Protein 6TEY (pdb70)

Sequence (81 aa):
MAVNKNEYKILIMLKENQCTTELKSFTYTKLCNISKLSMSTVRRSIKKFLELQYVKEGCKQGISKTFYITPNGIEKLKSIMMAVNKNEYKILIMLKENQCTTELKSFTYTKLCNISKLSMSTVRRSIKKFLELQYVKEGCKQGISKTFYITPNGIEKLKSIMMAVNKNEYKILIMLKENQCTTELKSFTYTKLCNISKLSMSTVRRSIKKFLELQYVKEGCKQGISKTFYITPNGIEKLKSIMMAVNKNEYKILIMLKENQCTTELKSFTYTKLCNISKLSMSTVRRSIKKFLELQYVKEGCKQGISKTFYITPNGIEKLKSIMMAVNKNEYKILIMLKENQCTTELKSFTYTKLCNISKLSMSTVRRSIKKFLELQYVKEGCKQGISKTFYITPNGIEKLKSIMMAVNKNEYKILIMLKENQCTTELKSFTYTKLCNISKLSMSTVRRSIKKFLELQYVKEGCKQGISKTFYITPNGIEKLKSIMMAVNKNEYKILIMLKENQCTTELKSFTYTKLCNISKLSMSTVRRSIKKFLELQYVKEGCKQGISKTFYITPNGIEKLKSIMMAVNKNEYKILIMLKENQCTTELKSFTYTKLCNISKLSMSTVRRSIKKFLELQYVKEGCKQGISKTFYITPNGIEKLKSIMMAVNKNEYKILIMLKENQCTTELKSFTYTKLCNISKLSMSTVRRSIKKFLELQYVKEGCKQGISKTFYITPNGIEKLKSIMMAVNKNEYKILIMLKENQCTTELKSFTYTKLCNISKLSMSTVRRSIKKFLELQYVKEGCKQGISKTFYITPNGIEKLKSIMMAVNKNEYKILIMLKENQCTTELKSFTYTKLCNISKLSMSTVRRSIKKFLELQYVKEGCKQGISKTFYITPNGIEKLKSIMMAVNKNEYKILIMLKENQCTTELKSFTYTKLCNISKLSMSTVRRSIKKFLELQYVKEGCKQGISKTFYITPNGIEKLKSIMMAVNKNEYKILIMLKENQCTTELKSFTYTKLCNISKLSMSTVRRSIKKFLELQYVKEGCKQGISKTFYITPNGIEKLKSIMMAVNKNEYKILIMLKENQCTTELKSFTYTKLCNISKLSMSTVRRSIKKFLELQYVKEGCKQGISKTFYITPNGIEKLKSIMMAVNKNEYKILIMLKENQCTTELKSFTYTKLCNISKLSMSTVRRSIKKFLELQYVKEGCKQGISKTFYITPNGIEKLKSIMMAVNKNEYKILIMLKENQCTTELKSFTYTKLCNISKLSMSTVRRSIKKFLELQYVKEGCKQGISKTFYITPNGIEKLKSIMMAVNKNEYKILIMLKENQCTTELKSFTYTKLCNISKLSMSTVRRSIKKFLELQYVKEGCKQGISKTFYITPNGIEKLKSIMMAVNKNEYKILIMLKENQCTTELKSFTYTKLCNISKLSMSTVRRSIKKFLELQYVKEGCKQGISKTFYITPNGIEKLKSIMMAVNKNEYKILIMLKENQCTTELKSFTYTKLCNISKLSMSTVRRSIKKFLELQYVKEGCKQGISKTFYITPNGIEKLKSIMMAVNKNEYKILIMLKENQCTTELKSFTYTKLCNISKLSMSTVRRSIKKFLELQYVKEGCKQGISKTFYITPNGIEKLKSIM

Secondary structure (DSSP, 8-state):
-PPPHHHHHHHHHHHHHT---SSS-B-HHHHHHHTSS-HHHHHHHHHHHHHTTSEEE---BSBPP-EEEPHHHHHHHHHT-

CATH classification: 1.10.10.10

Radius of gyration: 12.05 Å; Cα contacts (8 Å, |Δi|>4): 93; chains: 1; bounding box: 40×24×22 Å

Foldseek 3Di:
DDDDCQLVVLVCLCVVVVNAFDVRWAQLVNSCVSVVDHSVVSVVSQVVVVVVLQKDWDDDPPDDITIHGGVSNVVVVVPDD

Organism: Clostridium botulinum C phage (NCBI:txid12336)

InterPro domains:
  IPR036388 Winged helix-like DNA-binding domain superfamily [G3DSA:1.10.10.10] (1-81)
  IPR036390 Winged helix DNA-binding domain superfamily [SSF46785] (2-79)

Structure (mmCIF, N/CA/C/O backbone):
data_6TEY
#
_entry.id   6TEY
#
loop_
_atom_site.group_PDB
_atom_site.id
_atom_site.type_symbol
_atom_site.label_atom_id
_atom_site.label_alt_id
_atom_site.label_comp_id
_atom_site.label_asym_id
_atom_site.label_entity_id
_atom_site.label_seq_id
_atom_site.pdbx_PDB_ins_code
_atom_site.Cartn_x
_atom_site.Cartn_y
_atom_site.Cartn_z
_atom_site.occupancy
_atom_site.B_iso_or_equiv
_atom_site.auth_seq_id
_atom_site.auth_comp_id
_atom_site.auth_asym_id
_atom_site.auth_atom_id
_atom_site.pdbx_PDB_model_num
ATOM 1 N N . MET A 1 1 ? 14.281 27.304 29.767 1.00 0.00 1 MET A N 1
ATOM 2 C CA . MET A 1 1 ? 15.175 28.482 29.721 1.00 0.00 1 MET A CA 1
ATOM 3 C C . MET A 1 1 ? 16.559 28.217 30.324 1.00 0.00 1 MET A C 1
ATOM 4 O O . MET A 1 1 ? 17.452 29.032 30.125 1.00 0.00 1 MET A O 1
ATOM 20 N N . ALA A 1 2 ? 16.792 27.102 31.031 1.00 0.00 2 ALA A N 1
ATOM 21 C CA . ALA A 1 2 ? 18.141 26.682 31.421 1.00 0.00 2 ALA A CA 1
ATOM 22 C C . ALA A 1 2 ? 19.030 26.377 30.194 1.00 0.00 2 ALA A C 1
ATOM 23 O O . ALA A 1 2 ? 18.558 25.866 29.174 1.00 0.00 2 ALA A O 1
ATOM 30 N N . VAL A 1 3 ? 20.309 26.727 30.297 1.00 0.00 3 VAL A N 1
ATOM 31 C CA . VAL A 1 3 ? 21.260 26.525 29.206 1.00 0.00 3 VAL A CA 1
ATOM 32 C C . VAL A 1 3 ? 21.508 25.042 28.925 1.00 0.00 3 VAL A C 1
ATOM 33 O O . VAL A 1 3 ? 21.506 24.228 29.848 1.00 0.00 3 VAL A O 1
ATOM 46 N N . ASN A 1 4 ? 21.705 24.678 27.659 1.00 0.00 4 ASN A N 1
ATOM 47 C CA . ASN A 1 4 ? 21.948 23.277 27.311 1.00 0.00 4 ASN A CA 1
ATOM 48 C C . ASN A 1 4 ? 23.265 22.813 27.925 1.00 0.00 4 ASN A C 1
ATOM 49 O O . ASN A 1 4 ? 24.275 23.511 27.836 1.00 0.00 4 ASN A O 1
ATOM 60 N N . LYS A 1 5 ? 23.258 21.637 28.550 1.00 0.00 5 LYS A N 1
ATOM 61 C CA . LYS A 1 5 ? 24.469 21.129 29.197 1.00 0.00 5 LYS A CA 1
ATOM 62 C C . LYS A 1 5 ? 25.640 20.723 28.317 1.00 0.00 5 LYS A C 1
ATOM 63 O O . LYS A 1 5 ? 26.794 20.955 28.679 1.00 0.00 5 LYS A O 1
ATOM 82 N N . ASN A 1 6 ? 25.365 20.124 27.175 1.00 0.00 6 ASN A N 1
ATOM 83 C CA . ASN A 1 6 ? 26.442 19.641 26.308 1.00 0.00 6 ASN A CA 1
ATOM 84 C C . ASN A 1 6 ? 27.412 20.679 25.732 1.00 0.00 6 ASN A C 1
ATOM 85 O O . ASN A 1 6 ? 28.624 20.472 25.792 1.00 0.00 6 ASN A O 1
ATOM 96 N N . GLU A 1 7 ? 26.917 21.785 25.185 1.00 0.00 7 GLU A N 1
ATOM 97 C CA . GLU A 1 7 ? 27.861 22.785 24.655 1.00 0.00 7 GLU A CA 1
ATOM 98 C C . GLU A 1 7 ? 28.231 23.836 25.702 1.00 0.00 7 GLU A C 1
ATOM 99 O O . GLU A 1 7 ? 29.411 24.125 25.902 1.00 0.00 7 GLU A O 1
ATOM 111 N N . TYR A 1 8 ? 27.251 24.350 26.453 1.00 0.00 8 TYR A N 1
ATOM 112 C CA . TYR A 1 8 ? 27.479 25.295 27.553 1.00 0.00 8 TYR A CA 1
ATOM 113 C C . TYR A 1 8 ? 28.330 24.695 28.679 1.00 0.00 8 TYR A C 1
ATOM 114 O O . TYR A 1 8 ? 28.814 25.449 29.510 1.00 0.00 8 TYR A O 1
ATOM 132 N N . LYS A 1 9 ? 28.605 23.378 28.675 1.00 0.00 9 LYS A N 1
ATOM 133 C CA . LYS A 1 9 ? 29.479 22.692 29.644 1.00 0.00 9 LYS A CA 1
ATOM 134 C C . LYS A 1 9 ? 30.790 23.448 29.904 1.00 0.00 9 LYS A C 1
ATOM 135 O O . LYS A 1 9 ? 31.165 23.635 31.055 1.00 0.00 9 LYS A O 1
ATOM 154 N N . ILE A 1 10 ? 31.429 23.966 28.848 1.00 0.00 10 ILE A N 1
ATOM 155 C CA . ILE A 1 10 ? 32.641 24.803 28.928 1.00 0.00 10 ILE A CA 1
ATOM 156 C C . ILE A 1 10 ? 32.395 26.032 29.814 1.00 0.00 10 ILE A C 1
ATOM 157 O O . ILE A 1 10 ? 33.129 26.289 30.765 1.00 0.00 10 ILE A O 1
ATOM 173 N N . LEU A 1 11 ? 31.339 26.780 29.493 1.00 0.00 11 LEU A N 1
ATOM 174 C CA . LEU A 1 11 ? 30.914 27.982 30.203 1.00 0.00 11 LEU A CA 1
ATOM 175 C C . LEU A 1 11 ? 30.331 27.683 31.607 1.00 0.00 11 LEU A C 1
ATOM 176 O O . LEU A 1 11 ? 30.150 28.608 32.394 1.00 0.00 11 LEU A O 1
ATOM 192 N N . ILE A 1 12 ? 30.102 26.408 31.955 1.00 0.00 12 ILE A N 1
ATOM 193 C CA . ILE A 1 12 ? 29.826 25.953 33.331 1.00 0.00 12 ILE A CA 1
ATOM 194 C C . ILE A 1 12 ? 31.124 25.695 34.114 1.00 0.00 12 ILE A C 1
ATOM 195 O O . ILE A 1 12 ? 31.195 26.052 35.286 1.00 0.00 12 ILE A O 1
ATOM 211 N N . MET A 1 13 ? 32.173 25.134 33.499 1.00 0.00 13 MET A N 1
ATOM 212 C CA . MET A 1 13 ? 33.434 24.842 34.203 1.00 0.00 13 MET A CA 1
ATOM 213 C C . MET A 1 13 ? 33.966 26.117 34.871 1.00 0.00 13 MET A C 1
ATOM 214 O O . MET A 1 13 ? 34.084 26.186 36.093 1.00 0.00 13 MET A O 1
ATOM 228 N N . LEU A 1 14 ? 34.221 27.171 34.089 1.00 0.00 14 LEU A N 1
ATOM 229 C CA . LEU A 1 14 ? 34.680 28.457 34.631 1.00 0.00 14 LEU A CA 1
ATOM 230 C C . LEU A 1 14 ? 33.717 29.171 35.592 1.00 0.00 14 LEU A C 1
ATOM 231 O O . LEU A 1 14 ? 34.183 29.928 36.435 1.00 0.00 14 LEU A O 1
ATOM 247 N N . LYS A 1 15 ? 32.409 28.911 35.511 1.00 0.00 15 LYS A N 1
ATOM 248 C CA . LYS A 1 15 ? 31.396 29.441 36.449 1.00 0.00 15 LYS A CA 1
ATOM 249 C C . LYS A 1 15 ? 31.696 29.080 37.907 1.00 0.00 15 LYS A C 1
ATOM 250 O O . LYS A 1 15 ? 31.479 29.913 38.782 1.00 0.00 15 LYS A O 1
ATOM 269 N N . GLU A 1 16 ? 32.043 27.818 38.146 1.00 0.00 16 GLU A N 1
ATOM 270 C CA . GLU A 1 16 ? 32.427 27.357 39.475 1.00 0.00 16 GLU A CA 1
ATOM 271 C C . GLU A 1 16 ? 33.954 27.264 39.636 1.00 0.00 16 GLU A C 1
ATOM 272 O O . GLU A 1 16 ? 34.452 27.100 40.750 1.00 0.00 16 GLU A O 1
ATOM 284 N N . ASN A 1 17 ? 34.691 27.368 38.529 1.00 0.00 17 ASN A N 1
ATOM 285 C CA . ASN A 1 17 ? 36.153 27.301 38.556 1.00 0.00 17 ASN A CA 1
ATOM 286 C C . ASN A 1 17 ? 36.838 28.666 38.710 1.00 0.00 17 ASN A C 1
ATOM 287 O O . ASN A 1 17 ? 38.068 28.723 38.762 1.00 0.00 17 ASN A O 1
ATOM 298 N N . GLN A 1 18 ? 36.039 29.738 38.705 1.00 0.00 18 GLN A N 1
ATOM 299 C CA . GLN A 1 18 ? 36.472 31.135 38.868 1.00 0.00 18 GLN A CA 1
ATOM 300 C C . GLN A 1 18 ? 37.342 31.673 37.724 1.00 0.00 18 GLN A C 1
ATOM 301 O O . GLN A 1 18 ? 38.031 32.680 37.891 1.00 0.00 18 GLN A O 1
ATOM 315 N N . CYS A 1 19 ? 37.300 31.027 36.561 1.00 0.00 19 CYS A N 1
ATOM 316 C CA . CYS A 1 19 ? 38.076 31.550 35.424 1.00 0.00 19 CYS A CA 1
ATOM 317 C C . CYS A 1 19 ? 37.242 32.550 34.595 1.00 0.00 19 CYS A C 1
ATOM 318 O O . CYS A 1 19 ? 36.958 32.337 33.418 1.00 0.00 19 CYS A O 1
ATOM 326 N N . THR A 1 20 ? 36.802 33.629 35.249 1.00 0.00 20 THR A N 1
ATOM 327 C CA . THR A 1 20 ? 35.760 34.559 34.773 1.00 0.00 20 THR A CA 1
ATOM 328 C C . THR A 1 20 ? 36.196 36.020 34.871 1.00 0.00 20 THR A C 1
ATOM 329 O O . THR A 1 20 ? 35.751 36.761 35.753 1.00 0.00 20 THR A O 1
ATOM 340 N N . THR A 1 21 ? 37.105 36.424 33.977 1.00 0.00 21 THR A N 1
ATOM 341 C CA . THR A 1 21 ? 37.616 37.799 33.859 1.00 0.00 21 THR A CA 1
ATOM 342 C C . THR A 1 21 ? 38.450 38.013 32.601 1.00 0.00 21 THR A C 1
ATOM 343 O O . THR A 1 21 ? 39.138 37.115 32.116 1.00 0.00 21 THR A O 1
ATOM 354 N N . GLU A 1 22 ? 38.387 39.239 32.091 1.00 0.00 22 GLU A N 1
ATOM 355 C CA . GLU A 1 22 ? 39.078 39.638 30.865 1.00 0.00 22 GLU A CA 1
ATOM 356 C C . GLU A 1 22 ? 40.598 39.530 30.948 1.00 0.00 22 GLU A C 1
ATOM 357 O O . GLU A 1 22 ? 41.252 39.153 29.976 1.00 0.00 22 GLU A O 1
ATOM 369 N N . LEU A 1 23 ? 41.157 39.861 32.106 1.00 0.00 23 LEU A N 1
ATOM 370 C CA . LEU A 1 23 ? 42.603 39.827 32.292 1.00 0.00 23 LEU A CA 1
ATOM 371 C C . LEU A 1 23 ? 43.178 38.427 32.087 1.00 0.00 23 LEU A C 1
ATOM 372 O O . LEU A 1 23 ? 44.258 38.276 31.516 1.00 0.00 23 LEU A O 1
ATOM 388 N N . LYS A 1 24 ? 42.463 37.407 32.549 1.00 0.00 24 LYS A N 1
ATOM 389 C CA . LYS A 1 24 ? 42.932 36.035 32.408 1.00 0.00 24 LYS A CA 1
ATOM 390 C C . LYS A 1 24 ? 42.298 35.350 31.185 1.00 0.00 24 LYS A C 1
ATOM 391 O O . LYS A 1 24 ? 41.077 35.380 31.027 1.00 0.00 24 LYS A O 1
ATOM 410 N N . SER A 1 25 ? 43.113 34.735 30.325 1.00 0.00 25 SER A N 1
ATOM 411 C CA . SER A 1 25 ? 42.610 34.042 29.143 1.00 0.00 25 SER A CA 1
ATOM 412 C C . SER A 1 25 ? 42.877 32.555 29.333 1.00 0.00 25 SER A C 1
ATOM 413 O O . SER A 1 25 ? 43.994 32.160 29.666 1.00 0.00 25 SER A O 1
ATOM 421 N N . PHE A 1 26 ? 41.860 31.725 29.120 1.00 0.00 26 PHE A N 1
ATOM 422 C CA . PHE A 1 26 ? 42.002 30.275 29.275 1.00 0.00 26 PHE A CA 1
ATOM 423 C C . PHE A 1 26 ? 42.528 29.555 28.027 1.00 0.00 26 PHE A C 1
ATOM 424 O O . PHE A 1 26 ? 42.190 29.918 26.901 1.00 0.00 26 PHE A O 1
ATOM 441 N N . THR A 1 27 ? 43.357 28.533 28.241 1.00 0.00 27 THR A N 1
ATOM 442 C CA . THR A 1 27 ? 43.899 27.732 27.127 1.00 0.00 27 THR A CA 1
ATOM 443 C C . THR A 1 27 ? 43.080 26.465 26.853 1.00 0.00 27 THR A C 1
ATOM 444 O O . THR A 1 27 ? 42.505 25.850 27.756 1.00 0.00 27 THR A O 1
ATOM 455 N N . TYR A 1 28 ? 43.063 26.030 25.586 1.00 0.00 28 TYR A N 1
ATOM 456 C CA . TYR A 1 28 ? 42.324 24.840 25.151 1.00 0.00 28 TYR A CA 1
ATOM 457 C C . TYR A 1 28 ? 42.746 23.554 25.878 1.00 0.00 28 TYR A C 1
ATOM 458 O O . TYR A 1 28 ? 41.891 22.741 26.210 1.00 0.00 28 TYR A O 1
ATOM 476 N N . THR A 1 29 ? 44.041 23.355 26.138 1.00 0.00 29 THR A N 1
ATOM 477 C CA . THR A 1 29 ? 44.558 22.126 26.765 1.00 0.00 29 THR A CA 1
ATOM 478 C C . THR A 1 29 ? 44.267 22.054 28.265 1.00 0.00 29 THR A C 1
ATOM 479 O O . THR A 1 29 ? 43.957 20.971 28.766 1.00 0.00 29 THR A O 1
ATOM 490 N N . LYS A 1 30 ? 44.254 23.188 28.983 1.00 0.00 30 LYS A N 1
ATOM 491 C CA . LYS A 1 30 ? 43.768 23.250 30.374 1.00 0.00 30 LYS A CA 1
ATOM 492 C C . LYS A 1 30 ? 42.269 22.948 30.450 1.00 0.00 30 LYS A C 1
ATOM 493 O O . LYS A 1 30 ? 41.847 22.118 31.255 1.00 0.00 30 LYS A O 1
ATOM 512 N N . LEU A 1 31 ? 41.475 23.556 29.559 1.00 0.00 31 LEU A N 1
ATOM 513 C CA . LEU A 1 31 ? 40.045 23.261 29.429 1.00 0.00 31 LEU A CA 1
ATOM 514 C C . LEU A 1 31 ? 39.774 21.787 29.062 1.00 0.00 31 LEU A C 1
ATOM 515 O O . LEU A 1 31 ? 38.811 21.220 29.573 1.00 0.00 31 LEU A O 1
ATOM 531 N N . CYS A 1 32 ? 40.608 21.164 28.220 1.00 0.00 32 CYS A N 1
ATOM 532 C CA . CYS A 1 32 ? 40.466 19.778 27.748 1.00 0.00 32 CYS A CA 1
ATOM 533 C C . CYS A 1 32 ? 40.501 18.731 28.878 1.00 0.00 32 CYS A C 1
ATOM 534 O O . CYS A 1 32 ? 39.882 17.673 28.750 1.00 0.00 32 CYS A O 1
ATOM 542 N N . ASN A 1 33 ? 41.198 19.004 29.987 1.00 0.00 33 ASN A N 1
ATOM 543 C CA . ASN A 1 33 ? 41.111 18.174 31.191 1.00 0.00 33 ASN A CA 1
ATOM 544 C C . ASN A 1 33 ? 39.779 18.430 31.920 1.00 0.00 33 ASN A C 1
ATOM 545 O O . ASN A 1 33 ? 38.884 17.585 31.909 1.00 0.00 33 ASN A O 1
ATOM 556 N N . ILE A 1 34 ? 39.625 19.622 32.510 1.00 0.00 34 ILE A N 1
ATOM 557 C CA . ILE A 1 34 ? 38.523 19.931 33.438 1.00 0.00 34 ILE A CA 1
ATOM 558 C C . ILE A 1 34 ? 37.137 19.737 32.800 1.00 0.00 34 ILE A C 1
ATOM 559 O O . ILE A 1 34 ? 36.215 19.264 33.460 1.00 0.00 34 ILE A O 1
ATOM 575 N N . SER A 1 35 ? 36.991 20.017 31.501 1.00 0.00 35 SER A N 1
ATOM 576 C CA . SER A 1 35 ? 35.709 19.947 30.783 1.00 0.00 35 SER A CA 1
ATOM 577 C C . SER A 1 35 ? 35.274 18.527 30.390 1.00 0.00 35 SER A C 1
ATOM 578 O O . SER A 1 35 ? 34.180 18.379 29.852 1.00 0.00 35 SER A O 1
ATOM 586 N N . LYS A 1 36 ? 36.096 17.486 30.626 1.00 0.00 36 LYS A N 1
ATOM 587 C CA . LYS A 1 36 ? 35.785 16.076 30.311 1.00 0.00 36 LYS A CA 1
ATOM 588 C C . LYS A 1 36 ? 35.390 15.821 28.839 1.00 0.00 36 LYS A C 1
ATOM 589 O O . LYS A 1 36 ? 34.587 14.940 28.515 1.00 0.00 36 LYS A O 1
ATOM 608 N N . LEU A 1 37 ? 35.960 16.614 27.930 1.00 0.00 37 LEU A N 1
ATOM 609 C CA . LEU A 1 37 ? 35.738 16.576 26.493 1.00 0.00 37 LEU A CA 1
ATOM 610 C C . LEU A 1 37 ? 37.021 16.977 25.757 1.00 0.00 37 LEU A C 1
ATOM 611 O O . LEU A 1 37 ? 37.728 17.896 26.174 1.00 0.00 37 LEU A O 1
ATOM 627 N N . SER A 1 38 ? 37.320 16.266 24.673 1.00 0.00 38 SER A N 1
ATOM 628 C CA . SER A 1 38 ? 38.612 16.335 23.983 1.00 0.00 38 SER A CA 1
ATOM 629 C C . SER A 1 38 ? 38.840 17.657 23.228 1.00 0.00 38 SER A C 1
ATOM 630 O O . SER A 1 38 ? 37.911 18.403 22.906 1.00 0.00 38 SER A O 1
ATOM 638 N N . MET A 1 39 ? 40.106 17.928 22.900 1.00 0.00 39 MET A N 1
ATOM 639 C CA . MET A 1 39 ? 40.623 19.204 22.389 1.00 0.00 39 MET A CA 1
ATOM 640 C C . MET A 1 39 ? 39.956 19.723 21.101 1.00 0.00 39 MET A C 1
ATOM 641 O O . MET A 1 39 ? 39.875 20.934 20.919 1.00 0.00 39 MET A O 1
ATOM 655 N N . SER A 1 40 ? 39.429 18.857 20.231 1.00 0.00 40 SER A N 1
ATOM 656 C CA . SER A 1 40 ? 38.616 19.295 19.084 1.00 0.00 40 SER A CA 1
ATOM 657 C C . SER A 1 40 ? 37.293 19.944 19.531 1.00 0.00 40 SER A C 1
ATOM 658 O O . SER A 1 40 ? 36.975 21.072 19.145 1.00 0.00 40 SER A O 1
ATOM 666 N N . THR A 1 41 ? 36.548 19.277 20.420 1.00 0.00 41 THR A N 1
ATOM 667 C CA . THR A 1 41 ? 35.215 19.705 20.872 1.00 0.00 41 THR A CA 1
ATOM 668 C C . THR A 1 41 ? 35.256 21.060 21.590 1.00 0.00 41 THR A C 1
ATOM 669 O O . THR A 1 41 ? 34.375 21.893 21.383 1.00 0.00 41 THR A O 1
ATOM 680 N N . VAL A 1 42 ? 36.301 21.327 22.385 1.00 0.00 42 VAL A N 1
ATOM 681 C CA . VAL A 1 42 ? 36.488 22.635 23.048 1.00 0.00 42 VAL A CA 1
ATOM 682 C C . VAL A 1 42 ? 36.882 23.752 22.074 1.00 0.00 42 VAL A C 1
ATOM 683 O O . VAL A 1 42 ? 36.428 24.885 22.224 1.00 0.00 42 VAL A O 1
ATOM 696 N N . ARG A 1 43 ? 37.680 23.447 21.042 1.00 0.00 43 ARG A N 1
ATOM 697 C CA . ARG A 1 43 ? 37.970 24.405 19.957 1.00 0.00 43 ARG A CA 1
ATOM 698 C C . ARG A 1 43 ? 36.699 24.774 19.188 1.00 0.00 43 ARG A C 1
ATOM 699 O O . ARG A 1 43 ? 36.455 25.956 18.952 1.00 0.00 43 ARG A O 1
ATOM 720 N N . ARG A 1 44 ? 35.851 23.790 18.868 1.00 0.00 44 ARG A N 1
ATOM 721 C CA . ARG A 1 44 ? 34.557 24.000 18.193 1.00 0.00 44 ARG A CA 1
ATOM 722 C C . ARG A 1 44 ? 33.539 24.781 19.029 1.00 0.00 44 ARG A C 1
ATOM 723 O O . ARG A 1 44 ? 32.941 25.724 18.511 1.00 0.00 44 ARG A O 1
ATOM 744 N N . SER A 1 45 ? 33.367 24.460 20.312 1.00 0.00 45 SER A N 1
ATOM 745 C CA . SER A 1 45 ? 32.449 25.205 21.187 1.00 0.00 45 SER A CA 1
ATOM 746 C C . SER A 1 45 ? 32.910 26.660 21.388 1.00 0.00 45 SER A C 1
ATOM 747 O O . SER A 1 45 ? 32.107 27.577 21.243 1.00 0.00 45 SER A O 1
ATOM 755 N N . ILE A 1 46 ? 34.209 26.918 21.591 1.00 0.00 46 ILE A N 1
ATOM 756 C CA . ILE A 1 46 ? 34.765 28.290 21.620 1.00 0.00 46 ILE A CA 1
ATOM 757 C C . ILE A 1 46 ? 34.548 29.040 20.294 1.00 0.00 46 ILE A C 1
ATOM 758 O O . ILE A 1 46 ? 34.274 30.240 20.328 1.00 0.00 46 ILE A O 1
ATOM 774 N N . LYS A 1 47 ? 34.600 28.365 19.134 1.00 0.00 47 LYS A N 1
ATOM 775 C CA . LYS A 1 47 ? 34.324 29.000 17.830 1.00 0.00 47 LYS A CA 1
ATOM 776 C C . LYS A 1 47 ? 32.877 29.487 17.751 1.00 0.00 47 LYS A C 1
ATOM 777 O O . LYS A 1 47 ? 32.646 30.618 17.335 1.00 0.00 47 LYS A O 1
ATOM 796 N N . LYS A 1 48 ? 31.921 28.690 18.244 1.00 0.00 48 LYS A N 1
ATOM 797 C CA . LYS A 1 48 ? 30.531 29.121 18.446 1.00 0.00 48 LYS A CA 1
ATOM 798 C C . LYS A 1 48 ? 30.417 30.268 19.459 1.00 0.00 48 LYS A C 1
ATOM 799 O O . LYS A 1 48 ? 29.741 31.254 19.182 1.00 0.00 48 LYS A O 1
ATOM 818 N N . PHE A 1 49 ? 31.076 30.189 20.618 1.00 0.00 49 PHE A N 1
ATOM 819 C CA . PHE A 1 49 ? 30.915 31.187 21.688 1.00 0.00 49 PHE A CA 1
ATOM 820 C C . PHE A 1 49 ? 31.450 32.594 21.364 1.00 0.00 49 PHE A C 1
ATOM 821 O O . PHE A 1 49 ? 31.029 33.547 22.022 1.00 0.00 49 PHE A O 1
ATOM 838 N N . LEU A 1 50 ? 32.284 32.756 20.330 1.00 0.00 50 LEU A N 1
ATOM 839 C CA . LEU A 1 50 ? 32.596 34.071 19.747 1.00 0.00 50 LEU A CA 1
ATOM 840 C C . LEU A 1 50 ? 31.336 34.757 19.194 1.00 0.00 50 LEU A C 1
ATOM 841 O O . LEU A 1 50 ? 31.142 35.958 19.379 1.00 0.00 50 LEU A O 1
ATOM 857 N N . GLU A 1 51 ? 30.445 33.994 18.555 1.00 0.00 51 GLU A N 1
ATOM 858 C CA . GLU A 1 51 ? 29.178 34.494 18.001 1.00 0.00 51 GLU A CA 1
ATOM 859 C C . GLU A 1 51 ? 28.140 34.811 19.090 1.00 0.00 51 GLU A C 1
ATOM 860 O O . GLU A 1 51 ? 27.235 35.616 18.866 1.00 0.00 51 GLU A O 1
ATOM 872 N N . LEU A 1 52 ? 28.281 34.190 20.270 1.00 0.00 52 LEU A N 1
ATOM 873 C CA . LEU A 1 52 ? 27.526 34.493 21.492 1.00 0.00 52 LEU A CA 1
ATOM 874 C C . LEU A 1 52 ? 28.138 35.654 22.303 1.00 0.00 52 LEU A C 1
ATOM 875 O O . LEU A 1 52 ? 27.567 36.050 23.313 1.00 0.00 52 LEU A O 1
ATOM 891 N N . GLN A 1 53 ? 29.371 36.035 21.988 1.00 0.00 53 GLN A N 1
ATOM 892 C CA . GLN A 1 53 ? 30.036 37.148 22.669 1.00 0.00 53 GLN A CA 1
ATOM 893 C C . GLN A 1 53 ? 30.544 36.795 24.077 1.00 0.00 53 GLN A C 1
ATOM 894 O O . GLN A 1 53 ? 31.115 37.642 24.765 1.00 0.00 53 GLN A O 1
ATOM 908 N N . TYR A 1 54 ? 30.334 35.551 24.497 1.00 0.00 54 TYR A N 1
ATOM 909 C CA . TYR A 1 54 ? 30.756 35.067 25.811 1.00 0.00 54 TYR A CA 1
ATOM 910 C C . TYR A 1 54 ? 32.271 34.986 25.968 1.00 0.00 54 TYR A C 1
ATOM 911 O O . TYR A 1 54 ? 32.814 35.165 27.058 1.00 0.00 54 TYR A O 1
ATOM 929 N N . VAL A 1 55 ? 32.935 34.710 24.855 1.00 0.00 55 VAL A N 1
ATOM 930 C CA . VAL A 1 55 ? 34.389 34.481 24.838 1.00 0.00 55 VAL A CA 1
ATOM 931 C C . VAL A 1 55 ? 35.060 35.393 23.806 1.00 0.00 55 VAL A C 1
ATOM 932 O O . VAL A 1 55 ? 34.455 35.728 22.788 1.00 0.00 55 VAL A O 1
ATOM 945 N N . LYS A 1 56 ? 36.305 35.804 24.067 1.00 0.00 56 LYS A N 1
ATOM 946 C CA . LYS A 1 56 ? 37.090 36.759 23.262 1.00 0.00 56 LYS A CA 1
ATOM 947 C C . LYS A 1 56 ? 38.561 36.359 23.227 1.00 0.00 56 LYS A C 1
ATOM 948 O O . LYS A 1 56 ? 39.070 35.757 24.162 1.00 0.00 56 LYS A O 1
ATOM 967 N N . GLU A 1 57 ? 39.233 36.694 22.136 1.00 0.00 57 GLU A N 1
ATOM 968 C CA . GLU A 1 57 ? 40.567 36.172 21.786 1.00 0.00 57 GLU A CA 1
ATOM 969 C C . GLU A 1 57 ? 41.755 37.092 22.136 1.00 0.00 57 GLU A C 1
ATOM 970 O O . GLU A 1 57 ? 41.652 38.323 22.154 1.00 0.00 57 GLU A O 1
ATOM 982 N N . GLY A 1 58 ? 42.909 36.461 22.382 1.00 0.00 58 GLY A N 1
ATOM 983 C CA . GLY A 1 58 ? 44.235 37.071 22.514 1.00 0.00 58 GLY A CA 1
ATOM 984 C C . GLY A 1 58 ? 45.210 36.673 21.397 1.00 0.00 58 GLY A C 1
ATOM 985 O O . GLY A 1 58 ? 44.981 35.731 20.644 1.00 0.00 58 GLY A O 1
ATOM 989 N N . CYS A 1 59 ? 46.186 37.558 21.209 1.00 0.00 59 CYS A N 1
ATOM 990 C CA . CYS A 1 59 ? 47.190 37.473 20.149 1.00 0.00 59 CYS A CA 1
ATOM 991 C C . CYS A 1 59 ? 48.298 36.442 20.329 1.00 0.00 59 CYS A C 1
ATOM 992 O O . CYS A 1 59 ? 48.567 35.981 21.438 1.00 0.00 59 CYS A O 1
ATOM 1000 N N . LYS A 1 60 ? 48.935 36.089 19.214 1.00 0.00 60 LYS A N 1
ATOM 1001 C CA . LYS A 1 60 ? 50.030 35.138 19.224 1.00 0.00 60 LYS A CA 1
ATOM 1002 C C . LYS A 1 60 ? 51.355 35.873 18.952 1.00 0.00 60 LYS A C 1
ATOM 1003 O O . LYS A 1 60 ? 51.514 36.487 17.897 1.00 0.00 60 LYS A O 1
ATOM 1022 N N . GLN A 1 61 ? 52.297 35.814 19.893 1.00 0.00 61 GLN A N 1
ATOM 1023 C CA . GLN A 1 61 ? 53.607 36.433 19.738 1.00 0.00 61 GLN A CA 1
ATOM 1024 C C . GLN A 1 61 ? 54.562 35.331 20.145 1.00 0.00 61 GLN A C 1
ATOM 1025 O O . GLN A 1 61 ? 55.124 35.353 21.241 1.00 0.00 61 GLN A O 1
ATOM 1039 N N . GLY A 1 62 ? 54.747 34.361 19.254 1.00 0.00 62 GLY A N 1
ATOM 1040 C CA . GLY A 1 62 ? 55.539 33.167 19.521 1.00 0.00 62 GLY A CA 1
ATOM 1041 C C . GLY A 1 62 ? 54.665 32.101 20.179 1.00 0.00 62 GLY A C 1
ATOM 1042 O O . GLY A 1 62 ? 54.470 31.035 19.594 1.00 0.00 62 GLY A O 1
ATOM 1046 N N . ILE A 1 63 ? 54.135 32.362 21.375 1.00 0.00 63 ILE A N 1
ATOM 1047 C CA . ILE A 1 63 ? 53.210 31.448 22.026 1.00 0.00 63 ILE A CA 1
ATOM 1048 C C . ILE A 1 63 ? 51.863 31.523 21.303 1.00 0.00 63 ILE A C 1
ATOM 1049 O O . ILE A 1 63 ? 51.524 32.543 20.703 1.00 0.00 63 ILE A O 1
ATOM 1065 N N . SER A 1 64 ? 51.082 30.455 21.398 1.00 0.00 64 SER A N 1
ATOM 1066 C CA . SER A 1 64 ? 49.782 30.367 20.733 1.00 0.00 64 SER A CA 1
ATOM 1067 C C . SER A 1 64 ? 48.706 31.248 21.372 1.00 0.00 64 SER A C 1
ATOM 1068 O O . SER A 1 64 ? 48.878 31.760 22.479 1.00 0.00 64 SER A O 1
ATOM 1076 N N . LYS A 1 65 ? 47.591 31.410 20.664 1.00 0.00 65 LYS A N 1
ATOM 1077 C CA . LYS A 1 65 ? 46.484 32.238 21.177 1.00 0.00 65 LYS A CA 1
ATOM 1078 C C . LYS A 1 65 ? 45.841 31.665 22.446 1.00 0.00 65 LYS A C 1
ATOM 1079 O O . LYS A 1 65 ? 46.079 30.530 22.851 1.00 0.00 65 LYS A O 1
ATOM 1098 N N . THR A 1 66 ? 44.935 32.447 23.024 1.00 0.00 66 THR A N 1
ATOM 1099 C CA . THR A 1 66 ? 44.165 32.115 24.232 1.00 0.00 66 THR A CA 1
ATOM 1100 C C . THR A 1 66 ? 42.850 32.910 24.261 1.00 0.00 66 THR A C 1
ATOM 1101 O O . THR A 1 66 ? 42.727 33.873 23.500 1.00 0.00 66 THR A O 1
ATOM 1112 N N . PHE A 1 67 ? 41.860 32.518 25.077 1.00 0.00 67 PHE A N 1
ATOM 1113 C CA . PHE A 1 67 ? 40.527 33.152 25.086 1.00 0.00 67 PHE A CA 1
ATOM 1114 C C . PHE A 1 67 ? 40.003 33.463 26.499 1.00 0.00 67 PHE A C 1
ATOM 1115 O O . PHE A 1 67 ? 39.879 32.564 27.329 1.00 0.00 67 PHE A O 1
ATOM 1132 N N . TYR A 1 68 ? 39.667 34.726 26.779 1.00 0.00 68 TYR A N 1
ATOM 1133 C CA . TYR A 1 68 ? 39.011 35.144 28.029 1.00 0.00 68 TYR A CA 1
ATOM 1134 C C . TYR A 1 68 ? 37.488 35.162 27.894 1.00 0.00 68 TYR A C 1
ATOM 1135 O O . TYR A 1 68 ? 36.944 35.221 26.790 1.00 0.00 68 TYR A O 1
ATOM 1153 N N . ILE A 1 69 ? 36.798 35.124 29.035 1.00 0.00 69 ILE A N 1
ATOM 1154 C CA . ILE A 1 69 ? 35.337 35.233 29.125 1.00 0.00 69 ILE A CA 1
ATOM 1155 C C . ILE A 1 69 ? 34.951 36.671 29.494 1.00 0.00 69 ILE A C 1
ATOM 1156 O O . ILE A 1 69 ? 35.565 37.289 30.366 1.00 0.00 69 ILE A O 1
ATOM 1172 N N . THR A 1 70 ? 33.941 37.205 28.812 1.00 0.00 70 THR A N 1
ATOM 1173 C CA . THR A 1 70 ? 33.453 38.580 28.945 1.00 0.00 70 THR A CA 1
ATOM 1174 C C . THR A 1 70 ? 32.425 38.722 30.083 1.00 0.00 70 THR A C 1
ATOM 1175 O O . THR A 1 70 ? 31.766 37.736 30.436 1.00 0.00 70 THR A O 1
ATOM 1186 N N . PRO A 1 71 ? 32.188 39.939 30.627 1.00 0.00 71 PRO A N 1
ATOM 1187 C CA . PRO A 1 71 ? 31.129 40.169 31.623 1.00 0.00 71 PRO A CA 1
ATOM 1188 C C . PRO A 1 71 ? 29.739 39.756 31.113 1.00 0.00 71 PRO A C 1
ATOM 1189 O O . PRO A 1 71 ? 28.941 39.222 31.881 1.00 0.00 71 PRO A O 1
ATOM 1200 N N . ASN A 1 72 ? 29.477 39.898 29.806 1.00 0.00 72 ASN A N 1
ATOM 1201 C CA . ASN A 1 72 ? 28.225 39.472 29.175 1.00 0.00 72 ASN A CA 1
ATOM 1202 C C . ASN A 1 72 ? 27.911 37.987 29.407 1.00 0.00 72 ASN A C 1
ATOM 1203 O O . ASN A 1 72 ? 26.740 37.625 29.498 1.00 0.00 72 ASN A O 1
ATOM 1214 N N . GLY A 1 73 ? 28.934 37.127 29.505 1.00 0.00 73 GLY A N 1
ATOM 1215 C CA . GLY A 1 73 ? 28.749 35.716 29.834 1.00 0.00 73 GLY A CA 1
ATOM 1216 C C . GLY A 1 73 ? 28.459 35.497 31.319 1.00 0.00 73 GLY A C 1
ATOM 1217 O O . GLY A 1 73 ? 27.533 34.751 31.636 1.00 0.00 73 GLY A O 1
ATOM 1221 N N . ILE A 1 74 ? 29.169 36.174 32.237 1.00 0.00 74 ILE A N 1
ATOM 1222 C CA . ILE A 1 74 ? 28.911 36.119 33.684 1.00 0.00 74 ILE A CA 1
ATOM 1223 C C . ILE A 1 74 ? 27.453 36.451 34.002 1.00 0.00 74 ILE A C 1
ATOM 1224 O O . ILE A 1 74 ? 26.856 35.757 34.819 1.00 0.00 74 ILE A O 1
ATOM 1240 N N . GLU A 1 75 ? 26.841 37.439 33.346 1.00 0.00 75 GLU A N 1
ATOM 1241 C CA . GLU A 1 75 ? 25.425 37.791 33.559 1.00 0.00 75 GLU A CA 1
ATOM 1242 C C . GLU A 1 75 ? 24.475 36.609 33.339 1.00 0.00 75 GLU A C 1
ATOM 1243 O O . GLU A 1 75 ? 23.552 36.386 34.125 1.00 0.00 75 GLU A O 1
ATOM 1255 N N . LYS A 1 76 ? 24.760 35.768 32.341 1.00 0.00 76 LYS A N 1
ATOM 1256 C CA . LYS A 1 76 ? 24.044 34.506 32.112 1.00 0.00 76 LYS A CA 1
ATOM 1257 C C . LYS A 1 76 ? 24.250 33.538 33.278 1.00 0.00 76 LYS A C 1
ATOM 1258 O O . LYS A 1 76 ? 23.301 32.879 33.685 1.00 0.00 76 LYS A O 1
ATOM 1277 N N . LEU A 1 77 ? 25.463 33.495 33.844 1.00 0.00 77 LEU A N 1
ATOM 1278 C CA . LEU A 1 77 ? 25.807 32.685 35.019 1.00 0.00 77 LEU A CA 1
ATOM 1279 C C . LEU A 1 77 ? 25.072 33.139 36.292 1.00 0.00 77 LEU A C 1
ATOM 1280 O O . LEU A 1 77 ? 24.704 32.298 37.104 1.00 0.00 77 LEU A O 1
ATOM 1296 N N . LYS A 1 78 ? 24.837 34.448 36.479 1.00 0.00 78 LYS A N 1
ATOM 1297 C CA . LYS A 1 78 ? 24.043 34.997 37.594 1.00 0.00 78 LYS A CA 1
ATOM 1298 C C . LYS A 1 78 ? 22.590 34.526 37.514 1.00 0.00 78 LYS A C 1
ATOM 1299 O O . LYS A 1 78 ? 22.000 34.145 38.527 1.00 0.00 78 LYS A O 1
ATOM 1318 N N . SER A 1 79 ? 22.078 34.322 36.310 1.00 0.00 79 SER A N 1
ATOM 1319 C CA . SER A 1 79 ? 20.717 33.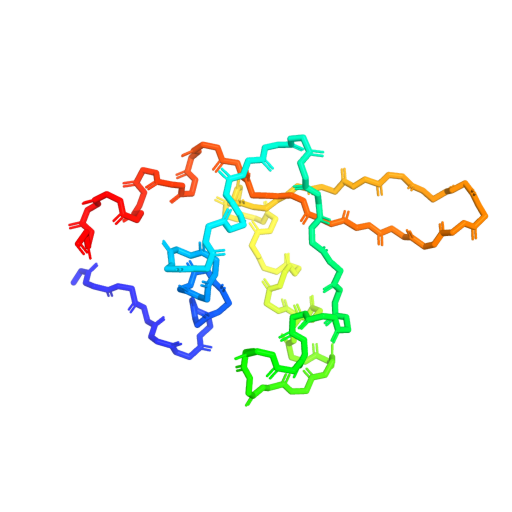811 36.170 1.00 0.00 79 SER A CA 1
ATOM 1320 C C . SER A 1 79 ? 20.566 32.407 36.801 1.00 0.00 79 SER A C 1
ATOM 1321 O O . SER A 1 79 ? 19.542 32.107 37.415 1.00 0.00 79 SER A O 1
ATOM 1329 N N . ILE A 1 80 ? 21.586 31.562 36.645 1.00 0.00 80 ILE A N 1
ATOM 1330 C CA . ILE A 1 80 ? 21.586 30.176 37.155 1.00 0.00 80 ILE A CA 1
ATOM 1331 C C . ILE A 1 80 ? 22.510 29.955 38.365 1.00 0.00 80 ILE A C 1
ATOM 1332 O O . ILE A 1 80 ? 22.976 28.843 38.615 1.00 0.00 80 ILE A O 1
ATOM 1348 N N . MET A 1 81 ? 22.758 31.031 39.098 1.00 0.00 81 MET A N 1
ATOM 1349 C CA . MET A 1 81 ? 23.680 31.052 40.250 1.00 0.00 81 MET A CA 1
ATOM 1350 C C . MET A 1 81 ? 23.483 29.881 41.212 1.00 0.00 81 MET A C 1
ATOM 1351 O O . MET A 1 81 ? 24.358 28.984 41.222 1.00 0.00 81 MET A O 1
ATOM 1366 N N . MET A 1 1 ? 15.837 29.033 35.454 1.00 0.00 1 MET A N 2
ATOM 1367 C CA . MET A 1 1 ? 16.030 28.579 34.057 1.00 0.00 1 MET A CA 2
ATOM 1368 C C . MET A 1 1 ? 17.262 27.680 33.963 1.00 0.00 1 MET A C 2
ATOM 1369 O O . MET A 1 1 ? 18.041 27.619 34.912 1.00 0.00 1 MET A O 2
ATOM 1385 N N . ALA A 1 2 ? 17.443 26.977 32.842 1.00 0.00 2 ALA A N 2
ATOM 1386 C CA . ALA A 1 2 ? 18.576 26.077 32.586 1.00 0.00 2 ALA A CA 2
ATOM 1387 C C . ALA A 1 2 ? 19.237 26.348 31.215 1.00 0.00 2 ALA A C 2
ATOM 1388 O O . ALA A 1 2 ? 18.684 27.076 30.386 1.00 0.00 2 ALA A O 2
ATOM 1395 N N . VAL A 1 3 ? 20.420 25.765 31.027 1.00 0.00 3 VAL A N 2
ATOM 1396 C CA . VAL A 1 3 ? 21.206 25.892 29.801 1.00 0.00 3 VAL A CA 2
ATOM 1397 C C . VAL A 1 3 ? 21.753 24.499 29.476 1.00 0.00 3 VAL A C 2
ATOM 1398 O O . VAL A 1 3 ? 21.868 23.660 30.371 1.00 0.00 3 VAL A O 2
ATOM 1411 N N . ASN A 1 4 ? 22.096 24.235 28.216 1.00 0.00 4 ASN A N 2
ATOM 1412 C CA . ASN A 1 4 ? 22.594 22.912 27.855 1.00 0.00 4 ASN A CA 2
ATOM 1413 C C . ASN A 1 4 ? 23.895 22.604 28.619 1.00 0.00 4 ASN A C 2
ATOM 1414 O O . ASN A 1 4 ? 24.817 23.420 28.627 1.00 0.00 4 ASN A O 2
ATOM 1425 N N . LYS A 1 5 ? 23.966 21.434 29.257 1.00 0.00 5 LYS A N 2
ATOM 1426 C CA . LYS A 1 5 ? 25.132 21.022 30.035 1.00 0.00 5 LYS A CA 2
ATOM 1427 C C . LYS A 1 5 ? 26.439 20.714 29.293 1.00 0.00 5 LYS A C 2
ATOM 1428 O O . LYS A 1 5 ? 27.518 21.085 29.757 1.00 0.00 5 LYS A O 2
ATOM 1447 N N . ASN A 1 6 ? 26.347 20.040 28.150 1.00 0.00 6 ASN A N 2
ATOM 1448 C CA . ASN A 1 6 ? 27.545 19.606 27.437 1.00 0.00 6 ASN A CA 2
ATOM 1449 C C . ASN A 1 6 ? 28.414 20.723 26.871 1.00 0.00 6 ASN A C 2
ATOM 1450 O O . ASN A 1 6 ? 29.628 20.718 27.075 1.00 0.00 6 ASN A O 2
ATOM 1461 N N . GLU A 1 7 ? 27.820 21.679 26.165 1.00 0.00 7 GLU A N 2
ATOM 1462 C CA . GLU A 1 7 ? 28.637 22.782 25.653 1.00 0.00 7 GLU A CA 2
ATOM 1463 C C . GLU A 1 7 ? 28.808 23.884 26.703 1.00 0.00 7 GLU A C 2
ATOM 1464 O O . GLU A 1 7 ? 29.930 24.291 27.006 1.00 0.00 7 GLU A O 2
ATOM 1476 N N . TYR A 1 8 ? 27.710 24.363 27.300 1.00 0.00 8 TYR A N 2
ATOM 1477 C CA . TYR A 1 8 ? 27.727 25.409 28.332 1.00 0.00 8 TYR A CA 2
ATOM 1478 C C . TYR A 1 8 ? 28.480 24.970 29.583 1.00 0.00 8 TYR A C 2
ATOM 1479 O O . TYR A 1 8 ? 28.945 25.833 30.320 1.00 0.00 8 TYR A O 2
ATOM 1497 N N . LYS A 1 9 ? 28.725 23.662 29.780 1.00 0.00 9 LYS A N 2
ATOM 1498 C CA . LYS A 1 9 ? 29.572 23.194 30.883 1.00 0.00 9 LYS A CA 2
ATOM 1499 C C . LYS A 1 9 ? 30.939 23.881 30.868 1.00 0.00 9 LYS A C 2
ATOM 1500 O O . LYS A 1 9 ? 31.420 24.222 31.938 1.00 0.00 9 LYS A O 2
ATOM 1519 N N . ILE A 1 10 ? 31.511 24.183 29.694 1.00 0.00 10 ILE A N 2
ATOM 1520 C CA . ILE A 1 10 ? 32.753 24.970 29.552 1.00 0.00 10 ILE A CA 2
ATOM 1521 C C . ILE A 1 10 ? 32.647 26.299 30.309 1.00 0.00 10 ILE A C 2
ATOM 1522 O O . ILE A 1 10 ? 33.494 26.610 31.145 1.00 0.00 10 ILE A O 2
ATOM 1538 N N . LEU A 1 11 ? 31.598 27.070 30.009 1.00 0.00 11 LEU A N 2
ATOM 1539 C CA . LEU A 1 11 ? 31.342 28.379 30.608 1.00 0.00 11 LEU A CA 2
ATOM 1540 C C . LEU A 1 11 ? 31.046 28.257 32.121 1.00 0.00 11 LEU A C 2
ATOM 1541 O O . LEU A 1 11 ? 31.351 29.166 32.887 1.00 0.00 11 LEU A O 2
ATOM 1557 N N . ILE A 1 12 ? 30.565 27.097 32.578 1.00 0.00 12 ILE A N 2
ATOM 1558 C CA . ILE A 1 12 ? 30.420 26.769 34.010 1.00 0.00 12 ILE A CA 2
ATOM 1559 C C . ILE A 1 12 ? 31.770 26.449 34.682 1.00 0.00 12 ILE A C 2
ATOM 1560 O O . ILE A 1 12 ? 31.975 26.785 35.847 1.00 0.00 12 ILE A O 2
ATOM 1576 N N . MET A 1 13 ? 32.731 25.839 33.979 1.00 0.00 13 MET A N 2
ATOM 1577 C CA . MET A 1 13 ? 34.044 25.527 34.562 1.00 0.00 13 MET A CA 2
ATOM 1578 C C . MET A 1 13 ? 34.799 26.797 34.971 1.00 0.00 13 MET A C 2
ATOM 1579 O O . MET A 1 13 ? 35.295 26.887 36.089 1.00 0.00 13 MET A O 2
ATOM 1593 N N . LEU A 1 14 ? 34.841 27.810 34.102 1.00 0.00 14 LEU A N 2
ATOM 1594 C CA . LEU A 1 14 ? 35.396 29.135 34.429 1.00 0.00 14 LEU A CA 2
ATOM 1595 C C . LEU A 1 14 ? 34.528 29.966 35.385 1.00 0.00 14 LEU A C 2
ATOM 1596 O O . LEU A 1 14 ? 35.082 30.805 36.088 1.00 0.00 14 LEU A O 2
ATOM 1612 N N . LYS A 1 15 ? 33.212 29.729 35.456 1.00 0.00 15 LYS A N 2
ATOM 1613 C CA . LYS A 1 15 ? 32.329 30.320 36.483 1.00 0.00 15 LYS A CA 2
ATOM 1614 C C . LYS A 1 15 ? 32.876 30.060 37.886 1.00 0.00 15 LYS A C 2
ATOM 1615 O O . LYS A 1 15 ? 33.025 30.993 38.667 1.00 0.00 15 LYS A O 2
ATOM 1634 N N . GLU A 1 16 ? 33.190 28.801 38.193 1.00 0.00 16 GLU A N 2
ATOM 1635 C CA . GLU A 1 16 ? 33.733 28.413 39.500 1.00 0.00 16 GLU A CA 2
ATOM 1636 C C . GLU A 1 16 ? 35.266 28.567 39.577 1.00 0.00 16 GLU A C 2
ATOM 1637 O O . GLU A 1 16 ? 35.779 29.126 40.544 1.00 0.00 16 GLU A O 2
ATOM 1649 N N . ASN A 1 17 ? 35.935 28.182 38.494 1.00 0.00 17 ASN A N 2
ATOM 1650 C CA . ASN A 1 17 ? 37.389 28.271 38.349 1.00 0.00 17 ASN A CA 2
ATOM 1651 C C . ASN A 1 17 ? 37.931 29.709 38.362 1.00 0.00 17 ASN A C 2
ATOM 1652 O O . ASN A 1 17 ? 39.097 29.910 38.713 1.00 0.00 17 ASN A O 2
ATOM 1663 N N . GLN A 1 18 ? 37.092 30.658 37.877 1.00 0.00 18 GLN A N 2
ATOM 1664 C CA . GLN A 1 18 ? 37.329 32.126 37.753 1.00 0.00 18 GLN A CA 2
ATOM 1665 C C . GLN A 1 18 ? 38.220 32.518 36.563 1.00 0.00 18 GLN A C 2
ATOM 1666 O O . GLN A 1 18 ? 38.700 33.647 36.469 1.00 0.00 18 GLN A O 2
ATOM 1680 N N . CYS A 1 19 ? 38.426 31.547 35.671 1.00 0.00 19 CYS A N 2
ATOM 1681 C CA . CYS A 1 19 ? 39.189 31.761 34.437 1.00 0.00 19 CYS A CA 2
ATOM 1682 C C . CYS A 1 19 ? 38.418 32.546 33.363 1.00 0.00 19 CYS A C 2
ATOM 1683 O O . CYS A 1 19 ? 38.144 32.024 32.284 1.00 0.00 19 CYS A O 2
ATOM 1691 N N . THR A 1 20 ? 38.041 33.795 33.656 1.00 0.00 20 THR A N 2
ATOM 1692 C CA . THR A 1 20 ? 37.240 34.621 32.735 1.00 0.00 20 THR A CA 2
ATOM 1693 C C . THR A 1 20 ? 37.448 36.125 32.915 1.00 0.00 20 THR A C 2
ATOM 1694 O O . THR A 1 20 ? 36.866 36.752 33.794 1.00 0.00 20 THR A O 2
ATOM 1705 N N . THR A 1 21 ? 38.286 36.706 32.053 1.00 0.00 21 THR A N 2
ATOM 1706 C CA . THR A 1 21 ? 38.576 38.150 31.945 1.00 0.00 21 THR A CA 2
ATOM 1707 C C . THR A 1 21 ? 39.047 38.460 30.525 1.00 0.00 21 THR A C 2
ATOM 1708 O O . THR A 1 21 ? 39.588 37.575 29.862 1.00 0.00 21 THR A O 2
ATOM 1719 N N . GLU A 1 22 ? 38.949 39.710 30.067 1.00 0.00 22 GLU A N 2
ATOM 1720 C CA . GLU A 1 22 ? 39.409 40.114 28.726 1.00 0.00 22 GLU A CA 2
ATOM 1721 C C . GLU A 1 22 ? 40.941 40.187 28.548 1.00 0.00 22 GLU A C 2
ATOM 1722 O O . GLU A 1 22 ? 41.423 40.610 27.498 1.00 0.00 22 GLU A O 2
ATOM 1734 N N . LEU A 1 23 ? 41.707 39.761 29.559 1.00 0.00 23 LEU A N 2
ATOM 1735 C CA . LEU A 1 23 ? 43.174 39.772 29.579 1.00 0.00 23 LEU A CA 2
ATOM 1736 C C . LEU A 1 23 ? 43.809 38.395 29.869 1.00 0.00 23 LEU A C 2
ATOM 1737 O O . LEU A 1 23 ? 44.998 38.219 29.599 1.00 0.00 23 LEU A O 2
ATOM 1753 N N . LYS A 1 24 ? 43.055 37.405 30.377 1.00 0.00 24 LYS A N 2
ATOM 1754 C CA . LYS A 1 24 ? 43.559 36.053 30.702 1.00 0.00 24 LYS A CA 2
ATOM 1755 C C . LYS A 1 24 ? 42.833 34.971 29.893 1.00 0.00 24 LYS A C 2
ATOM 1756 O O . LYS A 1 24 ? 41.860 34.375 30.349 1.00 0.00 24 LYS A O 2
ATOM 1775 N N . SER A 1 25 ? 43.307 34.764 28.665 1.00 0.00 25 SER A N 2
ATOM 1776 C CA . SER A 1 25 ? 42.757 33.837 27.666 1.00 0.00 25 SER A CA 2
ATOM 1777 C C . SER A 1 25 ? 43.053 32.364 28.003 1.00 0.00 25 SER A C 2
ATOM 1778 O O . SER A 1 25 ? 44.216 31.992 28.163 1.00 0.00 25 SER A O 2
ATOM 1786 N N . PHE A 1 26 ? 42.015 31.546 28.161 1.00 0.00 26 PHE A N 2
ATOM 1787 C CA . PHE A 1 26 ? 42.179 30.129 28.527 1.00 0.00 26 PHE A CA 2
ATOM 1788 C C . PHE A 1 26 ? 42.734 29.198 27.438 1.00 0.00 26 PHE A C 2
ATOM 1789 O O . PHE A 1 26 ? 42.449 29.375 26.254 1.00 0.00 26 PHE A O 2
ATOM 1806 N N . THR A 1 27 ? 43.526 28.207 27.855 1.00 0.00 27 THR A N 2
ATOM 1807 C CA . THR A 1 27 ? 44.085 27.218 26.905 1.00 0.00 27 THR A CA 2
ATOM 1808 C C . THR A 1 27 ? 43.154 26.016 26.696 1.00 0.00 27 THR A C 2
ATOM 1809 O O . THR A 1 27 ? 42.506 25.548 27.636 1.00 0.00 27 THR A O 2
ATOM 1820 N N . TYR A 1 28 ? 43.127 25.450 25.479 1.00 0.00 28 TYR A N 2
ATOM 1821 C CA . TYR A 1 28 ? 42.316 24.259 25.179 1.00 0.00 28 TYR A CA 2
ATOM 1822 C C . TYR A 1 28 ? 42.666 23.053 26.062 1.00 0.00 28 TYR A C 2
ATOM 1823 O O . TYR A 1 28 ? 41.757 22.377 26.537 1.00 0.00 28 TYR A O 2
ATOM 1841 N N . THR A 1 29 ? 43.952 22.784 26.313 1.00 0.00 29 THR A N 2
ATOM 1842 C CA . THR A 1 29 ? 44.391 21.623 27.112 1.00 0.00 29 THR A CA 2
ATOM 1843 C C . THR A 1 29 ? 43.875 21.699 28.550 1.00 0.00 29 THR A C 2
ATOM 1844 O O . THR A 1 29 ? 43.329 20.721 29.066 1.00 0.00 29 THR A O 2
ATOM 1855 N N . LYS A 1 30 ? 43.977 22.880 29.178 1.00 0.00 30 LYS A N 2
ATOM 1856 C CA . LYS A 1 30 ? 43.468 23.122 30.532 1.00 0.00 30 LYS A CA 2
ATOM 1857 C C . LYS A 1 30 ? 41.946 23.001 30.585 1.00 0.00 30 LYS A C 2
ATOM 1858 O O . LYS A 1 30 ? 41.426 22.282 31.439 1.00 0.00 30 LYS A O 2
ATOM 1877 N N . LEU A 1 31 ? 41.246 23.646 29.645 1.00 0.00 31 LEU A N 2
ATOM 1878 C CA . LEU A 1 31 ? 39.784 23.593 29.562 1.00 0.00 31 LEU A CA 2
ATOM 1879 C C . LEU A 1 31 ? 39.269 22.167 29.320 1.00 0.00 31 LEU A C 2
ATOM 1880 O O . LEU A 1 31 ? 38.265 21.782 29.913 1.00 0.00 31 LEU A O 2
ATOM 1896 N N . CYS A 1 32 ? 39.956 21.364 28.503 1.00 0.00 32 CYS A N 2
ATOM 1897 C CA . CYS A 1 32 ? 39.585 19.977 28.221 1.00 0.00 32 CYS A CA 2
ATOM 1898 C C . CYS A 1 32 ? 39.560 19.130 29.505 1.00 0.00 32 CYS A C 2
ATOM 1899 O O . CYS A 1 32 ? 38.543 18.509 29.812 1.00 0.00 32 CYS A O 2
ATOM 1907 N N . ASN A 1 33 ? 40.650 19.163 30.287 1.00 0.00 33 ASN A N 2
ATOM 1908 C CA . ASN A 1 33 ? 40.768 18.394 31.531 1.00 0.00 33 ASN A CA 2
ATOM 1909 C C . ASN A 1 33 ? 39.696 18.825 32.551 1.00 0.00 33 ASN A C 2
ATOM 1910 O O . ASN A 1 33 ? 38.907 17.988 32.993 1.00 0.00 33 ASN A O 2
ATOM 1921 N N . ILE A 1 34 ? 39.592 20.118 32.887 1.00 0.00 34 ILE A N 2
ATOM 1922 C CA . ILE A 1 34 ? 38.593 20.567 33.877 1.00 0.00 34 ILE A CA 2
ATOM 1923 C C . ILE A 1 34 ? 37.152 20.346 33.390 1.00 0.00 34 ILE A C 2
ATOM 1924 O O . ILE A 1 34 ? 36.273 20.045 34.199 1.00 0.00 34 ILE A O 2
ATOM 1940 N N . SER A 1 35 ? 36.889 20.449 32.081 1.00 0.00 35 SER A N 2
ATOM 1941 C CA . SER A 1 35 ? 35.545 20.260 31.527 1.00 0.00 35 SER A CA 2
ATOM 1942 C C . SER A 1 35 ? 35.117 18.794 31.415 1.00 0.00 35 SER A C 2
ATOM 1943 O O . SER A 1 35 ? 33.908 18.556 31.350 1.00 0.00 35 SER A O 2
ATOM 1951 N N . LYS A 1 36 ? 36.039 17.819 31.497 1.00 0.00 36 LYS A N 2
ATOM 1952 C CA . LYS A 1 36 ? 35.735 16.382 31.612 1.00 0.00 36 LYS A CA 2
ATOM 1953 C C . LYS A 1 36 ? 35.093 15.746 30.361 1.00 0.00 36 LYS A C 2
ATOM 1954 O O . LYS A 1 36 ? 34.268 14.838 30.477 1.00 0.00 36 LYS A O 2
ATOM 1973 N N . LEU A 1 37 ? 35.435 16.259 29.178 1.00 0.00 37 LEU A N 2
ATOM 1974 C CA . LEU A 1 37 ? 34.891 15.895 27.869 1.00 0.00 37 LEU A CA 2
ATOM 1975 C C . LEU A 1 37 ? 35.971 15.946 26.771 1.00 0.00 37 LEU A C 2
ATOM 1976 O O . LEU A 1 37 ? 37.100 16.363 27.026 1.00 0.00 37 LEU A O 2
ATOM 1992 N N . SER A 1 38 ? 35.636 15.524 25.547 1.00 0.00 38 SER A N 2
ATOM 1993 C CA . SER A 1 38 ? 36.614 15.411 24.454 1.00 0.00 38 SER A CA 2
ATOM 1994 C C . SER A 1 38 ? 37.247 16.746 24.027 1.00 0.00 38 SER A C 2
ATOM 1995 O O . SER A 1 38 ? 36.600 17.798 23.986 1.00 0.00 38 SER A O 2
ATOM 2003 N N . MET A 1 39 ? 38.506 16.673 23.571 1.00 0.00 39 MET A N 2
ATOM 2004 C CA . MET A 1 39 ? 39.231 17.812 22.981 1.00 0.00 39 MET A CA 2
ATOM 2005 C C . MET A 1 39 ? 38.574 18.348 21.695 1.00 0.00 39 MET A C 2
ATOM 2006 O O . MET A 1 39 ? 38.815 19.486 21.293 1.00 0.00 39 MET A O 2
ATOM 2020 N N . SER A 1 40 ? 37.719 17.546 21.056 1.00 0.00 40 SER A N 2
ATOM 2021 C CA . SER A 1 40 ? 36.850 17.978 19.963 1.00 0.00 40 SER A CA 2
ATOM 2022 C C . SER A 1 40 ? 35.652 18.798 20.474 1.00 0.00 40 SER A C 2
ATOM 2023 O O . SER A 1 40 ? 35.415 19.897 19.975 1.00 0.00 40 SER A O 2
ATOM 2031 N N . THR A 1 41 ? 34.946 18.339 21.516 1.00 0.00 41 THR A N 2
ATOM 2032 C CA . THR A 1 41 ? 33.762 19.020 22.074 1.00 0.00 41 THR A CA 2
ATOM 2033 C C . THR A 1 41 ? 34.111 20.397 22.632 1.00 0.00 41 THR A C 2
ATOM 2034 O O . THR A 1 41 ? 33.418 21.369 22.336 1.00 0.00 41 THR A O 2
ATOM 2045 N N . VAL A 1 42 ? 35.213 20.510 23.383 1.00 0.00 42 VAL A N 2
ATOM 2046 C CA . VAL A 1 42 ? 35.659 21.787 23.974 1.00 0.00 42 VAL A CA 2
ATOM 2047 C C . VAL A 1 42 ? 36.042 22.836 22.924 1.00 0.00 42 VAL A C 2
ATOM 2048 O O . VAL A 1 42 ? 35.780 24.024 23.105 1.00 0.00 42 VAL A O 2
ATOM 2061 N N . ARG A 1 43 ? 36.636 22.411 21.802 1.00 0.00 43 ARG A N 2
ATOM 2062 C CA . ARG A 1 43 ? 37.002 23.271 20.687 1.00 0.00 43 ARG A CA 2
ATOM 2063 C C . ARG A 1 43 ? 35.780 23.696 19.865 1.00 0.00 43 ARG A C 2
ATOM 2064 O O . ARG A 1 43 ? 35.651 24.875 19.542 1.00 0.00 43 ARG A O 2
ATOM 2085 N N . ARG A 1 44 ? 34.839 22.778 19.601 1.00 0.00 44 ARG A N 2
ATOM 2086 C CA . ARG A 1 44 ? 33.557 23.094 18.942 1.00 0.00 44 ARG A CA 2
ATOM 2087 C C . ARG A 1 44 ? 32.712 24.073 19.761 1.00 0.00 44 ARG A C 2
ATOM 2088 O O . ARG A 1 44 ? 32.226 25.055 19.201 1.00 0.00 44 ARG A O 2
ATOM 2109 N N . SER A 1 45 ? 32.573 23.861 21.073 1.00 0.00 45 SER A N 2
ATOM 2110 C CA . SER A 1 45 ? 31.799 24.760 21.940 1.00 0.00 45 SER A CA 2
ATOM 2111 C C . SER A 1 45 ? 32.421 26.157 22.015 1.00 0.00 45 SER A C 2
ATOM 2112 O O . SER A 1 45 ? 31.711 27.126 21.763 1.00 0.00 45 SER A O 2
ATOM 2120 N N . ILE A 1 46 ? 33.743 26.279 22.216 1.00 0.00 46 ILE A N 2
ATOM 2121 C CA . ILE A 1 46 ? 34.468 27.565 22.121 1.00 0.00 46 ILE A CA 2
ATOM 2122 C C . ILE A 1 46 ? 34.169 28.286 20.803 1.00 0.00 46 ILE A C 2
ATOM 2123 O O . ILE A 1 46 ? 33.880 29.482 20.822 1.00 0.00 46 ILE A O 2
ATOM 2139 N N . LYS A 1 47 ? 34.178 27.583 19.663 1.00 0.00 47 LYS A N 2
ATOM 2140 C CA . LYS A 1 47 ? 33.978 28.223 18.356 1.00 0.00 47 LYS A CA 2
ATOM 2141 C C . LYS A 1 47 ? 32.549 28.744 18.208 1.00 0.00 47 LYS A C 2
ATOM 2142 O O . LYS A 1 47 ? 32.342 29.872 17.777 1.00 0.00 47 LYS A O 2
ATOM 2161 N N . LYS A 1 48 ? 31.561 27.966 18.653 1.00 0.00 48 LYS A N 2
ATOM 2162 C CA . LYS A 1 48 ? 30.152 28.382 18.721 1.00 0.00 48 LYS A CA 2
ATOM 2163 C C . LYS A 1 48 ? 29.914 29.532 19.711 1.00 0.00 48 LYS A C 2
ATOM 2164 O O . LYS A 1 48 ? 29.068 30.385 19.459 1.00 0.00 48 LYS A O 2
ATOM 2183 N N . PHE A 1 49 ? 30.671 29.613 20.803 1.00 0.00 49 PHE A N 2
ATOM 2184 C CA . PHE A 1 49 ? 30.594 30.727 21.756 1.00 0.00 49 PHE A CA 2
ATOM 2185 C C . PHE A 1 49 ? 31.154 32.057 21.237 1.00 0.00 49 PHE A C 2
ATOM 2186 O O . PHE A 1 49 ? 30.833 33.091 21.826 1.00 0.00 49 PHE A O 2
ATOM 2203 N N . LEU A 1 50 ? 31.903 32.060 20.126 1.00 0.00 50 LEU A N 2
ATOM 2204 C CA . LEU A 1 50 ? 32.193 33.280 19.363 1.00 0.00 50 LEU A CA 2
ATOM 2205 C C . LEU A 1 50 ? 30.893 33.904 18.829 1.00 0.00 50 LEU A C 2
ATOM 2206 O O . LEU A 1 50 ? 30.693 35.111 18.926 1.00 0.00 50 LEU A O 2
ATOM 2222 N N . GLU A 1 51 ? 29.974 33.072 18.325 1.00 0.00 51 GLU A N 2
ATOM 2223 C CA . GLU A 1 51 ? 28.665 33.517 17.827 1.00 0.00 51 GLU A CA 2
ATOM 2224 C C . GLU A 1 51 ? 27.757 33.997 18.971 1.00 0.00 51 GLU A C 2
ATOM 2225 O O . GLU A 1 51 ? 26.996 34.956 18.816 1.00 0.00 51 GLU A O 2
ATOM 2237 N N . LEU A 1 52 ? 27.863 33.366 20.147 1.00 0.00 52 LEU A N 2
ATOM 2238 C CA . LEU A 1 52 ? 27.143 33.775 21.362 1.00 0.00 52 LEU A CA 2
ATOM 2239 C C . LEU A 1 52 ? 27.771 34.979 22.087 1.00 0.00 52 LEU A C 2
ATOM 2240 O O . LEU A 1 52 ? 27.246 35.401 23.112 1.00 0.00 52 LEU A O 2
ATOM 2256 N N . GLN A 1 53 ? 28.949 35.427 21.663 1.00 0.00 53 GLN A N 2
ATOM 2257 C CA . GLN A 1 53 ? 29.584 36.611 22.259 1.00 0.00 53 GLN A CA 2
ATOM 2258 C C . GLN A 1 53 ? 30.103 36.365 23.679 1.00 0.00 53 GLN A C 2
ATOM 2259 O O . GLN A 1 53 ? 30.514 37.292 24.376 1.00 0.00 53 GLN A O 2
ATOM 2273 N N . TYR A 1 54 ? 30.075 35.105 24.086 1.00 0.00 54 TYR A N 2
ATOM 2274 C CA . TYR A 1 54 ? 30.529 34.690 25.417 1.00 0.00 54 TYR A CA 2
ATOM 2275 C C . TYR A 1 54 ? 32.050 34.502 25.474 1.00 0.00 54 TYR A C 2
ATOM 2276 O O . TYR A 1 54 ? 32.650 34.731 26.519 1.00 0.00 54 TYR A O 2
ATOM 2294 N N . VAL A 1 55 ? 32.687 34.113 24.363 1.00 0.00 55 VAL A N 2
ATOM 2295 C CA . VAL A 1 55 ? 34.153 33.993 24.252 1.00 0.00 55 VAL A CA 2
ATOM 2296 C C . VAL A 1 55 ? 34.665 34.749 23.028 1.00 0.00 55 VAL A C 2
ATOM 2297 O O . VAL A 1 55 ? 33.910 35.014 22.092 1.00 0.00 55 VAL A O 2
ATOM 2310 N N . LYS A 1 56 ? 35.958 35.076 23.018 1.00 0.00 56 LYS A N 2
ATOM 2311 C CA . LYS A 1 56 ? 36.649 35.701 21.885 1.00 0.00 56 LYS A CA 2
ATOM 2312 C C . LYS A 1 56 ? 38.118 35.289 21.865 1.00 0.00 56 LYS A C 2
ATOM 2313 O O . LYS A 1 56 ? 38.744 35.124 22.906 1.00 0.00 56 LYS A O 2
ATOM 2332 N N . GLU A 1 57 ? 38.687 35.113 20.679 1.00 0.00 57 GLU A N 2
ATOM 2333 C CA . GLU A 1 57 ? 40.138 34.964 20.540 1.00 0.00 57 GLU A CA 2
ATOM 2334 C C . GLU A 1 57 ? 40.865 36.303 20.764 1.00 0.00 57 GLU A C 2
ATOM 2335 O O . GLU A 1 57 ? 40.254 37.373 20.682 1.00 0.00 57 GLU A O 2
ATOM 2347 N N . GLY A 1 58 ? 42.165 36.247 21.047 1.00 0.00 58 GLY A N 2
ATOM 2348 C CA . GLY A 1 58 ? 42.998 37.443 21.198 1.00 0.00 58 GLY A CA 2
ATOM 2349 C C . GLY A 1 58 ? 44.474 37.159 20.948 1.00 0.00 58 GLY A C 2
ATOM 2350 O O . GLY A 1 58 ? 45.300 37.346 21.841 1.00 0.00 58 GLY A O 2
ATOM 2354 N N . CYS A 1 59 ? 44.813 36.629 19.769 1.00 0.00 59 CYS A N 2
ATOM 2355 C CA . CYS A 1 59 ? 46.190 36.242 19.463 1.00 0.00 59 CYS A CA 2
ATOM 2356 C C . CYS A 1 59 ? 47.079 37.468 19.173 1.00 0.00 59 CYS A C 2
ATOM 2357 O O . CYS A 1 59 ? 47.069 38.006 18.058 1.00 0.00 59 CYS A O 2
ATOM 2365 N N . LYS A 1 60 ? 47.827 37.930 20.184 1.00 0.00 60 LYS A N 2
ATOM 2366 C CA . LYS A 1 60 ? 48.892 38.946 20.064 1.00 0.00 60 LYS A CA 2
ATOM 2367 C C . LYS A 1 60 ? 50.214 38.336 19.577 1.00 0.00 60 LYS A C 2
ATOM 2368 O O . LYS A 1 60 ? 50.453 37.140 19.722 1.00 0.00 60 LYS A O 2
ATOM 2387 N N . GLN A 1 61 ? 51.110 39.182 19.070 1.00 0.00 61 GLN A N 2
ATOM 2388 C CA . GLN A 1 61 ? 52.483 38.791 18.721 1.00 0.00 61 GLN A CA 2
ATOM 2389 C C . GLN A 1 61 ? 53.254 38.200 19.920 1.00 0.00 61 GLN A C 2
ATOM 2390 O O . GLN A 1 61 ? 53.052 38.611 21.064 1.00 0.00 61 GLN A O 2
ATOM 2404 N N . GLY A 1 62 ? 54.166 37.262 19.643 1.00 0.00 62 GLY A N 2
ATOM 2405 C CA . GLY A 1 62 ? 55.064 36.639 20.629 1.00 0.00 62 GLY A CA 2
ATOM 2406 C C . GLY A 1 62 ? 54.503 35.398 21.338 1.00 0.00 62 GLY A C 2
ATOM 2407 O O . GLY A 1 62 ? 55.279 34.619 21.892 1.00 0.00 62 GLY A O 2
ATOM 2411 N N . ILE A 1 63 ? 53.188 35.163 21.271 1.00 0.00 63 ILE A N 2
ATOM 2412 C CA . ILE A 1 63 ? 52.515 33.962 21.798 1.00 0.00 63 ILE A CA 2
ATOM 2413 C C . ILE A 1 63 ? 51.818 33.175 20.679 1.00 0.00 63 ILE A C 2
ATOM 2414 O O . ILE A 1 63 ? 51.735 33.639 19.540 1.00 0.00 63 ILE A O 2
ATOM 2430 N N . SER A 1 64 ? 51.309 31.986 21.005 1.00 0.00 64 SER A N 2
ATOM 2431 C CA . SER A 1 64 ? 50.359 31.237 20.179 1.00 0.00 64 SER A CA 2
ATOM 2432 C C . SER A 1 64 ? 48.894 31.571 20.532 1.00 0.00 64 SER A C 2
ATOM 2433 O O . SER A 1 64 ? 48.585 32.157 21.572 1.00 0.00 64 SER A O 2
ATOM 2441 N N . LYS A 1 65 ? 47.984 31.227 19.614 1.00 0.00 65 LYS A N 2
ATOM 2442 C CA . LYS A 1 65 ? 46.538 31.525 19.647 1.00 0.00 65 LYS A CA 2
ATOM 2443 C C . LYS A 1 65 ? 45.804 30.968 20.875 1.00 0.00 65 LYS A C 2
ATOM 2444 O O . LYS A 1 65 ? 46.044 29.846 21.313 1.00 0.00 65 LYS A O 2
ATOM 2463 N N . THR A 1 66 ? 44.871 31.759 21.411 1.00 0.00 66 THR A N 2
ATOM 2464 C CA . THR A 1 66 ? 44.180 31.488 22.683 1.00 0.00 66 THR A CA 2
ATOM 2465 C C . THR A 1 66 ? 42.898 32.331 22.832 1.00 0.00 66 THR A C 2
ATOM 2466 O O . THR A 1 66 ? 42.739 33.344 22.143 1.00 0.00 66 THR A O 2
ATOM 2477 N N . PHE A 1 67 ? 41.971 31.908 23.705 1.00 0.00 67 PHE A N 2
ATOM 2478 C CA . PHE A 1 67 ? 40.566 32.352 23.726 1.00 0.00 67 PHE A CA 2
ATOM 2479 C C . PHE A 1 67 ? 40.142 32.811 25.128 1.00 0.00 67 PHE A C 2
ATOM 2480 O O . PHE A 1 67 ? 40.140 32.032 26.078 1.00 0.00 67 PHE A O 2
ATOM 2497 N N . TYR A 1 68 ? 39.817 34.095 25.274 1.00 0.00 68 TYR A N 2
ATOM 2498 C CA . TYR A 1 68 ? 39.314 34.679 26.517 1.00 0.00 68 TYR A CA 2
ATOM 2499 C C . TYR A 1 68 ? 37.782 34.692 26.552 1.00 0.00 68 TYR A C 2
ATOM 2500 O O . TYR A 1 68 ? 37.114 34.414 25.556 1.00 0.00 68 TYR A O 2
ATOM 2518 N N . ILE A 1 69 ? 37.228 34.998 27.723 1.00 0.00 69 ILE A N 2
ATOM 2519 C CA . ILE A 1 69 ? 35.797 34.906 28.011 1.00 0.00 69 ILE A CA 2
ATOM 2520 C C . ILE A 1 69 ? 35.298 36.257 28.543 1.00 0.00 69 ILE A C 2
ATOM 2521 O O . ILE A 1 69 ? 35.989 36.918 29.321 1.00 0.00 69 ILE A O 2
ATOM 2537 N N . THR A 1 70 ? 34.164 36.721 28.017 1.00 0.00 70 THR A N 2
ATOM 2538 C CA . THR A 1 70 ? 33.681 38.099 28.127 1.00 0.00 70 THR A CA 2
ATOM 2539 C C . THR A 1 70 ? 32.870 38.335 29.409 1.00 0.00 70 THR A C 2
ATOM 2540 O O . THR A 1 70 ? 32.244 37.405 29.934 1.00 0.00 70 THR A O 2
ATOM 2551 N N . PRO A 1 71 ? 32.776 39.589 29.900 1.00 0.00 71 PRO A N 2
ATOM 2552 C CA . PRO A 1 71 ? 31.836 39.922 30.968 1.00 0.00 71 PRO A CA 2
ATOM 2553 C C . PRO A 1 71 ? 30.388 39.655 30.542 1.00 0.00 71 PRO A C 2
ATOM 2554 O O . PRO A 1 71 ? 29.588 39.265 31.381 1.00 0.00 71 PRO A O 2
ATOM 2565 N N . ASN A 1 72 ? 30.054 39.766 29.248 1.00 0.00 72 ASN A N 2
ATOM 2566 C CA . ASN A 1 72 ? 28.730 39.432 28.713 1.00 0.00 72 ASN A CA 2
ATOM 2567 C C . ASN A 1 72 ? 28.337 37.976 29.008 1.00 0.00 72 ASN A C 2
ATOM 2568 O O . ASN A 1 72 ? 27.188 37.710 29.353 1.00 0.00 72 ASN A O 2
ATOM 2579 N N . GLY A 1 73 ? 29.295 37.043 28.916 1.00 0.00 73 GLY A N 2
ATOM 2580 C CA . GLY A 1 73 ? 29.115 35.672 29.388 1.00 0.00 73 GLY A CA 2
ATOM 2581 C C . GLY A 1 73 ? 28.869 35.623 30.897 1.00 0.00 73 GLY A C 2
ATOM 2582 O O . GLY A 1 73 ? 27.882 35.030 31.336 1.00 0.00 73 GLY A O 2
ATOM 2586 N N . ILE A 1 74 ? 29.712 36.305 31.686 1.00 0.00 74 ILE A N 2
ATOM 2587 C CA . ILE A 1 74 ? 29.592 36.354 33.154 1.00 0.00 74 ILE A CA 2
ATOM 2588 C C . ILE A 1 74 ? 28.226 36.890 33.603 1.00 0.00 74 ILE A C 2
ATOM 2589 O O . ILE A 1 74 ? 27.670 36.350 34.550 1.00 0.00 74 ILE A O 2
ATOM 2605 N N . GLU A 1 75 ? 27.641 37.896 32.947 1.00 0.00 75 GLU A N 2
ATOM 2606 C CA . GLU A 1 75 ? 26.329 38.446 33.347 1.00 0.00 75 GLU A CA 2
ATOM 2607 C C . GLU A 1 75 ? 25.238 37.360 33.344 1.00 0.00 75 GLU A C 2
ATOM 2608 O O . GLU A 1 75 ? 24.377 37.326 34.228 1.00 0.00 75 GLU A O 2
ATOM 2620 N N . LYS A 1 76 ? 25.328 36.392 32.420 1.00 0.00 76 LYS A N 2
ATOM 2621 C CA . LYS A 1 76 ? 24.469 35.202 32.424 1.00 0.00 76 LYS A CA 2
ATOM 2622 C C . LYS A 1 76 ? 24.857 34.215 33.525 1.00 0.00 76 LYS A C 2
ATOM 2623 O O . LYS A 1 76 ? 23.961 33.717 34.202 1.00 0.00 76 LYS A O 2
ATOM 2642 N N . LEU A 1 77 ? 26.155 34.006 33.779 1.00 0.00 77 LEU A N 2
ATOM 2643 C CA . LEU A 1 77 ? 26.645 33.215 34.922 1.00 0.00 77 LEU A CA 2
ATOM 2644 C C . LEU A 1 77 ? 26.139 33.743 36.280 1.00 0.00 77 LEU A C 2
ATOM 2645 O O . LEU A 1 77 ? 25.874 32.958 37.185 1.00 0.00 77 LEU A O 2
ATOM 2661 N N . LYS A 1 78 ? 26.047 35.061 36.417 1.00 0.00 78 LYS A N 2
ATOM 2662 C CA . LYS A 1 78 ? 25.500 35.673 37.625 1.00 0.00 78 LYS A CA 2
ATOM 2663 C C . LYS A 1 78 ? 24.001 35.363 37.760 1.00 0.00 78 LYS A C 2
ATOM 2664 O O . LYS A 1 78 ? 23.497 35.102 38.852 1.00 0.00 78 LYS A O 2
ATOM 2683 N N . SER A 1 79 ? 23.311 35.400 36.622 1.00 0.00 79 SER A N 2
ATOM 2684 C CA . SER A 1 79 ? 21.863 35.176 36.522 1.00 0.00 79 SER A CA 2
ATOM 2685 C C . SER A 1 79 ? 21.373 33.786 36.935 1.00 0.00 79 SER A C 2
ATOM 2686 O O . SER A 1 79 ? 20.293 33.644 37.509 1.00 0.00 79 SER A O 2
ATOM 2694 N N . ILE A 1 80 ? 22.170 32.769 36.636 1.00 0.00 80 ILE A N 2
ATOM 2695 C CA . ILE A 1 80 ? 21.818 31.378 36.911 1.00 0.00 80 ILE A CA 2
ATOM 2696 C C . ILE A 1 80 ? 22.013 31.029 38.382 1.00 0.00 80 ILE A C 2
ATOM 2697 O O . ILE A 1 80 ? 21.806 29.888 38.795 1.00 0.00 80 ILE A O 2
ATOM 2713 N N . MET A 1 81 ? 22.413 32.022 39.166 1.00 0.00 81 MET A N 2
ATOM 2714 C CA . MET A 1 81 ? 22.691 31.806 40.603 1.00 0.00 81 MET A CA 2
ATOM 2715 C C . MET A 1 81 ? 21.591 31.042 41.349 1.00 0.00 81 MET A C 2
ATOM 2716 O O . MET A 1 81 ? 21.913 30.402 42.378 1.00 0.00 81 MET A O 2
ATOM 2731 N N . MET A 1 1 ? 14.118 27.444 32.260 1.00 0.00 1 MET A N 3
ATOM 2732 C CA . MET A 1 1 ? 14.714 26.106 32.033 1.00 0.00 1 MET A CA 3
ATOM 2733 C C . MET A 1 1 ? 16.235 26.205 32.002 1.00 0.00 1 MET A C 3
ATOM 2734 O O . MET A 1 1 ? 16.775 27.260 31.679 1.00 0.00 1 MET A O 3
ATOM 2750 N N . ALA A 1 2 ? 16.941 25.124 32.335 1.00 0.00 2 ALA A N 3
ATOM 2751 C CA . ALA A 1 2 ? 18.401 25.064 32.302 1.00 0.00 2 ALA A CA 3
ATOM 2752 C C . ALA A 1 2 ? 18.964 24.930 30.869 1.00 0.00 2 ALA A C 3
ATOM 2753 O O . ALA A 1 2 ? 18.513 24.083 30.096 1.00 0.00 2 ALA A O 3
ATOM 2760 N N . VAL A 1 3 ? 19.977 25.738 30.580 1.00 0.00 3 VAL A N 3
ATOM 2761 C CA . VAL A 1 3 ? 20.665 25.710 29.297 1.00 0.00 3 VAL A CA 3
ATOM 2762 C C . VAL A 1 3 ? 21.427 24.379 29.249 1.00 0.00 3 VAL A C 3
ATOM 2763 O O . VAL A 1 3 ? 21.709 23.782 30.294 1.00 0.00 3 VAL A O 3
ATOM 2776 N N . ASN A 1 4 ? 21.759 23.903 28.051 1.00 0.00 4 ASN A N 3
ATOM 2777 C CA . ASN A 1 4 ? 22.443 22.622 27.923 1.00 0.00 4 ASN A CA 3
ATOM 2778 C C . ASN A 1 4 ? 23.759 22.629 28.716 1.00 0.00 4 ASN A C 3
ATOM 2779 O O . ASN A 1 4 ? 24.502 23.611 28.688 1.00 0.00 4 ASN A O 3
ATOM 2790 N N . LYS A 1 5 ? 24.042 21.531 29.417 1.00 0.00 5 LYS A N 3
ATOM 2791 C CA . LYS A 1 5 ? 25.230 21.418 30.252 1.00 0.00 5 LYS A CA 3
ATOM 2792 C C . LYS A 1 5 ? 26.346 20.701 29.516 1.00 0.00 5 LYS A C 3
ATOM 2793 O O . LYS A 1 5 ? 27.340 20.299 30.120 1.00 0.00 5 LYS A O 3
ATOM 2812 N N . ASN A 1 6 ? 26.189 20.506 28.195 1.00 0.00 6 ASN A N 3
ATOM 2813 C CA . ASN A 1 6 ? 27.223 19.837 27.369 1.00 0.00 6 ASN A CA 3
ATOM 2814 C C . ASN A 1 6 ? 28.118 20.864 26.652 1.00 0.00 6 ASN A C 3
ATOM 2815 O O . ASN A 1 6 ? 29.337 20.863 26.828 1.00 0.00 6 ASN A O 3
ATOM 2826 N N . GLU A 1 7 ? 27.506 21.735 25.851 1.00 0.00 7 GLU A N 3
ATOM 2827 C CA . GLU A 1 7 ? 28.241 22.879 25.263 1.00 0.00 7 GLU A CA 3
ATOM 2828 C C . GLU A 1 7 ? 28.607 23.918 26.333 1.00 0.00 7 GLU A C 3
ATOM 2829 O O . GLU A 1 7 ? 29.781 24.213 26.571 1.00 0.00 7 GLU A O 3
ATOM 2841 N N . TYR A 1 8 ? 27.592 24.447 27.025 1.00 0.00 8 TYR A N 3
ATOM 2842 C CA . TYR A 1 8 ? 27.713 25.457 28.082 1.00 0.00 8 TYR A CA 3
ATOM 2843 C C . TYR A 1 8 ? 28.517 24.949 29.283 1.00 0.00 8 TYR A C 3
ATOM 2844 O O . TYR A 1 8 ? 28.952 25.756 30.101 1.00 0.00 8 TYR A O 3
ATOM 2862 N N . LYS A 1 9 ? 28.816 23.639 29.349 1.00 0.00 9 LYS A N 3
ATOM 2863 C CA . LYS A 1 9 ? 29.702 23.035 30.351 1.00 0.00 9 LYS A CA 3
ATOM 2864 C C . LYS A 1 9 ? 30.981 23.842 30.537 1.00 0.00 9 LYS A C 3
ATOM 2865 O O . LYS A 1 9 ? 31.375 24.103 31.661 1.00 0.00 9 LYS A O 3
ATOM 2884 N N . ILE A 1 10 ? 31.606 24.271 29.442 1.00 0.00 10 ILE A N 3
ATOM 2885 C CA . ILE A 1 10 ? 32.871 25.015 29.460 1.00 0.00 10 ILE A CA 3
ATOM 2886 C C . ILE A 1 10 ? 32.747 26.336 30.232 1.00 0.00 10 ILE A C 3
ATOM 2887 O O . ILE A 1 10 ? 33.562 26.630 31.102 1.00 0.00 10 ILE A O 3
ATOM 2903 N N . LEU A 1 11 ? 31.704 27.115 29.939 1.00 0.00 11 LEU A N 3
ATOM 2904 C CA . LEU A 1 11 ? 31.404 28.379 30.621 1.00 0.00 11 LEU A CA 3
ATOM 2905 C C . LEU A 1 11 ? 31.079 28.143 32.109 1.00 0.00 11 LEU A C 3
ATOM 2906 O O . LEU A 1 11 ? 31.364 28.978 32.967 1.00 0.00 11 LEU A O 3
ATOM 2922 N N . ILE A 1 12 ? 30.547 26.960 32.424 1.00 0.00 12 ILE A N 3
ATOM 2923 C CA . ILE A 1 12 ? 30.224 26.516 33.790 1.00 0.00 12 ILE A CA 3
ATOM 2924 C C . ILE A 1 12 ? 31.478 26.007 34.526 1.00 0.00 12 ILE A C 3
ATOM 2925 O O . ILE A 1 12 ? 31.607 26.193 35.734 1.00 0.00 12 ILE A O 3
ATOM 2941 N N . MET A 1 13 ? 32.452 25.440 33.813 1.00 0.00 13 MET A N 3
ATOM 2942 C CA . MET A 1 13 ? 33.739 25.036 34.379 1.00 0.00 13 MET A CA 3
ATOM 2943 C C . MET A 1 13 ? 34.491 26.245 34.929 1.00 0.00 13 MET A C 3
ATOM 2944 O O . MET A 1 13 ? 34.885 26.217 36.087 1.00 0.00 13 MET A O 3
ATOM 2958 N N . LEU A 1 14 ? 34.614 27.346 34.182 1.00 0.00 14 LEU A N 3
ATOM 2959 C CA . LEU A 1 14 ? 35.162 28.599 34.735 1.00 0.00 14 LEU A CA 3
ATOM 2960 C C . LEU A 1 14 ? 34.281 29.222 35.837 1.00 0.00 14 LEU A C 3
ATOM 2961 O O . LEU A 1 14 ? 34.832 29.803 36.768 1.00 0.00 14 LEU A O 3
ATOM 2977 N N . LYS A 1 15 ? 32.978 28.984 35.819 1.00 0.00 15 LYS A N 3
ATOM 2978 C CA . LYS A 1 15 ? 32.143 29.533 36.873 1.00 0.00 15 LYS A CA 3
ATOM 2979 C C . LYS A 1 15 ? 32.604 28.956 38.215 1.00 0.00 15 LYS A C 3
ATOM 2980 O O . LYS A 1 15 ? 32.691 29.678 39.208 1.00 0.00 15 LYS A O 3
ATOM 2999 N N . GLU A 1 16 ? 32.898 27.657 38.242 1.00 0.00 16 GLU A N 3
ATOM 3000 C CA . GLU A 1 16 ? 33.360 26.995 39.466 1.00 0.00 16 GLU A CA 3
ATOM 3001 C C . GLU A 1 16 ? 34.888 26.901 39.604 1.00 0.00 16 GLU A C 3
ATOM 3002 O O . GLU A 1 16 ? 35.397 26.564 40.673 1.00 0.00 16 GLU A O 3
ATOM 3014 N N . ASN A 1 17 ? 35.580 27.117 38.487 1.00 0.00 17 ASN A N 3
ATOM 3015 C CA . ASN A 1 17 ? 37.039 27.047 38.428 1.00 0.00 17 ASN A CA 3
ATOM 3016 C C . ASN A 1 17 ? 37.742 28.397 38.599 1.00 0.00 17 ASN A C 3
ATOM 3017 O O . ASN A 1 17 ? 38.965 28.463 38.503 1.00 0.00 17 ASN A O 3
ATOM 3028 N N . GLN A 1 18 ? 36.963 29.462 38.784 1.00 0.00 18 GLN A N 3
ATOM 3029 C CA . GLN A 1 18 ? 37.475 30.825 38.988 1.00 0.00 18 GLN A CA 3
ATOM 3030 C C . GLN A 1 18 ? 38.447 31.314 37.897 1.00 0.00 18 GLN A C 3
ATOM 3031 O O . GLN A 1 18 ? 39.456 31.957 38.187 1.00 0.00 18 GLN A O 3
ATOM 3045 N N . CYS A 1 19 ? 38.119 31.032 36.638 1.00 0.00 19 CYS A N 3
ATOM 3046 C CA . CYS A 1 19 ? 38.951 31.471 35.519 1.00 0.00 19 CYS A CA 3
ATOM 3047 C C . CYS A 1 19 ? 38.069 32.167 34.485 1.00 0.00 19 CYS A C 3
ATOM 3048 O O . CYS A 1 19 ? 37.867 31.677 33.374 1.00 0.00 19 CYS A O 3
ATOM 3056 N N . THR A 1 20 ? 37.553 33.321 34.889 1.00 0.00 20 THR A N 3
ATOM 3057 C CA . THR A 1 20 ? 36.667 34.138 34.044 1.00 0.00 20 THR A CA 3
ATOM 3058 C C . THR A 1 20 ? 36.980 35.632 34.179 1.00 0.00 20 THR A C 3
ATOM 3059 O O . THR A 1 20 ? 36.288 36.362 34.883 1.00 0.00 20 THR A O 3
ATOM 3070 N N . THR A 1 21 ? 38.048 36.094 33.516 1.00 0.00 21 THR A N 3
ATOM 3071 C CA . THR A 1 21 ? 38.475 37.509 33.533 1.00 0.00 21 THR A CA 3
ATOM 3072 C C . THR A 1 21 ? 39.070 37.957 32.207 1.00 0.00 21 THR A C 3
ATOM 3073 O O . THR A 1 21 ? 39.459 37.134 31.381 1.00 0.00 21 THR A O 3
ATOM 3084 N N . GLU A 1 22 ? 39.084 39.265 31.983 1.00 0.00 22 GLU A N 3
ATOM 3085 C CA . GLU A 1 22 ? 39.628 39.817 30.752 1.00 0.00 22 GLU A CA 3
ATOM 3086 C C . GLU A 1 22 ? 41.124 39.551 30.609 1.00 0.00 22 GLU A C 3
ATOM 3087 O O . GLU A 1 22 ? 41.601 39.216 29.524 1.00 0.00 22 GLU A O 3
ATOM 3099 N N . LEU A 1 23 ? 41.863 39.703 31.704 1.00 0.00 23 LEU A N 3
ATOM 3100 C CA . LEU A 1 23 ? 43.312 39.512 31.677 1.00 0.00 23 LEU A CA 3
ATOM 3101 C C . LEU A 1 23 ? 43.816 38.080 31.900 1.00 0.00 23 LEU A C 3
ATOM 3102 O O . LEU A 1 23 ? 44.988 37.803 31.646 1.00 0.00 23 LEU A O 3
ATOM 3118 N N . LYS A 1 24 ? 42.963 37.170 32.366 1.00 0.00 24 LYS A N 3
ATOM 3119 C CA . LYS A 1 24 ? 43.417 35.795 32.580 1.00 0.00 24 LYS A CA 3
ATOM 3120 C C . LYS A 1 24 ? 42.836 34.839 31.544 1.00 0.00 24 LYS A C 3
ATOM 3121 O O . LYS A 1 24 ? 41.682 34.424 31.646 1.00 0.00 24 LYS A O 3
ATOM 3140 N N . SER A 1 25 ? 43.644 34.491 30.549 1.00 0.00 25 SER A N 3
ATOM 3141 C CA . SER A 1 25 ? 43.217 33.570 29.512 1.00 0.00 25 SER A CA 3
ATOM 3142 C C . SER A 1 25 ? 43.277 32.109 29.945 1.00 0.00 25 SER A C 3
ATOM 3143 O O . SER A 1 25 ? 44.244 31.652 30.555 1.00 0.00 25 SER A O 3
ATOM 3151 N N . PHE A 1 26 ? 42.212 31.396 29.606 1.00 0.00 26 PHE A N 3
ATOM 3152 C CA . PHE A 1 26 ? 42.090 29.965 29.880 1.00 0.00 26 PHE A CA 3
ATOM 3153 C C . PHE A 1 26 ? 42.649 29.153 28.698 1.00 0.00 26 PHE A C 3
ATOM 3154 O O . PHE A 1 26 ? 42.099 29.165 27.596 1.00 0.00 26 PHE A O 3
ATOM 3171 N N . THR A 1 27 ? 43.744 28.421 28.915 1.00 0.00 27 THR A N 3
ATOM 3172 C CA . THR A 1 27 ? 44.298 27.512 27.898 1.00 0.00 27 THR A CA 3
ATOM 3173 C C . THR A 1 27 ? 43.348 26.341 27.636 1.00 0.00 27 THR A C 3
ATOM 3174 O O . THR A 1 27 ? 42.725 25.804 28.559 1.00 0.00 27 THR A O 3
ATOM 3185 N N . TYR A 1 28 ? 43.272 25.886 26.379 1.00 0.00 28 TYR A N 3
ATOM 3186 C CA . TYR A 1 28 ? 42.509 24.683 26.030 1.00 0.00 28 TYR A CA 3
ATOM 3187 C C . TYR A 1 28 ? 43.014 23.455 26.801 1.00 0.00 28 TYR A C 3
ATOM 3188 O O . TYR A 1 28 ? 42.211 22.634 27.222 1.00 0.00 28 TYR A O 3
ATOM 3206 N N . THR A 1 29 ? 44.324 23.362 27.050 1.00 0.00 29 THR A N 3
ATOM 3207 C CA . THR A 1 29 ? 44.959 22.257 27.788 1.00 0.00 29 THR A CA 3
ATOM 3208 C C . THR A 1 29 ? 44.366 22.101 29.190 1.00 0.00 29 THR A C 3
ATOM 3209 O O . THR A 1 29 ? 43.937 21.007 29.563 1.00 0.00 29 THR A O 3
ATOM 3220 N N . LYS A 1 30 ? 44.278 23.205 29.948 1.00 0.00 30 LYS A N 3
ATOM 3221 C CA . LYS A 1 30 ? 43.663 23.210 31.281 1.00 0.00 30 LYS A CA 3
ATOM 3222 C C . LYS A 1 30 ? 42.146 22.981 31.202 1.00 0.00 30 LYS A C 3
ATOM 3223 O O . LYS A 1 30 ? 41.608 22.226 32.011 1.00 0.00 30 LYS A O 3
ATOM 3242 N N . LEU A 1 31 ? 41.447 23.571 30.219 1.00 0.00 31 LEU A N 3
ATOM 3243 C CA . LEU A 1 31 ? 39.998 23.406 30.043 1.00 0.00 31 LEU A CA 3
ATOM 3244 C C . LEU A 1 31 ? 39.611 21.954 29.708 1.00 0.00 31 LEU A C 3
ATOM 3245 O O . LEU A 1 31 ? 38.665 21.454 30.312 1.00 0.00 31 LEU A O 3
ATOM 3261 N N . CYS A 1 32 ? 40.331 21.267 28.814 1.00 0.00 32 CYS A N 3
ATOM 3262 C CA . CYS A 1 32 ? 40.050 19.862 28.475 1.00 0.00 32 CYS A CA 3
ATOM 3263 C C . CYS A 1 32 ? 40.071 18.963 29.716 1.00 0.00 32 CYS A C 3
ATOM 3264 O O . CYS A 1 32 ? 39.132 18.200 29.941 1.00 0.00 32 CYS A O 3
ATOM 3272 N N . ASN A 1 33 ? 41.125 19.095 30.533 1.00 0.00 33 ASN A N 3
ATOM 3273 C CA . ASN A 1 33 ? 41.379 18.230 31.686 1.00 0.00 33 ASN A CA 3
ATOM 3274 C C . ASN A 1 33 ? 40.220 18.274 32.704 1.00 0.00 33 ASN A C 3
ATOM 3275 O O . ASN A 1 33 ? 39.742 17.231 33.144 1.00 0.00 33 ASN A O 3
ATOM 3286 N N . ILE A 1 34 ? 39.726 19.460 33.005 1.00 0.00 34 ILE A N 3
ATOM 3287 C CA . ILE A 1 34 ? 38.578 19.626 33.914 1.00 0.00 34 ILE A CA 3
ATOM 3288 C C . ILE A 1 34 ? 37.227 19.334 33.234 1.00 0.00 34 ILE A C 3
ATOM 3289 O O . ILE A 1 34 ? 36.322 18.794 33.871 1.00 0.00 34 ILE A O 3
ATOM 3305 N N . SER A 1 35 ? 37.057 19.675 31.953 1.00 0.00 35 SER A N 3
ATOM 3306 C CA . SER A 1 35 ? 35.749 19.672 31.272 1.00 0.00 35 SER A CA 3
ATOM 3307 C C . SER A 1 35 ? 35.225 18.285 30.889 1.00 0.00 35 SER A C 3
ATOM 3308 O O . SER A 1 35 ? 34.093 18.197 30.418 1.00 0.00 35 SER A O 3
ATOM 3316 N N . LYS A 1 36 ? 36.004 17.206 31.067 1.00 0.00 36 LYS A N 3
ATOM 3317 C CA . LYS A 1 36 ? 35.588 15.816 30.769 1.00 0.00 36 LYS A CA 3
ATOM 3318 C C . LYS A 1 36 ? 35.232 15.540 29.293 1.00 0.00 36 LYS A C 3
ATOM 3319 O O . LYS A 1 36 ? 34.541 14.564 29.002 1.00 0.00 36 LYS A O 3
ATOM 3338 N N . LEU A 1 37 ? 35.685 16.367 28.348 1.00 0.00 37 LEU A N 3
ATOM 3339 C CA . LEU A 1 37 ? 35.268 16.318 26.947 1.00 0.00 37 LEU A CA 3
ATOM 3340 C C . LEU A 1 37 ? 36.431 16.447 25.957 1.00 0.00 37 LEU A C 3
ATOM 3341 O O . LEU A 1 37 ? 37.536 16.846 26.322 1.00 0.00 37 LEU A O 3
ATOM 3357 N N . SER A 1 38 ? 36.174 16.073 24.702 1.00 0.00 38 SER A N 3
ATOM 3358 C CA . SER A 1 38 ? 37.185 16.035 23.643 1.00 0.00 38 SER A CA 3
ATOM 3359 C C . SER A 1 38 ? 37.779 17.407 23.308 1.00 0.00 38 SER A C 3
ATOM 3360 O O . SER A 1 38 ? 37.107 18.443 23.355 1.00 0.00 38 SER A O 3
ATOM 3368 N N . MET A 1 39 ? 39.041 17.390 22.874 1.00 0.00 39 MET A N 3
ATOM 3369 C CA . MET A 1 39 ? 39.744 18.563 22.350 1.00 0.00 39 MET A CA 3
ATOM 3370 C C . MET A 1 39 ? 39.041 19.162 21.116 1.00 0.00 39 MET A C 3
ATOM 3371 O O . MET A 1 39 ? 39.055 20.381 20.944 1.00 0.00 39 MET A O 3
ATOM 3385 N N . SER A 1 40 ? 38.347 18.344 20.309 1.00 0.00 40 SER A N 3
ATOM 3386 C CA . SER A 1 40 ? 37.509 18.828 19.205 1.00 0.00 40 SER A CA 3
ATOM 3387 C C . SER A 1 40 ? 36.293 19.600 19.735 1.00 0.00 40 SER A C 3
ATOM 3388 O O . SER A 1 40 ? 36.038 20.725 19.296 1.00 0.00 40 SER A O 3
ATOM 3396 N N . THR A 1 41 ? 35.599 19.056 20.742 1.00 0.00 41 THR A N 3
ATOM 3397 C CA . THR A 1 41 ? 34.421 19.669 21.371 1.00 0.00 41 THR A CA 3
ATOM 3398 C C . THR A 1 41 ? 34.739 21.055 21.935 1.00 0.00 41 THR A C 3
ATOM 3399 O O . THR A 1 41 ? 34.020 22.010 21.645 1.00 0.00 41 THR A O 3
ATOM 3410 N N . VAL A 1 42 ? 35.844 21.224 22.677 1.00 0.00 42 VAL A N 3
ATOM 3411 C CA . VAL A 1 42 ? 36.216 22.551 23.212 1.00 0.00 42 VAL A CA 3
ATOM 3412 C C . VAL A 1 42 ? 36.624 23.542 22.113 1.00 0.00 42 VAL A C 3
ATOM 3413 O O . VAL A 1 42 ? 36.211 24.702 22.156 1.00 0.00 42 VAL A O 3
ATOM 3426 N N . ARG A 1 43 ? 37.380 23.097 21.099 1.00 0.00 43 ARG A N 3
ATOM 3427 C CA . ARG A 1 43 ? 37.840 23.928 19.965 1.00 0.00 43 ARG A CA 3
ATOM 3428 C C . ARG A 1 43 ? 36.695 24.421 19.071 1.00 0.00 43 ARG A C 3
ATOM 3429 O O . ARG A 1 43 ? 36.815 25.481 18.448 1.00 0.00 43 ARG A O 3
ATOM 3450 N N . ARG A 1 44 ? 35.580 23.681 19.012 1.00 0.00 44 ARG A N 3
ATOM 3451 C CA . ARG A 1 44 ? 34.309 24.119 18.415 1.00 0.00 44 ARG A CA 3
ATOM 3452 C C . ARG A 1 44 ? 33.527 25.046 19.355 1.00 0.00 44 ARG A C 3
ATOM 3453 O O . ARG A 1 44 ? 33.210 26.165 18.957 1.00 0.00 44 ARG A O 3
ATOM 3474 N N . SER A 1 45 ? 33.276 24.651 20.603 1.00 0.00 45 SER A N 3
ATOM 3475 C CA . SER A 1 45 ? 32.432 25.429 21.528 1.00 0.00 45 SER A CA 3
ATOM 3476 C C . SER A 1 45 ? 33.009 26.802 21.902 1.00 0.00 45 SER A C 3
ATOM 3477 O O . SER A 1 45 ? 32.272 27.782 21.854 1.00 0.00 45 SER A O 3
ATOM 3485 N N . ILE A 1 46 ? 34.318 26.942 22.166 1.00 0.00 46 ILE A N 3
ATOM 3486 C CA . ILE A 1 46 ? 34.946 28.273 22.356 1.00 0.00 46 ILE A CA 3
ATOM 3487 C C . ILE A 1 46 ? 34.752 29.162 21.120 1.00 0.00 46 ILE A C 3
ATOM 3488 O O . ILE A 1 46 ? 34.516 30.360 21.258 1.00 0.00 46 ILE A O 3
ATOM 3504 N N . LYS A 1 47 ? 34.785 28.585 19.913 1.00 0.00 47 LYS A N 3
ATOM 3505 C CA . LYS A 1 47 ? 34.615 29.334 18.664 1.00 0.00 47 LYS A CA 3
ATOM 3506 C C . LYS A 1 47 ? 33.166 29.791 18.470 1.00 0.00 47 LYS A C 3
ATOM 3507 O O . LYS A 1 47 ? 32.945 30.951 18.136 1.00 0.00 47 LYS A O 3
ATOM 3526 N N . LYS A 1 48 ? 32.178 28.955 18.821 1.00 0.00 48 LYS A N 3
ATOM 3527 C CA . LYS A 1 48 ? 30.776 29.381 18.983 1.00 0.00 48 LYS A CA 3
ATOM 3528 C C . LYS A 1 48 ? 30.628 30.497 20.025 1.00 0.00 48 LYS A C 3
ATOM 3529 O O . LYS A 1 48 ? 29.845 31.419 19.826 1.00 0.00 48 LYS A O 3
ATOM 3548 N N . PHE A 1 49 ? 31.380 30.465 21.125 1.00 0.00 49 PHE A N 3
ATOM 3549 C CA . PHE A 1 49 ? 31.303 31.497 22.166 1.00 0.00 49 PHE A CA 3
ATOM 3550 C C . PHE A 1 49 ? 31.917 32.855 21.775 1.00 0.00 49 PHE A C 3
ATOM 3551 O O . PHE A 1 49 ? 31.634 33.839 22.460 1.00 0.00 49 PHE A O 3
ATOM 3568 N N . LEU A 1 50 ? 32.662 32.947 20.663 1.00 0.00 50 LEU A N 3
ATOM 3569 C CA . LEU A 1 50 ? 32.977 34.228 20.007 1.00 0.00 50 LEU A CA 3
ATOM 3570 C C . LEU A 1 50 ? 31.717 34.874 19.407 1.00 0.00 50 LEU A C 3
ATOM 3571 O O . LEU A 1 50 ? 31.537 36.090 19.506 1.00 0.00 50 LEU A O 3
ATOM 3587 N N . GLU A 1 51 ? 30.834 34.054 18.821 1.00 0.00 51 GLU A N 3
ATOM 3588 C CA . GLU A 1 51 ? 29.537 34.479 18.276 1.00 0.00 51 GLU A CA 3
ATOM 3589 C C . GLU A 1 51 ? 28.593 34.935 19.400 1.00 0.00 51 GLU A C 3
ATOM 3590 O O . GLU A 1 51 ? 27.867 35.916 19.257 1.00 0.00 51 GLU A O 3
ATOM 3602 N N . LEU A 1 52 ? 28.626 34.224 20.537 1.00 0.00 52 LEU A N 3
ATOM 3603 C CA . LEU A 1 52 ? 27.874 34.563 21.754 1.00 0.00 52 LEU A CA 3
ATOM 3604 C C . LEU A 1 52 ? 28.519 35.686 22.588 1.00 0.00 52 LEU A C 3
ATOM 3605 O O . LEU A 1 52 ? 27.951 36.099 23.594 1.00 0.00 52 LEU A O 3
ATOM 3621 N N . GLN A 1 53 ? 29.704 36.174 22.198 1.00 0.00 53 GLN A N 3
ATOM 3622 C CA . GLN A 1 53 ? 30.466 37.253 22.855 1.00 0.00 53 GLN A CA 3
ATOM 3623 C C . GLN A 1 53 ? 30.916 36.968 24.306 1.00 0.00 53 GLN A C 3
ATOM 3624 O O . GLN A 1 53 ? 31.517 37.826 24.958 1.00 0.00 53 GLN A O 3
ATOM 3638 N N . TYR A 1 54 ? 30.652 35.764 24.819 1.00 0.00 54 TYR A N 3
ATOM 3639 C CA . TYR A 1 54 ? 31.066 35.327 26.153 1.00 0.00 54 TYR A CA 3
ATOM 3640 C C . TYR A 1 54 ? 32.586 35.164 26.264 1.00 0.00 54 TYR A C 3
ATOM 3641 O O . TYR A 1 54 ? 33.141 35.356 27.343 1.00 0.00 54 TYR A O 3
ATOM 3659 N N . VAL A 1 55 ? 33.267 34.827 25.162 1.00 0.00 55 VAL A N 3
ATOM 3660 C CA . VAL A 1 55 ? 34.732 34.675 25.120 1.00 0.00 55 VAL A CA 3
ATOM 3661 C C . VAL A 1 55 ? 35.347 35.549 24.025 1.00 0.00 55 VAL A C 3
ATOM 3662 O O . VAL A 1 55 ? 34.683 35.926 23.057 1.00 0.00 55 VAL A O 3
ATOM 3675 N N . LYS A 1 56 ? 36.629 35.876 24.193 1.00 0.00 56 LYS A N 3
ATOM 3676 C CA . LYS A 1 56 ? 37.454 36.698 23.298 1.00 0.00 56 LYS A CA 3
ATOM 3677 C C . LYS A 1 56 ? 38.901 36.192 23.287 1.00 0.00 56 LYS A C 3
ATOM 3678 O O . LYS A 1 56 ? 39.228 35.206 23.941 1.00 0.00 56 LYS A O 3
ATOM 3697 N N . GLU A 1 57 ? 39.756 36.832 22.497 1.00 0.00 57 GLU A N 3
ATOM 3698 C CA . GLU A 1 57 ? 41.081 36.336 22.103 1.00 0.00 57 GLU A CA 3
ATOM 3699 C C . GLU A 1 57 ? 42.159 37.433 22.141 1.00 0.00 57 GLU A C 3
ATOM 3700 O O . GLU A 1 57 ? 41.861 38.631 22.179 1.00 0.00 57 GLU A O 3
ATOM 3712 N N . GLY A 1 58 ? 43.422 37.002 22.148 1.00 0.00 58 GLY A N 3
ATOM 3713 C CA . GLY A 1 58 ? 44.595 37.856 21.930 1.00 0.00 58 GLY A CA 3
ATOM 3714 C C . GLY A 1 58 ? 45.007 37.897 20.453 1.00 0.00 58 GLY A C 3
ATOM 3715 O O . GLY A 1 58 ? 44.188 38.165 19.572 1.00 0.00 58 GLY A O 3
ATOM 3719 N N . CYS A 1 59 ? 46.175 37.327 20.178 1.00 0.00 59 CYS A N 3
ATOM 3720 C CA . CYS A 1 59 ? 46.752 37.282 18.830 1.00 0.00 59 CYS A CA 3
ATOM 3721 C C . CYS A 1 59 ? 45.969 36.433 17.802 1.00 0.00 59 CYS A C 3
ATOM 3722 O O . CYS A 1 59 ? 45.160 35.575 18.158 1.00 0.00 59 CYS A O 3
ATOM 3730 N N . LYS A 1 60 ? 46.263 36.704 16.533 1.00 0.00 60 LYS A N 3
ATOM 3731 C CA . LYS A 1 60 ? 45.648 36.054 15.376 1.00 0.00 60 LYS A CA 3
ATOM 3732 C C . LYS A 1 60 ? 46.216 34.661 15.086 1.00 0.00 60 LYS A C 3
ATOM 3733 O O . LYS A 1 60 ? 47.203 34.242 15.688 1.00 0.00 60 LYS A O 3
ATOM 3752 N N . GLN A 1 61 ? 45.625 34.007 14.090 1.00 0.00 61 GLN A N 3
ATOM 3753 C CA . GLN A 1 61 ? 46.012 32.663 13.674 1.00 0.00 61 GLN A CA 3
ATOM 3754 C C . GLN A 1 61 ? 47.424 32.640 13.089 1.00 0.00 61 GLN A C 3
ATOM 3755 O O . GLN A 1 61 ? 47.899 33.640 12.550 1.00 0.00 61 GLN A O 3
ATOM 3769 N N . GLY A 1 62 ? 48.090 31.491 13.201 1.00 0.00 62 GLY A N 3
ATOM 3770 C CA . GLY A 1 62 ? 49.455 31.332 12.729 1.00 0.00 62 GLY A CA 3
ATOM 3771 C C . GLY A 1 62 ? 50.510 31.660 13.777 1.00 0.00 62 GLY A C 3
ATOM 3772 O O . GLY A 1 62 ? 51.706 31.630 13.489 1.00 0.00 62 GLY A O 3
ATOM 3776 N N . ILE A 1 63 ? 50.069 31.974 14.993 1.00 0.00 63 ILE A N 3
ATOM 3777 C CA . ILE A 1 63 ? 50.957 32.293 16.099 1.00 0.00 63 ILE A CA 3
ATOM 3778 C C . ILE A 1 63 ? 50.316 31.733 17.363 1.00 0.00 63 ILE A C 3
ATOM 3779 O O . ILE A 1 63 ? 49.101 31.529 17.406 1.00 0.00 63 ILE A O 3
ATOM 3795 N N . SER A 1 64 ? 51.111 31.487 18.398 1.00 0.00 64 SER A N 3
ATOM 3796 C CA . SER A 1 64 ? 50.552 30.947 19.634 1.00 0.00 64 SER A CA 3
ATOM 3797 C C . SER A 1 64 ? 49.422 31.874 20.101 1.00 0.00 64 SER A C 3
ATOM 3798 O O . SER A 1 64 ? 49.581 33.095 20.101 1.00 0.00 64 SER A O 3
ATOM 3806 N N . LYS A 1 65 ? 48.289 31.301 20.506 1.00 0.00 65 LYS A N 3
ATOM 3807 C CA . LYS A 1 65 ? 47.139 32.101 20.909 1.00 0.00 65 LYS A CA 3
ATOM 3808 C C . LYS A 1 65 ? 46.405 31.517 22.109 1.00 0.00 65 LYS A C 3
ATOM 3809 O O . LYS A 1 65 ? 46.583 30.352 22.462 1.00 0.00 65 LYS A O 3
ATOM 3828 N N . THR A 1 66 ? 45.578 32.351 22.728 1.00 0.00 66 THR A N 3
ATOM 3829 C CA . THR A 1 66 ? 44.797 31.936 23.901 1.00 0.00 66 THR A CA 3
ATOM 3830 C C . THR A 1 66 ? 43.529 32.789 24.031 1.00 0.00 66 THR A C 3
ATOM 3831 O O . THR A 1 66 ? 43.431 33.850 23.406 1.00 0.00 66 THR A O 3
ATOM 3842 N N . PHE A 1 67 ? 42.549 32.307 24.801 1.00 0.00 67 PHE A N 3
ATOM 3843 C CA . PHE A 1 67 ? 41.189 32.851 24.871 1.00 0.00 67 PHE A CA 3
ATOM 3844 C C . PHE A 1 67 ? 40.800 33.186 26.318 1.00 0.00 67 PHE A C 3
ATOM 3845 O O . PHE A 1 67 ? 41.192 32.492 27.253 1.00 0.00 67 PHE A O 3
ATOM 3862 N N . TYR A 1 68 ? 40.029 34.250 26.517 1.00 0.00 68 TYR A N 3
ATOM 3863 C CA . TYR A 1 68 ? 39.588 34.745 27.827 1.00 0.00 68 TYR A CA 3
ATOM 3864 C C . TYR A 1 68 ? 38.083 35.051 27.812 1.00 0.00 68 TYR A C 3
ATOM 3865 O O . TYR A 1 68 ? 37.441 34.942 26.769 1.00 0.00 68 TYR A O 3
ATOM 3883 N N . ILE A 1 69 ? 37.493 35.414 28.971 1.00 0.00 69 ILE A N 3
ATOM 3884 C CA . ILE A 1 69 ? 36.036 35.463 29.169 1.00 0.00 69 ILE A CA 3
ATOM 3885 C C . ILE A 1 69 ? 35.598 36.846 29.663 1.00 0.00 69 ILE A C 3
ATOM 3886 O O . ILE A 1 69 ? 36.249 37.446 30.518 1.00 0.00 69 ILE A O 3
ATOM 3902 N N . THR A 1 70 ? 34.526 37.351 29.074 1.00 0.00 70 THR A N 3
ATOM 3903 C CA . THR A 1 70 ? 34.010 38.707 29.274 1.00 0.00 70 THR A CA 3
ATOM 3904 C C . THR A 1 70 ? 32.995 38.771 30.434 1.00 0.00 70 THR A C 3
ATOM 3905 O O . THR A 1 70 ? 32.324 37.776 30.735 1.00 0.00 70 THR A O 3
ATOM 3916 N N . PRO A 1 71 ? 32.781 39.947 31.064 1.00 0.00 71 PRO A N 3
ATOM 3917 C CA . PRO A 1 71 ? 31.686 40.142 32.025 1.00 0.00 71 PRO A CA 3
ATOM 3918 C C . PRO A 1 71 ? 30.298 39.888 31.411 1.00 0.00 71 PRO A C 3
ATOM 3919 O O . PRO A 1 71 ? 29.384 39.465 32.118 1.00 0.00 71 PRO A O 3
ATOM 3930 N N . ASN A 1 72 ? 30.165 39.982 30.096 1.00 0.00 72 ASN A N 3
ATOM 3931 C CA . ASN A 1 72 ? 28.856 39.757 29.503 1.00 0.00 72 ASN A CA 3
ATOM 3932 C C . ASN A 1 72 ? 28.400 38.346 29.869 1.00 0.00 72 ASN A C 3
ATOM 3933 O O . ASN A 1 72 ? 27.234 38.129 30.198 1.00 0.00 72 ASN A O 3
ATOM 3944 N N . GLY A 1 73 ? 29.321 37.389 29.810 1.00 0.00 73 GLY A N 3
ATOM 3945 C CA . GLY A 1 73 ? 29.025 36.013 30.169 1.00 0.00 73 GLY A CA 3
ATOM 3946 C C . GLY A 1 73 ? 28.668 35.822 31.637 1.00 0.00 73 GLY A C 3
ATOM 3947 O O . GLY A 1 73 ? 27.762 35.060 31.974 1.00 0.00 73 GLY A O 3
ATOM 3951 N N . ILE A 1 74 ? 29.390 36.523 32.508 1.00 0.00 74 ILE A N 3
ATOM 3952 C CA . ILE A 1 74 ? 29.176 36.415 33.963 1.00 0.00 74 ILE A CA 3
ATOM 3953 C C . ILE A 1 74 ? 27.724 36.709 34.373 1.00 0.00 74 ILE A C 3
ATOM 3954 O O . ILE A 1 74 ? 27.216 36.039 35.275 1.00 0.00 74 ILE A O 3
ATOM 3970 N N . GLU A 1 75 ? 27.023 37.626 33.697 1.00 0.00 75 GLU A N 3
ATOM 3971 C CA . GLU A 1 75 ? 25.586 37.870 33.932 1.00 0.00 75 GLU A CA 3
ATOM 3972 C C . GLU A 1 75 ? 24.745 36.593 33.780 1.00 0.00 75 GLU A C 3
ATOM 3973 O O . GLU A 1 75 ? 23.884 36.288 34.609 1.00 0.00 75 GLU A O 3
ATOM 3985 N N . LYS A 1 76 ? 25.051 35.785 32.758 1.00 0.00 76 LYS A N 3
ATOM 3986 C CA . LYS A 1 76 ? 24.397 34.493 32.515 1.00 0.00 76 LYS A CA 3
ATOM 3987 C C . LYS A 1 76 ? 24.682 33.521 33.663 1.00 0.00 76 LYS A C 3
ATOM 3988 O O . LYS A 1 76 ? 23.792 32.787 34.086 1.00 0.00 76 LYS A O 3
ATOM 4007 N N . LEU A 1 77 ? 25.895 33.572 34.224 1.00 0.00 77 LEU A N 3
ATOM 4008 C CA . LEU A 1 77 ? 26.319 32.761 35.372 1.00 0.00 77 LEU A CA 3
ATOM 4009 C C . LEU A 1 77 ? 25.595 33.115 36.686 1.00 0.00 77 LEU A C 3
ATOM 4010 O O . LEU A 1 77 ? 25.596 32.280 37.597 1.00 0.00 77 LEU A O 3
ATOM 4026 N N . LYS A 1 78 ? 25.023 34.327 36.806 1.00 0.00 78 LYS A N 3
ATOM 4027 C CA . LYS A 1 78 ? 24.047 34.716 37.838 1.00 0.00 78 LYS A CA 3
ATOM 4028 C C . LYS A 1 78 ? 22.654 34.147 37.549 1.00 0.00 78 LYS A C 3
ATOM 4029 O O . LYS A 1 78 ? 22.042 33.554 38.428 1.00 0.00 78 LYS A O 3
ATOM 4048 N N . SER A 1 79 ? 22.169 34.294 36.311 1.00 0.00 79 SER A N 3
ATOM 4049 C CA . SER A 1 79 ? 20.816 33.871 35.895 1.00 0.00 79 SER A CA 3
ATOM 4050 C C . SER A 1 79 ? 20.538 32.381 36.157 1.00 0.00 79 SER A C 3
ATOM 4051 O O . SER A 1 79 ? 19.435 32.009 36.560 1.00 0.00 79 SER A O 3
ATOM 4059 N N . ILE A 1 80 ? 21.556 31.531 35.975 1.00 0.00 80 ILE A N 3
ATOM 4060 C CA . ILE A 1 80 ? 21.504 30.076 36.214 1.00 0.00 80 ILE A CA 3
ATOM 4061 C C . ILE A 1 80 ? 21.803 29.645 37.668 1.00 0.00 80 ILE A C 3
ATOM 4062 O O . ILE A 1 80 ? 21.841 28.442 37.939 1.00 0.00 80 ILE A O 3
ATOM 4078 N N . MET A 1 81 ? 22.084 30.575 38.592 1.00 0.00 81 MET A N 3
ATOM 4079 C CA . MET A 1 81 ? 22.535 30.282 39.969 1.00 0.00 81 MET A CA 3
ATOM 4080 C C . MET A 1 81 ? 21.403 29.747 40.845 1.00 0.00 81 MET A C 3
ATOM 4081 O O . MET A 1 81 ? 21.583 28.673 41.466 1.00 0.00 81 MET A O 3
ATOM 4096 N N . MET A 1 1 ? 20.279 30.226 23.456 1.00 0.00 1 MET A N 4
ATOM 4097 C CA . MET A 1 1 ? 19.928 31.183 24.501 1.00 0.00 1 MET A CA 4
ATOM 4098 C C . MET A 1 1 ? 19.904 30.538 25.889 1.00 0.00 1 MET A C 4
ATOM 4099 O O . MET A 1 1 ? 20.679 30.923 26.765 1.00 0.00 1 MET A O 4
ATOM 4115 N N . ALA A 1 2 ? 19.023 29.560 26.094 1.00 0.00 2 ALA A N 4
ATOM 4116 C CA . ALA A 1 2 ? 18.924 28.891 27.384 1.00 0.00 2 ALA A CA 4
ATOM 4117 C C . ALA A 1 2 ? 20.219 28.132 27.692 1.00 0.00 2 ALA A C 4
ATOM 4118 O O . ALA A 1 2 ? 20.825 27.550 26.793 1.00 0.00 2 ALA A O 4
ATOM 4125 N N . VAL A 1 3 ? 20.643 28.137 28.955 1.00 0.00 3 VAL A N 4
ATOM 4126 C CA . VAL A 1 3 ? 21.865 27.450 29.354 1.00 0.00 3 VAL A CA 4
ATOM 4127 C C . VAL A 1 3 ? 21.701 25.930 29.283 1.00 0.00 3 VAL A C 4
ATOM 4128 O O . VAL A 1 3 ? 20.608 25.410 29.507 1.00 0.00 3 VAL A O 4
ATOM 4141 N N . ASN A 1 4 ? 22.790 25.224 28.975 1.00 0.00 4 ASN A N 4
ATOM 4142 C CA . ASN A 1 4 ? 22.753 23.765 28.866 1.00 0.00 4 ASN A CA 4
ATOM 4143 C C . ASN A 1 4 ? 23.953 23.064 29.541 1.00 0.00 4 ASN A C 4
ATOM 4144 O O . ASN A 1 4 ? 25.052 23.616 29.595 1.00 0.00 4 ASN A O 4
ATOM 4155 N N . LYS A 1 5 ? 23.727 21.849 30.047 1.00 0.00 5 LYS A N 4
ATOM 4156 C CA . LYS A 1 5 ? 24.752 21.033 30.709 1.00 0.00 5 LYS A CA 4
ATOM 4157 C C . LYS A 1 5 ? 25.866 20.554 29.771 1.00 0.00 5 LYS A C 4
ATOM 4158 O O . LYS A 1 5 ? 26.998 20.323 30.197 1.00 0.00 5 LYS A O 4
ATOM 4177 N N . ASN A 1 6 ? 25.525 20.410 28.497 1.00 0.00 6 ASN A N 4
ATOM 4178 C CA . ASN A 1 6 ? 26.434 19.914 27.458 1.00 0.00 6 ASN A CA 4
ATOM 4179 C C . ASN A 1 6 ? 27.444 20.905 26.825 1.00 0.00 6 ASN A C 4
ATOM 4180 O O . ASN A 1 6 ? 28.619 20.571 26.680 1.00 0.00 6 ASN A O 4
ATOM 4191 N N . GLU A 1 7 ? 26.997 22.111 26.451 1.00 0.00 7 GLU A N 4
ATOM 4192 C CA . GLU A 1 7 ? 27.888 23.104 25.839 1.00 0.00 7 GLU A CA 4
ATOM 4193 C C . GLU A 1 7 ? 28.306 24.149 26.861 1.00 0.00 7 GLU A C 4
ATOM 4194 O O . GLU A 1 7 ? 29.478 24.502 26.987 1.00 0.00 7 GLU A O 4
ATOM 4206 N N . TYR A 1 8 ? 27.307 24.630 27.585 1.00 0.00 8 TYR A N 4
ATOM 4207 C CA . TYR A 1 8 ? 27.508 25.616 28.659 1.00 0.00 8 TYR A CA 4
ATOM 4208 C C . TYR A 1 8 ? 28.305 25.033 29.827 1.00 0.00 8 TYR A C 4
ATOM 4209 O O . TYR A 1 8 ? 28.898 25.802 30.571 1.00 0.00 8 TYR A O 4
ATOM 4227 N N . LYS A 1 9 ? 28.479 23.718 29.908 1.00 0.00 9 LYS A N 4
ATOM 4228 C CA . LYS A 1 9 ? 29.436 23.070 30.824 1.00 0.00 9 LYS A CA 4
ATOM 4229 C C . LYS A 1 9 ? 30.836 23.696 30.712 1.00 0.00 9 LYS A C 4
ATOM 4230 O O . LYS A 1 9 ? 31.467 23.928 31.737 1.00 0.00 9 LYS A O 4
ATOM 4249 N N . ILE A 1 10 ? 31.272 24.063 29.527 1.00 0.00 10 ILE A N 4
ATOM 4250 C CA . ILE A 1 10 ? 32.525 24.813 29.297 1.00 0.00 10 ILE A CA 4
ATOM 4251 C C . ILE A 1 10 ? 32.517 26.163 30.033 1.00 0.00 10 ILE A C 4
ATOM 4252 O O . ILE A 1 10 ? 33.439 26.467 30.787 1.00 0.00 10 ILE A O 4
ATOM 4268 N N . LEU A 1 11 ? 31.442 26.941 29.883 1.00 0.00 11 LEU A N 4
ATOM 4269 C CA . LEU A 1 11 ? 31.209 28.198 30.607 1.00 0.00 11 LEU A CA 4
ATOM 4270 C C . LEU A 1 11 ? 30.911 27.994 32.113 1.00 0.00 11 LEU A C 4
ATOM 4271 O O . LEU A 1 11 ? 30.778 28.970 32.848 1.00 0.00 11 LEU A O 4
ATOM 4287 N N . ILE A 1 12 ? 30.881 26.748 32.605 1.00 0.00 12 ILE A N 4
ATOM 4288 C CA . ILE A 1 12 ? 30.884 26.402 34.040 1.00 0.00 12 ILE A CA 4
ATOM 4289 C C . ILE A 1 12 ? 32.288 25.968 34.521 1.00 0.00 12 ILE A C 4
ATOM 4290 O O . ILE A 1 12 ? 32.671 26.275 35.648 1.00 0.00 12 ILE A O 4
ATOM 4306 N N . MET A 1 13 ? 33.113 25.366 33.654 1.00 0.00 13 MET A N 4
ATOM 4307 C CA . MET A 1 13 ? 34.517 24.999 33.935 1.00 0.00 13 MET A CA 4
ATOM 4308 C C . MET A 1 13 ? 35.456 26.185 34.220 1.00 0.00 13 MET A C 4
ATOM 4309 O O . MET A 1 13 ? 36.584 25.980 34.663 1.00 0.00 13 MET A O 4
ATOM 4323 N N . LEU A 1 14 ? 35.004 27.413 34.042 1.00 0.00 14 LEU A N 4
ATOM 4324 C CA . LEU A 1 14 ? 35.651 28.641 34.530 1.00 0.00 14 LEU A CA 4
ATOM 4325 C C . LEU A 1 14 ? 34.923 29.297 35.718 1.00 0.00 14 LEU A C 4
ATOM 4326 O O . LEU A 1 14 ? 35.570 29.914 36.562 1.00 0.00 14 LEU A O 4
ATOM 4342 N N . LYS A 1 15 ? 33.593 29.136 35.791 1.00 0.00 15 LYS A N 4
ATOM 4343 C CA . LYS A 1 15 ? 32.677 29.738 36.781 1.00 0.00 15 LYS A CA 4
ATOM 4344 C C . LYS A 1 15 ? 33.068 29.453 38.229 1.00 0.00 15 LYS A C 4
ATOM 4345 O O . LYS A 1 15 ? 32.986 30.349 39.064 1.00 0.00 15 LYS A O 4
ATOM 4364 N N . GLU A 1 16 ? 33.488 28.221 38.509 1.00 0.00 16 GLU A N 4
ATOM 4365 C CA . GLU A 1 16 ? 33.949 27.770 39.832 1.00 0.00 16 GLU A CA 4
ATOM 4366 C C . GLU A 1 16 ? 35.466 27.939 40.043 1.00 0.00 16 GLU A C 4
ATOM 4367 O O . GLU A 1 16 ? 35.978 27.603 41.109 1.00 0.00 16 GLU A O 4
ATOM 4379 N N . ASN A 1 17 ? 36.183 28.202 38.953 1.00 0.00 17 ASN A N 4
ATOM 4380 C CA . ASN A 1 17 ? 37.642 28.290 38.998 1.00 0.00 17 ASN A CA 4
ATOM 4381 C C . ASN A 1 17 ? 38.265 29.646 38.693 1.00 0.00 17 ASN A C 4
ATOM 4382 O O . ASN A 1 17 ? 39.479 29.726 38.521 1.00 0.00 17 ASN A O 4
ATOM 4393 N N . GLN A 1 18 ? 37.444 30.683 38.567 1.00 0.00 18 GLN A N 4
ATOM 4394 C CA . GLN A 1 18 ? 37.931 32.038 38.290 1.00 0.00 18 GLN A CA 4
ATOM 4395 C C . GLN A 1 18 ? 38.892 32.104 37.085 1.00 0.00 18 GLN A C 4
ATOM 4396 O O . GLN A 1 18 ? 39.968 32.697 37.159 1.00 0.00 18 GLN A O 4
ATOM 4410 N N . CYS A 1 19 ? 38.511 31.462 35.991 1.00 0.00 19 CYS A N 4
ATOM 4411 C CA . CYS A 1 19 ? 39.341 31.452 34.795 1.00 0.00 19 CYS A CA 4
ATOM 4412 C C . CYS A 1 19 ? 38.870 32.480 33.770 1.00 0.00 19 CYS A C 4
ATOM 4413 O O . CYS A 1 19 ? 39.339 32.479 32.632 1.00 0.00 19 CYS A O 4
ATOM 4421 N N . THR A 1 20 ? 37.947 33.355 34.161 1.00 0.00 20 THR A N 4
ATOM 4422 C CA . THR A 1 20 ? 37.400 34.317 33.215 1.00 0.00 20 THR A CA 4
ATOM 4423 C C . THR A 1 20 ? 37.538 35.817 33.499 1.00 0.00 20 THR A C 4
ATOM 4424 O O . THR A 1 20 ? 37.353 36.302 34.615 1.00 0.00 20 THR A O 4
ATOM 4435 N N . THR A 1 21 ? 38.083 36.502 32.506 1.00 0.00 21 THR A N 4
ATOM 4436 C CA . THR A 1 21 ? 38.247 37.949 32.532 1.00 0.00 21 THR A CA 4
ATOM 4437 C C . THR A 1 21 ? 38.785 38.388 31.172 1.00 0.00 21 THR A C 4
ATOM 4438 O O . THR A 1 21 ? 39.198 37.554 30.363 1.00 0.00 21 THR A O 4
ATOM 4449 N N . GLU A 1 22 ? 38.791 39.690 30.909 1.00 0.00 22 GLU A N 4
ATOM 4450 C CA . GLU A 1 22 ? 39.334 40.190 29.651 1.00 0.00 22 GLU A CA 4
ATOM 4451 C C . GLU A 1 22 ? 40.831 39.877 29.575 1.00 0.00 22 GLU A C 4
ATOM 4452 O O . GLU A 1 22 ? 41.346 39.478 28.531 1.00 0.00 22 GLU A O 4
ATOM 4464 N N . LEU A 1 23 ? 41.514 40.067 30.701 1.00 0.00 23 LEU A N 4
ATOM 4465 C CA . LEU A 1 23 ? 42.947 39.823 30.826 1.00 0.00 23 LEU A CA 4
ATOM 4466 C C . LEU A 1 23 ? 43.389 38.367 30.640 1.00 0.00 23 LEU A C 4
ATOM 4467 O O . LEU A 1 23 ? 44.431 38.115 30.035 1.00 0.00 23 LEU A O 4
ATOM 4483 N N . LYS A 1 24 ? 42.617 37.410 31.153 1.00 0.00 24 LYS A N 4
ATOM 4484 C CA . LYS A 1 24 ? 43.031 36.006 31.067 1.00 0.00 24 LYS A CA 4
ATOM 4485 C C . LYS A 1 24 ? 42.306 35.135 30.037 1.00 0.00 24 LYS A C 4
ATOM 4486 O O . LYS A 1 24 ? 41.086 34.973 30.045 1.00 0.00 24 LYS A O 4
ATOM 4505 N N . SER A 1 25 ? 43.133 34.589 29.155 1.00 0.00 25 SER A N 4
ATOM 4506 C CA . SER A 1 25 ? 42.730 33.688 28.067 1.00 0.00 25 SER A CA 4
ATOM 4507 C C . SER A 1 25 ? 42.961 32.216 28.447 1.00 0.00 25 SER A C 4
ATOM 4508 O O . SER A 1 25 ? 44.096 31.806 28.717 1.00 0.00 25 SER A O 4
ATOM 4516 N N . PHE A 1 26 ? 41.882 31.429 28.459 1.00 0.00 26 PHE A N 4
ATOM 4517 C CA . PHE A 1 26 ? 41.955 30.005 28.806 1.00 0.00 26 PHE A CA 4
ATOM 4518 C C . PHE A 1 26 ? 42.382 29.183 27.592 1.00 0.00 26 PHE A C 4
ATOM 4519 O O . PHE A 1 26 ? 41.776 29.270 26.524 1.00 0.00 26 PHE A O 4
ATOM 4536 N N . THR A 1 27 ? 43.432 28.388 27.770 1.00 0.00 27 THR A N 4
ATOM 4537 C CA . THR A 1 27 ? 43.990 27.595 26.652 1.00 0.00 27 THR A CA 4
ATOM 4538 C C . THR A 1 27 ? 43.212 26.303 26.361 1.00 0.00 27 THR A C 4
ATOM 4539 O O . THR A 1 27 ? 42.666 25.663 27.261 1.00 0.00 27 THR A O 4
ATOM 4550 N N . TYR A 1 28 ? 43.203 25.871 25.105 1.00 0.00 28 TYR A N 4
ATOM 4551 C CA . TYR A 1 28 ? 42.429 24.685 24.732 1.00 0.00 28 TYR A CA 4
ATOM 4552 C C . TYR A 1 28 ? 42.831 23.368 25.413 1.00 0.00 28 TYR A C 4
ATOM 4553 O O . TYR A 1 28 ? 41.961 22.611 25.845 1.00 0.00 28 TYR A O 4
ATOM 4571 N N . THR A 1 29 ? 44.126 23.088 25.512 1.00 0.00 29 THR A N 4
ATOM 4572 C CA . THR A 1 29 ? 44.568 21.828 26.145 1.00 0.00 29 THR A CA 4
ATOM 4573 C C . THR A 1 29 ? 44.072 21.725 27.589 1.00 0.00 29 THR A C 4
ATOM 4574 O O . THR A 1 29 ? 43.553 20.690 28.004 1.00 0.00 29 THR A O 4
ATOM 4585 N N . LYS A 1 30 ? 44.160 22.828 28.345 1.00 0.00 30 LYS A N 4
ATOM 4586 C CA . LYS A 1 30 ? 43.632 22.913 29.708 1.00 0.00 30 LYS A CA 4
ATOM 4587 C C . LYS A 1 30 ? 42.108 22.756 29.723 1.00 0.00 30 LYS A C 4
ATOM 4588 O O . LYS A 1 30 ? 41.591 21.928 30.474 1.00 0.00 30 LYS A O 4
ATOM 4607 N N . LEU A 1 31 ? 41.399 23.506 28.872 1.00 0.00 31 LEU A N 4
ATOM 4608 C CA . LEU A 1 31 ? 39.937 23.476 28.790 1.00 0.00 31 LEU A CA 4
ATOM 4609 C C . LEU A 1 31 ? 39.389 22.107 28.377 1.00 0.00 31 LEU A C 4
ATOM 4610 O O . LEU A 1 31 ? 38.396 21.672 28.958 1.00 0.00 31 LEU A O 4
ATOM 4626 N N . CYS A 1 32 ? 39.988 21.421 27.400 1.00 0.00 32 CYS A N 4
ATOM 4627 C CA . CYS A 1 32 ? 39.486 20.125 26.934 1.00 0.00 32 CYS A CA 4
ATOM 4628 C C . CYS A 1 32 ? 39.668 19.041 28.015 1.00 0.00 32 CYS A C 4
ATOM 4629 O O . CYS A 1 32 ? 38.715 18.323 28.330 1.00 0.00 32 CYS A O 4
ATOM 4637 N N . ASN A 1 33 ? 40.834 19.033 28.679 1.00 0.00 33 ASN A N 4
ATOM 4638 C CA . ASN A 1 33 ? 41.183 18.125 29.770 1.00 0.00 33 ASN A CA 4
ATOM 4639 C C . ASN A 1 33 ? 40.214 18.244 30.958 1.00 0.00 33 ASN A C 4
ATOM 4640 O O . ASN A 1 33 ? 39.614 17.252 31.355 1.00 0.00 33 ASN A O 4
ATOM 4651 N N . ILE A 1 34 ? 39.982 19.456 31.485 1.00 0.00 34 ILE A N 4
ATOM 4652 C CA . ILE A 1 34 ? 39.000 19.653 32.573 1.00 0.00 34 ILE A CA 4
ATOM 4653 C C . ILE A 1 34 ? 37.552 19.423 32.107 1.00 0.00 34 ILE A C 4
ATOM 4654 O O . ILE A 1 34 ? 36.687 19.077 32.910 1.00 0.00 34 ILE A O 4
ATOM 4670 N N . SER A 1 35 ? 37.335 19.507 30.797 1.00 0.00 35 SER A N 4
ATOM 4671 C CA . SER A 1 35 ? 36.019 19.261 30.209 1.00 0.00 35 SER A CA 4
ATOM 4672 C C . SER A 1 35 ? 35.761 17.774 29.882 1.00 0.00 35 SER A C 4
ATOM 4673 O O . SER A 1 35 ? 34.652 17.422 29.471 1.00 0.00 35 SER A O 4
ATOM 4681 N N . LYS A 1 36 ? 36.792 16.933 30.025 1.00 0.00 36 LYS A N 4
ATOM 4682 C CA . LYS A 1 36 ? 36.727 15.479 29.765 1.00 0.00 36 LYS A CA 4
ATOM 4683 C C . LYS A 1 36 ? 36.274 15.145 28.338 1.00 0.00 36 LYS A C 4
ATOM 4684 O O . LYS A 1 36 ? 35.567 14.165 28.102 1.00 0.00 36 LYS A O 4
ATOM 4703 N N . LEU A 1 37 ? 36.700 15.984 27.403 1.00 0.00 37 LEU A N 4
ATOM 4704 C CA . LEU A 1 37 ? 36.378 15.840 25.982 1.00 0.00 37 LEU A CA 4
ATOM 4705 C C . LEU A 1 37 ? 37.502 16.304 25.040 1.00 0.00 37 LEU A C 4
ATOM 4706 O O . LEU A 1 37 ? 38.485 16.905 25.472 1.00 0.00 37 LEU A O 4
ATOM 4722 N N . SER A 1 38 ? 37.383 15.981 23.747 1.00 0.00 38 SER A N 4
ATOM 4723 C CA . SER A 1 38 ? 38.441 16.243 22.762 1.00 0.00 38 SER A CA 4
ATOM 4724 C C . SER A 1 38 ? 38.671 17.741 22.519 1.00 0.00 38 SER A C 4
ATOM 4725 O O . SER A 1 38 ? 37.752 18.563 22.615 1.00 0.00 38 SER A O 4
ATOM 4733 N N . MET A 1 39 ? 39.893 18.095 22.105 1.00 0.00 39 MET A N 4
ATOM 4734 C CA . MET A 1 39 ? 40.187 19.413 21.535 1.00 0.00 39 MET A CA 4
ATOM 4735 C C . MET A 1 39 ? 39.315 19.699 20.295 1.00 0.00 39 MET A C 4
ATOM 4736 O O . MET A 1 39 ? 38.896 20.836 20.095 1.00 0.00 39 MET A O 4
ATOM 4750 N N . SER A 1 40 ? 38.945 18.661 19.530 1.00 0.00 40 SER A N 4
ATOM 4751 C CA . SER A 1 40 ? 37.962 18.723 18.435 1.00 0.00 40 SER A CA 4
ATOM 4752 C C . SER A 1 40 ? 36.595 19.215 18.924 1.00 0.00 40 SER A C 4
ATOM 4753 O O . SER A 1 40 ? 35.968 20.066 18.296 1.00 0.00 40 SER A O 4
ATOM 4761 N N . THR A 1 41 ? 36.141 18.699 20.070 1.00 0.00 41 THR A N 4
ATOM 4762 C CA . THR A 1 41 ? 34.824 18.995 20.643 1.00 0.00 41 THR A CA 4
ATOM 4763 C C . THR A 1 41 ? 34.776 20.422 21.193 1.00 0.00 41 THR A C 4
ATOM 4764 O O . THR A 1 41 ? 33.885 21.189 20.833 1.00 0.00 41 THR A O 4
ATOM 4775 N N . VAL A 1 42 ? 35.753 20.815 22.025 1.00 0.00 42 VAL A N 4
ATOM 4776 C CA . VAL A 1 42 ? 35.736 22.123 22.711 1.00 0.00 42 VAL A CA 4
ATOM 4777 C C . VAL A 1 42 ? 35.832 23.307 21.738 1.00 0.00 42 VAL A C 4
ATOM 4778 O O . VAL A 1 42 ? 35.181 24.331 21.950 1.00 0.00 42 VAL A O 4
ATOM 4791 N N . ARG A 1 43 ? 36.581 23.150 20.635 1.00 0.00 43 ARG A N 4
ATOM 4792 C CA . ARG A 1 43 ? 36.744 24.112 19.542 1.00 0.00 43 ARG A CA 4
ATOM 4793 C C . ARG A 1 43 ? 35.404 24.588 18.973 1.00 0.00 43 ARG A C 4
ATOM 4794 O O . ARG A 1 43 ? 35.229 25.781 18.729 1.00 0.00 43 ARG A O 4
ATOM 4815 N N . ARG A 1 44 ? 34.454 23.661 18.807 1.00 0.00 44 ARG A N 4
ATOM 4816 C CA . ARG A 1 44 ? 33.123 23.901 18.229 1.00 0.00 44 ARG A CA 4
ATOM 4817 C C . ARG A 1 44 ? 32.303 24.844 19.111 1.00 0.00 44 ARG A C 4
ATOM 4818 O O . ARG A 1 44 ? 31.953 25.942 18.679 1.00 0.00 44 ARG A O 4
ATOM 4839 N N . SER A 1 45 ? 32.075 24.458 20.366 1.00 0.00 45 SER A N 4
ATOM 4840 C CA . SER A 1 45 ? 31.324 25.258 21.341 1.00 0.00 45 SER A CA 4
ATOM 4841 C C . SER A 1 45 ? 32.009 26.606 21.618 1.00 0.00 45 SER A C 4
ATOM 4842 O O . SER A 1 45 ? 31.334 27.630 21.648 1.00 0.00 45 SER A O 4
ATOM 4850 N N . ILE A 1 46 ? 33.333 26.658 21.719 1.00 0.00 46 ILE A N 4
ATOM 4851 C CA . ILE A 1 46 ? 34.083 27.922 21.876 1.00 0.00 46 ILE A CA 4
ATOM 4852 C C . ILE A 1 46 ? 33.858 28.889 20.706 1.00 0.00 46 ILE A C 4
ATOM 4853 O O . ILE A 1 46 ? 33.626 30.073 20.957 1.00 0.00 46 ILE A O 4
ATOM 4869 N N . LYS A 1 47 ? 33.897 28.425 19.449 1.00 0.00 47 LYS A N 4
ATOM 4870 C CA . LYS A 1 47 ? 33.683 29.323 18.299 1.00 0.00 47 LYS A CA 4
ATOM 4871 C C . LYS A 1 47 ? 32.234 29.813 18.241 1.00 0.00 47 LYS A C 4
ATOM 4872 O O . LYS A 1 47 ? 32.009 30.995 18.001 1.00 0.00 47 LYS A O 4
ATOM 4891 N N . LYS A 1 48 ? 31.267 28.956 18.583 1.00 0.00 48 LYS A N 4
ATOM 4892 C CA . LYS A 1 48 ? 29.863 29.344 18.793 1.00 0.00 48 LYS A CA 4
ATOM 4893 C C . LYS A 1 48 ? 29.720 30.392 19.906 1.00 0.00 48 LYS A C 4
ATOM 4894 O O . LYS A 1 48 ? 28.998 31.370 19.733 1.00 0.00 48 LYS A O 4
ATOM 4913 N N . PHE A 1 49 ? 30.446 30.265 21.020 1.00 0.00 49 PHE A N 4
ATOM 4914 C CA . PHE A 1 49 ? 30.417 31.242 22.120 1.00 0.00 49 PHE A CA 4
ATOM 4915 C C . PHE A 1 49 ? 31.011 32.625 21.793 1.00 0.00 49 PHE A C 4
ATOM 4916 O O . PHE A 1 49 ? 30.724 33.572 22.531 1.00 0.00 49 PHE A O 4
ATOM 4933 N N . LEU A 1 50 ? 31.749 32.777 20.684 1.00 0.00 50 LEU A N 4
ATOM 4934 C CA . LEU A 1 50 ? 32.077 34.097 20.123 1.00 0.00 50 LEU A CA 4
ATOM 4935 C C . LEU A 1 50 ? 30.805 34.838 19.673 1.00 0.00 50 LEU A C 4
ATOM 4936 O O . LEU A 1 50 ? 30.649 36.032 19.921 1.00 0.00 50 LEU A O 4
ATOM 4952 N N . GLU A 1 51 ? 29.871 34.120 19.043 1.00 0.00 51 GLU A N 4
ATOM 4953 C CA . GLU A 1 51 ? 28.598 34.672 18.562 1.00 0.00 51 GLU A CA 4
ATOM 4954 C C . GLU A 1 51 ? 27.604 34.911 19.716 1.00 0.00 51 GLU A C 4
ATOM 4955 O O . GLU A 1 51 ? 26.795 35.836 19.649 1.00 0.00 51 GLU A O 4
ATOM 4967 N N . LEU A 1 52 ? 27.704 34.149 20.816 1.00 0.00 52 LEU A N 4
ATOM 4968 C CA . LEU A 1 52 ? 26.995 34.433 22.078 1.00 0.00 52 LEU A CA 4
ATOM 4969 C C . LEU A 1 52 ? 27.603 35.613 22.872 1.00 0.00 52 LEU A C 4
ATOM 4970 O O . LEU A 1 52 ? 27.053 35.988 23.903 1.00 0.00 52 LEU A O 4
ATOM 4986 N N . GLN A 1 53 ? 28.717 36.210 22.425 1.00 0.00 53 GLN A N 4
ATOM 4987 C CA . GLN A 1 53 ? 29.450 37.300 23.107 1.00 0.00 53 GLN A CA 4
ATOM 4988 C C . GLN A 1 53 ? 30.058 36.934 24.478 1.00 0.00 53 GLN A C 4
ATOM 4989 O O . GLN A 1 53 ? 30.601 37.795 25.176 1.00 0.00 53 GLN A O 4
ATOM 5003 N N . TYR A 1 54 ? 29.970 35.666 24.888 1.00 0.00 54 TYR A N 4
ATOM 5004 C CA . TYR A 1 54 ? 30.493 35.183 26.169 1.00 0.00 54 TYR A CA 4
ATOM 5005 C C . TYR A 1 54 ? 31.987 34.855 26.108 1.00 0.00 54 TYR A C 4
ATOM 5006 O O . TYR A 1 54 ? 32.687 35.023 27.102 1.00 0.00 54 TYR A O 4
ATOM 5024 N N . VAL A 1 55 ? 32.488 34.434 24.945 1.00 0.00 55 VAL A N 4
ATOM 5025 C CA . VAL A 1 55 ? 33.911 34.143 24.704 1.00 0.00 55 VAL A CA 4
ATOM 5026 C C . VAL A 1 55 ? 34.435 35.077 23.610 1.00 0.00 55 VAL A C 4
ATOM 5027 O O . VAL A 1 55 ? 33.677 35.671 22.843 1.00 0.00 55 VAL A O 4
ATOM 5040 N N . LYS A 1 56 ? 35.753 35.203 23.549 1.00 0.00 56 LYS A N 4
ATOM 5041 C CA . LYS A 1 56 ? 36.509 36.076 22.644 1.00 0.00 56 LYS A CA 4
ATOM 5042 C C . LYS A 1 56 ? 37.884 35.461 22.343 1.00 0.00 56 LYS A C 4
ATOM 5043 O O . LYS A 1 56 ? 38.509 34.855 23.209 1.00 0.00 56 LYS A O 4
ATOM 5062 N N . GLU A 1 57 ? 38.341 35.574 21.101 1.00 0.00 57 GLU A N 4
ATOM 5063 C CA . GLU A 1 57 ? 39.587 34.969 20.614 1.00 0.00 57 GLU A CA 4
ATOM 5064 C C . GLU A 1 57 ? 40.825 35.871 20.827 1.00 0.00 57 GLU A C 4
ATOM 5065 O O . GLU A 1 57 ? 40.716 37.097 20.768 1.00 0.00 57 GLU A O 4
ATOM 5077 N N . GLY A 1 58 ? 42.012 35.283 21.031 1.00 0.00 58 GLY A N 4
ATOM 5078 C CA . GLY A 1 58 ? 43.291 36.006 21.042 1.00 0.00 58 GLY A CA 4
ATOM 5079 C C . GLY A 1 58 ? 44.512 35.121 20.743 1.00 0.00 58 GLY A C 4
ATOM 5080 O O . GLY A 1 58 ? 44.712 34.071 21.353 1.00 0.00 58 GLY A O 4
ATOM 5084 N N . CYS A 1 59 ? 45.359 35.552 19.810 1.00 0.00 59 CYS A N 4
ATOM 5085 C CA . CYS A 1 59 ? 46.637 34.922 19.483 1.00 0.00 59 CYS A CA 4
ATOM 5086 C C . CYS A 1 59 ? 47.777 35.599 20.263 1.00 0.00 59 CYS A C 4
ATOM 5087 O O . CYS A 1 59 ? 48.307 36.631 19.845 1.00 0.00 59 CYS A O 4
ATOM 5095 N N . LYS A 1 60 ? 48.116 35.065 21.443 1.00 0.00 60 LYS A N 4
ATOM 5096 C CA . LYS A 1 60 ? 49.161 35.628 22.314 1.00 0.00 60 LYS A CA 4
ATOM 5097 C C . LYS A 1 60 ? 50.546 35.493 21.665 1.00 0.00 60 LYS A C 4
ATOM 5098 O O . LYS A 1 60 ? 50.924 34.416 21.214 1.00 0.00 60 LYS A O 4
ATOM 5117 N N . GLN A 1 61 ? 51.319 36.578 21.658 1.00 0.00 61 GLN A N 4
ATOM 5118 C CA . GLN A 1 61 ? 52.632 36.649 21.007 1.00 0.00 61 GLN A CA 4
ATOM 5119 C C . GLN A 1 61 ? 53.573 35.499 21.428 1.00 0.00 61 GLN A C 4
ATOM 5120 O O . GLN A 1 61 ? 53.823 35.273 22.614 1.00 0.00 61 GLN A O 4
ATOM 5134 N N . GLY A 1 62 ? 54.114 34.787 20.436 1.00 0.00 62 GLY A N 4
ATOM 5135 C CA . GLY A 1 62 ? 55.095 33.712 20.618 1.00 0.00 62 GLY A CA 4
ATOM 5136 C C . GLY A 1 62 ? 54.556 32.379 21.161 1.00 0.00 62 GLY A C 4
ATOM 5137 O O . GLY A 1 62 ? 55.360 31.476 21.387 1.00 0.00 62 GLY A O 4
ATOM 5141 N N . ILE A 1 63 ? 53.243 32.218 21.372 1.00 0.00 63 ILE A N 4
ATOM 5142 C CA . ILE A 1 63 ? 52.622 30.991 21.915 1.00 0.00 63 ILE A CA 4
ATOM 5143 C C . ILE A 1 63 ? 51.308 30.643 21.186 1.00 0.00 63 ILE A C 4
ATOM 5144 O O . ILE A 1 63 ? 50.836 31.387 20.330 1.00 0.00 63 ILE A O 4
ATOM 5160 N N . SER A 1 64 ? 50.720 29.486 21.505 1.00 0.00 64 SER A N 4
ATOM 5161 C CA . SER A 1 64 ? 49.478 28.997 20.884 1.00 0.00 64 SER A CA 4
ATOM 5162 C C . SER A 1 64 ? 48.273 29.929 21.101 1.00 0.00 64 SER A C 4
ATOM 5163 O O . SER A 1 64 ? 48.135 30.567 22.149 1.00 0.00 64 SER A O 4
ATOM 5171 N N . LYS A 1 65 ? 47.348 29.959 20.129 1.00 0.00 65 LYS A N 4
ATOM 5172 C CA . LYS A 1 65 ? 46.093 30.712 20.205 1.00 0.00 65 LYS A CA 4
ATOM 5173 C C . LYS A 1 65 ? 45.214 30.260 21.383 1.00 0.00 65 LYS A C 4
ATOM 5174 O O . LYS A 1 65 ? 45.226 29.096 21.782 1.00 0.00 65 LYS A O 4
ATOM 5193 N N . THR A 1 66 ? 44.429 31.184 21.928 1.00 0.00 66 THR A N 4
ATOM 5194 C CA . THR A 1 66 ? 43.702 31.016 23.191 1.00 0.00 66 THR A CA 4
ATOM 5195 C C . THR A 1 66 ? 42.436 31.882 23.235 1.00 0.00 66 THR A C 4
ATOM 5196 O O . THR A 1 66 ? 42.230 32.733 22.368 1.00 0.00 66 THR A O 4
ATOM 5207 N N . PHE A 1 67 ? 41.546 31.640 24.204 1.00 0.00 67 PHE A N 4
ATOM 5208 C CA . PHE A 1 67 ? 40.215 32.256 24.259 1.00 0.00 67 PHE A CA 4
ATOM 5209 C C . PHE A 1 67 ? 39.936 32.840 25.643 1.00 0.00 67 PHE A C 4
ATOM 5210 O O . PHE A 1 67 ? 39.952 32.122 26.639 1.00 0.00 67 PHE A O 4
ATOM 5227 N N . TYR A 1 68 ? 39.704 34.150 25.722 1.00 0.00 68 TYR A N 4
ATOM 5228 C CA . TYR A 1 68 ? 39.266 34.809 26.954 1.00 0.00 68 TYR A CA 4
ATOM 5229 C C . TYR A 1 68 ? 37.738 34.926 27.005 1.00 0.00 68 TYR A C 4
ATOM 5230 O O . TYR A 1 68 ? 37.041 34.661 26.024 1.00 0.00 68 TYR A O 4
ATOM 5248 N N . ILE A 1 69 ? 37.209 35.266 28.178 1.00 0.00 69 ILE A N 4
ATOM 5249 C CA . ILE A 1 69 ? 35.778 35.186 28.489 1.00 0.00 69 ILE A CA 4
ATOM 5250 C C . ILE A 1 69 ? 35.326 36.512 29.111 1.00 0.00 69 ILE A C 4
ATOM 5251 O O . ILE A 1 69 ? 36.030 37.092 29.936 1.00 0.00 69 ILE A O 4
ATOM 5267 N N . THR A 1 70 ? 34.208 37.051 28.628 1.00 0.00 70 THR A N 4
ATOM 5268 C CA . THR A 1 70 ? 33.766 38.427 28.875 1.00 0.00 70 THR A CA 4
ATOM 5269 C C . THR A 1 70 ? 33.022 38.560 30.218 1.00 0.00 70 THR A C 4
ATOM 5270 O O . THR A 1 70 ? 32.437 37.584 30.707 1.00 0.00 70 THR A O 4
ATOM 5281 N N . PRO A 1 71 ? 32.950 39.769 30.817 1.00 0.00 71 PRO A N 4
ATOM 5282 C CA . PRO A 1 71 ? 32.104 40.001 31.993 1.00 0.00 71 PRO A CA 4
ATOM 5283 C C . PRO A 1 71 ? 30.618 39.743 31.688 1.00 0.00 71 PRO A C 4
ATOM 5284 O O . PRO A 1 71 ? 29.898 39.246 32.549 1.00 0.00 71 PRO A O 4
ATOM 5295 N N . ASN A 1 72 ? 30.180 39.976 30.444 1.00 0.00 72 ASN A N 4
ATOM 5296 C CA . ASN A 1 72 ? 28.824 39.679 29.982 1.00 0.00 72 ASN A CA 4
ATOM 5297 C C . ASN A 1 72 ? 28.470 38.185 30.118 1.00 0.00 72 ASN A C 4
ATOM 5298 O O . ASN A 1 72 ? 27.311 37.848 30.344 1.00 0.00 72 ASN A O 4
ATOM 5309 N N . GLY A 1 73 ? 29.458 37.283 30.019 1.00 0.00 73 GLY A N 4
ATOM 5310 C CA . GLY A 1 73 ? 29.289 35.862 30.332 1.00 0.00 73 GLY A CA 4
ATOM 5311 C C . GLY A 1 73 ? 29.161 35.594 31.837 1.00 0.00 73 GLY A C 4
ATOM 5312 O O . GLY A 1 73 ? 28.283 34.837 32.248 1.00 0.00 73 GLY A O 4
ATOM 5316 N N . ILE A 1 74 ? 29.984 36.249 32.668 1.00 0.00 74 ILE A N 4
ATOM 5317 C CA . ILE A 1 74 ? 29.942 36.148 34.140 1.00 0.00 74 ILE A CA 4
ATOM 5318 C C . ILE A 1 74 ? 28.571 36.536 34.700 1.00 0.00 74 ILE A C 4
ATOM 5319 O O . ILE A 1 74 ? 28.066 35.852 35.591 1.00 0.00 74 ILE A O 4
ATOM 5335 N N . GLU A 1 75 ? 27.940 37.583 34.164 1.00 0.00 75 GLU A N 4
ATOM 5336 C CA . GLU A 1 75 ? 26.603 38.032 34.585 1.00 0.00 75 GLU A CA 4
ATOM 5337 C C . GLU A 1 75 ? 25.554 36.916 34.522 1.00 0.00 75 GLU A C 4
ATOM 5338 O O . GLU A 1 75 ? 24.734 36.782 35.430 1.00 0.00 75 GLU A O 4
ATOM 5350 N N . LYS A 1 76 ? 25.612 36.070 33.487 1.00 0.00 76 LYS A N 4
ATOM 5351 C CA . LYS A 1 76 ? 24.683 34.946 33.298 1.00 0.00 76 LYS A CA 4
ATOM 5352 C C . LYS A 1 76 ? 24.872 33.860 34.364 1.00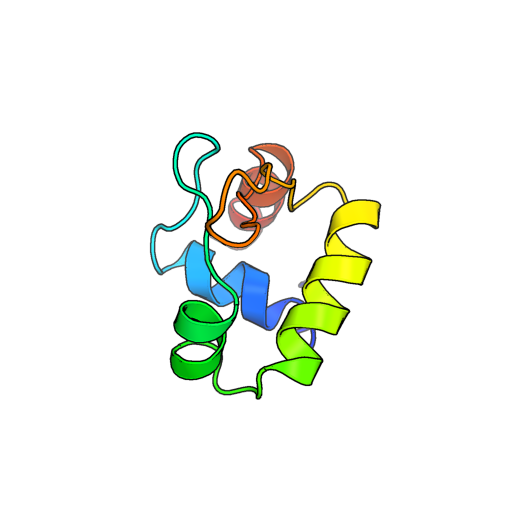 0.00 76 LYS A C 4
ATOM 5353 O O . LYS A 1 76 ? 23.911 33.187 34.725 1.00 0.00 76 LYS A O 4
ATOM 5372 N N . LEU A 1 77 ? 26.093 33.708 34.887 1.00 0.00 77 LEU A N 4
ATOM 5373 C CA . LEU A 1 77 ? 26.446 32.712 35.907 1.00 0.00 77 LEU A CA 4
ATOM 5374 C C . LEU A 1 77 ? 25.763 32.988 37.257 1.00 0.00 77 LEU A C 4
ATOM 5375 O O . LEU A 1 77 ? 25.505 32.062 38.022 1.00 0.00 77 LEU A O 4
ATOM 5391 N N . LYS A 1 78 ? 25.478 34.261 37.552 1.00 0.00 78 LYS A N 4
ATOM 5392 C CA . LYS A 1 78 ? 24.895 34.735 38.812 1.00 0.00 78 LYS A CA 4
ATOM 5393 C C . LYS A 1 78 ? 23.464 34.238 39.059 1.00 0.00 78 LYS A C 4
ATOM 5394 O O . LYS A 1 78 ? 23.051 34.160 40.214 1.00 0.00 78 LYS A O 4
ATOM 5413 N N . SER A 1 79 ? 22.732 33.965 37.984 1.00 0.00 79 SER A N 4
ATOM 5414 C CA . SER A 1 79 ? 21.367 33.443 38.049 1.00 0.00 79 SER A CA 4
ATOM 5415 C C . SER A 1 79 ? 21.242 32.015 38.608 1.00 0.00 79 SER A C 4
ATOM 5416 O O . SER A 1 79 ? 20.298 31.706 39.335 1.00 0.00 79 SER A O 4
ATOM 5424 N N . ILE A 1 80 ? 22.198 31.156 38.259 1.00 0.00 80 ILE A N 4
ATOM 5425 C CA . ILE A 1 80 ? 22.170 29.735 38.630 1.00 0.00 80 ILE A CA 4
ATOM 5426 C C . ILE A 1 80 ? 22.189 29.381 40.121 1.00 0.00 80 ILE A C 4
ATOM 5427 O O . ILE A 1 80 ? 22.886 30.001 40.924 1.00 0.00 80 ILE A O 4
ATOM 5443 N N . MET A 1 81 ? 21.399 28.361 40.458 1.00 0.00 81 MET A N 4
ATOM 5444 C CA . MET A 1 81 ? 21.266 27.840 41.813 1.00 0.00 81 MET A CA 4
ATOM 5445 C C . MET A 1 81 ? 21.206 26.317 41.797 1.00 0.00 81 MET A C 4
ATOM 5446 O O . MET A 1 81 ? 20.854 25.707 40.787 1.00 0.00 81 MET A O 4
ATOM 5461 N N . MET A 1 1 ? 13.854 28.976 34.116 1.00 0.00 1 MET A N 5
ATOM 5462 C CA . MET A 1 1 ? 15.268 29.313 34.389 1.00 0.00 1 MET A CA 5
ATOM 5463 C C . MET A 1 1 ? 16.156 28.088 34.206 1.00 0.00 1 MET A C 5
ATOM 5464 O O . MET A 1 1 ? 16.534 27.434 35.177 1.00 0.00 1 MET A O 5
ATOM 5480 N N . ALA A 1 2 ? 16.492 27.775 32.953 1.00 0.00 2 ALA A N 5
ATOM 5481 C CA . ALA A 1 2 ? 17.407 26.695 32.583 1.00 0.00 2 ALA A CA 5
ATOM 5482 C C . ALA A 1 2 ? 18.031 26.959 31.200 1.00 0.00 2 ALA A C 5
ATOM 5483 O O . ALA A 1 2 ? 17.366 27.492 30.311 1.00 0.00 2 ALA A O 5
ATOM 5490 N N . VAL A 1 3 ? 19.280 26.538 31.031 1.00 0.00 3 VAL A N 5
ATOM 5491 C CA . VAL A 1 3 ? 20.000 26.699 29.774 1.00 0.00 3 VAL A CA 5
ATOM 5492 C C . VAL A 1 3 ? 20.578 25.340 29.391 1.00 0.00 3 VAL A C 5
ATOM 5493 O O . VAL A 1 3 ? 20.887 24.530 30.265 1.00 0.00 3 VAL A O 5
ATOM 5506 N N . ASN A 1 4 ? 20.728 25.082 28.094 1.00 0.00 4 ASN A N 5
ATOM 5507 C CA . ASN A 1 4 ? 21.255 23.797 27.650 1.00 0.00 4 ASN A CA 5
ATOM 5508 C C . ASN A 1 4 ? 22.679 23.622 28.186 1.00 0.00 4 ASN A C 5
ATOM 5509 O O . ASN A 1 4 ? 23.478 24.558 28.135 1.00 0.00 4 ASN A O 5
ATOM 5520 N N . LYS A 1 5 ? 23.002 22.435 28.698 1.00 0.00 5 LYS A N 5
ATOM 5521 C CA . LYS A 1 5 ? 24.327 22.187 29.255 1.00 0.00 5 LYS A CA 5
ATOM 5522 C C . LYS A 1 5 ? 25.273 21.440 28.316 1.00 0.00 5 LYS A C 5
ATOM 5523 O O . LYS A 1 5 ? 26.316 20.956 28.755 1.00 0.00 5 LYS A O 5
ATOM 5542 N N . ASN A 1 6 ? 24.829 21.233 27.079 1.00 0.00 6 ASN A N 5
ATOM 5543 C CA . ASN A 1 6 ? 25.664 20.612 26.063 1.00 0.00 6 ASN A CA 5
ATOM 5544 C C . ASN A 1 6 ? 26.806 21.557 25.692 1.00 0.00 6 ASN A C 5
ATOM 5545 O O . ASN A 1 6 ? 27.957 21.142 25.563 1.00 0.00 6 ASN A O 5
ATOM 5556 N N . GLU A 1 7 ? 26.468 22.836 25.521 1.00 0.00 7 GLU A N 5
ATOM 5557 C CA . GLU A 1 7 ? 27.450 23.860 25.167 1.00 0.00 7 GLU A CA 5
ATOM 5558 C C . GLU A 1 7 ? 27.775 24.773 26.346 1.00 0.00 7 GLU A C 5
ATOM 5559 O O . GLU A 1 7 ? 28.943 25.005 26.657 1.00 0.00 7 GLU A O 5
ATOM 5571 N N . TYR A 1 8 ? 26.737 25.289 27.000 1.00 0.00 8 TYR A N 5
ATOM 5572 C CA . TYR A 1 8 ? 26.942 26.156 28.173 1.00 0.00 8 TYR A CA 5
ATOM 5573 C C . TYR A 1 8 ? 27.739 25.464 29.285 1.00 0.00 8 TYR A C 5
ATOM 5574 O O . TYR A 1 8 ? 28.398 26.136 30.072 1.00 0.00 8 TYR A O 5
ATOM 5592 N N . LYS A 1 9 ? 27.807 24.123 29.256 1.00 0.00 9 LYS A N 5
ATOM 5593 C CA . LYS A 1 9 ? 28.694 23.282 30.069 1.00 0.00 9 LYS A CA 5
ATOM 5594 C C . LYS A 1 9 ? 30.118 23.854 30.171 1.00 0.00 9 LYS A C 5
ATOM 5595 O O . LYS A 1 9 ? 30.676 23.914 31.261 1.00 0.00 9 LYS A O 5
ATOM 5614 N N . ILE A 1 10 ? 30.673 24.338 29.055 1.00 0.00 10 ILE A N 5
ATOM 5615 C CA . ILE A 1 10 ? 32.009 24.959 28.983 1.00 0.00 10 ILE A CA 5
ATOM 5616 C C . ILE A 1 10 ? 32.122 26.201 29.872 1.00 0.00 10 ILE A C 5
ATOM 5617 O O . ILE A 1 10 ? 33.036 26.303 30.685 1.00 0.00 10 ILE A O 5
ATOM 5633 N N . LEU A 1 11 ? 31.189 27.144 29.719 1.00 0.00 11 LEU A N 5
ATOM 5634 C CA . LEU A 1 11 ? 31.162 28.398 30.477 1.00 0.00 11 LEU A CA 5
ATOM 5635 C C . LEU A 1 11 ? 30.922 28.168 31.977 1.00 0.00 11 LEU A C 5
ATOM 5636 O O . LEU A 1 11 ? 31.262 29.017 32.797 1.00 0.00 11 LEU A O 5
ATOM 5652 N N . ILE A 1 12 ? 30.385 27.002 32.334 1.00 0.00 12 ILE A N 5
ATOM 5653 C CA . ILE A 1 12 ? 30.134 26.599 33.720 1.00 0.00 12 ILE A CA 5
ATOM 5654 C C . ILE A 1 12 ? 31.397 25.994 34.356 1.00 0.00 12 ILE A C 5
ATOM 5655 O O . ILE A 1 12 ? 31.662 26.265 35.522 1.00 0.00 12 ILE A O 5
ATOM 5671 N N . MET A 1 13 ? 32.249 25.292 33.599 1.00 0.00 13 MET A N 5
ATOM 5672 C CA . MET A 1 13 ? 33.532 24.759 34.101 1.00 0.00 13 MET A CA 5
ATOM 5673 C C . MET A 1 13 ? 34.417 25.860 34.722 1.00 0.00 13 MET A C 5
ATOM 5674 O O . MET A 1 13 ? 34.878 25.735 35.857 1.00 0.00 13 MET A O 5
ATOM 5688 N N . LEU A 1 14 ? 34.615 26.986 34.021 1.00 0.00 14 LEU A N 5
ATOM 5689 C CA . LEU A 1 14 ? 35.373 28.123 34.558 1.00 0.00 14 LEU A CA 5
ATOM 5690 C C . LEU A 1 14 ? 34.597 28.925 35.613 1.00 0.00 14 LEU A C 5
ATOM 5691 O O . LEU A 1 14 ? 35.211 29.671 36.371 1.00 0.00 14 LEU A O 5
ATOM 5707 N N . LYS A 1 15 ? 33.271 28.776 35.693 1.00 0.00 15 LYS A N 5
ATOM 5708 C CA . LYS A 1 15 ? 32.449 29.314 36.784 1.00 0.00 15 LYS A CA 5
ATOM 5709 C C . LYS A 1 15 ? 32.725 28.547 38.080 1.00 0.00 15 LYS A C 5
ATOM 5710 O O . LYS A 1 15 ? 32.960 29.165 39.112 1.00 0.00 15 LYS A O 5
ATOM 5729 N N . GLU A 1 16 ? 32.784 27.217 38.007 1.00 0.00 16 GLU A N 5
ATOM 5730 C CA . GLU A 1 16 ? 33.125 26.333 39.128 1.00 0.00 16 GLU A CA 5
ATOM 5731 C C . GLU A 1 16 ? 34.574 26.528 39.599 1.00 0.00 16 GLU A C 5
ATOM 5732 O O . GLU A 1 16 ? 34.788 26.789 40.783 1.00 0.00 16 GLU A O 5
ATOM 5744 N N . ASN A 1 17 ? 35.504 26.544 38.649 1.00 0.00 17 ASN A N 5
ATOM 5745 C CA . ASN A 1 17 ? 36.930 26.753 38.908 1.00 0.00 17 ASN A CA 5
ATOM 5746 C C . ASN A 1 17 ? 37.299 28.211 39.246 1.00 0.00 17 ASN A C 5
ATOM 5747 O O . ASN A 1 17 ? 38.449 28.479 39.607 1.00 0.00 17 ASN A O 5
ATOM 5758 N N . GLN A 1 18 ? 36.342 29.131 39.062 1.00 0.00 18 GLN A N 5
ATOM 5759 C CA . GLN A 1 18 ? 36.485 30.584 39.312 1.00 0.00 18 GLN A CA 5
ATOM 5760 C C . GLN A 1 18 ? 37.526 31.271 38.416 1.00 0.00 18 GLN A C 5
ATOM 5761 O O . GLN A 1 18 ? 38.167 32.248 38.803 1.00 0.00 18 GLN A O 5
ATOM 5775 N N . CYS A 1 19 ? 37.666 30.728 37.213 1.00 0.00 19 CYS A N 5
ATOM 5776 C CA . CYS A 1 19 ? 38.559 31.255 36.188 1.00 0.00 19 CYS A CA 5
ATOM 5777 C C . CYS A 1 19 ? 37.774 32.030 35.116 1.00 0.00 19 CYS A C 5
ATOM 5778 O O . CYS A 1 19 ? 37.757 31.675 33.940 1.00 0.00 19 CYS A O 5
ATOM 5786 N N . THR A 1 20 ? 37.044 33.057 35.556 1.00 0.00 20 THR A N 5
ATOM 5787 C CA . THR A 1 20 ? 36.037 33.746 34.740 1.00 0.00 20 THR A CA 5
ATOM 5788 C C . THR A 1 20 ? 36.216 35.266 34.810 1.00 0.00 20 THR A C 5
ATOM 5789 O O . THR A 1 20 ? 35.661 35.965 35.655 1.00 0.00 20 THR A O 5
ATOM 5800 N N . THR A 1 21 ? 37.126 35.758 33.963 1.00 0.00 21 THR A N 5
ATOM 5801 C CA . THR A 1 21 ? 37.532 37.167 33.807 1.00 0.00 21 THR A CA 5
ATOM 5802 C C . THR A 1 21 ? 38.459 37.299 32.601 1.00 0.00 21 THR A C 5
ATOM 5803 O O . THR A 1 21 ? 38.995 36.303 32.112 1.00 0.00 21 THR A O 5
ATOM 5814 N N . GLU A 1 22 ? 38.700 38.531 32.152 1.00 0.00 22 GLU A N 5
ATOM 5815 C CA . GLU A 1 22 ? 39.726 38.834 31.157 1.00 0.00 22 GLU A CA 5
ATOM 5816 C C . GLU A 1 22 ? 41.157 38.568 31.666 1.00 0.00 22 GLU A C 5
ATOM 5817 O O . GLU A 1 22 ? 42.068 38.305 30.881 1.00 0.00 22 GLU A O 5
ATOM 5829 N N . LEU A 1 23 ? 41.333 38.706 32.978 1.00 0.00 23 LEU A N 5
ATOM 5830 C CA . LEU A 1 23 ? 42.638 38.567 33.617 1.00 0.00 23 LEU A CA 5
ATOM 5831 C C . LEU A 1 23 ? 43.244 37.186 33.443 1.00 0.00 23 LEU A C 5
ATOM 5832 O O . LEU A 1 23 ? 44.446 37.056 33.209 1.00 0.00 23 LEU A O 5
ATOM 5848 N N . LYS A 1 24 ? 42.434 36.145 33.549 1.00 0.00 24 LYS A N 5
ATOM 5849 C CA . LYS A 1 24 ? 42.930 34.792 33.385 1.00 0.00 24 LYS A CA 5
ATOM 5850 C C . LYS A 1 24 ? 42.530 34.304 31.993 1.00 0.00 24 LYS A C 5
ATOM 5851 O O . LYS A 1 24 ? 41.345 34.291 31.662 1.00 0.00 24 LYS A O 5
ATOM 5870 N N . SER A 1 25 ? 43.487 33.911 31.178 1.00 0.00 25 SER A N 5
ATOM 5871 C CA . SER A 1 25 ? 43.181 33.422 29.846 1.00 0.00 25 SER A CA 5
ATOM 5872 C C . SER A 1 25 ? 43.420 31.926 29.863 1.00 0.00 25 SER A C 5
ATOM 5873 O O . SER A 1 25 ? 44.510 31.465 30.202 1.00 0.00 25 SER A O 5
ATOM 5881 N N . PHE A 1 26 ? 42.397 31.167 29.497 1.00 0.00 26 PHE A N 5
ATOM 5882 C CA . PHE A 1 26 ? 42.520 29.705 29.517 1.00 0.00 26 PHE A CA 5
ATOM 5883 C C . PHE A 1 26 ? 43.048 29.165 28.174 1.00 0.00 26 PHE A C 5
ATOM 5884 O O . PHE A 1 26 ? 42.520 29.479 27.103 1.00 0.00 26 PHE A O 5
ATOM 5901 N N . THR A 1 27 ? 44.070 28.305 28.225 1.00 0.00 27 THR A N 5
ATOM 5902 C CA . THR A 1 27 ? 44.602 27.606 27.045 1.00 0.00 27 THR A CA 5
ATOM 5903 C C . THR A 1 27 ? 43.793 26.352 26.711 1.00 0.00 27 THR A C 5
ATOM 5904 O O . THR A 1 27 ? 43.330 25.634 27.606 1.00 0.00 27 THR A O 5
ATOM 5915 N N . TYR A 1 28 ? 43.690 26.018 25.420 1.00 0.00 28 TYR A N 5
ATOM 5916 C CA . TYR A 1 28 ? 43.035 24.781 24.970 1.00 0.00 28 TYR A CA 5
ATOM 5917 C C . TYR A 1 28 ? 43.673 23.525 25.582 1.00 0.00 28 TYR A C 5
ATOM 5918 O O . TYR A 1 28 ? 42.969 22.559 25.879 1.00 0.00 28 TYR A O 5
ATOM 5936 N N . THR A 1 29 ? 44.988 23.562 25.827 1.00 0.00 29 THR A N 5
ATOM 5937 C CA . THR A 1 29 ? 45.772 22.460 26.404 1.00 0.00 29 THR A CA 5
ATOM 5938 C C . THR A 1 29 ? 45.254 22.059 27.788 1.00 0.00 29 THR A C 5
ATOM 5939 O O . THR A 1 29 ? 45.051 20.875 28.048 1.00 0.00 29 THR A O 5
ATOM 5950 N N . LYS A 1 30 ? 44.985 23.030 28.678 1.00 0.00 30 LYS A N 5
ATOM 5951 C CA . LYS A 1 30 ? 44.409 22.739 30.002 1.00 0.00 30 LYS A CA 5
ATOM 5952 C C . LYS A 1 30 ? 42.902 22.465 29.926 1.00 0.00 30 LYS A C 5
ATOM 5953 O O . LYS A 1 30 ? 42.424 21.563 30.614 1.00 0.00 30 LYS A O 5
ATOM 5972 N N . LEU A 1 31 ? 42.166 23.187 29.069 1.00 0.00 31 LEU A N 5
ATOM 5973 C CA . LEU A 1 31 ? 40.719 22.979 28.885 1.00 0.00 31 LEU A CA 5
ATOM 5974 C C . LEU A 1 31 ? 40.376 21.537 28.477 1.00 0.00 31 LEU A C 5
ATOM 5975 O O . LEU A 1 31 ? 39.404 20.987 28.987 1.00 0.00 31 LEU A O 5
ATOM 5991 N N . CYS A 1 32 ? 41.175 20.921 27.598 1.00 0.00 32 CYS A N 5
ATOM 5992 C CA . CYS A 1 32 ? 40.978 19.545 27.115 1.00 0.00 32 CYS A CA 5
ATOM 5993 C C . CYS A 1 32 ? 40.892 18.524 28.266 1.00 0.00 32 CYS A C 5
ATOM 5994 O O . CYS A 1 32 ? 39.935 17.754 28.358 1.00 0.00 32 CYS A O 5
ATOM 6002 N N . ASN A 1 33 ? 41.860 18.555 29.192 1.00 0.00 33 ASN A N 5
ATOM 6003 C CA . ASN A 1 33 ? 41.916 17.634 30.324 1.00 0.00 33 ASN A CA 5
ATOM 6004 C C . ASN A 1 33 ? 40.794 17.877 31.346 1.00 0.00 33 ASN A C 5
ATOM 6005 O O . ASN A 1 33 ? 40.128 16.923 31.743 1.00 0.00 33 ASN A O 5
ATOM 6016 N N . ILE A 1 34 ? 40.558 19.127 31.769 1.00 0.00 34 ILE A N 5
ATOM 6017 C CA . ILE A 1 34 ? 39.544 19.413 32.805 1.00 0.00 34 ILE A CA 5
ATOM 6018 C C . ILE A 1 34 ? 38.112 19.243 32.279 1.00 0.00 34 ILE A C 5
ATOM 6019 O O . ILE A 1 34 ? 37.239 18.782 33.009 1.00 0.00 34 ILE A O 5
ATOM 6035 N N . SER A 1 35 ? 37.862 19.566 31.004 1.00 0.00 35 SER A N 5
ATOM 6036 C CA . SER A 1 35 ? 36.526 19.493 30.403 1.00 0.00 35 SER A CA 5
ATOM 6037 C C . SER A 1 35 ? 36.136 18.085 29.927 1.00 0.00 35 SER A C 5
ATOM 6038 O O . SER A 1 35 ? 35.044 17.928 29.376 1.00 0.00 35 SER A O 5
ATOM 6046 N N . LYS A 1 36 ? 36.996 17.069 30.115 1.00 0.00 36 LYS A N 5
ATOM 6047 C CA . LYS A 1 36 ? 36.736 15.649 29.788 1.00 0.00 36 LYS A CA 5
ATOM 6048 C C . LYS A 1 36 ? 36.431 15.359 28.306 1.00 0.00 36 LYS A C 5
ATOM 6049 O O . LYS A 1 36 ? 35.830 14.328 27.989 1.00 0.00 36 LYS A O 5
ATOM 6068 N N . LEU A 1 37 ? 36.844 16.243 27.397 1.00 0.00 37 LEU A N 5
ATOM 6069 C CA . LEU A 1 37 ? 36.553 16.195 25.971 1.00 0.00 37 LEU A CA 5
ATOM 6070 C C . LEU A 1 37 ? 37.696 16.812 25.154 1.00 0.00 37 LEU A C 5
ATOM 6071 O O . LEU A 1 37 ? 38.381 17.721 25.616 1.00 0.00 37 LEU A O 5
ATOM 6087 N N . SER A 1 38 ? 37.901 16.302 23.940 1.00 0.00 38 SER A N 5
ATOM 6088 C CA . SER A 1 38 ? 39.088 16.573 23.118 1.00 0.00 38 SER A CA 5
ATOM 6089 C C . SER A 1 38 ? 39.295 18.053 22.777 1.00 0.00 38 SER A C 5
ATOM 6090 O O . SER A 1 38 ? 38.336 18.815 22.651 1.00 0.00 38 SER A O 5
ATOM 6098 N N . MET A 1 39 ? 40.548 18.451 22.518 1.00 0.00 39 MET A N 5
ATOM 6099 C CA . MET A 1 39 ? 40.894 19.828 22.138 1.00 0.00 39 MET A CA 5
ATOM 6100 C C . MET A 1 39 ? 40.102 20.314 20.910 1.00 0.00 39 MET A C 5
ATOM 6101 O O . MET A 1 39 ? 39.587 21.433 20.903 1.00 0.00 39 MET A O 5
ATOM 6115 N N . SER A 1 40 ? 39.948 19.459 19.897 1.00 0.00 40 SER A N 5
ATOM 6116 C CA . SER A 1 40 ? 39.131 19.755 18.716 1.00 0.00 40 SER A CA 5
ATOM 6117 C C . SER A 1 40 ? 37.644 19.924 19.058 1.00 0.00 40 SER A C 5
ATOM 6118 O O . SER A 1 40 ? 36.965 20.734 18.432 1.00 0.00 40 SER A O 5
ATOM 6126 N N . THR A 1 41 ? 37.137 19.232 20.085 1.00 0.00 41 THR A N 5
ATOM 6127 C CA . THR A 1 41 ? 35.759 19.380 20.579 1.00 0.00 41 THR A CA 5
ATOM 6128 C C . THR A 1 41 ? 35.564 20.705 21.320 1.00 0.00 41 THR A C 5
ATOM 6129 O O . THR A 1 41 ? 34.639 21.448 20.992 1.00 0.00 41 THR A O 5
ATOM 6140 N N . VAL A 1 42 ? 36.441 21.061 22.271 1.00 0.00 42 VAL A N 5
ATOM 6141 C CA . VAL A 1 42 ? 36.312 22.324 23.032 1.00 0.00 42 VAL A CA 5
ATOM 6142 C C . VAL A 1 42 ? 36.474 23.562 22.147 1.00 0.00 42 VAL A C 5
ATOM 6143 O O . VAL A 1 42 ? 35.778 24.559 22.356 1.00 0.00 42 VAL A O 5
ATOM 6156 N N . ARG A 1 43 ? 37.314 23.470 21.106 1.00 0.00 43 ARG A N 5
ATOM 6157 C CA . ARG A 1 43 ? 37.416 24.482 20.042 1.00 0.00 43 ARG A CA 5
ATOM 6158 C C . ARG A 1 43 ? 36.051 24.809 19.420 1.00 0.00 43 ARG A C 5
ATOM 6159 O O . ARG A 1 43 ? 35.762 25.990 19.248 1.00 0.00 43 ARG A O 5
ATOM 6180 N N . ARG A 1 44 ? 35.190 23.817 19.140 1.00 0.00 44 ARG A N 5
ATOM 6181 C CA . ARG A 1 44 ? 33.851 24.051 18.547 1.00 0.00 44 ARG A CA 5
ATOM 6182 C C . ARG A 1 44 ? 32.970 24.928 19.437 1.00 0.00 44 ARG A C 5
ATOM 6183 O O . ARG A 1 44 ? 32.373 25.897 18.967 1.00 0.00 44 ARG A O 5
ATOM 6204 N N . SER A 1 45 ? 32.922 24.628 20.731 1.00 0.00 45 SER A N 5
ATOM 6205 C CA . SER A 1 45 ? 32.114 25.392 21.688 1.00 0.00 45 SER A CA 5
ATOM 6206 C C . SER A 1 45 ? 32.699 26.784 21.954 1.00 0.00 45 SER A C 5
ATOM 6207 O O . SER A 1 45 ? 31.962 27.764 21.907 1.00 0.00 45 SER A O 5
ATOM 6215 N N . ILE A 1 46 ? 34.020 26.920 22.152 1.00 0.00 46 ILE A N 5
ATOM 6216 C CA . ILE A 1 46 ? 34.682 28.244 22.221 1.00 0.00 46 ILE A CA 5
ATOM 6217 C C . ILE A 1 46 ? 34.444 29.080 20.947 1.00 0.00 46 ILE A C 5
ATOM 6218 O O . ILE A 1 46 ? 34.153 30.268 21.067 1.00 0.00 46 ILE A O 5
ATOM 6234 N N . LYS A 1 47 ? 34.467 28.482 19.744 1.00 0.00 47 LYS A N 5
ATOM 6235 C CA . LYS A 1 47 ? 34.196 29.173 18.466 1.00 0.00 47 LYS A CA 5
ATOM 6236 C C . LYS A 1 47 ? 32.788 29.770 18.456 1.00 0.00 47 LYS A C 5
ATOM 6237 O O . LYS A 1 47 ? 32.622 30.947 18.145 1.00 0.00 47 LYS A O 5
ATOM 6256 N N . LYS A 1 48 ? 31.792 28.987 18.878 1.00 0.00 48 LYS A N 5
ATOM 6257 C CA . LYS A 1 48 ? 30.422 29.463 19.116 1.00 0.00 48 LYS A CA 5
ATOM 6258 C C . LYS A 1 48 ? 30.359 30.564 20.185 1.00 0.00 48 LYS A C 5
ATOM 6259 O O . LYS A 1 48 ? 29.668 31.558 19.982 1.00 0.00 48 LYS A O 5
ATOM 6278 N N . PHE A 1 49 ? 31.099 30.452 21.290 1.00 0.00 49 PHE A N 5
ATOM 6279 C CA . PHE A 1 49 ? 31.079 31.470 22.347 1.00 0.00 49 PHE A CA 5
ATOM 6280 C C . PHE A 1 49 ? 31.794 32.791 22.020 1.00 0.00 49 PHE A C 5
ATOM 6281 O O . PHE A 1 49 ? 31.476 33.797 22.661 1.00 0.00 49 PHE A O 5
ATOM 6298 N N . LEU A 1 50 ? 32.682 32.827 21.018 1.00 0.00 50 LEU A N 5
ATOM 6299 C CA . LEU A 1 50 ? 33.150 34.084 20.416 1.00 0.00 50 LEU A CA 5
ATOM 6300 C C . LEU A 1 50 ? 31.971 34.835 19.788 1.00 0.00 50 LEU A C 5
ATOM 6301 O O . LEU A 1 50 ? 31.775 36.025 20.019 1.00 0.00 50 LEU A O 5
ATOM 6317 N N . GLU A 1 51 ? 31.150 34.127 19.014 1.00 0.00 51 GLU A N 5
ATOM 6318 C CA . GLU A 1 51 ? 29.988 34.687 18.316 1.00 0.00 51 GLU A CA 5
ATOM 6319 C C . GLU A 1 51 ? 28.857 35.061 19.293 1.00 0.00 51 GLU A C 5
ATOM 6320 O O . GLU A 1 51 ? 28.204 36.087 19.108 1.00 0.00 51 GLU A O 5
ATOM 6332 N N . LEU A 1 52 ? 28.686 34.298 20.378 1.00 0.00 52 LEU A N 5
ATOM 6333 C CA . LEU A 1 52 ? 27.816 34.630 21.521 1.00 0.00 52 LEU A CA 5
ATOM 6334 C C . LEU A 1 52 ? 28.364 35.751 22.433 1.00 0.00 52 LEU A C 5
ATOM 6335 O O . LEU A 1 52 ? 27.695 36.122 23.390 1.00 0.00 52 LEU A O 5
ATOM 6351 N N . GLN A 1 53 ? 29.538 36.329 22.143 1.00 0.00 53 GLN A N 5
ATOM 6352 C CA . GLN A 1 53 ? 30.130 37.462 22.881 1.00 0.00 53 GLN A CA 5
ATOM 6353 C C . GLN A 1 53 ? 30.514 37.156 24.352 1.00 0.00 53 GLN A C 5
ATOM 6354 O O . GLN A 1 53 ? 30.665 38.074 25.167 1.00 0.00 53 GLN A O 5
ATOM 6368 N N . TYR A 1 54 ? 30.644 35.876 24.723 1.00 0.00 54 TYR A N 5
ATOM 6369 C CA . TYR A 1 54 ? 30.894 35.431 26.108 1.00 0.00 54 TYR A CA 5
ATOM 6370 C C . TYR A 1 54 ? 32.339 35.020 26.371 1.00 0.00 54 TYR A C 5
ATOM 6371 O O . TYR A 1 54 ? 32.807 35.126 27.505 1.00 0.00 54 TYR A O 5
ATOM 6389 N N . VAL A 1 55 ? 33.064 34.603 25.333 1.00 0.00 55 VAL A N 5
ATOM 6390 C CA . VAL A 1 55 ? 34.519 34.429 25.390 1.00 0.00 55 VAL A CA 5
ATOM 6391 C C . VAL A 1 55 ? 35.186 35.349 24.366 1.00 0.00 55 VAL A C 5
ATOM 6392 O O . VAL A 1 55 ? 34.550 35.765 23.396 1.00 0.00 55 VAL A O 5
ATOM 6405 N N . LYS A 1 56 ? 36.457 35.688 24.585 1.00 0.00 56 LYS A N 5
ATOM 6406 C CA . LYS A 1 56 ? 37.261 36.542 23.701 1.00 0.00 56 LYS A CA 5
ATOM 6407 C C . LYS A 1 56 ? 38.458 35.785 23.139 1.00 0.00 56 LYS A C 5
ATOM 6408 O O . LYS A 1 56 ? 39.014 34.906 23.794 1.00 0.00 56 LYS A O 5
ATOM 6427 N N . GLU A 1 57 ? 38.764 36.087 21.880 1.00 0.00 57 GLU A N 5
ATOM 6428 C CA . GLU A 1 57 ? 39.868 35.477 21.149 1.00 0.00 57 GLU A CA 5
ATOM 6429 C C . GLU A 1 57 ? 41.214 36.149 21.442 1.00 0.00 57 GLU A C 5
ATOM 6430 O O . GLU A 1 57 ? 41.266 37.310 21.848 1.00 0.00 57 GLU A O 5
ATOM 6442 N N . GLY A 1 58 ? 42.296 35.405 21.231 1.00 0.00 58 GLY A N 5
ATOM 6443 C CA . GLY A 1 58 ? 43.650 35.891 21.428 1.00 0.00 58 GLY A CA 5
ATOM 6444 C C . GLY A 1 58 ? 44.202 36.487 20.144 1.00 0.00 58 GLY A C 5
ATOM 6445 O O . GLY A 1 58 ? 43.451 36.802 19.220 1.00 0.00 58 GLY A O 5
ATOM 6449 N N . CYS A 1 59 ? 45.526 36.493 20.061 1.00 0.00 59 CYS A N 5
ATOM 6450 C CA . CYS A 1 59 ? 46.255 37.017 18.919 1.00 0.00 59 CYS A CA 5
ATOM 6451 C C . CYS A 1 59 ? 46.100 36.097 17.713 1.00 0.00 59 CYS A C 5
ATOM 6452 O O . CYS A 1 59 ? 45.646 34.959 17.832 1.00 0.00 59 CYS A O 5
ATOM 6460 N N . LYS A 1 60 ? 46.484 36.613 16.550 1.00 0.00 60 LYS A N 5
ATOM 6461 C CA . LYS A 1 60 ? 46.381 35.904 15.278 1.00 0.00 60 LYS A CA 5
ATOM 6462 C C . LYS A 1 60 ? 47.291 34.672 15.214 1.00 0.00 60 LYS A C 5
ATOM 6463 O O . LYS A 1 60 ? 48.295 34.580 15.923 1.00 0.00 60 LYS A O 5
ATOM 6482 N N . GLN A 1 61 ? 46.948 33.738 14.327 1.00 0.00 61 GLN A N 5
ATOM 6483 C CA . GLN A 1 61 ? 47.687 32.485 14.174 1.00 0.00 61 GLN A CA 5
ATOM 6484 C C . GLN A 1 61 ? 49.156 32.729 13.841 1.00 0.00 61 GLN A C 5
ATOM 6485 O O . GLN A 1 61 ? 49.508 33.665 13.119 1.00 0.00 61 GLN A O 5
ATOM 6499 N N . GLY A 1 62 ? 50.009 31.841 14.341 1.00 0.00 62 GLY A N 5
ATOM 6500 C CA . GLY A 1 62 ? 51.464 32.025 14.190 1.00 0.00 62 GLY A CA 5
ATOM 6501 C C . GLY A 1 62 ? 52.245 32.101 15.513 1.00 0.00 62 GLY A C 5
ATOM 6502 O O . GLY A 1 62 ? 53.435 31.794 15.535 1.00 0.00 62 GLY A O 5
ATOM 6506 N N . ILE A 1 63 ? 51.579 32.433 16.626 1.00 0.00 63 ILE A N 5
ATOM 6507 C CA . ILE A 1 63 ? 52.134 32.443 17.994 1.00 0.00 63 ILE A CA 5
ATOM 6508 C C . ILE A 1 63 ? 51.182 31.734 18.969 1.00 0.00 63 ILE A C 5
ATOM 6509 O O . ILE A 1 63 ? 50.011 31.515 18.645 1.00 0.00 63 ILE A O 5
ATOM 6525 N N . SER A 1 64 ? 51.661 31.394 20.171 1.00 0.00 64 SER A N 5
ATOM 6526 C CA . SER A 1 64 ? 50.807 30.821 21.220 1.00 0.00 64 SER A CA 5
ATOM 6527 C C . SER A 1 64 ? 49.715 31.813 21.629 1.00 0.00 64 SER A C 5
ATOM 6528 O O . SER A 1 64 ? 49.983 32.996 21.857 1.00 0.00 64 SER A O 5
ATOM 6536 N N . LYS A 1 65 ? 48.479 31.321 21.723 1.00 0.00 65 LYS A N 5
ATOM 6537 C CA . LYS A 1 65 ? 47.255 32.111 21.883 1.00 0.00 65 LYS A CA 5
ATOM 6538 C C . LYS A 1 65 ? 46.287 31.441 22.853 1.00 0.00 65 LYS A C 5
ATOM 6539 O O . LYS A 1 65 ? 46.345 30.234 23.093 1.00 0.00 65 LYS A O 5
ATOM 6558 N N . THR A 1 66 ? 45.390 32.240 23.410 1.00 0.00 66 THR A N 5
ATOM 6559 C CA . THR A 1 66 ? 44.597 31.875 24.584 1.00 0.00 66 THR A CA 5
ATOM 6560 C C . THR A 1 66 ? 43.310 32.708 24.649 1.00 0.00 66 THR A C 5
ATOM 6561 O O . THR A 1 66 ? 43.197 33.711 23.935 1.00 0.00 66 THR A O 5
ATOM 6572 N N . PHE A 1 67 ? 42.315 32.247 25.413 1.00 0.00 67 PHE A N 5
ATOM 6573 C CA . PHE A 1 67 ? 40.924 32.713 25.337 1.00 0.00 67 PHE A CA 5
ATOM 6574 C C . PHE A 1 67 ? 40.371 33.003 26.740 1.00 0.00 67 PHE A C 5
ATOM 6575 O O . PHE A 1 67 ? 40.555 32.202 27.655 1.00 0.00 67 PHE A O 5
ATOM 6592 N N . TYR A 1 68 ? 39.706 34.146 26.930 1.00 0.00 68 TYR A N 5
ATOM 6593 C CA . TYR A 1 68 ? 39.228 34.605 28.248 1.00 0.00 68 TYR A CA 5
ATOM 6594 C C . TYR A 1 68 ? 37.713 34.829 28.281 1.00 0.00 68 TYR A C 5
ATOM 6595 O O . TYR A 1 68 ? 37.080 34.918 27.229 1.00 0.00 68 TYR A O 5
ATOM 6613 N N . ILE A 1 69 ? 37.122 34.930 29.477 1.00 0.00 69 ILE A N 5
ATOM 6614 C CA . ILE A 1 69 ? 35.677 35.158 29.649 1.00 0.00 69 ILE A CA 5
ATOM 6615 C C . ILE A 1 69 ? 35.379 36.653 29.786 1.00 0.00 69 ILE A C 5
ATOM 6616 O O . ILE A 1 69 ? 35.972 37.332 30.625 1.00 0.00 69 ILE A O 5
ATOM 6632 N N . THR A 1 70 ? 34.483 37.182 28.954 1.00 0.00 70 THR A N 5
ATOM 6633 C CA . THR A 1 70 ? 34.140 38.603 28.943 1.00 0.00 70 THR A CA 5
ATOM 6634 C C . THR A 1 70 ? 33.202 38.957 30.116 1.00 0.00 70 THR A C 5
ATOM 6635 O O . THR A 1 70 ? 32.481 38.081 30.611 1.00 0.00 70 THR A O 5
ATOM 6646 N N . PRO A 1 71 ? 33.094 40.240 30.527 1.00 0.00 71 PRO A N 5
ATOM 6647 C CA . PRO A 1 71 ? 32.073 40.669 31.494 1.00 0.00 71 PRO A CA 5
ATOM 6648 C C . PRO A 1 71 ? 30.652 40.323 31.022 1.00 0.00 71 PRO A C 5
ATOM 6649 O O . PRO A 1 71 ? 29.819 39.923 31.830 1.00 0.00 71 PRO A O 5
ATOM 6660 N N . ASN A 1 72 ? 30.391 40.393 29.709 1.00 0.00 72 ASN A N 5
ATOM 6661 C CA . ASN A 1 72 ? 29.095 40.047 29.126 1.00 0.00 72 ASN A CA 5
ATOM 6662 C C . ASN A 1 72 ? 28.724 38.565 29.347 1.00 0.00 72 ASN A C 5
ATOM 6663 O O . ASN A 1 72 ? 27.562 38.252 29.583 1.00 0.00 72 ASN A O 5
ATOM 6674 N N . GLY A 1 73 ? 29.705 37.654 29.295 1.00 0.00 73 GLY A N 5
ATOM 6675 C CA . GLY A 1 73 ? 29.502 36.243 29.638 1.00 0.00 73 GLY A CA 5
ATOM 6676 C C . GLY A 1 73 ? 29.333 36.020 31.138 1.00 0.00 73 GLY A C 5
ATOM 6677 O O . GLY A 1 73 ? 28.469 35.247 31.542 1.00 0.00 73 GLY A O 5
ATOM 6681 N N . ILE A 1 74 ? 30.094 36.735 31.974 1.00 0.00 74 ILE A N 5
ATOM 6682 C CA . ILE A 1 74 ? 30.036 36.647 33.443 1.00 0.00 74 ILE A CA 5
ATOM 6683 C C . ILE A 1 74 ? 28.643 36.987 33.995 1.00 0.00 74 ILE A C 5
ATOM 6684 O O . ILE A 1 74 ? 28.224 36.370 34.972 1.00 0.00 74 ILE A O 5
ATOM 6700 N N . GLU A 1 75 ? 27.892 37.891 33.356 1.00 0.00 75 GLU A N 5
ATOM 6701 C CA . GLU A 1 75 ? 26.484 38.172 33.698 1.00 0.00 75 GLU A CA 5
ATOM 6702 C C . GLU A 1 75 ? 25.608 36.911 33.660 1.00 0.00 75 GLU A C 5
ATOM 6703 O O . GLU A 1 75 ? 24.858 36.645 34.600 1.00 0.00 75 GLU A O 5
ATOM 6715 N N . LYS A 1 76 ? 25.755 36.089 32.613 1.00 0.00 76 LYS A N 5
ATOM 6716 C CA . LYS A 1 76 ? 24.997 34.840 32.404 1.00 0.00 76 LYS A CA 5
ATOM 6717 C C . LYS A 1 76 ? 25.207 33.857 33.557 1.00 0.00 76 LYS A C 5
ATOM 6718 O O . LYS A 1 76 ? 24.304 33.105 33.924 1.00 0.00 76 LYS A O 5
ATOM 6737 N N . LEU A 1 77 ? 26.403 33.896 34.144 1.00 0.00 77 LEU A N 5
ATOM 6738 C CA . LEU A 1 77 ? 26.821 33.045 35.251 1.00 0.00 77 LEU A CA 5
ATOM 6739 C C . LEU A 1 77 ? 26.179 33.443 36.590 1.00 0.00 77 LEU A C 5
ATOM 6740 O O . LEU A 1 77 ? 26.170 32.631 37.515 1.00 0.00 77 LEU A O 5
ATOM 6756 N N . LYS A 1 78 ? 25.709 34.686 36.687 1.00 0.00 78 LYS A N 5
ATOM 6757 C CA . LYS A 1 78 ? 25.127 35.243 37.917 1.00 0.00 78 LYS A CA 5
ATOM 6758 C C . LYS A 1 78 ? 23.690 34.827 38.253 1.00 0.00 78 LYS A C 5
ATOM 6759 O O . LYS A 1 78 ? 23.206 35.095 39.353 1.00 0.00 78 LYS A O 5
ATOM 6778 N N . SER A 1 79 ? 23.000 34.278 37.260 1.00 0.00 79 SER A N 5
ATOM 6779 C CA . SER A 1 79 ? 21.649 33.756 37.428 1.00 0.00 79 SER A CA 5
ATOM 6780 C C . SER A 1 79 ? 21.617 32.495 38.302 1.00 0.00 79 SER A C 5
ATOM 6781 O O . SER A 1 79 ? 20.712 32.306 39.115 1.00 0.00 79 SER A O 5
ATOM 6789 N N . ILE A 1 80 ? 22.622 31.641 38.115 1.00 0.00 80 ILE A N 5
ATOM 6790 C CA . ILE A 1 80 ? 22.720 30.346 38.800 1.00 0.00 80 ILE A CA 5
ATOM 6791 C C . ILE A 1 80 ? 22.863 30.371 40.323 1.00 0.00 80 ILE A C 5
ATOM 6792 O O . ILE A 1 80 ? 23.551 31.218 40.893 1.00 0.00 80 ILE A O 5
ATOM 6808 N N . MET A 1 81 ? 22.191 29.414 40.961 1.00 0.00 81 MET A N 5
ATOM 6809 C CA . MET A 1 81 ? 22.197 29.249 42.409 1.00 0.00 81 MET A CA 5
ATOM 6810 C C . MET A 1 81 ? 22.335 27.776 42.779 1.00 0.00 81 MET A C 5
ATOM 6811 O O . MET A 1 81 ? 21.422 26.980 42.561 1.00 0.00 81 MET A O 5
ATOM 6826 N N . MET A 1 1 ? 15.968 30.092 32.762 1.00 0.00 1 MET A N 6
ATOM 6827 C CA . MET A 1 1 ? 16.725 29.975 31.502 1.00 0.00 1 MET A CA 6
ATOM 6828 C C . MET A 1 1 ? 17.630 28.754 31.564 1.00 0.00 1 MET A C 6
ATOM 6829 O O . MET A 1 1 ? 18.619 28.779 32.289 1.00 0.00 1 MET A O 6
ATOM 6845 N N . ALA A 1 2 ? 17.286 27.684 30.845 1.00 0.00 2 ALA A N 6
ATOM 6846 C CA . ALA A 1 2 ? 18.115 26.484 30.715 1.00 0.00 2 ALA A CA 6
ATOM 6847 C C . ALA A 1 2 ? 19.334 26.700 29.793 1.00 0.00 2 ALA A C 6
ATOM 6848 O O . ALA A 1 2 ? 19.367 27.629 28.983 1.00 0.00 2 ALA A O 6
ATOM 6855 N N . VAL A 1 3 ? 20.325 25.807 29.886 1.00 0.00 3 VAL A N 6
ATOM 6856 C CA . VAL A 1 3 ? 21.559 25.808 29.076 1.00 0.00 3 VAL A CA 6
ATOM 6857 C C . VAL A 1 3 ? 21.781 24.449 28.399 1.00 0.00 3 VAL A C 6
ATOM 6858 O O . VAL A 1 3 ? 21.251 23.431 28.845 1.00 0.00 3 VAL A O 6
ATOM 6871 N N . ASN A 1 4 ? 22.546 24.458 27.310 1.00 0.00 4 ASN A N 6
ATOM 6872 C CA . ASN A 1 4 ? 22.847 23.237 26.575 1.00 0.00 4 ASN A CA 6
ATOM 6873 C C . ASN A 1 4 ? 24.023 22.551 27.273 1.00 0.00 4 ASN A C 6
ATOM 6874 O O . ASN A 1 4 ? 25.058 23.179 27.494 1.00 0.00 4 ASN A O 6
ATOM 6885 N N . LYS A 1 5 ? 23.878 21.275 27.621 1.00 0.00 5 LYS A N 6
ATOM 6886 C CA . LYS A 1 5 ? 24.935 20.561 28.325 1.00 0.00 5 LYS A CA 6
ATOM 6887 C C . LYS A 1 5 ? 26.250 20.362 27.570 1.00 0.00 5 LYS A C 6
ATOM 6888 O O . LYS A 1 5 ? 27.321 20.533 28.152 1.00 0.00 5 LYS A O 6
ATOM 6907 N N . ASN A 1 6 ? 26.190 20.005 26.289 1.00 0.00 6 ASN A N 6
ATOM 6908 C CA . ASN A 1 6 ? 27.429 19.731 25.563 1.00 0.00 6 ASN A CA 6
ATOM 6909 C C . ASN A 1 6 ? 28.395 20.903 25.380 1.00 0.00 6 ASN A C 6
ATOM 6910 O O . ASN A 1 6 ? 29.583 20.759 25.672 1.00 0.00 6 ASN A O 6
ATOM 6921 N N . GLU A 1 7 ? 27.925 22.055 24.909 1.00 0.00 7 GLU A N 6
ATOM 6922 C CA . GLU A 1 7 ? 28.857 23.185 24.779 1.00 0.00 7 GLU A CA 6
ATOM 6923 C C . GLU A 1 7 ? 29.015 23.964 26.098 1.00 0.00 7 GLU A C 6
ATOM 6924 O O . GLU A 1 7 ? 30.126 24.275 26.532 1.00 0.00 7 GLU A O 6
ATOM 6936 N N . TYR A 1 8 ? 27.906 24.282 26.774 1.00 0.00 8 TYR A N 6
ATOM 6937 C CA . TYR A 1 8 ? 27.881 25.075 28.013 1.00 0.00 8 TYR A CA 6
ATOM 6938 C C . TYR A 1 8 ? 28.594 24.377 29.176 1.00 0.00 8 TYR A C 6
ATOM 6939 O O . TYR A 1 8 ? 28.946 25.052 30.139 1.00 0.00 8 TYR A O 6
ATOM 6957 N N . LYS A 1 9 ? 28.947 23.082 29.068 1.00 0.00 9 LYS A N 6
ATOM 6958 C CA . LYS A 1 9 ? 29.835 22.418 30.040 1.00 0.00 9 LYS A CA 6
ATOM 6959 C C . LYS A 1 9 ? 31.122 23.227 30.276 1.00 0.00 9 LYS A C 6
ATOM 6960 O O . LYS A 1 9 ? 31.591 23.352 31.405 1.00 0.00 9 LYS A O 6
ATOM 6979 N N . ILE A 1 10 ? 31.668 23.807 29.205 1.00 0.00 10 ILE A N 6
ATOM 6980 C CA . ILE A 1 10 ? 32.880 24.641 29.202 1.00 0.00 10 ILE A CA 6
ATOM 6981 C C . ILE A 1 10 ? 32.691 25.893 30.064 1.00 0.00 10 ILE A C 6
ATOM 6982 O O . ILE A 1 10 ? 33.513 26.189 30.929 1.00 0.00 10 ILE A O 6
ATOM 6998 N N . LEU A 1 11 ? 31.568 26.590 29.867 1.00 0.00 11 LEU A N 6
ATOM 6999 C CA . LEU A 1 11 ? 31.172 27.791 30.610 1.00 0.00 11 LEU A CA 6
ATOM 7000 C C . LEU A 1 11 ? 30.786 27.505 32.075 1.00 0.00 11 LEU A C 6
ATOM 7001 O O . LEU A 1 11 ? 30.539 28.430 32.842 1.00 0.00 11 LEU A O 6
ATOM 7017 N N . ILE A 1 12 ? 30.783 26.233 32.478 1.00 0.00 12 ILE A N 6
ATOM 7018 C CA . ILE A 1 12 ? 30.558 25.783 33.858 1.00 0.00 12 ILE A CA 6
ATOM 7019 C C . ILE A 1 12 ? 31.881 25.362 34.516 1.00 0.00 12 ILE A C 6
ATOM 7020 O O . ILE A 1 12 ? 32.090 25.615 35.700 1.00 0.00 12 ILE A O 6
ATOM 7036 N N . MET A 1 13 ? 32.831 24.809 33.755 1.00 0.00 13 MET A N 6
ATOM 7037 C CA . MET A 1 13 ? 34.151 24.407 34.269 1.00 0.00 13 MET A CA 6
ATOM 7038 C C . MET A 1 13 ? 34.916 25.571 34.918 1.00 0.00 13 MET A C 6
ATOM 7039 O O . MET A 1 13 ? 35.468 25.425 36.003 1.00 0.00 13 MET A O 6
ATOM 7053 N N . LEU A 1 14 ? 34.903 26.759 34.303 1.00 0.00 14 LEU A N 6
ATOM 7054 C CA . LEU A 1 14 ? 35.532 27.955 34.887 1.00 0.00 14 LEU A CA 6
ATOM 7055 C C . LEU A 1 14 ? 34.818 28.485 36.138 1.00 0.00 14 LEU A C 6
ATOM 7056 O O . LEU A 1 14 ? 35.499 29.001 37.022 1.00 0.00 14 LEU A O 6
ATOM 7072 N N . LYS A 1 15 ? 33.493 28.316 36.249 1.00 0.00 15 LYS A N 6
ATOM 7073 C CA . LYS A 1 15 ? 32.703 28.639 37.453 1.00 0.00 15 LYS A CA 6
ATOM 7074 C C . LYS A 1 15 ? 33.265 27.885 38.657 1.00 0.00 15 LYS A C 6
ATOM 7075 O O . LYS A 1 15 ? 33.416 28.454 39.734 1.00 0.00 15 LYS A O 6
ATOM 7094 N N . GLU A 1 16 ? 33.635 26.620 38.456 1.00 0.00 16 GLU A N 6
ATOM 7095 C CA . GLU A 1 16 ? 34.189 25.752 39.499 1.00 0.00 16 GLU A CA 6
ATOM 7096 C C . GLU A 1 16 ? 35.713 25.837 39.700 1.00 0.00 16 GLU A C 6
ATOM 7097 O O . GLU A 1 16 ? 36.242 25.140 40.567 1.00 0.00 16 GLU A O 6
ATOM 7109 N N . ASN A 1 17 ? 36.412 26.713 38.969 1.00 0.00 17 ASN A N 6
ATOM 7110 C CA . ASN A 1 17 ? 37.860 26.928 39.035 1.00 0.00 17 ASN A CA 6
ATOM 7111 C C . ASN A 1 17 ? 38.200 28.433 39.140 1.00 0.00 17 ASN A C 6
ATOM 7112 O O . ASN A 1 17 ? 39.365 28.802 39.001 1.00 0.00 17 ASN A O 6
ATOM 7123 N N . GLN A 1 18 ? 37.177 29.282 39.209 1.00 0.00 18 GLN A N 6
ATOM 7124 C CA . GLN A 1 18 ? 37.376 30.729 39.320 1.00 0.00 18 GLN A CA 6
ATOM 7125 C C . GLN A 1 18 ? 38.282 31.270 38.208 1.00 0.00 18 GLN A C 6
ATOM 7126 O O . GLN A 1 18 ? 39.133 32.122 38.462 1.00 0.00 18 GLN A O 6
ATOM 7140 N N . CYS A 1 19 ? 38.104 30.779 36.985 1.00 0.00 19 CYS A N 6
ATOM 7141 C CA . CYS A 1 19 ? 38.952 31.193 35.864 1.00 0.00 19 CYS A CA 6
ATOM 7142 C C . CYS A 1 19 ? 38.357 32.144 34.811 1.00 0.00 19 CYS A C 6
ATOM 7143 O O . CYS A 1 19 ? 38.987 32.363 33.777 1.00 0.00 19 CYS A O 6
ATOM 7151 N N . THR A 1 20 ? 37.174 32.708 35.040 1.00 0.00 20 THR A N 6
ATOM 7152 C CA . THR A 1 20 ? 36.584 33.581 34.021 1.00 0.00 20 THR A CA 6
ATOM 7153 C C . THR A 1 20 ? 36.779 35.097 34.243 1.00 0.00 20 THR A C 6
ATOM 7154 O O . THR A 1 20 ? 36.114 35.687 35.094 1.00 0.00 20 THR A O 6
ATOM 7165 N N . THR A 1 21 ? 37.710 35.710 33.522 1.00 0.00 21 THR A N 6
ATOM 7166 C CA . THR A 1 21 ? 37.954 37.141 33.682 1.00 0.00 21 THR A CA 6
ATOM 7167 C C . THR A 1 21 ? 38.605 37.745 32.443 1.00 0.00 21 THR A C 6
ATOM 7168 O O . THR A 1 21 ? 39.122 37.027 31.600 1.00 0.00 21 THR A O 6
ATOM 7179 N N . GLU A 1 22 ? 38.531 39.064 32.307 1.00 0.00 22 GLU A N 6
ATOM 7180 C CA . GLU A 1 22 ? 39.155 39.737 31.173 1.00 0.00 22 GLU A CA 6
ATOM 7181 C C . GLU A 1 22 ? 40.681 39.598 31.209 1.00 0.00 22 GLU A C 6
ATOM 7182 O O . GLU A 1 22 ? 41.321 39.381 30.180 1.00 0.00 22 GLU A O 6
ATOM 7194 N N . LEU A 1 23 ? 41.248 39.726 32.404 1.00 0.00 23 LEU A N 6
ATOM 7195 C CA . LEU A 1 23 ? 42.695 39.651 32.615 1.00 0.00 23 LEU A CA 6
ATOM 7196 C C . LEU A 1 23 ? 43.334 38.298 32.296 1.00 0.00 23 LEU A C 6
ATOM 7197 O O . LEU A 1 23 ? 44.427 38.242 31.730 1.00 0.00 23 LEU A O 6
ATOM 7213 N N . LYS A 1 24 ? 42.662 37.218 32.644 1.00 0.00 24 LYS A N 6
ATOM 7214 C CA . LYS A 1 24 ? 43.198 35.875 32.428 1.00 0.00 24 LYS A CA 6
ATOM 7215 C C . LYS A 1 24 ? 42.492 35.152 31.290 1.00 0.00 24 LYS A C 6
ATOM 7216 O O . LYS A 1 24 ? 41.262 35.140 31.220 1.00 0.00 24 LYS A O 6
ATOM 7235 N N . SER A 1 25 ? 43.269 34.542 30.410 1.00 0.00 25 SER A N 6
ATOM 7236 C CA . SER A 1 25 ? 42.706 33.830 29.272 1.00 0.00 25 SER A CA 6
ATOM 7237 C C . SER A 1 25 ? 42.878 32.327 29.461 1.00 0.00 25 SER A C 6
ATOM 7238 O O . SER A 1 25 ? 43.982 31.840 29.703 1.00 0.00 25 SER A O 6
ATOM 7246 N N . PHE A 1 26 ? 41.771 31.602 29.351 1.00 0.00 26 PHE A N 6
ATOM 7247 C CA . PHE A 1 26 ? 41.794 30.146 29.531 1.00 0.00 26 PHE A CA 6
ATOM 7248 C C . PHE A 1 26 ? 42.325 29.452 28.268 1.00 0.00 26 PHE A C 6
ATOM 7249 O O . PHE A 1 26 ? 41.617 29.267 27.276 1.00 0.00 26 PHE A O 6
ATOM 7266 N N . THR A 1 27 ? 43.589 29.043 28.308 1.00 0.00 27 THR A N 6
ATOM 7267 C CA . THR A 1 27 ? 44.271 28.355 27.207 1.00 0.00 27 THR A CA 6
ATOM 7268 C C . THR A 1 27 ? 43.634 26.999 26.887 1.00 0.00 27 THR A C 6
ATOM 7269 O O . THR A 1 27 ? 43.278 26.228 27.784 1.00 0.00 27 THR A O 6
ATOM 7280 N N . TYR A 1 28 ? 43.564 26.647 25.597 1.00 0.00 28 TYR A N 6
ATOM 7281 C CA . TYR A 1 28 ? 43.109 25.318 25.164 1.00 0.00 28 TYR A CA 6
ATOM 7282 C C . TYR A 1 28 ? 43.954 24.183 25.777 1.00 0.00 28 TYR A C 6
ATOM 7283 O O . TYR A 1 28 ? 43.412 23.134 26.104 1.00 0.00 28 TYR A O 6
ATOM 7301 N N . THR A 1 29 ? 45.254 24.402 26.008 1.00 0.00 29 THR A N 6
ATOM 7302 C CA . THR A 1 29 ? 46.164 23.439 26.657 1.00 0.00 29 THR A CA 6
ATOM 7303 C C . THR A 1 29 ? 45.682 22.999 28.042 1.00 0.00 29 THR A C 6
ATOM 7304 O O . THR A 1 29 ? 45.796 21.816 28.364 1.00 0.00 29 THR A O 6
ATOM 7315 N N . LYS A 1 30 ? 45.078 23.899 28.831 1.00 0.00 30 LYS A N 6
ATOM 7316 C CA . LYS A 1 30 ? 44.400 23.548 30.089 1.00 0.00 30 LYS A CA 6
ATOM 7317 C C . LYS A 1 30 ? 42.946 23.105 29.864 1.00 0.00 30 LYS A C 6
ATOM 7318 O O . LYS A 1 30 ? 42.507 22.130 30.475 1.00 0.00 30 LYS A O 6
ATOM 7337 N N . LEU A 1 31 ? 42.193 23.801 29.003 1.00 0.00 31 LEU A N 6
ATOM 7338 C CA . LEU A 1 31 ? 40.753 23.566 28.803 1.00 0.00 31 LEU A CA 6
ATOM 7339 C C . LEU A 1 31 ? 40.447 22.174 28.212 1.00 0.00 31 LEU A C 6
ATOM 7340 O O . LEU A 1 31 ? 39.520 21.521 28.682 1.00 0.00 31 LEU A O 6
ATOM 7356 N N . CYS A 1 32 ? 41.219 21.681 27.234 1.00 0.00 32 CYS A N 6
ATOM 7357 C CA . CYS A 1 32 ? 41.007 20.351 26.641 1.00 0.00 32 CYS A CA 6
ATOM 7358 C C . CYS A 1 32 ? 41.086 19.234 27.698 1.00 0.00 32 CYS A C 6
ATOM 7359 O O . CYS A 1 32 ? 40.185 18.405 27.791 1.00 0.00 32 CYS A O 6
ATOM 7367 N N . ASN A 1 33 ? 42.136 19.251 28.528 1.00 0.00 33 ASN A N 6
ATOM 7368 C CA . ASN A 1 33 ? 42.407 18.221 29.532 1.00 0.00 33 ASN A CA 6
ATOM 7369 C C . ASN A 1 33 ? 41.283 18.091 30.581 1.00 0.00 33 ASN A C 6
ATOM 7370 O O . ASN A 1 33 ? 40.933 16.975 30.967 1.00 0.00 33 ASN A O 6
ATOM 7381 N N . ILE A 1 34 ? 40.695 19.211 31.021 1.00 0.00 34 ILE A N 6
ATOM 7382 C CA . ILE A 1 34 ? 39.582 19.207 31.986 1.00 0.00 34 ILE A CA 6
ATOM 7383 C C . ILE A 1 34 ? 38.214 18.952 31.330 1.00 0.00 34 ILE A C 6
ATOM 7384 O O . ILE A 1 34 ? 37.333 18.382 31.966 1.00 0.00 34 ILE A O 6
ATOM 7400 N N . SER A 1 35 ? 37.996 19.364 30.072 1.00 0.00 35 SER A N 6
ATOM 7401 C CA . SER A 1 35 ? 36.637 19.494 29.520 1.00 0.00 35 SER A CA 6
ATOM 7402 C C . SER A 1 35 ? 35.949 18.179 29.120 1.00 0.00 35 SER A C 6
ATOM 7403 O O . SER A 1 35 ? 34.740 18.204 28.875 1.00 0.00 35 SER A O 6
ATOM 7411 N N . LYS A 1 36 ? 36.651 17.037 29.084 1.00 0.00 36 LYS A N 6
ATOM 7412 C CA . LYS A 1 36 ? 36.090 15.697 28.777 1.00 0.00 36 LYS A CA 6
ATOM 7413 C C . LYS A 1 36 ? 35.425 15.567 27.395 1.00 0.00 36 LYS A C 6
ATOM 7414 O O . LYS A 1 36 ? 34.345 14.984 27.272 1.00 0.00 36 LYS A O 6
ATOM 7433 N N . LEU A 1 37 ? 36.017 16.167 26.366 1.00 0.00 37 LEU A N 6
ATOM 7434 C CA . LEU A 1 37 ? 35.499 16.202 25.004 1.00 0.00 37 LEU A CA 6
ATOM 7435 C C . LEU A 1 37 ? 36.609 16.586 24.012 1.00 0.00 37 LEU A C 6
ATOM 7436 O O . LEU A 1 37 ? 37.594 17.210 24.410 1.00 0.00 37 LEU A O 6
ATOM 7452 N N . SER A 1 38 ? 36.459 16.209 22.737 1.00 0.00 38 SER A N 6
ATOM 7453 C CA . SER A 1 38 ? 37.472 16.421 21.688 1.00 0.00 38 SER A CA 6
ATOM 7454 C C . SER A 1 38 ? 37.914 17.884 21.551 1.00 0.00 38 SER A C 6
ATOM 7455 O O . SER A 1 38 ? 37.129 18.815 21.755 1.00 0.00 38 SER A O 6
ATOM 7463 N N . MET A 1 39 ? 39.165 18.101 21.131 1.00 0.00 39 MET A N 6
ATOM 7464 C CA . MET A 1 39 ? 39.734 19.443 20.959 1.00 0.00 39 MET A CA 6
ATOM 7465 C C . MET A 1 39 ? 38.948 20.273 19.931 1.00 0.00 39 MET A C 6
ATOM 7466 O O . MET A 1 39 ? 38.737 21.467 20.133 1.00 0.00 39 MET A O 6
ATOM 7480 N N . SER A 1 40 ? 38.448 19.643 18.866 1.00 0.00 40 SER A N 6
ATOM 7481 C CA . SER A 1 40 ? 37.522 20.271 17.917 1.00 0.00 40 SER A CA 6
ATOM 7482 C C . SER A 1 40 ? 36.269 20.823 18.611 1.00 0.00 40 SER A C 6
ATOM 7483 O O . SER A 1 40 ? 35.905 21.978 18.392 1.00 0.00 40 SER A O 6
ATOM 7491 N N . THR A 1 41 ? 35.643 20.035 19.490 1.00 0.00 41 THR A N 6
ATOM 7492 C CA . THR A 1 41 ? 34.414 20.376 20.218 1.00 0.00 41 THR A CA 6
ATOM 7493 C C . THR A 1 41 ? 34.608 21.579 21.141 1.00 0.00 41 THR A C 6
ATOM 7494 O O . THR A 1 41 ? 33.784 22.498 21.119 1.00 0.00 41 THR A O 6
ATOM 7505 N N . VAL A 1 42 ? 35.710 21.648 21.901 1.00 0.00 42 VAL A N 6
ATOM 7506 C CA . VAL A 1 42 ? 35.997 22.823 22.753 1.00 0.00 42 VAL A CA 6
ATOM 7507 C C . VAL A 1 42 ? 36.323 24.068 21.924 1.00 0.00 42 VAL A C 6
ATOM 7508 O O . VAL A 1 42 ? 35.826 25.153 22.227 1.00 0.00 42 VAL A O 6
ATOM 7521 N N . ARG A 1 43 ? 37.086 23.921 20.835 1.00 0.00 43 ARG A N 6
ATOM 7522 C CA . ARG A 1 43 ? 37.468 25.004 19.928 1.00 0.00 43 ARG A CA 6
ATOM 7523 C C . ARG A 1 43 ? 36.270 25.655 19.237 1.00 0.00 43 ARG A C 6
ATOM 7524 O O . ARG A 1 43 ? 36.110 26.870 19.324 1.00 0.00 43 ARG A O 6
ATOM 7545 N N . ARG A 1 44 ? 35.391 24.862 18.612 1.00 0.00 44 ARG A N 6
ATOM 7546 C CA . ARG A 1 44 ? 34.168 25.368 17.960 1.00 0.00 44 ARG A CA 6
ATOM 7547 C C . ARG A 1 44 ? 33.145 25.903 18.961 1.00 0.00 44 ARG A C 6
ATOM 7548 O O . ARG A 1 44 ? 32.501 26.909 18.682 1.00 0.00 44 ARG A O 6
ATOM 7569 N N . SER A 1 45 ? 33.065 25.330 20.167 1.00 0.00 45 SER A N 6
ATOM 7570 C CA . SER A 1 45 ? 32.280 25.918 21.264 1.00 0.00 45 SER A CA 6
ATOM 7571 C C . SER A 1 45 ? 32.807 27.305 21.642 1.00 0.00 45 SER A C 6
ATOM 7572 O O . SER A 1 45 ? 32.033 28.251 21.697 1.00 0.00 45 SER A O 6
ATOM 7580 N N . ILE A 1 46 ? 34.126 27.478 21.791 1.00 0.00 46 ILE A N 6
ATOM 7581 C CA . ILE A 1 46 ? 34.756 28.796 21.977 1.00 0.00 46 ILE A CA 6
ATOM 7582 C C . ILE A 1 46 ? 34.465 29.747 20.800 1.00 0.00 46 ILE A C 6
ATOM 7583 O O . ILE A 1 46 ? 34.189 30.921 21.039 1.00 0.00 46 ILE A O 6
ATOM 7599 N N . LYS A 1 47 ? 34.423 29.266 19.548 1.00 0.00 47 LYS A N 6
ATOM 7600 C CA . LYS A 1 47 ? 34.108 30.090 18.362 1.00 0.00 47 LYS A CA 6
ATOM 7601 C C . LYS A 1 47 ? 32.636 30.542 18.337 1.00 0.00 47 LYS A C 6
ATOM 7602 O O . LYS A 1 47 ? 32.359 31.696 18.011 1.00 0.00 47 LYS A O 6
ATOM 7621 N N . LYS A 1 48 ? 31.708 29.677 18.765 1.00 0.00 48 LYS A N 6
ATOM 7622 C CA . LYS A 1 48 ? 30.300 30.008 19.065 1.00 0.00 48 LYS A CA 6
ATOM 7623 C C . LYS A 1 48 ? 30.185 30.993 20.236 1.00 0.00 48 LYS A C 6
ATOM 7624 O O . LYS A 1 48 ? 29.397 31.928 20.200 1.00 0.00 48 LYS A O 6
ATOM 7643 N N . PHE A 1 49 ? 30.988 30.841 21.284 1.00 0.00 49 PHE A N 6
ATOM 7644 C CA . PHE A 1 49 ? 30.925 31.728 22.450 1.00 0.00 49 PHE A CA 6
ATOM 7645 C C . PHE A 1 49 ? 31.425 33.156 22.193 1.00 0.00 49 PHE A C 6
ATOM 7646 O O . PHE A 1 49 ? 31.102 34.040 22.988 1.00 0.00 49 PHE A O 6
ATOM 7663 N N . LEU A 1 50 ? 32.126 33.408 21.080 1.00 0.00 50 LEU A N 6
ATOM 7664 C CA . LEU A 1 50 ? 32.367 34.761 20.565 1.00 0.00 50 LEU A CA 6
ATOM 7665 C C . LEU A 1 50 ? 31.046 35.462 20.212 1.00 0.00 50 LEU A C 6
ATOM 7666 O O . LEU A 1 50 ? 30.768 36.558 20.697 1.00 0.00 50 LEU A O 6
ATOM 7682 N N . GLU A 1 51 ? 30.197 34.819 19.403 1.00 0.00 51 GLU A N 6
ATOM 7683 C CA . GLU A 1 51 ? 28.916 35.397 18.967 1.00 0.00 51 GLU A CA 6
ATOM 7684 C C . GLU A 1 51 ? 27.851 35.419 20.074 1.00 0.00 51 GLU A C 6
ATOM 7685 O O . GLU A 1 51 ? 26.997 36.306 20.077 1.00 0.00 51 GLU A O 6
ATOM 7697 N N . LEU A 1 52 ? 27.944 34.502 21.043 1.00 0.00 52 LEU A N 6
ATOM 7698 C CA . LEU A 1 52 ? 27.177 34.557 22.300 1.00 0.00 52 LEU A CA 6
ATOM 7699 C C . LEU A 1 52 ? 27.700 35.606 23.308 1.00 0.00 52 LEU A C 6
ATOM 7700 O O . LEU A 1 52 ? 27.125 35.747 24.383 1.00 0.00 52 LEU A O 6
ATOM 7716 N N . GLN A 1 53 ? 28.767 36.349 22.980 1.00 0.00 53 GLN A N 6
ATOM 7717 C CA . GLN A 1 53 ? 29.412 37.377 23.821 1.00 0.00 53 GLN A CA 6
ATOM 7718 C C . GLN A 1 53 ? 30.082 36.853 25.109 1.00 0.00 53 GLN A C 6
ATOM 7719 O O . GLN A 1 53 ? 30.561 37.653 25.918 1.00 0.00 53 GLN A O 6
ATOM 7733 N N . TYR A 1 54 ? 30.102 35.535 25.330 1.00 0.00 54 TYR A N 6
ATOM 7734 C CA . TYR A 1 54 ? 30.607 34.901 26.553 1.00 0.00 54 TYR A CA 6
ATOM 7735 C C . TYR A 1 54 ? 32.142 34.810 26.601 1.00 0.00 54 TYR A C 6
ATOM 7736 O O . TYR A 1 54 ? 32.711 34.819 27.690 1.00 0.00 54 TYR A O 6
ATOM 7754 N N . VAL A 1 55 ? 32.822 34.737 25.448 1.00 0.00 55 VAL A N 6
ATOM 7755 C CA . VAL A 1 55 ? 34.296 34.705 25.348 1.00 0.00 55 VAL A CA 6
ATOM 7756 C C . VAL A 1 55 ? 34.803 35.679 24.278 1.00 0.00 55 VAL A C 6
ATOM 7757 O O . VAL A 1 55 ? 34.017 36.195 23.483 1.00 0.00 55 VAL A O 6
ATOM 7770 N N . LYS A 1 56 ? 36.116 35.934 24.252 1.00 0.00 56 LYS A N 6
ATOM 7771 C CA . LYS A 1 56 ? 36.780 36.884 23.347 1.00 0.00 56 LYS A CA 6
ATOM 7772 C C . LYS A 1 56 ? 38.117 36.348 22.829 1.00 0.00 56 LYS A C 6
ATOM 7773 O O . LYS A 1 56 ? 38.816 35.629 23.540 1.00 0.00 56 LYS A O 6
ATOM 7792 N N . GLU A 1 57 ? 38.460 36.692 21.586 1.00 0.00 57 GLU A N 6
ATOM 7793 C CA . GLU A 1 57 ? 39.631 36.178 20.866 1.00 0.00 57 GLU A CA 6
ATOM 7794 C C . GLU A 1 57 ? 40.860 37.103 20.950 1.00 0.00 57 GLU A C 6
ATOM 7795 O O . GLU A 1 57 ? 40.842 38.233 20.454 1.00 0.00 57 GLU A O 6
ATOM 7807 N N . GLY A 1 58 ? 41.962 36.585 21.499 1.00 0.00 58 GLY A N 6
ATOM 7808 C CA . GLY A 1 58 ? 43.285 37.201 21.416 1.00 0.00 58 GLY A CA 6
ATOM 7809 C C . GLY A 1 58 ? 44.000 36.920 20.088 1.00 0.00 58 GLY A C 6
ATOM 7810 O O . GLY A 1 58 ? 43.737 35.925 19.404 1.00 0.00 58 GLY A O 6
ATOM 7814 N N . CYS A 1 59 ? 44.932 37.804 19.739 1.00 0.00 59 CYS A N 6
ATOM 7815 C CA . CYS A 1 59 ? 45.790 37.725 18.559 1.00 0.00 59 CYS A CA 6
ATOM 7816 C C . CYS A 1 59 ? 47.010 36.810 18.790 1.00 0.00 59 CYS A C 6
ATOM 7817 O O . CYS A 1 59 ? 47.383 36.519 19.930 1.00 0.00 59 CYS A O 6
ATOM 7825 N N . LYS A 1 60 ? 47.669 36.460 17.686 1.00 0.00 60 LYS A N 6
ATOM 7826 C CA . LYS A 1 60 ? 48.888 35.667 17.723 1.00 0.00 60 LYS A CA 6
ATOM 7827 C C . LYS A 1 60 ? 50.041 36.580 17.282 1.00 0.00 60 LYS A C 6
ATOM 7828 O O . LYS A 1 60 ? 50.054 37.036 16.139 1.00 0.00 60 LYS A O 6
ATOM 7847 N N . GLN A 1 61 ? 51.003 36.853 18.162 1.00 0.00 61 GLN A N 6
ATOM 7848 C CA . GLN A 1 61 ? 52.140 37.699 17.799 1.00 0.00 61 GLN A CA 6
ATOM 7849 C C . GLN A 1 61 ? 53.442 37.073 18.284 1.00 0.00 61 GLN A C 6
ATOM 7850 O O . GLN A 1 61 ? 54.091 37.593 19.192 1.00 0.00 61 GLN A O 6
ATOM 7864 N N . GLY A 1 62 ? 53.821 35.951 17.673 1.00 0.00 62 GLY A N 6
ATOM 7865 C CA . GLY A 1 62 ? 55.028 35.235 18.054 1.00 0.00 62 GLY A CA 6
ATOM 7866 C C . GLY A 1 62 ? 54.848 34.308 19.250 1.00 0.00 62 GLY A C 6
ATOM 7867 O O . GLY A 1 62 ? 55.822 33.757 19.765 1.00 0.00 62 GLY A O 6
ATOM 7871 N N . ILE A 1 63 ? 53.602 34.128 19.683 1.00 0.00 63 ILE A N 6
ATOM 7872 C CA . ILE A 1 63 ? 53.256 33.290 20.822 1.00 0.00 63 ILE A CA 6
ATOM 7873 C C . ILE A 1 63 ? 51.898 32.667 20.527 1.00 0.00 63 ILE A C 6
ATOM 7874 O O . ILE A 1 63 ? 51.142 33.184 19.705 1.00 0.00 63 ILE A O 6
ATOM 7890 N N . SER A 1 64 ? 51.569 31.572 21.199 1.00 0.00 64 SER A N 6
ATOM 7891 C CA . SER A 1 64 ? 50.289 30.926 20.950 1.00 0.00 64 SER A CA 6
ATOM 7892 C C . SER A 1 64 ? 49.146 31.887 21.309 1.00 0.00 64 SER A C 6
ATOM 7893 O O . SER A 1 64 ? 49.222 32.593 22.315 1.00 0.00 64 SER A O 6
ATOM 7901 N N . LYS A 1 65 ? 48.091 31.911 20.493 1.00 0.00 65 LYS A N 6
ATOM 7902 C CA . LYS A 1 65 ? 46.940 32.780 20.731 1.00 0.00 65 LYS A CA 6
ATOM 7903 C C . LYS A 1 65 ? 46.108 32.260 21.891 1.00 0.00 65 LYS A C 6
ATOM 7904 O O . LYS A 1 65 ? 46.174 31.075 22.225 1.00 0.00 65 LYS A O 6
ATOM 7923 N N . THR A 1 66 ? 45.301 33.122 22.497 1.00 0.00 66 THR A N 6
ATOM 7924 C CA . THR A 1 66 ? 44.495 32.642 23.630 1.00 0.00 66 THR A CA 6
ATOM 7925 C C . THR A 1 66 ? 43.127 33.333 23.672 1.00 0.00 66 THR A C 6
ATOM 7926 O O . THR A 1 66 ? 42.897 34.284 22.924 1.00 0.00 66 THR A O 6
ATOM 7937 N N . PHE A 1 67 ? 42.203 32.846 24.503 1.00 0.00 67 PHE A N 6
ATOM 7938 C CA . PHE A 1 67 ? 40.817 33.323 24.597 1.00 0.00 67 PHE A CA 6
ATOM 7939 C C . PHE A 1 67 ? 40.446 33.580 26.062 1.00 0.00 67 PHE A C 6
ATOM 7940 O O . PHE A 1 67 ? 40.742 32.753 26.922 1.00 0.00 67 PHE A O 6
ATOM 7957 N N . TYR A 1 68 ? 39.803 34.709 26.362 1.00 0.00 68 TYR A N 6
ATOM 7958 C CA . TYR A 1 68 ? 39.313 35.021 27.715 1.00 0.00 68 TYR A CA 6
ATOM 7959 C C . TYR A 1 68 ? 37.790 35.015 27.782 1.00 0.00 68 TYR A C 6
ATOM 7960 O O . TYR A 1 68 ? 37.110 35.009 26.759 1.00 0.00 68 TYR A O 6
ATOM 7978 N N . ILE A 1 69 ? 37.259 35.000 29.005 1.00 0.00 69 ILE A N 6
ATOM 7979 C CA . ILE A 1 69 ? 35.833 34.826 29.287 1.00 0.00 69 ILE A CA 6
ATOM 7980 C C . ILE A 1 69 ? 35.314 36.074 30.000 1.00 0.00 69 ILE A C 6
ATOM 7981 O O . ILE A 1 69 ? 35.978 36.625 30.876 1.00 0.00 69 ILE A O 6
ATOM 7997 N N . THR A 1 70 ? 34.168 36.570 29.541 1.00 0.00 70 THR A N 6
ATOM 7998 C CA . THR A 1 70 ? 33.618 37.877 29.882 1.00 0.00 70 THR A CA 6
ATOM 7999 C C . THR A 1 70 ? 32.615 37.769 31.054 1.00 0.00 70 THR A C 6
ATOM 8000 O O . THR A 1 70 ? 32.078 36.684 31.323 1.00 0.00 70 THR A O 6
ATOM 8011 N N . PRO A 1 71 ? 32.239 38.887 31.712 1.00 0.00 71 PRO A N 6
ATOM 8012 C CA . PRO A 1 71 ? 31.119 38.896 32.664 1.00 0.00 71 PRO A CA 6
ATOM 8013 C C . PRO A 1 71 ? 29.771 38.498 32.035 1.00 0.00 71 PRO A C 6
ATOM 8014 O O . PRO A 1 71 ? 28.869 38.066 32.751 1.00 0.00 71 PRO A O 6
ATOM 8025 N N . ASN A 1 72 ? 29.622 38.578 30.706 1.00 0.00 72 ASN A N 6
ATOM 8026 C CA . ASN A 1 72 ? 28.379 38.214 30.019 1.00 0.00 72 ASN A CA 6
ATOM 8027 C C . ASN A 1 72 ? 28.033 36.724 30.174 1.00 0.00 72 ASN A C 6
ATOM 8028 O O . ASN A 1 72 ? 26.860 36.360 30.123 1.00 0.00 72 ASN A O 6
ATOM 8039 N N . GLY A 1 73 ? 29.037 35.858 30.367 1.00 0.00 73 GLY A N 6
ATOM 8040 C CA . GLY A 1 73 ? 28.807 34.455 30.706 1.00 0.00 73 GLY A CA 6
ATOM 8041 C C . GLY A 1 73 ? 28.254 34.292 32.125 1.00 0.00 73 GLY A C 6
ATOM 8042 O O . GLY A 1 73 ? 27.286 33.558 32.322 1.00 0.00 73 GLY A O 6
ATOM 8046 N N . ILE A 1 74 ? 28.808 35.034 33.096 1.00 0.00 74 ILE A N 6
ATOM 8047 C CA . ILE A 1 74 ? 28.402 34.994 34.512 1.00 0.00 74 ILE A CA 6
ATOM 8048 C C . ILE A 1 74 ? 26.910 35.308 34.677 1.00 0.00 74 ILE A C 6
ATOM 8049 O O . ILE A 1 74 ? 26.242 34.633 35.456 1.00 0.00 74 ILE A O 6
ATOM 8065 N N . GLU A 1 75 ? 26.367 36.250 33.901 1.00 0.00 75 GLU A N 6
ATOM 8066 C CA . GLU A 1 75 ? 24.931 36.588 33.885 1.00 0.00 75 GLU A CA 6
ATOM 8067 C C . GLU A 1 75 ? 24.032 35.353 33.774 1.00 0.00 75 GLU A C 6
ATOM 8068 O O . GLU A 1 75 ? 23.032 35.240 34.476 1.00 0.00 75 GLU A O 6
ATOM 8080 N N . LYS A 1 76 ? 24.397 34.390 32.921 1.00 0.00 76 LYS A N 6
ATOM 8081 C CA . LYS A 1 76 ? 23.578 33.193 32.684 1.00 0.00 76 LYS A CA 6
ATOM 8082 C C . LYS A 1 76 ? 23.751 32.171 33.815 1.00 0.00 76 LYS A C 6
ATOM 8083 O O . LYS A 1 76 ? 22.807 31.460 34.144 1.00 0.00 76 LYS A O 6
ATOM 8102 N N . LEU A 1 77 ? 24.909 32.176 34.489 1.00 0.00 77 LEU A N 6
ATOM 8103 C CA . LEU A 1 77 ? 25.151 31.403 35.717 1.00 0.00 77 LEU A CA 6
ATOM 8104 C C . LEU A 1 77 ? 24.252 31.861 36.882 1.00 0.00 77 LEU A C 6
ATOM 8105 O O . LEU A 1 77 ? 24.149 31.170 37.894 1.00 0.00 77 LEU A O 6
ATOM 8121 N N . LYS A 1 78 ? 23.635 33.049 36.810 1.00 0.00 78 LYS A N 6
ATOM 8122 C CA . LYS A 1 78 ? 22.663 33.525 37.797 1.00 0.00 78 LYS A CA 6
ATOM 8123 C C . LYS A 1 78 ? 21.298 32.824 37.703 1.00 0.00 78 LYS A C 6
ATOM 8124 O O . LYS A 1 78 ? 20.612 32.739 38.712 1.00 0.00 78 LYS A O 6
ATOM 8143 N N . SER A 1 79 ? 20.935 32.344 36.518 1.00 0.00 79 SER A N 6
ATOM 8144 C CA . SER A 1 79 ? 19.660 31.663 36.328 1.00 0.00 79 SER A CA 6
ATOM 8145 C C . SER A 1 79 ? 19.565 30.443 37.237 1.00 0.00 79 SER A C 6
ATOM 8146 O O . SER A 1 79 ? 18.493 30.124 37.753 1.00 0.00 79 SER A O 6
ATOM 8154 N N . ILE A 1 80 ? 20.692 29.765 37.428 1.00 0.00 80 ILE A N 6
ATOM 8155 C CA . ILE A 1 80 ? 20.739 28.581 38.275 1.00 0.00 80 ILE A CA 6
ATOM 8156 C C . ILE A 1 80 ? 21.685 28.816 39.457 1.00 0.00 80 ILE A C 6
ATOM 8157 O O . ILE A 1 80 ? 22.810 29.276 39.261 1.00 0.00 80 ILE A O 6
ATOM 8173 N N . MET A 1 81 ? 21.248 28.505 40.678 1.00 0.00 81 MET A N 6
ATOM 8174 C CA . MET A 1 81 ? 22.087 28.701 41.853 1.00 0.00 81 MET A CA 6
ATOM 8175 C C . MET A 1 81 ? 22.081 27.455 42.731 1.00 0.00 81 MET A C 6
ATOM 8176 O O . MET A 1 81 ? 21.216 26.590 42.598 1.00 0.00 81 MET A O 6
ATOM 8191 N N . MET A 1 1 ? 19.517 35.317 31.004 1.00 0.00 1 MET A N 7
ATOM 8192 C CA . MET A 1 1 ? 18.160 34.866 30.710 1.00 0.00 1 MET A CA 7
ATOM 8193 C C . MET A 1 1 ? 18.097 33.357 30.460 1.00 0.00 1 MET A C 7
ATOM 8194 O O . MET A 1 1 ? 17.433 32.633 31.202 1.00 0.00 1 MET A O 7
ATOM 8210 N N . ALA A 1 2 ? 18.782 32.880 29.422 1.00 0.00 2 ALA A N 7
ATOM 8211 C CA . ALA A 1 2 ? 18.780 31.458 29.106 1.00 0.00 2 ALA A CA 7
ATOM 8212 C C . ALA A 1 2 ? 20.199 30.884 29.215 1.00 0.00 2 ALA A C 7
ATOM 8213 O O . ALA A 1 2 ? 21.139 31.461 28.668 1.00 0.00 2 ALA A O 7
ATOM 8220 N N . VAL A 1 3 ? 20.362 29.759 29.913 1.00 0.00 3 VAL A N 7
ATOM 8221 C CA . VAL A 1 3 ? 21.673 29.142 30.067 1.00 0.00 3 VAL A CA 7
ATOM 8222 C C . VAL A 1 3 ? 21.539 27.626 29.982 1.00 0.00 3 VAL A C 7
ATOM 8223 O O . VAL A 1 3 ? 21.272 26.961 30.982 1.00 0.00 3 VAL A O 7
ATOM 8236 N N . ASN A 1 4 ? 21.727 27.085 28.783 1.00 0.00 4 ASN A N 7
ATOM 8237 C CA . ASN A 1 4 ? 21.615 25.646 28.569 1.00 0.00 4 ASN A CA 7
ATOM 8238 C C . ASN A 1 4 ? 22.747 24.906 29.317 1.00 0.00 4 ASN A C 7
ATOM 8239 O O . ASN A 1 4 ? 23.886 25.374 29.357 1.00 0.00 4 ASN A O 7
ATOM 8250 N N . LYS A 1 5 ? 22.428 23.755 29.906 1.00 0.00 5 LYS A N 7
ATOM 8251 C CA . LYS A 1 5 ? 23.364 23.027 30.727 1.00 0.00 5 LYS A CA 7
ATOM 8252 C C . LYS A 1 5 ? 24.206 22.065 29.874 1.00 0.00 5 LYS A C 7
ATOM 8253 O O . LYS A 1 5 ? 25.037 21.321 30.396 1.00 0.00 5 LYS A O 7
ATOM 8272 N N . ASN A 1 6 ? 23.974 22.078 28.566 1.00 0.00 6 ASN A N 7
ATOM 8273 C CA . ASN A 1 6 ? 24.727 21.185 27.678 1.00 0.00 6 ASN A CA 7
ATOM 8274 C C . ASN A 1 6 ? 26.016 21.862 27.166 1.00 0.00 6 ASN A C 7
ATOM 8275 O O . ASN A 1 6 ? 27.113 21.387 27.437 1.00 0.00 6 ASN A O 7
ATOM 8286 N N . GLU A 1 7 ? 25.908 23.010 26.483 1.00 0.00 7 GLU A N 7
ATOM 8287 C CA . GLU A 1 7 ? 27.077 23.759 25.985 1.00 0.00 7 GLU A CA 7
ATOM 8288 C C . GLU A 1 7 ? 27.708 24.652 27.064 1.00 0.00 7 GLU A C 7
ATOM 8289 O O . GLU A 1 7 ? 28.912 24.593 27.314 1.00 0.00 7 GLU A O 7
ATOM 8301 N N . TYR A 1 8 ? 26.887 25.474 27.725 1.00 0.00 8 TYR A N 7
ATOM 8302 C CA . TYR A 1 8 ? 27.268 26.405 28.795 1.00 0.00 8 TYR A CA 7
ATOM 8303 C C . TYR A 1 8 ? 27.869 25.700 30.003 1.00 0.00 8 TYR A C 7
ATOM 8304 O O . TYR A 1 8 ? 28.562 26.358 30.770 1.00 0.00 8 TYR A O 7
ATOM 8322 N N . LYS A 1 9 ? 27.733 24.369 30.116 1.00 0.00 9 LYS A N 7
ATOM 8323 C CA . LYS A 1 9 ? 28.460 23.545 31.095 1.00 0.00 9 LYS A CA 7
ATOM 8324 C C . LYS A 1 9 ? 29.956 23.911 31.144 1.00 0.00 9 LYS A C 7
ATOM 8325 O O . LYS A 1 9 ? 30.533 24.018 32.219 1.00 0.00 9 LYS A O 7
ATOM 8344 N N . ILE A 1 10 ? 30.550 24.204 29.981 1.00 0.00 10 ILE A N 7
ATOM 8345 C CA . ILE A 1 10 ? 31.930 24.694 29.830 1.00 0.00 10 ILE A CA 7
ATOM 8346 C C . ILE A 1 10 ? 32.155 26.035 30.551 1.00 0.00 10 ILE A C 7
ATOM 8347 O O . ILE A 1 10 ? 33.099 26.166 31.326 1.00 0.00 10 ILE A O 7
ATOM 8363 N N . LEU A 1 11 ? 31.296 27.034 30.326 1.00 0.00 11 LEU A N 7
ATOM 8364 C CA . LEU A 1 11 ? 31.382 28.336 30.996 1.00 0.00 11 LEU A CA 7
ATOM 8365 C C . LEU A 1 11 ? 31.113 28.241 32.508 1.00 0.00 11 LEU A C 7
ATOM 8366 O O . LEU A 1 11 ? 31.581 29.082 33.276 1.00 0.00 11 LEU A O 7
ATOM 8382 N N . ILE A 1 12 ? 30.436 27.180 32.957 1.00 0.00 12 ILE A N 7
ATOM 8383 C CA . ILE A 1 12 ? 30.271 26.879 34.388 1.00 0.00 12 ILE A CA 7
ATOM 8384 C C . ILE A 1 12 ? 31.596 26.410 35.014 1.00 0.00 12 ILE A C 7
ATOM 8385 O O . ILE A 1 12 ? 31.883 26.753 36.160 1.00 0.00 12 ILE A O 7
ATOM 8401 N N . MET A 1 13 ? 32.462 25.720 34.259 1.00 0.00 13 MET A N 7
ATOM 8402 C CA . MET A 1 13 ? 33.772 25.273 34.752 1.00 0.00 13 MET A CA 7
ATOM 8403 C C . MET A 1 13 ? 34.645 26.443 35.214 1.00 0.00 13 MET A C 7
ATOM 8404 O O . MET A 1 13 ? 35.139 26.412 36.338 1.00 0.00 13 MET A O 7
ATOM 8418 N N . LEU A 1 14 ? 34.832 27.480 34.381 1.00 0.00 14 LEU A N 7
ATOM 8419 C CA . LEU A 1 14 ? 35.613 28.669 34.739 1.00 0.00 14 LEU A CA 7
ATOM 8420 C C . LEU A 1 14 ? 34.861 29.616 35.689 1.00 0.00 14 LEU A C 7
ATOM 8421 O O . LEU A 1 14 ? 35.510 30.408 36.362 1.00 0.00 14 LEU A O 7
ATOM 8437 N N . LYS A 1 15 ? 33.529 29.510 35.806 1.00 0.00 15 LYS A N 7
ATOM 8438 C CA . LYS A 1 15 ? 32.760 30.179 36.869 1.00 0.00 15 LYS A CA 7
ATOM 8439 C C . LYS A 1 15 ? 33.115 29.605 38.242 1.00 0.00 15 LYS A C 7
ATOM 8440 O O . LYS A 1 15 ? 33.489 30.355 39.137 1.00 0.00 15 LYS A O 7
ATOM 8459 N N . GLU A 1 16 ? 33.058 28.284 38.394 1.00 0.00 16 GLU A N 7
ATOM 8460 C CA . GLU A 1 16 ? 33.384 27.590 39.651 1.00 0.00 16 GLU A CA 7
ATOM 8461 C C . GLU A 1 16 ? 34.901 27.548 39.929 1.00 0.00 16 GLU A C 7
ATOM 8462 O O . GLU A 1 16 ? 35.316 27.761 41.062 1.00 0.00 16 GLU A O 7
ATOM 8474 N N . ASN A 1 17 ? 35.752 27.398 38.900 1.00 0.00 17 ASN A N 7
ATOM 8475 C CA . ASN A 1 17 ? 37.209 27.606 39.007 1.00 0.00 17 ASN A CA 7
ATOM 8476 C C . ASN A 1 17 ? 37.613 29.087 39.101 1.00 0.00 17 ASN A C 7
ATOM 8477 O O . ASN A 1 17 ? 38.796 29.392 39.245 1.00 0.00 17 ASN A O 7
ATOM 8488 N N . GLN A 1 18 ? 36.657 30.020 39.021 1.00 0.00 18 GLN A N 7
ATOM 8489 C CA . GLN A 1 18 ? 36.873 31.462 39.223 1.00 0.00 18 GLN A CA 7
ATOM 8490 C C . GLN A 1 18 ? 37.806 32.102 38.164 1.00 0.00 18 GLN A C 7
ATOM 8491 O O . GLN A 1 18 ? 38.244 33.246 38.292 1.00 0.00 18 GLN A O 7
ATOM 8505 N N . CYS A 1 19 ? 38.085 31.375 37.077 1.00 0.00 19 CYS A N 7
ATOM 8506 C CA . CYS A 1 19 ? 38.968 31.740 35.972 1.00 0.00 19 CYS A CA 7
ATOM 8507 C C . CYS A 1 19 ? 38.202 32.478 34.856 1.00 0.00 19 CYS A C 7
ATOM 8508 O O . CYS A 1 19 ? 38.135 32.045 33.708 1.00 0.00 19 CYS A O 7
ATOM 8516 N N . THR A 1 20 ? 37.640 33.627 35.214 1.00 0.00 20 THR A N 7
ATOM 8517 C CA . THR A 1 20 ? 36.886 34.427 34.257 1.00 0.00 20 THR A CA 7
ATOM 8518 C C . THR A 1 20 ? 37.355 35.876 34.273 1.00 0.00 20 THR A C 7
ATOM 8519 O O . THR A 1 20 ? 36.648 36.770 34.737 1.00 0.00 20 THR A O 7
ATOM 8530 N N . THR A 1 21 ? 38.561 36.093 33.759 1.00 0.00 21 THR A N 7
ATOM 8531 C CA . THR A 1 21 ? 39.147 37.424 33.676 1.00 0.00 21 THR A CA 7
ATOM 8532 C C . THR A 1 21 ? 39.913 37.545 32.363 1.00 0.00 21 THR A C 7
ATOM 8533 O O . THR A 1 21 ? 40.357 36.545 31.801 1.00 0.00 21 THR A O 7
ATOM 8544 N N . GLU A 1 22 ? 40.065 38.772 31.878 1.00 0.00 22 GLU A N 7
ATOM 8545 C CA . GLU A 1 22 ? 40.756 39.019 30.616 1.00 0.00 22 GLU A CA 7
ATOM 8546 C C . GLU A 1 22 ? 42.230 38.604 30.629 1.00 0.00 22 GLU A C 7
ATOM 8547 O O . GLU A 1 22 ? 42.732 38.069 29.641 1.00 0.00 22 GLU A O 7
ATOM 8559 N N . LEU A 1 23 ? 42.919 38.849 31.739 1.00 0.00 23 LEU A N 7
ATOM 8560 C CA . LEU A 1 23 ? 44.339 38.520 31.833 1.00 0.00 23 LEU A CA 7
ATOM 8561 C C . LEU A 1 23 ? 44.630 37.025 31.703 1.00 0.00 23 LEU A C 7
ATOM 8562 O O . LEU A 1 23 ? 45.571 36.633 31.014 1.00 0.00 23 LEU A O 7
ATOM 8578 N N . LYS A 1 24 ? 43.830 36.194 32.363 1.00 0.00 24 LYS A N 7
ATOM 8579 C CA . LYS A 1 24 ? 44.029 34.748 32.306 1.00 0.00 24 LYS A CA 7
ATOM 8580 C C . LYS A 1 24 ? 43.581 34.156 30.964 1.00 0.00 24 LYS A C 7
ATOM 8581 O O . LYS A 1 24 ? 42.565 34.575 30.412 1.00 0.00 24 LYS A O 7
ATOM 8600 N N . SER A 1 25 ? 44.331 33.188 30.440 1.00 0.00 25 SER A N 7
ATOM 8601 C CA . SER A 1 25 ? 43.978 32.539 29.184 1.00 0.00 25 SER A CA 7
ATOM 8602 C C . SER A 1 25 ? 44.005 31.027 29.374 1.00 0.00 25 SER A C 7
ATOM 8603 O O . SER A 1 25 ? 44.944 30.493 29.964 1.00 0.00 25 SER A O 7
ATOM 8611 N N . PHE A 1 26 ? 42.984 30.333 28.879 1.00 0.00 26 PHE A N 7
ATOM 8612 C CA . PHE A 1 26 ? 42.954 28.878 29.016 1.00 0.00 26 PHE A CA 7
ATOM 8613 C C . PHE A 1 26 ? 43.570 28.182 27.779 1.00 0.00 26 PHE A C 7
ATOM 8614 O O . PHE A 1 26 ? 43.539 28.711 26.659 1.00 0.00 26 PHE A O 7
ATOM 8631 N N . THR A 1 27 ? 44.121 26.976 27.960 1.00 0.00 27 THR A N 7
ATOM 8632 C CA . THR A 1 27 ? 44.593 26.108 26.860 1.00 0.00 27 THR A CA 7
ATOM 8633 C C . THR A 1 27 ? 43.612 24.966 26.608 1.00 0.00 27 THR A C 7
ATOM 8634 O O . THR A 1 27 ? 42.934 24.511 27.531 1.00 0.00 27 THR A O 7
ATOM 8645 N N . TYR A 1 28 ? 43.548 24.464 25.370 1.00 0.00 28 TYR A N 7
ATOM 8646 C CA . TYR A 1 28 ? 42.680 23.325 25.045 1.00 0.00 28 TYR A CA 7
ATOM 8647 C C . TYR A 1 28 ? 43.036 22.076 25.862 1.00 0.00 28 TYR A C 7
ATOM 8648 O O . TYR A 1 28 ? 42.139 21.433 26.390 1.00 0.00 28 TYR A O 7
ATOM 8666 N N . THR A 1 29 ? 44.323 21.779 26.064 1.00 0.00 29 THR A N 7
ATOM 8667 C CA . THR A 1 29 ? 44.771 20.633 26.879 1.00 0.00 29 THR A CA 7
ATOM 8668 C C . THR A 1 29 ? 44.293 20.735 28.332 1.00 0.00 29 THR A C 7
ATOM 8669 O O . THR A 1 29 ? 43.773 19.759 28.878 1.00 0.00 29 THR A O 7
ATOM 8680 N N . LYS A 1 30 ? 44.382 21.928 28.945 1.00 0.00 30 LYS A N 7
ATOM 8681 C CA . LYS A 1 30 ? 43.853 22.178 30.297 1.00 0.00 30 LYS A CA 7
ATOM 8682 C C . LYS A 1 30 ? 42.325 22.064 30.338 1.00 0.00 30 LYS A C 7
ATOM 8683 O O . LYS A 1 30 ? 41.791 21.544 31.315 1.00 0.00 30 LYS A O 7
ATOM 8702 N N . LEU A 1 31 ? 41.622 22.497 29.282 1.00 0.00 31 LEU A N 7
ATOM 8703 C CA . LEU A 1 31 ? 40.176 22.285 29.157 1.00 0.00 31 LEU A CA 7
ATOM 8704 C C . LEU A 1 31 ? 39.818 20.795 29.047 1.00 0.00 31 LEU A C 7
ATOM 8705 O O . LEU A 1 31 ? 38.920 20.374 29.769 1.00 0.00 31 LEU A O 7
ATOM 8721 N N . CYS A 1 32 ? 40.485 19.990 28.213 1.00 0.00 32 CYS A N 7
ATOM 8722 C CA . CYS A 1 32 ? 40.174 18.559 28.050 1.00 0.00 32 CYS A CA 7
ATOM 8723 C C . CYS A 1 32 ? 40.160 17.820 29.398 1.00 0.00 32 CYS A C 7
ATOM 8724 O O . CYS A 1 32 ? 39.183 17.136 29.716 1.00 0.00 32 CYS A O 7
ATOM 8732 N N . ASN A 1 33 ? 41.190 18.041 30.228 1.00 0.00 33 ASN A N 7
ATOM 8733 C CA . ASN A 1 33 ? 41.303 17.421 31.549 1.00 0.00 33 ASN A CA 7
ATOM 8734 C C . ASN A 1 33 ? 40.088 17.736 32.437 1.00 0.00 33 ASN A C 7
ATOM 8735 O O . ASN A 1 33 ? 39.435 16.823 32.948 1.00 0.00 33 ASN A O 7
ATOM 8746 N N . ILE A 1 34 ? 39.759 19.019 32.602 1.00 0.00 34 ILE A N 7
ATOM 8747 C CA . ILE A 1 34 ? 38.696 19.444 33.524 1.00 0.00 34 ILE A CA 7
ATOM 8748 C C . ILE A 1 34 ? 37.286 19.235 32.950 1.00 0.00 34 ILE A C 7
ATOM 8749 O O . ILE A 1 34 ? 36.353 19.036 33.725 1.00 0.00 34 ILE A O 7
ATOM 8765 N N . SER A 1 35 ? 37.122 19.213 31.620 1.00 0.00 35 SER A N 7
ATOM 8766 C CA . SER A 1 35 ? 35.814 19.059 30.955 1.00 0.00 35 SER A CA 7
ATOM 8767 C C . SER A 1 35 ? 35.280 17.626 30.947 1.00 0.00 35 SER A C 7
ATOM 8768 O O . SER A 1 35 ? 34.081 17.436 30.754 1.00 0.00 35 SER A O 7
ATOM 8776 N N . LYS A 1 36 ? 36.144 16.609 31.113 1.00 0.00 36 LYS A N 7
ATOM 8777 C CA . LYS A 1 36 ? 35.786 15.181 31.000 1.00 0.00 36 LYS A CA 7
ATOM 8778 C C . LYS A 1 36 ? 35.228 14.747 29.626 1.00 0.00 36 LYS A C 7
ATOM 8779 O O . LYS A 1 36 ? 34.561 13.717 29.523 1.00 0.00 36 LYS A O 7
ATOM 8798 N N . LEU A 1 37 ? 35.522 15.506 28.569 1.00 0.00 37 LEU A N 7
ATOM 8799 C CA . LEU A 1 37 ? 35.094 15.277 27.192 1.00 0.00 37 LEU A CA 7
ATOM 8800 C C . LEU A 1 37 ? 36.221 15.590 26.190 1.00 0.00 37 LEU A C 7
ATOM 8801 O O . LEU A 1 37 ? 37.239 16.178 26.555 1.00 0.00 37 LEU A O 7
ATOM 8817 N N . SER A 1 38 ? 36.056 15.163 24.935 1.00 0.00 38 SER A N 7
ATOM 8818 C CA . SER A 1 38 ? 37.129 15.181 23.934 1.00 0.00 38 SER A CA 7
ATOM 8819 C C . SER A 1 38 ? 37.436 16.577 23.387 1.00 0.00 38 SER A C 7
ATOM 8820 O O . SER A 1 38 ? 36.593 17.482 23.396 1.00 0.00 38 SER A O 7
ATOM 8828 N N . MET A 1 39 ? 38.642 16.722 22.823 1.00 0.00 39 MET A N 7
ATOM 8829 C CA . MET A 1 39 ? 39.082 17.937 22.130 1.00 0.00 39 MET A CA 7
ATOM 8830 C C . MET A 1 39 ? 38.094 18.363 21.029 1.00 0.00 39 MET A C 7
ATOM 8831 O O . MET A 1 39 ? 37.728 19.535 20.949 1.00 0.00 39 MET A O 7
ATOM 8845 N N . SER A 1 40 ? 37.597 17.412 20.232 1.00 0.00 40 SER A N 7
ATOM 8846 C CA . SER A 1 40 ? 36.582 17.660 19.199 1.00 0.00 40 SER A CA 7
ATOM 8847 C C . SER A 1 40 ? 35.324 18.302 19.796 1.00 0.00 40 SER A C 7
ATOM 8848 O O . SER A 1 40 ? 34.880 19.353 19.327 1.00 0.00 40 SER A O 7
ATOM 8856 N N . THR A 1 41 ? 34.802 17.728 20.888 1.00 0.00 41 THR A N 7
ATOM 8857 C CA . THR A 1 41 ? 33.605 18.224 21.580 1.00 0.00 41 THR A CA 7
ATOM 8858 C C . THR A 1 41 ? 33.817 19.627 22.171 1.00 0.00 41 THR A C 7
ATOM 8859 O O . THR A 1 41 ? 32.977 20.506 21.971 1.00 0.00 41 THR A O 7
ATOM 8870 N N . VAL A 1 42 ? 34.940 19.884 22.861 1.00 0.00 42 VAL A N 7
ATOM 8871 C CA . VAL A 1 42 ? 35.185 21.195 23.498 1.00 0.00 42 VAL A CA 7
ATOM 8872 C C . VAL A 1 42 ? 35.474 22.301 22.476 1.00 0.00 42 VAL A C 7
ATOM 8873 O O . VAL A 1 42 ? 34.929 23.402 22.593 1.00 0.00 42 VAL A O 7
ATOM 8886 N N . ARG A 1 43 ? 36.260 22.020 21.426 1.00 0.00 43 ARG A N 7
ATOM 8887 C CA . ARG A 1 43 ? 36.584 22.958 20.354 1.00 0.00 43 ARG A CA 7
ATOM 8888 C C . ARG A 1 43 ? 35.333 23.366 19.567 1.00 0.00 43 ARG A C 7
ATOM 8889 O O . ARG A 1 43 ? 35.125 24.560 19.344 1.00 0.00 43 ARG A O 7
ATOM 8910 N N . ARG A 1 44 ? 34.444 22.418 19.243 1.00 0.00 44 ARG A N 7
ATOM 8911 C CA . ARG A 1 44 ? 33.135 22.691 18.607 1.00 0.00 44 ARG A CA 7
ATOM 8912 C C . ARG A 1 44 ? 32.175 23.532 19.462 1.00 0.00 44 ARG A C 7
ATOM 8913 O O . ARG A 1 44 ? 31.153 23.984 18.937 1.00 0.00 44 ARG A O 7
ATOM 8934 N N . SER A 1 45 ? 32.504 23.787 20.731 1.00 0.00 45 SER A N 7
ATOM 8935 C CA . SER A 1 45 ? 31.787 24.714 21.617 1.00 0.00 45 SER A CA 7
ATOM 8936 C C . SER A 1 45 ? 32.533 26.047 21.822 1.00 0.00 45 SER A C 7
ATOM 8937 O O . SER A 1 45 ? 31.949 27.107 21.603 1.00 0.00 45 SER A O 7
ATOM 8945 N N . ILE A 1 46 ? 33.849 26.043 22.096 1.00 0.00 46 ILE A N 7
ATOM 8946 C CA . ILE A 1 46 ? 34.670 27.275 22.170 1.00 0.00 46 ILE A CA 7
ATOM 8947 C C . ILE A 1 46 ? 34.562 28.122 20.890 1.00 0.00 46 ILE A C 7
ATOM 8948 O O . ILE A 1 46 ? 34.425 29.340 20.987 1.00 0.00 46 ILE A O 7
ATOM 8964 N N . LYS A 1 47 ? 34.532 27.500 19.703 1.00 0.00 47 LYS A N 7
ATOM 8965 C CA . LYS A 1 47 ? 34.465 28.210 18.407 1.00 0.00 47 LYS A CA 7
ATOM 8966 C C . LYS A 1 47 ? 33.136 28.967 18.253 1.00 0.00 47 LYS A C 7
ATOM 8967 O O . LYS A 1 47 ? 33.110 30.064 17.707 1.00 0.00 47 LYS A O 7
ATOM 8986 N N . LYS A 1 48 ? 32.049 28.414 18.803 1.00 0.00 48 LYS A N 7
ATOM 8987 C CA . LYS A 1 48 ? 30.721 29.044 18.886 1.00 0.00 48 LYS A CA 7
ATOM 8988 C C . LYS A 1 48 ? 30.666 30.165 19.928 1.00 0.00 48 LYS A C 7
ATOM 8989 O O . LYS A 1 48 ? 30.124 31.230 19.646 1.00 0.00 48 LYS A O 7
ATOM 9008 N N . PHE A 1 49 ? 31.248 29.962 21.115 1.00 0.00 49 PHE A N 7
ATOM 9009 C CA . PHE A 1 49 ? 31.229 30.961 22.193 1.00 0.00 49 PHE A CA 7
ATOM 9010 C C . PHE A 1 49 ? 31.881 32.308 21.831 1.00 0.00 49 PHE A C 7
ATOM 9011 O O . PHE A 1 49 ? 31.540 33.317 22.456 1.00 0.00 49 PHE A O 7
ATOM 9028 N N . LEU A 1 50 ? 32.735 32.348 20.799 1.00 0.00 50 LEU A N 7
ATOM 9029 C CA . LEU A 1 50 ? 33.250 33.583 20.190 1.00 0.00 50 LEU A CA 7
ATOM 9030 C C . LEU A 1 50 ? 32.133 34.532 19.736 1.00 0.00 50 LEU A C 7
ATOM 9031 O O . LEU A 1 50 ? 32.256 35.749 19.877 1.00 0.00 50 LEU A O 7
ATOM 9047 N N . GLU A 1 51 ? 31.043 33.985 19.192 1.00 0.00 51 GLU A N 7
ATOM 9048 C CA . GLU A 1 51 ? 29.879 34.766 18.765 1.00 0.00 51 GLU A CA 7
ATOM 9049 C C . GLU A 1 51 ? 28.979 35.176 19.934 1.00 0.00 51 GLU A C 7
ATOM 9050 O O . GLU A 1 51 ? 28.261 36.172 19.839 1.00 0.00 51 GLU A O 7
ATOM 9062 N N . LEU A 1 52 ? 29.003 34.410 21.029 1.00 0.00 52 LEU A N 7
ATOM 9063 C CA . LEU A 1 52 ? 28.176 34.670 22.209 1.00 0.00 52 LEU A CA 7
ATOM 9064 C C . LEU A 1 52 ? 28.768 35.742 23.138 1.00 0.00 52 LEU A C 7
ATOM 9065 O O . LEU A 1 52 ? 28.106 36.155 24.080 1.00 0.00 52 LEU A O 7
ATOM 9081 N N . GLN A 1 53 ? 29.988 36.224 22.870 1.00 0.00 53 GLN A N 7
ATOM 9082 C CA . GLN A 1 53 ? 30.725 37.191 23.706 1.00 0.00 53 GLN A CA 7
ATOM 9083 C C . GLN A 1 53 ? 31.179 36.628 25.074 1.00 0.00 53 GLN A C 7
ATOM 9084 O O . GLN A 1 53 ? 31.570 37.392 25.959 1.00 0.00 53 GLN A O 7
ATOM 9098 N N . TYR A 1 54 ? 31.131 35.302 25.268 1.00 0.00 54 TYR A N 7
ATOM 9099 C CA . TYR A 1 54 ? 31.485 34.650 26.542 1.00 0.00 54 TYR A CA 7
ATOM 9100 C C . TYR A 1 54 ? 32.928 34.142 26.580 1.00 0.00 54 TYR A C 7
ATOM 9101 O O . TYR A 1 54 ? 33.533 34.109 27.647 1.00 0.00 54 TYR A O 7
ATOM 9119 N N . VAL A 1 55 ? 33.488 33.769 25.425 1.00 0.00 55 VAL A N 7
ATOM 9120 C CA . VAL A 1 55 ? 34.919 33.478 25.263 1.00 0.00 55 VAL A CA 7
ATOM 9121 C C . VAL A 1 55 ? 35.453 34.263 24.068 1.00 0.00 55 VAL A C 7
ATOM 9122 O O . VAL A 1 55 ? 34.688 34.645 23.180 1.00 0.00 55 VAL A O 7
ATOM 9135 N N . LYS A 1 56 ? 36.766 34.481 24.021 1.00 0.00 56 LYS A N 7
ATOM 9136 C CA . LYS A 1 56 ? 37.423 35.270 22.978 1.00 0.00 56 LYS A CA 7
ATOM 9137 C C . LYS A 1 56 ? 38.725 34.617 22.526 1.00 0.00 56 LYS A C 7
ATOM 9138 O O . LYS A 1 56 ? 39.426 34.017 23.337 1.00 0.00 56 LYS A O 7
ATOM 9157 N N . GLU A 1 57 ? 38.957 34.697 21.217 1.00 0.00 57 GLU A N 7
ATOM 9158 C CA . GLU A 1 57 ? 40.110 34.121 20.521 1.00 0.00 57 GLU A CA 7
ATOM 9159 C C . GLU A 1 57 ? 41.409 34.938 20.596 1.00 0.00 57 GLU A C 7
ATOM 9160 O O . GLU A 1 57 ? 41.397 36.128 20.909 1.00 0.00 57 GLU A O 7
ATOM 9172 N N . GLY A 1 58 ? 42.522 34.268 20.300 1.00 0.00 58 GLY A N 7
ATOM 9173 C CA . GLY A 1 58 ? 43.851 34.858 20.283 1.00 0.00 58 GLY A CA 7
ATOM 9174 C C . GLY A 1 58 ? 44.130 35.715 19.056 1.00 0.00 58 GLY A C 7
ATOM 9175 O O . GLY A 1 58 ? 43.346 35.741 18.107 1.00 0.00 58 GLY A O 7
ATOM 9179 N N . CYS A 1 59 ? 45.260 36.419 19.085 1.00 0.00 59 CYS A N 7
ATOM 9180 C CA . CYS A 1 59 ? 45.677 37.318 18.005 1.00 0.00 59 CYS A CA 7
ATOM 9181 C C . CYS A 1 59 ? 45.957 36.586 16.689 1.00 0.00 59 CYS A C 7
ATOM 9182 O O . CYS A 1 59 ? 46.278 35.397 16.680 1.00 0.00 59 CYS A O 7
ATOM 9190 N N . LYS A 1 60 ? 46.192 37.381 15.654 1.00 0.00 60 LYS A N 7
ATOM 9191 C CA . LYS A 1 60 ? 46.426 36.881 14.307 1.00 0.00 60 LYS A CA 7
ATOM 9192 C C . LYS A 1 60 ? 47.635 35.946 14.323 1.00 0.00 60 LYS A C 7
ATOM 9193 O O . LYS A 1 60 ? 48.474 36.013 15.221 1.00 0.00 60 LYS A O 7
ATOM 9212 N N . GLN A 1 61 ? 47.711 35.073 13.320 1.00 0.00 61 GLN A N 7
ATOM 9213 C CA . GLN A 1 61 ? 48.727 34.025 13.241 1.00 0.00 61 GLN A CA 7
ATOM 9214 C C . GLN A 1 61 ? 50.177 34.521 13.324 1.00 0.00 61 GLN A C 7
ATOM 9215 O O . GLN A 1 61 ? 50.504 35.632 12.904 1.00 0.00 61 GLN A O 7
ATOM 9229 N N . GLY A 1 62 ? 51.042 33.659 13.860 1.00 0.00 62 GLY A N 7
ATOM 9230 C CA . GLY A 1 62 ? 52.427 33.982 14.142 1.00 0.00 62 GLY A CA 7
ATOM 9231 C C . GLY A 1 62 ? 52.680 34.108 15.645 1.00 0.00 62 GLY A C 7
ATOM 9232 O O . GLY A 1 62 ? 53.817 34.327 16.062 1.00 0.00 62 GLY A O 7
ATOM 9236 N N . ILE A 1 63 ? 51.629 33.970 16.459 1.00 0.00 63 ILE A N 7
ATOM 9237 C CA . ILE A 1 63 ? 51.737 34.007 17.911 1.00 0.00 63 ILE A CA 7
ATOM 9238 C C . ILE A 1 63 ? 50.901 32.835 18.425 1.00 0.00 63 ILE A C 7
ATOM 9239 O O . ILE A 1 63 ? 49.929 32.443 17.779 1.00 0.00 63 ILE A O 7
ATOM 9255 N N . SER A 1 64 ? 51.263 32.271 19.574 1.00 0.00 64 SER A N 7
ATOM 9256 C CA . SER A 1 64 ? 50.516 31.131 20.103 1.00 0.00 64 SER A CA 7
ATOM 9257 C C . SER A 1 64 ? 49.076 31.519 20.427 1.00 0.00 64 SER A C 7
ATOM 9258 O O . SER A 1 64 ? 48.827 32.550 21.052 1.00 0.00 64 SER A O 7
ATOM 9266 N N . LYS A 1 65 ? 48.132 30.685 19.997 1.00 0.00 65 LYS A N 7
ATOM 9267 C CA . LYS A 1 65 ? 46.712 30.971 20.251 1.00 0.00 65 LYS A CA 7
ATOM 9268 C C . LYS A 1 65 ? 46.254 30.448 21.614 1.00 0.00 65 LYS A C 7
ATOM 9269 O O . LYS A 1 65 ? 46.721 29.426 22.109 1.00 0.00 65 LYS A O 7
ATOM 9288 N N . THR A 1 66 ? 45.284 31.145 22.192 1.00 0.00 66 THR A N 7
ATOM 9289 C CA . THR A 1 66 ? 44.693 30.863 23.504 1.00 0.00 66 THR A CA 7
ATOM 9290 C C . THR A 1 66 ? 43.330 31.552 23.602 1.00 0.00 66 THR A C 7
ATOM 9291 O O . THR A 1 66 ? 43.038 32.439 22.793 1.00 0.00 66 THR A O 7
ATOM 9302 N N . PHE A 1 67 ? 42.487 31.120 24.545 1.00 0.00 67 PHE A N 7
ATOM 9303 C CA . PHE A 1 67 ? 41.095 31.570 24.662 1.00 0.00 67 PHE A CA 7
ATOM 9304 C C . PHE A 1 67 ? 40.800 32.039 26.089 1.00 0.00 67 PHE A C 7
ATOM 9305 O O . PHE A 1 67 ? 41.128 31.340 27.045 1.00 0.00 67 PHE A O 7
ATOM 9322 N N . TYR A 1 68 ? 40.197 33.219 26.250 1.00 0.00 68 TYR A N 7
ATOM 9323 C CA . TYR A 1 68 ? 39.911 33.827 27.560 1.00 0.00 68 TYR A CA 7
ATOM 9324 C C . TYR A 1 68 ? 38.444 34.236 27.696 1.00 0.00 68 TYR A C 7
ATOM 9325 O O . TYR A 1 68 ? 37.721 34.326 26.705 1.00 0.00 68 TYR A O 7
ATOM 9343 N N . ILE A 1 69 ? 38.008 34.476 28.935 1.00 0.00 69 ILE A N 7
ATOM 9344 C CA . ILE A 1 69 ? 36.635 34.877 29.253 1.00 0.00 69 ILE A CA 7
ATOM 9345 C C . ILE A 1 69 ? 36.507 36.395 29.262 1.00 0.00 69 ILE A C 7
ATOM 9346 O O . ILE A 1 69 ? 37.065 37.083 30.119 1.00 0.00 69 ILE A O 7
ATOM 9362 N N . THR A 1 70 ? 35.749 36.918 28.307 1.00 0.00 70 THR A N 7
ATOM 9363 C CA . THR A 1 70 ? 35.297 38.306 28.286 1.00 0.00 70 THR A CA 7
ATOM 9364 C C . THR A 1 70 ? 34.142 38.496 29.284 1.00 0.00 70 THR A C 7
ATOM 9365 O O . THR A 1 70 ? 33.286 37.616 29.418 1.00 0.00 70 THR A O 7
ATOM 9376 N N . PRO A 1 71 ? 34.060 39.637 29.997 1.00 0.00 71 PRO A N 7
ATOM 9377 C CA . PRO A 1 71 ? 33.179 39.791 31.159 1.00 0.00 71 PRO A CA 7
ATOM 9378 C C . PRO A 1 71 ? 31.683 39.812 30.815 1.00 0.00 71 PRO A C 7
ATOM 9379 O O . PRO A 1 71 ? 30.866 39.683 31.721 1.00 0.00 71 PRO A O 7
ATOM 9390 N N . ASN A 1 72 ? 31.280 39.901 29.540 1.00 0.00 72 ASN A N 7
ATOM 9391 C CA . ASN A 1 72 ? 29.877 39.682 29.166 1.00 0.00 72 ASN A CA 7
ATOM 9392 C C . ASN A 1 72 ? 29.402 38.266 29.576 1.00 0.00 72 ASN A C 7
ATOM 9393 O O . ASN A 1 72 ? 28.222 38.077 29.866 1.00 0.00 72 ASN A O 7
ATOM 9404 N N . GLY A 1 73 ? 30.305 37.279 29.670 1.00 0.00 73 GLY A N 7
ATOM 9405 C CA . GLY A 1 73 ? 29.982 35.969 30.241 1.00 0.00 73 GLY A CA 7
ATOM 9406 C C . GLY A 1 73 ? 29.553 36.036 31.713 1.00 0.00 73 GLY A C 7
ATOM 9407 O O . GLY A 1 73 ? 28.667 35.286 32.110 1.00 0.00 73 GLY A O 7
ATOM 9411 N N . ILE A 1 74 ? 30.100 36.965 32.510 1.00 0.00 74 ILE A N 7
ATOM 9412 C CA . ILE A 1 74 ? 29.791 37.124 33.943 1.00 0.00 74 ILE A CA 7
ATOM 9413 C C . ILE A 1 74 ? 28.324 37.507 34.172 1.00 0.00 74 ILE A C 7
ATOM 9414 O O . ILE A 1 74 ? 27.703 36.976 35.093 1.00 0.00 74 ILE A O 7
ATOM 9430 N N . GLU A 1 75 ? 27.749 38.352 33.309 1.00 0.00 75 GLU A N 7
ATOM 9431 C CA . GLU A 1 75 ? 26.335 38.770 33.359 1.00 0.00 75 GLU A CA 7
ATOM 9432 C C . GLU A 1 75 ? 25.371 37.576 33.324 1.00 0.00 75 GLU A C 7
ATOM 9433 O O . GLU A 1 75 ? 24.336 37.563 33.992 1.00 0.00 75 GLU A O 7
ATOM 9445 N N . LYS A 1 76 ? 25.748 36.523 32.591 1.00 0.00 76 LYS A N 7
ATOM 9446 C CA . LYS A 1 76 ? 24.998 35.265 32.510 1.00 0.00 76 LYS A CA 7
ATOM 9447 C C . LYS A 1 76 ? 25.015 34.500 33.832 1.00 0.00 76 LYS A C 7
ATOM 9448 O O . LYS A 1 76 ? 24.062 33.781 34.106 1.00 0.00 76 LYS A O 7
ATOM 9467 N N . LEU A 1 77 ? 26.088 34.638 34.619 1.00 0.00 77 LEU A N 7
ATOM 9468 C CA . LEU A 1 77 ? 26.330 33.909 35.870 1.00 0.00 77 LEU A CA 7
ATOM 9469 C C . LEU A 1 77 ? 25.534 34.499 37.043 1.00 0.00 77 LEU A C 7
ATOM 9470 O O . LEU A 1 77 ? 25.101 33.763 37.922 1.00 0.00 77 LEU A O 7
ATOM 9486 N N . LYS A 1 78 ? 25.343 35.805 37.028 1.00 0.00 78 LYS A N 7
ATOM 9487 C CA . LYS A 1 78 ? 24.606 36.482 38.091 1.00 0.00 78 LYS A CA 7
ATOM 9488 C C . LYS A 1 78 ? 23.154 36.013 38.171 1.00 0.00 78 LYS A C 7
ATOM 9489 O O . LYS A 1 78 ? 22.489 36.212 39.187 1.00 0.00 78 LYS A O 7
ATOM 9508 N N . SER A 1 79 ? 22.678 35.405 37.113 1.00 0.00 79 SER A N 7
ATOM 9509 C CA . SER A 1 79 ? 21.307 34.912 37.078 1.00 0.00 79 SER A CA 7
ATOM 9510 C C . SER A 1 79 ? 21.093 33.835 38.136 1.00 0.00 79 SER A C 7
ATOM 9511 O O . SER A 1 79 ? 20.053 33.795 38.793 1.00 0.00 79 SER A O 7
ATOM 9519 N N . ILE A 1 80 ? 22.083 32.963 38.296 1.00 0.00 80 ILE A N 7
ATOM 9520 C CA . ILE A 1 80 ? 22.008 31.885 39.272 1.00 0.00 80 ILE A CA 7
ATOM 9521 C C . ILE A 1 80 ? 23.108 32.058 40.327 1.00 0.00 80 ILE A C 7
ATOM 9522 O O . ILE A 1 80 ? 24.267 32.271 39.967 1.00 0.00 80 ILE A O 7
ATOM 9538 N N . MET A 1 81 ? 22.758 31.959 41.614 1.00 0.00 81 MET A N 7
ATOM 9539 C CA . MET A 1 81 ? 23.715 32.113 42.714 1.00 0.00 81 MET A CA 7
ATOM 9540 C C . MET A 1 81 ? 24.572 33.369 42.562 1.00 0.00 81 MET A C 7
ATOM 9541 O O . MET A 1 81 ? 25.698 33.430 43.053 1.00 0.00 81 MET A O 7
ATOM 9556 N N . MET A 1 1 ? 18.293 29.619 22.231 1.00 0.00 1 MET A N 8
ATOM 9557 C CA . MET A 1 1 ? 19.505 29.503 23.074 1.00 0.00 1 MET A CA 8
ATOM 9558 C C . MET A 1 1 ? 19.168 28.833 24.403 1.00 0.00 1 MET A C 8
ATOM 9559 O O . MET A 1 1 ? 18.027 28.919 24.848 1.00 0.00 1 MET A O 8
ATOM 9575 N N . ALA A 1 2 ? 20.129 28.111 24.967 1.00 0.00 2 ALA A N 8
ATOM 9576 C CA . ALA A 1 2 ? 19.932 27.405 26.224 1.00 0.00 2 ALA A CA 8
ATOM 9577 C C . ALA A 1 2 ? 21.206 27.452 27.052 1.00 0.00 2 ALA A C 8
ATOM 9578 O O . ALA A 1 2 ? 22.294 27.668 26.517 1.00 0.00 2 ALA A O 8
ATOM 9585 N N . VAL A 1 3 ? 21.077 27.217 28.352 1.00 0.00 3 VAL A N 8
ATOM 9586 C CA . VAL A 1 3 ? 22.230 27.254 29.240 1.00 0.00 3 VAL A CA 8
ATOM 9587 C C . VAL A 1 3 ? 22.315 25.992 30.088 1.00 0.00 3 VAL A C 8
ATOM 9588 O O . VAL A 1 3 ? 22.012 26.009 31.282 1.00 0.00 3 VAL A O 8
ATOM 9601 N N . ASN A 1 4 ? 22.731 24.896 29.461 1.00 0.00 4 ASN A N 8
ATOM 9602 C CA . ASN A 1 4 ? 22.876 23.626 30.157 1.00 0.00 4 ASN A CA 8
ATOM 9603 C C . ASN A 1 4 ? 23.994 23.728 31.192 1.00 0.00 4 ASN A C 8
ATOM 9604 O O . ASN A 1 4 ? 25.052 24.293 30.910 1.00 0.00 4 ASN A O 8
ATOM 9615 N N . LYS A 1 5 ? 23.778 23.179 32.384 1.00 0.00 5 LYS A N 8
ATOM 9616 C CA . LYS A 1 5 ? 24.785 23.258 33.431 1.00 0.00 5 LYS A CA 8
ATOM 9617 C C . LYS A 1 5 ? 26.131 22.673 33.016 1.00 0.00 5 LYS A C 8
ATOM 9618 O O . LYS A 1 5 ? 27.177 23.255 33.303 1.00 0.00 5 LYS A O 8
ATOM 9637 N N . ASN A 1 6 ? 26.110 21.527 32.343 1.00 0.00 6 ASN A N 8
ATOM 9638 C CA . ASN A 1 6 ? 27.361 20.896 31.917 1.00 0.00 6 ASN A CA 8
ATOM 9639 C C . ASN A 1 6 ? 28.126 21.577 30.769 1.00 0.00 6 ASN A C 8
ATOM 9640 O O . ASN A 1 6 ? 29.331 21.802 30.884 1.00 0.00 6 ASN A O 8
ATOM 9651 N N . GLU A 1 7 ? 27.444 21.906 29.672 1.00 0.00 7 GLU A N 8
ATOM 9652 C CA . GLU A 1 7 ? 28.105 22.576 28.548 1.00 0.00 7 GLU A CA 8
ATOM 9653 C C . GLU A 1 7 ? 28.474 24.009 28.904 1.00 0.00 7 GLU A C 8
ATOM 9654 O O . GLU A 1 7 ? 29.576 24.491 28.639 1.00 0.00 7 GLU A O 8
ATOM 9666 N N . TYR A 1 8 ? 27.498 24.663 29.516 1.00 0.00 8 TYR A N 8
ATOM 9667 C CA . TYR A 1 8 ? 27.599 26.053 29.974 1.00 0.00 8 TYR A CA 8
ATOM 9668 C C . TYR A 1 8 ? 28.450 26.174 31.243 1.00 0.00 8 TYR A C 8
ATOM 9669 O O . TYR A 1 8 ? 28.888 27.282 31.544 1.00 0.00 8 TYR A O 8
ATOM 9687 N N . LYS A 1 9 ? 28.798 25.059 31.919 1.00 0.00 9 LYS A N 8
ATOM 9688 C CA . LYS A 1 9 ? 29.794 25.025 32.995 1.00 0.00 9 LYS A CA 8
ATOM 9689 C C . LYS A 1 9 ? 31.030 25.843 32.629 1.00 0.00 9 LYS A C 8
ATOM 9690 O O . LYS A 1 9 ? 31.466 26.669 33.417 1.00 0.00 9 LYS A O 8
ATOM 9709 N N . ILE A 1 10 ? 31.567 25.648 31.422 1.00 0.00 10 ILE A N 8
ATOM 9710 C CA . ILE A 1 10 ? 32.790 26.315 30.955 1.00 0.00 10 ILE A CA 8
ATOM 9711 C C . ILE A 1 10 ? 32.665 27.839 31.070 1.00 0.00 10 ILE A C 8
ATOM 9712 O O . ILE A 1 10 ? 33.533 28.492 31.641 1.00 0.00 10 ILE A O 8
ATOM 9728 N N . LEU A 1 11 ? 31.558 28.390 30.565 1.00 0.00 11 LEU A N 8
ATOM 9729 C CA . LEU A 1 11 ? 31.239 29.818 30.605 1.00 0.00 11 LEU A CA 8
ATOM 9730 C C . LEU A 1 11 ? 30.996 30.326 32.046 1.00 0.00 11 LEU A C 8
ATOM 9731 O O . LEU A 1 11 ? 31.165 31.512 32.328 1.00 0.00 11 LEU A O 8
ATOM 9747 N N . ILE A 1 12 ? 30.665 29.425 32.976 1.00 0.00 12 ILE A N 8
ATOM 9748 C CA . ILE A 1 12 ? 30.407 29.715 34.399 1.00 0.00 12 ILE A CA 8
ATOM 9749 C C . ILE A 1 12 ? 31.694 29.621 35.247 1.00 0.00 12 ILE A C 8
ATOM 9750 O O . ILE A 1 12 ? 31.891 30.408 36.170 1.00 0.00 12 ILE A O 8
ATOM 9766 N N . MET A 1 13 ? 32.634 28.741 34.892 1.00 0.00 13 MET A N 8
ATOM 9767 C CA . MET A 1 13 ? 33.952 28.633 35.536 1.00 0.00 13 MET A CA 8
ATOM 9768 C C . MET A 1 13 ? 34.734 29.955 35.487 1.00 0.00 13 MET A C 8
ATOM 9769 O O . MET A 1 13 ? 35.387 30.337 36.461 1.00 0.00 13 MET A O 8
ATOM 9783 N N . LEU A 1 14 ? 34.631 30.677 34.367 1.00 0.00 14 LEU A N 8
ATOM 9784 C CA . LEU A 1 14 ? 35.172 32.031 34.206 1.00 0.00 14 LEU A CA 8
ATOM 9785 C C . LEU A 1 14 ? 34.299 33.136 34.829 1.00 0.00 14 LEU A C 8
ATOM 9786 O O . LEU A 1 14 ? 34.857 34.142 35.259 1.00 0.00 14 LEU A O 8
ATOM 9802 N N . LYS A 1 15 ? 32.975 32.957 34.946 1.00 0.00 15 LYS A N 8
ATOM 9803 C CA . LYS A 1 15 ? 32.093 33.839 35.747 1.00 0.00 15 LYS A CA 8
ATOM 9804 C C . LYS A 1 15 ? 32.559 33.895 37.205 1.00 0.00 15 LYS A C 8
ATOM 9805 O O . LYS A 1 15 ? 32.685 34.979 37.770 1.00 0.00 15 LYS A O 8
ATOM 9824 N N . GLU A 1 16 ? 32.833 32.733 37.796 1.00 0.00 16 GLU A N 8
ATOM 9825 C CA . GLU A 1 16 ? 33.344 32.604 39.166 1.00 0.00 16 GLU A CA 8
ATOM 9826 C C . GLU A 1 16 ? 34.787 33.112 39.307 1.00 0.00 16 GLU A C 8
ATOM 9827 O O . GLU A 1 16 ? 35.066 33.940 40.172 1.00 0.00 16 GLU A O 8
ATOM 9839 N N . ASN A 1 17 ? 35.718 32.647 38.466 1.00 0.00 17 ASN A N 8
ATOM 9840 C CA . ASN A 1 17 ? 37.141 32.990 38.599 1.00 0.00 17 ASN A CA 8
ATOM 9841 C C . ASN A 1 17 ? 37.574 34.299 37.917 1.00 0.00 17 ASN A C 8
ATOM 9842 O O . ASN A 1 17 ? 38.749 34.671 37.980 1.00 0.00 17 ASN A O 8
ATOM 9853 N N . GLN A 1 18 ? 36.641 35.017 37.290 1.00 0.00 18 GLN A N 8
ATOM 9854 C CA . GLN A 1 18 ? 36.861 36.301 36.606 1.00 0.00 18 GLN A CA 8
ATOM 9855 C C . GLN A 1 18 ? 37.744 36.203 35.346 1.00 0.00 18 GLN A C 8
ATOM 9856 O O . GLN A 1 18 ? 38.172 37.221 34.800 1.00 0.00 18 GLN A O 8
ATOM 9870 N N . CYS A 1 19 ? 38.012 34.990 34.855 1.00 0.00 19 CYS A N 8
ATOM 9871 C CA . CYS A 1 19 ? 38.844 34.704 33.680 1.00 0.00 19 CYS A CA 8
ATOM 9872 C C . CYS A 1 19 ? 38.111 34.985 32.349 1.00 0.00 19 CYS A C 8
ATOM 9873 O O . CYS A 1 19 ? 38.037 34.121 31.480 1.00 0.00 19 CYS A O 8
ATOM 9881 N N . THR A 1 20 ? 37.515 36.172 32.206 1.00 0.00 20 THR A N 8
ATOM 9882 C CA . THR A 1 20 ? 36.681 36.564 31.061 1.00 0.00 20 THR A CA 8
ATOM 9883 C C . THR A 1 20 ? 36.813 38.060 30.762 1.00 0.00 20 THR A C 8
ATOM 9884 O O . THR A 1 20 ? 36.496 38.905 31.598 1.00 0.00 20 THR A O 8
ATOM 9895 N N . THR A 1 21 ? 37.375 38.366 29.600 1.00 0.00 21 THR A N 8
ATOM 9896 C CA . THR A 1 21 ? 37.544 39.702 28.999 1.00 0.00 21 THR A CA 8
ATOM 9897 C C . THR A 1 21 ? 38.257 39.556 27.651 1.00 0.00 21 THR A C 8
ATOM 9898 O O . THR A 1 21 ? 38.863 38.524 27.374 1.00 0.00 21 THR A O 8
ATOM 9909 N N . GLU A 1 22 ? 38.237 40.599 26.802 1.00 0.00 22 GLU A N 8
ATOM 9910 C CA . GLU A 1 22 ? 39.093 40.680 25.608 1.00 0.00 22 GLU A CA 8
ATOM 9911 C C . GLU A 1 22 ? 40.582 40.880 25.943 1.00 0.00 22 GLU A C 8
ATOM 9912 O O . GLU A 1 22 ? 41.449 40.612 25.117 1.00 0.00 22 GLU A O 8
ATOM 9924 N N . LEU A 1 23 ? 40.892 41.349 27.157 1.00 0.00 23 LEU A N 8
ATOM 9925 C CA . LEU A 1 23 ? 42.253 41.681 27.593 1.00 0.00 23 LEU A CA 8
ATOM 9926 C C . LEU A 1 23 ? 43.075 40.474 28.096 1.00 0.00 23 LEU A C 8
ATOM 9927 O O . LEU A 1 23 ? 44.226 40.668 28.500 1.00 0.00 23 LEU A O 8
ATOM 9943 N N . LYS A 1 24 ? 42.486 39.266 28.143 1.00 0.00 24 LYS A N 8
ATOM 9944 C CA . LYS A 1 24 ? 43.035 38.050 28.782 1.00 0.00 24 LYS A CA 8
ATOM 9945 C C . LYS A 1 24 ? 42.506 36.785 28.090 1.00 0.00 24 LYS A C 8
ATOM 9946 O O . LYS A 1 24 ? 41.294 36.578 28.059 1.00 0.00 24 LYS A O 8
ATOM 9965 N N . SER A 1 25 ? 43.387 35.912 27.599 1.00 0.00 25 SER A N 8
ATOM 9966 C CA . SER A 1 25 ? 43.002 34.644 26.946 1.00 0.00 25 SER A CA 8
ATOM 9967 C C . SER A 1 25 ? 43.274 33.456 27.880 1.00 0.00 25 SER A C 8
ATOM 9968 O O . SER A 1 25 ? 44.375 33.329 28.420 1.00 0.00 25 SER A O 8
ATOM 9976 N N . PHE A 1 26 ? 42.263 32.625 28.118 1.00 0.00 26 PHE A N 8
ATOM 9977 C CA . PHE A 1 26 ? 42.403 31.464 29.005 1.00 0.00 26 PHE A CA 8
ATOM 9978 C C . PHE A 1 26 ? 43.112 30.258 28.376 1.00 0.00 26 PHE A C 8
ATOM 9979 O O . PHE A 1 26 ? 43.081 30.076 27.159 1.00 0.00 26 PHE A O 8
ATOM 9996 N N . THR A 1 27 ? 43.748 29.438 29.215 1.00 0.00 27 THR A N 8
ATOM 9997 C CA . THR A 1 27 ? 44.414 28.222 28.727 1.00 0.00 27 THR A CA 8
ATOM 9998 C C . THR A 1 27 ? 43.494 27.002 28.789 1.00 0.00 27 THR A C 8
ATOM 9999 O O . THR A 1 27 ? 42.691 26.844 29.713 1.00 0.00 27 THR A O 8
ATOM 10010 N N . TYR A 1 28 ? 43.658 26.075 27.839 1.00 0.00 28 TYR A N 8
ATOM 10011 C CA . TYR A 1 28 ? 43.035 24.749 27.915 1.00 0.00 28 TYR A CA 8
ATOM 10012 C C . TYR A 1 28 ? 43.523 23.955 29.140 1.00 0.00 28 TYR A C 8
ATOM 10013 O O . TYR A 1 28 ? 42.735 23.190 29.689 1.00 0.00 28 TYR A O 8
ATOM 10031 N N . THR A 1 29 ? 44.763 24.155 29.610 1.00 0.00 29 THR A N 8
ATOM 10032 C CA . THR A 1 29 ? 45.299 23.487 30.816 1.00 0.00 29 THR A CA 8
ATOM 10033 C C . THR A 1 29 ? 44.424 23.759 32.042 1.00 0.00 29 THR A C 8
ATOM 10034 O O . THR A 1 29 ? 43.873 22.830 32.635 1.00 0.00 29 THR A O 8
ATOM 10045 N N . LYS A 1 30 ? 44.217 25.036 32.379 1.00 0.00 30 LYS A N 8
ATOM 10046 C CA . LYS A 1 30 ? 43.413 25.441 33.533 1.00 0.00 30 LYS A CA 8
ATOM 10047 C C . LYS A 1 30 ? 41.932 25.122 33.326 1.00 0.00 30 LYS A C 8
ATOM 10048 O O . LYS A 1 30 ? 41.298 24.621 34.254 1.00 0.00 30 LYS A O 8
ATOM 10067 N N . LEU A 1 31 ? 41.392 25.350 32.121 1.00 0.00 31 LEU A N 8
ATOM 10068 C CA . LEU A 1 31 ? 39.989 25.050 31.816 1.00 0.00 31 LEU A CA 8
ATOM 10069 C C . LEU A 1 31 ? 39.650 23.557 31.959 1.00 0.00 31 LEU A C 8
ATOM 10070 O O . LEU A 1 31 ? 38.599 23.256 32.520 1.00 0.00 31 LEU A O 8
ATOM 10086 N N . CYS A 1 32 ? 40.507 22.626 31.520 1.00 0.00 32 CYS A N 8
ATOM 10087 C CA . CYS A 1 32 ? 40.245 21.188 31.683 1.00 0.00 32 CYS A CA 8
ATOM 10088 C C . CYS A 1 32 ? 40.202 20.776 33.165 1.00 0.00 32 CYS A C 8
ATOM 10089 O O . CYS A 1 32 ? 39.264 20.090 33.575 1.00 0.00 32 CYS A O 8
ATOM 10097 N N . ASN A 1 33 ? 41.151 21.263 33.979 1.00 0.00 33 ASN A N 8
ATOM 10098 C CA . ASN A 1 33 ? 41.178 21.035 35.429 1.00 0.00 33 ASN A CA 8
ATOM 10099 C C . ASN A 1 33 ? 39.895 21.554 36.112 1.00 0.00 33 ASN A C 8
ATOM 10100 O O . ASN A 1 33 ? 39.166 20.777 36.735 1.00 0.00 33 ASN A O 8
ATOM 10111 N N . ILE A 1 34 ? 39.585 22.852 35.987 1.00 0.00 34 ILE A N 8
ATOM 10112 C CA . ILE A 1 34 ? 38.443 23.455 36.703 1.00 0.00 34 ILE A CA 8
ATOM 10113 C C . ILE A 1 34 ? 37.091 22.972 36.154 1.00 0.00 34 ILE A C 8
ATOM 10114 O O . ILE A 1 34 ? 36.172 22.714 36.927 1.00 0.00 34 ILE A O 8
ATOM 10130 N N . SER A 1 35 ? 36.964 22.777 34.835 1.00 0.00 35 SER A N 8
ATOM 10131 C CA . SER A 1 35 ? 35.725 22.291 34.211 1.00 0.00 35 SER A CA 8
ATOM 10132 C C . SER A 1 35 ? 35.554 20.762 34.271 1.00 0.00 35 SER A C 8
ATOM 10133 O O . SER A 1 35 ? 34.523 20.262 33.814 1.00 0.00 35 SER A O 8
ATOM 10141 N N . LYS A 1 36 ? 36.529 20.031 34.838 1.00 0.00 36 LYS A N 8
ATOM 10142 C CA . LYS A 1 36 ? 36.475 18.602 35.155 1.00 0.00 36 LYS A CA 8
ATOM 10143 C C . LYS A 1 36 ? 36.279 17.674 33.937 1.00 0.00 36 LYS A C 8
ATOM 10144 O O . LYS A 1 36 ? 35.476 16.744 33.987 1.00 0.00 36 LYS A O 8
ATOM 10163 N N . LEU A 1 37 ? 36.981 17.938 32.829 1.00 0.00 37 LEU A N 8
ATOM 10164 C CA . LEU A 1 37 ? 36.774 17.261 31.546 1.00 0.00 37 LEU A CA 8
ATOM 10165 C C . LEU A 1 37 ? 38.049 17.115 30.691 1.00 0.00 37 LEU A C 8
ATOM 10166 O O . LEU A 1 37 ? 39.043 17.804 30.907 1.00 0.00 37 LEU A O 8
ATOM 10182 N N . SER A 1 38 ? 38.012 16.203 29.711 1.00 0.00 38 SER A N 8
ATOM 10183 C CA . SER A 1 38 ? 39.123 15.919 28.786 1.00 0.00 38 SER A CA 8
ATOM 10184 C C . SER A 1 38 ? 39.295 17.007 27.715 1.00 0.00 38 SER A C 8
ATOM 10185 O O . SER A 1 38 ? 38.344 17.703 27.357 1.00 0.00 38 SER A O 8
ATOM 10193 N N . MET A 1 39 ? 40.492 17.114 27.117 1.00 0.00 39 MET A N 8
ATOM 10194 C CA . MET A 1 39 ? 40.746 18.095 26.044 1.00 0.00 39 MET A CA 8
ATOM 10195 C C . MET A 1 39 ? 39.903 17.848 24.775 1.00 0.00 39 MET A C 8
ATOM 10196 O O . MET A 1 39 ? 39.555 18.794 24.072 1.00 0.00 39 MET A O 8
ATOM 10210 N N . SER A 1 40 ? 39.510 16.600 24.508 1.00 0.00 40 SER A N 8
ATOM 10211 C CA . SER A 1 40 ? 38.514 16.235 23.488 1.00 0.00 40 SER A CA 8
ATOM 10212 C C . SER A 1 40 ? 37.139 16.851 23.791 1.00 0.00 40 SER A C 8
ATOM 10213 O O . SER A 1 40 ? 36.521 17.474 22.926 1.00 0.00 40 SER A O 8
ATOM 10221 N N . THR A 1 41 ? 36.690 16.767 25.045 1.00 0.00 41 THR A N 8
ATOM 10222 C CA . THR A 1 41 ? 35.448 17.384 25.525 1.00 0.00 41 THR A CA 8
ATOM 10223 C C . THR A 1 41 ? 35.509 18.913 25.443 1.00 0.00 41 THR A C 8
ATOM 10224 O O . THR A 1 41 ? 34.559 19.536 24.966 1.00 0.00 41 THR A O 8
ATOM 10235 N N . VAL A 1 42 ? 36.623 19.539 25.858 1.00 0.00 42 VAL A N 8
ATOM 10236 C CA . VAL A 1 42 ? 36.752 21.006 25.790 1.00 0.00 42 VAL A CA 8
ATOM 10237 C C . VAL A 1 42 ? 36.785 21.499 24.342 1.00 0.00 42 VAL A C 8
ATOM 10238 O O . VAL A 1 42 ? 36.146 22.506 24.052 1.00 0.00 42 VAL A O 8
ATOM 10251 N N . ARG A 1 43 ? 37.431 20.766 23.418 1.00 0.00 43 ARG A N 8
ATOM 10252 C CA . ARG A 1 43 ? 37.427 21.067 21.973 1.00 0.00 43 ARG A CA 8
ATOM 10253 C C . ARG A 1 43 ? 36.010 21.106 21.399 1.00 0.00 43 ARG A C 8
ATOM 10254 O O . ARG A 1 43 ? 35.664 22.093 20.752 1.00 0.00 43 ARG A O 8
ATOM 10275 N N . ARG A 1 44 ? 35.171 20.100 21.686 1.00 0.00 44 ARG A N 8
ATOM 10276 C CA . ARG A 1 44 ? 33.746 20.080 21.288 1.00 0.00 44 ARG A CA 8
ATOM 10277 C C . ARG A 1 44 ? 33.001 21.325 21.782 1.00 0.00 44 ARG A C 8
ATOM 10278 O O . ARG A 1 44 ? 32.405 22.041 20.976 1.00 0.00 44 ARG A O 8
ATOM 10299 N N . SER A 1 45 ? 33.058 21.610 23.083 1.00 0.00 45 SER A N 8
ATOM 10300 C CA . SER A 1 45 ? 32.258 22.687 23.681 1.00 0.00 45 SER A CA 8
ATOM 10301 C C . SER A 1 45 ? 32.780 24.096 23.356 1.00 0.00 45 SER A C 8
ATOM 10302 O O . SER A 1 45 ? 31.981 24.949 22.979 1.00 0.00 45 SER A O 8
ATOM 10310 N N . ILE A 1 46 ? 34.094 24.363 23.410 1.00 0.00 46 ILE A N 8
ATOM 10311 C CA . ILE A 1 46 ? 34.660 25.661 22.982 1.00 0.00 46 ILE A CA 8
ATOM 10312 C C . ILE A 1 46 ? 34.425 25.915 21.486 1.00 0.00 46 ILE A C 8
ATOM 10313 O O . ILE A 1 46 ? 34.149 27.061 21.134 1.00 0.00 46 ILE A O 8
ATOM 10329 N N . LYS A 1 47 ? 34.432 24.893 20.610 1.00 0.00 47 LYS A N 8
ATOM 10330 C CA . LYS A 1 47 ? 34.107 25.090 19.184 1.00 0.00 47 LYS A CA 8
ATOM 10331 C C . LYS A 1 47 ? 32.657 25.542 19.017 1.00 0.00 47 LYS A C 8
ATOM 10332 O O . LYS A 1 47 ? 32.403 26.547 18.358 1.00 0.00 47 LYS A O 8
ATOM 10351 N N . LYS A 1 48 ? 31.720 24.870 19.688 1.00 0.00 48 LYS A N 8
ATOM 10352 C CA . LYS A 1 48 ? 30.315 25.295 19.739 1.00 0.00 48 LYS A CA 8
ATOM 10353 C C . LYS A 1 48 ? 30.137 26.685 20.364 1.00 0.00 48 LYS A C 8
ATOM 10354 O O . LYS A 1 48 ? 29.262 27.429 19.931 1.00 0.00 48 LYS A O 8
ATOM 10373 N N . PHE A 1 49 ? 30.992 27.099 21.301 1.00 0.00 49 PHE A N 8
ATOM 10374 C CA . PHE A 1 49 ? 31.019 28.478 21.807 1.00 0.00 49 PHE A CA 8
ATOM 10375 C C . PHE A 1 49 ? 31.661 29.524 20.866 1.00 0.00 49 PHE A C 8
ATOM 10376 O O . PHE A 1 49 ? 31.441 30.713 21.099 1.00 0.00 49 PHE A O 8
ATOM 10393 N N . LEU A 1 50 ? 32.364 29.128 19.790 1.00 0.00 50 LEU A N 8
ATOM 10394 C CA . LEU A 1 50 ? 32.668 30.017 18.652 1.00 0.00 50 LEU A CA 8
ATOM 10395 C C . LEU A 1 50 ? 31.404 30.293 17.821 1.00 0.00 50 LEU A C 8
ATOM 10396 O O . LEU A 1 50 ? 31.147 31.433 17.440 1.00 0.00 50 LEU A O 8
ATOM 10412 N N . GLU A 1 51 ? 30.598 29.260 17.552 1.00 0.00 51 GLU A N 8
ATOM 10413 C CA . GLU A 1 51 ? 29.330 29.384 16.813 1.00 0.00 51 GLU A CA 8
ATOM 10414 C C . GLU A 1 51 ? 28.301 30.209 17.608 1.00 0.00 51 GLU A C 8
ATOM 10415 O O . GLU A 1 51 ? 27.712 31.150 17.069 1.00 0.00 51 GLU A O 8
ATOM 10427 N N . LEU A 1 52 ? 28.187 29.936 18.916 1.00 0.00 52 LEU A N 8
ATOM 10428 C CA . LEU A 1 52 ? 27.484 30.744 19.930 1.00 0.00 52 LEU A CA 8
ATOM 10429 C C . LEU A 1 52 ? 28.166 32.102 20.228 1.00 0.00 52 LEU A C 8
ATOM 10430 O O . LEU A 1 52 ? 27.720 32.825 21.114 1.00 0.00 52 LEU A O 8
ATOM 10446 N N . GLN A 1 53 ? 29.220 32.473 19.493 1.00 0.00 53 GLN A N 8
ATOM 10447 C CA . GLN A 1 53 ? 29.907 33.775 19.493 1.00 0.00 53 GLN A CA 8
ATOM 10448 C C . GLN A 1 53 ? 30.671 34.179 20.773 1.00 0.00 53 GLN A C 8
ATOM 10449 O O . GLN A 1 53 ? 31.532 35.060 20.686 1.00 0.00 53 GLN A O 8
ATOM 10463 N N . TYR A 1 54 ? 30.360 33.602 21.940 1.00 0.00 54 TYR A N 8
ATOM 10464 C CA . TYR A 1 54 ? 30.808 34.087 23.254 1.00 0.00 54 TYR A CA 8
ATOM 10465 C C . TYR A 1 54 ? 32.328 34.041 23.471 1.00 0.00 54 TYR A C 8
ATOM 10466 O O . TYR A 1 54 ? 32.890 35.016 23.981 1.00 0.00 54 TYR A O 8
ATOM 10484 N N . VAL A 1 55 ? 32.979 32.928 23.113 1.00 0.00 55 VAL A N 8
ATOM 10485 C CA . VAL A 1 55 ? 34.446 32.762 23.180 1.00 0.00 55 VAL A CA 8
ATOM 10486 C C . VAL A 1 55 ? 35.043 33.042 21.797 1.00 0.00 55 VAL A C 8
ATOM 10487 O O . VAL A 1 55 ? 34.387 32.767 20.796 1.00 0.00 55 VAL A O 8
ATOM 10500 N N . LYS A 1 56 ? 36.280 33.547 21.722 1.00 0.00 56 LYS A N 8
ATOM 10501 C CA . LYS A 1 56 ? 37.041 33.720 20.468 1.00 0.00 56 LYS A CA 8
ATOM 10502 C C . LYS A 1 56 ? 38.405 33.047 20.560 1.00 0.00 56 LYS A C 8
ATOM 10503 O O . LYS A 1 56 ? 39.064 33.077 21.594 1.00 0.00 56 LYS A O 8
ATOM 10522 N N . GLU A 1 57 ? 38.807 32.435 19.454 1.00 0.00 57 GLU A N 8
ATOM 10523 C CA . GLU A 1 57 ? 40.075 31.711 19.292 1.00 0.00 57 GLU A CA 8
ATOM 10524 C C . GLU A 1 57 ? 41.288 32.621 19.043 1.00 0.00 57 GLU A C 8
ATOM 10525 O O . GLU A 1 57 ? 41.169 33.722 18.504 1.00 0.00 57 GLU A O 8
ATOM 10537 N N . GLY A 1 58 ? 42.468 32.106 19.375 1.00 0.00 58 GLY A N 8
ATOM 10538 C CA . GLY A 1 58 ? 43.707 32.840 19.194 1.00 0.00 58 GLY A CA 8
ATOM 10539 C C . GLY A 1 58 ? 44.688 32.053 18.338 1.00 0.00 58 GLY A C 8
ATOM 10540 O O . GLY A 1 58 ? 44.684 30.822 18.362 1.00 0.00 58 GLY A O 8
ATOM 10544 N N . CYS A 1 59 ? 45.531 32.754 17.582 1.00 0.00 59 CYS A N 8
ATOM 10545 C CA . CYS A 1 59 ? 46.503 32.104 16.709 1.00 0.00 59 CYS A CA 8
ATOM 10546 C C . CYS A 1 59 ? 47.527 31.313 17.525 1.00 0.00 59 CYS A C 8
ATOM 10547 O O . CYS A 1 59 ? 47.883 31.714 18.633 1.00 0.00 59 CYS A O 8
ATOM 10555 N N . LYS A 1 60 ? 47.999 30.191 16.983 1.00 0.00 60 LYS A N 8
ATOM 10556 C CA . LYS A 1 60 ? 48.963 29.358 17.689 1.00 0.00 60 LYS A CA 8
ATOM 10557 C C . LYS A 1 60 ? 50.355 29.417 17.035 1.00 0.00 60 LYS A C 8
ATOM 10558 O O . LYS A 1 60 ? 50.484 29.156 15.839 1.00 0.00 60 LYS A O 8
ATOM 10577 N N . GLN A 1 61 ? 51.389 29.755 17.807 1.00 0.00 61 GLN A N 8
ATOM 10578 C CA . GLN A 1 61 ? 52.752 29.824 17.295 1.00 0.00 61 GLN A CA 8
ATOM 10579 C C . GLN A 1 61 ? 53.656 29.062 18.256 1.00 0.00 61 GLN A C 8
ATOM 10580 O O . GLN A 1 61 ? 54.343 29.665 19.080 1.00 0.00 61 GLN A O 8
ATOM 10594 N N . GLY A 1 62 ? 53.656 27.736 18.151 1.00 0.00 62 GLY A N 8
ATOM 10595 C CA . GLY A 1 62 ? 54.427 26.869 19.033 1.00 0.00 62 GLY A CA 8
ATOM 10596 C C . GLY A 1 62 ? 53.753 26.575 20.370 1.00 0.00 62 GLY A C 8
ATOM 10597 O O . GLY A 1 62 ? 53.497 25.410 20.672 1.00 0.00 62 GLY A O 8
ATOM 10601 N N . ILE A 1 63 ? 53.459 27.597 21.175 1.00 0.00 63 ILE A N 8
ATOM 10602 C CA . ILE A 1 63 ? 52.757 27.401 22.439 1.00 0.00 63 ILE A CA 8
ATOM 10603 C C . ILE A 1 63 ? 51.302 27.030 22.157 1.00 0.00 63 ILE A C 8
ATOM 10604 O O . ILE A 1 63 ? 50.743 27.409 21.127 1.00 0.00 63 ILE A O 8
ATOM 10620 N N . SER A 1 64 ? 50.672 26.323 23.088 1.00 0.00 64 SER A N 8
ATOM 10621 C CA . SER A 1 64 ? 49.294 25.889 22.889 1.00 0.00 64 SER A CA 8
ATOM 10622 C C . SER A 1 64 ? 48.352 27.055 22.556 1.00 0.00 64 SER A C 8
ATOM 10623 O O . SER A 1 64 ? 48.562 28.183 23.004 1.00 0.00 64 SER A O 8
ATOM 10631 N N . LYS A 1 65 ? 47.308 26.770 21.773 1.00 0.00 65 LYS A N 8
ATOM 10632 C CA . LYS A 1 65 ? 46.325 27.773 21.355 1.00 0.00 65 LYS A CA 8
ATOM 10633 C C . LYS A 1 65 ? 45.505 28.262 22.544 1.00 0.00 65 LYS A C 8
ATOM 10634 O O . LYS A 1 65 ? 45.331 27.540 23.529 1.00 0.00 65 LYS A O 8
ATOM 10653 N N . THR A 1 66 ? 44.956 29.469 22.449 1.00 0.00 66 THR A N 8
ATOM 10654 C CA . THR A 1 66 ? 44.219 29.996 23.608 1.00 0.00 66 THR A CA 8
ATOM 10655 C C . THR A 1 66 ? 42.905 30.636 23.155 1.00 0.00 66 THR A C 8
ATOM 10656 O O . THR A 1 66 ? 42.736 30.895 21.963 1.00 0.00 66 THR A O 8
ATOM 10667 N N . PHE A 1 67 ? 41.959 30.849 24.076 1.00 0.00 67 PHE A N 8
ATOM 10668 C CA . PHE A 1 67 ? 40.646 31.425 23.778 1.00 0.00 67 PHE A CA 8
ATOM 10669 C C . PHE A 1 67 ? 40.289 32.490 24.826 1.00 0.00 67 PHE A C 8
ATOM 10670 O O . PHE A 1 67 ? 40.365 32.226 26.028 1.00 0.00 67 PHE A O 8
ATOM 10687 N N . TYR A 1 68 ? 39.918 33.693 24.385 1.00 0.00 68 TYR A N 8
ATOM 10688 C CA . TYR A 1 68 ? 39.376 34.748 25.257 1.00 0.00 68 TYR A CA 8
ATOM 10689 C C . TYR A 1 68 ? 37.845 34.774 25.176 1.00 0.00 68 TYR A C 8
ATOM 10690 O O . TYR A 1 68 ? 37.241 34.072 24.362 1.00 0.00 68 TYR A O 8
ATOM 10708 N N . ILE A 1 69 ? 37.201 35.569 26.036 1.00 0.00 69 ILE A N 8
ATOM 10709 C CA . ILE A 1 69 ? 35.741 35.599 26.166 1.00 0.00 69 ILE A CA 8
ATOM 10710 C C . ILE A 1 69 ? 35.236 37.041 26.113 1.00 0.00 69 ILE A C 8
ATOM 10711 O O . ILE A 1 69 ? 35.759 37.934 26.775 1.00 0.00 69 ILE A O 8
ATOM 10727 N N . THR A 1 70 ? 34.239 37.270 25.263 1.00 0.00 70 THR A N 8
ATOM 10728 C CA . THR A 1 70 ? 33.686 38.585 24.945 1.00 0.00 70 THR A CA 8
ATOM 10729 C C . THR A 1 70 ? 32.775 39.128 26.061 1.00 0.00 70 THR A C 8
ATOM 10730 O O . THR A 1 70 ? 32.125 38.347 26.769 1.00 0.00 70 THR A O 8
ATOM 10741 N N . PRO A 1 71 ? 32.608 40.465 26.174 1.00 0.00 71 PRO A N 8
ATOM 10742 C CA . PRO A 1 71 ? 31.591 41.056 27.052 1.00 0.00 71 PRO A CA 8
ATOM 10743 C C . PRO A 1 71 ? 30.175 40.573 26.702 1.00 0.00 71 PRO A C 8
ATOM 10744 O O . PRO A 1 71 ? 29.336 40.436 27.586 1.00 0.00 71 PRO A O 8
ATOM 10755 N N . ASN A 1 72 ? 29.931 40.216 25.437 1.00 0.00 72 ASN A N 8
ATOM 10756 C CA . ASN A 1 72 ? 28.643 39.724 24.946 1.00 0.00 72 ASN A CA 8
ATOM 10757 C C . ASN A 1 72 ? 28.192 38.406 25.613 1.00 0.00 72 ASN A C 8
ATOM 10758 O O . ASN A 1 72 ? 26.995 38.122 25.644 1.00 0.00 72 ASN A O 8
ATOM 10769 N N . GLY A 1 73 ? 29.118 37.624 26.183 1.00 0.00 73 GLY A N 8
ATOM 10770 C CA . GLY A 1 73 ? 28.783 36.515 27.084 1.00 0.00 73 GLY A CA 8
ATOM 10771 C C . GLY A 1 73 ? 28.455 36.987 28.504 1.00 0.00 73 GLY A C 8
ATOM 10772 O O . GLY A 1 73 ? 27.442 36.572 29.066 1.00 0.00 73 GLY A O 8
ATOM 10776 N N . ILE A 1 74 ? 29.270 37.895 29.063 1.00 0.00 74 ILE A N 8
ATOM 10777 C CA . ILE A 1 74 ? 29.069 38.490 30.396 1.00 0.00 74 ILE A CA 8
ATOM 10778 C C . ILE A 1 74 ? 27.690 39.147 30.534 1.00 0.00 74 ILE A C 8
ATOM 10779 O O . ILE A 1 74 ? 27.051 38.970 31.570 1.00 0.00 74 ILE A O 8
ATOM 10795 N N . GLU A 1 75 ? 27.196 39.835 29.495 1.00 0.00 75 GLU A N 8
ATOM 10796 C CA . GLU A 1 75 ? 25.848 40.430 29.476 1.00 0.00 75 GLU A CA 8
ATOM 10797 C C . GLU A 1 75 ? 24.764 39.413 29.870 1.00 0.00 75 GLU A C 8
ATOM 10798 O O . GLU A 1 75 ? 23.895 39.708 30.692 1.00 0.00 75 GLU A O 8
ATOM 10810 N N . LYS A 1 76 ? 24.843 38.186 29.336 1.00 0.00 76 LYS A N 8
ATOM 10811 C CA . LYS A 1 76 ? 23.860 37.123 29.594 1.00 0.00 76 LYS A CA 8
ATOM 10812 C C . LYS A 1 76 ? 24.021 36.489 30.985 1.00 0.00 76 LYS A C 8
ATOM 10813 O O . LYS A 1 76 ? 23.033 36.043 31.567 1.00 0.00 76 LYS A O 8
ATOM 10832 N N . LEU A 1 77 ? 25.220 36.527 31.584 1.00 0.00 77 LEU A N 8
ATOM 10833 C CA . LEU A 1 77 ? 25.448 36.073 32.971 1.00 0.00 77 LEU A CA 8
ATOM 10834 C C . LEU A 1 77 ? 24.623 36.873 33.997 1.00 0.00 77 LEU A C 8
ATOM 10835 O O . LEU A 1 77 ? 24.285 36.357 35.066 1.00 0.00 77 LEU A O 8
ATOM 10851 N N . LYS A 1 78 ? 24.266 38.121 33.666 1.00 0.00 78 LYS A N 8
ATOM 10852 C CA . LYS A 1 78 ? 23.512 39.045 34.531 1.00 0.00 78 LYS A CA 8
ATOM 10853 C C . LYS A 1 78 ? 22.028 38.649 34.704 1.00 0.00 78 LYS A C 8
ATOM 10854 O O . LYS A 1 78 ? 21.296 39.312 35.442 1.00 0.00 78 LYS A O 8
ATOM 10873 N N . SER A 1 79 ? 21.611 37.583 34.029 1.00 0.00 79 SER A N 8
ATOM 10874 C CA . SER A 1 79 ? 20.233 37.115 34.112 1.00 0.00 79 SER A CA 8
ATOM 10875 C C . SER A 1 79 ? 20.161 35.741 34.768 1.00 0.00 79 SER A C 8
ATOM 10876 O O . SER A 1 79 ? 19.364 34.892 34.365 1.00 0.00 79 SER A O 8
ATOM 10884 N N . ILE A 1 80 ? 20.998 35.526 35.778 1.00 0.00 80 ILE A N 8
ATOM 10885 C CA . ILE A 1 80 ? 21.027 34.257 36.492 1.00 0.00 80 ILE A CA 8
ATOM 10886 C C . ILE A 1 80 ? 20.655 34.479 37.963 1.00 0.00 80 ILE A C 8
ATOM 10887 O O . ILE A 1 80 ? 21.203 35.375 38.605 1.00 0.00 80 ILE A O 8
ATOM 10903 N N . MET A 1 81 ? 19.736 33.678 38.502 1.00 0.00 81 MET A N 8
ATOM 10904 C CA . MET A 1 81 ? 19.326 33.829 39.892 1.00 0.00 81 MET A CA 8
ATOM 10905 C C . MET A 1 81 ? 18.710 32.536 40.415 1.00 0.00 81 MET A C 8
ATOM 10906 O O . MET A 1 81 ? 17.557 32.219 40.123 1.00 0.00 81 MET A O 8
ATOM 10921 N N . MET A 1 1 ? 14.653 29.879 32.249 1.00 0.00 1 MET A N 9
ATOM 10922 C CA . MET A 1 1 ? 15.900 30.520 31.777 1.00 0.00 1 MET A CA 9
ATOM 10923 C C . MET A 1 1 ? 17.107 29.692 32.226 1.00 0.00 1 MET A C 9
ATOM 10924 O O . MET A 1 1 ? 18.011 30.197 32.882 1.00 0.00 1 MET A O 9
ATOM 10940 N N . ALA A 1 2 ? 17.143 28.419 31.838 1.00 0.00 2 ALA A N 9
ATOM 10941 C CA . ALA A 1 2 ? 18.259 27.554 32.219 1.00 0.00 2 ALA A CA 9
ATOM 10942 C C . ALA A 1 2 ? 19.059 27.052 30.997 1.00 0.00 2 ALA A C 9
ATOM 10943 O O . ALA A 1 2 ? 18.476 26.486 30.073 1.00 0.00 2 ALA A O 9
ATOM 10950 N N . VAL A 1 3 ? 20.372 27.250 31.034 1.00 0.00 3 VAL A N 9
ATOM 10951 C CA . VAL A 1 3 ? 21.241 26.883 29.927 1.00 0.00 3 VAL A CA 9
ATOM 10952 C C . VAL A 1 3 ? 21.217 25.381 29.680 1.00 0.00 3 VAL A C 9
ATOM 10953 O O . VAL A 1 3 ? 21.044 24.595 30.612 1.00 0.00 3 VAL A O 9
ATOM 10966 N N . ASN A 1 4 ? 21.389 24.982 28.422 1.00 0.00 4 ASN A N 9
ATOM 10967 C CA . ASN A 1 4 ? 21.367 23.575 28.062 1.00 0.00 4 ASN A CA 9
ATOM 10968 C C . ASN A 1 4 ? 22.516 22.844 28.756 1.00 0.00 4 ASN A C 9
ATOM 10969 O O . ASN A 1 4 ? 23.614 23.385 28.894 1.00 0.00 4 ASN A O 9
ATOM 10980 N N . LYS A 1 5 ? 22.272 21.603 29.171 1.00 0.00 5 LYS A N 9
ATOM 10981 C CA . LYS A 1 5 ? 23.275 20.813 29.873 1.00 0.00 5 LYS A CA 9
ATOM 10982 C C . LYS A 1 5 ? 24.417 20.348 28.962 1.00 0.00 5 LYS A C 9
ATOM 10983 O O . LYS A 1 5 ? 24.274 20.357 27.732 1.00 0.00 5 LYS A O 9
ATOM 11002 N N . ASN A 1 6 ? 25.549 20.019 29.600 1.00 0.00 6 ASN A N 9
ATOM 11003 C CA . ASN A 1 6 ? 26.788 19.510 28.979 1.00 0.00 6 ASN A CA 9
ATOM 11004 C C . ASN A 1 6 ? 27.641 20.515 28.193 1.00 0.00 6 ASN A C 9
ATOM 11005 O O . ASN A 1 6 ? 28.851 20.572 28.413 1.00 0.00 6 ASN A O 9
ATOM 11016 N N . GLU A 1 7 ? 27.061 21.303 27.290 1.00 0.00 7 GLU A N 9
ATOM 11017 C CA . GLU A 1 7 ? 27.909 22.202 26.510 1.00 0.00 7 GLU A CA 9
ATOM 11018 C C . GLU A 1 7 ? 28.320 23.461 27.305 1.00 0.00 7 GLU A C 9
ATOM 11019 O O . GLU A 1 7 ? 29.508 23.748 27.444 1.00 0.00 7 GLU A O 9
ATOM 11031 N N . TYR A 1 8 ? 27.373 24.159 27.949 1.00 0.00 8 TYR A N 9
ATOM 11032 C CA . TYR A 1 8 ? 27.658 25.263 28.884 1.00 0.00 8 TYR A CA 9
ATOM 11033 C C . TYR A 1 8 ? 28.558 24.823 30.039 1.00 0.00 8 TYR A C 9
ATOM 11034 O O . TYR A 1 8 ? 29.272 25.650 30.597 1.00 0.00 8 TYR A O 9
ATOM 11052 N N . LYS A 1 9 ? 28.637 23.516 30.349 1.00 0.00 9 LYS A N 9
ATOM 11053 C CA . LYS A 1 9 ? 29.540 22.936 31.346 1.00 0.00 9 LYS A CA 9
ATOM 11054 C C . LYS A 1 9 ? 31.009 23.352 31.140 1.00 0.00 9 LYS A C 9
ATOM 11055 O O . LYS A 1 9 ? 31.732 23.513 32.115 1.00 0.00 9 LYS A O 9
ATOM 11074 N N . ILE A 1 10 ? 31.418 23.636 29.894 1.00 0.00 10 ILE A N 9
ATOM 11075 C CA . ILE A 1 10 ? 32.734 24.221 29.575 1.00 0.00 10 ILE A CA 9
ATOM 11076 C C . ILE A 1 10 ? 32.939 25.577 30.273 1.00 0.00 10 ILE A C 9
ATOM 11077 O O . ILE A 1 10 ? 33.930 25.793 30.969 1.00 0.00 10 ILE A O 9
ATOM 11093 N N . LEU A 1 11 ? 31.976 26.492 30.109 1.00 0.00 11 LEU A N 9
ATOM 11094 C CA . LEU A 1 11 ? 31.962 27.801 30.771 1.00 0.00 11 LEU A CA 9
ATOM 11095 C C . LEU A 1 11 ? 31.851 27.647 32.303 1.00 0.00 11 LEU A C 9
ATOM 11096 O O . LEU A 1 11 ? 32.335 28.502 33.045 1.00 0.00 11 LEU A O 9
ATOM 11112 N N . ILE A 1 12 ? 31.300 26.524 32.780 1.00 0.00 12 ILE A N 9
ATOM 11113 C CA . ILE A 1 12 ? 31.235 26.175 34.213 1.00 0.00 12 ILE A CA 9
ATOM 11114 C C . ILE A 1 12 ? 32.604 25.754 34.772 1.00 0.00 12 ILE A C 9
ATOM 11115 O O . ILE A 1 12 ? 32.961 26.181 35.870 1.00 0.00 12 ILE A O 9
ATOM 11131 N N . MET A 1 13 ? 33.417 25.003 34.018 1.00 0.00 13 MET A N 9
ATOM 11132 C CA . MET A 1 13 ? 34.781 24.647 34.435 1.00 0.00 13 MET A CA 9
ATOM 11133 C C . MET A 1 13 ? 35.650 25.886 34.683 1.00 0.00 13 MET A C 9
ATOM 11134 O O . MET A 1 13 ? 36.431 25.919 35.637 1.00 0.00 13 MET A O 9
ATOM 11148 N N . LEU A 1 14 ? 35.492 26.939 33.875 1.00 0.00 14 LEU A N 9
ATOM 11149 C CA . LEU A 1 14 ? 36.139 28.221 34.116 1.00 0.00 14 LEU A CA 9
ATOM 11150 C C . LEU A 1 14 ? 35.504 28.957 35.300 1.00 0.00 14 LEU A C 9
ATOM 11151 O O . LEU A 1 14 ? 36.238 29.496 36.123 1.00 0.00 14 LEU A O 9
ATOM 11167 N N . LYS A 1 15 ? 34.149 28.971 35.414 1.00 0.00 15 LYS A N 9
ATOM 11168 C CA . LYS A 1 15 ? 33.409 29.629 36.505 1.00 0.00 15 LYS A CA 9
ATOM 11169 C C . LYS A 1 15 ? 33.879 29.147 37.880 1.00 0.00 15 LYS A C 9
ATOM 11170 O O . LYS A 1 15 ? 34.228 29.973 38.716 1.00 0.00 15 LYS A O 9
ATOM 11189 N N . GLU A 1 16 ? 33.975 27.814 38.102 1.00 0.00 16 GLU A N 9
ATOM 11190 C CA . GLU A 1 16 ? 34.430 27.249 39.383 1.00 0.00 16 GLU A CA 9
ATOM 11191 C C . GLU A 1 16 ? 35.947 27.377 39.618 1.00 0.00 16 GLU A C 9
ATOM 11192 O O . GLU A 1 16 ? 36.366 27.421 40.773 1.00 0.00 16 GLU A O 9
ATOM 11204 N N . ASN A 1 17 ? 36.785 27.501 38.577 1.00 0.00 17 ASN A N 9
ATOM 11205 C CA . ASN A 1 17 ? 38.192 27.913 38.746 1.00 0.00 17 ASN A CA 9
ATOM 11206 C C . ASN A 1 17 ? 38.400 29.440 38.787 1.00 0.00 17 ASN A C 9
ATOM 11207 O O . ASN A 1 17 ? 39.536 29.894 38.909 1.00 0.00 17 ASN A O 9
ATOM 11218 N N . GLN A 1 18 ? 37.334 30.249 38.734 1.00 0.00 18 GLN A N 9
ATOM 11219 C CA . GLN A 1 18 ? 37.392 31.723 38.719 1.00 0.00 18 GLN A CA 9
ATOM 11220 C C . GLN A 1 18 ? 38.049 32.310 37.442 1.00 0.00 18 GLN A C 9
ATOM 11221 O O . GLN A 1 18 ? 38.410 33.489 37.387 1.00 0.00 18 GLN A O 9
ATOM 11235 N N . CYS A 1 19 ? 38.196 31.496 36.395 1.00 0.00 19 CYS A N 9
ATOM 11236 C CA . CYS A 1 19 ? 38.933 31.761 35.156 1.00 0.00 19 CYS A CA 9
ATOM 11237 C C . CYS A 1 19 ? 38.124 32.510 34.090 1.00 0.00 19 CYS A C 9
ATOM 11238 O O . CYS A 1 19 ? 38.043 32.060 32.953 1.00 0.00 19 CYS A O 9
ATOM 11246 N N . THR A 1 20 ? 37.395 33.544 34.505 1.00 0.00 20 THR A N 9
ATOM 11247 C CA . THR A 1 20 ? 36.556 34.285 33.567 1.00 0.00 20 THR A CA 9
ATOM 11248 C C . THR A 1 20 ? 36.618 35.818 33.641 1.00 0.00 20 THR A C 9
ATOM 11249 O O . THR A 1 20 ? 35.977 36.426 34.498 1.00 0.00 20 THR A O 9
ATOM 11260 N N . THR A 1 21 ? 37.377 36.434 32.737 1.00 0.00 21 THR A N 9
ATOM 11261 C CA . THR A 1 21 ? 37.574 37.883 32.722 1.00 0.00 21 THR A CA 9
ATOM 11262 C C . THR A 1 21 ? 38.142 38.215 31.337 1.00 0.00 21 THR A C 9
ATOM 11263 O O . THR A 1 21 ? 38.685 37.340 30.660 1.00 0.00 21 THR A O 9
ATOM 11274 N N . GLU A 1 22 ? 38.031 39.466 30.909 1.00 0.00 22 GLU A N 9
ATOM 11275 C CA . GLU A 1 22 ? 38.510 39.832 29.581 1.00 0.00 22 GLU A CA 9
ATOM 11276 C C . GLU A 1 22 ? 40.008 39.584 29.428 1.00 0.00 22 GLU A C 9
ATOM 11277 O O . GLU A 1 22 ? 40.455 39.091 28.393 1.00 0.00 22 GLU A O 9
ATOM 11289 N N . LEU A 1 23 ? 40.781 39.923 30.453 1.00 0.00 23 LEU A N 9
ATOM 11290 C CA . LEU A 1 23 ? 42.225 39.722 30.402 1.00 0.00 23 LEU A CA 9
ATOM 11291 C C . LEU A 1 23 ? 42.614 38.245 30.306 1.00 0.00 23 LEU A C 9
ATOM 11292 O O . LEU A 1 23 ? 43.513 37.883 29.547 1.00 0.00 23 LEU A O 9
ATOM 11308 N N . LYS A 1 24 ? 41.937 37.398 31.077 1.00 0.00 24 LYS A N 9
ATOM 11309 C CA . LYS A 1 24 ? 42.237 35.965 31.091 1.00 0.00 24 LYS A CA 9
ATOM 11310 C C . LYS A 1 24 ? 41.714 35.147 29.913 1.00 0.00 24 LYS A C 9
ATOM 11311 O O . LYS A 1 24 ? 40.604 35.345 29.420 1.00 0.00 24 LYS A O 9
ATOM 11330 N N . SER A 1 25 ? 42.563 34.223 29.486 1.00 0.00 25 SER A N 9
ATOM 11331 C CA . SER A 1 25 ? 42.276 33.299 28.380 1.00 0.00 25 SER A CA 9
ATOM 11332 C C . SER A 1 25 ? 42.654 31.867 28.761 1.00 0.00 25 SER A C 9
ATOM 11333 O O . SER A 1 25 ? 43.464 31.662 29.664 1.00 0.00 25 SER A O 9
ATOM 11341 N N . PHE A 1 26 ? 42.081 30.884 28.067 1.00 0.00 26 PHE A N 9
ATOM 11342 C CA . PHE A 1 26 ? 42.371 29.457 28.240 1.00 0.00 26 PHE A CA 9
ATOM 11343 C C . PHE A 1 26 ? 42.678 28.813 26.874 1.00 0.00 26 PHE A C 9
ATOM 11344 O O . PHE A 1 26 ? 41.994 29.072 25.881 1.00 0.00 26 PHE A O 9
ATOM 11361 N N . THR A 1 27 ? 43.711 27.968 26.822 1.00 0.00 27 THR A N 9
ATOM 11362 C CA . THR A 1 27 ? 44.138 27.223 25.623 1.00 0.00 27 THR A CA 9
ATOM 11363 C C . THR A 1 27 ? 43.296 25.965 25.401 1.00 0.00 27 THR A C 9
ATOM 11364 O O . THR A 1 27 ? 42.742 25.407 26.350 1.00 0.00 27 THR A O 9
ATOM 11375 N N . TYR A 1 28 ? 43.245 25.437 24.172 1.00 0.00 28 TYR A N 9
ATOM 11376 C CA . TYR A 1 28 ? 42.559 24.167 23.902 1.00 0.00 28 TYR A CA 9
ATOM 11377 C C . TYR A 1 28 ? 43.243 22.971 24.578 1.00 0.00 28 TYR A C 9
ATOM 11378 O O . TYR A 1 28 ? 42.554 22.034 24.979 1.00 0.00 28 TYR A O 9
ATOM 11396 N N . THR A 1 29 ? 44.561 23.030 24.792 1.00 0.00 29 THR A N 9
ATOM 11397 C CA . THR A 1 29 ? 45.312 22.056 25.609 1.00 0.00 29 THR A CA 9
ATOM 11398 C C . THR A 1 29 ? 44.766 21.981 27.042 1.00 0.00 29 THR A C 9
ATOM 11399 O O . THR A 1 29 ? 44.411 20.900 27.512 1.00 0.00 29 THR A O 9
ATOM 11410 N N . LYS A 1 30 ? 44.605 23.126 27.721 1.00 0.00 30 LYS A N 9
ATOM 11411 C CA . LYS A 1 30 ? 44.047 23.203 29.082 1.00 0.00 30 LYS A CA 9
ATOM 11412 C C . LYS A 1 30 ? 42.549 22.872 29.112 1.00 0.00 30 LYS A C 9
ATOM 11413 O O . LYS A 1 30 ? 42.112 22.109 29.974 1.00 0.00 30 LYS A O 9
ATOM 11432 N N . LEU A 1 31 ? 41.773 23.403 28.162 1.00 0.00 31 LEU A N 9
ATOM 11433 C CA . LEU A 1 31 ? 40.327 23.172 28.049 1.00 0.00 31 LEU A CA 9
ATOM 11434 C C . LEU A 1 31 ? 39.977 21.695 27.819 1.00 0.00 31 LEU A C 9
ATOM 11435 O O . LEU A 1 31 ? 39.002 21.222 28.398 1.00 0.00 31 LEU A O 9
ATOM 11451 N N . CYS A 1 32 ? 40.766 20.959 27.028 1.00 0.00 32 CYS A N 9
ATOM 11452 C CA . CYS A 1 32 ? 40.593 19.520 26.816 1.00 0.00 32 CYS A CA 9
ATOM 11453 C C . CYS A 1 32 ? 40.621 18.755 28.152 1.00 0.00 32 CYS A C 9
ATOM 11454 O O . CYS A 1 32 ? 39.676 18.038 28.482 1.00 0.00 32 CYS A O 9
ATOM 11462 N N . ASN A 1 33 ? 41.670 18.973 28.958 1.00 0.00 33 ASN A N 9
ATOM 11463 C CA . ASN A 1 33 ? 41.847 18.300 30.245 1.00 0.00 33 ASN A CA 9
ATOM 11464 C C . ASN A 1 33 ? 40.717 18.609 31.245 1.00 0.00 33 ASN A C 9
ATOM 11465 O O . ASN A 1 33 ? 40.142 17.681 31.808 1.00 0.00 33 ASN A O 9
ATOM 11476 N N . ILE A 1 34 ? 40.374 19.888 31.460 1.00 0.00 34 ILE A N 9
ATOM 11477 C CA . ILE A 1 34 ? 39.333 20.249 32.446 1.00 0.00 34 ILE A CA 9
ATOM 11478 C C . ILE A 1 34 ? 37.922 19.822 32.000 1.00 0.00 34 ILE A C 9
ATOM 11479 O O . ILE A 1 34 ? 37.073 19.578 32.847 1.00 0.00 34 ILE A O 9
ATOM 11495 N N . SER A 1 35 ? 37.655 19.735 30.689 1.00 0.00 35 SER A N 9
ATOM 11496 C CA . SER A 1 35 ? 36.314 19.415 30.165 1.00 0.00 35 SER A CA 9
ATOM 11497 C C . SER A 1 35 ? 36.037 17.910 30.044 1.00 0.00 35 SER A C 9
ATOM 11498 O O . SER A 1 35 ? 34.870 17.522 29.945 1.00 0.00 35 SER A O 9
ATOM 11506 N N . LYS A 1 36 ? 37.077 17.057 30.066 1.00 0.00 36 LYS A N 9
ATOM 11507 C CA . LYS A 1 36 ? 36.974 15.585 29.938 1.00 0.00 36 LYS A CA 9
ATOM 11508 C C . LYS A 1 36 ? 36.466 15.080 28.571 1.00 0.00 36 LYS A C 9
ATOM 11509 O O . LYS A 1 36 ? 35.831 14.028 28.470 1.00 0.00 36 LYS A O 9
ATOM 11528 N N . LEU A 1 37 ? 36.731 15.838 27.505 1.00 0.00 37 LEU A N 9
ATOM 11529 C CA . LEU A 1 37 ? 36.284 15.579 26.139 1.00 0.00 37 LEU A CA 9
ATOM 11530 C C . LEU A 1 37 ? 37.341 16.011 25.107 1.00 0.00 37 LEU A C 9
ATOM 11531 O O . LEU A 1 37 ? 38.303 16.696 25.453 1.00 0.00 37 LEU A O 9
ATOM 11547 N N . SER A 1 38 ? 37.175 15.602 23.844 1.00 0.00 38 SER A N 9
ATOM 11548 C CA . SER A 1 38 ? 38.131 15.908 22.770 1.00 0.00 38 SER A CA 9
ATOM 11549 C C . SER A 1 38 ? 38.369 17.414 22.614 1.00 0.00 38 SER A C 9
ATOM 11550 O O . SER A 1 38 ? 37.441 18.227 22.691 1.00 0.00 38 SER A O 9
ATOM 11558 N N . MET A 1 39 ? 39.615 17.780 22.295 1.00 0.00 39 MET A N 9
ATOM 11559 C CA . MET A 1 39 ? 39.977 19.153 21.937 1.00 0.00 39 MET A CA 9
ATOM 11560 C C . MET A 1 39 ? 39.142 19.670 20.749 1.00 0.00 39 MET A C 9
ATOM 11561 O O . MET A 1 39 ? 38.779 20.841 20.731 1.00 0.00 39 MET A O 9
ATOM 11575 N N . SER A 1 40 ? 38.739 18.801 19.814 1.00 0.00 40 SER A N 9
ATOM 11576 C CA . SER A 1 40 ? 37.816 19.144 18.720 1.00 0.00 40 SER A CA 9
ATOM 11577 C C . SER A 1 40 ? 36.420 19.530 19.226 1.00 0.00 40 SER A C 9
ATOM 11578 O O . SER A 1 40 ? 35.847 20.536 18.799 1.00 0.00 40 SER A O 9
ATOM 11586 N N . THR A 1 41 ? 35.891 18.794 20.209 1.00 0.00 41 THR A N 9
ATOM 11587 C CA . THR A 1 41 ? 34.583 19.082 20.809 1.00 0.00 41 THR A CA 9
ATOM 11588 C C . THR A 1 41 ? 34.585 20.451 21.489 1.00 0.00 41 THR A C 9
ATOM 11589 O O . THR A 1 41 ? 33.728 21.280 21.183 1.00 0.00 41 THR A O 9
ATOM 11600 N N . VAL A 1 42 ? 35.589 20.748 22.326 1.00 0.00 42 VAL A N 9
ATOM 11601 C CA . VAL A 1 42 ? 35.676 22.059 23.000 1.00 0.00 42 VAL A CA 9
ATOM 11602 C C . VAL A 1 42 ? 35.973 23.214 22.040 1.00 0.00 42 VAL A C 9
ATOM 11603 O O . VAL A 1 42 ? 35.492 24.322 22.263 1.00 0.00 42 VAL A O 9
ATOM 11616 N N . ARG A 1 43 ? 36.698 22.966 20.939 1.00 0.00 43 ARG A N 9
ATOM 11617 C CA . ARG A 1 43 ? 36.897 23.938 19.841 1.00 0.00 43 ARG A CA 9
ATOM 11618 C C . ARG A 1 43 ? 35.585 24.300 19.153 1.00 0.00 43 ARG A C 9
ATOM 11619 O O . ARG A 1 43 ? 35.307 25.486 18.983 1.00 0.00 43 ARG A O 9
ATOM 11640 N N . ARG A 1 44 ? 34.755 23.312 18.807 1.00 0.00 44 ARG A N 9
ATOM 11641 C CA . ARG A 1 44 ? 33.417 23.529 18.222 1.00 0.00 44 ARG A CA 9
ATOM 11642 C C . ARG A 1 44 ? 32.527 24.347 19.164 1.00 0.00 44 ARG A C 9
ATOM 11643 O O . ARG A 1 44 ? 31.966 25.358 18.741 1.00 0.00 44 ARG A O 9
ATOM 11664 N N . SER A 1 45 ? 32.484 23.999 20.452 1.00 0.00 45 SER A N 9
ATOM 11665 C CA . SER A 1 45 ? 31.736 24.767 21.457 1.00 0.00 45 SER A CA 9
ATOM 11666 C C . SER A 1 45 ? 32.292 26.184 21.677 1.00 0.00 45 SER A C 9
ATOM 11667 O O . SER A 1 45 ? 31.512 27.129 21.693 1.00 0.00 45 SER A O 9
ATOM 11675 N N . ILE A 1 46 ? 33.615 26.389 21.759 1.00 0.00 46 ILE A N 9
ATOM 11676 C CA . ILE A 1 46 ? 34.222 27.739 21.797 1.00 0.00 46 ILE A CA 9
ATOM 11677 C C . ILE A 1 46 ? 33.890 28.550 20.538 1.00 0.00 46 ILE A C 9
ATOM 11678 O O . ILE A 1 46 ? 33.612 29.742 20.654 1.00 0.00 46 ILE A O 9
ATOM 11694 N N . LYS A 1 47 ? 33.845 27.925 19.351 1.00 0.00 47 LYS A N 9
ATOM 11695 C CA . LYS A 1 47 ? 33.506 28.593 18.083 1.00 0.00 47 LYS A CA 9
ATOM 11696 C C . LYS A 1 47 ? 32.038 29.040 18.064 1.00 0.00 47 LYS A C 9
ATOM 11697 O O . LYS A 1 47 ? 31.751 30.163 17.656 1.00 0.00 47 LYS A O 9
ATOM 11716 N N . LYS A 1 48 ? 31.131 28.232 18.628 1.00 0.00 48 LYS A N 9
ATOM 11717 C CA . LYS A 1 48 ? 29.755 28.638 18.972 1.00 0.00 48 LYS A CA 9
ATOM 11718 C C . LYS A 1 48 ? 29.713 29.755 20.026 1.00 0.00 48 LYS A C 9
ATOM 11719 O O . LYS A 1 48 ? 28.958 30.712 19.867 1.00 0.00 48 LYS A O 9
ATOM 11738 N N . PHE A 1 49 ? 30.627 29.707 20.999 1.00 0.00 49 PHE A N 9
ATOM 11739 C CA . PHE A 1 49 ? 30.694 30.695 22.093 1.00 0.00 49 PHE A CA 9
ATOM 11740 C C . PHE A 1 49 ? 30.912 32.106 21.546 1.00 0.00 49 PHE A C 9
ATOM 11741 O O . PHE A 1 49 ? 30.358 33.080 22.054 1.00 0.00 49 PHE A O 9
ATOM 11758 N N . LEU A 1 50 ? 31.727 32.191 20.506 1.00 0.00 50 LEU A N 9
ATOM 11759 C CA . LEU A 1 50 ? 31.974 33.461 19.803 1.00 0.00 50 LEU A CA 9
ATOM 11760 C C . LEU A 1 50 ? 30.668 34.163 19.400 1.00 0.00 50 LEU A C 9
ATOM 11761 O O . LEU A 1 50 ? 30.568 35.389 19.498 1.00 0.00 50 LEU A O 9
ATOM 11777 N N . GLU A 1 51 ? 29.742 33.389 18.838 1.00 0.00 51 GLU A N 9
ATOM 11778 C CA . GLU A 1 51 ? 28.425 33.878 18.428 1.00 0.00 51 GLU A CA 9
ATOM 11779 C C . GLU A 1 51 ? 27.579 34.293 19.632 1.00 0.00 51 GLU A C 9
ATOM 11780 O O . GLU A 1 51 ? 26.848 35.283 19.593 1.00 0.00 51 GLU A O 9
ATOM 11792 N N . LEU A 1 52 ? 27.660 33.532 20.719 1.00 0.00 52 LEU A N 9
ATOM 11793 C CA . LEU A 1 52 ? 26.882 33.814 21.938 1.00 0.00 52 LEU A CA 9
ATOM 11794 C C . LEU A 1 52 ? 27.243 35.158 22.579 1.00 0.00 52 LEU A C 9
ATOM 11795 O O . LEU A 1 52 ? 26.395 35.873 23.113 1.00 0.00 52 LEU A O 9
ATOM 11811 N N . GLN A 1 53 ? 28.528 35.464 22.505 1.00 0.00 53 GLN A N 9
ATOM 11812 C CA . GLN A 1 53 ? 29.194 36.670 23.062 1.00 0.00 53 GLN A CA 9
ATOM 11813 C C . GLN A 1 53 ? 29.851 36.363 24.404 1.00 0.00 53 GLN A C 9
ATOM 11814 O O . GLN A 1 53 ? 30.510 37.221 24.991 1.00 0.00 53 GLN A O 9
ATOM 11828 N N . TYR A 1 54 ? 29.672 35.136 24.883 1.00 0.00 54 TYR A N 9
ATOM 11829 C CA . TYR A 1 54 ? 30.384 34.720 26.092 1.00 0.00 54 TYR A CA 9
ATOM 11830 C C . TYR A 1 54 ? 31.905 34.691 25.923 1.00 0.00 54 TYR A C 9
ATOM 11831 O O . TYR A 1 54 ? 32.613 34.986 26.880 1.00 0.00 54 TYR A O 9
ATOM 11849 N N . VAL A 1 55 ? 32.415 34.336 24.737 1.00 0.00 55 VAL A N 9
ATOM 11850 C CA . VAL A 1 55 ? 33.856 34.163 24.467 1.00 0.00 55 VAL A CA 9
ATOM 11851 C C . VAL A 1 55 ? 34.259 34.964 23.231 1.00 0.00 55 VAL A C 9
ATOM 11852 O O . VAL A 1 55 ? 33.444 35.240 22.352 1.00 0.00 55 VAL A O 9
ATOM 11865 N N . LYS A 1 56 ? 35.545 35.289 23.142 1.00 0.00 56 LYS A N 9
ATOM 11866 C CA . LYS A 1 56 ? 36.203 35.897 21.969 1.00 0.00 56 LYS A CA 9
ATOM 11867 C C . LYS A 1 56 ? 37.695 35.547 21.902 1.00 0.00 56 LYS A C 9
ATOM 11868 O O . LYS A 1 56 ? 38.284 35.099 22.883 1.00 0.00 56 LYS A O 9
ATOM 11887 N N . GLU A 1 57 ? 38.289 35.740 20.728 1.00 0.00 57 GLU A N 9
ATOM 11888 C CA . GLU A 1 57 ? 39.698 35.430 20.518 1.00 0.00 57 GLU A CA 9
ATOM 11889 C C . GLU A 1 57 ? 40.491 36.667 20.071 1.00 0.00 57 GLU A C 9
ATOM 11890 O O . GLU A 1 57 ? 40.041 37.402 19.192 1.00 0.00 57 GLU A O 9
ATOM 11902 N N . GLY A 1 58 ? 41.662 36.901 20.665 1.00 0.00 58 GLY A N 9
ATOM 11903 C CA . GLY A 1 58 ? 42.484 38.042 20.305 1.00 0.00 58 GLY A CA 9
ATOM 11904 C C . GLY A 1 58 ? 43.842 37.589 19.782 1.00 0.00 58 GLY A C 9
ATOM 11905 O O . GLY A 1 58 ? 44.465 36.715 20.385 1.00 0.00 58 GLY A O 9
ATOM 11909 N N . CYS A 1 59 ? 44.313 38.164 18.675 1.00 0.00 59 CYS A N 9
ATOM 11910 C CA . CYS A 1 59 ? 45.601 37.772 18.112 1.00 0.00 59 CYS A CA 9
ATOM 11911 C C . CYS A 1 59 ? 46.742 38.528 18.789 1.00 0.00 59 CYS A C 9
ATOM 11912 O O . CYS A 1 59 ? 47.235 39.530 18.271 1.00 0.00 59 CYS A O 9
ATOM 11920 N N . LYS A 1 60 ? 47.166 38.026 19.945 1.00 0.00 60 LYS A N 9
ATOM 11921 C CA . LYS A 1 60 ? 48.277 38.618 20.680 1.00 0.00 60 LYS A CA 9
ATOM 11922 C C . LYS A 1 60 ? 49.575 38.365 19.908 1.00 0.00 60 LYS A C 9
ATOM 11923 O O . LYS A 1 60 ? 49.727 37.319 19.278 1.00 0.00 60 LYS A O 9
ATOM 11942 N N . GLN A 1 61 ? 50.508 39.313 19.955 1.00 0.00 61 GLN A N 9
ATOM 11943 C CA . GLN A 1 61 ? 51.775 39.177 19.241 1.00 0.00 61 GLN A CA 9
ATOM 11944 C C . GLN A 1 61 ? 52.665 38.070 19.835 1.00 0.00 61 GLN A C 9
ATOM 11945 O O . GLN A 1 61 ? 52.694 37.887 21.052 1.00 0.00 61 GLN A O 9
ATOM 11959 N N . GLY A 1 62 ? 53.387 37.337 18.984 1.00 0.00 62 GLY A N 9
ATOM 11960 C CA . GLY A 1 62 ? 54.292 36.273 19.405 1.00 0.00 62 GLY A CA 9
ATOM 11961 C C . GLY A 1 62 ? 53.717 34.947 19.890 1.00 0.00 62 GLY A C 9
ATOM 11962 O O . GLY A 1 62 ? 53.999 33.907 19.295 1.00 0.00 62 GLY A O 9
ATOM 11966 N N . ILE A 1 63 ? 52.919 34.964 20.954 1.00 0.00 63 ILE A N 9
ATOM 11967 C CA . ILE A 1 63 ? 52.318 33.749 21.493 1.00 0.00 63 ILE A CA 9
ATOM 11968 C C . ILE A 1 63 ? 51.191 33.231 20.606 1.00 0.00 63 ILE A C 9
ATOM 11969 O O . ILE A 1 63 ? 50.654 33.965 19.776 1.00 0.00 63 ILE A O 9
ATOM 11985 N N . SER A 1 64 ? 50.834 31.964 20.788 1.00 0.00 64 SER A N 9
ATOM 11986 C CA . SER A 1 64 ? 49.743 31.376 19.988 1.00 0.00 64 SER A CA 9
ATOM 11987 C C . SER A 1 64 ? 48.373 31.992 20.342 1.00 0.00 64 SER A C 9
ATOM 11988 O O . SER A 1 64 ? 48.199 32.567 21.421 1.00 0.00 64 SER A O 9
ATOM 11996 N N . LYS A 1 65 ? 47.383 31.876 19.443 1.00 0.00 65 LYS A N 9
ATOM 11997 C CA . LYS A 1 65 ? 46.009 32.370 19.658 1.00 0.00 65 LYS A CA 9
ATOM 11998 C C . LYS A 1 65 ? 45.336 31.711 20.871 1.00 0.00 65 LYS A C 9
ATOM 11999 O O . LYS A 1 65 ? 45.509 30.526 21.142 1.00 0.00 65 LYS A O 9
ATOM 12018 N N . THR A 1 66 ? 44.508 32.483 21.567 1.00 0.00 66 THR A N 9
ATOM 12019 C CA . THR A 1 66 ? 43.860 32.077 22.823 1.00 0.00 66 THR A CA 9
ATOM 12020 C C . THR A 1 66 ? 42.515 32.776 23.001 1.00 0.00 66 THR A C 9
ATOM 12021 O O . THR A 1 66 ? 42.234 33.746 22.296 1.00 0.00 66 THR A O 9
ATOM 12032 N N . PHE A 1 67 ? 41.652 32.263 23.879 1.00 0.00 67 PHE A N 9
ATOM 12033 C CA . PHE A 1 67 ? 40.230 32.631 23.930 1.00 0.00 67 PHE A CA 9
ATOM 12034 C C . PHE A 1 67 ? 39.831 33.032 25.357 1.00 0.00 67 PHE A C 9
ATOM 12035 O O . PHE A 1 67 ? 40.105 32.293 26.302 1.00 0.00 67 PHE A O 9
ATOM 12052 N N . TYR A 1 68 ? 39.246 34.225 25.511 1.00 0.00 68 TYR A N 9
ATOM 12053 C CA . TYR A 1 68 ? 38.888 34.853 26.793 1.00 0.00 68 TYR A CA 9
ATOM 12054 C C . TYR A 1 68 ? 37.370 35.020 26.936 1.00 0.00 68 TYR A C 9
ATOM 12055 O O . TYR A 1 68 ? 36.639 34.889 25.956 1.00 0.00 68 TYR A O 9
ATOM 12073 N N . ILE A 1 69 ? 36.898 35.309 28.154 1.00 0.00 69 ILE A N 9
ATOM 12074 C CA . ILE A 1 69 ? 35.473 35.260 28.521 1.00 0.00 69 ILE A CA 9
ATOM 12075 C C . ILE A 1 69 ? 34.986 36.631 29.015 1.00 0.00 69 ILE A C 9
ATOM 12076 O O . ILE A 1 69 ? 35.638 37.258 29.846 1.00 0.00 69 ILE A O 9
ATOM 12092 N N . THR A 1 70 ? 33.868 37.114 28.476 1.00 0.00 70 THR A N 9
ATOM 12093 C CA . THR A 1 70 ? 33.364 38.489 28.620 1.00 0.00 70 THR A CA 9
ATOM 12094 C C . THR A 1 70 ? 32.441 38.663 29.847 1.00 0.00 70 THR A C 9
ATOM 12095 O O . THR A 1 70 ? 31.892 37.675 30.360 1.00 0.00 70 THR A O 9
ATOM 12106 N N . PRO A 1 71 ? 32.141 39.903 30.305 1.00 0.00 71 PRO A N 9
ATOM 12107 C CA . PRO A 1 71 ? 31.158 40.134 31.366 1.00 0.00 71 PRO A CA 9
ATOM 12108 C C . PRO A 1 71 ? 29.754 39.642 30.989 1.00 0.00 71 PRO A C 9
ATOM 12109 O O . PRO A 1 71 ? 29.014 39.199 31.862 1.00 0.00 71 PRO A O 9
ATOM 12120 N N . ASN A 1 72 ? 29.389 39.647 29.701 1.00 0.00 72 ASN A N 9
ATOM 12121 C CA . ASN A 1 72 ? 28.075 39.192 29.242 1.00 0.00 72 ASN A CA 9
ATOM 12122 C C . ASN A 1 72 ? 27.857 37.676 29.429 1.00 0.00 72 ASN A C 9
ATOM 12123 O O . ASN A 1 72 ? 26.711 37.233 29.478 1.00 0.00 72 ASN A O 9
ATOM 12134 N N . GLY A 1 73 ? 28.927 36.885 29.578 1.00 0.00 73 GLY A N 9
ATOM 12135 C CA . GLY A 1 73 ? 28.836 35.523 30.117 1.00 0.00 73 GLY A CA 9
ATOM 12136 C C . GLY A 1 73 ? 28.753 35.510 31.644 1.00 0.00 73 GLY A C 9
ATOM 12137 O O . GLY A 1 73 ? 27.908 34.820 32.211 1.00 0.00 73 GLY A O 9
ATOM 12141 N N . ILE A 1 74 ? 29.586 36.313 32.317 1.00 0.00 74 ILE A N 9
ATOM 12142 C CA . ILE A 1 74 ? 29.694 36.370 33.783 1.00 0.00 74 ILE A CA 9
ATOM 12143 C C . ILE A 1 74 ? 28.368 36.750 34.449 1.00 0.00 74 ILE A C 9
ATOM 12144 O O . ILE A 1 74 ? 28.031 36.165 35.476 1.00 0.00 74 ILE A O 9
ATOM 12160 N N . GLU A 1 75 ? 27.578 37.615 33.822 1.00 0.00 75 GLU A N 9
ATOM 12161 C CA . GLU A 1 75 ? 26.301 38.003 34.404 1.00 0.00 75 GLU A CA 9
ATOM 12162 C C . GLU A 1 75 ? 25.440 36.751 34.542 1.00 0.00 75 GLU A C 9
ATOM 12163 O O . GLU A 1 75 ? 24.748 36.569 35.544 1.00 0.00 75 GLU A O 9
ATOM 12175 N N . LYS A 1 76 ? 25.489 35.892 33.528 1.00 0.00 76 LYS A N 9
ATOM 12176 C CA . LYS A 1 76 ? 24.755 34.627 33.536 1.00 0.00 76 LYS A CA 9
ATOM 12177 C C . LYS A 1 76 ? 25.274 33.715 34.650 1.00 0.00 76 LYS A C 9
ATOM 12178 O O . LYS A 1 76 ? 24.504 33.021 35.315 1.00 0.00 76 LYS A O 9
ATOM 12197 N N . LEU A 1 77 ? 26.591 33.732 34.840 1.00 0.00 77 LEU A N 9
ATOM 12198 C CA . LEU A 1 77 ? 27.270 32.932 35.858 1.00 0.00 77 LEU A CA 9
ATOM 12199 C C . LEU A 1 77 ? 26.893 33.318 37.288 1.00 0.00 77 LEU A C 9
ATOM 12200 O O . LEU A 1 77 ? 26.899 32.482 38.187 1.00 0.00 77 LEU A O 9
ATOM 12216 N N . LYS A 1 78 ? 26.573 34.591 37.493 1.00 0.00 78 LYS A N 9
ATOM 12217 C CA . LYS A 1 78 ? 26.158 35.093 38.800 1.00 0.00 78 LYS A CA 9
ATOM 12218 C C . LYS A 1 78 ? 24.845 34.469 39.279 1.00 0.00 78 LYS A C 9
ATOM 12219 O O . LYS A 1 78 ? 24.682 34.203 40.470 1.00 0.00 78 LYS A O 9
ATOM 12238 N N . SER A 1 79 ? 23.914 34.237 38.359 1.00 0.00 79 SER A N 9
ATOM 12239 C CA . SER A 1 79 ? 22.617 33.668 38.715 1.00 0.00 79 SER A CA 9
ATOM 12240 C C . SER A 1 79 ? 22.743 32.283 39.355 1.00 0.00 79 SER A C 9
ATOM 12241 O O . SER A 1 79 ? 22.032 31.980 40.312 1.00 0.00 79 SER A O 9
ATOM 12249 N N . ILE A 1 80 ? 23.637 31.443 38.838 1.00 0.00 80 ILE A N 9
ATOM 12250 C CA . ILE A 1 80 ? 23.827 30.108 39.409 1.00 0.00 80 ILE A CA 9
ATOM 12251 C C . ILE A 1 80 ? 24.437 30.254 40.801 1.00 0.00 80 ILE A C 9
ATOM 12252 O O . ILE A 1 80 ? 25.241 31.157 41.040 1.00 0.00 80 ILE A O 9
ATOM 12268 N N . MET A 1 81 ? 24.075 29.361 41.717 1.00 0.00 81 MET A N 9
ATOM 12269 C CA . MET A 1 81 ? 24.573 29.451 43.085 1.00 0.00 81 MET A CA 9
ATOM 12270 C C . MET A 1 81 ? 24.486 28.097 43.779 1.00 0.00 81 MET A C 9
ATOM 12271 O O . MET A 1 81 ? 24.893 27.949 44.931 1.00 0.00 81 MET A O 9
ATOM 12286 N N . MET A 1 1 ? 14.742 28.977 33.249 1.00 0.00 1 MET A N 10
ATOM 12287 C CA . MET A 1 1 ? 15.545 28.991 32.034 1.00 0.00 1 MET A CA 10
ATOM 12288 C C . MET A 1 1 ? 16.508 27.808 32.019 1.00 0.00 1 MET A C 10
ATOM 12289 O O . MET A 1 1 ? 17.655 27.928 32.450 1.00 0.00 1 MET A O 10
ATOM 12305 N N . ALA A 1 2 ? 16.039 26.668 31.522 1.00 0.00 2 ALA A N 10
ATOM 12306 C CA . ALA A 1 2 ? 16.862 25.467 31.457 1.00 0.00 2 ALA A CA 10
ATOM 12307 C C . ALA A 1 2 ? 18.037 25.679 30.500 1.00 0.00 2 ALA A C 10
ATOM 12308 O O . ALA A 1 2 ? 17.893 26.353 29.480 1.00 0.00 2 ALA A O 10
ATOM 12315 N N . VAL A 1 3 ? 19.196 25.110 30.825 1.00 0.00 3 VAL A N 10
ATOM 12316 C CA . VAL A 1 3 ? 20.378 25.255 29.986 1.00 0.00 3 VAL A CA 10
ATOM 12317 C C . VAL A 1 3 ? 20.829 23.881 29.479 1.00 0.00 3 VAL A C 10
ATOM 12318 O O . VAL A 1 3 ? 20.918 22.937 30.263 1.00 0.00 3 VAL A O 10
ATOM 12331 N N . ASN A 1 4 ? 21.113 23.757 28.183 1.00 0.00 4 ASN A N 10
ATOM 12332 C CA . ASN A 1 4 ? 21.545 22.482 27.626 1.00 0.00 4 ASN A CA 10
ATOM 12333 C C . ASN A 1 4 ? 22.893 22.082 28.228 1.00 0.00 4 ASN A C 10
ATOM 12334 O O . ASN A 1 4 ? 23.741 22.939 28.478 1.00 0.00 4 ASN A O 10
ATOM 12345 N N . LYS A 1 5 ? 23.077 20.806 28.535 1.00 0.00 5 LYS A N 10
ATOM 12346 C CA . LYS A 1 5 ? 24.336 20.368 29.133 1.00 0.00 5 LYS A CA 10
ATOM 12347 C C . LYS A 1 5 ? 25.577 20.540 28.233 1.00 0.00 5 LYS A C 10
ATOM 12348 O O . LYS A 1 5 ? 26.526 21.221 28.623 1.00 0.00 5 LYS A O 10
ATOM 12367 N N . ASN A 1 6 ? 25.582 19.944 27.039 1.00 0.00 6 ASN A N 10
ATOM 12368 C CA . ASN A 1 6 ? 26.802 19.889 26.195 1.00 0.00 6 ASN A CA 10
ATOM 12369 C C . ASN A 1 6 ? 27.541 21.135 25.649 1.00 0.00 6 ASN A C 10
ATOM 12370 O O . ASN A 1 6 ? 28.766 21.193 25.759 1.00 0.00 6 ASN A O 10
ATOM 12381 N N . GLU A 1 7 ? 26.855 22.119 25.080 1.00 0.00 7 GLU A N 10
ATOM 12382 C CA . GLU A 1 7 ? 27.555 23.311 24.572 1.00 0.00 7 GLU A CA 10
ATOM 12383 C C . GLU A 1 7 ? 28.063 24.077 25.791 1.00 0.00 7 GLU A C 10
ATOM 12384 O O . GLU A 1 7 ? 29.260 24.287 25.991 1.00 0.00 7 GLU A O 10
ATOM 12396 N N . TYR A 1 8 ? 27.088 24.487 26.584 1.00 0.00 8 TYR A N 10
ATOM 12397 C CA . TYR A 1 8 ? 27.259 25.312 27.783 1.00 0.00 8 TYR A CA 10
ATOM 12398 C C . TYR A 1 8 ? 28.040 24.600 28.890 1.00 0.00 8 TYR A C 10
ATOM 12399 O O . TYR A 1 8 ? 28.611 25.275 29.743 1.00 0.00 8 TYR A O 10
ATOM 12417 N N . LYS A 1 9 ? 28.177 23.266 28.810 1.00 0.00 9 LYS A N 10
ATOM 12418 C CA . LYS A 1 9 ? 29.051 22.499 29.702 1.00 0.00 9 LYS A CA 10
ATOM 12419 C C . LYS A 1 9 ? 30.453 23.120 29.788 1.00 0.00 9 LYS A C 10
ATOM 12420 O O . LYS A 1 9 ? 30.961 23.299 30.889 1.00 0.00 9 LYS A O 10
ATOM 12439 N N . ILE A 1 10 ? 31.050 23.526 28.658 1.00 0.00 10 ILE A N 10
ATOM 12440 C CA . ILE A 1 10 ? 32.358 24.206 28.578 1.00 0.00 10 ILE A CA 10
ATOM 12441 C C . ILE A 1 10 ? 32.383 25.446 29.475 1.00 0.00 10 ILE A C 10
ATOM 12442 O O . ILE A 1 10 ? 33.271 25.607 30.309 1.00 0.00 10 ILE A O 10
ATOM 12458 N N . LEU A 1 11 ? 31.392 26.322 29.296 1.00 0.00 11 LEU A N 10
ATOM 12459 C CA . LEU A 1 11 ? 31.262 27.585 30.028 1.00 0.00 11 LEU A CA 10
ATOM 12460 C C . LEU A 1 11 ? 31.038 27.367 31.533 1.00 0.00 11 LEU A C 10
ATOM 12461 O O . LEU A 1 11 ? 31.416 28.201 32.354 1.00 0.00 11 LEU A O 10
ATOM 12477 N N . ILE A 1 12 ? 30.488 26.210 31.892 1.00 0.00 12 ILE A N 10
ATOM 12478 C CA . ILE A 1 12 ? 30.282 25.772 33.277 1.00 0.00 12 ILE A CA 10
ATOM 12479 C C . ILE A 1 12 ? 31.587 25.244 33.896 1.00 0.00 12 ILE A C 10
ATOM 12480 O O . ILE A 1 12 ? 31.813 25.452 35.085 1.00 0.00 12 ILE A O 10
ATOM 12496 N N . MET A 1 13 ? 32.486 24.637 33.112 1.00 0.00 13 MET A N 10
ATOM 12497 C CA . MET A 1 13 ? 33.790 24.164 33.605 1.00 0.00 13 MET A CA 10
ATOM 12498 C C . MET A 1 13 ? 34.683 25.297 34.139 1.00 0.00 13 MET A C 10
ATOM 12499 O O . MET A 1 13 ? 35.372 25.100 35.138 1.00 0.00 13 MET A O 10
ATOM 12513 N N . LEU A 1 14 ? 34.661 26.500 33.543 1.00 0.00 14 LEU A N 10
ATOM 12514 C CA . LEU A 1 14 ? 35.330 27.662 34.129 1.00 0.00 14 LEU A CA 10
ATOM 12515 C C . LEU A 1 14 ? 34.589 28.132 35.396 1.00 0.00 14 LEU A C 10
ATOM 12516 O O . LEU A 1 14 ? 35.217 28.443 36.408 1.00 0.00 14 LEU A O 10
ATOM 12532 N N . LYS A 1 15 ? 33.248 28.143 35.351 1.00 0.00 15 LYS A N 10
ATOM 12533 C CA . LYS A 1 15 ? 32.361 28.580 36.441 1.00 0.00 15 LYS A CA 10
ATOM 12534 C C . LYS A 1 15 ? 32.579 27.776 37.729 1.00 0.00 15 LYS A C 10
ATOM 12535 O O . LYS A 1 15 ? 32.674 28.382 38.791 1.00 0.00 15 LYS A O 10
ATOM 12554 N N . GLU A 1 16 ? 32.707 26.450 37.646 1.00 0.00 16 GLU A N 10
ATOM 12555 C CA . GLU A 1 16 ? 32.924 25.552 38.798 1.00 0.00 16 GLU A CA 10
ATOM 12556 C C . GLU A 1 16 ? 34.167 25.915 39.626 1.00 0.00 16 GLU A C 10
ATOM 12557 O O . GLU A 1 16 ? 34.141 25.806 40.853 1.00 0.00 16 GLU A O 10
ATOM 12569 N N . ASN A 1 17 ? 35.205 26.396 38.942 1.00 0.00 17 ASN A N 10
ATOM 12570 C CA . ASN A 1 17 ? 36.483 26.765 39.559 1.00 0.00 17 ASN A CA 10
ATOM 12571 C C . ASN A 1 17 ? 36.694 28.271 39.791 1.00 0.00 17 ASN A C 10
ATOM 12572 O O . ASN A 1 17 ? 37.834 28.694 40.009 1.00 0.00 17 ASN A O 10
ATOM 12583 N N . GLN A 1 18 ? 35.614 29.048 39.648 1.00 0.00 18 GLN A N 10
ATOM 12584 C CA . GLN A 1 18 ? 35.560 30.521 39.841 1.00 0.00 18 GLN A CA 10
ATOM 12585 C C . GLN A 1 18 ? 36.283 31.347 38.763 1.00 0.00 18 GLN A C 10
ATOM 12586 O O . GLN A 1 18 ? 36.588 32.523 38.962 1.00 0.00 18 GLN A O 10
ATOM 12600 N N . CYS A 1 19 ? 36.543 30.709 37.629 1.00 0.00 19 CYS A N 10
ATOM 12601 C CA . CYS A 1 19 ? 37.149 31.360 36.469 1.00 0.00 19 CYS A CA 10
ATOM 12602 C C . CYS A 1 19 ? 36.068 32.081 35.655 1.00 0.00 19 CYS A C 10
ATOM 12603 O O . CYS A 1 19 ? 35.542 31.564 34.675 1.00 0.00 19 CYS A O 10
ATOM 12611 N N . THR A 1 20 ? 35.702 33.285 36.098 1.00 0.00 20 THR A N 10
ATOM 12612 C CA . THR A 1 20 ? 34.625 34.097 35.510 1.00 0.00 20 THR A CA 10
ATOM 12613 C C . THR A 1 20 ? 35.042 35.572 35.440 1.00 0.00 20 THR A C 10
ATOM 12614 O O . THR A 1 20 ? 34.409 36.433 36.051 1.00 0.00 20 THR A O 10
ATOM 12625 N N . THR A 1 21 ? 36.160 35.874 34.768 1.00 0.00 21 THR A N 10
ATOM 12626 C CA . THR A 1 21 ? 36.801 37.203 34.786 1.00 0.00 21 THR A CA 10
ATOM 12627 C C . THR A 1 21 ? 37.837 37.354 33.680 1.00 0.00 21 THR A C 10
ATOM 12628 O O . THR A 1 21 ? 38.483 36.382 33.285 1.00 0.00 21 THR A O 10
ATOM 12639 N N . GLU A 1 22 ? 38.032 38.592 33.211 1.00 0.00 22 GLU A N 10
ATOM 12640 C CA . GLU A 1 22 ? 39.089 38.928 32.248 1.00 0.00 22 GLU A CA 10
ATOM 12641 C C . GLU A 1 22 ? 40.497 38.649 32.814 1.00 0.00 22 GLU A C 10
ATOM 12642 O O . GLU A 1 22 ? 41.446 38.416 32.065 1.00 0.00 22 GLU A O 10
ATOM 12654 N N . LEU A 1 23 ? 40.608 38.761 34.135 1.00 0.00 23 LEU A N 10
ATOM 12655 C CA . LEU A 1 23 ? 41.859 38.532 34.845 1.00 0.00 23 LEU A CA 10
ATOM 12656 C C . LEU A 1 23 ? 42.309 37.086 34.701 1.00 0.00 23 LEU A C 10
ATOM 12657 O O . LEU A 1 23 ? 43.497 36.806 34.542 1.00 0.00 23 LEU A O 10
ATOM 12673 N N . LYS A 1 24 ? 41.349 36.169 34.758 1.00 0.00 24 LYS A N 10
ATOM 12674 C CA . LYS A 1 24 ? 41.647 34.751 34.645 1.00 0.00 24 LYS A CA 10
ATOM 12675 C C . LYS A 1 24 ? 41.256 34.245 33.250 1.00 0.00 24 LYS A C 10
ATOM 12676 O O . LYS A 1 24 ? 40.129 34.462 32.806 1.00 0.00 24 LYS A O 10
ATOM 12695 N N . SER A 1 25 ? 42.179 33.575 32.561 1.00 0.00 25 SER A N 10
ATOM 12696 C CA . SER A 1 25 ? 41.925 33.061 31.224 1.00 0.00 25 SER A CA 10
ATOM 12697 C C . SER A 1 25 ? 42.456 31.639 31.150 1.00 0.00 25 SER A C 10
ATOM 12698 O O . SER A 1 25 ? 43.282 31.240 31.970 1.00 0.00 25 SER A O 10
ATOM 12706 N N . PHE A 1 26 ? 42.072 30.907 30.120 1.00 0.00 26 PHE A N 10
ATOM 12707 C CA . PHE A 1 26 ? 42.569 29.557 30.005 1.00 0.00 26 PHE A CA 10
ATOM 12708 C C . PHE A 1 26 ? 43.083 29.186 28.623 1.00 0.00 26 PHE A C 10
ATOM 12709 O O . PHE A 1 26 ? 42.601 29.666 27.597 1.00 0.00 26 PHE A O 10
ATOM 12726 N N . THR A 1 27 ? 44.079 28.313 28.638 1.00 0.00 27 THR A N 10
ATOM 12727 C CA . THR A 1 27 ? 44.626 27.717 27.404 1.00 0.00 27 THR A CA 10
ATOM 12728 C C . THR A 1 27 ? 43.715 26.609 26.865 1.00 0.00 27 THR A C 10
ATOM 12729 O O . THR A 1 27 ? 43.001 25.954 27.629 1.00 0.00 27 THR A O 10
ATOM 12740 N N . TYR A 1 28 ? 43.798 26.309 25.560 1.00 0.00 28 TYR A N 10
ATOM 12741 C CA . TYR A 1 28 ? 43.142 25.115 25.005 1.00 0.00 28 TYR A CA 10
ATOM 12742 C C . TYR A 1 28 ? 43.657 23.806 25.623 1.00 0.00 28 TYR A C 10
ATOM 12743 O O . TYR A 1 28 ? 42.869 22.872 25.773 1.00 0.00 28 TYR A O 10
ATOM 12761 N N . THR A 1 29 ? 44.919 23.756 26.069 1.00 0.00 29 THR A N 10
ATOM 12762 C CA . THR A 1 29 ? 45.468 22.627 26.837 1.00 0.00 29 THR A CA 10
ATOM 12763 C C . THR A 1 29 ? 44.664 22.386 28.120 1.00 0.00 29 THR A C 10
ATOM 12764 O O . THR A 1 29 ? 44.216 21.266 28.371 1.00 0.00 29 THR A O 10
ATOM 12775 N N . LYS A 1 30 ? 44.397 23.440 28.908 1.00 0.00 30 LYS A N 10
ATOM 12776 C CA . LYS A 1 30 ? 43.580 23.321 30.125 1.00 0.00 30 LYS A CA 10
ATOM 12777 C C . LYS A 1 30 ? 42.108 23.043 29.825 1.00 0.00 30 LYS A C 10
ATOM 12778 O O . LYS A 1 30 ? 41.518 22.190 30.481 1.00 0.00 30 LYS A O 10
ATOM 12797 N N . LEU A 1 31 ? 41.521 23.727 28.840 1.00 0.00 31 LEU A N 10
ATOM 12798 C CA . LEU A 1 31 ? 40.119 23.533 28.441 1.00 0.00 31 LEU A CA 10
ATOM 12799 C C . LEU A 1 31 ? 39.839 22.080 28.003 1.00 0.00 31 LEU A C 10
ATOM 12800 O O . LEU A 1 31 ? 38.804 21.521 28.365 1.00 0.00 31 LEU A O 10
ATOM 12816 N N . CYS A 1 32 ? 40.788 21.460 27.294 1.00 0.00 32 CYS A N 10
ATOM 12817 C CA . CYS A 1 32 ? 40.801 20.035 26.955 1.00 0.00 32 CYS A CA 10
ATOM 12818 C C . CYS A 1 32 ? 40.758 19.143 28.213 1.00 0.00 32 CYS A C 10
ATOM 12819 O O . CYS A 1 32 ? 39.846 18.328 28.358 1.00 0.00 32 CYS A O 10
ATOM 12827 N N . ASN A 1 33 ? 41.681 19.362 29.162 1.00 0.00 33 ASN A N 10
ATOM 12828 C CA . ASN A 1 33 ? 41.748 18.630 30.434 1.00 0.00 33 ASN A CA 10
ATOM 12829 C C . ASN A 1 33 ? 40.460 18.766 31.273 1.00 0.00 33 ASN A C 10
ATOM 12830 O O . ASN A 1 33 ? 39.802 17.766 31.552 1.00 0.00 33 ASN A O 10
ATOM 12841 N N . ILE A 1 34 ? 40.071 19.988 31.661 1.00 0.00 34 ILE A N 10
ATOM 12842 C CA . ILE A 1 34 ? 38.953 20.203 32.602 1.00 0.00 34 ILE A CA 10
ATOM 12843 C C . ILE A 1 34 ? 37.609 19.720 32.042 1.00 0.00 34 ILE A C 10
ATOM 12844 O O . ILE A 1 34 ? 36.773 19.245 32.805 1.00 0.00 34 ILE A O 10
ATOM 12860 N N . SER A 1 35 ? 37.401 19.825 30.722 1.00 0.00 35 SER A N 10
ATOM 12861 C CA . SER A 1 35 ? 36.174 19.369 30.059 1.00 0.00 35 SER A CA 10
ATOM 12862 C C . SER A 1 35 ? 36.235 17.906 29.593 1.00 0.00 35 SER A C 10
ATOM 12863 O O . SER A 1 35 ? 35.217 17.375 29.139 1.00 0.00 35 SER A O 10
ATOM 12871 N N . LYS A 1 36 ? 37.401 17.248 29.699 1.00 0.00 36 LYS A N 10
ATOM 12872 C CA . LYS A 1 36 ? 37.652 15.840 29.336 1.00 0.00 36 LYS A CA 10
ATOM 12873 C C . LYS A 1 36 ? 37.329 15.468 27.883 1.00 0.00 36 LYS A C 10
ATOM 12874 O O . LYS A 1 36 ? 36.784 14.401 27.590 1.00 0.00 36 LYS A O 10
ATOM 12893 N N . LEU A 1 37 ? 37.660 16.358 26.955 1.00 0.00 37 LEU A N 10
ATOM 12894 C CA . LEU A 1 37 ? 37.383 16.200 25.538 1.00 0.00 37 LEU A CA 10
ATOM 12895 C C . LEU A 1 37 ? 38.484 16.819 24.679 1.00 0.00 37 LEU A C 10
ATOM 12896 O O . LEU A 1 37 ? 39.225 17.688 25.130 1.00 0.00 37 LEU A O 10
ATOM 12912 N N . SER A 1 38 ? 38.605 16.362 23.434 1.00 0.00 38 SER A N 10
ATOM 12913 C CA . SER A 1 38 ? 39.666 16.825 22.536 1.00 0.00 38 SER A CA 10
ATOM 12914 C C . SER A 1 38 ? 39.521 18.319 22.231 1.00 0.00 38 SER A C 10
ATOM 12915 O O . SER A 1 38 ? 38.409 18.842 22.101 1.00 0.00 38 SER A O 10
ATOM 12923 N N . MET A 1 39 ? 40.646 19.023 22.093 1.00 0.00 39 MET A N 10
ATOM 12924 C CA . MET A 1 39 ? 40.653 20.483 21.935 1.00 0.00 39 MET A CA 10
ATOM 12925 C C . MET A 1 39 ? 39.967 20.971 20.646 1.00 0.00 39 MET A C 10
ATOM 12926 O O . MET A 1 39 ? 39.578 22.134 20.573 1.00 0.00 39 MET A O 10
ATOM 12940 N N . SER A 1 40 ? 39.729 20.093 19.670 1.00 0.00 40 SER A N 10
ATOM 12941 C CA . SER A 1 40 ? 38.830 20.334 18.537 1.00 0.00 40 SER A CA 10
ATOM 12942 C C . SER A 1 40 ? 37.405 20.664 19.006 1.00 0.00 40 SER A C 10
ATOM 12943 O O . SER A 1 40 ? 36.927 21.769 18.750 1.00 0.00 40 SER A O 10
ATOM 12951 N N . THR A 1 41 ? 36.746 19.776 19.760 1.00 0.00 41 THR A N 10
ATOM 12952 C CA . THR A 1 41 ? 35.393 19.993 20.313 1.00 0.00 41 THR A CA 10
ATOM 12953 C C . THR A 1 41 ? 35.326 21.272 21.156 1.00 0.00 41 THR A C 10
ATOM 12954 O O . THR A 1 41 ? 34.378 22.060 21.050 1.00 0.00 41 THR A O 10
ATOM 12965 N N . VAL A 1 42 ? 36.353 21.525 21.950 1.00 0.00 42 VAL A N 10
ATOM 12966 C CA . VAL A 1 42 ? 36.399 22.734 22.787 1.00 0.00 42 VAL A CA 10
ATOM 12967 C C . VAL A 1 42 ? 36.616 24.019 21.975 1.00 0.00 42 VAL A C 10
ATOM 12968 O O . VAL A 1 42 ? 36.077 25.057 22.345 1.00 0.00 42 VAL A O 10
ATOM 12981 N N . ARG A 1 43 ? 37.324 23.975 20.843 1.00 0.00 43 ARG A N 10
ATOM 12982 C CA . ARG A 1 43 ? 37.489 25.096 19.909 1.00 0.00 43 ARG A CA 10
ATOM 12983 C C . ARG A 1 43 ? 36.213 25.388 19.107 1.00 0.00 43 ARG A C 10
ATOM 12984 O O . ARG A 1 43 ? 35.944 26.564 18.874 1.00 0.00 43 ARG A O 10
ATOM 13005 N N . ARG A 1 44 ? 35.419 24.391 18.728 1.00 0.00 44 ARG A N 10
ATOM 13006 C CA . ARG A 1 44 ? 34.116 24.627 18.053 1.00 0.00 44 ARG A CA 10
ATOM 13007 C C . ARG A 1 44 ? 33.184 25.442 18.946 1.00 0.00 44 ARG A C 10
ATOM 13008 O O . ARG A 1 44 ? 32.794 26.552 18.588 1.00 0.00 44 ARG A O 10
ATOM 13029 N N . SER A 1 45 ? 32.906 24.916 20.137 1.00 0.00 45 SER A N 10
ATOM 13030 C CA . SER A 1 45 ? 32.084 25.573 21.158 1.00 0.00 45 SER A CA 10
ATOM 13031 C C . SER A 1 45 ? 32.631 26.967 21.515 1.00 0.00 45 SER A C 10
ATOM 13032 O O . SER A 1 45 ? 31.917 27.950 21.344 1.00 0.00 45 SER A O 10
ATOM 13040 N N . ILE A 1 46 ? 33.916 27.105 21.870 1.00 0.00 46 ILE A N 10
ATOM 13041 C CA . ILE A 1 46 ? 34.558 28.420 22.106 1.00 0.00 46 ILE A CA 10
ATOM 13042 C C . ILE A 1 46 ? 34.441 29.396 20.915 1.00 0.00 46 ILE A C 10
ATOM 13043 O O . ILE A 1 46 ? 34.224 30.584 21.150 1.00 0.00 46 ILE A O 10
ATOM 13059 N N . LYS A 1 47 ? 34.531 28.953 19.649 1.00 0.00 47 LYS A N 10
ATOM 13060 C CA . LYS A 1 47 ? 34.385 29.847 18.479 1.00 0.00 47 LYS A CA 10
ATOM 13061 C C . LYS A 1 47 ? 32.944 30.341 18.346 1.00 0.00 47 LYS A C 10
ATOM 13062 O O . LYS A 1 47 ? 32.722 31.542 18.205 1.00 0.00 47 LYS A O 10
ATOM 13081 N N . LYS A 1 48 ? 31.963 29.449 18.497 1.00 0.00 48 LYS A N 10
ATOM 13082 C CA . LYS A 1 48 ? 30.539 29.812 18.584 1.00 0.00 48 LYS A CA 10
ATOM 13083 C C . LYS A 1 48 ? 30.271 30.781 19.740 1.00 0.00 48 LYS A C 10
ATOM 13084 O O . LYS A 1 48 ? 29.493 31.716 19.599 1.00 0.00 48 LYS A O 10
ATOM 13103 N N . PHE A 1 49 ? 30.958 30.620 20.867 1.00 0.00 49 PHE A N 10
ATOM 13104 C CA . PHE A 1 49 ? 30.845 31.515 22.019 1.00 0.00 49 PHE A CA 10
ATOM 13105 C C . PHE A 1 49 ? 31.468 32.905 21.826 1.00 0.00 49 PHE A C 10
ATOM 13106 O O . PHE A 1 49 ? 31.091 33.808 22.572 1.00 0.00 49 PHE A O 10
ATOM 13123 N N . LEU A 1 50 ? 32.320 33.125 20.814 1.00 0.00 50 LEU A N 10
ATOM 13124 C CA . LEU A 1 50 ? 32.695 34.481 20.386 1.00 0.00 50 LEU A CA 10
ATOM 13125 C C . LEU A 1 50 ? 31.485 35.222 19.796 1.00 0.00 50 LEU A C 10
ATOM 13126 O O . LEU A 1 50 ? 31.255 36.387 20.106 1.00 0.00 50 LEU A O 10
ATOM 13142 N N . GLU A 1 51 ? 30.657 34.539 18.999 1.00 0.00 51 GLU A N 10
ATOM 13143 C CA . GLU A 1 51 ? 29.394 35.101 18.494 1.00 0.00 51 GLU A CA 10
ATOM 13144 C C . GLU A 1 51 ? 28.359 35.322 19.616 1.00 0.00 51 GLU A C 10
ATOM 13145 O O . GLU A 1 51 ? 27.468 36.163 19.484 1.00 0.00 51 GLU A O 10
ATOM 13157 N N . LEU A 1 52 ? 28.480 34.602 20.737 1.00 0.00 52 LEU A N 10
ATOM 13158 C CA . LEU A 1 52 ? 27.713 34.863 21.964 1.00 0.00 52 LEU A CA 10
ATOM 13159 C C . LEU A 1 52 ? 28.331 35.962 22.851 1.00 0.00 52 LEU A C 10
ATOM 13160 O O . LEU A 1 52 ? 27.705 36.380 23.819 1.00 0.00 52 LEU A O 10
ATOM 13176 N N . GLN A 1 53 ? 29.551 36.422 22.550 1.00 0.00 53 GLN A N 10
ATOM 13177 C CA . GLN A 1 53 ? 30.389 37.279 23.409 1.00 0.00 53 GLN A CA 10
ATOM 13178 C C . GLN A 1 53 ? 30.735 36.653 24.778 1.00 0.00 53 GLN A C 10
ATOM 13179 O O . GLN A 1 53 ? 31.213 37.336 25.689 1.00 0.00 53 GLN A O 10
ATOM 13193 N N . TYR A 1 54 ? 30.471 35.355 24.963 1.00 0.00 54 TYR A N 10
ATOM 13194 C CA . TYR A 1 54 ? 30.624 34.680 26.256 1.00 0.00 54 TYR A CA 10
ATOM 13195 C C . TYR A 1 54 ? 32.082 34.405 26.616 1.00 0.00 54 TYR A C 10
ATOM 13196 O O . TYR A 1 54 ? 32.431 34.320 27.792 1.00 0.00 54 TYR A O 10
ATOM 13214 N N . VAL A 1 55 ? 32.925 34.305 25.597 1.00 0.00 55 VAL A N 10
ATOM 13215 C CA . VAL A 1 55 ? 34.382 34.273 25.686 1.00 0.00 55 VAL A CA 10
ATOM 13216 C C . VAL A 1 55 ? 34.964 35.169 24.591 1.00 0.00 55 VAL A C 10
ATOM 13217 O O . VAL A 1 55 ? 34.272 35.505 23.629 1.00 0.00 55 VAL A O 10
ATOM 13230 N N . LYS A 1 56 ? 36.241 35.533 24.724 1.00 0.00 56 LYS A N 10
ATOM 13231 C CA . LYS A 1 56 ? 36.964 36.419 23.802 1.00 0.00 56 LYS A CA 10
ATOM 13232 C C . LYS A 1 56 ? 38.311 35.801 23.431 1.00 0.00 56 LYS A C 10
ATOM 13233 O O . LYS A 1 56 ? 38.996 35.217 24.268 1.00 0.00 56 LYS A O 10
ATOM 13252 N N . GLU A 1 57 ? 38.658 35.900 22.152 1.00 0.00 57 GLU A N 10
ATOM 13253 C CA . GLU A 1 57 ? 39.875 35.331 21.558 1.00 0.00 57 GLU A CA 10
ATOM 13254 C C . GLU A 1 57 ? 41.092 36.244 21.772 1.00 0.00 57 GLU A C 10
ATOM 13255 O O . GLU A 1 57 ? 40.990 37.457 21.599 1.00 0.00 57 GLU A O 10
ATOM 13267 N N . GLY A 1 58 ? 42.246 35.677 22.133 1.00 0.00 58 GLY A N 10
ATOM 13268 C CA . GLY A 1 58 ? 43.509 36.416 22.257 1.00 0.00 58 GLY A CA 10
ATOM 13269 C C . GLY A 1 58 ? 44.138 36.823 20.913 1.00 0.00 58 GLY A C 10
ATOM 13270 O O . GLY A 1 58 ? 43.471 37.310 20.002 1.00 0.00 58 GLY A O 10
ATOM 13274 N N . CYS A 1 59 ? 45.452 36.646 20.859 1.00 0.00 59 CYS A N 10
ATOM 13275 C CA . CYS A 1 59 ? 46.271 36.987 19.705 1.00 0.00 59 CYS A CA 10
ATOM 13276 C C . CYS A 1 59 ? 46.210 35.965 18.571 1.00 0.00 59 CYS A C 10
ATOM 13277 O O . CYS A 1 59 ? 45.715 34.849 18.734 1.00 0.00 59 CYS A O 10
ATOM 13285 N N . LYS A 1 60 ? 46.729 36.382 17.420 1.00 0.00 60 LYS A N 10
ATOM 13286 C CA . LYS A 1 60 ? 46.799 35.574 16.204 1.00 0.00 60 LYS A CA 10
ATOM 13287 C C . LYS A 1 60 ? 47.916 34.525 16.281 1.00 0.00 60 LYS A C 10
ATOM 13288 O O . LYS A 1 60 ? 48.737 34.534 17.201 1.00 0.00 60 LYS A O 10
ATOM 13307 N N . GLN A 1 61 ? 47.972 33.637 15.291 1.00 0.00 61 GLN A N 10
ATOM 13308 C CA . GLN A 1 61 ? 48.964 32.564 15.279 1.00 0.00 61 GLN A CA 10
ATOM 13309 C C . GLN A 1 61 ? 50.392 33.129 15.368 1.00 0.00 61 GLN A C 10
ATOM 13310 O O . GLN A 1 61 ? 50.713 34.146 14.748 1.00 0.00 61 GLN A O 10
ATOM 13324 N N . GLY A 1 62 ? 51.261 32.435 16.104 1.00 0.00 62 GLY A N 10
ATOM 13325 C CA . GLY A 1 62 ? 52.609 32.911 16.353 1.00 0.00 62 GLY A CA 10
ATOM 13326 C C . GLY A 1 62 ? 52.696 33.171 17.847 1.00 0.00 62 GLY A C 10
ATOM 13327 O O . GLY A 1 62 ? 52.910 32.233 18.615 1.00 0.00 62 GLY A O 10
ATOM 13331 N N . ILE A 1 63 ? 52.535 34.420 18.280 1.00 0.00 63 ILE A N 10
ATOM 13332 C CA . ILE A 1 63 ? 52.575 34.722 19.710 1.00 0.00 63 ILE A CA 10
ATOM 13333 C C . ILE A 1 63 ? 51.399 33.994 20.376 1.00 0.00 63 ILE A C 10
ATOM 13334 O O . ILE A 1 63 ? 50.294 33.969 19.830 1.00 0.00 63 ILE A O 10
ATOM 13350 N N . SER A 1 64 ? 51.615 33.430 21.563 1.00 0.00 64 SER A N 10
ATOM 13351 C CA . SER A 1 64 ? 50.569 32.651 22.227 1.00 0.00 64 SER A CA 10
ATOM 13352 C C . SER A 1 64 ? 49.309 33.412 22.650 1.00 0.00 64 SER A C 10
ATOM 13353 O O . SER A 1 64 ? 49.367 34.467 23.281 1.00 0.00 64 SER A O 10
ATOM 13361 N N . LYS A 1 65 ? 48.172 32.830 22.278 1.00 0.00 65 LYS A N 10
ATOM 13362 C CA . LYS A 1 65 ? 46.835 33.356 22.625 1.00 0.00 65 LYS A CA 10
ATOM 13363 C C . LYS A 1 65 ? 46.220 32.663 23.840 1.00 0.00 65 LYS A C 10
ATOM 13364 O O . LYS A 1 65 ? 46.831 31.819 24.492 1.00 0.00 65 LYS A O 10
ATOM 13383 N N . THR A 1 66 ? 44.980 33.051 24.121 1.00 0.00 66 THR A N 10
ATOM 13384 C CA . THR A 1 66 ? 44.145 32.554 25.213 1.00 0.00 66 THR A CA 10
ATOM 13385 C C . THR A 1 66 ? 42.675 32.653 24.839 1.00 0.00 66 THR A C 10
ATOM 13386 O O . THR A 1 66 ? 42.342 33.308 23.845 1.00 0.00 66 THR A O 10
ATOM 13397 N N . PHE A 1 67 ? 41.815 32.087 25.683 1.00 0.00 67 PHE A N 10
ATOM 13398 C CA . PHE A 1 67 ? 40.389 32.406 25.705 1.00 0.00 67 PHE A CA 10
ATOM 13399 C C . PHE A 1 67 ? 39.969 32.691 27.157 1.00 0.00 67 PHE A C 10
ATOM 13400 O O . PHE A 1 67 ? 40.180 31.867 28.048 1.00 0.00 67 PHE A O 10
ATOM 13417 N N . TYR A 1 68 ? 39.412 33.874 27.357 1.00 0.00 68 TYR A N 10
ATOM 13418 C CA . TYR A 1 68 ? 38.865 34.286 28.659 1.00 0.00 68 TYR A CA 10
ATOM 13419 C C . TYR A 1 68 ? 37.388 34.658 28.525 1.00 0.00 68 TYR A C 10
ATOM 13420 O O . TYR A 1 68 ? 36.862 34.786 27.420 1.00 0.00 68 TYR A O 10
ATOM 13438 N N . ILE A 1 69 ? 36.734 34.831 29.717 1.00 0.00 69 ILE A N 10
ATOM 13439 C CA . ILE A 1 69 ? 35.306 35.097 29.844 1.00 0.00 69 ILE A CA 10
ATOM 13440 C C . ILE A 1 69 ? 35.063 36.614 29.892 1.00 0.00 69 ILE A C 10
ATOM 13441 O O . ILE A 1 69 ? 35.363 37.255 30.899 1.00 0.00 69 ILE A O 10
ATOM 13457 N N . THR A 1 70 ? 34.536 37.222 28.828 1.00 0.00 70 THR A N 10
ATOM 13458 C CA . THR A 1 70 ? 34.071 38.622 28.821 1.00 0.00 70 THR A CA 10
ATOM 13459 C C . THR A 1 70 ? 32.781 38.776 29.659 1.00 0.00 70 THR A C 10
ATOM 13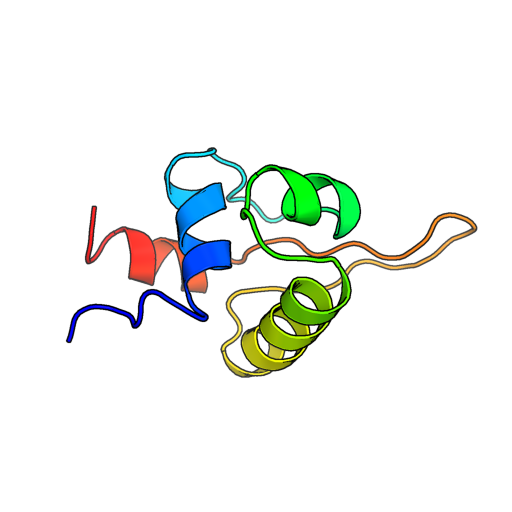460 O O . THR A 1 70 ? 32.070 37.787 29.879 1.00 0.00 70 THR A O 10
ATOM 13471 N N . PRO A 1 71 ? 32.402 39.973 30.117 1.00 0.00 71 PRO A N 10
ATOM 13472 C CA . PRO A 1 71 ? 31.260 40.168 31.024 1.00 0.00 71 PRO A CA 10
ATOM 13473 C C . PRO A 1 71 ? 29.932 39.668 30.447 1.00 0.00 71 PRO A C 10
ATOM 13474 O O . PRO A 1 71 ? 29.148 39.068 31.180 1.00 0.00 71 PRO A O 10
ATOM 13485 N N . ASN A 1 72 ? 29.727 39.802 29.133 1.00 0.00 72 ASN A N 10
ATOM 13486 C CA . ASN A 1 72 ? 28.543 39.301 28.433 1.00 0.00 72 ASN A CA 10
ATOM 13487 C C . ASN A 1 72 ? 28.294 37.793 28.634 1.00 0.00 72 ASN A C 10
ATOM 13488 O O . ASN A 1 72 ? 27.151 37.350 28.542 1.00 0.00 72 ASN A O 10
ATOM 13499 N N . GLY A 1 73 ? 29.344 37.005 28.902 1.00 0.00 73 GLY A N 10
ATOM 13500 C CA . GLY A 1 73 ? 29.227 35.605 29.314 1.00 0.00 73 GLY A CA 10
ATOM 13501 C C . GLY A 1 73 ? 29.082 35.443 30.814 1.00 0.00 73 GLY A C 10
ATOM 13502 O O . GLY A 1 73 ? 28.183 34.723 31.250 1.00 0.00 73 GLY A O 10
ATOM 13506 N N . ILE A 1 74 ? 29.925 36.130 31.598 1.00 0.00 74 ILE A N 10
ATOM 13507 C CA . ILE A 1 74 ? 29.947 36.052 33.065 1.00 0.00 74 ILE A CA 10
ATOM 13508 C C . ILE A 1 74 ? 28.544 36.234 33.634 1.00 0.00 74 ILE A C 10
ATOM 13509 O O . ILE A 1 74 ? 28.116 35.396 34.417 1.00 0.00 74 ILE A O 10
ATOM 13525 N N . GLU A 1 75 ? 27.813 37.265 33.200 1.00 0.00 75 GLU A N 10
ATOM 13526 C CA . GLU A 1 75 ? 26.447 37.564 33.656 1.00 0.00 75 GLU A CA 10
ATOM 13527 C C . GLU A 1 75 ? 25.496 36.371 33.500 1.00 0.00 75 GLU A C 10
ATOM 13528 O O . GLU A 1 75 ? 24.662 36.115 34.367 1.00 0.00 75 GLU A O 10
ATOM 13540 N N . LYS A 1 76 ? 25.661 35.585 32.433 1.00 0.00 76 LYS A N 10
ATOM 13541 C CA . LYS A 1 76 ? 24.862 34.384 32.176 1.00 0.00 76 LYS A CA 10
ATOM 13542 C C . LYS A 1 76 ? 25.274 33.258 33.131 1.00 0.00 76 LYS A C 10
ATOM 13543 O O . LYS A 1 76 ? 24.407 32.662 33.760 1.00 0.00 76 LYS A O 10
ATOM 13562 N N . LEU A 1 77 ? 26.583 33.023 33.312 1.00 0.00 77 LEU A N 10
ATOM 13563 C CA . LEU A 1 77 ? 27.096 31.998 34.244 1.00 0.00 77 LEU A CA 10
ATOM 13564 C C . LEU A 1 77 ? 26.754 32.314 35.708 1.00 0.00 77 LEU A C 10
ATOM 13565 O O . LEU A 1 77 ? 26.564 31.411 36.522 1.00 0.00 77 LEU A O 10
ATOM 13581 N N . LYS A 1 78 ? 26.720 33.604 36.052 1.00 0.00 78 LYS A N 10
ATOM 13582 C CA . LYS A 1 78 ? 26.058 34.086 37.283 1.00 0.00 78 LYS A CA 10
ATOM 13583 C C . LYS A 1 78 ? 24.560 33.721 37.328 1.00 0.00 78 LYS A C 10
ATOM 13584 O O . LYS A 1 78 ? 24.108 33.087 38.276 1.00 0.00 78 LYS A O 10
ATOM 13603 N N . SER A 1 79 ? 23.792 34.134 36.315 1.00 0.00 79 SER A N 10
ATOM 13604 C CA . SER A 1 79 ? 22.318 34.084 36.281 1.00 0.00 79 SER A CA 10
ATOM 13605 C C . SER A 1 79 ? 21.702 32.678 36.341 1.00 0.00 79 SER A C 10
ATOM 13606 O O . SER A 1 79 ? 20.577 32.527 36.820 1.00 0.00 79 SER A O 10
ATOM 13614 N N . ILE A 1 80 ? 22.395 31.664 35.820 1.00 0.00 80 ILE A N 10
ATOM 13615 C CA . ILE A 1 80 ? 21.939 30.260 35.733 1.00 0.00 80 ILE A CA 10
ATOM 13616 C C . ILE A 1 80 ? 22.062 29.441 37.031 1.00 0.00 80 ILE A C 10
ATOM 13617 O O . ILE A 1 80 ? 21.705 28.260 37.024 1.00 0.00 80 ILE A O 10
ATOM 13633 N N . MET A 1 81 ? 22.609 30.008 38.114 1.00 0.00 81 MET A N 10
ATOM 13634 C CA . MET A 1 81 ? 23.015 29.247 39.309 1.00 0.00 81 MET A CA 10
ATOM 13635 C C . MET A 1 81 ? 21.872 28.530 40.036 1.00 0.00 81 MET A C 10
ATOM 13636 O O . MET A 1 81 ? 22.085 27.373 40.456 1.00 0.00 81 MET A O 10
ATOM 13651 N N . MET A 1 1 ? 13.554 28.136 29.393 1.00 0.00 1 MET A N 11
ATOM 13652 C CA . MET A 1 1 ? 15.000 28.021 29.103 1.00 0.00 1 MET A CA 11
ATOM 13653 C C . MET A 1 1 ? 15.725 27.284 30.223 1.00 0.00 1 MET A C 11
ATOM 13654 O O . MET A 1 1 ? 15.327 27.401 31.379 1.00 0.00 1 MET A O 11
ATOM 13670 N N . ALA A 1 2 ? 16.826 26.610 29.888 1.00 0.00 2 ALA A N 11
ATOM 13671 C CA . ALA A 1 2 ? 17.783 25.990 30.809 1.00 0.00 2 ALA A CA 11
ATOM 13672 C C . ALA A 1 2 ? 19.176 25.904 30.147 1.00 0.00 2 ALA A C 11
ATOM 13673 O O . ALA A 1 2 ? 19.278 25.787 28.923 1.00 0.00 2 ALA A O 11
ATOM 13680 N N . VAL A 1 3 ? 20.222 26.064 30.951 1.00 0.00 3 VAL A N 11
ATOM 13681 C CA . VAL A 1 3 ? 21.590 26.020 30.449 1.00 0.00 3 VAL A CA 11
ATOM 13682 C C . VAL A 1 3 ? 21.989 24.600 30.048 1.00 0.00 3 VAL A C 11
ATOM 13683 O O . VAL A 1 3 ? 21.616 23.641 30.723 1.00 0.00 3 VAL A O 11
ATOM 13696 N N . ASN A 1 4 ? 22.743 24.456 28.960 1.00 0.00 4 ASN A N 11
ATOM 13697 C CA . ASN A 1 4 ? 23.182 23.138 28.532 1.00 0.00 4 ASN A CA 11
ATOM 13698 C C . ASN A 1 4 ? 24.304 22.566 29.402 1.00 0.00 4 ASN A C 11
ATOM 13699 O O . ASN A 1 4 ? 25.360 23.186 29.530 1.00 0.00 4 ASN A O 11
ATOM 13710 N N . LYS A 1 5 ? 24.097 21.391 29.976 1.00 0.00 5 LYS A N 11
ATOM 13711 C CA . LYS A 1 5 ? 25.096 20.772 30.844 1.00 0.00 5 LYS A CA 11
ATOM 13712 C C . LYS A 1 5 ? 26.281 20.193 30.070 1.00 0.00 5 LYS A C 11
ATOM 13713 O O . LYS A 1 5 ? 27.276 19.775 30.663 1.00 0.00 5 LYS A O 11
ATOM 13732 N N . ASN A 1 6 ? 26.167 20.168 28.747 1.00 0.00 6 ASN A N 11
ATOM 13733 C CA . ASN A 1 6 ? 27.189 19.535 27.904 1.00 0.00 6 ASN A CA 11
ATOM 13734 C C . ASN A 1 6 ? 28.128 20.605 27.312 1.00 0.00 6 ASN A C 11
ATOM 13735 O O . ASN A 1 6 ? 29.322 20.601 27.597 1.00 0.00 6 ASN A O 11
ATOM 13746 N N . GLU A 1 7 ? 27.591 21.580 26.570 1.00 0.00 7 GLU A N 11
ATOM 13747 C CA . GLU A 1 7 ? 28.393 22.679 25.998 1.00 0.00 7 GLU A CA 11
ATOM 13748 C C . GLU A 1 7 ? 28.716 23.765 27.038 1.00 0.00 7 GLU A C 11
ATOM 13749 O O . GLU A 1 7 ? 29.881 24.059 27.309 1.00 0.00 7 GLU A O 11
ATOM 13761 N N . TYR A 1 8 ? 27.692 24.333 27.684 1.00 0.00 8 TYR A N 11
ATOM 13762 C CA . TYR A 1 8 ? 27.809 25.360 28.732 1.00 0.00 8 TYR A CA 11
ATOM 13763 C C . TYR A 1 8 ? 28.566 24.869 29.969 1.00 0.00 8 TYR A C 11
ATOM 13764 O O . TYR A 1 8 ? 29.072 25.702 30.715 1.00 0.00 8 TYR A O 11
ATOM 13782 N N . LYS A 1 9 ? 28.783 23.554 30.138 1.00 0.00 9 LYS A N 11
ATOM 13783 C CA . LYS A 1 9 ? 29.731 23.020 31.135 1.00 0.00 9 LYS A CA 11
ATOM 13784 C C . LYS A 1 9 ? 31.084 23.736 31.066 1.00 0.00 9 LYS A C 11
ATOM 13785 O O . LYS A 1 9 ? 31.630 24.084 32.104 1.00 0.00 9 LYS A O 11
ATOM 13804 N N . ILE A 1 10 ? 31.596 24.031 29.870 1.00 0.00 10 ILE A N 11
ATOM 13805 C CA . ILE A 1 10 ? 32.875 24.742 29.683 1.00 0.00 10 ILE A CA 11
ATOM 13806 C C . ILE A 1 10 ? 32.864 26.117 30.371 1.00 0.00 10 ILE A C 11
ATOM 13807 O O . ILE A 1 10 ? 33.786 26.455 31.110 1.00 0.00 10 ILE A O 11
ATOM 13823 N N . LEU A 1 11 ? 31.787 26.885 30.176 1.00 0.00 11 LEU A N 11
ATOM 13824 C CA . LEU A 1 11 ? 31.564 28.190 30.812 1.00 0.00 11 LEU A CA 11
ATOM 13825 C C . LEU A 1 11 ? 31.323 28.093 32.330 1.00 0.00 11 LEU A C 11
ATOM 13826 O O . LEU A 1 11 ? 31.417 29.090 33.043 1.00 0.00 11 LEU A O 11
ATOM 13842 N N . ILE A 1 12 ? 31.061 26.885 32.827 1.00 0.00 12 ILE A N 11
ATOM 13843 C CA . ILE A 1 12 ? 30.881 26.572 34.251 1.00 0.00 12 ILE A CA 11
ATOM 13844 C C . ILE A 1 12 ? 32.205 26.125 34.889 1.00 0.00 12 ILE A C 11
ATOM 13845 O O . ILE A 1 12 ? 32.435 26.369 36.071 1.00 0.00 12 ILE A O 11
ATOM 13861 N N . MET A 1 13 ? 33.145 25.577 34.118 1.00 0.00 13 MET A N 11
ATOM 13862 C CA . MET A 1 13 ? 34.480 25.261 34.637 1.00 0.00 13 MET A CA 11
ATOM 13863 C C . MET A 1 13 ? 35.218 26.522 35.115 1.00 0.00 13 MET A C 11
ATOM 13864 O O . MET A 1 13 ? 35.748 26.523 36.221 1.00 0.00 13 MET A O 11
ATOM 13878 N N . LEU A 1 14 ? 35.180 27.645 34.380 1.00 0.00 14 LEU A N 11
ATOM 13879 C CA . LEU A 1 14 ? 35.725 28.911 34.887 1.00 0.00 14 LEU A CA 11
ATOM 13880 C C . LEU A 1 14 ? 34.824 29.612 35.914 1.00 0.00 14 LEU A C 11
ATOM 13881 O O . LEU A 1 14 ? 35.287 30.537 36.576 1.00 0.00 14 LEU A O 11
ATOM 13897 N N . LYS A 1 15 ? 33.564 29.190 36.077 1.00 0.00 15 LYS A N 11
ATOM 13898 C CA . LYS A 1 15 ? 32.756 29.587 37.239 1.00 0.00 15 LYS A CA 11
ATOM 13899 C C . LYS A 1 15 ? 33.339 28.964 38.508 1.00 0.00 15 LYS A C 11
ATOM 13900 O O . LYS A 1 15 ? 33.704 29.696 39.419 1.00 0.00 15 LYS A O 11
ATOM 13919 N N . GLU A 1 16 ? 33.460 27.636 38.560 1.00 0.00 16 GLU A N 11
ATOM 13920 C CA . GLU A 1 16 ? 33.904 26.940 39.777 1.00 0.00 16 GLU A CA 11
ATOM 13921 C C . GLU A 1 16 ? 35.412 27.051 40.024 1.00 0.00 16 GLU A C 11
ATOM 13922 O O . GLU A 1 16 ? 35.826 27.178 41.174 1.00 0.00 16 GLU A O 11
ATOM 13934 N N . ASN A 1 17 ? 36.166 27.012 38.927 1.00 0.00 17 ASN A N 11
ATOM 13935 C CA . ASN A 1 17 ? 37.602 27.265 38.906 1.00 0.00 17 ASN A CA 11
ATOM 13936 C C . ASN A 1 17 ? 37.820 28.750 39.244 1.00 0.00 17 ASN A C 11
ATOM 13937 O O . ASN A 1 17 ? 38.834 29.105 39.856 1.00 0.00 17 ASN A O 11
ATOM 13948 N N . GLN A 1 18 ? 36.887 29.579 38.740 1.00 0.00 18 GLN A N 11
ATOM 13949 C CA . GLN A 1 18 ? 36.777 31.053 38.906 1.00 0.00 18 GLN A CA 11
ATOM 13950 C C . GLN A 1 18 ? 37.707 31.958 38.076 1.00 0.00 18 GLN A C 11
ATOM 13951 O O . GLN A 1 18 ? 37.842 33.142 38.382 1.00 0.00 18 GLN A O 11
ATOM 13965 N N . CYS A 1 19 ? 38.344 31.418 37.040 1.00 0.00 19 CYS A N 11
ATOM 13966 C CA . CYS A 1 19 ? 39.213 32.227 36.181 1.00 0.00 19 CYS A CA 11
ATOM 13967 C C . CYS A 1 19 ? 38.426 32.895 35.041 1.00 0.00 19 CYS A C 11
ATOM 13968 O O . CYS A 1 19 ? 38.528 32.477 33.887 1.00 0.00 19 CYS A O 11
ATOM 13976 N N . THR A 1 20 ? 37.646 33.926 35.364 1.00 0.00 20 THR A N 11
ATOM 13977 C CA . THR A 1 20 ? 36.843 34.616 34.344 1.00 0.00 20 THR A CA 11
ATOM 13978 C C . THR A 1 20 ? 36.781 36.132 34.550 1.00 0.00 20 THR A C 11
ATOM 13979 O O . THR A 1 20 ? 36.171 36.620 35.500 1.00 0.00 20 THR A O 11
ATOM 13990 N N . THR A 1 21 ? 37.491 36.800 33.658 1.00 0.00 21 THR A N 11
ATOM 13991 C CA . THR A 1 21 ? 37.613 38.244 33.568 1.00 0.00 21 THR A CA 11
ATOM 13992 C C . THR A 1 21 ? 38.102 38.549 32.144 1.00 0.00 21 THR A C 11
ATOM 13993 O O . THR A 1 21 ? 38.495 37.642 31.393 1.00 0.00 21 THR A O 11
ATOM 14004 N N . GLU A 1 22 ? 38.091 39.815 31.740 1.00 0.00 22 GLU A N 11
ATOM 14005 C CA . GLU A 1 22 ? 38.585 40.137 30.405 1.00 0.00 22 GLU A CA 11
ATOM 14006 C C . GLU A 1 22 ? 40.066 39.747 30.325 1.00 0.00 22 GLU A C 11
ATOM 14007 O O . GLU A 1 22 ? 40.507 39.135 29.352 1.00 0.00 22 GLU A O 11
ATOM 14019 N N . LEU A 1 23 ? 40.821 40.108 31.359 1.00 0.00 23 LEU A N 11
ATOM 14020 C CA . LEU A 1 23 ? 42.230 39.762 31.474 1.00 0.00 23 LEU A CA 11
ATOM 14021 C C . LEU A 1 23 ? 42.527 38.265 31.680 1.00 0.00 23 LEU A C 11
ATOM 14022 O O . LEU A 1 23 ? 43.483 37.744 31.106 1.00 0.00 23 LEU A O 11
ATOM 14038 N N . LYS A 1 24 ? 41.722 37.575 32.493 1.00 0.00 24 LYS A N 11
ATOM 14039 C CA . LYS A 1 24 ? 42.034 36.167 32.811 1.00 0.00 24 LYS A CA 11
ATOM 14040 C C . LYS A 1 24 ? 41.643 35.259 31.636 1.00 0.00 24 LYS A C 11
ATOM 14041 O O . LYS A 1 24 ? 40.512 35.317 31.165 1.00 0.00 24 LYS A O 11
ATOM 14060 N N . SER A 1 25 ? 42.572 34.433 31.152 1.00 0.00 25 SER A N 11
ATOM 14061 C CA . SER A 1 25 ? 42.436 33.723 29.865 1.00 0.00 25 SER A CA 11
ATOM 14062 C C . SER A 1 25 ? 42.885 32.252 29.927 1.00 0.00 25 SER A C 11
ATOM 14063 O O . SER A 1 25 ? 43.684 31.862 30.781 1.00 0.00 25 SER A O 11
ATOM 14071 N N . PHE A 1 26 ? 42.363 31.439 29.002 1.00 0.00 26 PHE A N 11
ATOM 14072 C CA . PHE A 1 26 ? 42.479 29.977 28.951 1.00 0.00 26 PHE A CA 11
ATOM 14073 C C . PHE A 1 26 ? 42.833 29.480 27.530 1.00 0.00 26 PHE A C 11
ATOM 14074 O O . PHE A 1 26 ? 42.231 29.897 26.536 1.00 0.00 26 PHE A O 11
ATOM 14091 N N . THR A 1 27 ? 43.791 28.550 27.435 1.00 0.00 27 THR A N 11
ATOM 14092 C CA . THR A 1 27 ? 44.234 27.906 26.179 1.00 0.00 27 THR A CA 11
ATOM 14093 C C . THR A 1 27 ? 43.490 26.599 25.897 1.00 0.00 27 THR A C 11
ATOM 14094 O O . THR A 1 27 ? 43.014 25.932 26.818 1.00 0.00 27 THR A O 11
ATOM 14105 N N . TYR A 1 28 ? 43.436 26.168 24.631 1.00 0.00 28 TYR A N 11
ATOM 14106 C CA . TYR A 1 28 ? 42.768 24.916 24.240 1.00 0.00 28 TYR A CA 11
ATOM 14107 C C . TYR A 1 28 ? 43.338 23.673 24.941 1.00 0.00 28 TYR A C 11
ATOM 14108 O O . TYR A 1 28 ? 42.571 22.795 25.335 1.00 0.00 28 TYR A O 11
ATOM 14126 N N . THR A 1 29 ? 44.653 23.612 25.164 1.00 0.00 29 THR A N 11
ATOM 14127 C CA . THR A 1 29 ? 45.314 22.509 25.886 1.00 0.00 29 THR A CA 11
ATOM 14128 C C . THR A 1 29 ? 44.825 22.411 27.332 1.00 0.00 29 THR A C 11
ATOM 14129 O O . THR A 1 29 ? 44.447 21.336 27.800 1.00 0.00 29 THR A O 11
ATOM 14140 N N . LYS A 1 30 ? 44.774 23.546 28.043 1.00 0.00 30 LYS A N 11
ATOM 14141 C CA . LYS A 1 30 ? 44.337 23.599 29.443 1.00 0.00 30 LYS A CA 11
ATOM 14142 C C . LYS A 1 30 ? 42.814 23.455 29.588 1.00 0.00 30 LYS A C 11
ATOM 14143 O O . LYS A 1 30 ? 42.361 22.822 30.541 1.00 0.00 30 LYS A O 11
ATOM 14162 N N . LEU A 1 31 ? 42.027 23.943 28.622 1.00 0.00 31 LEU A N 11
ATOM 14163 C CA . LEU A 1 31 ? 40.588 23.664 28.540 1.00 0.00 31 LEU A CA 11
ATOM 14164 C C . LEU A 1 31 ? 40.305 22.170 28.318 1.00 0.00 31 LEU A C 11
ATOM 14165 O O . LEU A 1 31 ? 39.436 21.628 28.993 1.00 0.00 31 LEU A O 11
ATOM 14181 N N . CYS A 1 32 ? 41.036 21.499 27.420 1.00 0.00 32 CYS A N 11
ATOM 14182 C CA . CYS A 1 32 ? 40.904 20.061 27.146 1.00 0.00 32 CYS A CA 11
ATOM 14183 C C . CYS A 1 32 ? 41.051 19.226 28.431 1.00 0.00 32 CYS A C 11
ATOM 14184 O O . CYS A 1 32 ? 40.161 18.444 28.773 1.00 0.00 32 CYS A O 11
ATOM 14192 N N . ASN A 1 33 ? 42.119 19.484 29.200 1.00 0.00 33 ASN A N 11
ATOM 14193 C CA . ASN A 1 33 ? 42.419 18.798 30.461 1.00 0.00 33 ASN A CA 11
ATOM 14194 C C . ASN A 1 33 ? 41.237 18.793 31.451 1.00 0.00 33 ASN A C 11
ATOM 14195 O O . ASN A 1 33 ? 40.920 17.741 32.008 1.00 0.00 33 ASN A O 11
ATOM 14206 N N . ILE A 1 34 ? 40.602 19.954 31.667 1.00 0.00 34 ILE A N 11
ATOM 14207 C CA . ILE A 1 34 ? 39.495 20.111 32.628 1.00 0.00 34 ILE A CA 11
ATOM 14208 C C . ILE A 1 34 ? 38.126 19.745 32.035 1.00 0.00 34 ILE A C 11
ATOM 14209 O O . ILE A 1 34 ? 37.252 19.272 32.754 1.00 0.00 34 ILE A O 11
ATOM 14225 N N . SER A 1 35 ? 37.934 19.918 30.724 1.00 0.00 35 SER A N 11
ATOM 14226 C CA . SER A 1 35 ? 36.665 19.612 30.042 1.00 0.00 35 SER A CA 11
ATOM 14227 C C . SER A 1 35 ? 36.480 18.116 29.752 1.00 0.00 35 SER A C 11
ATOM 14228 O O . SER A 1 35 ? 35.387 17.715 29.360 1.00 0.00 35 SER A O 11
ATOM 14236 N N . LYS A 1 36 ? 37.531 17.295 29.918 1.00 0.00 36 LYS A N 11
ATOM 14237 C CA . LYS A 1 36 ? 37.548 15.840 29.643 1.00 0.00 36 LYS A CA 11
ATOM 14238 C C . LYS A 1 36 ? 37.214 15.459 28.194 1.00 0.00 36 LYS A C 11
ATOM 14239 O O . LYS A 1 36 ? 36.797 14.336 27.904 1.00 0.00 36 LYS A O 11
ATOM 14258 N N . LEU A 1 37 ? 37.410 16.386 27.265 1.00 0.00 37 LEU A N 11
ATOM 14259 C CA . LEU A 1 37 ? 37.098 16.251 25.856 1.00 0.00 37 LEU A CA 11
ATOM 14260 C C . LEU A 1 37 ? 38.156 16.973 25.025 1.00 0.00 37 LEU A C 11
ATOM 14261 O O . LEU A 1 37 ? 38.703 17.990 25.451 1.00 0.00 37 LEU A O 11
ATOM 14277 N N . SER A 1 38 ? 38.463 16.401 23.861 1.00 0.00 38 SER A N 11
ATOM 14278 C CA . SER A 1 38 ? 39.679 16.697 23.098 1.00 0.00 38 SER A CA 11
ATOM 14279 C C . SER A 1 38 ? 39.823 18.174 22.711 1.00 0.00 38 SER A C 11
ATOM 14280 O O . SER A 1 38 ? 38.833 18.888 22.538 1.00 0.00 38 SER A O 11
ATOM 14288 N N . MET A 1 39 ? 41.061 18.633 22.506 1.00 0.00 39 MET A N 11
ATOM 14289 C CA . MET A 1 39 ? 41.361 20.022 22.128 1.00 0.00 39 MET A CA 11
ATOM 14290 C C . MET A 1 39 ? 40.692 20.440 20.800 1.00 0.00 39 MET A C 11
ATOM 14291 O O . MET A 1 39 ? 40.289 21.591 20.647 1.00 0.00 39 MET A O 11
ATOM 14305 N N . SER A 1 40 ? 40.484 19.499 19.875 1.00 0.00 40 SER A N 11
ATOM 14306 C CA . SER A 1 40 ? 39.676 19.673 18.659 1.00 0.00 40 SER A CA 11
ATOM 14307 C C . SER A 1 40 ? 38.157 19.657 18.912 1.00 0.00 40 SER A C 11
ATOM 14308 O O . SER A 1 40 ? 37.420 20.347 18.207 1.00 0.00 40 SER A O 11
ATOM 14316 N N . THR A 1 41 ? 37.673 18.950 19.943 1.00 0.00 41 THR A N 11
ATOM 14317 C CA . THR A 1 41 ? 36.255 18.957 20.356 1.00 0.00 41 THR A CA 11
ATOM 14318 C C . THR A 1 41 ? 35.883 20.298 21.011 1.00 0.00 41 THR A C 11
ATOM 14319 O O . THR A 1 41 ? 34.938 20.956 20.577 1.00 0.00 41 THR A O 11
ATOM 14330 N N . VAL A 1 42 ? 36.665 20.769 21.995 1.00 0.00 42 VAL A N 11
ATOM 14331 C CA . VAL A 1 42 ? 36.411 22.039 22.719 1.00 0.00 42 VAL A CA 11
ATOM 14332 C C . VAL A 1 42 ? 36.550 23.282 21.831 1.00 0.00 42 VAL A C 11
ATOM 14333 O O . VAL A 1 42 ? 35.881 24.294 22.062 1.00 0.00 42 VAL A O 11
ATOM 14346 N N . ARG A 1 43 ? 37.381 23.195 20.783 1.00 0.00 43 ARG A N 11
ATOM 14347 C CA . ARG A 1 43 ? 37.589 24.254 19.779 1.00 0.00 43 ARG A CA 11
ATOM 14348 C C . ARG A 1 43 ? 36.272 24.783 19.196 1.00 0.00 43 ARG A C 11
ATOM 14349 O O . ARG A 1 43 ? 36.071 25.998 19.172 1.00 0.00 43 ARG A O 11
ATOM 14370 N N . ARG A 1 44 ? 35.352 23.892 18.798 1.00 0.00 44 ARG A N 11
ATOM 14371 C CA . ARG A 1 44 ? 34.048 24.231 18.239 1.00 0.00 44 ARG A CA 11
ATOM 14372 C C . ARG A 1 44 ? 33.160 24.947 19.260 1.00 0.00 44 ARG A C 11
ATOM 14373 O O . ARG A 1 44 ? 32.551 25.959 18.923 1.00 0.00 44 ARG A O 11
ATOM 14394 N N . SER A 1 45 ? 33.141 24.493 20.512 1.00 0.00 45 SER A N 11
ATOM 14395 C CA . SER A 1 45 ? 32.361 25.126 21.586 1.00 0.00 45 SER A CA 11
ATOM 14396 C C . SER A 1 45 ? 32.833 26.557 21.872 1.00 0.00 45 SER A C 11
ATOM 14397 O O . SER A 1 45 ? 32.013 27.470 21.895 1.00 0.00 45 SER A O 11
ATOM 14405 N N . ILE A 1 46 ? 34.148 26.793 21.986 1.00 0.00 46 ILE A N 11
ATOM 14406 C CA . ILE A 1 46 ? 34.715 28.152 22.122 1.00 0.00 46 ILE A CA 11
ATOM 14407 C C . ILE A 1 46 ? 34.332 29.050 20.935 1.00 0.00 46 ILE A C 11
ATOM 14408 O O . ILE A 1 46 ? 34.033 30.223 21.146 1.00 0.00 46 ILE A O 11
ATOM 14424 N N . LYS A 1 47 ? 34.298 28.521 19.703 1.00 0.00 47 LYS A N 11
ATOM 14425 C CA . LYS A 1 47 ? 33.929 29.296 18.505 1.00 0.00 47 LYS A CA 11
ATOM 14426 C C . LYS A 1 47 ? 32.447 29.664 18.496 1.00 0.00 47 LYS A C 11
ATOM 14427 O O . LYS A 1 47 ? 32.118 30.835 18.330 1.00 0.00 47 LYS A O 11
ATOM 14446 N N . LYS A 1 48 ? 31.566 28.718 18.826 1.00 0.00 48 LYS A N 11
ATOM 14447 C CA . LYS A 1 48 ? 30.138 28.977 19.074 1.00 0.00 48 LYS A CA 11
ATOM 14448 C C . LYS A 1 48 ? 29.940 30.026 20.184 1.00 0.00 48 LYS A C 11
ATOM 14449 O O . LYS A 1 48 ? 29.115 30.923 20.034 1.00 0.00 48 LYS A O 11
ATOM 14468 N N . PHE A 1 49 ? 30.743 30.000 21.253 1.00 0.00 49 PHE A N 11
ATOM 14469 C CA . PHE A 1 49 ? 30.708 31.021 22.311 1.00 0.00 49 PHE A CA 11
ATOM 14470 C C . PHE A 1 49 ? 31.257 32.405 21.928 1.00 0.00 49 PHE A C 11
ATOM 14471 O O . PHE A 1 49 ? 30.955 33.364 22.640 1.00 0.00 49 PHE A O 11
ATOM 14488 N N . LEU A 1 50 ? 31.999 32.548 20.822 1.00 0.00 50 LEU A N 11
ATOM 14489 C CA . LEU A 1 50 ? 32.291 33.872 20.261 1.00 0.00 50 LEU A CA 11
ATOM 14490 C C . LEU A 1 50 ? 31.005 34.553 19.784 1.00 0.00 50 LEU A C 11
ATOM 14491 O O . LEU A 1 50 ? 30.791 35.730 20.068 1.00 0.00 50 LEU A O 11
ATOM 14507 N N . GLU A 1 51 ? 30.172 33.802 19.063 1.00 0.00 51 GLU A N 11
ATOM 14508 C CA . GLU A 1 51 ? 28.907 34.303 18.521 1.00 0.00 51 GLU A CA 11
ATOM 14509 C C . GLU A 1 51 ? 27.984 34.722 19.655 1.00 0.00 51 GLU A C 11
ATOM 14510 O O . GLU A 1 51 ? 27.273 35.722 19.566 1.00 0.00 51 GLU A O 11
ATOM 14522 N N . LEU A 1 52 ? 28.011 33.933 20.727 1.00 0.00 52 LEU A N 11
ATOM 14523 C CA . LEU A 1 52 ? 27.233 34.175 21.945 1.00 0.00 52 LEU A CA 11
ATOM 14524 C C . LEU A 1 52 ? 27.643 35.464 22.673 1.00 0.00 52 LEU A C 11
ATOM 14525 O O . LEU A 1 52 ? 26.812 36.059 23.371 1.00 0.00 52 LEU A O 11
ATOM 14541 N N . GLN A 1 53 ? 28.948 35.765 22.556 1.00 0.00 53 GLN A N 11
ATOM 14542 C CA . GLN A 1 53 ? 29.739 36.899 23.095 1.00 0.00 53 GLN A CA 11
ATOM 14543 C C . GLN A 1 53 ? 30.282 36.555 24.470 1.00 0.00 53 GLN A C 11
ATOM 14544 O O . GLN A 1 53 ? 31.066 37.312 25.043 1.00 0.00 53 GLN A O 11
ATOM 14558 N N . TYR A 1 54 ? 29.866 35.411 25.001 1.00 0.00 54 TYR A N 11
ATOM 14559 C CA . TYR A 1 54 ? 30.442 34.966 26.274 1.00 0.00 54 TYR A CA 11
ATOM 14560 C C . TYR A 1 54 ? 31.947 34.733 26.216 1.00 0.00 54 TYR A C 11
ATOM 14561 O O . TYR A 1 54 ? 32.598 34.884 27.243 1.00 0.00 54 TYR A O 11
ATOM 14579 N N . VAL A 1 55 ? 32.506 34.399 25.049 1.00 0.00 55 VAL A N 11
ATOM 14580 C CA . VAL A 1 55 ? 33.955 34.254 24.856 1.00 0.00 55 VAL A CA 11
ATOM 14581 C C . VAL A 1 55 ? 34.447 35.245 23.802 1.00 0.00 55 VAL A C 11
ATOM 14582 O O . VAL A 1 55 ? 33.730 35.684 22.899 1.00 0.00 55 VAL A O 11
ATOM 14595 N N . LYS A 1 56 ? 35.716 35.589 23.936 1.00 0.00 56 LYS A N 11
ATOM 14596 C CA . LYS A 1 56 ? 36.492 36.548 23.137 1.00 0.00 56 LYS A CA 11
ATOM 14597 C C . LYS A 1 56 ? 37.960 36.110 23.080 1.00 0.00 56 LYS A C 11
ATOM 14598 O O . LYS A 1 56 ? 38.378 35.170 23.753 1.00 0.00 56 LYS A O 11
ATOM 14617 N N . GLU A 1 57 ? 38.730 36.765 22.225 1.00 0.00 57 GLU A N 11
ATOM 14618 C CA . GLU A 1 57 ? 40.051 36.334 21.758 1.00 0.00 57 GLU A CA 11
ATOM 14619 C C . GLU A 1 57 ? 40.882 37.547 21.333 1.00 0.00 57 GLU A C 11
ATOM 14620 O O . GLU A 1 57 ? 40.313 38.555 20.922 1.00 0.00 57 GLU A O 11
ATOM 14632 N N . GLY A 1 58 ? 42.213 37.453 21.449 1.00 0.00 58 GLY A N 11
ATOM 14633 C CA . GLY A 1 58 ? 43.114 38.592 21.184 1.00 0.00 58 GLY A CA 11
ATOM 14634 C C . GLY A 1 58 ? 44.471 38.271 20.539 1.00 0.00 58 GLY A C 11
ATOM 14635 O O . GLY A 1 58 ? 45.307 39.167 20.428 1.00 0.00 58 GLY A O 11
ATOM 14639 N N . CYS A 1 59 ? 44.714 37.027 20.110 1.00 0.00 59 CYS A N 11
ATOM 14640 C CA . CYS A 1 59 ? 45.985 36.590 19.516 1.00 0.00 59 CYS A CA 11
ATOM 14641 C C . CYS A 1 59 ? 45.753 35.653 18.324 1.00 0.00 59 CYS A C 11
ATOM 14642 O O . CYS A 1 59 ? 44.955 34.715 18.420 1.00 0.00 59 CYS A O 11
ATOM 14650 N N . LYS A 1 60 ? 46.456 35.936 17.230 1.00 0.00 60 LYS A N 11
ATOM 14651 C CA . LYS A 1 60 ? 46.356 35.208 15.963 1.00 0.00 60 LYS A CA 11
ATOM 14652 C C . LYS A 1 60 ? 47.043 33.840 15.931 1.00 0.00 60 LYS A C 11
ATOM 14653 O O . LYS A 1 60 ? 47.814 33.492 16.824 1.00 0.00 60 LYS A O 11
ATOM 14672 N N . GLN A 1 61 ? 46.742 33.078 14.879 1.00 0.00 61 GLN A N 11
ATOM 14673 C CA . GLN A 1 61 ? 47.299 31.742 14.655 1.00 0.00 61 GLN A CA 11
ATOM 14674 C C . GLN A 1 61 ? 48.801 31.809 14.364 1.00 0.00 61 GLN A C 11
ATOM 14675 O O . GLN A 1 61 ? 49.310 32.827 13.892 1.00 0.00 61 GLN A O 11
ATOM 14689 N N . GLY A 1 62 ? 49.506 30.709 14.616 1.00 0.00 62 GLY A N 11
ATOM 14690 C CA . GLY A 1 62 ? 50.949 30.701 14.462 1.00 0.00 62 GLY A CA 11
ATOM 14691 C C . GLY A 1 62 ? 51.450 30.788 15.886 1.00 0.00 62 GLY A C 11
ATOM 14692 O O . GLY A 1 62 ? 51.801 29.778 16.497 1.00 0.00 62 GLY A O 11
ATOM 14696 N N . ILE A 1 63 ? 51.482 32.007 16.419 1.00 0.00 63 ILE A N 11
ATOM 14697 C CA . ILE A 1 63 ? 51.880 32.248 17.804 1.00 0.00 63 ILE A CA 11
ATOM 14698 C C . ILE A 1 63 ? 50.799 31.713 18.753 1.00 0.00 63 ILE A C 11
ATOM 14699 O O . ILE A 1 63 ? 49.624 31.615 18.384 1.00 0.00 63 ILE A O 11
ATOM 14715 N N . SER A 1 64 ? 51.181 31.418 19.992 1.00 0.00 64 SER A N 11
ATOM 14716 C CA . SER A 1 64 ? 50.245 30.843 20.956 1.00 0.00 64 SER A CA 11
ATOM 14717 C C . SER A 1 64 ? 49.021 31.750 21.148 1.00 0.00 64 SER A C 11
ATOM 14718 O O . SER A 1 64 ? 49.154 32.972 21.218 1.00 0.00 64 SER A O 11
ATOM 14726 N N . LYS A 1 65 ? 47.833 31.149 21.237 1.00 0.00 65 LYS A N 11
ATOM 14727 C CA . LYS A 1 65 ? 46.597 31.910 21.364 1.00 0.00 65 LYS A CA 11
ATOM 14728 C C . LYS A 1 65 ? 45.803 31.489 22.592 1.00 0.00 65 LYS A C 11
ATOM 14729 O O . LYS A 1 65 ? 45.926 30.365 23.079 1.00 0.00 65 LYS A O 11
ATOM 14748 N N . THR A 1 66 ? 44.985 32.413 23.081 1.00 0.00 66 THR A N 11
ATOM 14749 C CA . THR A 1 66 ? 44.186 32.180 24.285 1.00 0.00 66 THR A CA 11
ATOM 14750 C C . THR A 1 66 ? 42.876 32.961 24.234 1.00 0.00 66 THR A C 11
ATOM 14751 O O . THR A 1 66 ? 42.753 33.925 23.471 1.00 0.00 66 THR A O 11
ATOM 14762 N N . PHE A 1 67 ? 41.899 32.517 25.019 1.00 0.00 67 PHE A N 11
ATOM 14763 C CA . PHE A 1 67 ? 40.516 33.000 24.996 1.00 0.00 67 PHE A CA 11
ATOM 14764 C C . PHE A 1 67 ? 40.099 33.447 26.404 1.00 0.00 67 PHE A C 11
ATOM 14765 O O . PHE A 1 67 ? 40.506 32.834 27.389 1.00 0.00 67 PHE A O 11
ATOM 14782 N N . TYR A 1 68 ? 39.299 34.508 26.515 1.00 0.00 68 TYR A N 11
ATOM 14783 C CA . TYR A 1 68 ? 38.792 35.034 27.795 1.00 0.00 68 TYR A CA 11
ATOM 14784 C C . TYR A 1 68 ? 37.265 35.179 27.753 1.00 0.00 68 TYR A C 11
ATOM 14785 O O . TYR A 1 68 ? 36.662 35.126 26.676 1.00 0.00 68 TYR A O 11
ATOM 14803 N N . ILE A 1 69 ? 36.636 35.317 28.924 1.00 0.00 69 ILE A N 11
ATOM 14804 C CA . ILE A 1 69 ? 35.173 35.373 29.071 1.00 0.00 69 ILE A CA 11
ATOM 14805 C C . ILE A 1 69 ? 34.720 36.786 29.467 1.00 0.00 69 ILE A C 11
ATOM 14806 O O . ILE A 1 69 ? 35.319 37.437 30.321 1.00 0.00 69 ILE A O 11
ATOM 14822 N N . THR A 1 70 ? 33.651 37.269 28.835 1.00 0.00 70 THR A N 11
ATOM 14823 C CA . THR A 1 70 ? 33.070 38.594 29.056 1.00 0.00 70 THR A CA 11
ATOM 14824 C C . THR A 1 70 ? 32.134 38.624 30.281 1.00 0.00 70 THR A C 11
ATOM 14825 O O . THR A 1 70 ? 31.530 37.604 30.644 1.00 0.00 70 THR A O 11
ATOM 14836 N N . PRO A 1 71 ? 31.913 39.801 30.908 1.00 0.00 71 PRO A N 11
ATOM 14837 C CA . PRO A 1 71 ? 30.935 39.943 31.992 1.00 0.00 71 PRO A CA 11
ATOM 14838 C C . PRO A 1 71 ? 29.505 39.582 31.551 1.00 0.00 71 PRO A C 11
ATOM 14839 O O . PRO A 1 71 ? 28.719 39.107 32.370 1.00 0.00 71 PRO A O 11
ATOM 14850 N N . ASN A 1 72 ? 29.194 39.710 30.252 1.00 0.00 72 ASN A N 11
ATOM 14851 C CA . ASN A 1 72 ? 27.903 39.332 29.671 1.00 0.00 72 ASN A CA 11
ATOM 14852 C C . ASN A 1 72 ? 27.519 37.863 29.953 1.00 0.00 72 ASN A C 11
ATOM 14853 O O . ASN A 1 72 ? 26.334 37.547 30.043 1.00 0.00 72 ASN A O 11
ATOM 14864 N N . GLY A 1 73 ? 28.505 36.965 30.109 1.00 0.00 73 GLY A N 11
ATOM 14865 C CA . GLY A 1 73 ? 28.268 35.575 30.514 1.00 0.00 73 GLY A CA 11
ATOM 14866 C C . GLY A 1 73 ? 28.298 35.357 32.029 1.00 0.00 73 GLY A C 11
ATOM 14867 O O . GLY A 1 73 ? 27.508 34.560 32.529 1.00 0.00 73 GLY A O 11
ATOM 14871 N N . ILE A 1 74 ? 29.125 36.092 32.787 1.00 0.00 74 ILE A N 11
ATOM 14872 C CA . ILE A 1 74 ? 29.136 36.040 34.264 1.00 0.00 74 ILE A CA 11
ATOM 14873 C C . ILE A 1 74 ? 27.759 36.368 34.851 1.00 0.00 74 ILE A C 11
ATOM 14874 O O . ILE A 1 74 ? 27.328 35.712 35.798 1.00 0.00 74 ILE A O 11
ATOM 14890 N N . GLU A 1 75 ? 27.042 37.324 34.257 1.00 0.00 75 GLU A N 11
ATOM 14891 C CA . GLU A 1 75 ? 25.649 37.649 34.594 1.00 0.00 75 GLU A CA 11
ATOM 14892 C C . GLU A 1 75 ? 24.737 36.413 34.534 1.00 0.00 75 GLU A C 11
ATOM 14893 O O . GLU A 1 75 ? 23.924 36.183 35.430 1.00 0.00 75 GLU A O 11
ATOM 14905 N N . LYS A 1 76 ? 24.929 35.548 33.532 1.00 0.00 76 LYS A N 11
ATOM 14906 C CA . LYS A 1 76 ? 24.175 34.294 33.395 1.00 0.00 76 LYS A CA 11
ATOM 14907 C C . LYS A 1 76 ? 24.517 33.311 34.512 1.00 0.00 76 LYS A C 11
ATOM 14908 O O . LYS A 1 76 ? 23.619 32.652 35.028 1.00 0.00 76 LYS A O 11
ATOM 14927 N N . LEU A 1 77 ? 25.779 33.278 34.956 1.00 0.00 77 LEU A N 11
ATOM 14928 C CA . LEU A 1 77 ? 26.228 32.465 36.098 1.00 0.00 77 LEU A CA 11
ATOM 14929 C C . LEU A 1 77 ? 25.497 32.843 37.402 1.00 0.00 77 LEU A C 11
ATOM 14930 O O . LEU A 1 77 ? 25.302 31.985 38.256 1.00 0.00 77 LEU A O 11
ATOM 14946 N N . LYS A 1 78 ? 25.078 34.108 37.567 1.00 0.00 78 LYS A N 11
ATOM 14947 C CA . LYS A 1 78 ? 24.261 34.572 38.702 1.00 0.00 78 LYS A CA 11
ATOM 14948 C C . LYS A 1 78 ? 22.825 34.030 38.652 1.00 0.00 78 LYS A C 11
ATOM 14949 O O . LYS A 1 78 ? 22.242 33.722 39.690 1.00 0.00 78 LYS A O 11
ATOM 14968 N N . SER A 1 79 ? 22.258 33.892 37.451 1.00 0.00 79 SER A N 11
ATOM 14969 C CA . SER A 1 79 ? 20.905 33.354 37.237 1.00 0.00 79 SER A CA 11
ATOM 14970 C C . SER A 1 79 ? 20.809 31.844 37.529 1.00 0.00 79 SER A C 11
ATOM 14971 O O . SER A 1 79 ? 19.776 31.370 38.001 1.00 0.00 79 SER A O 11
ATOM 14979 N N . ILE A 1 80 ? 21.898 31.098 37.309 1.00 0.00 80 ILE A N 11
ATOM 14980 C CA . ILE A 1 80 ? 22.021 29.638 37.535 1.00 0.00 80 ILE A CA 11
ATOM 14981 C C . ILE A 1 80 ? 22.729 29.262 38.857 1.00 0.00 80 ILE A C 11
ATOM 14982 O O . ILE A 1 80 ? 23.209 28.132 39.003 1.00 0.00 80 ILE A O 11
ATOM 14998 N N . MET A 1 81 ? 22.815 30.210 39.800 1.00 0.00 81 MET A N 11
ATOM 14999 C CA . MET A 1 81 ? 23.501 30.098 41.102 1.00 0.00 81 MET A CA 11
ATOM 15000 C C . MET A 1 81 ? 23.156 28.826 41.879 1.00 0.00 81 MET A C 11
ATOM 15001 O O . MET A 1 81 ? 21.971 28.426 41.892 1.00 0.00 81 MET A O 11
ATOM 15016 N N . MET A 1 1 ? 15.603 27.539 30.756 1.00 0.00 1 MET A N 12
ATOM 15017 C CA . MET A 1 1 ? 15.962 27.877 32.149 1.00 0.00 1 MET A CA 12
ATOM 15018 C C . MET A 1 1 ? 17.085 26.974 32.624 1.00 0.00 1 MET A C 12
ATOM 15019 O O . MET A 1 1 ? 18.118 27.488 33.033 1.00 0.00 1 MET A O 12
ATOM 15035 N N . ALA A 1 2 ? 16.938 25.650 32.497 1.00 0.00 2 ALA A N 12
ATOM 15036 C CA . ALA A 1 2 ? 18.104 24.771 32.395 1.00 0.00 2 ALA A CA 12
ATOM 15037 C C . ALA A 1 2 ? 18.899 25.074 31.104 1.00 0.00 2 ALA A C 12
ATOM 15038 O O . ALA A 1 2 ? 18.355 25.691 30.182 1.00 0.00 2 ALA A O 12
ATOM 15045 N N . VAL A 1 3 ? 20.157 24.655 31.072 1.00 0.00 3 VAL A N 12
ATOM 15046 C CA . VAL A 1 3 ? 21.026 24.885 29.929 1.00 0.00 3 VAL A CA 12
ATOM 15047 C C . VAL A 1 3 ? 21.689 23.570 29.563 1.00 0.00 3 VAL A C 12
ATOM 15048 O O . VAL A 1 3 ? 21.768 22.661 30.389 1.00 0.00 3 VAL A O 12
ATOM 15061 N N . ASN A 1 4 ? 22.168 23.461 28.329 1.00 0.00 4 ASN A N 12
ATOM 15062 C CA . ASN A 1 4 ? 22.799 22.227 27.898 1.00 0.00 4 ASN A CA 12
ATOM 15063 C C . ASN A 1 4 ? 24.069 21.919 28.698 1.00 0.00 4 ASN A C 12
ATOM 15064 O O . ASN A 1 4 ? 24.976 22.749 28.771 1.00 0.00 4 ASN A O 12
ATOM 15075 N N . LYS A 1 5 ? 24.140 20.727 29.287 1.00 0.00 5 LYS A N 12
ATOM 15076 C CA . LYS A 1 5 ? 25.289 20.331 30.087 1.00 0.00 5 LYS A CA 12
ATOM 15077 C C . LYS A 1 5 ? 26.411 19.730 29.261 1.00 0.00 5 LYS A C 12
ATOM 15078 O O . LYS A 1 5 ? 27.377 19.194 29.804 1.00 0.00 5 LYS A O 12
ATOM 15097 N N . ASN A 1 6 ? 26.357 19.917 27.946 1.00 0.00 6 ASN A N 12
ATOM 15098 C CA . ASN A 1 6 ? 27.441 19.428 27.105 1.00 0.00 6 ASN A CA 12
ATOM 15099 C C . ASN A 1 6 ? 28.365 20.605 26.715 1.00 0.00 6 ASN A C 12
ATOM 15100 O O . ASN A 1 6 ? 29.465 20.709 27.258 1.00 0.00 6 ASN A O 12
ATOM 15111 N N . GLU A 1 7 ? 27.953 21.484 25.797 1.00 0.00 7 GLU A N 12
ATOM 15112 C CA . GLU A 1 7 ? 28.789 22.627 25.424 1.00 0.00 7 GLU A CA 12
ATOM 15113 C C . GLU A 1 7 ? 28.915 23.657 26.551 1.00 0.00 7 GLU A C 12
ATOM 15114 O O . GLU A 1 7 ? 29.997 24.174 26.831 1.00 0.00 7 GLU A O 12
ATOM 15126 N N . TYR A 1 8 ? 27.780 23.936 27.183 1.00 0.00 8 TYR A N 12
ATOM 15127 C CA . TYR A 1 8 ? 27.689 24.913 28.281 1.00 0.00 8 TYR A CA 12
ATOM 15128 C C . TYR A 1 8 ? 28.397 24.421 29.547 1.00 0.00 8 TYR A C 12
ATOM 15129 O O . TYR A 1 8 ? 28.824 25.234 30.362 1.00 0.00 8 TYR A O 12
ATOM 15147 N N . LYS A 1 9 ? 28.668 23.110 29.646 1.00 0.00 9 LYS A N 12
ATOM 15148 C CA . LYS A 1 9 ? 29.597 22.511 30.616 1.00 0.00 9 LYS A CA 12
ATOM 15149 C C . LYS A 1 9 ? 30.893 23.320 30.748 1.00 0.00 9 LYS A C 12
ATOM 15150 O O . LYS A 1 9 ? 31.344 23.588 31.853 1.00 0.00 9 LYS A O 12
ATOM 15169 N N . ILE A 1 10 ? 31.456 23.760 29.617 1.00 0.00 10 ILE A N 12
ATOM 15170 C CA . ILE A 1 10 ? 32.684 24.562 29.540 1.00 0.00 10 ILE A CA 12
ATOM 15171 C C . ILE A 1 10 ? 32.552 25.860 30.344 1.00 0.00 10 ILE A C 12
ATOM 15172 O O . ILE A 1 10 ? 33.381 26.143 31.204 1.00 0.00 10 ILE A O 12
ATOM 15188 N N . LEU A 1 11 ? 31.497 26.630 30.058 1.00 0.00 11 LEU A N 12
ATOM 15189 C CA . LEU A 1 11 ? 31.192 27.908 30.704 1.00 0.00 11 LEU A CA 12
ATOM 15190 C C . LEU A 1 11 ? 30.971 27.722 32.221 1.00 0.00 11 LEU A C 12
ATOM 15191 O O . LEU A 1 11 ? 31.302 28.593 33.024 1.00 0.00 11 LEU A O 12
ATOM 15207 N N . ILE A 1 12 ? 30.481 26.545 32.613 1.00 0.00 12 ILE A N 12
ATOM 15208 C CA . ILE A 1 12 ? 30.241 26.156 34.011 1.00 0.00 12 ILE A CA 12
ATOM 15209 C C . ILE A 1 12 ? 31.555 25.806 34.732 1.00 0.00 12 ILE A C 12
ATOM 15210 O O . ILE A 1 12 ? 31.738 26.194 35.886 1.00 0.00 12 ILE A O 12
ATOM 15226 N N . MET A 1 13 ? 32.510 25.157 34.054 1.00 0.00 13 MET A N 12
ATOM 15227 C CA . MET A 1 13 ? 33.831 24.876 34.631 1.00 0.00 13 MET A CA 12
ATOM 15228 C C . MET A 1 13 ? 34.572 26.156 35.024 1.00 0.00 13 MET A C 12
ATOM 15229 O O . MET A 1 13 ? 35.109 26.234 36.127 1.00 0.00 13 MET A O 12
ATOM 15243 N N . LEU A 1 14 ? 34.577 27.192 34.174 1.00 0.00 14 LEU A N 12
ATOM 15244 C CA . LEU A 1 14 ? 35.172 28.478 34.563 1.00 0.00 14 LEU A CA 12
ATOM 15245 C C . LEU A 1 14 ? 34.410 29.169 35.701 1.00 0.00 14 LEU A C 12
ATOM 15246 O O . LEU A 1 14 ? 35.065 29.768 36.547 1.00 0.00 14 LEU A O 12
ATOM 15262 N N . LYS A 1 15 ? 33.074 29.059 35.782 1.00 0.00 15 LYS A N 12
ATOM 15263 C CA . LYS A 1 15 ? 32.290 29.558 36.928 1.00 0.00 15 LYS A CA 12
ATOM 15264 C C . LYS A 1 15 ? 32.792 28.958 38.246 1.00 0.00 15 LYS A C 12
ATOM 15265 O O . LYS A 1 15 ? 33.157 29.724 39.139 1.00 0.00 15 LYS A O 12
ATOM 15284 N N . GLU A 1 16 ? 32.869 27.633 38.356 1.00 0.00 16 GLU A N 12
ATOM 15285 C CA . GLU A 1 16 ? 33.376 26.965 39.567 1.00 0.00 16 GLU A CA 12
ATOM 15286 C C . GLU A 1 16 ? 34.866 27.247 39.825 1.00 0.00 16 GLU A C 12
ATOM 15287 O O . GLU A 1 16 ? 35.249 27.551 40.954 1.00 0.00 16 GLU A O 12
ATOM 15299 N N . ASN A 1 17 ? 35.718 27.217 38.797 1.00 0.00 17 ASN A N 12
ATOM 15300 C CA . ASN A 1 17 ? 37.145 27.538 38.914 1.00 0.00 17 ASN A CA 12
ATOM 15301 C C . ASN A 1 17 ? 37.441 29.047 39.028 1.00 0.00 17 ASN A C 12
ATOM 15302 O O . ASN A 1 17 ? 38.611 29.429 39.084 1.00 0.00 17 ASN A O 12
ATOM 15313 N N . GLN A 1 18 ? 36.430 29.922 39.047 1.00 0.00 18 GLN A N 12
ATOM 15314 C CA . GLN A 1 18 ? 36.592 31.385 39.104 1.00 0.00 18 GLN A CA 12
ATOM 15315 C C . GLN A 1 18 ? 37.392 31.962 37.912 1.00 0.00 18 GLN A C 12
ATOM 15316 O O . GLN A 1 18 ? 37.996 33.031 38.004 1.00 0.00 18 GLN A O 12
ATOM 15330 N N . CYS A 1 19 ? 37.441 31.202 36.823 1.00 0.00 19 CYS A N 12
ATOM 15331 C CA . CYS A 1 19 ? 38.147 31.642 35.630 1.00 0.00 19 CYS A CA 12
ATOM 15332 C C . CYS A 1 19 ? 37.222 32.475 34.753 1.00 0.00 19 CYS A C 12
ATOM 15333 O O . CYS A 1 19 ? 36.876 32.068 33.644 1.00 0.00 19 CYS A O 12
ATOM 15341 N N . THR A 1 20 ? 36.821 33.640 35.250 1.00 0.00 20 THR A N 12
ATOM 15342 C CA . THR A 1 20 ? 35.947 34.523 34.489 1.00 0.00 20 THR A CA 12
ATOM 15343 C C . THR A 1 20 ? 36.472 35.951 34.523 1.00 0.00 20 THR A C 12
ATOM 15344 O O . THR A 1 20 ? 35.851 36.838 35.109 1.00 0.00 20 THR A O 12
ATOM 15355 N N . THR A 1 21 ? 37.621 36.167 33.892 1.00 0.00 21 THR A N 12
ATOM 15356 C CA . THR A 1 21 ? 38.224 37.489 33.834 1.00 0.00 21 THR A CA 12
ATOM 15357 C C . THR A 1 21 ? 38.676 37.780 32.405 1.00 0.00 21 THR A C 12
ATOM 15358 O O . THR A 1 21 ? 39.201 36.892 31.734 1.00 0.00 21 THR A O 12
ATOM 15369 N N . GLU A 1 22 ? 38.483 39.009 31.930 1.00 0.00 22 GLU A N 12
ATOM 15370 C CA . GLU A 1 22 ? 38.914 39.362 30.584 1.00 0.00 22 GLU A CA 12
ATOM 15371 C C . GLU A 1 22 ? 40.433 39.257 30.491 1.00 0.00 22 GLU A C 12
ATOM 15372 O O . GLU A 1 22 ? 40.976 38.751 29.509 1.00 0.00 22 GLU A O 12
ATOM 15384 N N . LEU A 1 23 ? 41.108 39.742 31.529 1.00 0.00 23 LEU A N 12
ATOM 15385 C CA . LEU A 1 23 ? 42.563 39.709 31.602 1.00 0.00 23 LEU A CA 12
ATOM 15386 C C . LEU A 1 23 ? 43.104 38.283 31.651 1.00 0.00 23 LEU A C 12
ATOM 15387 O O . LEU A 1 23 ? 44.119 37.976 31.025 1.00 0.00 23 LEU A O 12
ATOM 15403 N N . LYS A 1 24 ? 42.427 37.428 32.403 1.00 0.00 24 LYS A N 12
ATOM 15404 C CA . LYS A 1 24 ? 42.894 36.040 32.536 1.00 0.00 24 LYS A CA 12
ATOM 15405 C C . LYS A 1 24 ? 42.310 35.181 31.406 1.00 0.00 24 LYS A C 12
ATOM 15406 O O . LYS A 1 24 ? 41.259 34.564 31.574 1.00 0.00 24 LYS A O 12
ATOM 15425 N N . SER A 1 25 ? 42.978 35.136 30.249 1.00 0.00 25 SER A N 12
ATOM 15426 C CA . SER A 1 25 ? 42.568 34.297 29.110 1.00 0.00 25 SER A CA 12
ATOM 15427 C C . SER A 1 25 ? 42.861 32.815 29.399 1.00 0.00 25 SER A C 12
ATOM 15428 O O . SER A 1 25 ? 43.989 32.469 29.760 1.00 0.00 25 SER A O 12
ATOM 15436 N N . PHE A 1 26 ? 41.835 31.967 29.275 1.00 0.00 26 PHE A N 12
ATOM 15437 C CA . PHE A 1 26 ? 41.939 30.520 29.538 1.00 0.00 26 PHE A CA 12
ATOM 15438 C C . PHE A 1 26 ? 42.366 29.748 28.289 1.00 0.00 26 PHE A C 12
ATOM 15439 O O . PHE A 1 26 ? 41.824 29.965 27.205 1.00 0.00 26 PHE A O 12
ATOM 15456 N N . THR A 1 27 ? 43.338 28.850 28.440 1.00 0.00 27 THR A N 12
ATOM 15457 C CA . THR A 1 27 ? 43.864 28.131 27.270 1.00 0.00 27 THR A CA 12
ATOM 15458 C C . THR A 1 27 ? 43.013 26.923 26.878 1.00 0.00 27 THR A C 12
ATOM 15459 O O . THR A 1 27 ? 42.405 26.252 27.718 1.00 0.00 27 THR A O 12
ATOM 15470 N N . TYR A 1 28 ? 43.052 26.568 25.586 1.00 0.00 28 TYR A N 12
ATOM 15471 C CA . TYR A 1 28 ? 42.476 25.315 25.092 1.00 0.00 28 TYR A CA 12
ATOM 15472 C C . TYR A 1 28 ? 43.028 24.084 25.824 1.00 0.00 28 TYR A C 12
ATOM 15473 O O . TYR A 1 28 ? 42.281 23.132 26.019 1.00 0.00 28 TYR A O 12
ATOM 15491 N N . THR A 1 29 ? 44.289 24.102 26.274 1.00 0.00 29 THR A N 12
ATOM 15492 C CA . THR A 1 29 ? 44.939 22.989 26.984 1.00 0.00 29 THR A CA 12
ATOM 15493 C C . THR A 1 29 ? 44.173 22.602 28.253 1.00 0.00 29 THR A C 12
ATOM 15494 O O . THR A 1 29 ? 43.738 21.457 28.390 1.00 0.00 29 THR A O 12
ATOM 15505 N N . LYS A 1 30 ? 43.940 23.561 29.161 1.00 0.00 30 LYS A N 12
ATOM 15506 C CA . LYS A 1 30 ? 43.200 23.301 30.406 1.00 0.00 30 LYS A CA 12
ATOM 15507 C C . LYS A 1 30 ? 41.702 23.132 30.146 1.00 0.00 30 LYS A C 12
ATOM 15508 O O . LYS A 1 30 ? 41.111 22.198 30.684 1.00 0.00 30 LYS A O 12
ATOM 15527 N N . LEU A 1 31 ? 41.100 23.961 29.280 1.00 0.00 31 LEU A N 12
ATOM 15528 C CA . LEU A 1 31 ? 39.676 23.862 28.917 1.00 0.00 31 LEU A CA 12
ATOM 15529 C C . LEU A 1 31 ? 39.307 22.493 28.302 1.00 0.00 31 LEU A C 12
ATOM 15530 O O . LEU A 1 31 ? 38.227 21.974 28.577 1.00 0.00 31 LEU A O 12
ATOM 15546 N N . CYS A 1 32 ? 40.203 21.895 27.510 1.00 0.00 32 CYS A N 12
ATOM 15547 C CA . CYS A 1 32 ? 40.080 20.539 26.970 1.00 0.00 32 CYS A CA 12
ATOM 15548 C C . CYS A 1 32 ? 39.980 19.499 28.099 1.00 0.00 32 CYS A C 12
ATOM 15549 O O . CYS A 1 32 ? 38.964 18.811 28.225 1.00 0.00 32 CYS A O 12
ATOM 15557 N N . ASN A 1 33 ? 40.995 19.442 28.972 1.00 0.00 33 ASN A N 12
ATOM 15558 C CA . ASN A 1 33 ? 41.057 18.449 30.045 1.00 0.00 33 ASN A CA 12
ATOM 15559 C C . ASN A 1 33 ? 39.871 18.564 31.019 1.00 0.00 33 ASN A C 12
ATOM 15560 O O . ASN A 1 33 ? 39.228 17.549 31.286 1.00 0.00 33 ASN A O 12
ATOM 15571 N N . ILE A 1 34 ? 39.530 19.770 31.493 1.00 0.00 34 ILE A N 12
ATOM 15572 C CA . ILE A 1 34 ? 38.425 19.969 32.456 1.00 0.00 34 ILE A CA 12
ATOM 15573 C C . ILE A 1 34 ? 37.029 19.762 31.843 1.00 0.00 34 ILE A C 12
ATOM 15574 O O . ILE A 1 34 ? 36.086 19.483 32.575 1.00 0.00 34 ILE A O 12
ATOM 15590 N N . SER A 1 35 ? 36.878 19.872 30.517 1.00 0.00 35 SER A N 12
ATOM 15591 C CA . SER A 1 35 ? 35.627 19.526 29.820 1.00 0.00 35 SER A CA 12
ATOM 15592 C C . SER A 1 35 ? 35.520 18.029 29.469 1.00 0.00 35 SER A C 12
ATOM 15593 O O . SER A 1 35 ? 34.438 17.567 29.097 1.00 0.00 35 SER A O 12
ATOM 15601 N N . LYS A 1 36 ? 36.617 17.268 29.620 1.00 0.00 36 LYS A N 12
ATOM 15602 C CA . LYS A 1 36 ? 36.738 15.815 29.388 1.00 0.00 36 LYS A CA 12
ATOM 15603 C C . LYS A 1 36 ? 36.428 15.352 27.951 1.00 0.00 36 LYS A C 12
ATOM 15604 O O . LYS A 1 36 ? 35.766 14.335 27.756 1.00 0.00 36 LYS A O 12
ATOM 15623 N N . LEU A 1 37 ? 36.875 16.105 26.944 1.00 0.00 37 LEU A N 12
ATOM 15624 C CA . LEU A 1 37 ? 36.579 15.850 25.536 1.00 0.00 37 LEU A CA 12
ATOM 15625 C C . LEU A 1 37 ? 37.711 16.296 24.596 1.00 0.00 37 LEU A C 12
ATOM 15626 O O . LEU A 1 37 ? 38.515 17.156 24.947 1.00 0.00 37 LEU A O 12
ATOM 15642 N N . SER A 1 38 ? 37.770 15.715 23.396 1.00 0.00 38 SER A N 12
ATOM 15643 C CA . SER A 1 38 ? 38.831 15.978 22.412 1.00 0.00 38 SER A CA 12
ATOM 15644 C C . SER A 1 38 ? 38.861 17.432 21.920 1.00 0.00 38 SER A C 12
ATOM 15645 O O . SER A 1 38 ? 37.833 18.112 21.837 1.00 0.00 38 SER A O 12
ATOM 15653 N N . MET A 1 39 ? 40.062 17.910 21.566 1.00 0.00 39 MET A N 12
ATOM 15654 C CA . MET A 1 39 ? 40.367 19.341 21.375 1.00 0.00 39 MET A CA 12
ATOM 15655 C C . MET A 1 39 ? 39.482 20.019 20.325 1.00 0.00 39 MET A C 12
ATOM 15656 O O . MET A 1 39 ? 39.040 21.151 20.499 1.00 0.00 39 MET A O 12
ATOM 15670 N N . SER A 1 40 ? 39.188 19.296 19.252 1.00 0.00 40 SER A N 12
ATOM 15671 C CA . SER A 1 40 ? 38.245 19.692 18.201 1.00 0.00 40 SER A CA 12
ATOM 15672 C C . SER A 1 40 ? 36.857 20.078 18.733 1.00 0.00 40 SER A C 12
ATOM 15673 O O . SER A 1 40 ? 36.297 21.088 18.300 1.00 0.00 40 SER A O 12
ATOM 15681 N N . THR A 1 41 ? 36.324 19.380 19.744 1.00 0.00 41 THR A N 12
ATOM 15682 C CA . THR A 1 41 ? 35.033 19.743 20.353 1.00 0.00 41 THR A CA 12
ATOM 15683 C C . THR A 1 41 ? 35.101 21.035 21.168 1.00 0.00 41 THR A C 12
ATOM 15684 O O . THR A 1 41 ? 34.200 21.872 21.075 1.00 0.00 41 THR A O 12
ATOM 15695 N N . VAL A 1 42 ? 36.168 21.251 21.944 1.00 0.00 42 VAL A N 12
ATOM 15696 C CA . VAL A 1 42 ? 36.313 22.500 22.716 1.00 0.00 42 VAL A CA 12
ATOM 15697 C C . VAL A 1 42 ? 36.621 23.700 21.812 1.00 0.00 42 VAL A C 12
ATOM 15698 O O . VAL A 1 42 ? 36.104 24.788 22.059 1.00 0.00 42 VAL A O 12
ATOM 15711 N N . ARG A 1 43 ? 37.344 23.484 20.702 1.00 0.00 43 ARG A N 12
ATOM 15712 C CA . ARG A 1 43 ? 37.523 24.460 19.608 1.00 0.00 43 ARG A CA 12
ATOM 15713 C C . ARG A 1 43 ? 36.185 24.886 18.996 1.00 0.00 43 ARG A C 12
ATOM 15714 O O . ARG A 1 43 ? 35.859 26.070 19.057 1.00 0.00 43 ARG A O 12
ATOM 15735 N N . ARG A 1 44 ? 35.368 23.956 18.472 1.00 0.00 44 ARG A N 12
ATOM 15736 C CA . ARG A 1 44 ? 34.052 24.310 17.885 1.00 0.00 44 ARG A CA 12
ATOM 15737 C C . ARG A 1 44 ? 33.095 24.952 18.899 1.00 0.00 44 ARG A C 12
ATOM 15738 O O . ARG A 1 44 ? 32.364 25.872 18.541 1.00 0.00 44 ARG A O 12
ATOM 15759 N N . SER A 1 45 ? 33.167 24.558 20.173 1.00 0.00 45 SER A N 12
ATOM 15760 C CA . SER A 1 45 ? 32.401 25.198 21.256 1.00 0.00 45 SER A CA 12
ATOM 15761 C C . SER A 1 45 ? 32.828 26.654 21.490 1.00 0.00 45 SER A C 12
ATOM 15762 O O . SER A 1 45 ? 31.981 27.541 21.456 1.00 0.00 45 SER A O 12
ATOM 15770 N N . ILE A 1 46 ? 34.129 26.943 21.648 1.00 0.00 46 ILE A N 12
ATOM 15771 C CA . ILE A 1 46 ? 34.644 28.325 21.771 1.00 0.00 46 ILE A CA 12
ATOM 15772 C C . ILE A 1 46 ? 34.337 29.156 20.515 1.00 0.00 46 ILE A C 12
ATOM 15773 O O . ILE A 1 46 ? 33.945 30.314 20.643 1.00 0.00 46 ILE A O 12
ATOM 15789 N N . LYS A 1 47 ? 34.426 28.569 19.312 1.00 0.00 47 LYS A N 12
ATOM 15790 C CA . LYS A 1 47 ? 34.134 29.246 18.033 1.00 0.00 47 LYS A CA 12
ATOM 15791 C C . LYS A 1 47 ? 32.684 29.728 17.989 1.00 0.00 47 LYS A C 12
ATOM 15792 O O . LYS A 1 47 ? 32.423 30.852 17.574 1.00 0.00 47 LYS A O 12
ATOM 15811 N N . LYS A 1 48 ? 31.757 28.907 18.482 1.00 0.00 48 LYS A N 12
ATOM 15812 C CA . LYS A 1 48 ? 30.347 29.262 18.687 1.00 0.00 48 LYS A CA 12
ATOM 15813 C C . LYS A 1 48 ? 30.135 30.239 19.851 1.00 0.00 48 LYS A C 12
ATOM 15814 O O . LYS A 1 48 ? 29.313 31.142 19.756 1.00 0.00 48 LYS A O 12
ATOM 15833 N N . PHE A 1 49 ? 30.999 30.171 20.860 1.00 0.00 49 PHE A N 12
ATOM 15834 C CA . PHE A 1 49 ? 30.927 31.070 22.020 1.00 0.00 49 PHE A CA 12
ATOM 15835 C C . PHE A 1 49 ? 31.099 32.534 21.588 1.00 0.00 49 PHE A C 12
ATOM 15836 O O . PHE A 1 49 ? 30.466 33.437 22.134 1.00 0.00 49 PHE A O 12
ATOM 15853 N N . LEU A 1 50 ? 31.965 32.741 20.603 1.00 0.00 50 LEU A N 12
ATOM 15854 C CA . LEU A 1 50 ? 32.244 34.075 20.042 1.00 0.00 50 LEU A CA 12
ATOM 15855 C C . LEU A 1 50 ? 30.978 34.785 19.539 1.00 0.00 50 LEU A C 12
ATOM 15856 O O . LEU A 1 50 ? 30.816 35.984 19.757 1.00 0.00 50 LEU A O 12
ATOM 15872 N N . GLU A 1 51 ? 30.075 34.065 18.865 1.00 0.00 51 GLU A N 12
ATOM 15873 C CA . GLU A 1 51 ? 28.806 34.626 18.377 1.00 0.00 51 GLU A CA 12
ATOM 15874 C C . GLU A 1 51 ? 27.731 34.693 19.473 1.00 0.00 51 GLU A C 12
ATOM 15875 O O . GLU A 1 51 ? 26.910 35.609 19.467 1.00 0.00 51 GLU A O 12
ATOM 15887 N N . LEU A 1 52 ? 27.805 33.807 20.474 1.00 0.00 52 LEU A N 12
ATOM 15888 C CA . LEU A 1 52 ? 27.114 34.005 21.764 1.00 0.00 52 LEU A CA 12
ATOM 15889 C C . LEU A 1 52 ? 27.687 35.182 22.578 1.00 0.00 52 LEU A C 12
ATOM 15890 O O . LEU A 1 52 ? 27.076 35.615 23.551 1.00 0.00 52 LEU A O 12
ATOM 15906 N N . GLN A 1 53 ? 28.873 35.678 22.206 1.00 0.00 53 GLN A N 12
ATOM 15907 C CA . GLN A 1 53 ? 29.640 36.745 22.867 1.00 0.00 53 GLN A CA 12
ATOM 15908 C C . GLN A 1 53 ? 30.027 36.456 24.324 1.00 0.00 53 GLN A C 12
ATOM 15909 O O . GLN A 1 53 ? 30.482 37.348 25.038 1.00 0.00 53 GLN A O 12
ATOM 15923 N N . TYR A 1 54 ? 29.866 35.211 24.777 1.00 0.00 54 TYR A N 12
ATOM 15924 C CA . TYR A 1 54 ? 30.269 34.755 26.106 1.00 0.00 54 TYR A CA 12
ATOM 15925 C C . TYR A 1 54 ? 31.791 34.635 26.234 1.00 0.00 54 TYR A C 12
ATOM 15926 O O . TYR A 1 54 ? 32.327 34.801 27.328 1.00 0.00 54 TYR A O 12
ATOM 15944 N N . VAL A 1 55 ? 32.487 34.386 25.121 1.00 0.00 55 VAL A N 12
ATOM 15945 C CA . VAL A 1 55 ? 33.953 34.382 25.049 1.00 0.00 55 VAL A CA 12
ATOM 15946 C C . VAL A 1 55 ? 34.441 35.355 23.972 1.00 0.00 55 VAL A C 12
ATOM 15947 O O . VAL A 1 55 ? 33.703 35.699 23.048 1.00 0.00 55 VAL A O 12
ATOM 15960 N N . LYS A 1 56 ? 35.692 35.788 24.102 1.00 0.00 56 LYS A N 12
ATOM 15961 C CA . LYS A 1 56 ? 36.420 36.693 23.200 1.00 0.00 56 LYS A CA 12
ATOM 15962 C C . LYS A 1 56 ? 37.865 36.217 23.042 1.00 0.00 56 LYS A C 12
ATOM 15963 O O . LYS A 1 56 ? 38.304 35.319 23.757 1.00 0.00 56 LYS A O 12
ATOM 15982 N N . GLU A 1 57 ? 38.603 36.790 22.101 1.00 0.00 57 GLU A N 12
ATOM 15983 C CA . GLU A 1 57 ? 39.969 36.392 21.754 1.00 0.00 57 GLU A CA 12
ATOM 15984 C C . GLU A 1 57 ? 40.999 37.530 21.843 1.00 0.00 57 GLU A C 12
ATOM 15985 O O . GLU A 1 57 ? 40.655 38.696 22.016 1.00 0.00 57 GLU A O 12
ATOM 15997 N N . GLY A 1 58 ? 42.282 37.157 21.779 1.00 0.00 58 GLY A N 12
ATOM 15998 C CA . GLY A 1 58 ? 43.427 38.070 21.792 1.00 0.00 58 GLY A CA 12
ATOM 15999 C C . GLY A 1 58 ? 44.399 37.881 20.619 1.00 0.00 58 GLY A C 12
ATOM 16000 O O . GLY A 1 58 ? 44.149 37.129 19.671 1.00 0.00 58 GLY A O 12
ATOM 16004 N N . CYS A 1 59 ? 45.535 38.572 20.700 1.00 0.00 59 CYS A N 12
ATOM 16005 C CA . CYS A 1 59 ? 46.543 38.675 19.642 1.00 0.00 59 CYS A CA 12
ATOM 16006 C C . CYS A 1 59 ? 47.378 37.388 19.479 1.00 0.00 59 CYS A C 12
ATOM 16007 O O . CYS A 1 59 ? 47.590 36.653 20.444 1.00 0.00 59 CYS A O 12
ATOM 16015 N N . LYS A 1 60 ? 47.890 37.141 18.267 1.00 0.00 60 LYS A N 12
ATOM 16016 C CA . LYS A 1 60 ? 48.874 36.087 17.943 1.00 0.00 60 LYS A CA 12
ATOM 16017 C C . LYS A 1 60 ? 50.279 36.692 17.807 1.00 0.00 60 LYS A C 12
ATOM 16018 O O . LYS A 1 60 ? 50.692 37.098 16.725 1.00 0.00 60 LYS A O 12
ATOM 16037 N N . GLN A 1 61 ? 51.004 36.796 18.920 1.00 0.00 61 GLN A N 12
ATOM 16038 C CA . GLN A 1 61 ? 52.249 37.566 19.025 1.00 0.00 61 GLN A CA 12
ATOM 16039 C C . GLN A 1 61 ? 53.435 36.666 19.390 1.00 0.00 61 GLN A C 12
ATOM 16040 O O . GLN A 1 61 ? 53.677 36.388 20.569 1.00 0.00 61 GLN A O 12
ATOM 16054 N N . GLY A 1 62 ? 54.163 36.180 18.378 1.00 0.00 62 GLY A N 12
ATOM 16055 C CA . GLY A 1 62 ? 55.273 35.223 18.515 1.00 0.00 62 GLY A CA 12
ATOM 16056 C C . GLY A 1 62 ? 54.823 33.792 18.850 1.00 0.00 62 GLY A C 12
ATOM 16057 O O . GLY A 1 62 ? 55.312 32.838 18.247 1.00 0.00 62 GLY A O 12
ATOM 16061 N N . ILE A 1 63 ? 53.851 33.663 19.755 1.00 0.00 63 ILE A N 12
ATOM 16062 C CA . ILE A 1 63 ? 53.075 32.456 20.060 1.00 0.00 63 ILE A CA 12
ATOM 16063 C C . ILE A 1 63 ? 51.610 32.631 19.617 1.00 0.00 63 ILE A C 12
ATOM 16064 O O . ILE A 1 63 ? 51.151 33.742 19.336 1.00 0.00 63 ILE A O 12
ATOM 16080 N N . SER A 1 64 ? 50.873 31.521 19.555 1.00 0.00 64 SER A N 12
ATOM 16081 C CA . SER A 1 64 ? 49.455 31.476 19.176 1.00 0.00 64 SER A CA 12
ATOM 16082 C C . SER A 1 64 ? 48.543 32.266 20.127 1.00 0.00 64 SER A C 12
ATOM 16083 O O . SER A 1 64 ? 48.857 32.462 21.301 1.00 0.00 64 SER A O 12
ATOM 16091 N N . LYS A 1 65 ? 47.367 32.693 19.626 1.00 0.00 65 LYS A N 12
ATOM 16092 C CA . LYS A 1 65 ? 46.351 33.451 20.378 1.00 0.00 65 LYS A CA 12
ATOM 16093 C C . LYS A 1 65 ? 45.759 32.679 21.567 1.00 0.00 65 LYS A C 12
ATOM 16094 O O . LYS A 1 65 ? 45.813 31.454 21.640 1.00 0.00 65 LYS A O 12
ATOM 16113 N N . THR A 1 66 ? 45.075 33.420 22.415 1.00 0.00 66 THR A N 12
ATOM 16114 C CA . THR A 1 66 ? 44.327 32.901 23.570 1.00 0.00 66 THR A CA 12
ATOM 16115 C C . THR A 1 66 ? 42.923 33.520 23.655 1.00 0.00 66 THR A C 12
ATOM 16116 O O . THR A 1 66 ? 42.614 34.449 22.905 1.00 0.00 66 THR A O 12
ATOM 16127 N N . PHE A 1 67 ? 42.057 32.963 24.510 1.00 0.00 67 PHE A N 12
ATOM 16128 C CA . PHE A 1 67 ? 40.620 33.263 24.585 1.00 0.00 67 PHE A CA 12
ATOM 16129 C C . PHE A 1 67 ? 40.194 33.534 26.037 1.00 0.00 67 PHE A C 12
ATOM 16130 O O . PHE A 1 67 ? 40.638 32.850 26.954 1.00 0.00 67 PHE A O 12
ATOM 16147 N N . TYR A 1 68 ? 39.335 34.527 26.266 1.00 0.00 68 TYR A N 12
ATOM 16148 C CA . TYR A 1 68 ? 38.859 34.955 27.590 1.00 0.00 68 TYR A CA 12
ATOM 16149 C C . TYR A 1 68 ? 37.328 35.081 27.617 1.00 0.00 68 TYR A C 12
ATOM 16150 O O . TYR A 1 68 ? 36.668 34.831 26.610 1.00 0.00 68 TYR A O 12
ATOM 16168 N N . ILE A 1 69 ? 36.745 35.418 28.772 1.00 0.00 69 ILE A N 12
ATOM 16169 C CA . ILE A 1 69 ? 35.301 35.306 29.025 1.00 0.00 69 ILE A CA 12
ATOM 16170 C C . ILE A 1 69 ? 34.724 36.655 29.478 1.00 0.00 69 ILE A C 12
ATOM 16171 O O . ILE A 1 69 ? 35.268 37.313 30.362 1.00 0.00 69 ILE A O 12
ATOM 16187 N N . THR A 1 70 ? 33.644 37.092 28.830 1.00 0.00 70 THR A N 12
ATOM 16188 C CA . THR A 1 70 ? 33.068 38.437 28.940 1.00 0.00 70 THR A CA 12
ATOM 16189 C C . THR A 1 70 ? 32.038 38.549 30.079 1.00 0.00 70 THR A C 12
ATOM 16190 O O . THR A 1 70 ? 31.357 37.565 30.389 1.00 0.00 70 THR A O 12
ATOM 16201 N N . PRO A 1 71 ? 31.808 39.748 30.657 1.00 0.00 71 PRO A N 12
ATOM 16202 C CA . PRO A 1 71 ? 30.704 39.953 31.600 1.00 0.00 71 PRO A CA 12
ATOM 16203 C C . PRO A 1 71 ? 29.344 39.528 31.017 1.00 0.00 71 PRO A C 12
ATOM 16204 O O . PRO A 1 71 ? 28.531 38.942 31.731 1.00 0.00 71 PRO A O 12
ATOM 16215 N N . ASN A 1 72 ? 29.139 39.714 29.705 1.00 0.00 72 ASN A N 12
ATOM 16216 C CA . ASN A 1 72 ? 27.928 39.342 28.967 1.00 0.00 72 ASN A CA 12
ATOM 16217 C C . ASN A 1 72 ? 27.581 37.846 29.108 1.00 0.00 72 ASN A C 12
ATOM 16218 O O . ASN A 1 72 ? 26.405 37.476 29.127 1.00 0.00 72 ASN A O 12
ATOM 16229 N N . GLY A 1 73 ? 28.600 36.981 29.200 1.00 0.00 73 GLY A N 12
ATOM 16230 C CA . GLY A 1 73 ? 28.428 35.573 29.555 1.00 0.00 73 GLY A CA 12
ATOM 16231 C C . GLY A 1 73 ? 28.377 35.335 31.059 1.00 0.00 73 GLY A C 12
ATOM 16232 O O . GLY A 1 73 ? 27.535 34.570 31.529 1.00 0.00 73 GLY A O 12
ATOM 16236 N N . ILE A 1 74 ? 29.256 35.988 31.824 1.00 0.00 74 ILE A N 12
ATOM 16237 C CA . ILE A 1 74 ? 29.475 35.707 33.248 1.00 0.00 74 ILE A CA 12
ATOM 16238 C C . ILE A 1 74 ? 28.218 35.972 34.077 1.00 0.00 74 ILE A C 12
ATOM 16239 O O . ILE A 1 74 ? 27.913 35.166 34.954 1.00 0.00 74 ILE A O 12
ATOM 16255 N N . GLU A 1 75 ? 27.454 37.026 33.775 1.00 0.00 75 GLU A N 12
ATOM 16256 C CA . GLU A 1 75 ? 26.170 37.297 34.440 1.00 0.00 75 GLU A CA 12
ATOM 16257 C C . GLU A 1 75 ? 25.199 36.116 34.345 1.00 0.00 75 GLU A C 12
ATOM 16258 O O . GLU A 1 75 ? 24.560 35.754 35.332 1.00 0.00 75 GLU A O 12
ATOM 16270 N N . LYS A 1 76 ? 25.154 35.430 33.196 1.00 0.00 76 LYS A N 12
ATOM 16271 C CA . LYS A 1 76 ? 24.315 34.237 33.030 1.00 0.00 76 LYS A CA 12
ATOM 16272 C C . LYS A 1 76 ? 24.768 33.119 33.978 1.00 0.00 76 LYS A C 12
ATOM 16273 O O . LYS A 1 76 ? 23.930 32.475 34.602 1.00 0.00 76 LYS A O 12
ATOM 16292 N N . LEU A 1 77 ? 26.082 32.980 34.197 1.00 0.00 77 LEU A N 12
ATOM 16293 C CA . LEU A 1 77 ? 26.686 32.047 35.164 1.00 0.00 77 LEU A CA 12
ATOM 16294 C C . LEU A 1 77 ? 26.372 32.391 36.638 1.00 0.00 77 LEU A C 12
ATOM 16295 O O . LEU A 1 77 ? 26.527 31.536 37.509 1.00 0.00 77 LEU A O 12
ATOM 16311 N N . LYS A 1 78 ? 25.974 33.635 36.947 1.00 0.00 78 LYS A N 12
ATOM 16312 C CA . LYS A 1 78 ? 25.438 34.060 38.251 1.00 0.00 78 LYS A CA 12
ATOM 16313 C C . LYS A 1 78 ? 23.939 33.780 38.430 1.00 0.00 78 LYS A C 12
ATOM 16314 O O . LYS A 1 78 ? 23.472 33.735 39.566 1.00 0.00 78 LYS A O 12
ATOM 16333 N N . SER A 1 79 ? 23.186 33.590 37.343 1.00 0.00 79 SER A N 12
ATOM 16334 C CA . SER A 1 79 ? 21.724 33.384 37.377 1.00 0.00 79 SER A CA 12
ATOM 16335 C C . SER A 1 79 ? 21.279 31.944 37.097 1.00 0.00 79 SER A C 12
ATOM 16336 O O . SER A 1 79 ? 20.203 31.560 37.552 1.00 0.00 79 SER A O 12
ATOM 16344 N N . ILE A 1 80 ? 22.118 31.137 36.434 1.00 0.00 80 ILE A N 12
ATOM 16345 C CA . ILE A 1 80 ? 22.047 29.657 36.391 1.00 0.00 80 ILE A CA 12
ATOM 16346 C C . ILE A 1 80 ? 22.764 28.976 37.582 1.00 0.00 80 ILE A C 12
ATOM 16347 O O . ILE A 1 80 ? 22.881 27.749 37.609 1.00 0.00 80 ILE A O 12
ATOM 16363 N N . MET A 1 81 ? 23.264 29.785 38.529 1.00 0.00 81 MET A N 12
ATOM 16364 C CA . MET A 1 81 ? 24.012 29.429 39.749 1.00 0.00 81 MET A CA 12
ATOM 16365 C C . MET A 1 81 ? 23.299 28.385 40.601 1.00 0.00 81 MET A C 12
ATOM 16366 O O . MET A 1 81 ? 22.135 28.620 40.995 1.00 0.00 81 MET A O 12
ATOM 16381 N N . MET A 1 1 ? 18.095 32.903 31.988 1.00 0.00 1 MET A N 13
ATOM 16382 C CA . MET A 1 1 ? 17.183 32.114 31.166 1.00 0.00 1 MET A CA 13
ATOM 16383 C C . MET A 1 1 ? 17.730 30.709 30.898 1.00 0.00 1 MET A C 13
ATOM 16384 O O . MET A 1 1 ? 17.120 29.719 31.304 1.00 0.00 1 MET A O 13
ATOM 16400 N N . ALA A 1 2 ? 18.905 30.615 30.282 1.00 0.00 2 ALA A N 13
ATOM 16401 C CA . ALA A 1 2 ? 19.493 29.308 29.997 1.00 0.00 2 ALA A CA 13
ATOM 16402 C C . ALA A 1 2 ? 20.596 28.980 31.021 1.00 0.00 2 ALA A C 13
ATOM 16403 O O . ALA A 1 2 ? 21.573 29.720 31.130 1.00 0.00 2 ALA A O 13
ATOM 16410 N N . VAL A 1 3 ? 20.447 27.882 31.767 1.00 0.00 3 VAL A N 13
ATOM 16411 C CA . VAL A 1 3 ? 21.433 27.487 32.771 1.00 0.00 3 VAL A CA 13
ATOM 16412 C C . VAL A 1 3 ? 21.787 26.003 32.672 1.00 0.00 3 VAL A C 13
ATOM 16413 O O . VAL A 1 3 ? 21.232 25.187 33.407 1.00 0.00 3 VAL A O 13
ATOM 16426 N N . ASN A 1 4 ? 22.703 25.645 31.776 1.00 0.00 4 ASN A N 13
ATOM 16427 C CA . ASN A 1 4 ? 23.074 24.240 31.616 1.00 0.00 4 ASN A CA 13
ATOM 16428 C C . ASN A 1 4 ? 24.427 23.826 32.201 1.00 0.00 4 ASN A C 13
ATOM 16429 O O . ASN A 1 4 ? 25.480 24.293 31.767 1.00 0.00 4 ASN A O 13
ATOM 16440 N N . LYS A 1 5 ? 24.372 22.942 33.194 1.00 0.00 5 LYS A N 13
ATOM 16441 C CA . LYS A 1 5 ? 25.559 22.456 33.894 1.00 0.00 5 LYS A CA 13
ATOM 16442 C C . LYS A 1 5 ? 26.378 21.542 32.987 1.00 0.00 5 LYS A C 13
ATOM 16443 O O . LYS A 1 5 ? 27.534 21.225 33.266 1.00 0.00 5 LYS A O 13
ATOM 16462 N N . ASN A 1 6 ? 25.746 21.131 31.896 1.00 0.00 6 ASN A N 13
ATOM 16463 C CA . ASN A 1 6 ? 26.340 20.210 30.935 1.00 0.00 6 ASN A CA 13
ATOM 16464 C C . ASN A 1 6 ? 27.281 20.977 29.975 1.00 0.00 6 ASN A C 13
ATOM 16465 O O . ASN A 1 6 ? 28.475 20.690 29.943 1.00 0.00 6 ASN A O 13
ATOM 16476 N N . GLU A 1 7 ? 26.777 21.991 29.254 1.00 0.00 7 GLU A N 13
ATOM 16477 C CA . GLU A 1 7 ? 27.563 22.805 28.303 1.00 0.00 7 GLU A CA 13
ATOM 16478 C C . GLU A 1 7 ? 27.962 24.182 28.856 1.00 0.00 7 GLU A C 13
ATOM 16479 O O . GLU A 1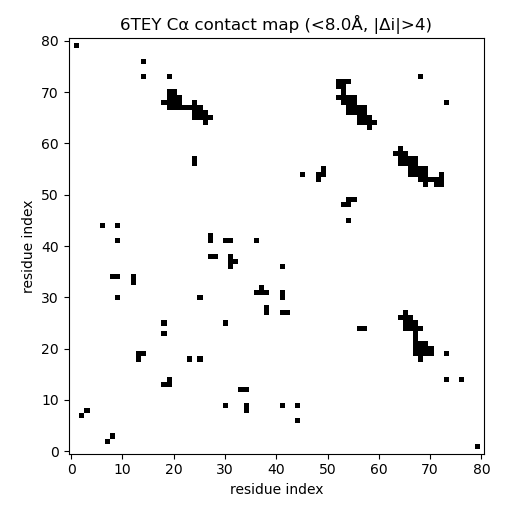 7 ? 29.118 24.582 28.716 1.00 0.00 7 GLU A O 13
ATOM 16491 N N . TYR A 1 8 ? 27.062 24.899 29.550 1.00 0.00 8 TYR A N 13
ATOM 16492 C CA . TYR A 1 8 ? 27.390 26.156 30.241 1.00 0.00 8 TYR A CA 13
ATOM 16493 C C . TYR A 1 8 ? 28.487 25.961 31.296 1.00 0.00 8 TYR A C 13
ATOM 16494 O O . TYR A 1 8 ? 29.211 26.912 31.589 1.00 0.00 8 TYR A O 13
ATOM 16512 N N . LYS A 1 9 ? 28.726 24.710 31.734 1.00 0.00 9 LYS A N 13
ATOM 16513 C CA . LYS A 1 9 ? 29.922 24.282 32.482 1.00 0.00 9 LYS A CA 13
ATOM 16514 C C . LYS A 1 9 ? 31.190 24.998 32.004 1.00 0.00 9 LYS A C 13
ATOM 16515 O O . LYS A 1 9 ? 31.948 25.458 32.845 1.00 0.00 9 LYS A O 13
ATOM 16534 N N . ILE A 1 10 ? 31.413 25.134 30.693 1.00 0.00 10 ILE A N 13
ATOM 16535 C CA . ILE A 1 10 ? 32.627 25.764 30.145 1.00 0.00 10 ILE A CA 13
ATOM 16536 C C . ILE A 1 10 ? 32.857 27.167 30.715 1.00 0.00 10 ILE A C 13
ATOM 16537 O O . ILE A 1 10 ? 33.932 27.455 31.234 1.00 0.00 10 ILE A O 13
ATOM 16553 N N . LEU A 1 11 ? 31.840 28.032 30.646 1.00 0.00 11 LEU A N 13
ATOM 16554 C CA . LEU A 1 11 ? 31.920 29.409 31.139 1.00 0.00 11 LEU A CA 13
ATOM 16555 C C . LEU A 1 11 ? 32.015 29.453 32.680 1.00 0.00 11 LEU A C 13
ATOM 16556 O O . LEU A 1 11 ? 32.555 30.399 33.254 1.00 0.00 11 LEU A O 13
ATOM 16572 N N . ILE A 1 12 ? 31.573 28.380 33.343 1.00 0.00 12 ILE A N 13
ATOM 16573 C CA . ILE A 1 12 ? 31.721 28.180 34.793 1.00 0.00 12 ILE A CA 13
ATOM 16574 C C . ILE A 1 12 ? 33.168 27.794 35.161 1.00 0.00 12 ILE A C 13
ATOM 16575 O O . ILE A 1 12 ? 33.722 28.338 36.115 1.00 0.00 12 ILE A O 13
ATOM 16591 N N . MET A 1 13 ? 33.826 26.925 34.384 1.00 0.00 13 MET A N 13
ATOM 16592 C CA . MET A 1 13 ? 35.211 26.493 34.632 1.00 0.00 13 MET A CA 13
ATOM 16593 C C . MET A 1 13 ? 36.221 27.650 34.586 1.00 0.00 13 MET A C 13
ATOM 16594 O O . MET A 1 13 ? 37.234 27.608 35.280 1.00 0.00 13 MET A O 13
ATOM 16608 N N . LEU A 1 14 ? 35.955 28.702 33.803 1.00 0.00 14 LEU A N 13
ATOM 16609 C CA . LEU A 1 14 ? 36.776 29.910 33.812 1.00 0.00 14 LEU A CA 13
ATOM 16610 C C . LEU A 1 14 ? 36.453 30.797 35.009 1.00 0.00 14 LEU A C 13
ATOM 16611 O O . LEU A 1 14 ? 37.383 31.273 35.653 1.00 0.00 14 LEU A O 13
ATOM 16627 N N . LYS A 1 15 ? 35.170 31.024 35.332 1.00 0.00 15 LYS A N 13
ATOM 16628 C CA . LYS A 1 15 ? 34.793 31.913 36.448 1.00 0.00 15 LYS A CA 13
ATOM 16629 C C . LYS A 1 15 ? 35.304 31.402 37.792 1.00 0.00 15 LYS A C 13
ATOM 16630 O O . LYS A 1 15 ? 35.721 32.194 38.628 1.00 0.00 15 LYS A O 13
ATOM 16649 N N . GLU A 1 16 ? 35.359 30.083 37.956 1.00 0.00 16 GLU A N 13
ATOM 16650 C CA . GLU A 1 16 ? 35.966 29.408 39.111 1.00 0.00 16 GLU A CA 13
ATOM 16651 C C . GLU A 1 16 ? 37.477 29.648 39.283 1.00 0.00 16 GLU A C 13
ATOM 16652 O O . GLU A 1 16 ? 37.964 29.570 40.411 1.00 0.00 16 GLU A O 13
ATOM 16664 N N . ASN A 1 17 ? 38.176 29.853 38.168 1.00 0.00 17 ASN A N 13
ATOM 16665 C CA . ASN A 1 17 ? 39.598 30.178 38.179 1.00 0.00 17 ASN A CA 13
ATOM 16666 C C . ASN A 1 17 ? 39.855 31.686 37.977 1.00 0.00 17 ASN A C 13
ATOM 16667 O O . ASN A 1 17 ? 41.004 32.127 38.047 1.00 0.00 17 ASN A O 13
ATOM 16678 N N . GLN A 1 18 ? 38.795 32.454 37.698 1.00 0.00 18 GLN A N 13
ATOM 16679 C CA . GLN A 1 18 ? 38.864 33.908 37.495 1.00 0.00 18 GLN A CA 13
ATOM 16680 C C . GLN A 1 18 ? 39.865 34.340 36.419 1.00 0.00 18 GLN A C 13
ATOM 16681 O O . GLN A 1 18 ? 40.557 35.346 36.581 1.00 0.00 18 GLN A O 13
ATOM 16695 N N . CYS A 1 19 ? 39.943 33.586 35.326 1.00 0.00 19 CYS A N 13
ATOM 16696 C CA . CYS A 1 19 ? 40.870 33.910 34.241 1.00 0.00 19 CYS A CA 13
ATOM 16697 C C . CYS A 1 19 ? 40.231 34.599 33.028 1.00 0.00 19 CYS A C 13
ATOM 16698 O O . CYS A 1 19 ? 40.923 34.900 32.055 1.00 0.00 19 CYS A O 13
ATOM 16706 N N . THR A 1 20 ? 38.926 34.849 33.076 1.00 0.00 20 THR A N 13
ATOM 16707 C CA . THR A 1 20 ? 38.231 35.473 31.946 1.00 0.00 20 THR A CA 13
ATOM 16708 C C . THR A 1 20 ? 38.433 36.968 31.684 1.00 0.00 20 THR A C 13
ATOM 16709 O O . THR A 1 20 ? 38.155 37.804 32.544 1.00 0.00 20 THR A O 13
ATOM 16720 N N . THR A 1 21 ? 39.042 37.278 30.546 1.00 0.00 21 THR A N 13
ATOM 16721 C CA . THR A 1 21 ? 39.310 38.657 30.166 1.00 0.00 21 THR A CA 13
ATOM 16722 C C . THR A 1 21 ? 39.492 38.745 28.660 1.00 0.00 21 THR A C 13
ATOM 16723 O O . THR A 1 21 ? 39.743 37.736 28.000 1.00 0.00 21 THR A O 13
ATOM 16734 N N . GLU A 1 22 ? 39.366 39.948 28.114 1.00 0.00 22 GLU A N 13
ATOM 16735 C CA . GLU A 1 22 ? 39.539 40.135 26.680 1.00 0.00 22 GLU A CA 13
ATOM 16736 C C . GLU A 1 22 ? 40.990 39.845 26.297 1.00 0.00 22 GLU A C 13
ATOM 16737 O O . GLU A 1 22 ? 41.270 39.210 25.280 1.00 0.00 22 GLU A O 13
ATOM 16749 N N . LEU A 1 23 ? 41.902 40.330 27.135 1.00 0.00 23 LEU A N 13
ATOM 16750 C CA . LEU A 1 23 ? 43.344 40.184 26.932 1.00 0.00 23 LEU A CA 13
ATOM 16751 C C . LEU A 1 23 ? 43.892 38.756 26.979 1.00 0.00 23 LEU A C 13
ATOM 16752 O O . LEU A 1 23 ? 44.766 38.400 26.188 1.00 0.00 23 LEU A O 13
ATOM 16768 N N . LYS A 1 24 ? 43.386 37.940 27.900 1.00 0.00 24 LYS A N 13
ATOM 16769 C CA . LYS A 1 24 ? 43.889 36.577 28.062 1.00 0.00 24 LYS A CA 13
ATOM 16770 C C . LYS A 1 24 ? 42.966 35.519 27.441 1.00 0.00 24 LYS A C 13
ATOM 16771 O O . LYS A 1 24 ? 41.765 35.520 27.701 1.00 0.00 24 LYS A O 13
ATOM 16790 N N . SER A 1 25 ? 43.515 34.607 26.637 1.00 0.00 25 SER A N 13
ATOM 16791 C CA . SER A 1 25 ? 42.704 33.570 26.011 1.00 0.00 25 SER A CA 13
ATOM 16792 C C . SER A 1 25 ? 43.061 32.194 26.566 1.00 0.00 25 SER A C 13
ATOM 16793 O O . SER A 1 25 ? 44.227 31.802 26.592 1.00 0.00 25 SER A O 13
ATOM 16801 N N . PHE A 1 26 ? 42.039 31.468 27.006 1.00 0.00 26 PHE A N 13
ATOM 16802 C CA . PHE A 1 26 ? 42.208 30.116 27.575 1.00 0.00 26 PHE A CA 13
ATOM 16803 C C . PHE A 1 26 ? 42.514 29.037 26.530 1.00 0.00 26 PHE A C 13
ATOM 16804 O O . PHE A 1 26 ? 41.875 28.983 25.479 1.00 0.00 26 PHE A O 13
ATOM 16821 N N . THR A 1 27 ? 43.493 28.181 26.825 1.00 0.00 27 THR A N 13
ATOM 16822 C CA . THR A 1 27 ? 43.894 27.132 25.863 1.00 0.00 27 THR A CA 13
ATOM 16823 C C . THR A 1 27 ? 43.098 25.830 26.021 1.00 0.00 27 THR A C 13
ATOM 16824 O O . THR A 1 27 ? 42.745 25.419 27.129 1.00 0.00 27 THR A O 13
ATOM 16835 N N . TYR A 1 28 ? 42.853 25.128 24.905 1.00 0.00 28 TYR A N 13
ATOM 16836 C CA . TYR A 1 28 ? 42.067 23.882 24.892 1.00 0.00 28 TYR A CA 13
ATOM 16837 C C . TYR A 1 28 ? 42.621 22.798 25.824 1.00 0.00 28 TYR A C 13
ATOM 16838 O O . TYR A 1 28 ? 41.829 22.110 26.462 1.00 0.00 28 TYR A O 13
ATOM 16856 N N . THR A 1 29 ? 43.948 22.656 25.950 1.00 0.00 29 THR A N 13
ATOM 16857 C CA . THR A 1 29 ? 44.567 21.689 26.877 1.00 0.00 29 THR A CA 13
ATOM 16858 C C . THR A 1 29 ? 44.108 21.907 28.323 1.00 0.00 29 THR A C 13
ATOM 16859 O O . THR A 1 29 ? 43.681 20.962 28.988 1.00 0.00 29 THR A O 13
ATOM 16870 N N . LYS A 1 30 ? 44.116 23.159 28.800 1.00 0.00 30 LYS A N 13
ATOM 16871 C CA . LYS A 1 30 ? 43.710 23.490 30.169 1.00 0.00 30 LYS A CA 13
ATOM 16872 C C . LYS A 1 30 ? 42.198 23.370 30.348 1.00 0.00 30 LYS A C 13
ATOM 16873 O O . LYS A 1 30 ? 41.749 22.757 31.314 1.00 0.00 30 LYS A O 13
ATOM 16892 N N . LEU A 1 31 ? 41.426 23.894 29.393 1.00 0.00 31 LEU A N 13
ATOM 16893 C CA . LEU A 1 31 ? 39.961 23.861 29.417 1.00 0.00 31 LEU A CA 13
ATOM 16894 C C . LEU A 1 31 ? 39.398 22.426 29.333 1.00 0.00 31 LEU A C 13
ATOM 16895 O O . LEU A 1 31 ? 38.379 22.140 29.959 1.00 0.00 31 LEU A O 13
ATOM 16911 N N . CYS A 1 32 ? 40.064 21.519 28.612 1.00 0.00 32 CYS A N 13
ATOM 16912 C CA . CYS A 1 32 ? 39.754 20.084 28.543 1.00 0.00 32 CYS A CA 13
ATOM 16913 C C . CYS A 1 32 ? 39.838 19.415 29.929 1.00 0.00 32 CYS A C 13
ATOM 16914 O O . CYS A 1 32 ? 38.836 18.917 30.448 1.00 0.00 32 CYS A O 13
ATOM 16922 N N . ASN A 1 33 ? 41.008 19.448 30.558 1.00 0.00 33 ASN A N 13
ATOM 16923 C CA . ASN A 1 33 ? 41.193 18.762 31.840 1.00 0.00 33 ASN A CA 13
ATOM 16924 C C . ASN A 1 33 ? 40.281 19.255 32.965 1.00 0.00 33 ASN A C 13
ATOM 16925 O O . ASN A 1 33 ? 39.741 18.452 33.726 1.00 0.00 33 ASN A O 13
ATOM 16936 N N . ILE A 1 34 ? 40.110 20.554 33.080 1.00 0.00 34 ILE A N 13
ATOM 16937 C CA . ILE A 1 34 ? 39.256 21.136 34.112 1.00 0.00 34 ILE A CA 13
ATOM 16938 C C . ILE A 1 34 ? 37.793 20.723 33.944 1.00 0.00 34 ILE A C 13
ATOM 16939 O O . ILE A 1 34 ? 37.077 20.489 34.918 1.00 0.00 34 ILE A O 13
ATOM 16955 N N . SER A 1 35 ? 37.367 20.655 32.680 1.00 0.00 35 SER A N 13
ATOM 16956 C CA . SER A 1 35 ? 35.975 20.337 32.331 1.00 0.00 35 SER A CA 13
ATOM 16957 C C . SER A 1 35 ? 35.583 18.870 32.575 1.00 0.00 35 SER A C 13
ATOM 16958 O O . SER A 1 35 ? 34.395 18.550 32.453 1.00 0.00 35 SER A O 13
ATOM 16966 N N . LYS A 1 36 ? 36.538 17.988 32.925 1.00 0.00 36 LYS A N 13
ATOM 16967 C CA . LYS A 1 36 ? 36.340 16.547 33.207 1.00 0.00 36 LYS A CA 13
ATOM 16968 C C . LYS A 1 36 ? 35.911 15.695 32.002 1.00 0.00 36 LYS A C 13
ATOM 16969 O O . LYS A 1 36 ? 35.002 14.866 32.113 1.00 0.00 36 LYS A O 13
ATOM 16988 N N . LEU A 1 37 ? 36.489 15.942 30.826 1.00 0.00 37 LEU A N 13
ATOM 16989 C CA . LEU A 1 37 ? 36.018 15.371 29.569 1.00 0.00 37 LEU A CA 13
ATOM 16990 C C . LEU A 1 37 ? 37.092 15.336 28.468 1.00 0.00 37 LEU A C 13
ATOM 16991 O O . LEU A 1 37 ? 38.189 15.866 28.638 1.00 0.00 37 LEU A O 13
ATOM 17007 N N . SER A 1 38 ? 36.767 14.702 27.338 1.00 0.00 38 SER A N 13
ATOM 17008 C CA . SER A 1 38 ? 37.598 14.654 26.130 1.00 0.00 38 SER A CA 13
ATOM 17009 C C . SER A 1 38 ? 37.758 16.019 25.456 1.00 0.00 38 SER A C 13
ATOM 17010 O O . SER A 1 38 ? 36.789 16.776 25.338 1.00 0.00 38 SER A O 13
ATOM 17018 N N . MET A 1 39 ? 38.933 16.299 24.878 1.00 0.00 39 MET A N 13
ATOM 17019 C CA . MET A 1 39 ? 39.175 17.560 24.155 1.00 0.00 39 MET A CA 13
ATOM 17020 C C . MET A 1 39 ? 38.155 17.813 23.029 1.00 0.00 39 MET A C 13
ATOM 17021 O O . MET A 1 39 ? 37.720 18.949 22.832 1.00 0.00 39 MET A O 13
ATOM 17035 N N . SER A 1 40 ? 37.728 16.763 22.324 1.00 0.00 40 SER A N 13
ATOM 17036 C CA . SER A 1 40 ? 36.695 16.830 21.284 1.00 0.00 40 SER A CA 13
ATOM 17037 C C . SER A 1 40 ? 35.409 17.513 21.772 1.00 0.00 40 SER A C 13
ATOM 17038 O O . SER A 1 40 ? 34.824 18.307 21.036 1.00 0.00 40 SER A O 13
ATOM 17046 N N . THR A 1 41 ? 35.000 17.286 23.024 1.00 0.00 41 THR A N 13
ATOM 17047 C CA . THR A 1 41 ? 33.779 17.866 23.606 1.00 0.00 41 THR A CA 13
ATOM 17048 C C . THR A 1 41 ? 33.928 19.362 23.904 1.00 0.00 41 THR A C 13
ATOM 17049 O O . THR A 1 41 ? 33.025 20.136 23.589 1.00 0.00 41 THR A O 13
ATOM 17060 N N . VAL A 1 42 ? 35.072 19.809 24.446 1.00 0.00 42 VAL A N 13
ATOM 17061 C CA . VAL A 1 42 ? 35.310 21.248 24.708 1.00 0.00 42 VAL A CA 13
ATOM 17062 C C . VAL A 1 42 ? 35.500 22.060 23.424 1.00 0.00 42 VAL A C 13
ATOM 17063 O O . VAL A 1 42 ? 35.072 23.207 23.328 1.00 0.00 42 VAL A O 13
ATOM 17076 N N . ARG A 1 43 ? 36.083 21.435 22.401 1.00 0.00 43 ARG A N 13
ATOM 17077 C CA . ARG A 1 43 ? 36.200 21.945 21.041 1.00 0.00 43 ARG A CA 13
ATOM 17078 C C . ARG A 1 43 ? 34.831 22.151 20.378 1.00 0.00 43 ARG A C 13
ATOM 17079 O O . ARG A 1 43 ? 34.608 23.182 19.750 1.00 0.00 43 ARG A O 13
ATOM 17100 N N . ARG A 1 44 ? 33.879 21.229 20.585 1.00 0.00 44 ARG A N 13
ATOM 17101 C CA . ARG A 1 44 ? 32.485 21.346 20.107 1.00 0.00 44 ARG A CA 13
ATOM 17102 C C . ARG A 1 44 ? 31.737 22.506 20.768 1.00 0.00 44 ARG A C 13
ATOM 17103 O O . ARG A 1 44 ? 31.171 23.340 20.061 1.00 0.00 44 ARG A O 13
ATOM 17124 N N . SER A 1 45 ? 31.747 22.583 22.102 1.00 0.00 45 SER A N 13
ATOM 17125 C CA . SER A 1 45 ? 31.056 23.648 22.850 1.00 0.00 45 SER A CA 13
ATOM 17126 C C . SER A 1 45 ? 31.650 25.031 22.542 1.00 0.00 45 SER A C 13
ATOM 17127 O O . SER A 1 45 ? 30.894 25.932 22.191 1.00 0.00 45 SER A O 13
ATOM 17135 N N . ILE A 1 46 ? 32.982 25.199 22.543 1.00 0.00 46 ILE A N 13
ATOM 17136 C CA . ILE A 1 46 ? 33.633 26.462 22.137 1.00 0.00 46 ILE A CA 13
ATOM 17137 C C . ILE A 1 46 ? 33.266 26.877 20.704 1.00 0.00 46 ILE A C 13
ATOM 17138 O O . ILE A 1 46 ? 32.959 28.051 20.500 1.00 0.00 46 ILE A O 13
ATOM 17154 N N . LYS A 1 47 ? 33.216 25.957 19.724 1.00 0.00 47 LYS A N 13
ATOM 17155 C CA . LYS A 1 47 ? 32.906 26.318 18.324 1.00 0.00 47 LYS A CA 13
ATOM 17156 C C . LYS A 1 47 ? 31.489 26.881 18.212 1.00 0.00 47 LYS A C 13
ATOM 17157 O O . LYS A 1 47 ? 31.273 27.879 17.533 1.00 0.00 47 LYS A O 13
ATOM 17176 N N . LYS A 1 48 ? 30.534 26.291 18.937 1.00 0.00 48 LYS A N 13
ATOM 17177 C CA . LYS A 1 48 ? 29.166 26.812 19.067 1.00 0.00 48 LYS A CA 13
ATOM 17178 C C . LYS A 1 48 ? 29.090 28.117 19.869 1.00 0.00 48 LYS A C 13
ATOM 17179 O O . LYS A 1 48 ? 28.336 29.014 19.505 1.00 0.00 48 LYS A O 13
ATOM 17198 N N . PHE A 1 49 ? 29.888 28.276 20.925 1.00 0.00 49 PHE A N 13
ATOM 17199 C CA . PHE A 1 49 ? 29.878 29.489 21.755 1.00 0.00 49 PHE A CA 13
ATOM 17200 C C . PHE A 1 49 ? 30.450 30.729 21.034 1.00 0.00 49 PHE A C 13
ATOM 17201 O O . PHE A 1 49 ? 30.192 31.848 21.484 1.00 0.00 49 PHE A O 13
ATOM 17218 N N . LEU A 1 50 ? 31.132 30.559 19.892 1.00 0.00 50 LEU A N 13
ATOM 17219 C CA . LEU A 1 50 ? 31.434 31.648 18.948 1.00 0.00 50 LEU A CA 13
ATOM 17220 C C . LEU A 1 50 ? 30.166 32.313 18.388 1.00 0.00 50 LEU A C 13
ATOM 17221 O O . LEU A 1 50 ? 30.164 33.518 18.140 1.00 0.00 50 LEU A O 13
ATOM 17237 N N . GLU A 1 51 ? 29.091 31.552 18.158 1.00 0.00 51 GLU A N 13
ATOM 17238 C CA . GLU A 1 51 ? 27.799 32.118 17.739 1.00 0.00 51 GLU A CA 13
ATOM 17239 C C . GLU A 1 51 ? 27.002 32.680 18.921 1.00 0.00 51 GLU A C 13
ATOM 17240 O O . GLU A 1 51 ? 26.263 33.650 18.755 1.00 0.00 51 GLU A O 13
ATOM 17252 N N . LEU A 1 52 ? 27.187 32.125 20.124 1.00 0.00 52 LEU A N 13
ATOM 17253 C CA . LEU A 1 52 ? 26.639 32.694 21.366 1.00 0.00 52 LEU A CA 13
ATOM 17254 C C . LEU A 1 52 ? 27.333 34.001 21.787 1.00 0.00 52 LEU A C 13
ATOM 17255 O O . LEU A 1 52 ? 26.888 34.661 22.720 1.00 0.00 52 LEU A O 13
ATOM 17271 N N . GLN A 1 53 ? 28.421 34.379 21.107 1.00 0.00 53 GLN A N 13
ATOM 17272 C CA . GLN A 1 53 ? 29.214 35.595 21.347 1.00 0.00 53 GLN A CA 13
ATOM 17273 C C . GLN A 1 53 ? 29.858 35.649 22.749 1.00 0.00 53 GLN A C 13
ATOM 17274 O O . GLN A 1 53 ? 30.408 36.676 23.154 1.00 0.00 53 GLN A O 13
ATOM 17288 N N . TYR A 1 54 ? 29.821 34.535 23.489 1.00 0.00 54 TYR A N 13
ATOM 17289 C CA . TYR A 1 54 ? 30.456 34.378 24.798 1.00 0.00 54 TYR A CA 13
ATOM 17290 C C . TYR A 1 54 ? 31.978 34.230 24.682 1.00 0.00 54 TYR A C 13
ATOM 17291 O O . TYR A 1 54 ? 32.700 34.651 25.579 1.00 0.00 54 TYR A O 13
ATOM 17309 N N . VAL A 1 55 ? 32.468 33.623 23.594 1.00 0.00 55 VAL A N 13
ATOM 17310 C CA . VAL A 1 55 ? 33.896 33.335 23.367 1.00 0.00 55 VAL A CA 13
ATOM 17311 C C . VAL A 1 55 ? 34.330 33.823 21.982 1.00 0.00 55 VAL A C 13
ATOM 17312 O O . VAL A 1 55 ? 33.508 33.936 21.070 1.00 0.00 55 VAL A O 13
ATOM 17325 N N . LYS A 1 56 ? 35.627 34.098 21.812 1.00 0.00 56 LYS A N 13
ATOM 17326 C CA . LYS A 1 56 ? 36.249 34.535 20.551 1.00 0.00 56 LYS A CA 13
ATOM 17327 C C . LYS A 1 56 ? 37.672 33.996 20.428 1.00 0.00 56 LYS A C 13
ATOM 17328 O O . LYS A 1 56 ? 38.393 33.925 21.417 1.00 0.00 56 LYS A O 13
ATOM 17347 N N . GLU A 1 57 ? 38.079 33.637 19.216 1.00 0.00 57 GLU A N 13
ATOM 17348 C CA . GLU A 1 57 ? 39.409 33.083 19.023 1.00 0.00 57 GLU A CA 13
ATOM 17349 C C . GLU A 1 57 ? 40.423 34.180 18.669 1.00 0.00 57 GLU A C 13
ATOM 17350 O O . GLU A 1 57 ? 40.306 34.816 17.621 1.00 0.00 57 GLU A O 13
ATOM 17362 N N . GLY A 1 58 ? 41.415 34.402 19.533 1.00 0.00 58 GLY A N 13
ATOM 17363 C CA . GLY A 1 58 ? 42.441 35.394 19.284 1.00 0.00 58 GLY A CA 13
ATOM 17364 C C . GLY A 1 58 ? 43.776 34.794 19.673 1.00 0.00 58 GLY A C 13
ATOM 17365 O O . GLY A 1 58 ? 43.840 33.980 20.595 1.00 0.00 58 GLY A O 13
ATOM 17369 N N . CYS A 1 59 ? 44.846 35.179 18.987 1.00 0.00 59 CYS A N 13
ATOM 17370 C CA . CYS A 1 59 ? 46.157 34.634 19.304 1.00 0.00 59 CYS A CA 13
ATOM 17371 C C . CYS A 1 59 ? 47.148 35.732 19.709 1.00 0.00 59 CYS A C 13
ATOM 17372 O O . CYS A 1 59 ? 47.306 36.715 18.985 1.00 0.00 59 CYS A O 13
ATOM 17380 N N . LYS A 1 60 ? 47.818 35.577 20.853 1.00 0.00 60 LYS A N 13
ATOM 17381 C CA . LYS A 1 60 ? 48.810 36.550 21.289 1.00 0.00 60 LYS A CA 13
ATOM 17382 C C . LYS A 1 60 ? 50.018 36.409 20.374 1.00 0.00 60 LYS A C 13
ATOM 17383 O O . LYS A 1 60 ? 50.329 35.304 19.925 1.00 0.00 60 LYS A O 13
ATOM 17402 N N . GLN A 1 61 ? 50.720 37.503 20.104 1.00 0.00 61 GLN A N 13
ATOM 17403 C CA . GLN A 1 61 ? 51.870 37.384 19.204 1.00 0.00 61 GLN A CA 13
ATOM 17404 C C . GLN A 1 61 ? 52.939 36.436 19.788 1.00 0.00 61 GLN A C 13
ATOM 17405 O O . GLN A 1 61 ? 53.705 36.813 20.675 1.00 0.00 61 GLN A O 13
ATOM 17419 N N . GLY A 1 62 ? 53.007 35.205 19.276 1.00 0.00 62 GLY A N 13
ATOM 17420 C CA . GLY A 1 62 ? 53.951 34.167 19.704 1.00 0.00 62 GLY A CA 13
ATOM 17421 C C . GLY A 1 62 ? 53.322 32.892 20.275 1.00 0.00 62 GLY A C 13
ATOM 17422 O O . GLY A 1 62 ? 54.026 31.887 20.368 1.00 0.00 62 GLY A O 13
ATOM 17426 N N . ILE A 1 63 ? 52.021 32.872 20.590 1.00 0.00 63 ILE A N 13
ATOM 17427 C CA . ILE A 1 63 ? 51.317 31.657 21.051 1.00 0.00 63 ILE A CA 13
ATOM 17428 C C . ILE A 1 63 ? 50.407 31.066 19.966 1.00 0.00 63 ILE A C 13
ATOM 17429 O O . ILE A 1 63 ? 49.979 31.762 19.042 1.00 0.00 63 ILE A O 13
ATOM 17445 N N . SER A 1 64 ? 50.112 29.768 20.079 1.00 0.00 64 SER A N 13
ATOM 17446 C CA . SER A 1 64 ? 49.193 29.051 19.180 1.00 0.00 64 SER A CA 13
ATOM 17447 C C . SER A 1 64 ? 47.726 29.488 19.365 1.00 0.00 64 SER A C 13
ATOM 17448 O O . SER A 1 64 ? 47.411 30.270 20.265 1.00 0.00 64 SER A O 13
ATOM 17456 N N . LYS A 1 65 ? 46.812 29.007 18.509 1.00 0.00 65 LYS A N 13
ATOM 17457 C CA . LYS A 1 65 ? 45.390 29.403 18.529 1.00 0.00 65 LYS A CA 13
ATOM 17458 C C . LYS A 1 65 ? 44.708 29.076 19.863 1.00 0.00 65 LYS A C 13
ATOM 17459 O O . LYS A 1 65 ? 44.918 28.022 20.459 1.00 0.00 65 LYS A O 13
ATOM 17478 N N . THR A 1 66 ? 43.886 30.009 20.333 1.00 0.00 66 THR A N 13
ATOM 17479 C CA . THR A 1 66 ? 43.314 30.013 21.684 1.00 0.00 66 THR A CA 13
ATOM 17480 C C . THR A 1 66 ? 42.136 30.990 21.757 1.00 0.00 66 THR A C 13
ATOM 17481 O O . THR A 1 66 ? 41.997 31.843 20.875 1.00 0.00 66 THR A O 13
ATOM 17492 N N . PHE A 1 67 ? 41.268 30.856 22.766 1.00 0.00 67 PHE A N 13
ATOM 17493 C CA . PHE A 1 67 ? 39.953 31.504 22.801 1.00 0.00 67 PHE A CA 13
ATOM 17494 C C . PHE A 1 67 ? 39.746 32.278 24.112 1.00 0.00 67 PHE A C 13
ATOM 17495 O O . PHE A 1 67 ? 39.840 31.714 25.200 1.00 0.00 67 PHE A O 13
ATOM 17512 N N . TYR A 1 68 ? 39.495 33.585 24.018 1.00 0.00 68 TYR A N 13
ATOM 17513 C CA . TYR A 1 68 ? 39.132 34.432 25.159 1.00 0.00 68 TYR A CA 13
ATOM 17514 C C . TYR A 1 68 ? 37.607 34.544 25.297 1.00 0.00 68 TYR A C 13
ATOM 17515 O O . TYR A 1 68 ? 36.854 34.035 24.460 1.00 0.00 68 TYR A O 13
ATOM 17533 N N . ILE A 1 69 ? 37.151 35.179 26.378 1.00 0.00 69 ILE A N 13
ATOM 17534 C CA . ILE A 1 69 ? 35.751 35.210 26.803 1.00 0.00 69 ILE A CA 13
ATOM 17535 C C . ILE A 1 69 ? 35.303 36.659 27.048 1.00 0.00 69 ILE A C 13
ATOM 17536 O O . ILE A 1 69 ? 36.052 37.467 27.596 1.00 0.00 69 ILE A O 13
ATOM 17552 N N . THR A 1 70 ? 34.097 37.000 26.587 1.00 0.00 70 THR A N 13
ATOM 17553 C CA . THR A 1 70 ? 33.529 38.351 26.587 1.00 0.00 70 THR A CA 13
ATOM 17554 C C . THR A 1 70 ? 32.788 38.678 27.900 1.00 0.00 70 THR A C 13
ATOM 17555 O O . THR A 1 70 ? 32.300 37.771 28.583 1.00 0.00 70 THR A O 13
ATOM 17566 N N . PRO A 1 71 ? 32.615 39.973 28.260 1.00 0.00 71 PRO A N 13
ATOM 17567 C CA . PRO A 1 71 ? 31.829 40.366 29.438 1.00 0.00 71 PRO A CA 13
ATOM 17568 C C . PRO A 1 71 ? 30.366 39.906 29.358 1.00 0.00 71 PRO A C 13
ATOM 17569 O O . PRO A 1 71 ? 29.759 39.620 30.389 1.00 0.00 71 PRO A O 13
ATOM 17580 N N . ASN A 1 72 ? 29.818 39.728 28.150 1.00 0.00 72 ASN A N 13
ATOM 17581 C CA . ASN A 1 72 ? 28.471 39.193 27.953 1.00 0.00 72 ASN A CA 13
ATOM 17582 C C . ASN A 1 72 ? 28.294 37.777 28.541 1.00 0.00 72 ASN A C 13
ATOM 17583 O O . ASN A 1 72 ? 27.187 37.414 28.926 1.00 0.00 72 ASN A O 13
ATOM 17594 N N . GLY A 1 73 ? 29.370 36.988 28.668 1.00 0.00 73 GLY A N 13
ATOM 17595 C CA . GLY A 1 73 ? 29.332 35.724 29.411 1.00 0.00 73 GLY A CA 13
ATOM 17596 C C . GLY A 1 73 ? 29.089 35.942 30.911 1.00 0.00 73 GLY A C 13
ATOM 17597 O O . GLY A 1 73 ? 28.210 35.301 31.487 1.00 0.00 73 GLY A O 13
ATOM 17601 N N . ILE A 1 74 ? 29.822 36.880 31.527 1.00 0.00 74 ILE A N 13
ATOM 17602 C CA . ILE A 1 74 ? 29.694 37.275 32.935 1.00 0.00 74 ILE A CA 13
ATOM 17603 C C . ILE A 1 74 ? 28.316 37.860 33.249 1.00 0.00 74 ILE A C 13
ATOM 17604 O O . ILE A 1 74 ? 27.788 37.574 34.322 1.00 0.00 74 ILE A O 13
ATOM 17620 N N . GLU A 1 75 ? 27.704 38.622 32.340 1.00 0.00 75 GLU A N 13
ATOM 17621 C CA . GLU A 1 75 ? 26.354 39.177 32.549 1.00 0.00 75 GLU A CA 13
ATOM 17622 C C . GLU A 1 75 ? 25.312 38.080 32.822 1.00 0.00 75 GLU A C 13
ATOM 17623 O O . GLU A 1 75 ? 24.483 38.217 33.720 1.00 0.00 75 GLU A O 13
ATOM 17635 N N . LYS A 1 76 ? 25.421 36.920 32.164 1.00 0.00 76 LYS A N 13
ATOM 17636 C CA . LYS A 1 76 ? 24.577 35.757 32.475 1.00 0.00 76 LYS A CA 13
ATOM 17637 C C . LYS A 1 76 ? 24.892 35.110 33.831 1.00 0.00 76 LYS A C 13
ATOM 17638 O O . LYS A 1 76 ? 23.992 34.559 34.463 1.00 0.00 76 LYS A O 13
ATOM 17657 N N . LEU A 1 77 ? 26.127 35.211 34.333 1.00 0.00 77 LEU A N 13
ATOM 17658 C CA . LEU A 1 77 ? 26.477 34.752 35.686 1.00 0.00 77 LEU A CA 13
ATOM 17659 C C . LEU A 1 77 ? 25.690 35.535 36.754 1.00 0.00 77 LEU A C 13
ATOM 17660 O O . LEU A 1 77 ? 25.327 34.971 37.778 1.00 0.00 77 LEU A O 13
ATOM 17676 N N . LYS A 1 78 ? 25.343 36.799 36.491 1.00 0.00 78 LYS A N 13
ATOM 17677 C CA . LYS A 1 78 ? 24.457 37.632 37.333 1.00 0.00 78 LYS A CA 13
ATOM 17678 C C . LYS A 1 78 ? 22.988 37.152 37.404 1.00 0.00 78 LYS A C 13
ATOM 17679 O O . LYS A 1 78 ? 22.190 37.744 38.134 1.00 0.00 78 LYS A O 13
ATOM 17698 N N . SER A 1 79 ? 22.607 36.123 36.638 1.00 0.00 79 SER A N 13
ATOM 17699 C CA . SER A 1 79 ? 21.335 35.405 36.754 1.00 0.00 79 SER A CA 13
ATOM 17700 C C . SER A 1 79 ? 21.401 34.274 37.796 1.00 0.00 79 SER A C 13
ATOM 17701 O O . SER A 1 79 ? 20.372 33.839 38.308 1.00 0.00 79 SER A O 13
ATOM 17709 N N . ILE A 1 80 ? 22.607 33.807 38.148 1.00 0.00 80 ILE A N 13
ATOM 17710 C CA . ILE A 1 80 ? 22.827 32.606 38.988 1.00 0.00 80 ILE A CA 13
ATOM 17711 C C . ILE A 1 80 ? 23.554 32.897 40.313 1.00 0.00 80 ILE A C 13
ATOM 17712 O O . ILE A 1 80 ? 23.162 32.342 41.348 1.00 0.00 80 ILE A O 13
ATOM 17728 N N . MET A 1 81 ? 24.596 33.745 40.285 1.00 0.00 81 MET A N 13
ATOM 17729 C CA . MET A 1 81 ? 25.357 34.263 41.427 1.00 0.00 81 MET A CA 13
ATOM 17730 C C . MET A 1 81 ? 24.917 35.683 41.750 1.00 0.00 81 MET A C 13
ATOM 17731 O O . MET A 1 81 ? 24.931 36.011 42.953 1.00 0.00 81 MET A O 13
ATOM 17746 N N . MET A 1 1 ? 16.740 29.083 28.076 1.00 0.00 1 MET A N 14
ATOM 17747 C CA . MET A 1 1 ? 17.869 28.554 28.830 1.00 0.00 1 MET A CA 14
ATOM 17748 C C . MET A 1 1 ? 18.066 27.072 28.533 1.00 0.00 1 MET A C 14
ATOM 17749 O O . MET A 1 1 ? 17.610 26.212 29.286 1.00 0.00 1 MET A O 14
ATOM 17765 N N . ALA A 1 2 ? 18.749 26.780 27.430 1.00 0.00 2 ALA A N 14
ATOM 17766 C CA . ALA A 1 2 ? 19.008 25.402 27.033 1.00 0.00 2 ALA A CA 14
ATOM 17767 C C . ALA A 1 2 ? 19.864 24.692 28.076 1.00 0.00 2 ALA A C 14
ATOM 17768 O O . ALA A 1 2 ? 19.660 23.511 28.347 1.00 0.00 2 ALA A O 14
ATOM 17775 N N . VAL A 1 3 ? 20.860 25.415 28.591 1.00 0.00 3 VAL A N 14
ATOM 17776 C CA . VAL A 1 3 ? 21.789 24.943 29.631 1.00 0.00 3 VAL A CA 14
ATOM 17777 C C . VAL A 1 3 ? 22.467 23.608 29.282 1.00 0.00 3 VAL A C 14
ATOM 17778 O O . VAL A 1 3 ? 22.644 22.738 30.134 1.00 0.00 3 VAL A O 14
ATOM 17791 N N . ASN A 1 4 ? 22.873 23.471 28.023 1.00 0.00 4 ASN A N 14
ATOM 17792 C CA . ASN A 1 4 ? 23.533 22.257 27.559 1.00 0.00 4 ASN A CA 14
ATOM 17793 C C . ASN A 1 4 ? 24.763 21.965 28.411 1.00 0.00 4 ASN A C 14
ATOM 17794 O O . ASN A 1 4 ? 25.677 22.786 28.500 1.00 0.00 4 ASN A O 14
ATOM 17805 N N . LYS A 1 5 ? 24.780 20.792 29.035 1.00 0.00 5 LYS A N 14
ATOM 17806 C CA . LYS A 1 5 ? 25.896 20.393 29.888 1.00 0.00 5 LYS A CA 14
ATOM 17807 C C . LYS A 1 5 ? 27.236 20.283 29.167 1.00 0.00 5 LYS A C 14
ATOM 17808 O O . LYS A 1 5 ? 28.268 20.669 29.715 1.00 0.00 5 LYS A O 14
ATOM 17827 N N . ASN A 1 6 ? 27.229 19.762 27.946 1.00 0.00 6 ASN A N 14
ATOM 17828 C CA . ASN A 1 6 ? 28.475 19.594 27.212 1.00 0.00 6 ASN A CA 14
ATOM 17829 C C . ASN A 1 6 ? 29.089 20.945 26.791 1.00 0.00 6 ASN A C 14
ATOM 17830 O O . ASN A 1 6 ? 30.272 21.194 27.029 1.00 0.00 6 ASN A O 14
ATOM 17841 N N . GLU A 1 7 ? 28.281 21.810 26.168 1.00 0.00 7 GLU A N 14
ATOM 17842 C CA . GLU A 1 7 ? 28.738 23.139 25.720 1.00 0.00 7 GLU A CA 14
ATOM 17843 C C . GLU A 1 7 ? 28.951 24.198 26.810 1.00 0.00 7 GLU A C 14
ATOM 17844 O O . GLU A 1 7 ? 29.979 24.874 26.855 1.00 0.00 7 GLU A O 14
ATOM 17856 N N . TYR A 1 8 ? 27.953 24.319 27.679 1.00 0.00 8 TYR A N 14
ATOM 17857 C CA . TYR A 1 8 ? 27.975 25.260 28.796 1.00 0.00 8 TYR A CA 14
ATOM 17858 C C . TYR A 1 8 ? 28.985 24.860 29.879 1.00 0.00 8 TYR A C 14
ATOM 17859 O O . TYR A 1 8 ? 29.426 25.728 30.626 1.00 0.00 8 TYR A O 14
ATOM 17877 N N . LYS A 1 9 ? 29.443 23.595 29.920 1.00 0.00 9 LYS A N 14
ATOM 17878 C CA . LYS A 1 9 ? 30.457 23.144 30.886 1.00 0.00 9 LYS A CA 14
ATOM 17879 C C . LYS A 1 9 ? 31.713 24.016 30.829 1.00 0.00 9 LYS A C 14
ATOM 17880 O O . LYS A 1 9 ? 32.238 24.383 31.869 1.00 0.00 9 LYS A O 14
ATOM 17899 N N . ILE A 1 10 ? 32.142 24.425 29.632 1.00 0.00 10 ILE A N 14
ATOM 17900 C CA . ILE A 1 10 ? 33.278 25.335 29.435 1.00 0.00 10 ILE A CA 14
ATOM 17901 C C . ILE A 1 10 ? 33.079 26.642 30.219 1.00 0.00 10 ILE A C 14
ATOM 17902 O O . ILE A 1 10 ? 33.930 27.040 31.010 1.00 0.00 10 ILE A O 14
ATOM 17918 N N . LEU A 1 11 ? 31.940 27.302 29.998 1.00 0.00 11 LEU A N 14
ATOM 17919 C CA . LEU A 1 11 ? 31.572 28.561 30.655 1.00 0.00 11 LEU A CA 14
ATOM 17920 C C . LEU A 1 11 ? 31.402 28.389 32.185 1.00 0.00 11 LEU A C 14
ATOM 17921 O O . LEU A 1 11 ? 31.619 29.326 32.951 1.00 0.00 11 LEU A O 14
ATOM 17937 N N . ILE A 1 12 ? 31.086 27.173 32.638 1.00 0.00 12 ILE A N 14
ATOM 17938 C CA . ILE A 1 12 ? 30.948 26.805 34.060 1.00 0.00 12 ILE A CA 14
ATOM 17939 C C . ILE A 1 12 ? 32.309 26.565 34.733 1.00 0.00 12 ILE A C 14
ATOM 17940 O O . ILE A 1 12 ? 32.510 26.961 35.882 1.00 0.00 12 ILE A O 14
ATOM 17956 N N . MET A 1 13 ? 33.270 25.975 34.018 1.00 0.00 13 MET A N 14
ATOM 17957 C CA . MET A 1 13 ? 34.621 25.698 34.526 1.00 0.00 13 MET A CA 14
ATOM 17958 C C . MET A 1 13 ? 35.312 26.962 35.046 1.00 0.00 13 MET A C 14
ATOM 17959 O O . MET A 1 13 ? 35.859 26.970 36.143 1.00 0.00 13 MET A O 14
ATOM 17973 N N . LEU A 1 14 ? 35.229 28.062 34.290 1.00 0.00 14 LEU A N 14
ATOM 17974 C CA . LEU A 1 14 ? 35.730 29.378 34.709 1.00 0.00 14 LEU A CA 14
ATOM 17975 C C . LEU A 1 14 ? 34.958 30.051 35.854 1.00 0.00 14 LEU A C 14
ATOM 17976 O O . LEU A 1 14 ? 35.533 30.895 36.542 1.00 0.00 14 LEU A O 14
ATOM 17992 N N . LYS A 1 15 ? 33.677 29.693 36.025 1.00 0.00 15 LYS A N 14
ATOM 17993 C CA . LYS A 1 15 ? 32.872 30.143 37.175 1.00 0.00 15 LYS A CA 14
ATOM 17994 C C . LYS A 1 15 ? 33.326 29.462 38.492 1.00 0.00 15 LYS A C 14
ATOM 17995 O O . LYS A 1 15 ? 33.515 30.126 39.511 1.00 0.00 15 LYS A O 14
ATOM 18014 N N . GLU A 1 16 ? 33.496 28.135 38.445 1.00 0.00 16 GLU A N 14
ATOM 18015 C CA . GLU A 1 16 ? 34.024 27.344 39.549 1.00 0.00 16 GLU A CA 14
ATOM 18016 C C . GLU A 1 16 ? 35.494 27.687 39.745 1.00 0.00 16 GLU A C 14
ATOM 18017 O O . GLU A 1 16 ? 35.992 27.766 40.868 1.00 0.00 16 GLU A O 14
ATOM 18029 N N . ASN A 1 17 ? 36.178 27.891 38.620 1.00 0.00 17 ASN A N 14
ATOM 18030 C CA . ASN A 1 17 ? 37.603 28.212 38.600 1.00 0.00 17 ASN A CA 14
ATOM 18031 C C . ASN A 1 17 ? 37.913 29.711 38.662 1.00 0.00 17 ASN A C 14
ATOM 18032 O O . ASN A 1 17 ? 39.071 30.097 38.518 1.00 0.00 17 ASN A O 14
ATOM 18043 N N . GLN A 1 18 ? 36.887 30.547 38.794 1.00 0.00 18 GLN A N 14
ATOM 18044 C CA . GLN A 1 18 ? 37.086 31.990 38.949 1.00 0.00 18 GLN A CA 14
ATOM 18045 C C . GLN A 1 18 ? 37.900 32.689 37.860 1.00 0.00 18 GLN A C 14
ATOM 18046 O O . GLN A 1 18 ? 38.596 33.666 38.139 1.00 0.00 18 GLN A O 14
ATOM 18060 N N . CYS A 1 19 ? 37.819 32.201 36.630 1.00 0.00 19 CYS A N 14
ATOM 18061 C CA . CYS A 1 19 ? 38.573 32.791 35.532 1.00 0.00 19 CYS A CA 14
ATOM 18062 C C . CYS A 1 19 ? 37.642 33.333 34.454 1.00 0.00 19 CYS A C 14
ATOM 18063 O O . CYS A 1 19 ? 37.527 32.787 33.357 1.00 0.00 19 CYS A O 14
ATOM 18071 N N . THR A 1 20 ? 36.917 34.400 34.777 1.00 0.00 20 THR A N 14
ATOM 18072 C CA . THR A 1 20 ? 35.972 34.977 33.821 1.00 0.00 20 THR A CA 14
ATOM 18073 C C . THR A 1 20 ? 36.100 36.490 33.682 1.00 0.00 20 THR A C 14
ATOM 18074 O O . THR A 1 20 ? 35.250 37.236 34.169 1.00 0.00 20 THR A O 14
ATOM 18085 N N . THR A 1 21 ? 37.181 36.949 33.063 1.00 0.00 21 THR A N 14
ATOM 18086 C CA . THR A 1 21 ? 37.407 38.381 32.902 1.00 0.00 21 THR A CA 14
ATOM 18087 C C . THR A 1 21 ? 38.046 38.709 31.560 1.00 0.00 21 THR A C 14
ATOM 18088 O O . THR A 1 21 ? 38.628 37.847 30.916 1.00 0.00 21 THR A O 14
ATOM 18099 N N . GLU A 1 22 ? 37.899 39.953 31.120 1.00 0.00 22 GLU A N 14
ATOM 18100 C CA . GLU A 1 22 ? 38.495 40.390 29.864 1.00 0.00 22 GLU A CA 14
ATOM 18101 C C . GLU A 1 22 ? 40.021 40.323 29.933 1.00 0.00 22 GLU A C 14
ATOM 18102 O O . GLU A 1 22 ? 40.683 39.937 28.970 1.00 0.00 22 GLU A O 14
ATOM 18114 N N . LEU A 1 23 ? 40.566 40.704 31.085 1.00 0.00 23 LEU A N 14
ATOM 18115 C CA . LEU A 1 23 ? 42.011 40.738 31.307 1.00 0.00 23 LEU A CA 14
ATOM 18116 C C . LEU A 1 23 ? 42.731 39.388 31.222 1.00 0.00 23 LEU A C 14
ATOM 18117 O O . LEU A 1 23 ? 43.827 39.308 30.668 1.00 0.00 23 LEU A O 14
ATOM 18133 N N . LYS A 1 24 ? 42.130 38.332 31.763 1.00 0.00 24 LYS A N 14
ATOM 18134 C CA . LYS A 1 24 ? 42.769 37.018 31.752 1.00 0.00 24 LYS A CA 14
ATOM 18135 C C . LYS A 1 24 ? 42.091 36.063 30.760 1.00 0.00 24 LYS A C 14
ATOM 18136 O O . LYS A 1 24 ? 40.891 35.832 30.850 1.00 0.00 24 LYS A O 14
ATOM 18155 N N . SER A 1 25 ? 42.854 35.463 29.849 1.00 0.00 25 SER A N 14
ATOM 18156 C CA . SER A 1 25 ? 42.276 34.566 28.858 1.00 0.00 25 SER A CA 14
ATOM 18157 C C . SER A 1 25 ? 42.516 33.110 29.231 1.00 0.00 25 SER A C 14
ATOM 18158 O O . SER A 1 25 ? 43.616 32.739 29.641 1.00 0.00 25 SER A O 14
ATOM 18166 N N . PHE A 1 26 ? 41.483 32.286 29.088 1.00 0.00 26 PHE A N 14
ATOM 18167 C CA . PHE A 1 26 ? 41.617 30.869 29.419 1.00 0.00 26 PHE A CA 14
ATOM 18168 C C . PHE A 1 26 ? 42.260 30.106 28.244 1.00 0.00 26 PHE A C 14
ATOM 18169 O O . PHE A 1 26 ? 41.792 30.170 27.103 1.00 0.00 26 PHE A O 14
ATOM 18186 N N . THR A 1 27 ? 43.336 29.366 28.512 1.00 0.00 27 THR A N 14
ATOM 18187 C CA . THR A 1 27 ? 44.073 28.593 27.498 1.00 0.00 27 THR A CA 14
ATOM 18188 C C . THR A 1 27 ? 43.389 27.273 27.129 1.00 0.00 27 THR A C 14
ATOM 18189 O O . THR A 1 27 ? 42.837 26.572 27.982 1.00 0.00 27 THR A O 14
ATOM 18200 N N . TYR A 1 28 ? 43.447 26.908 25.839 1.00 0.00 28 TYR A N 14
ATOM 18201 C CA . TYR A 1 28 ? 42.725 25.748 25.290 1.00 0.00 28 TYR A CA 14
ATOM 18202 C C . TYR A 1 28 ? 43.075 24.431 25.997 1.00 0.00 28 TYR A C 14
ATOM 18203 O O . TYR A 1 28 ? 42.163 23.683 26.337 1.00 0.00 28 TYR A O 14
ATOM 18221 N N . THR A 1 29 ? 44.361 24.149 26.243 1.00 0.00 29 THR A N 14
ATOM 18222 C CA . THR A 1 29 ? 44.815 22.886 26.854 1.00 0.00 29 THR A CA 14
ATOM 18223 C C . THR A 1 29 ? 44.184 22.673 28.229 1.00 0.00 29 THR A C 14
ATOM 18224 O O . THR A 1 29 ? 43.540 21.649 28.467 1.00 0.00 29 THR A O 14
ATOM 18235 N N . LYS A 1 30 ? 44.287 23.687 29.104 1.00 0.00 30 LYS A N 14
ATOM 18236 C CA . LYS A 1 30 ? 43.695 23.669 30.444 1.00 0.00 30 LYS A CA 14
ATOM 18237 C C . LYS A 1 30 ? 42.178 23.489 30.363 1.00 0.00 30 LYS A C 14
ATOM 18238 O O . LYS A 1 30 ? 41.649 22.599 31.023 1.00 0.00 30 LYS A O 14
ATOM 18257 N N . LEU A 1 31 ? 41.489 24.277 29.526 1.00 0.00 31 LEU A N 14
ATOM 18258 C CA . LEU A 1 31 ? 40.028 24.206 29.389 1.00 0.00 31 LEU A CA 14
ATOM 18259 C C . LEU A 1 31 ? 39.549 22.842 28.863 1.00 0.00 31 LEU A C 14
ATOM 18260 O O . LEU A 1 31 ? 38.564 22.306 29.365 1.00 0.00 31 LEU A O 14
ATOM 18276 N N . CYS A 1 32 ? 40.242 22.26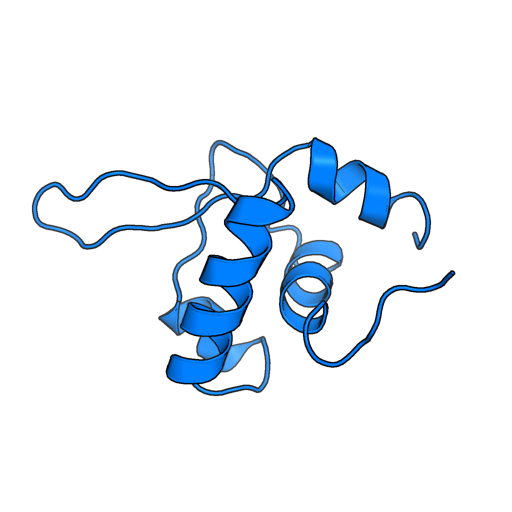6 27.879 1.00 0.00 32 CYS A N 14
ATOM 18277 C CA . CYS A 1 32 ? 39.896 20.968 27.298 1.00 0.00 32 CYS A CA 14
ATOM 18278 C C . CYS A 1 32 ? 40.015 19.842 28.335 1.00 0.00 32 CYS A C 14
ATOM 18279 O O . CYS A 1 32 ? 39.107 19.017 28.466 1.00 0.00 32 CYS A O 14
ATOM 18287 N N . ASN A 1 33 ? 41.104 19.854 29.117 1.00 0.00 33 ASN A N 14
ATOM 18288 C CA . ASN A 1 33 ? 41.362 18.874 30.168 1.00 0.00 33 ASN A CA 14
ATOM 18289 C C . ASN A 1 33 ? 40.304 18.959 31.283 1.00 0.00 33 ASN A C 14
ATOM 18290 O O . ASN A 1 33 ? 39.613 17.969 31.542 1.00 0.00 33 ASN A O 14
ATOM 18301 N N . ILE A 1 34 ? 40.110 20.131 31.902 1.00 0.00 34 ILE A N 14
ATOM 18302 C CA . ILE A 1 34 ? 39.124 20.301 32.989 1.00 0.00 34 ILE A CA 14
ATOM 18303 C C . ILE A 1 34 ? 37.684 20.041 32.505 1.00 0.00 34 ILE A C 14
ATOM 18304 O O . ILE A 1 34 ? 36.896 19.427 33.220 1.00 0.00 34 ILE A O 14
ATOM 18320 N N . SER A 1 35 ? 37.346 20.411 31.261 1.00 0.00 35 SER A N 14
ATOM 18321 C CA . SER A 1 35 ? 36.018 20.165 30.679 1.00 0.00 35 SER A CA 14
ATOM 18322 C C . SER A 1 35 ? 35.771 18.701 30.262 1.00 0.00 35 SER A C 14
ATOM 18323 O O . SER A 1 35 ? 34.632 18.358 29.919 1.00 0.00 35 SER A O 14
ATOM 18331 N N . LYS A 1 36 ? 36.790 17.825 30.326 1.00 0.00 36 LYS A N 14
ATOM 18332 C CA . LYS A 1 36 ? 36.692 16.364 30.129 1.00 0.00 36 LYS A CA 14
ATOM 18333 C C . LYS A 1 36 ? 36.158 15.927 28.756 1.00 0.00 36 LYS A C 14
ATOM 18334 O O . LYS A 1 36 ? 35.239 15.111 28.674 1.00 0.00 36 LYS A O 14
ATOM 18353 N N . LEU A 1 37 ? 36.670 16.491 27.681 1.00 0.00 37 LEU A N 14
ATOM 18354 C CA . LEU A 1 37 ? 36.131 16.240 26.349 1.00 0.00 37 LEU A CA 14
ATOM 18355 C C . LEU A 1 37 ? 37.171 16.397 25.232 1.00 0.00 37 LEU A C 14
ATOM 18356 O O . LEU A 1 37 ? 38.256 16.932 25.460 1.00 0.00 37 LEU A O 14
ATOM 18372 N N . SER A 1 38 ? 36.851 15.910 24.012 1.00 0.00 38 SER A N 14
ATOM 18373 C CA . SER A 1 38 ? 37.748 16.016 22.856 1.00 0.00 38 SER A CA 14
ATOM 18374 C C . SER A 1 38 ? 38.030 17.475 22.473 1.00 0.00 38 SER A C 14
ATOM 18375 O O . SER A 1 38 ? 37.159 18.350 22.538 1.00 0.00 38 SER A O 14
ATOM 18383 N N . MET A 1 39 ? 39.247 17.743 21.995 1.00 0.00 39 MET A N 14
ATOM 18384 C CA . MET A 1 39 ? 39.622 19.081 21.524 1.00 0.00 39 MET A CA 14
ATOM 18385 C C . MET A 1 39 ? 38.831 19.524 20.282 1.00 0.00 39 MET A C 14
ATOM 18386 O O . MET A 1 39 ? 38.661 20.718 20.058 1.00 0.00 39 MET A O 14
ATOM 18400 N N . SER A 1 40 ? 38.262 18.586 19.520 1.00 0.00 40 SER A N 14
ATOM 18401 C CA . SER A 1 40 ? 37.276 18.890 18.477 1.00 0.00 40 SER A CA 14
ATOM 18402 C C . SER A 1 40 ? 35.990 19.495 19.063 1.00 0.00 40 SER A C 14
ATOM 18403 O O . SER A 1 40 ? 35.486 20.497 18.549 1.00 0.00 40 SER A O 14
ATOM 18411 N N . THR A 1 41 ? 35.465 18.960 20.179 1.00 0.00 41 THR A N 14
ATOM 18412 C CA . THR A 1 41 ? 34.293 19.511 20.880 1.00 0.00 41 THR A CA 14
ATOM 18413 C C . THR A 1 41 ? 34.593 20.880 21.495 1.00 0.00 41 THR A C 14
ATOM 18414 O O . THR A 1 41 ? 33.784 21.795 21.344 1.00 0.00 41 THR A O 14
ATOM 18425 N N . VAL A 1 42 ? 35.784 21.064 22.118 1.00 0.00 42 VAL A N 14
ATOM 18426 C CA . VAL A 1 42 ? 36.157 22.376 22.689 1.00 0.00 42 VAL A CA 14
ATOM 18427 C C . VAL A 1 42 ? 36.418 23.437 21.610 1.00 0.00 42 VAL A C 14
ATOM 18428 O O . VAL A 1 42 ? 36.049 24.597 21.799 1.00 0.00 42 VAL A O 14
ATOM 18441 N N . ARG A 1 43 ? 36.975 23.055 20.446 1.00 0.00 43 ARG A N 14
ATOM 18442 C CA . ARG A 1 43 ? 37.069 23.940 19.274 1.00 0.00 43 ARG A CA 14
ATOM 18443 C C . ARG A 1 43 ? 35.691 24.345 18.754 1.00 0.00 43 ARG A C 14
ATOM 18444 O O . ARG A 1 43 ? 35.514 25.505 18.391 1.00 0.00 43 ARG A O 14
ATOM 18465 N N . ARG A 1 44 ? 34.708 23.438 18.727 1.00 0.00 44 ARG A N 14
ATOM 18466 C CA . ARG A 1 44 ? 33.325 23.762 18.327 1.00 0.00 44 ARG A CA 14
ATOM 18467 C C . ARG A 1 44 ? 32.634 24.696 19.323 1.00 0.00 44 ARG A C 14
ATOM 18468 O O . ARG A 1 44 ? 32.118 25.732 18.910 1.00 0.00 44 ARG A O 14
ATOM 18489 N N . SER A 1 45 ? 32.646 24.389 20.622 1.00 0.00 45 SER A N 14
ATOM 18490 C CA . SER A 1 45 ? 31.934 25.202 21.622 1.00 0.00 45 SER A CA 14
ATOM 18491 C C . SER A 1 45 ? 32.527 26.611 21.768 1.00 0.00 45 SER A C 14
ATOM 18492 O O . SER A 1 45 ? 31.775 27.577 21.685 1.00 0.00 45 SER A O 14
ATOM 18500 N N . ILE A 1 46 ? 33.853 26.778 21.871 1.00 0.00 46 ILE A N 14
ATOM 18501 C CA . ILE A 1 46 ? 34.482 28.118 21.911 1.00 0.00 46 ILE A CA 14
ATOM 18502 C C . ILE A 1 46 ? 34.210 28.919 20.626 1.00 0.00 46 ILE A C 14
ATOM 18503 O O . ILE A 1 46 ? 33.940 30.115 20.717 1.00 0.00 46 ILE A O 14
ATOM 18519 N N . LYS A 1 47 ? 34.193 28.285 19.442 1.00 0.00 47 LYS A N 14
ATOM 18520 C CA . LYS A 1 47 ? 33.887 28.982 18.177 1.00 0.00 47 LYS A CA 14
ATOM 18521 C C . LYS A 1 47 ? 32.435 29.448 18.110 1.00 0.00 47 LYS A C 14
ATOM 18522 O O . LYS A 1 47 ? 32.179 30.530 17.577 1.00 0.00 47 LYS A O 14
ATOM 18541 N N . LYS A 1 48 ? 31.513 28.685 18.706 1.00 0.00 48 LYS A N 14
ATOM 18542 C CA . LYS A 1 48 ? 30.130 29.098 18.960 1.00 0.00 48 LYS A CA 14
ATOM 18543 C C . LYS A 1 48 ? 30.033 30.197 20.027 1.00 0.00 48 LYS A C 14
ATOM 18544 O O . LYS A 1 48 ? 29.270 31.139 19.865 1.00 0.00 48 LYS A O 14
ATOM 18563 N N . PHE A 1 49 ? 30.846 30.183 21.079 1.00 0.00 49 PHE A N 14
ATOM 18564 C CA . PHE A 1 49 ? 30.825 31.260 22.079 1.00 0.00 49 PHE A CA 14
ATOM 18565 C C . PHE A 1 49 ? 31.327 32.625 21.576 1.00 0.00 49 PHE A C 14
ATOM 18566 O O . PHE A 1 49 ? 30.990 33.636 22.191 1.00 0.00 49 PHE A O 14
ATOM 18583 N N . LEU A 1 50 ? 32.029 32.678 20.437 1.00 0.00 50 LEU A N 14
ATOM 18584 C CA . LEU A 1 50 ? 32.297 33.928 19.710 1.00 0.00 50 LEU A CA 14
ATOM 18585 C C . LEU A 1 50 ? 31.028 34.556 19.102 1.00 0.00 50 LEU A C 14
ATOM 18586 O O . LEU A 1 50 ? 30.883 35.778 19.115 1.00 0.00 50 LEU A O 14
ATOM 18602 N N . GLU A 1 51 ? 30.111 33.741 18.564 1.00 0.00 51 GLU A N 14
ATOM 18603 C CA . GLU A 1 51 ? 28.833 34.227 18.010 1.00 0.00 51 GLU A CA 14
ATOM 18604 C C . GLU A 1 51 ? 27.763 34.445 19.094 1.00 0.00 51 GLU A C 14
ATOM 18605 O O . GLU A 1 51 ? 26.917 35.327 18.948 1.00 0.00 51 GLU A O 14
ATOM 18617 N N . LEU A 1 52 ? 27.837 33.699 20.205 1.00 0.00 52 LEU A N 14
ATOM 18618 C CA . LEU A 1 52 ? 27.043 33.944 21.426 1.00 0.00 52 LEU A CA 14
ATOM 18619 C C . LEU A 1 52 ? 27.516 35.154 22.257 1.00 0.00 52 LEU A C 14
ATOM 18620 O O . LEU A 1 52 ? 26.954 35.403 23.318 1.00 0.00 52 LEU A O 14
ATOM 18636 N N . GLN A 1 53 ? 28.538 35.900 21.817 1.00 0.00 53 GLN A N 14
ATOM 18637 C CA . GLN A 1 53 ? 29.191 37.014 22.539 1.00 0.00 53 GLN A CA 14
ATOM 18638 C C . GLN A 1 53 ? 29.896 36.644 23.859 1.00 0.00 53 GLN A C 14
ATOM 18639 O O . GLN A 1 53 ? 30.603 37.477 24.429 1.00 0.00 53 GLN A O 14
ATOM 18653 N N . TYR A 1 54 ? 29.688 35.437 24.389 1.00 0.00 54 TYR A N 14
ATOM 18654 C CA . TYR A 1 54 ? 30.181 35.020 25.702 1.00 0.00 54 TYR A CA 14
ATOM 18655 C C . TYR A 1 54 ? 31.717 34.962 25.782 1.00 0.00 54 TYR A C 14
ATOM 18656 O O . TYR A 1 54 ? 32.276 35.164 26.858 1.00 0.00 54 TYR A O 14
ATOM 18674 N N . VAL A 1 55 ? 32.404 34.698 24.664 1.00 0.00 55 VAL A N 14
ATOM 18675 C CA . VAL A 1 55 ? 33.867 34.526 24.583 1.00 0.00 55 VAL A CA 14
ATOM 18676 C C . VAL A 1 55 ? 34.445 35.380 23.449 1.00 0.00 55 VAL A C 14
ATOM 18677 O O . VAL A 1 55 ? 33.751 35.764 22.507 1.00 0.00 55 VAL A O 14
ATOM 18690 N N . LYS A 1 56 ? 35.743 35.646 23.549 1.00 0.00 56 LYS A N 14
ATOM 18691 C CA . LYS A 1 56 ? 36.572 36.464 22.645 1.00 0.00 56 LYS A CA 14
ATOM 18692 C C . LYS A 1 56 ? 37.999 35.922 22.528 1.00 0.00 56 LYS A C 14
ATOM 18693 O O . LYS A 1 56 ? 38.470 35.189 23.394 1.00 0.00 56 LYS A O 14
ATOM 18712 N N . GLU A 1 57 ? 38.669 36.252 21.425 1.00 0.00 57 GLU A N 14
ATOM 18713 C CA . GLU A 1 57 ? 39.912 35.615 20.979 1.00 0.00 57 GLU A CA 14
ATOM 18714 C C . GLU A 1 57 ? 41.178 36.456 21.245 1.00 0.00 57 GLU A C 14
ATOM 18715 O O . GLU A 1 57 ? 41.281 37.617 20.839 1.00 0.00 57 GLU A O 14
ATOM 18727 N N . GLY A 1 58 ? 42.171 35.839 21.887 1.00 0.00 58 GLY A N 14
ATOM 18728 C CA . GLY A 1 58 ? 43.543 36.322 22.022 1.00 0.00 58 GLY A CA 14
ATOM 18729 C C . GLY A 1 58 ? 44.417 35.874 20.849 1.00 0.00 58 GLY A C 14
ATOM 18730 O O . GLY A 1 58 ? 44.495 34.686 20.541 1.00 0.00 58 GLY A O 14
ATOM 18734 N N . CYS A 1 59 ? 45.012 36.861 20.181 1.00 0.00 59 CYS A N 14
ATOM 18735 C CA . CYS A 1 59 ? 45.827 36.653 18.986 1.00 0.00 59 CYS A CA 14
ATOM 18736 C C . CYS A 1 59 ? 47.137 35.906 19.234 1.00 0.00 59 CYS A C 14
ATOM 18737 O O . CYS A 1 59 ? 47.716 35.995 20.316 1.00 0.00 59 CYS A O 14
ATOM 18745 N N . LYS A 1 60 ? 47.599 35.169 18.224 1.00 0.00 60 LYS A N 14
ATOM 18746 C CA . LYS A 1 60 ? 48.832 34.402 18.333 1.00 0.00 60 LYS A CA 14
ATOM 18747 C C . LYS A 1 60 ? 50.084 35.218 18.008 1.00 0.00 60 LYS A C 14
ATOM 18748 O O . LYS A 1 60 ? 50.727 34.997 16.982 1.00 0.00 60 LYS A O 14
ATOM 18767 N N . GLN A 1 61 ? 50.427 36.156 18.884 1.00 0.00 61 GLN A N 14
ATOM 18768 C CA . GLN A 1 61 ? 51.633 36.957 18.723 1.00 0.00 61 GLN A CA 14
ATOM 18769 C C . GLN A 1 61 ? 52.453 36.588 19.949 1.00 0.00 61 GLN A C 14
ATOM 18770 O O . GLN A 1 61 ? 51.965 36.739 21.069 1.00 0.00 61 GLN A O 14
ATOM 18784 N N . GLY A 1 62 ? 53.685 36.107 19.780 1.00 0.00 62 GLY A N 14
ATOM 18785 C CA . GLY A 1 62 ? 54.509 35.664 20.903 1.00 0.00 62 GLY A CA 14
ATOM 18786 C C . GLY A 1 62 ? 54.160 34.281 21.470 1.00 0.00 62 GLY A C 14
ATOM 18787 O O . GLY A 1 62 ? 55.011 33.392 21.461 1.00 0.00 62 GLY A O 14
ATOM 18791 N N . ILE A 1 63 ? 52.908 34.121 21.880 1.00 0.00 63 ILE A N 14
ATOM 18792 C CA . ILE A 1 63 ? 52.422 32.893 22.486 1.00 0.00 63 ILE A CA 14
ATOM 18793 C C . ILE A 1 63 ? 51.193 32.384 21.746 1.00 0.00 63 ILE A C 14
ATOM 18794 O O . ILE A 1 63 ? 50.608 33.090 20.925 1.00 0.00 63 ILE A O 14
ATOM 18810 N N . SER A 1 64 ? 50.810 31.148 22.048 1.00 0.00 64 SER A N 14
ATOM 18811 C CA . SER A 1 64 ? 49.669 30.496 21.411 1.00 0.00 64 SER A CA 14
ATOM 18812 C C . SER A 1 64 ? 48.339 31.184 21.736 1.00 0.00 64 SER A C 14
ATOM 18813 O O . SER A 1 64 ? 48.193 31.849 22.763 1.00 0.00 64 SER A O 14
ATOM 18821 N N . LYS A 1 65 ? 47.350 30.940 20.885 1.00 0.00 65 LYS A N 14
ATOM 18822 C CA . LYS A 1 65 ? 46.045 31.579 21.005 1.00 0.00 65 LYS A CA 14
ATOM 18823 C C . LYS A 1 65 ? 45.367 31.245 22.322 1.00 0.00 65 LYS A C 14
ATOM 18824 O O . LYS A 1 65 ? 45.565 30.169 22.886 1.00 0.00 65 LYS A O 14
ATOM 18843 N N . THR A 1 66 ? 44.564 32.187 22.806 1.00 0.00 66 THR A N 14
ATOM 18844 C CA . THR A 1 66 ? 43.877 32.004 24.100 1.00 0.00 66 THR A CA 14
ATOM 18845 C C . THR A 1 66 ? 42.487 32.654 24.048 1.00 0.00 66 THR A C 14
ATOM 18846 O O . THR A 1 66 ? 42.211 33.369 23.088 1.00 0.00 66 THR A O 14
ATOM 18857 N N . PHE A 1 67 ? 41.587 32.412 25.007 1.00 0.00 67 PHE A N 14
ATOM 18858 C CA . PHE A 1 67 ? 40.192 32.895 24.919 1.00 0.00 67 PHE A CA 14
ATOM 18859 C C . PHE A 1 67 ? 39.658 33.482 26.235 1.00 0.00 67 PHE A C 14
ATOM 18860 O O . PHE A 1 67 ? 39.485 32.758 27.213 1.00 0.00 67 PHE A O 14
ATOM 18877 N N . TYR A 1 68 ? 39.383 34.793 26.276 1.00 0.00 68 TYR A N 14
ATOM 18878 C CA . TYR A 1 68 ? 38.765 35.451 27.441 1.00 0.00 68 TYR A CA 14
ATOM 18879 C C . TYR A 1 68 ? 37.240 35.499 27.345 1.00 0.00 68 TYR A C 14
ATOM 18880 O O . TYR A 1 68 ? 36.647 35.249 26.295 1.00 0.00 68 TYR A O 14
ATOM 18898 N N . ILE A 1 69 ? 36.606 35.818 28.473 1.00 0.00 69 ILE A N 14
ATOM 18899 C CA . ILE A 1 69 ? 35.163 35.701 28.677 1.00 0.00 69 ILE A CA 14
ATOM 18900 C C . ILE A 1 69 ? 34.596 37.067 29.066 1.00 0.00 69 ILE A C 14
ATOM 18901 O O . ILE A 1 69 ? 35.152 37.773 29.910 1.00 0.00 69 ILE A O 14
ATOM 18917 N N . THR A 1 70 ? 33.531 37.470 28.377 1.00 0.00 70 THR A N 14
ATOM 18918 C CA . THR A 1 70 ? 32.952 38.811 28.428 1.00 0.00 70 THR A CA 14
ATOM 18919 C C . THR A 1 70 ? 31.972 38.958 29.607 1.00 0.00 70 THR A C 14
ATOM 18920 O O . THR A 1 70 ? 31.452 37.954 30.111 1.00 0.00 70 THR A O 14
ATOM 18931 N N . PRO A 1 71 ? 31.621 40.191 30.037 1.00 0.00 71 PRO A N 14
ATOM 18932 C CA . PRO A 1 71 ? 30.533 40.391 31.004 1.00 0.00 71 PRO A CA 14
ATOM 18933 C C . PRO A 1 71 ? 29.198 39.813 30.505 1.00 0.00 71 PRO A C 14
ATOM 18934 O O . PRO A 1 71 ? 28.431 39.273 31.300 1.00 0.00 71 PRO A O 14
ATOM 18945 N N . ASN A 1 72 ? 28.955 39.834 29.188 1.00 0.00 72 ASN A N 14
ATOM 18946 C CA . ASN A 1 72 ? 27.763 39.259 28.562 1.00 0.00 72 ASN A CA 14
ATOM 18947 C C . ASN A 1 72 ? 27.647 37.743 28.841 1.00 0.00 72 ASN A C 14
ATOM 18948 O O . ASN A 1 72 ? 26.540 37.223 28.973 1.00 0.00 72 ASN A O 14
ATOM 18959 N N . GLY A 1 73 ? 28.782 37.038 28.964 1.00 0.00 73 GLY A N 14
ATOM 18960 C CA . GLY A 1 73 ? 28.836 35.643 29.411 1.00 0.00 73 GLY A CA 14
ATOM 18961 C C . GLY A 1 73 ? 28.687 35.476 30.927 1.00 0.00 73 GLY A C 14
ATOM 18962 O O . GLY A 1 73 ? 27.985 34.564 31.362 1.00 0.00 73 GLY A O 14
ATOM 18966 N N . ILE A 1 74 ? 29.279 36.365 31.738 1.00 0.00 74 ILE A N 14
ATOM 18967 C CA . ILE A 1 74 ? 29.180 36.330 33.215 1.00 0.00 74 ILE A CA 14
ATOM 18968 C C . ILE A 1 74 ? 27.724 36.355 33.696 1.00 0.00 74 ILE A C 14
ATOM 18969 O O . ILE A 1 74 ? 27.390 35.646 34.647 1.00 0.00 74 ILE A O 14
ATOM 18985 N N . GLU A 1 75 ? 26.852 37.104 33.014 1.00 0.00 75 GLU A N 14
ATOM 18986 C CA . GLU A 1 75 ? 25.412 37.189 33.309 1.00 0.00 75 GLU A CA 14
ATOM 18987 C C . GLU A 1 75 ? 24.747 35.807 33.374 1.00 0.00 75 GLU A C 14
ATOM 18988 O O . GLU A 1 75 ? 23.947 35.537 34.269 1.00 0.00 75 GLU A O 14
ATOM 19000 N N . LYS A 1 76 ? 25.125 34.902 32.464 1.00 0.00 76 LYS A N 14
ATOM 19001 C CA . LYS A 1 76 ? 24.604 33.527 32.399 1.00 0.00 76 LYS A CA 14
ATOM 19002 C C . LYS A 1 76 ? 25.023 32.717 33.622 1.00 0.00 76 LYS A C 14
ATOM 19003 O O . LYS A 1 76 ? 24.253 31.922 34.156 1.00 0.00 76 LYS A O 14
ATOM 19022 N N . LEU A 1 77 ? 26.244 32.950 34.103 1.00 0.00 77 LEU A N 14
ATOM 19023 C CA . LEU A 1 77 ? 26.825 32.234 35.240 1.00 0.00 77 LEU A CA 14
ATOM 19024 C C . LEU A 1 77 ? 26.088 32.568 36.553 1.00 0.00 77 LEU A C 14
ATOM 19025 O O . LEU A 1 77 ? 26.212 31.833 37.532 1.00 0.00 77 LEU A O 14
ATOM 19041 N N . LYS A 1 78 ? 25.312 33.666 36.576 1.00 0.00 78 LYS A N 14
ATOM 19042 C CA . LYS A 1 78 ? 24.381 34.055 37.642 1.00 0.00 78 LYS A CA 14
ATOM 19043 C C . LYS A 1 78 ? 23.005 33.363 37.578 1.00 0.00 78 LYS A C 14
ATOM 19044 O O . LYS A 1 78 ? 22.220 33.512 38.511 1.00 0.00 78 LYS A O 14
ATOM 19063 N N . SER A 1 79 ? 22.742 32.635 36.498 1.00 0.00 79 SER A N 14
ATOM 19064 C CA . SER A 1 79 ? 21.472 31.939 36.330 1.00 0.00 79 SER A CA 14
ATOM 19065 C C . SER A 1 79 ? 21.464 30.544 36.944 1.00 0.00 79 SER A C 14
ATOM 19066 O O . SER A 1 79 ? 20.531 29.769 36.735 1.00 0.00 79 SER A O 14
ATOM 19074 N N . ILE A 1 80 ? 22.486 30.224 37.732 1.00 0.00 80 ILE A N 14
ATOM 19075 C CA . ILE A 1 80 ? 22.594 28.896 38.343 1.00 0.00 80 ILE A CA 14
ATOM 19076 C C . ILE A 1 80 ? 22.229 28.899 39.826 1.00 0.00 80 ILE A C 14
ATOM 19077 O O . ILE A 1 80 ? 22.682 29.759 40.581 1.00 0.00 80 ILE A O 14
ATOM 19093 N N . MET A 1 81 ? 21.408 27.934 40.240 1.00 0.00 81 MET A N 14
ATOM 19094 C CA . MET A 1 81 ? 20.977 27.846 41.629 1.00 0.00 81 MET A CA 14
ATOM 19095 C C . MET A 1 81 ? 20.505 26.434 41.955 1.00 0.00 81 MET A C 14
ATOM 19096 O O . MET A 1 81 ? 20.542 26.004 43.108 1.00 0.00 81 MET A O 14
ATOM 19111 N N . MET A 1 1 ? 18.944 24.636 33.926 1.00 0.00 1 MET A N 15
ATOM 19112 C CA . MET A 1 1 ? 17.633 24.489 33.302 1.00 0.00 1 MET A CA 15
ATOM 19113 C C . MET A 1 1 ? 17.509 25.344 32.037 1.00 0.00 1 MET A C 15
ATOM 19114 O O . MET A 1 1 ? 17.332 24.810 30.943 1.00 0.00 1 MET A O 15
ATOM 19130 N N . ALA A 1 2 ? 17.602 26.665 32.181 1.00 0.00 2 ALA A N 15
ATOM 19131 C CA . ALA A 1 2 ? 17.499 27.563 31.037 1.00 0.00 2 ALA A CA 15
ATOM 19132 C C . ALA A 1 2 ? 18.642 27.319 30.058 1.00 0.00 2 ALA A C 15
ATOM 19133 O O . ALA A 1 2 ? 18.445 27.333 28.843 1.00 0.00 2 ALA A O 15
ATOM 19140 N N . VAL A 1 3 ? 19.837 27.097 30.596 1.00 0.00 3 VAL A N 15
ATOM 19141 C CA . VAL A 1 3 ? 21.015 26.855 29.773 1.00 0.00 3 VAL A CA 15
ATOM 19142 C C . VAL A 1 3 ? 21.267 25.362 29.585 1.00 0.00 3 VAL A C 15
ATOM 19143 O O . VAL A 1 3 ? 20.998 24.558 30.477 1.00 0.00 3 VAL A O 15
ATOM 19156 N N . ASN A 1 4 ? 21.786 25.004 28.415 1.00 0.00 4 ASN A N 15
ATOM 19157 C CA . ASN A 1 4 ? 22.078 23.610 28.120 1.00 0.00 4 ASN A CA 15
ATOM 19158 C C . ASN A 1 4 ? 23.432 23.159 28.707 1.00 0.00 4 ASN A C 15
ATOM 19159 O O . ASN A 1 4 ? 24.483 23.541 28.197 1.00 0.00 4 ASN A O 15
ATOM 19170 N N . LYS A 1 5 ? 23.437 22.292 29.730 1.00 0.00 5 LYS A N 15
ATOM 19171 C CA . LYS A 1 5 ? 24.661 21.767 30.385 1.00 0.00 5 LYS A CA 15
ATOM 19172 C C . LYS A 1 5 ? 25.536 20.865 29.478 1.00 0.00 5 LYS A C 15
ATOM 19173 O O . LYS A 1 5 ? 26.549 20.364 29.970 1.00 0.00 5 LYS A O 15
ATOM 19192 N N . ASN A 1 6 ? 25.189 20.672 28.198 1.00 0.00 6 ASN A N 15
ATOM 19193 C CA . ASN A 1 6 ? 26.064 20.119 27.154 1.00 0.00 6 ASN A CA 15
ATOM 19194 C C . ASN A 1 6 ? 27.015 21.204 26.596 1.00 0.00 6 ASN A C 15
ATOM 19195 O O . ASN A 1 6 ? 28.175 21.263 26.989 1.00 0.00 6 ASN A O 15
ATOM 19206 N N . GLU A 1 7 ? 26.546 22.125 25.745 1.00 0.00 7 GLU A N 15
ATOM 19207 C CA . GLU A 1 7 ? 27.370 23.192 25.176 1.00 0.00 7 GLU A CA 15
ATOM 19208 C C . GLU A 1 7 ? 27.778 24.249 26.221 1.00 0.00 7 GLU A C 15
ATOM 19209 O O . GLU A 1 7 ? 28.945 24.637 26.294 1.00 0.00 7 GLU A O 15
ATOM 19221 N N . TYR A 1 8 ? 26.856 24.666 27.095 1.00 0.00 8 TYR A N 15
ATOM 19222 C CA . TYR A 1 8 ? 27.137 25.606 28.187 1.00 0.00 8 TYR A CA 15
ATOM 19223 C C . TYR A 1 8 ? 28.059 25.014 29.260 1.00 0.00 8 TYR A C 15
ATOM 19224 O O . TYR A 1 8 ? 28.546 25.766 30.097 1.00 0.00 8 TYR A O 15
ATOM 19242 N N . LYS A 1 9 ? 28.387 23.708 29.225 1.00 0.00 9 LYS A N 15
ATOM 19243 C CA . LYS A 1 9 ? 29.243 23.058 30.236 1.00 0.00 9 LYS A CA 15
ATOM 19244 C C . LYS A 1 9 ? 30.553 23.808 30.469 1.00 0.00 9 LYS A C 15
ATOM 19245 O O . LYS A 1 9 ? 30.953 23.997 31.611 1.00 0.00 9 LYS A O 15
ATOM 19264 N N . ILE A 1 10 ? 31.182 24.299 29.400 1.00 0.00 10 ILE A N 15
ATOM 19265 C CA . ILE A 1 10 ? 32.408 25.109 29.459 1.00 0.00 10 ILE A CA 15
ATOM 19266 C C . ILE A 1 10 ? 32.200 26.377 30.301 1.00 0.00 10 ILE A C 15
ATOM 19267 O O . ILE A 1 10 ? 32.971 26.653 31.219 1.00 0.00 10 ILE A O 15
ATOM 19283 N N . LEU A 1 11 ? 31.115 27.111 30.034 1.00 0.00 11 LEU A N 15
ATOM 19284 C CA . LEU A 1 11 ? 30.711 28.308 30.777 1.00 0.00 11 LEU A CA 15
ATOM 19285 C C . LEU A 1 11 ? 30.222 27.987 32.214 1.00 0.00 11 LEU A C 15
ATOM 19286 O O . LEU A 1 11 ? 30.050 28.901 33.019 1.00 0.00 11 LEU A O 15
ATOM 19302 N N . ILE A 1 12 ? 30.084 26.702 32.574 1.00 0.00 12 ILE A N 15
ATOM 19303 C CA . ILE A 1 12 ? 29.889 26.218 33.957 1.00 0.00 12 ILE A CA 15
ATOM 19304 C C . ILE A 1 12 ? 31.224 25.889 34.654 1.00 0.00 12 ILE A C 15
ATOM 19305 O O . ILE A 1 12 ? 31.377 26.192 35.837 1.00 0.00 12 ILE A O 15
ATOM 19321 N N . MET A 1 13 ? 32.219 25.325 33.952 1.00 0.00 13 MET A N 15
ATOM 19322 C CA . MET A 1 13 ? 33.513 24.932 34.542 1.00 0.00 13 MET A CA 15
ATOM 19323 C C . MET A 1 13 ? 34.166 26.097 35.296 1.00 0.00 13 MET A C 15
ATOM 19324 O O . MET A 1 13 ? 34.546 25.969 36.462 1.00 0.00 13 MET A O 15
ATOM 19338 N N . LEU A 1 14 ? 34.254 27.254 34.637 1.00 0.00 14 LEU A N 15
ATOM 19339 C CA . LEU A 1 14 ? 34.847 28.473 35.190 1.00 0.00 14 LEU A CA 15
ATOM 19340 C C . LEU A 1 14 ? 33.814 29.377 35.877 1.00 0.00 14 LEU A C 15
ATOM 19341 O O . LEU A 1 14 ? 34.150 30.510 36.202 1.00 0.00 14 LEU A O 15
ATOM 19357 N N . LYS A 1 15 ? 32.648 28.816 36.190 1.00 0.00 15 LYS A N 15
ATOM 19358 C CA . LYS A 1 15 ? 31.674 29.497 37.025 1.00 0.00 15 LYS A CA 15
ATOM 19359 C C . LYS A 1 15 ? 32.086 29.147 38.473 1.00 0.00 15 LYS A C 15
ATOM 19360 O O . LYS A 1 15 ? 32.103 30.002 39.359 1.00 0.00 15 LYS A O 15
ATOM 19379 N N . GLU A 1 16 ? 32.415 27.866 38.677 1.00 0.00 16 GLU A N 15
ATOM 19380 C CA . GLU A 1 16 ? 32.864 27.337 39.974 1.00 0.00 16 GLU A CA 15
ATOM 19381 C C . GLU A 1 16 ? 34.379 27.472 40.180 1.00 0.00 16 GLU A C 15
ATOM 19382 O O . GLU A 1 16 ? 34.810 28.077 41.162 1.00 0.00 16 GLU A O 15
ATOM 19394 N N . ASN A 1 17 ? 35.136 27.021 39.185 1.00 0.00 17 ASN A N 15
ATOM 19395 C CA . ASN A 1 17 ? 36.588 27.127 39.178 1.00 0.00 17 ASN A CA 15
ATOM 19396 C C . ASN A 1 17 ? 36.956 28.611 39.208 1.00 0.00 17 ASN A C 15
ATOM 19397 O O . ASN A 1 17 ? 37.989 28.980 39.764 1.00 0.00 17 ASN A O 15
ATOM 19408 N N . GLN A 1 18 ? 36.115 29.366 38.551 1.00 0.00 18 GLN A N 15
ATOM 19409 C CA . GLN A 1 18 ? 36.216 30.835 38.444 1.00 0.00 18 GLN A CA 15
ATOM 19410 C C . GLN A 1 18 ? 37.394 31.365 37.617 1.00 0.00 18 GLN A C 15
ATOM 19411 O O . GLN A 1 18 ? 37.848 32.492 37.814 1.00 0.00 18 GLN A O 15
ATOM 19425 N N . CYS A 1 19 ? 37.874 30.612 36.654 1.00 0.00 19 CYS A N 15
ATOM 19426 C CA . CYS A 1 19 ? 38.950 31.049 35.776 1.00 0.00 19 CYS A CA 15
ATOM 19427 C C . CYS A 1 19 ? 38.269 31.852 34.674 1.00 0.00 19 CYS A C 15
ATOM 19428 O O . CYS A 1 19 ? 38.179 31.421 33.525 1.00 0.00 19 CYS A O 15
ATOM 19436 N N . THR A 1 20 ? 37.554 32.895 35.094 1.00 0.00 20 THR A N 15
ATOM 19437 C CA . THR A 1 20 ? 36.775 33.718 34.167 1.00 0.00 20 THR A CA 15
ATOM 19438 C C . THR A 1 20 ? 36.874 35.228 34.378 1.00 0.00 20 THR A C 15
ATOM 19439 O O . THR A 1 20 ? 35.940 35.852 34.881 1.00 0.00 20 THR A O 15
ATOM 19450 N N . THR A 1 21 ? 38.001 35.808 33.993 1.00 0.00 21 THR A N 15
ATOM 19451 C CA . THR A 1 21 ? 38.210 37.248 34.115 1.00 0.00 21 THR A CA 15
ATOM 19452 C C . THR A 1 21 ? 39.021 37.719 32.913 1.00 0.00 21 THR A C 15
ATOM 19453 O O . THR A 1 21 ? 39.570 36.906 32.181 1.00 0.00 21 THR A O 15
ATOM 19464 N N . GLU A 1 22 ? 39.091 39.026 32.687 1.00 0.00 22 GLU A N 15
ATOM 19465 C CA . GLU A 1 22 ? 39.839 39.543 31.543 1.00 0.00 22 GLU A CA 15
ATOM 19466 C C . GLU A 1 22 ? 41.320 39.159 31.626 1.00 0.00 22 GLU A C 15
ATOM 19467 O O . GLU A 1 22 ? 41.934 38.808 30.619 1.00 0.00 22 GLU A O 15
ATOM 19479 N N . LEU A 1 23 ? 41.885 39.231 32.826 1.00 0.00 23 LEU A N 15
ATOM 19480 C CA . LEU A 1 23 ? 43.280 38.878 33.057 1.00 0.00 23 LEU A CA 15
ATOM 19481 C C . LEU A 1 23 ? 43.594 37.403 32.773 1.00 0.00 23 LEU A C 15
ATOM 19482 O O . LEU A 1 23 ? 44.660 37.089 32.243 1.00 0.00 23 LEU A O 15
ATOM 19498 N N . LYS A 1 24 ? 42.675 36.502 33.119 1.00 0.00 24 LYS A N 15
ATOM 19499 C CA . LYS A 1 24 ? 42.916 35.067 32.941 1.00 0.00 24 LYS A CA 15
ATOM 19500 C C . LYS A 1 24 ? 42.354 34.449 31.657 1.00 0.00 24 LYS A C 15
ATOM 19501 O O . LYS A 1 24 ? 41.154 34.443 31.400 1.00 0.00 24 LYS A O 15
ATOM 19520 N N . SER A 1 25 ? 43.271 33.886 30.885 1.00 0.00 25 SER A N 15
ATOM 19521 C CA . SER A 1 25 ? 42.968 33.227 29.605 1.00 0.00 25 SER A CA 15
ATOM 19522 C C . SER A 1 25 ? 43.203 31.712 29.714 1.00 0.00 25 SER A C 15
ATOM 19523 O O . SER A 1 25 ? 44.304 31.271 30.057 1.00 0.00 25 SER A O 15
ATOM 19531 N N . PHE A 1 26 ? 42.129 30.937 29.554 1.00 0.00 26 PHE A N 15
ATOM 19532 C CA . PHE A 1 26 ? 42.188 29.479 29.700 1.00 0.00 26 PHE A CA 15
ATOM 19533 C C . PHE A 1 26 ? 42.644 28.795 28.424 1.00 0.00 26 PHE A C 15
ATOM 19534 O O . PHE A 1 26 ? 42.084 29.019 27.351 1.00 0.00 26 PHE A O 15
ATOM 19551 N N . THR A 1 27 ? 43.669 27.959 28.546 1.00 0.00 27 THR A N 15
ATOM 19552 C CA . THR A 1 27 ? 44.213 27.294 27.347 1.00 0.00 27 THR A CA 15
ATOM 19553 C C . THR A 1 27 ? 43.345 26.122 26.885 1.00 0.00 27 THR A C 15
ATOM 19554 O O . THR A 1 27 ? 42.697 25.446 27.689 1.00 0.00 27 THR A O 15
ATOM 19565 N N . TYR A 1 28 ? 43.401 25.805 25.586 1.00 0.00 28 TYR A N 15
ATOM 19566 C CA . TYR A 1 28 ? 42.752 24.605 25.052 1.00 0.00 28 TYR A CA 15
ATOM 19567 C C . TYR A 1 28 ? 43.261 23.318 25.707 1.00 0.00 28 TYR A C 15
ATOM 19568 O O . TYR A 1 28 ? 42.458 22.426 25.941 1.00 0.00 28 TYR A O 15
ATOM 19586 N N . THR A 1 29 ? 44.549 23.220 26.054 1.00 0.00 29 THR A N 15
ATOM 19587 C CA . THR A 1 29 ? 45.098 22.056 26.770 1.00 0.00 29 THR A CA 15
ATOM 19588 C C . THR A 1 29 ? 44.518 21.923 28.179 1.00 0.00 29 THR A C 15
ATOM 19589 O O . THR A 1 29 ? 44.082 20.835 28.553 1.00 0.00 29 THR A O 15
ATOM 19600 N N . LYS A 1 30 ? 44.429 23.020 28.944 1.00 0.00 30 LYS A N 15
ATOM 19601 C CA . LYS A 1 30 ? 43.850 23.021 30.295 1.00 0.00 30 LYS A CA 15
ATOM 19602 C C . LYS A 1 30 ? 42.356 22.697 30.268 1.00 0.00 30 LYS A C 15
ATOM 19603 O O . LYS A 1 30 ? 41.904 21.868 31.053 1.00 0.00 30 LYS A O 15
ATOM 19622 N N . LEU A 1 31 ? 41.613 23.278 29.322 1.00 0.00 31 LEU A N 15
ATOM 19623 C CA . LEU A 1 31 ? 40.214 22.927 29.059 1.00 0.00 31 LEU A CA 15
ATOM 19624 C C . LEU A 1 31 ? 40.066 21.449 28.640 1.00 0.00 31 LEU A C 15
ATOM 19625 O O . LEU A 1 31 ? 39.205 20.757 29.170 1.00 0.00 31 LEU A O 15
ATOM 19641 N N . CYS A 1 32 ? 40.920 20.927 27.757 1.00 0.00 32 CYS A N 15
ATOM 19642 C CA . CYS A 1 32 ? 40.889 19.528 27.304 1.00 0.00 32 CYS A CA 15
ATOM 19643 C C . CYS A 1 32 ? 41.229 18.512 28.421 1.00 0.00 32 CYS A C 15
ATOM 19644 O O . CYS A 1 32 ? 40.862 17.343 28.328 1.00 0.00 32 CYS A O 15
ATOM 19652 N N . ASN A 1 33 ? 41.893 18.949 29.498 1.00 0.00 33 ASN A N 15
ATOM 19653 C CA . ASN A 1 33 ? 42.178 18.126 30.680 1.00 0.00 33 ASN A CA 15
ATOM 19654 C C . ASN A 1 33 ? 41.039 18.102 31.729 1.00 0.00 33 ASN A C 15
ATOM 19655 O O . ASN A 1 33 ? 41.104 17.327 32.684 1.00 0.00 33 ASN A O 15
ATOM 19666 N N . ILE A 1 34 ? 39.995 18.929 31.568 1.00 0.00 34 ILE A N 15
ATOM 19667 C CA . ILE A 1 34 ? 38.803 18.988 32.440 1.00 0.00 34 ILE A CA 15
ATOM 19668 C C . ILE A 1 34 ? 37.480 18.760 31.675 1.00 0.00 34 ILE A C 15
ATOM 19669 O O . ILE A 1 34 ? 36.423 18.610 32.283 1.00 0.00 34 ILE A O 15
ATOM 19685 N N . SER A 1 35 ? 37.520 18.749 30.341 1.00 0.00 35 SER A N 15
ATOM 19686 C CA . SER A 1 35 ? 36.348 18.745 29.449 1.00 0.00 35 SER A CA 15
ATOM 19687 C C . SER A 1 35 ? 35.554 17.436 29.376 1.00 0.00 35 SER A C 15
ATOM 19688 O O . SER A 1 35 ? 34.359 17.491 29.094 1.00 0.00 35 SER A O 15
ATOM 19696 N N . LYS A 1 36 ? 36.214 16.273 29.520 1.00 0.00 36 LYS A N 15
ATOM 19697 C CA . LYS A 1 36 ? 35.719 14.940 29.089 1.00 0.00 36 LYS A CA 15
ATOM 19698 C C . LYS A 1 36 ? 35.400 14.812 27.582 1.00 0.00 36 LYS A C 15
ATOM 19699 O O . LYS A 1 36 ? 34.763 13.840 27.171 1.00 0.00 36 LYS A O 15
ATOM 19718 N N . LEU A 1 37 ? 35.867 15.742 26.746 1.00 0.00 37 LEU A N 15
ATOM 19719 C CA . LEU A 1 37 ? 35.715 15.729 25.295 1.00 0.00 37 LEU A CA 15
ATOM 19720 C C . LEU A 1 37 ? 36.957 16.277 24.569 1.00 0.00 37 LEU A C 15
ATOM 19721 O O . LEU A 1 37 ? 37.729 17.048 25.138 1.00 0.00 37 LEU A O 15
ATOM 19737 N N . SER A 1 38 ? 37.147 15.871 23.312 1.00 0.00 38 SER A N 15
ATOM 19738 C CA . SER A 1 38 ? 38.373 16.136 22.545 1.00 0.00 38 SER A CA 15
ATOM 19739 C C . SER A 1 38 ? 38.660 17.624 22.314 1.00 0.00 38 SER A C 15
ATOM 19740 O O . SER A 1 38 ? 37.735 18.443 22.248 1.00 0.00 38 SER A O 15
ATOM 19748 N N . MET A 1 39 ? 39.933 17.976 22.081 1.00 0.00 39 MET A N 15
ATOM 19749 C CA . MET A 1 39 ? 40.316 19.341 21.713 1.00 0.00 39 MET A CA 15
ATOM 19750 C C . MET A 1 39 ? 39.561 19.819 20.460 1.00 0.00 39 MET A C 15
ATOM 19751 O O . MET A 1 39 ? 39.016 20.923 20.459 1.00 0.00 39 MET A O 15
ATOM 19765 N N . SER A 1 40 ? 39.435 18.966 19.439 1.00 0.00 40 SER A N 15
ATOM 19766 C CA . SER A 1 40 ? 38.647 19.236 18.224 1.00 0.00 40 SER A CA 15
ATOM 19767 C C . SER A 1 40 ? 37.181 19.590 18.502 1.00 0.00 40 SER A C 15
ATOM 19768 O O . SER A 1 40 ? 36.560 20.285 17.705 1.00 0.00 40 SER A O 15
ATOM 19776 N N . THR A 1 41 ? 36.620 19.129 19.624 1.00 0.00 41 THR A N 15
ATOM 19777 C CA . THR A 1 41 ? 35.232 19.394 20.029 1.00 0.00 41 THR A CA 15
ATOM 19778 C C . THR A 1 41 ? 35.124 20.695 20.836 1.00 0.00 41 THR A C 15
ATOM 19779 O O . THR A 1 41 ? 34.268 21.531 20.550 1.00 0.00 41 THR A O 15
ATOM 19790 N N . VAL A 1 42 ? 36.024 20.936 21.800 1.00 0.00 42 VAL A N 15
ATOM 19791 C CA . VAL A 1 42 ? 36.013 22.172 22.616 1.00 0.00 42 VAL A CA 15
ATOM 19792 C C . VAL A 1 42 ? 36.426 23.428 21.847 1.00 0.00 42 VAL A C 15
ATOM 19793 O O . VAL A 1 42 ? 35.908 24.511 22.128 1.00 0.00 42 VAL A O 15
ATOM 19806 N N . ARG A 1 43 ? 37.291 23.281 20.832 1.00 0.00 43 ARG A N 15
ATOM 19807 C CA . ARG A 1 43 ? 37.626 24.347 19.863 1.00 0.00 43 ARG A CA 15
ATOM 19808 C C . ARG A 1 43 ? 36.353 24.996 19.305 1.00 0.00 43 ARG A C 15
ATOM 19809 O O . ARG A 1 43 ? 36.229 26.218 19.346 1.00 0.00 43 ARG A O 15
ATOM 19830 N N . ARG A 1 44 ? 35.361 24.181 18.922 1.00 0.00 44 ARG A N 15
ATOM 19831 C CA . ARG A 1 44 ? 34.062 24.636 18.394 1.00 0.00 44 ARG A CA 15
ATOM 19832 C C . ARG A 1 44 ? 33.278 25.476 19.405 1.00 0.00 44 ARG A C 15
ATOM 19833 O O . ARG A 1 44 ? 32.736 26.515 19.042 1.00 0.00 44 ARG A O 15
ATOM 19854 N N . SER A 1 45 ? 33.250 25.055 20.671 1.00 0.00 45 SER A N 15
ATOM 19855 C CA . SER A 1 45 ? 32.553 25.758 21.760 1.00 0.00 45 SER A CA 15
ATOM 19856 C C . SER A 1 45 ? 33.160 27.141 22.035 1.00 0.00 45 SER A C 15
ATOM 19857 O O . SER A 1 45 ? 32.465 28.144 21.880 1.00 0.00 45 SER A O 15
ATOM 19865 N N . ILE A 1 46 ? 34.469 27.223 22.312 1.00 0.00 46 ILE A N 15
ATOM 19866 C CA . ILE A 1 46 ? 35.193 28.510 22.411 1.00 0.00 46 ILE A CA 15
ATOM 19867 C C . ILE A 1 46 ? 34.957 29.397 21.177 1.00 0.00 46 ILE A C 15
ATOM 19868 O O . ILE A 1 46 ? 34.691 30.589 21.329 1.00 0.00 46 ILE A O 15
ATOM 19884 N N . LYS A 1 47 ? 34.997 28.825 19.965 1.00 0.00 47 LYS A N 15
ATOM 19885 C CA . LYS A 1 47 ? 34.864 29.562 18.701 1.00 0.00 47 LYS A CA 15
ATOM 19886 C C . LYS A 1 47 ? 33.480 30.194 18.557 1.00 0.00 47 LYS A C 15
ATOM 19887 O O . LYS A 1 47 ? 33.377 31.379 18.254 1.00 0.00 47 LYS A O 15
ATOM 19906 N N . LYS A 1 48 ? 32.424 29.429 18.840 1.00 0.00 48 LYS A N 15
ATOM 19907 C CA . LYS A 1 48 ? 31.041 29.922 18.913 1.00 0.00 48 LYS A CA 15
ATOM 19908 C C . LYS A 1 48 ? 30.884 31.028 19.955 1.00 0.00 48 LYS A C 15
ATOM 19909 O O . LYS A 1 48 ? 30.205 32.021 19.705 1.00 0.00 48 LYS A O 15
ATOM 19928 N N . PHE A 1 49 ? 31.539 30.910 21.108 1.00 0.00 49 PHE A N 15
ATOM 19929 C CA . PHE A 1 49 ? 31.443 31.912 22.171 1.00 0.00 49 PHE A CA 15
ATOM 19930 C C . PHE A 1 49 ? 32.161 33.242 21.880 1.00 0.00 49 PHE A C 15
ATOM 19931 O O . PHE A 1 49 ? 31.854 34.230 22.546 1.00 0.00 49 PHE A O 15
ATOM 19948 N N . LEU A 1 50 ? 33.013 33.312 20.847 1.00 0.00 50 LEU A N 15
ATOM 19949 C CA . LEU A 1 50 ? 33.464 34.583 20.256 1.00 0.00 50 LEU A CA 15
ATOM 19950 C C . LEU A 1 50 ? 32.309 35.367 19.615 1.00 0.00 50 LEU A C 15
ATOM 19951 O O . LEU A 1 50 ? 32.320 36.601 19.598 1.00 0.00 50 LEU A O 15
ATOM 19967 N N . GLU A 1 51 ? 31.329 34.656 19.052 1.00 0.00 51 GLU A N 15
ATOM 19968 C CA . GLU A 1 51 ? 30.124 35.237 18.454 1.00 0.00 51 GLU A CA 15
ATOM 19969 C C . GLU A 1 51 ? 29.053 35.526 19.519 1.00 0.00 51 GLU A C 15
ATOM 19970 O O . GLU A 1 51 ? 28.368 36.541 19.436 1.00 0.00 51 GLU A O 15
ATOM 19982 N N . LEU A 1 52 ? 28.990 34.703 20.559 1.00 0.00 52 LEU A N 15
ATOM 19983 C CA . LEU A 1 52 ? 28.097 34.949 21.694 1.00 0.00 52 LEU A CA 15
ATOM 19984 C C . LEU A 1 52 ? 28.540 36.223 22.448 1.00 0.00 52 LEU A C 15
ATOM 19985 O O . LEU A 1 52 ? 27.723 36.995 22.949 1.00 0.00 52 LEU A O 15
ATOM 20001 N N . GLN A 1 53 ? 29.859 36.403 22.504 1.00 0.00 53 GLN A N 15
ATOM 20002 C CA . GLN A 1 53 ? 30.594 37.505 23.202 1.00 0.00 53 GLN A CA 15
ATOM 20003 C C . GLN A 1 53 ? 31.033 37.132 24.628 1.00 0.00 53 GLN A C 15
ATOM 20004 O O . GLN A 1 53 ? 31.636 37.930 25.346 1.00 0.00 53 GLN A O 15
ATOM 20018 N N . TYR A 1 54 ? 30.711 35.903 25.004 1.00 0.00 54 TYR A N 15
ATOM 20019 C CA . TYR A 1 54 ? 31.115 35.311 26.285 1.00 0.00 54 TYR A CA 15
ATOM 20020 C C . TYR A 1 54 ? 32.623 35.005 26.355 1.00 0.00 54 TYR A C 15
ATOM 20021 O O . TYR A 1 54 ? 33.194 35.001 27.443 1.00 0.00 54 TYR A O 15
ATOM 20039 N N . VAL A 1 55 ? 33.232 34.840 25.178 1.00 0.00 55 VAL A N 15
ATOM 20040 C CA . VAL A 1 55 ? 34.658 34.548 25.042 1.00 0.00 55 VAL A CA 15
ATOM 20041 C C . VAL A 1 55 ? 35.363 35.444 24.009 1.00 0.00 55 VAL A C 15
ATOM 20042 O O . VAL A 1 55 ? 34.758 35.916 23.047 1.00 0.00 55 VAL A O 15
ATOM 20055 N N . LYS A 1 56 ? 36.655 35.658 24.244 1.00 0.00 56 LYS A N 15
ATOM 20056 C CA . LYS A 1 56 ? 37.542 36.474 23.420 1.00 0.00 56 LYS A CA 15
ATOM 20057 C C . LYS A 1 56 ? 38.972 35.920 23.312 1.00 0.00 56 LYS A C 15
ATOM 20058 O O . LYS A 1 56 ? 39.344 34.954 23.978 1.00 0.00 56 LYS A O 15
ATOM 20077 N N . GLU A 1 57 ? 39.751 36.569 22.452 1.00 0.00 57 GLU A N 15
ATOM 20078 C CA . GLU A 1 57 ? 41.148 36.229 22.165 1.00 0.00 57 GLU A CA 15
ATOM 20079 C C . GLU A 1 57 ? 42.028 37.483 22.274 1.00 0.00 57 GLU A C 15
ATOM 20080 O O . GLU A 1 57 ? 41.513 38.601 22.315 1.00 0.00 57 GLU A O 15
ATOM 20092 N N . GLY A 1 58 ? 43.348 37.297 22.338 1.00 0.00 58 GLY A N 15
ATOM 20093 C CA . GLY A 1 58 ? 44.333 38.386 22.310 1.00 0.00 58 GLY A CA 15
ATOM 20094 C C . GLY A 1 58 ? 45.081 38.446 20.977 1.00 0.00 58 GLY A C 15
ATOM 20095 O O . GLY A 1 58 ? 44.576 38.948 19.972 1.00 0.00 58 GLY A O 15
ATOM 20099 N N . CYS A 1 59 ? 46.262 37.834 20.962 1.00 0.00 59 CYS A N 15
ATOM 20100 C CA . CYS A 1 59 ? 47.136 37.825 19.789 1.00 0.00 59 CYS A CA 15
ATOM 20101 C C . CYS A 1 59 ? 46.606 37.010 18.598 1.00 0.00 59 CYS A C 15
ATOM 20102 O O . CYS A 1 59 ? 45.797 36.097 18.760 1.00 0.00 59 CYS A O 15
ATOM 20110 N N . LYS A 1 60 ? 47.080 37.365 17.403 1.00 0.00 60 LYS A N 15
ATOM 20111 C CA . LYS A 1 60 ? 46.687 36.733 16.144 1.00 0.00 60 LYS A CA 15
ATOM 20112 C C . LYS A 1 60 ? 47.312 35.352 15.933 1.00 0.00 60 LYS A C 15
ATOM 20113 O O . LYS A 1 60 ? 48.203 34.941 16.673 1.00 0.00 60 LYS A O 15
ATOM 20132 N N . GLN A 1 61 ? 46.830 34.646 14.911 1.00 0.00 61 GLN A N 15
ATOM 20133 C CA . GLN A 1 61 ? 47.303 33.301 14.574 1.00 0.00 61 GLN A CA 15
ATOM 20134 C C . GLN A 1 61 ? 48.767 33.290 14.118 1.00 0.00 61 GLN A C 15
ATOM 20135 O O . GLN A 1 61 ? 49.290 34.293 13.629 1.00 0.00 61 GLN A O 15
ATOM 20149 N N . GLY A 1 62 ? 49.415 32.137 14.266 1.00 0.00 62 GLY A N 15
ATOM 20150 C CA . GLY A 1 62 ? 50.828 31.995 13.953 1.00 0.00 62 GLY A CA 15
ATOM 20151 C C . GLY A 1 62 ? 51.736 32.257 15.154 1.00 0.00 62 GLY A C 15
ATOM 20152 O O . GLY A 1 62 ? 52.959 32.287 15.020 1.00 0.00 62 GLY A O 15
ATOM 20156 N N . ILE A 1 63 ? 51.131 32.445 16.327 1.00 0.00 63 ILE A N 15
ATOM 20157 C CA . ILE A 1 63 ? 51.830 32.695 17.583 1.00 0.00 63 ILE A CA 15
ATOM 20158 C C . ILE A 1 63 ? 51.120 31.853 18.662 1.00 0.00 63 ILE A C 15
ATOM 20159 O O . ILE A 1 63 ? 50.015 31.347 18.434 1.00 0.00 63 ILE A O 15
ATOM 20175 N N . SER A 1 64 ? 51.712 31.696 19.844 1.00 0.00 64 SER A N 15
ATOM 20176 C CA . SER A 1 64 ? 51.075 30.882 20.881 1.00 0.00 64 SER A CA 15
ATOM 20177 C C . SER A 1 64 ? 49.964 31.687 21.570 1.00 0.00 64 SER A C 15
ATOM 20178 O O . SER A 1 64 ? 50.154 32.258 22.644 1.00 0.00 64 SER A O 15
ATOM 20186 N N . LYS A 1 65 ? 48.802 31.711 20.917 1.00 0.00 65 LYS A N 15
ATOM 20187 C CA . LYS A 1 65 ? 47.619 32.437 21.358 1.00 0.00 65 LYS A CA 15
ATOM 20188 C C . LYS A 1 65 ? 46.816 31.759 22.462 1.00 0.00 65 LYS A C 15
ATOM 20189 O O . LYS A 1 65 ? 47.012 30.587 22.784 1.00 0.00 65 LYS A O 15
ATOM 20208 N N . THR A 1 66 ? 45.904 32.540 23.027 1.00 0.00 66 THR A N 15
ATOM 20209 C CA . THR A 1 66 ? 45.014 32.084 24.109 1.00 0.00 66 THR A CA 15
ATOM 20210 C C . THR A 1 66 ? 43.679 32.848 24.137 1.00 0.00 66 THR A C 15
ATOM 20211 O O . THR A 1 66 ? 43.548 33.881 23.476 1.00 0.00 66 THR A O 15
ATOM 20222 N N . PHE A 1 67 ? 42.690 32.323 24.874 1.00 0.00 67 PHE A N 15
ATOM 20223 C CA . PHE A 1 67 ? 41.292 32.778 24.882 1.00 0.00 67 PHE A CA 15
ATOM 20224 C C . PHE A 1 67 ? 40.828 33.073 26.317 1.00 0.00 67 PHE A C 15
ATOM 20225 O O . PHE A 1 67 ? 41.067 32.278 27.225 1.00 0.00 67 PHE A O 15
ATOM 20242 N N . TYR A 1 68 ? 40.178 34.218 26.529 1.00 0.00 68 TYR A N 15
ATOM 20243 C CA . TYR A 1 68 ? 39.708 34.697 27.836 1.00 0.00 68 TYR A CA 15
ATOM 20244 C C . TYR A 1 68 ? 38.191 34.921 27.845 1.00 0.00 68 TYR A C 15
ATOM 20245 O O . TYR A 1 68 ? 37.543 34.884 26.800 1.00 0.00 68 TYR A O 15
ATOM 20263 N N . ILE A 1 69 ? 37.608 35.118 29.030 1.00 0.00 69 ILE A N 15
ATOM 20264 C CA . ILE A 1 69 ? 36.154 35.069 29.245 1.00 0.00 69 ILE A CA 15
ATOM 20265 C C . ILE A 1 69 ? 35.654 36.404 29.815 1.00 0.00 69 ILE A C 15
ATOM 20266 O O . ILE A 1 69 ? 36.274 36.983 30.710 1.00 0.00 69 ILE A O 15
ATOM 20282 N N . THR A 1 70 ? 34.564 36.929 29.253 1.00 0.00 70 THR A N 15
ATOM 20283 C CA . THR A 1 70 ? 34.037 38.270 29.519 1.00 0.00 70 THR A CA 15
ATOM 20284 C C . THR A 1 70 ? 33.031 38.279 30.685 1.00 0.00 70 THR A C 15
ATOM 20285 O O . THR A 1 70 ? 32.394 37.259 30.974 1.00 0.00 70 THR A O 15
ATOM 20296 N N . PRO A 1 71 ? 32.814 39.430 31.358 1.00 0.00 71 PRO A N 15
ATOM 20297 C CA . PRO A 1 71 ? 31.830 39.524 32.439 1.00 0.00 71 PRO A CA 15
ATOM 20298 C C . PRO A 1 71 ? 30.385 39.333 31.957 1.00 0.00 71 PRO A C 15
ATOM 20299 O O . PRO A 1 71 ? 29.535 38.955 32.754 1.00 0.00 71 PRO A O 15
ATOM 20310 N N . ASN A 1 72 ? 30.086 39.529 30.669 1.00 0.00 72 ASN A N 15
ATOM 20311 C CA . ASN A 1 72 ? 28.729 39.385 30.136 1.00 0.00 72 ASN A CA 15
ATOM 20312 C C . ASN A 1 72 ? 28.162 37.966 30.321 1.00 0.00 72 ASN A C 15
ATOM 20313 O O . ASN A 1 72 ? 26.959 37.802 30.512 1.00 0.00 72 ASN A O 15
ATOM 20324 N N . GLY A 1 73 ? 29.015 36.933 30.345 1.00 0.00 73 GLY A N 15
ATOM 20325 C CA . GLY A 1 73 ? 28.573 35.573 30.664 1.00 0.00 73 GLY A CA 15
ATOM 20326 C C . GLY A 1 73 ? 28.071 35.425 32.107 1.00 0.00 73 GLY A C 15
ATOM 20327 O O . GLY A 1 73 ? 27.119 34.683 32.338 1.00 0.00 73 GLY A O 15
ATOM 20331 N N . ILE A 1 74 ? 28.631 36.167 33.076 1.00 0.00 74 ILE A N 15
ATOM 20332 C CA . ILE A 1 74 ? 28.203 36.150 34.491 1.00 0.00 74 ILE A CA 15
ATOM 20333 C C . ILE A 1 74 ? 26.739 36.585 34.658 1.00 0.00 74 ILE A C 15
ATOM 20334 O O . ILE A 1 74 ? 26.071 36.095 35.569 1.00 0.00 74 ILE A O 15
ATOM 20350 N N . GLU A 1 75 ? 26.201 37.419 33.762 1.00 0.00 75 GLU A N 15
ATOM 20351 C CA . GLU A 1 75 ? 24.767 37.752 33.720 1.00 0.00 75 GLU A CA 15
ATOM 20352 C C . GLU A 1 75 ? 23.922 36.477 33.571 1.00 0.00 75 GLU A C 15
ATOM 20353 O O . GLU A 1 75 ? 23.012 36.222 34.358 1.00 0.00 75 GLU A O 15
ATOM 20365 N N . LYS A 1 76 ? 24.301 35.601 32.630 1.00 0.00 76 LYS A N 15
ATOM 20366 C CA . LYS A 1 76 ? 23.676 34.285 32.437 1.00 0.00 76 LYS A CA 15
ATOM 20367 C C . LYS A 1 76 ? 23.922 33.359 33.636 1.00 0.00 76 LYS A C 15
ATOM 20368 O O . LYS A 1 76 ? 23.070 32.527 33.938 1.00 0.00 76 LYS A O 15
ATOM 20387 N N . LEU A 1 77 ? 25.057 33.503 34.336 1.00 0.00 77 LEU A N 15
ATOM 20388 C CA . LEU A 1 77 ? 25.371 32.729 35.549 1.00 0.00 77 LEU A CA 15
ATOM 20389 C C . LEU A 1 77 ? 24.475 33.078 36.753 1.00 0.00 77 LEU A C 15
ATOM 20390 O O . LEU A 1 77 ? 24.417 32.290 37.694 1.00 0.00 77 LEU A O 15
ATOM 20406 N N . LYS A 1 78 ? 23.747 34.205 36.735 1.00 0.00 78 LYS A N 15
ATOM 20407 C CA . LYS A 1 78 ? 22.599 34.434 37.623 1.00 0.00 78 LYS A CA 15
ATOM 20408 C C . LYS A 1 78 ? 21.413 33.537 37.233 1.00 0.00 78 LYS A C 15
ATOM 20409 O O . LYS A 1 78 ? 20.874 32.801 38.051 1.00 0.00 78 LYS A O 15
ATOM 20428 N N . SER A 1 79 ? 21.044 33.549 35.952 1.00 0.00 79 SER A N 15
ATOM 20429 C CA . SER A 1 79 ? 19.846 32.892 35.399 1.00 0.00 79 SER A CA 15
ATOM 20430 C C . SER A 1 79 ? 19.836 31.357 35.513 1.00 0.00 79 SER A C 15
ATOM 20431 O O . SER A 1 79 ? 18.775 30.735 35.428 1.00 0.00 79 SER A O 15
ATOM 20439 N N . ILE A 1 80 ? 20.991 30.718 35.718 1.00 0.00 80 ILE A N 15
ATOM 20440 C CA . ILE A 1 80 ? 21.109 29.262 35.939 1.00 0.00 80 ILE A CA 15
ATOM 20441 C C . ILE A 1 80 ? 20.760 28.791 37.365 1.00 0.00 80 ILE A C 15
ATOM 20442 O O . ILE A 1 80 ? 20.624 27.578 37.568 1.00 0.00 80 ILE A O 15
ATOM 20458 N N . MET A 1 81 ? 20.612 29.709 38.330 1.00 0.00 81 MET A N 15
ATOM 20459 C CA . MET A 1 81 ? 20.425 29.411 39.764 1.00 0.00 81 MET A CA 15
ATOM 20460 C C . MET A 1 81 ? 19.125 28.686 40.121 1.00 0.00 81 MET A C 15
ATOM 20461 O O . MET A 1 81 ? 18.100 28.813 39.407 1.00 0.00 81 MET A O 15
ATOM 20476 N N . MET A 1 1 ? 15.851 31.176 31.398 1.00 0.00 1 MET A N 16
ATOM 20477 C CA . MET A 1 1 ? 16.114 29.959 30.600 1.00 0.00 1 MET A CA 16
ATOM 20478 C C . MET A 1 1 ? 16.951 28.953 31.379 1.00 0.00 1 MET A C 16
ATOM 20479 O O . MET A 1 1 ? 17.770 29.355 32.200 1.00 0.00 1 MET A O 16
ATOM 20495 N N . ALA A 1 2 ? 16.761 27.659 31.110 1.00 0.00 2 ALA A N 16
ATOM 20496 C CA . ALA A 1 2 ? 17.721 26.606 31.468 1.00 0.00 2 ALA A CA 16
ATOM 20497 C C . ALA A 1 2 ? 18.929 26.601 30.500 1.00 0.00 2 ALA A C 16
ATOM 20498 O O . ALA A 1 2 ? 18.885 27.250 29.451 1.00 0.00 2 ALA A O 16
ATOM 20505 N N . VAL A 1 3 ? 19.998 25.908 30.882 1.00 0.00 3 VAL A N 16
ATOM 20506 C CA . VAL A 1 3 ? 21.203 25.843 30.065 1.00 0.00 3 VAL A CA 16
ATOM 20507 C C . VAL A 1 3 ? 21.594 24.394 29.753 1.00 0.00 3 VAL A C 16
ATOM 20508 O O . VAL A 1 3 ? 21.568 23.545 30.643 1.00 0.00 3 VAL A O 16
ATOM 20521 N N . ASN A 1 4 ? 21.953 24.105 28.503 1.00 0.00 4 ASN A N 16
ATOM 20522 C CA . ASN A 1 4 ? 22.345 22.753 28.124 1.00 0.00 4 ASN A CA 16
ATOM 20523 C C . ASN A 1 4 ? 23.677 22.323 28.747 1.00 0.00 4 ASN A C 16
ATOM 20524 O O . ASN A 1 4 ? 24.640 23.088 28.736 1.00 0.00 4 ASN A O 16
ATOM 20535 N N . LYS A 1 5 ? 23.728 21.109 29.281 1.00 0.00 5 LYS A N 16
ATOM 20536 C CA . LYS A 1 5 ? 24.926 20.606 29.952 1.00 0.00 5 LYS A CA 16
ATOM 20537 C C . LYS A 1 5 ? 25.974 20.096 28.971 1.00 0.00 5 LYS A C 16
ATOM 20538 O O . LYS A 1 5 ? 27.069 19.696 29.368 1.00 0.00 5 LYS A O 16
ATOM 20557 N N . ASN A 1 6 ? 25.630 20.114 27.692 1.00 0.00 6 ASN A N 16
ATOM 20558 C CA . ASN A 1 6 ? 26.539 19.600 26.657 1.00 0.00 6 ASN A CA 16
ATOM 20559 C C . ASN A 1 6 ? 27.471 20.702 26.128 1.00 0.00 6 ASN A C 16
ATOM 20560 O O . ASN A 1 6 ? 28.690 20.576 26.175 1.00 0.00 6 ASN A O 16
ATOM 20571 N N . GLU A 1 7 ? 26.895 21.808 25.662 1.00 0.00 7 GLU A N 16
ATOM 20572 C CA . GLU A 1 7 ? 27.595 22.957 25.110 1.00 0.00 7 GLU A CA 16
ATOM 20573 C C . GLU A 1 7 ? 28.084 23.894 26.226 1.00 0.00 7 GLU A C 16
ATOM 20574 O O . GLU A 1 7 ? 29.277 24.152 26.368 1.00 0.00 7 GLU A O 16
ATOM 20586 N N . TYR A 1 8 ? 27.178 24.285 27.129 1.00 0.00 8 TYR A N 16
ATOM 20587 C CA . TYR A 1 8 ? 27.455 25.043 28.355 1.00 0.00 8 TYR A CA 16
ATOM 20588 C C . TYR A 1 8 ? 28.386 24.303 29.330 1.00 0.00 8 TYR A C 16
ATOM 20589 O O . TYR A 1 8 ? 28.858 24.904 30.289 1.00 0.00 8 TYR A O 16
ATOM 20607 N N . LYS A 1 9 ? 28.745 23.036 29.061 1.00 0.00 9 LYS A N 16
ATOM 20608 C CA . LYS A 1 9 ? 29.705 22.249 29.854 1.00 0.00 9 LYS A CA 16
ATOM 20609 C C . LYS A 1 9 ? 31.029 22.999 30.065 1.00 0.00 9 LYS A C 16
ATOM 20610 O O . LYS A 1 9 ? 31.510 23.100 31.190 1.00 0.00 9 LYS A O 16
ATOM 20629 N N . ILE A 1 10 ? 31.568 23.603 28.994 1.00 0.00 10 ILE A N 16
ATOM 20630 C CA . ILE A 1 10 ? 32.790 24.429 29.032 1.00 0.00 10 ILE A CA 16
ATOM 20631 C C . ILE A 1 10 ? 32.635 25.586 30.025 1.00 0.00 10 ILE A C 16
ATOM 20632 O O . ILE A 1 10 ? 33.478 25.785 30.897 1.00 0.00 10 ILE A O 16
ATOM 20648 N N . LEU A 1 11 ? 31.532 26.328 29.886 1.00 0.00 11 LEU A N 16
ATOM 20649 C CA . LEU A 1 11 ? 31.186 27.515 30.677 1.00 0.00 11 LEU A CA 16
ATOM 20650 C C . LEU A 1 11 ? 30.963 27.210 32.174 1.00 0.00 11 LEU A C 16
ATOM 20651 O O . LEU A 1 11 ? 30.906 28.129 32.988 1.00 0.00 11 LEU A O 16
ATOM 20667 N N . ILE A 1 12 ? 30.901 25.927 32.541 1.00 0.00 12 ILE A N 16
ATOM 20668 C CA . ILE A 1 12 ? 30.780 25.438 33.921 1.00 0.00 12 ILE A CA 16
ATOM 20669 C C . ILE A 1 12 ? 32.147 25.008 34.481 1.00 0.00 12 ILE A C 16
ATOM 20670 O O . ILE A 1 12 ? 32.444 25.297 35.641 1.00 0.00 12 ILE A O 16
ATOM 20686 N N . MET A 1 13 ? 33.031 24.428 33.660 1.00 0.00 13 MET A N 16
ATOM 20687 C CA . MET A 1 13 ? 34.383 24.042 34.093 1.00 0.00 13 MET A CA 16
ATOM 20688 C C . MET A 1 13 ? 35.183 25.230 34.645 1.00 0.00 13 MET A C 16
ATOM 20689 O O . MET A 1 13 ? 35.763 25.138 35.727 1.00 0.00 13 MET A O 16
ATOM 20703 N N . LEU A 1 14 ? 35.186 26.373 33.948 1.00 0.00 14 LEU A N 16
ATOM 20704 C CA . LEU A 1 14 ? 35.907 27.561 34.418 1.00 0.00 14 LEU A CA 16
ATOM 20705 C C . LEU A 1 14 ? 35.252 28.232 35.639 1.00 0.00 14 LEU A C 16
ATOM 20706 O O . LEU A 1 14 ? 35.952 28.915 36.388 1.00 0.00 14 LEU A O 16
ATOM 20722 N N . LYS A 1 15 ? 33.950 28.017 35.871 1.00 0.00 15 LYS A N 16
ATOM 20723 C CA . LYS A 1 15 ? 33.261 28.388 37.116 1.00 0.00 15 LYS A CA 16
ATOM 20724 C C . LYS A 1 15 ? 33.792 27.569 38.291 1.00 0.00 15 LYS A C 16
ATOM 20725 O O . LYS A 1 15 ? 34.164 28.157 39.298 1.00 0.00 15 LYS A O 16
ATOM 20744 N N . GLU A 1 16 ? 33.858 26.243 38.180 1.00 0.00 16 GLU A N 16
ATOM 20745 C CA . GLU A 1 16 ? 34.366 25.404 39.278 1.00 0.00 16 GLU A CA 16
ATOM 20746 C C . GLU A 1 16 ? 35.866 25.635 39.540 1.00 0.00 16 GLU A C 16
ATOM 20747 O O . GLU A 1 16 ? 36.271 25.866 40.678 1.00 0.00 16 GLU A O 16
ATOM 20759 N N . ASN A 1 17 ? 36.687 25.658 38.485 1.00 0.00 17 ASN A N 16
ATOM 20760 C CA . ASN A 1 17 ? 38.131 25.870 38.580 1.00 0.00 17 ASN A CA 16
ATOM 20761 C C . ASN A 1 17 ? 38.558 27.327 38.808 1.00 0.00 17 ASN A C 16
ATOM 20762 O O . ASN A 1 17 ? 39.756 27.577 38.962 1.00 0.00 17 ASN A O 16
ATOM 20773 N N . GLN A 1 18 ? 37.595 28.233 38.931 1.00 0.00 18 GLN A N 16
ATOM 20774 C CA . GLN A 1 18 ? 37.893 29.638 39.187 1.00 0.00 18 GLN A CA 16
ATOM 20775 C C . GLN A 1 18 ? 38.787 30.215 38.104 1.00 0.00 18 GLN A C 16
ATOM 20776 O O . GLN A 1 18 ? 39.685 31.012 38.376 1.00 0.00 18 GLN A O 16
ATOM 20790 N N . CYS A 1 19 ? 38.516 29.797 36.856 1.00 0.00 19 CYS A N 16
ATOM 20791 C CA . CYS A 1 19 ? 39.276 30.267 35.707 1.00 0.00 19 CYS A CA 16
ATOM 20792 C C . CYS A 1 19 ? 38.580 31.421 34.984 1.00 0.00 19 CYS A C 16
ATOM 20793 O O . CYS A 1 19 ? 39.069 31.890 33.956 1.00 0.00 19 CYS A O 16
ATOM 20801 N N . THR A 1 20 ? 37.457 31.887 35.520 1.00 0.00 20 THR A N 16
ATOM 20802 C CA . THR A 1 20 ? 36.725 32.963 34.869 1.00 0.00 20 THR A CA 16
ATOM 20803 C C . THR A 1 20 ? 36.959 34.352 35.463 1.00 0.00 20 THR A C 16
ATOM 20804 O O . THR A 1 20 ? 36.682 34.622 36.630 1.00 0.00 20 THR A O 16
ATOM 20815 N N . THR A 1 21 ? 37.483 35.213 34.601 1.00 0.00 21 THR A N 16
ATOM 20816 C CA . THR A 1 21 ? 37.754 36.629 34.890 1.00 0.00 21 THR A CA 16
ATOM 20817 C C . THR A 1 21 ? 38.219 37.347 33.631 1.00 0.00 21 THR A C 16
ATOM 20818 O O . THR A 1 21 ? 38.788 36.732 32.731 1.00 0.00 21 THR A O 16
ATOM 20829 N N . GLU A 1 22 ? 38.008 38.663 33.580 1.00 0.00 22 GLU A N 16
ATOM 20830 C CA . GLU A 1 22 ? 38.419 39.491 32.446 1.00 0.00 22 GLU A CA 16
ATOM 20831 C C . GLU A 1 22 ? 39.948 39.614 32.285 1.00 0.00 22 GLU A C 16
ATOM 20832 O O . GLU A 1 22 ? 40.422 40.127 31.275 1.00 0.00 22 GLU A O 16
ATOM 20844 N N . LEU A 1 23 ? 40.729 39.139 33.266 1.00 0.00 23 LEU A N 16
ATOM 20845 C CA . LEU A 1 23 ? 42.190 39.288 33.336 1.00 0.00 23 LEU A CA 16
ATOM 20846 C C . LEU A 1 23 ? 42.979 37.984 33.075 1.00 0.00 23 LEU A C 16
ATOM 20847 O O . LEU A 1 23 ? 44.207 37.993 33.203 1.00 0.00 23 LEU A O 16
ATOM 20863 N N . LYS A 1 24 ? 42.325 36.859 32.735 1.00 0.00 24 LYS A N 16
ATOM 20864 C CA . LYS A 1 24 ? 42.985 35.546 32.531 1.00 0.00 24 LYS A CA 16
ATOM 20865 C C . LYS A 1 24 ? 42.400 34.789 31.333 1.00 0.00 24 LYS A C 16
ATOM 20866 O O . LYS A 1 24 ? 41.282 34.285 31.403 1.00 0.00 24 LYS A O 16
ATOM 20885 N N . SER A 1 25 ? 43.179 34.666 30.256 1.00 0.00 25 SER A N 16
ATOM 20886 C CA . SER A 1 25 ? 42.764 33.951 29.039 1.00 0.00 25 SER A CA 16
ATOM 20887 C C . SER A 1 25 ? 43.235 32.489 29.024 1.00 0.00 25 SER A C 16
ATOM 20888 O O . SER A 1 25 ? 44.434 32.204 29.126 1.00 0.00 25 SER A O 16
ATOM 20896 N N . PHE A 1 26 ? 42.283 31.571 28.893 1.00 0.00 26 PHE A N 16
ATOM 20897 C CA . PHE A 1 26 ? 42.607 30.151 28.896 1.00 0.00 26 PHE A CA 16
ATOM 20898 C C . PHE A 1 26 ? 42.869 29.637 27.488 1.00 0.00 26 PHE A C 16
ATOM 20899 O O . PHE A 1 26 ? 42.015 29.712 26.605 1.00 0.00 26 PHE A O 16
ATOM 20916 N N . THR A 1 27 ? 44.074 29.112 27.302 1.00 0.00 27 THR A N 16
ATOM 20917 C CA . THR A 1 27 ? 44.494 28.571 25.999 1.00 0.00 27 THR A CA 16
ATOM 20918 C C . THR A 1 27 ? 43.948 27.160 25.738 1.00 0.00 27 THR A C 16
ATOM 20919 O O . THR A 1 27 ? 43.779 26.345 26.647 1.00 0.00 27 THR A O 16
ATOM 20930 N N . TYR A 1 28 ? 43.697 26.843 24.460 1.00 0.00 28 TYR A N 16
ATOM 20931 C CA . TYR A 1 28 ? 43.068 25.579 24.048 1.00 0.00 28 TYR A CA 16
ATOM 20932 C C . TYR A 1 28 ? 43.828 24.312 24.494 1.00 0.00 28 TYR A C 16
ATOM 20933 O O . TYR A 1 28 ? 43.188 23.304 24.776 1.00 0.00 28 TYR A O 16
ATOM 20951 N N . THR A 1 29 ? 45.162 24.369 24.624 1.00 0.00 29 THR A N 16
ATOM 20952 C CA . THR A 1 29 ? 45.992 23.268 25.161 1.00 0.00 29 THR A CA 16
ATOM 20953 C C . THR A 1 29 ? 45.525 22.820 26.554 1.00 0.00 29 THR A C 16
ATOM 20954 O O . THR A 1 29 ? 45.345 21.625 26.793 1.00 0.00 29 THR A O 16
ATOM 20965 N N . LYS A 1 30 ? 45.218 23.774 27.445 1.00 0.00 30 LYS A N 16
ATOM 20966 C CA . LYS A 1 30 ? 44.715 23.512 28.800 1.00 0.00 30 LYS A CA 16
ATOM 20967 C C . LYS A 1 30 ? 43.240 23.100 28.796 1.00 0.00 30 LYS A C 16
ATOM 20968 O O . LYS A 1 30 ? 42.866 22.168 29.504 1.00 0.00 30 LYS A O 16
ATOM 20987 N N . LEU A 1 31 ? 42.414 23.747 27.967 1.00 0.00 31 LEU A N 16
ATOM 20988 C CA . LEU A 1 31 ? 40.991 23.403 27.811 1.00 0.00 31 LEU A CA 16
ATOM 20989 C C . LEU A 1 31 ? 40.765 21.968 27.298 1.00 0.00 31 LEU A C 16
ATOM 20990 O O . LEU A 1 31 ? 39.783 21.343 27.693 1.00 0.00 31 LEU A O 16
ATOM 21006 N N . CYS A 1 32 ? 41.650 21.440 26.442 1.00 0.00 32 CYS A N 16
ATOM 21007 C CA . CYS A 1 32 ? 41.541 20.109 25.830 1.00 0.00 32 CYS A CA 16
ATOM 21008 C C . CYS A 1 32 ? 41.430 18.985 26.881 1.00 0.00 32 CYS A C 16
ATOM 21009 O O . CYS A 1 32 ? 40.385 18.346 27.021 1.00 0.00 32 CYS A O 16
ATOM 21017 N N . ASN A 1 33 ? 42.486 18.793 27.678 1.00 0.00 33 ASN A N 16
ATOM 21018 C CA . ASN A 1 33 ? 42.612 17.675 28.613 1.00 0.00 33 ASN A CA 16
ATOM 21019 C C . ASN A 1 33 ? 41.600 17.749 29.772 1.00 0.00 33 ASN A C 16
ATOM 21020 O O . ASN A 1 33 ? 41.012 16.727 30.145 1.00 0.00 33 ASN A O 16
ATOM 21031 N N . ILE A 1 34 ? 41.306 18.951 30.294 1.00 0.00 34 ILE A N 16
ATOM 21032 C CA . ILE A 1 34 ? 40.263 19.108 31.320 1.00 0.00 34 ILE A CA 16
ATOM 21033 C C . ILE A 1 34 ? 38.874 18.752 30.767 1.00 0.00 34 ILE A C 16
ATOM 21034 O O . ILE A 1 34 ? 38.114 18.101 31.478 1.00 0.00 34 ILE A O 16
ATOM 21050 N N . SER A 1 35 ? 38.582 19.068 29.497 1.00 0.00 35 SER A N 16
ATOM 21051 C CA . SER A 1 35 ? 37.294 18.789 28.840 1.00 0.00 35 SER A CA 16
ATOM 21052 C C . SER A 1 35 ? 37.162 17.368 28.262 1.00 0.00 35 SER A C 16
ATOM 21053 O O . SER A 1 35 ? 36.059 16.972 27.881 1.00 0.00 35 SER A O 16
ATOM 21061 N N . LYS A 1 36 ? 38.263 16.596 28.211 1.00 0.00 36 LYS A N 16
ATOM 21062 C CA . LYS A 1 36 ? 38.365 15.228 27.656 1.00 0.00 36 LYS A CA 16
ATOM 21063 C C . LYS A 1 36 ? 38.096 15.078 26.152 1.00 0.00 36 LYS A C 16
ATOM 21064 O O . LYS A 1 36 ? 37.758 13.982 25.699 1.00 0.00 36 LYS A O 16
ATOM 21083 N N . LEU A 1 37 ? 38.244 16.149 25.375 1.00 0.00 37 LEU A N 16
ATOM 21084 C CA . LEU A 1 37 ? 37.792 16.209 23.992 1.00 0.00 37 LEU A CA 16
ATOM 21085 C C . LEU A 1 37 ? 38.778 16.928 23.070 1.00 0.00 37 LEU A C 16
ATOM 21086 O O . LEU A 1 37 ? 39.527 17.804 23.493 1.00 0.00 37 LEU A O 16
ATOM 21102 N N . SER A 1 38 ? 38.729 16.547 21.795 1.00 0.00 38 SER A N 16
ATOM 21103 C CA . SER A 1 38 ? 39.578 17.028 20.708 1.00 0.00 38 SER A CA 16
ATOM 21104 C C . SER A 1 38 ? 39.602 18.560 20.622 1.00 0.00 38 SER A C 16
ATOM 21105 O O . SER A 1 38 ? 38.560 19.211 20.749 1.00 0.00 38 SER A O 16
ATOM 21113 N N . MET A 1 39 ? 40.763 19.165 20.329 1.00 0.00 39 MET A N 16
ATOM 21114 C CA . MET A 1 39 ? 40.856 20.629 20.208 1.00 0.00 39 MET A CA 16
ATOM 21115 C C . MET A 1 39 ? 39.966 21.187 19.078 1.00 0.00 39 MET A C 16
ATOM 21116 O O . MET A 1 39 ? 39.424 22.286 19.205 1.00 0.00 39 MET A O 16
ATOM 21130 N N . SER A 1 40 ? 39.724 20.396 18.026 1.00 0.00 40 SER A N 16
ATOM 21131 C CA . SER A 1 40 ? 38.744 20.660 16.963 1.00 0.00 40 SER A CA 16
ATOM 21132 C C . SER A 1 40 ? 37.305 20.827 17.484 1.00 0.00 40 SER A C 16
ATOM 21133 O O . SER A 1 40 ? 36.531 21.594 16.905 1.00 0.00 40 SER A O 16
ATOM 21141 N N . THR A 1 41 ? 36.941 20.169 18.590 1.00 0.00 41 THR A N 16
ATOM 21142 C CA . THR A 1 41 ? 35.628 20.297 19.238 1.00 0.00 41 THR A CA 16
ATOM 21143 C C . THR A 1 41 ? 35.523 21.603 20.032 1.00 0.00 41 THR A C 16
ATOM 21144 O O . THR A 1 41 ? 34.596 22.380 19.809 1.00 0.00 41 THR A O 16
ATOM 21155 N N . VAL A 1 42 ? 36.488 21.924 20.904 1.00 0.00 42 VAL A N 16
ATOM 21156 C CA . VAL A 1 42 ? 36.430 23.158 21.726 1.00 0.00 42 VAL A CA 16
ATOM 21157 C C . VAL A 1 42 ? 36.628 24.453 20.922 1.00 0.00 42 VAL A C 16
ATOM 21158 O O . VAL A 1 42 ? 36.077 25.497 21.273 1.00 0.00 42 VAL A O 16
ATOM 21171 N N . ARG A 1 43 ? 37.346 24.384 19.792 1.00 0.00 43 ARG A N 16
ATOM 21172 C CA . ARG A 1 43 ? 37.432 25.476 18.797 1.00 0.00 43 ARG A CA 16
ATOM 21173 C C . ARG A 1 43 ? 36.046 25.929 18.300 1.00 0.00 43 ARG A C 16
ATOM 21174 O O . ARG A 1 43 ? 35.862 27.118 18.046 1.00 0.00 43 ARG A O 16
ATOM 21195 N N . ARG A 1 44 ? 35.067 25.018 18.197 1.00 0.00 44 ARG A N 16
ATOM 21196 C CA . ARG A 1 44 ? 33.685 25.315 17.761 1.00 0.00 44 ARG A CA 16
ATOM 21197 C C . ARG A 1 44 ? 32.880 26.054 18.830 1.00 0.00 44 ARG A C 16
ATOM 21198 O O . ARG A 1 44 ? 32.318 27.109 18.544 1.00 0.00 44 ARG A O 16
ATOM 21219 N N . SER A 1 45 ? 32.845 25.537 20.059 1.00 0.00 45 SER A N 16
ATOM 21220 C CA . SER A 1 45 ? 32.021 26.113 21.132 1.00 0.00 45 SER A CA 16
ATOM 21221 C C . SER A 1 45 ? 32.494 27.516 21.522 1.00 0.00 45 SER A C 16
ATOM 21222 O O . SER A 1 45 ? 31.683 28.435 21.579 1.00 0.00 45 SER A O 16
ATOM 21230 N N . ILE A 1 46 ? 33.806 27.746 21.655 1.00 0.00 46 ILE A N 16
ATOM 21231 C CA . ILE A 1 46 ? 34.373 29.101 21.840 1.00 0.00 46 ILE A CA 16
ATOM 21232 C C . ILE A 1 46 ? 34.011 30.068 20.694 1.00 0.00 46 ILE A C 16
ATOM 21233 O O . ILE A 1 46 ? 33.740 31.235 20.972 1.00 0.00 46 ILE A O 16
ATOM 21249 N N . LYS A 1 47 ? 33.917 29.613 19.432 1.00 0.00 47 LYS A N 16
ATOM 21250 C CA . LYS A 1 47 ? 33.443 30.460 18.316 1.00 0.00 47 LYS A CA 16
ATOM 21251 C C . LYS A 1 47 ? 31.955 30.809 18.445 1.00 0.00 47 LYS A C 16
ATOM 21252 O O . LYS A 1 47 ? 31.579 31.958 18.219 1.00 0.00 47 LYS A O 16
ATOM 21271 N N . LYS A 1 48 ? 31.115 29.854 18.861 1.00 0.00 48 LYS A N 16
ATOM 21272 C CA . LYS A 1 48 ? 29.697 30.094 19.188 1.00 0.00 48 LYS A CA 16
ATOM 21273 C C . LYS A 1 48 ? 29.520 31.004 20.407 1.00 0.00 48 LYS A C 16
ATOM 21274 O O . LYS A 1 48 ? 28.639 31.855 20.409 1.00 0.00 48 LYS A O 16
ATOM 21293 N N . PHE A 1 49 ? 30.383 30.922 21.417 1.00 0.00 49 PHE A N 16
ATOM 21294 C CA . PHE A 1 49 ? 30.318 31.795 22.597 1.00 0.00 49 PHE A CA 16
ATOM 21295 C C . PHE A 1 49 ? 30.697 33.259 22.328 1.00 0.00 49 PHE A C 16
ATOM 21296 O O . PHE A 1 49 ? 30.350 34.116 23.142 1.00 0.00 49 PHE A O 16
ATOM 21313 N N . LEU A 1 50 ? 31.320 33.573 21.184 1.00 0.00 50 LEU A N 16
ATOM 21314 C CA . LEU A 1 50 ? 31.381 34.949 20.677 1.00 0.00 50 LEU A CA 16
ATOM 21315 C C . LEU A 1 50 ? 29.996 35.464 20.267 1.00 0.00 50 LEU A C 16
ATOM 21316 O O . LEU A 1 50 ? 29.668 36.609 20.561 1.00 0.00 50 LEU A O 16
ATOM 21332 N N . GLU A 1 51 ? 29.157 34.629 19.642 1.00 0.00 51 GLU A N 16
ATOM 21333 C CA . GLU A 1 51 ? 27.776 35.001 19.300 1.00 0.00 51 GLU A CA 16
ATOM 21334 C C . GLU A 1 51 ? 26.918 35.202 20.556 1.00 0.00 51 GLU A C 16
ATOM 21335 O O . GLU A 1 51 ? 26.071 36.091 20.593 1.00 0.00 51 GLU A O 16
ATOM 21347 N N . LEU A 1 52 ? 27.161 34.399 21.596 1.00 0.00 52 LEU A N 16
ATOM 21348 C CA . LEU A 1 52 ? 26.525 34.553 22.913 1.00 0.00 52 LEU A CA 16
ATOM 21349 C C . LEU A 1 52 ? 27.117 35.708 23.743 1.00 0.00 52 LEU A C 16
ATOM 21350 O O . LEU A 1 52 ? 26.585 36.054 24.793 1.00 0.00 52 LEU A O 16
ATOM 21366 N N . GLN A 1 53 ? 28.292 36.207 23.369 1.00 0.00 53 GLN A N 16
ATOM 21367 C CA . GLN A 1 53 ? 28.913 37.326 24.094 1.00 0.00 53 GLN A CA 16
ATOM 21368 C C . GLN A 1 53 ? 29.461 36.923 25.471 1.00 0.00 53 GLN A C 16
ATOM 21369 O O . GLN A 1 53 ? 29.824 37.773 26.286 1.00 0.00 53 GLN A O 16
ATOM 21383 N N . TYR A 1 54 ? 29.511 35.619 25.710 1.00 0.00 54 TYR A N 16
ATOM 21384 C CA . TYR A 1 54 ? 30.001 35.049 26.968 1.00 0.00 54 TYR A CA 16
ATOM 21385 C C . TYR A 1 54 ? 31.532 35.000 27.042 1.00 0.00 54 TYR A C 16
ATOM 21386 O O . TYR A 1 54 ? 32.087 34.853 28.131 1.00 0.00 54 TYR A O 16
ATOM 21404 N N . VAL A 1 55 ? 32.215 35.139 25.897 1.00 0.00 55 VAL A N 16
ATOM 21405 C CA . VAL A 1 55 ? 33.681 35.152 25.813 1.00 0.00 55 VAL A CA 16
ATOM 21406 C C . VAL A 1 55 ? 34.209 36.343 25.002 1.00 0.00 55 VAL A C 16
ATOM 21407 O O . VAL A 1 55 ? 33.528 36.919 24.145 1.00 0.00 55 VAL A O 16
ATOM 21420 N N . LYS A 1 56 ? 35.449 36.733 25.295 1.00 0.00 56 LYS A N 16
ATOM 21421 C CA . LYS A 1 56 ? 36.222 37.777 24.610 1.00 0.00 56 LYS A CA 16
ATOM 21422 C C . LYS A 1 56 ? 37.593 37.250 24.219 1.00 0.00 56 LYS A C 16
ATOM 21423 O O . LYS A 1 56 ? 38.097 36.297 24.808 1.00 0.00 56 LYS A O 16
ATOM 21442 N N . GLU A 1 57 ? 38.160 37.861 23.186 1.00 0.00 57 GLU A N 16
ATOM 21443 C CA . GLU A 1 57 ? 39.306 37.346 22.442 1.00 0.00 57 GLU A CA 16
ATOM 21444 C C . GLU A 1 57 ? 40.495 38.317 22.437 1.00 0.00 57 GLU A C 16
ATOM 21445 O O . GLU A 1 57 ? 40.344 39.514 22.183 1.00 0.00 57 GLU A O 16
ATOM 21457 N N . GLY A 1 58 ? 41.679 37.784 22.741 1.00 0.00 58 GLY A N 16
ATOM 21458 C CA . GLY A 1 58 ? 42.952 38.502 22.779 1.00 0.00 58 GLY A CA 16
ATOM 21459 C C . GLY A 1 58 ? 43.735 38.443 21.463 1.00 0.00 58 GLY A C 16
ATOM 21460 O O . GLY A 1 58 ? 43.409 37.692 20.539 1.00 0.00 58 GLY A O 16
ATOM 21464 N N . CYS A 1 59 ? 44.795 39.241 21.388 1.00 0.00 59 CYS A N 16
ATOM 21465 C CA . CYS A 1 59 ? 45.632 39.382 20.200 1.00 0.00 59 CYS A CA 16
ATOM 21466 C C . CYS A 1 59 ? 46.652 38.244 20.078 1.00 0.00 59 CYS A C 16
ATOM 21467 O O . CYS A 1 59 ? 47.373 37.943 21.028 1.00 0.00 59 CYS A O 16
ATOM 21475 N N . LYS A 1 60 ? 46.788 37.735 18.854 1.00 0.00 60 LYS A N 16
ATOM 21476 C CA . LYS A 1 60 ? 47.742 36.679 18.554 1.00 0.00 60 LYS A CA 16
ATOM 21477 C C . LYS A 1 60 ? 49.096 37.256 18.132 1.00 0.00 60 LYS A C 16
ATOM 21478 O O . LYS A 1 60 ? 49.295 37.586 16.964 1.00 0.00 60 LYS A O 16
ATOM 21497 N N . GLN A 1 61 ? 50.021 37.376 19.079 1.00 0.00 61 GLN A N 16
ATOM 21498 C CA . GLN A 1 61 ? 51.366 37.854 18.791 1.00 0.00 61 GLN A CA 16
ATOM 21499 C C . GLN A 1 61 ? 52.288 36.796 19.373 1.00 0.00 61 GLN A C 16
ATOM 21500 O O . GLN A 1 61 ? 52.110 36.420 20.534 1.00 0.00 61 GLN A O 16
ATOM 21514 N N . GLY A 1 62 ? 53.281 36.325 18.620 1.00 0.00 62 GLY A N 16
ATOM 21515 C CA . GLY A 1 62 ? 54.129 35.279 19.157 1.00 0.00 62 GLY A CA 16
ATOM 21516 C C . GLY A 1 62 ? 53.200 34.089 19.346 1.00 0.00 62 GLY A C 16
ATOM 21517 O O . GLY A 1 62 ? 52.840 33.423 18.375 1.00 0.00 62 GLY A O 16
ATOM 21521 N N . ILE A 1 63 ? 52.809 33.815 20.591 1.00 0.00 63 ILE A N 16
ATOM 21522 C CA . ILE A 1 63 ? 51.893 32.721 20.902 1.00 0.00 63 ILE A CA 16
ATOM 21523 C C . ILE A 1 63 ? 50.500 32.999 20.310 1.00 0.00 63 ILE A C 16
ATOM 21524 O O . ILE A 1 63 ? 50.091 34.152 20.144 1.00 0.00 63 ILE A O 16
ATOM 21540 N N . SER A 1 64 ? 49.749 31.933 20.047 1.00 0.00 64 SER A N 16
ATOM 21541 C CA . SER A 1 64 ? 48.429 32.022 19.421 1.00 0.00 64 SER A CA 16
ATOM 21542 C C . SER A 1 64 ? 47.369 32.740 20.262 1.00 0.00 64 SER A C 16
ATOM 21543 O O . SER A 1 64 ? 47.504 32.886 21.479 1.00 0.00 64 SER A O 16
ATOM 21551 N N . LYS A 1 65 ? 46.302 33.170 19.591 1.00 0.00 65 LYS A N 16
ATOM 21552 C CA . LYS A 1 65 ? 45.211 33.927 20.212 1.00 0.00 65 LYS A CA 16
ATOM 21553 C C . LYS A 1 65 ? 44.552 33.157 21.344 1.00 0.00 65 LYS A C 16
ATOM 21554 O O . LYS A 1 65 ? 44.444 31.929 21.310 1.00 0.00 65 LYS A O 16
ATOM 21573 N N . THR A 1 66 ? 44.070 33.897 22.335 1.00 0.00 66 THR A N 16
ATOM 21574 C CA . THR A 1 66 ? 43.505 33.244 23.522 1.00 0.00 66 THR A CA 16
ATOM 21575 C C . THR A 1 66 ? 42.230 33.963 23.974 1.00 0.00 66 THR A C 16
ATOM 21576 O O . THR A 1 66 ? 41.953 35.063 23.495 1.00 0.00 66 THR A O 16
ATOM 21587 N N . PHE A 1 67 ? 41.411 33.334 24.825 1.00 0.00 67 PHE A N 16
ATOM 21588 C CA . PHE A 1 67 ? 40.040 33.775 25.120 1.00 0.00 67 PHE A CA 16
ATOM 21589 C C . PHE A 1 67 ? 39.722 33.722 26.624 1.00 0.00 67 PHE A C 16
ATOM 21590 O O . PHE A 1 67 ? 40.226 32.853 27.335 1.00 0.00 67 PHE A O 16
ATOM 21607 N N . TYR A 1 68 ? 38.868 34.631 27.099 1.00 0.00 68 TYR A N 16
ATOM 21608 C CA . TYR A 1 68 ? 38.465 34.767 28.508 1.00 0.00 68 TYR A CA 16
ATOM 21609 C C . TYR A 1 68 ? 36.953 35.027 28.652 1.00 0.00 68 TYR A C 16
ATOM 21610 O O . TYR A 1 68 ? 36.275 35.329 27.670 1.00 0.00 68 TYR A O 16
ATOM 21628 N N . ILE A 1 69 ? 36.415 34.884 29.869 1.00 0.00 69 ILE A N 16
ATOM 21629 C CA . ILE A 1 69 ? 34.970 34.982 30.166 1.00 0.00 69 ILE A CA 16
ATOM 21630 C C . ILE A 1 69 ? 34.534 36.416 30.499 1.00 0.00 69 ILE A C 16
ATOM 21631 O O . ILE A 1 69 ? 35.192 37.103 31.278 1.00 0.00 69 ILE A O 16
ATOM 21647 N N . THR A 1 70 ? 33.403 36.860 29.948 1.00 0.00 70 THR A N 16
ATOM 21648 C CA . THR A 1 70 ? 32.814 38.179 30.199 1.00 0.00 70 THR A CA 16
ATOM 21649 C C . THR A 1 70 ? 31.889 38.202 31.427 1.00 0.00 70 THR A C 16
ATOM 21650 O O . THR A 1 70 ? 31.309 37.171 31.793 1.00 0.00 70 THR A O 16
ATOM 21661 N N . PRO A 1 71 ? 31.624 39.389 32.016 1.00 0.00 71 PRO A N 16
ATOM 21662 C CA . PRO A 1 71 ? 30.531 39.545 32.975 1.00 0.00 71 PRO A CA 16
ATOM 21663 C C . PRO A 1 71 ? 29.180 39.124 32.370 1.00 0.00 71 PRO A C 16
ATOM 21664 O O . PRO A 1 71 ? 28.373 38.505 33.059 1.00 0.00 71 PRO A O 16
ATOM 21675 N N . ASN A 1 72 ? 28.956 39.363 31.068 1.00 0.00 72 ASN A N 16
ATOM 21676 C CA . ASN A 1 72 ? 27.714 39.020 30.369 1.00 0.00 72 ASN A CA 16
ATOM 21677 C C . ASN A 1 72 ? 27.351 37.529 30.487 1.00 0.00 72 ASN A C 16
ATOM 21678 O O . ASN A 1 72 ? 26.170 37.208 30.614 1.00 0.00 72 ASN A O 16
ATOM 21689 N N . GLY A 1 73 ? 28.346 36.631 30.462 1.00 0.00 73 GLY A N 16
ATOM 21690 C CA . GLY A 1 73 ? 28.145 35.198 30.703 1.00 0.00 73 GLY A CA 16
ATOM 21691 C C . GLY A 1 73 ? 28.091 34.833 32.189 1.00 0.00 73 GLY A C 16
ATOM 21692 O O . GLY A 1 73 ? 27.272 34.002 32.577 1.00 0.00 73 GLY A O 16
ATOM 21696 N N . ILE A 1 74 ? 28.878 35.492 33.050 1.00 0.00 74 ILE A N 16
ATOM 21697 C CA . ILE A 1 74 ? 28.849 35.296 34.509 1.00 0.00 74 ILE A CA 16
ATOM 21698 C C . ILE A 1 74 ? 27.455 35.547 35.095 1.00 0.00 74 ILE A C 16
ATOM 21699 O O . ILE A 1 74 ? 27.014 34.778 35.947 1.00 0.00 74 ILE A O 16
ATOM 21715 N N . GLU A 1 75 ? 26.718 36.543 34.602 1.00 0.00 75 GLU A N 16
ATOM 21716 C CA . GLU A 1 75 ? 25.312 36.763 34.971 1.00 0.00 75 GLU A CA 16
ATOM 21717 C C . GLU A 1 75 ? 24.430 35.524 34.764 1.00 0.00 75 GLU A C 16
ATOM 21718 O O . GLU A 1 75 ? 23.544 35.246 35.569 1.00 0.00 75 GLU A O 16
ATOM 21730 N N . LYS A 1 76 ? 24.662 34.772 33.685 1.00 0.00 76 LYS A N 16
ATOM 21731 C CA . LYS A 1 76 ? 23.878 33.581 33.328 1.00 0.00 76 LYS A CA 16
ATOM 21732 C C . LYS A 1 76 ? 24.209 32.397 34.248 1.00 0.00 76 LYS A C 16
ATOM 21733 O O . LYS A 1 76 ? 23.377 31.524 34.468 1.00 0.00 76 LYS A O 16
ATOM 21752 N N . LEU A 1 77 ? 25.397 32.402 34.868 1.00 0.00 77 LEU A N 16
ATOM 21753 C CA . LEU A 1 77 ? 25.760 31.455 35.931 1.00 0.00 77 LEU A CA 16
ATOM 21754 C C . LEU A 1 77 ? 24.887 31.636 37.185 1.00 0.00 77 LEU A C 16
ATOM 21755 O O . LEU A 1 77 ? 24.728 30.697 37.965 1.00 0.00 77 LEU A O 16
ATOM 21771 N N . LYS A 1 78 ? 24.298 32.826 37.378 1.00 0.00 78 LYS A N 16
ATOM 21772 C CA . LYS A 1 78 ? 23.512 33.190 38.573 1.00 0.00 78 LYS A CA 16
ATOM 21773 C C . LYS A 1 78 ? 22.115 32.552 38.605 1.00 0.00 78 LYS A C 16
ATOM 21774 O O . LYS A 1 78 ? 21.387 32.737 39.578 1.00 0.00 78 LYS A O 16
ATOM 21793 N N . SER A 1 79 ? 21.728 31.818 37.557 1.00 0.00 79 SER A N 16
ATOM 21794 C CA . SER A 1 79 ? 20.477 31.049 37.471 1.00 0.00 79 SER A CA 16
ATOM 21795 C C . SER A 1 79 ? 20.692 29.533 37.344 1.00 0.00 79 SER A C 16
ATOM 21796 O O . SER A 1 79 ? 19.736 28.804 37.085 1.00 0.00 79 SER A O 16
ATOM 21804 N N . ILE A 1 80 ? 21.925 29.040 37.515 1.00 0.00 80 ILE A N 16
ATOM 21805 C CA . ILE A 1 80 ? 22.240 27.600 37.435 1.00 0.00 80 ILE A CA 16
ATOM 21806 C C . ILE A 1 80 ? 21.818 26.840 38.709 1.00 0.00 80 ILE A C 16
ATOM 21807 O O . ILE A 1 80 ? 21.490 25.656 38.627 1.00 0.00 80 ILE A O 16
ATOM 21823 N N . MET A 1 81 ? 21.767 27.524 39.860 1.00 0.00 81 MET A N 16
ATOM 21824 C CA . MET A 1 81 ? 21.211 27.037 41.138 1.00 0.00 81 MET A CA 16
ATOM 21825 C C . MET A 1 81 ? 20.187 28.032 41.692 1.00 0.00 81 MET A C 16
ATOM 21826 O O . MET A 1 81 ? 20.258 28.386 42.891 1.00 0.00 81 MET A O 16
ATOM 21841 N N . MET A 1 1 ? 18.827 31.620 26.206 1.00 0.00 1 MET A N 17
ATOM 21842 C CA . MET A 1 1 ? 17.941 30.674 25.496 1.00 0.00 1 MET A CA 17
ATOM 21843 C C . MET A 1 1 ? 18.400 29.224 25.664 1.00 0.00 1 MET A C 17
ATOM 21844 O O . MET A 1 1 ? 17.731 28.457 26.348 1.00 0.00 1 MET A O 17
ATOM 21860 N N . ALA A 1 2 ? 19.496 28.814 25.012 1.00 0.00 2 ALA A N 17
ATOM 21861 C CA . ALA A 1 2 ? 19.853 27.400 24.865 1.00 0.00 2 ALA A CA 17
ATOM 21862 C C . ALA A 1 2 ? 20.588 26.814 26.085 1.00 0.00 2 ALA A C 17
ATOM 21863 O O . ALA A 1 2 ? 20.208 25.744 26.553 1.00 0.00 2 ALA A O 17
ATOM 21870 N N . VAL A 1 3 ? 21.637 27.500 26.572 1.00 0.00 3 VAL A N 17
ATOM 21871 C CA . VAL A 1 3 ? 22.418 27.183 27.798 1.00 0.00 3 VAL A CA 17
ATOM 21872 C C . VAL A 1 3 ? 22.599 25.674 28.081 1.00 0.00 3 VAL A C 17
ATOM 21873 O O . VAL A 1 3 ? 22.366 25.184 29.187 1.00 0.00 3 VAL A O 17
ATOM 21886 N N . ASN A 1 4 ? 22.983 24.919 27.046 1.00 0.00 4 ASN A N 17
ATOM 21887 C CA . ASN A 1 4 ? 23.067 23.459 27.080 1.00 0.00 4 ASN A CA 17
ATOM 21888 C C . ASN A 1 4 ? 24.265 22.981 27.920 1.00 0.00 4 ASN A C 17
ATOM 21889 O O . ASN A 1 4 ? 25.407 23.269 27.573 1.00 0.00 4 ASN A O 17
ATOM 21900 N N . LYS A 1 5 ? 24.029 22.205 28.986 1.00 0.00 5 LYS A N 17
ATOM 21901 C CA . LYS A 1 5 ? 25.055 21.661 29.904 1.00 0.00 5 LYS A CA 17
ATOM 21902 C C . LYS A 1 5 ? 26.056 20.666 29.271 1.00 0.00 5 LYS A C 17
ATOM 21903 O O . LYS A 1 5 ? 26.815 20.045 30.015 1.00 0.00 5 LYS A O 17
ATOM 21922 N N . ASN A 1 6 ? 26.058 20.492 27.946 1.00 0.00 6 ASN A N 17
ATOM 21923 C CA . ASN A 1 6 ? 27.154 19.886 27.189 1.00 0.00 6 ASN A CA 17
ATOM 21924 C C . ASN A 1 6 ? 28.178 20.955 26.743 1.00 0.00 6 ASN A C 17
ATOM 21925 O O . ASN A 1 6 ? 29.301 20.972 27.236 1.00 0.00 6 ASN A O 17
ATOM 21936 N N . GLU A 1 7 ? 27.805 21.905 25.876 1.00 0.00 7 GLU A N 17
ATOM 21937 C CA . GLU A 1 7 ? 28.717 22.969 25.412 1.00 0.00 7 GLU A CA 17
ATOM 21938 C C . GLU A 1 7 ? 28.873 24.097 26.434 1.00 0.00 7 GLU A C 17
ATOM 21939 O O . GLU A 1 7 ? 29.989 24.501 26.759 1.00 0.00 7 GLU A O 17
ATOM 21951 N N . TYR A 1 8 ? 27.756 24.602 26.969 1.00 0.00 8 TYR A N 17
ATOM 21952 C CA . TYR A 1 8 ? 27.727 25.639 28.008 1.00 0.00 8 TYR A CA 17
ATOM 21953 C C . TYR A 1 8 ? 28.448 25.191 29.274 1.00 0.00 8 TYR A C 17
ATOM 21954 O O . TYR A 1 8 ? 28.913 26.043 30.026 1.00 0.00 8 TYR A O 17
ATOM 21972 N N . LYS A 1 9 ? 28.661 23.877 29.451 1.00 0.00 9 LYS A N 17
ATOM 21973 C CA . LYS A 1 9 ? 29.472 23.316 30.522 1.00 0.00 9 LYS A CA 17
ATOM 21974 C C . LYS A 1 9 ? 30.821 24.027 30.647 1.00 0.00 9 LYS A C 17
ATOM 21975 O O . LYS A 1 9 ? 31.197 24.380 31.754 1.00 0.00 9 LYS A O 17
ATOM 21994 N N . ILE A 1 10 ? 31.495 24.334 29.529 1.00 0.00 10 ILE A N 17
ATOM 21995 C CA . ILE A 1 10 ? 32.762 25.091 29.494 1.00 0.00 10 ILE A CA 17
ATOM 21996 C C . ILE A 1 10 ? 32.649 26.399 30.293 1.00 0.00 10 ILE A C 17
ATOM 21997 O O . ILE A 1 10 ? 33.465 26.667 31.174 1.00 0.00 10 ILE A O 17
ATOM 22013 N N . LEU A 1 11 ? 31.634 27.209 29.978 1.00 0.00 11 LEU A N 17
ATOM 22014 C CA . LEU A 1 11 ? 31.389 28.506 30.620 1.00 0.00 11 LEU A CA 17
ATOM 22015 C C . LEU A 1 11 ? 31.037 28.340 32.114 1.00 0.00 11 LEU A C 17
ATOM 22016 O O . LEU A 1 11 ? 31.348 29.210 32.925 1.00 0.00 11 LEU A O 17
ATOM 22032 N N . ILE A 1 12 ? 30.484 27.187 32.495 1.00 0.00 12 ILE A N 17
ATOM 22033 C CA . ILE A 1 12 ? 30.269 26.792 33.896 1.00 0.00 12 ILE A CA 17
ATOM 22034 C C . ILE A 1 12 ? 31.584 26.372 34.592 1.00 0.00 12 ILE A C 17
ATOM 22035 O O . ILE A 1 12 ? 31.787 26.679 35.766 1.00 0.00 12 ILE A O 17
ATOM 22051 N N . MET A 1 13 ? 32.516 25.719 33.889 1.00 0.00 13 MET A N 17
ATOM 22052 C CA . MET A 1 13 ? 33.791 25.271 34.468 1.00 0.00 13 MET A CA 17
ATOM 22053 C C . MET A 1 13 ? 34.700 26.431 34.887 1.00 0.00 13 MET A C 17
ATOM 22054 O O . MET A 1 13 ? 35.433 26.306 35.864 1.00 0.00 13 MET A O 17
ATOM 22068 N N . LEU A 1 14 ? 34.635 27.572 34.197 1.00 0.00 14 LEU A N 17
ATOM 22069 C CA . LEU A 1 14 ? 35.231 28.832 34.668 1.00 0.00 14 LEU A CA 17
ATOM 22070 C C . LEU A 1 14 ? 34.407 29.521 35.772 1.00 0.00 14 LEU A C 17
ATOM 22071 O O . LEU A 1 14 ? 35.007 30.091 36.682 1.00 0.00 14 LEU A O 17
ATOM 22087 N N . LYS A 1 15 ? 33.066 29.449 35.730 1.00 0.00 15 LYS A N 17
ATOM 22088 C CA . LYS A 1 15 ? 32.146 30.097 36.692 1.00 0.00 15 LYS A CA 17
ATOM 22089 C C . LYS A 1 15 ? 32.507 29.780 38.143 1.00 0.00 15 LYS A C 17
ATOM 22090 O O . LYS A 1 15 ? 32.771 30.685 38.929 1.00 0.00 15 LYS A O 17
ATOM 22109 N N . GLU A 1 16 ? 32.552 28.496 38.494 1.00 0.00 16 GLU A N 17
ATOM 22110 C CA . GLU A 1 16 ? 32.822 28.048 39.871 1.00 0.00 16 GLU A CA 17
ATOM 22111 C C . GLU A 1 16 ? 34.321 28.001 40.223 1.00 0.00 16 GLU A C 17
ATOM 22112 O O . GLU A 1 16 ? 34.688 27.460 41.263 1.00 0.00 16 GLU A O 17
ATOM 22124 N N . ASN A 1 17 ? 35.152 28.349 39.238 1.00 0.00 17 ASN A N 17
ATOM 22125 C CA . ASN A 1 17 ? 36.614 28.383 39.398 1.00 0.00 17 ASN A CA 17
ATOM 22126 C C . ASN A 1 17 ? 37.321 29.744 39.192 1.00 0.00 17 ASN A C 17
ATOM 22127 O O . ASN A 1 17 ? 38.543 29.810 39.334 1.00 0.00 17 ASN A O 17
ATOM 22138 N N . GLN A 1 18 ? 36.579 30.782 38.811 1.00 0.00 18 GLN A N 17
ATOM 22139 C CA . GLN A 1 18 ? 37.046 32.169 38.587 1.00 0.00 18 GLN A CA 17
ATOM 22140 C C . GLN A 1 18 ? 38.015 32.433 37.412 1.00 0.00 18 GLN A C 17
ATOM 22141 O O . GLN A 1 18 ? 38.660 33.482 37.379 1.00 0.00 18 GLN A O 17
ATOM 22155 N N . CYS A 1 19 ? 38.100 31.510 36.444 1.00 0.00 19 CYS A N 17
ATOM 22156 C CA . CYS A 1 19 ? 38.954 31.753 35.286 1.00 0.00 19 CYS A CA 17
ATOM 22157 C C . CYS A 1 19 ? 38.148 32.495 34.215 1.00 0.00 19 CYS A C 17
ATOM 22158 O O . CYS A 1 19 ? 37.998 32.010 33.094 1.00 0.00 19 CYS A O 17
ATOM 22166 N N . THR A 1 20 ? 37.443 33.546 34.625 1.00 0.00 20 THR A N 17
ATOM 22167 C CA . THR A 1 20 ? 36.595 34.286 33.691 1.00 0.00 20 THR A CA 17
ATOM 22168 C C . THR A 1 20 ? 36.687 35.803 33.804 1.00 0.00 20 THR A C 17
ATOM 22169 O O . THR A 1 20 ? 35.743 36.457 34.248 1.00 0.00 20 THR A O 17
ATOM 22180 N N . THR A 1 21 ? 37.824 36.359 33.403 1.00 0.00 21 THR A N 17
ATOM 22181 C CA . THR A 1 21 ? 38.037 37.805 33.429 1.00 0.00 21 THR A CA 17
ATOM 22182 C C . THR A 1 21 ? 38.655 38.206 32.093 1.00 0.00 21 THR A C 17
ATOM 22183 O O . THR A 1 21 ? 39.117 37.354 31.332 1.00 0.00 21 THR A O 17
ATOM 22194 N N . GLU A 1 22 ? 38.670 39.504 31.805 1.00 0.00 22 GLU A N 17
ATOM 22195 C CA . GLU A 1 22 ? 39.267 40.013 30.571 1.00 0.00 22 GLU A CA 17
ATOM 22196 C C . GLU A 1 22 ? 40.768 39.696 30.509 1.00 0.00 22 GLU A C 17
ATOM 22197 O O . GLU A 1 22 ? 41.298 39.372 29.446 1.00 0.00 22 GLU A O 17
ATOM 22209 N N . LEU A 1 23 ? 41.442 39.792 31.654 1.00 0.00 23 LEU A N 17
ATOM 22210 C CA . LEU A 1 23 ? 42.873 39.521 31.762 1.00 0.00 23 LEU A CA 17
ATOM 22211 C C . LEU A 1 23 ? 43.208 38.105 32.264 1.00 0.00 23 LEU A C 17
ATOM 22212 O O . LEU A 1 23 ? 44.357 37.833 32.609 1.00 0.00 23 LEU A O 17
ATOM 22228 N N . LYS A 1 24 ? 42.222 37.208 32.308 1.00 0.00 24 LYS A N 17
ATOM 22229 C CA . LYS A 1 24 ? 42.455 35.846 32.784 1.00 0.00 24 LYS A CA 17
ATOM 22230 C C . LYS A 1 24 ? 41.997 34.803 31.764 1.00 0.00 24 LYS A C 17
ATOM 22231 O O . LYS A 1 24 ? 40.986 34.120 31.930 1.00 0.00 24 LYS A O 17
ATOM 22250 N N . SER A 1 25 ? 42.791 34.717 30.706 1.00 0.00 25 SER A N 17
ATOM 22251 C CA . SER A 1 25 ? 42.618 33.761 29.610 1.00 0.00 25 SER A CA 17
ATOM 22252 C C . SER A 1 25 ? 42.837 32.321 30.103 1.00 0.00 25 SER A C 17
ATOM 22253 O O . SER A 1 25 ? 43.778 32.056 30.859 1.00 0.00 25 SER A O 17
ATOM 22261 N N . PHE A 1 26 ? 41.950 31.416 29.690 1.00 0.00 26 PHE A N 17
ATOM 22262 C CA . PHE A 1 26 ? 41.994 30.017 30.117 1.00 0.00 26 PHE A CA 17
ATOM 22263 C C . PHE A 1 26 ? 42.644 29.111 29.078 1.00 0.00 26 PHE A C 17
ATOM 22264 O O . PHE A 1 26 ? 42.301 29.147 27.897 1.00 0.00 26 PHE A O 17
ATOM 22281 N N . THR A 1 27 ? 43.590 28.299 29.540 1.00 0.00 27 THR A N 17
ATOM 22282 C CA . THR A 1 27 ? 44.338 27.403 28.649 1.00 0.00 27 THR A CA 17
ATOM 22283 C C . THR A 1 27 ? 43.560 26.120 28.343 1.00 0.00 27 THR A C 17
ATOM 22284 O O . THR A 1 27 ? 43.010 25.480 29.243 1.00 0.00 27 THR A O 17
ATOM 22295 N N . TYR A 1 28 ? 43.577 25.669 27.080 1.00 0.00 28 TYR A N 17
ATOM 22296 C CA . TYR A 1 28 ? 42.948 24.398 26.692 1.00 0.00 28 TYR A CA 17
ATOM 22297 C C . TYR A 1 28 ? 43.510 23.192 27.468 1.00 0.00 28 TYR A C 17
ATOM 22298 O O . TYR A 1 28 ? 42.749 22.263 27.732 1.00 0.00 28 TYR A O 17
ATOM 22316 N N . THR A 1 29 ? 44.778 23.224 27.911 1.00 0.00 29 THR A N 17
ATOM 22317 C CA . THR A 1 29 ? 45.394 22.151 28.722 1.00 0.00 29 THR A CA 17
ATOM 22318 C C . THR A 1 29 ? 44.576 21.842 29.976 1.00 0.00 29 THR A C 17
ATOM 22319 O O . THR A 1 29 ? 44.411 20.680 30.335 1.00 0.00 29 THR A O 17
ATOM 22330 N N . LYS A 1 30 ? 44.050 22.884 30.640 1.00 0.00 30 LYS A N 17
ATOM 22331 C CA . LYS A 1 30 ? 43.202 22.743 31.826 1.00 0.00 30 LYS A CA 17
ATOM 22332 C C . LYS A 1 30 ? 41.719 22.656 31.466 1.00 0.00 30 LYS A C 17
ATOM 22333 O O . LYS A 1 30 ? 41.013 21.822 32.031 1.00 0.00 30 LYS A O 17
ATOM 22352 N N . LEU A 1 31 ? 41.254 23.474 30.512 1.00 0.00 31 LEU A N 17
ATOM 22353 C CA . LEU A 1 31 ? 39.839 23.526 30.118 1.00 0.00 31 LEU A CA 17
ATOM 22354 C C . LEU A 1 31 ? 39.340 22.199 29.519 1.00 0.00 31 LEU A C 17
ATOM 22355 O O . LEU A 1 31 ? 38.172 21.865 29.704 1.00 0.00 31 LEU A O 17
ATOM 22371 N N . CYS A 1 32 ? 40.198 21.426 28.843 1.00 0.00 32 CYS A N 17
ATOM 22372 C CA . CYS A 1 32 ? 39.864 20.095 28.325 1.00 0.00 32 CYS A CA 17
ATOM 22373 C C . CYS A 1 32 ? 39.420 19.142 29.449 1.00 0.00 32 CYS A C 17
ATOM 22374 O O . CYS A 1 32 ? 38.285 18.660 29.439 1.00 0.00 32 CYS A O 17
ATOM 22382 N N . ASN A 1 33 ? 40.283 18.947 30.455 1.00 0.00 33 ASN A N 17
ATOM 22383 C CA . ASN A 1 33 ? 40.088 17.995 31.548 1.00 0.00 33 ASN A CA 17
ATOM 22384 C C . ASN A 1 33 ? 38.786 18.281 32.312 1.00 0.00 33 ASN A C 17
ATOM 22385 O O . ASN A 1 33 ? 37.925 17.410 32.435 1.00 0.00 33 ASN A O 17
ATOM 22396 N N . ILE A 1 34 ? 38.618 19.528 32.767 1.00 0.00 34 ILE A N 17
ATOM 22397 C CA . ILE A 1 34 ? 37.450 19.952 33.554 1.00 0.00 34 ILE A CA 17
ATOM 22398 C C . ILE A 1 34 ? 36.149 19.911 32.743 1.00 0.00 34 ILE A C 17
ATOM 22399 O O . ILE A 1 34 ? 35.098 19.628 33.305 1.00 0.00 34 ILE A O 17
ATOM 22415 N N . SER A 1 35 ? 36.201 20.124 31.421 1.00 0.00 35 SER A N 17
ATOM 22416 C CA . SER A 1 35 ? 35.016 20.000 30.559 1.00 0.00 35 SER A CA 17
ATOM 22417 C C . SER A 1 35 ? 34.552 18.553 30.367 1.00 0.00 35 SER A C 17
ATOM 22418 O O . SER A 1 35 ? 33.433 18.351 29.898 1.00 0.00 35 SER A O 17
ATOM 22426 N N . LYS A 1 36 ? 35.363 17.547 30.745 1.00 0.00 36 LYS A N 17
ATOM 22427 C CA . LYS A 1 36 ? 34.998 16.129 30.749 1.00 0.00 36 LYS A CA 17
ATOM 22428 C C . LYS A 1 36 ? 34.776 15.518 29.350 1.00 0.00 36 LYS A C 17
ATOM 22429 O O . LYS A 1 36 ? 33.904 14.667 29.173 1.00 0.00 36 LYS A O 17
ATOM 22448 N N . LEU A 1 37 ? 35.538 15.965 28.343 1.00 0.00 37 LEU A N 17
ATOM 22449 C CA . LEU A 1 37 ? 35.386 15.605 26.927 1.00 0.00 37 LEU A CA 17
ATOM 22450 C C . LEU A 1 37 ? 36.712 15.641 26.130 1.00 0.00 37 LEU A C 17
ATOM 22451 O O . LEU A 1 37 ? 37.776 15.964 26.659 1.00 0.00 37 LEU A O 17
ATOM 22467 N N . SER A 1 38 ? 36.642 15.298 24.840 1.00 0.00 38 SER A N 17
ATOM 22468 C CA . SER A 1 38 ? 37.755 15.361 23.879 1.00 0.00 38 SER A CA 17
ATOM 22469 C C . SER A 1 38 ? 38.316 16.771 23.660 1.00 0.00 38 SER A C 17
ATOM 22470 O O . SER A 1 38 ? 37.564 17.727 23.438 1.00 0.00 38 SER A O 17
ATOM 22478 N N . MET A 1 39 ? 39.631 16.870 23.518 1.00 0.00 39 MET A N 17
ATOM 22479 C CA . MET A 1 39 ? 40.276 18.164 23.324 1.00 0.00 39 MET A CA 17
ATOM 22480 C C . MET A 1 39 ? 39.706 18.835 22.076 1.00 0.00 39 MET A C 17
ATOM 22481 O O . MET A 1 39 ? 39.558 20.057 22.030 1.00 0.00 39 MET A O 17
ATOM 22495 N N . SER A 1 40 ? 39.389 18.031 21.068 1.00 0.00 40 SER A N 17
ATOM 22496 C CA . SER A 1 40 ? 38.826 18.529 19.817 1.00 0.00 40 SER A CA 17
ATOM 22497 C C . SER A 1 40 ? 37.485 19.234 20.046 1.00 0.00 40 SER A C 17
ATOM 22498 O O . SER A 1 40 ? 37.176 20.221 19.378 1.00 0.00 40 SER A O 17
ATOM 22506 N N . THR A 1 41 ? 36.695 18.727 20.988 1.00 0.00 41 THR A N 17
ATOM 22507 C CA . THR A 1 41 ? 35.373 19.312 21.267 1.00 0.00 41 THR A CA 17
ATOM 22508 C C . THR A 1 41 ? 35.464 20.655 21.994 1.00 0.00 41 THR A C 17
ATOM 22509 O O . THR A 1 41 ? 34.785 21.603 21.604 1.00 0.00 41 THR A O 17
ATOM 22520 N N . VAL A 1 42 ? 36.326 20.791 23.015 1.00 0.00 42 VAL A N 17
ATOM 22521 C CA . VAL A 1 42 ? 36.461 22.058 23.777 1.00 0.00 42 VAL A CA 17
ATOM 22522 C C . VAL A 1 42 ? 36.869 23.235 22.877 1.00 0.00 42 VAL A C 17
ATOM 22523 O O . VAL A 1 42 ? 36.386 24.359 23.041 1.00 0.00 42 VAL A O 17
ATOM 22536 N N . ARG A 1 43 ? 37.679 22.934 21.855 1.00 0.00 43 ARG A N 17
ATOM 22537 C CA . ARG A 1 43 ? 38.124 23.830 20.778 1.00 0.00 43 ARG A CA 17
ATOM 22538 C C . ARG A 1 43 ? 36.988 24.406 19.921 1.00 0.00 43 ARG A C 17
ATOM 22539 O O . ARG A 1 43 ? 37.186 25.449 19.299 1.00 0.00 43 ARG A O 17
ATOM 22560 N N . ARG A 1 44 ? 35.825 23.742 19.886 1.00 0.00 44 ARG A N 17
ATOM 22561 C CA . ARG A 1 44 ? 34.624 24.131 19.122 1.00 0.00 44 ARG A CA 17
ATOM 22562 C C . ARG A 1 44 ? 33.727 25.052 19.940 1.00 0.00 44 ARG A C 17
ATOM 22563 O O . ARG A 1 44 ? 33.406 26.152 19.498 1.00 0.00 44 ARG A O 17
ATOM 22584 N N . SER A 1 45 ? 33.389 24.651 21.169 1.00 0.00 45 SER A N 17
ATOM 22585 C CA . SER A 1 45 ? 32.531 25.440 22.066 1.00 0.00 45 SER A CA 17
ATOM 22586 C C . SER A 1 45 ? 33.110 26.840 22.287 1.00 0.00 45 SER A C 17
ATOM 22587 O O . SER A 1 45 ? 32.423 27.829 22.057 1.00 0.00 45 SER A O 17
ATOM 22595 N N . ILE A 1 46 ? 34.407 26.938 22.611 1.00 0.00 46 ILE A N 17
ATOM 22596 C CA . ILE A 1 46 ? 35.130 28.221 22.719 1.00 0.00 46 ILE A CA 17
ATOM 22597 C C . ILE A 1 46 ? 35.063 29.067 21.436 1.00 0.00 46 ILE A C 17
ATOM 22598 O O . ILE A 1 46 ? 34.882 30.280 21.535 1.00 0.00 46 ILE A O 17
ATOM 22614 N N . LYS A 1 47 ? 35.140 28.459 20.241 1.00 0.00 47 LYS A N 17
ATOM 22615 C CA . LYS A 1 47 ? 35.059 29.184 18.962 1.00 0.00 47 LYS A CA 17
ATOM 22616 C C . LYS A 1 47 ? 33.654 29.744 18.735 1.00 0.00 47 LYS A C 17
ATOM 22617 O O . LYS A 1 47 ? 33.500 30.912 18.390 1.00 0.00 47 LYS A O 17
ATOM 22636 N N . LYS A 1 48 ? 32.623 28.942 19.004 1.00 0.00 48 LYS A N 17
ATOM 22637 C CA . LYS A 1 48 ? 31.215 29.356 18.931 1.00 0.00 48 LYS A CA 17
ATOM 22638 C C . LYS A 1 48 ? 30.822 30.370 20.011 1.00 0.00 48 LYS A C 17
ATOM 22639 O O . LYS A 1 48 ? 29.971 31.220 19.772 1.00 0.00 48 LYS A O 17
ATOM 22658 N N . PHE A 1 49 ? 31.473 30.371 21.172 1.00 0.00 49 PHE A N 17
ATOM 22659 C CA . PHE A 1 49 ? 31.288 31.421 22.183 1.00 0.00 49 PHE A CA 17
ATOM 22660 C C . PHE A 1 49 ? 31.918 32.777 21.835 1.00 0.00 49 PHE A C 17
ATOM 22661 O O . PHE A 1 49 ? 31.511 33.775 22.432 1.00 0.00 49 PHE A O 17
ATOM 22678 N N . LEU A 1 50 ? 32.820 32.853 20.848 1.00 0.00 50 LEU A N 17
ATOM 22679 C CA . LEU A 1 50 ? 33.155 34.129 20.202 1.00 0.00 50 LEU A CA 17
ATOM 22680 C C . LEU A 1 50 ? 31.912 34.739 19.528 1.00 0.00 50 LEU A C 17
ATOM 22681 O O . LEU A 1 50 ? 31.650 35.938 19.634 1.00 0.00 50 LEU A O 17
ATOM 22697 N N . GLU A 1 51 ? 31.116 33.889 18.876 1.00 0.00 51 GLU A N 17
ATOM 22698 C CA . GLU A 1 51 ? 29.884 34.252 18.163 1.00 0.00 51 GLU A CA 17
ATOM 22699 C C . GLU A 1 51 ? 28.749 34.592 19.141 1.00 0.00 51 GLU A C 17
ATOM 22700 O O . GLU A 1 51 ? 28.027 35.561 18.923 1.00 0.00 51 GLU A O 17
ATOM 22712 N N . LEU A 1 52 ? 28.653 33.875 20.273 1.00 0.00 52 LEU A N 17
ATOM 22713 C CA . LEU A 1 52 ? 27.793 34.262 21.408 1.00 0.00 52 LEU A CA 17
ATOM 22714 C C . LEU A 1 52 ? 28.312 35.486 22.189 1.00 0.00 52 LEU A C 17
ATOM 22715 O O . LEU A 1 52 ? 27.689 35.898 23.160 1.00 0.00 52 LEU A O 17
ATOM 22731 N N . GLN A 1 53 ? 29.466 36.038 21.805 1.00 0.00 53 GLN A N 17
ATOM 22732 C CA . GLN A 1 53 ? 30.031 37.240 22.462 1.00 0.00 53 GLN A CA 17
ATOM 22733 C C . GLN A 1 53 ? 30.562 37.061 23.901 1.00 0.00 53 GLN A C 17
ATOM 22734 O O . GLN A 1 53 ? 31.117 37.987 24.492 1.00 0.00 53 GLN A O 17
ATOM 22748 N N . TYR A 1 54 ? 30.379 35.864 24.436 1.00 0.00 54 TYR A N 17
ATOM 22749 C CA . TYR A 1 54 ? 30.803 35.487 25.788 1.00 0.00 54 TYR A CA 17
ATOM 22750 C C . TYR A 1 54 ? 32.313 35.249 25.891 1.00 0.00 54 TYR A C 17
ATOM 22751 O O . TYR A 1 54 ? 32.874 35.417 26.967 1.00 0.00 54 TYR A O 17
ATOM 22769 N N . VAL A 1 55 ? 32.969 34.927 24.777 1.00 0.00 55 VAL A N 17
ATOM 22770 C CA . VAL A 1 55 ? 34.413 34.685 24.787 1.00 0.00 55 VAL A CA 17
ATOM 22771 C C . VAL A 1 55 ? 35.192 35.416 23.684 1.00 0.00 55 VAL A C 17
ATOM 22772 O O . VAL A 1 55 ? 34.664 35.665 22.600 1.00 0.00 55 VAL A O 17
ATOM 22785 N N . LYS A 1 56 ? 36.449 35.755 23.973 1.00 0.00 56 LYS A N 17
ATOM 22786 C CA . LYS A 1 56 ? 37.323 36.445 23.020 1.00 0.00 56 LYS A CA 17
ATOM 22787 C C . LYS A 1 56 ? 38.651 35.703 22.850 1.00 0.00 56 LYS A C 17
ATOM 22788 O O . LYS A 1 56 ? 38.893 34.713 23.539 1.00 0.00 56 LYS A O 17
ATOM 22807 N N . GLU A 1 57 ? 39.512 36.167 21.943 1.00 0.00 57 GLU A N 17
ATOM 22808 C CA . GLU A 1 57 ? 40.790 35.477 21.716 1.00 0.00 57 GLU A CA 17
ATOM 22809 C C . GLU A 1 57 ? 42.060 36.340 21.660 1.00 0.00 57 GLU A C 17
ATOM 22810 O O . GLU A 1 57 ? 42.002 37.556 21.476 1.00 0.00 57 GLU A O 17
ATOM 22822 N N . GLY A 1 58 ? 43.204 35.673 21.824 1.00 0.00 58 GLY A N 17
ATOM 22823 C CA . GLY A 1 58 ? 44.513 36.309 21.841 1.00 0.00 58 GLY A CA 17
ATOM 22824 C C . GLY A 1 58 ? 45.344 36.285 20.548 1.00 0.00 58 GLY A C 17
ATOM 22825 O O . GLY A 1 58 ? 44.829 36.624 19.482 1.00 0.00 58 GLY A O 17
ATOM 22829 N N . CYS A 1 59 ? 46.621 35.891 20.635 1.00 0.00 59 CYS A N 17
ATOM 22830 C CA . CYS A 1 59 ? 47.558 35.901 19.500 1.00 0.00 59 CYS A CA 17
ATOM 22831 C C . CYS A 1 59 ? 47.344 34.881 18.362 1.00 0.00 59 CYS A C 17
ATOM 22832 O O . CYS A 1 59 ? 46.688 33.854 18.536 1.00 0.00 59 CYS A O 17
ATOM 22840 N N . LYS A 1 60 ? 47.919 35.202 17.199 1.00 0.00 60 LYS A N 17
ATOM 22841 C CA . LYS A 1 60 ? 47.830 34.398 15.974 1.00 0.00 60 LYS A CA 17
ATOM 22842 C C . LYS A 1 60 ? 48.665 33.109 15.959 1.00 0.00 60 LYS A C 17
ATOM 22843 O O . LYS A 1 60 ? 49.571 32.919 16.770 1.00 0.00 60 LYS A O 17
ATOM 22862 N N . GLN A 1 61 ? 48.450 32.333 14.898 1.00 0.00 61 GLN A N 17
ATOM 22863 C CA . GLN A 1 61 ? 49.083 31.032 14.705 1.00 0.00 61 GLN A CA 17
ATOM 22864 C C . GLN A 1 61 ? 50.608 31.119 14.626 1.00 0.00 61 GLN A C 17
ATOM 22865 O O . GLN A 1 61 ? 51.166 32.127 14.192 1.00 0.00 61 GLN A O 17
ATOM 22879 N N . GLY A 1 62 ? 51.272 30.043 15.057 1.00 0.00 62 GLY A N 17
ATOM 22880 C CA . GLY A 1 62 ? 52.721 29.980 15.133 1.00 0.00 62 GLY A CA 17
ATOM 22881 C C . GLY A 1 62 ? 53.254 30.291 16.530 1.00 0.00 62 GLY A C 17
ATOM 22882 O O . GLY A 1 62 ? 54.457 30.191 16.771 1.00 0.00 62 GLY A O 17
ATOM 22886 N N . ILE A 1 63 ? 52.360 30.654 17.450 1.00 0.00 63 ILE A N 17
ATOM 22887 C CA . ILE A 1 63 ? 52.691 30.961 18.833 1.00 0.00 63 ILE A CA 17
ATOM 22888 C C . ILE A 1 63 ? 51.505 30.496 19.678 1.00 0.00 63 ILE A C 17
ATOM 22889 O O . ILE A 1 63 ? 50.388 30.364 19.173 1.00 0.00 63 ILE A O 17
ATOM 22905 N N . SER A 1 64 ? 51.729 30.258 20.964 1.00 0.00 64 SER A N 17
ATOM 22906 C CA . SER A 1 64 ? 50.644 29.824 21.826 1.00 0.00 64 SER A CA 17
ATOM 22907 C C . SER A 1 64 ? 49.484 30.825 21.712 1.00 0.00 64 SER A C 17
ATOM 22908 O O . SER A 1 64 ? 49.700 32.038 21.735 1.00 0.00 64 SER A O 17
ATOM 22916 N N . LYS A 1 65 ? 48.258 30.317 21.606 1.00 0.00 65 LYS A N 17
ATOM 22917 C CA . LYS A 1 65 ? 47.078 31.157 21.466 1.00 0.00 65 LYS A CA 17
ATOM 22918 C C . LYS A 1 65 ? 46.222 30.935 22.695 1.00 0.00 65 LYS A C 17
ATOM 22919 O O . LYS A 1 65 ? 46.323 29.893 23.346 1.00 0.00 65 LYS A O 17
ATOM 22938 N N . THR A 1 66 ? 45.370 31.895 23.027 1.00 0.00 66 THR A N 17
ATOM 22939 C CA . THR A 1 66 ? 44.579 31.724 24.251 1.00 0.00 66 THR A CA 17
ATOM 22940 C C . THR A 1 66 ? 43.215 32.395 24.077 1.00 0.00 66 THR A C 17
ATOM 22941 O O . THR A 1 66 ? 43.034 33.180 23.141 1.00 0.00 66 THR A O 17
ATOM 22952 N N . PHE A 1 67 ? 42.262 32.104 24.963 1.00 0.00 67 PHE A N 17
ATOM 22953 C CA . PHE A 1 67 ? 40.895 32.635 24.915 1.00 0.00 67 PHE A CA 17
ATOM 22954 C C . PHE A 1 67 ? 40.447 33.083 26.310 1.00 0.00 67 PHE A C 17
ATOM 22955 O O . PHE A 1 67 ? 40.792 32.453 27.310 1.00 0.00 67 PHE A O 17
ATOM 22972 N N . TYR A 1 68 ? 39.695 34.179 26.384 1.00 0.00 68 TYR A N 17
ATOM 22973 C CA . TYR A 1 68 ? 39.231 34.796 27.631 1.00 0.00 68 TYR A CA 17
ATOM 22974 C C . TYR A 1 68 ? 37.746 35.161 27.545 1.00 0.00 68 TYR A C 17
ATOM 22975 O O . TYR A 1 68 ? 37.154 35.126 26.467 1.00 0.00 68 TYR A O 17
ATOM 22993 N N . ILE A 1 69 ? 37.131 35.481 28.684 1.00 0.00 69 ILE A N 17
ATOM 22994 C CA . ILE A 1 69 ? 35.672 35.527 28.837 1.00 0.00 69 ILE A CA 17
ATOM 22995 C C . ILE A 1 69 ? 35.220 36.942 29.208 1.00 0.00 69 ILE A C 17
ATOM 22996 O O . ILE A 1 69 ? 35.826 37.595 30.060 1.00 0.00 69 ILE A O 17
ATOM 23012 N N . THR A 1 70 ? 34.193 37.440 28.518 1.00 0.00 70 THR A N 17
ATOM 23013 C CA . THR A 1 70 ? 33.668 38.795 28.655 1.00 0.00 70 THR A CA 17
ATOM 23014 C C . THR A 1 70 ? 32.672 38.883 29.829 1.00 0.00 70 THR A C 17
ATOM 23015 O O . THR A 1 70 ? 31.960 37.913 30.123 1.00 0.00 70 THR A O 17
ATOM 23026 N N . PRO A 1 71 ? 32.527 40.049 30.488 1.00 0.00 71 PRO A N 17
ATOM 23027 C CA . PRO A 1 71 ? 31.577 40.222 31.594 1.00 0.00 71 PRO A CA 17
ATOM 23028 C C . PRO A 1 71 ? 30.114 40.048 31.150 1.00 0.00 71 PRO A C 17
ATOM 23029 O O . PRO A 1 71 ? 29.277 39.617 31.941 1.00 0.00 71 PRO A O 17
ATOM 23040 N N . ASN A 1 72 ? 29.806 40.294 29.869 1.00 0.00 72 ASN A N 17
AT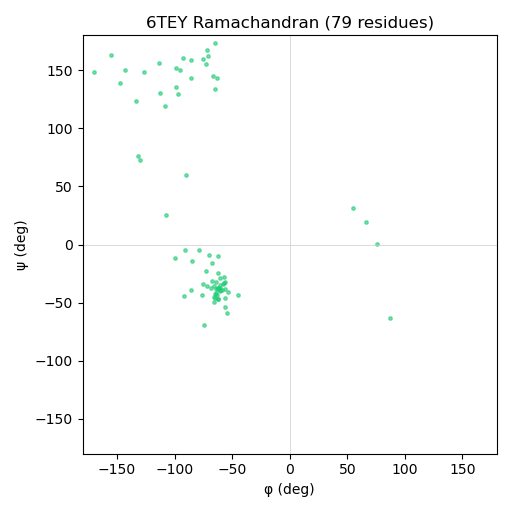OM 23041 C CA . ASN A 1 72 ? 28.467 40.100 29.301 1.00 0.00 72 ASN A CA 17
ATOM 23042 C C . ASN A 1 72 ? 27.981 38.635 29.379 1.00 0.00 72 ASN A C 17
ATOM 23043 O O . ASN A 1 72 ? 26.772 38.393 29.362 1.00 0.00 72 ASN A O 17
ATOM 23054 N N . GLY A 1 73 ? 28.898 37.661 29.463 1.00 0.00 73 GLY A N 17
ATOM 23055 C CA . GLY A 1 73 ? 28.561 36.253 29.699 1.00 0.00 73 GLY A CA 17
ATOM 23056 C C . GLY A 1 73 ? 28.365 35.913 31.178 1.00 0.00 73 GLY A C 17
ATOM 23057 O O . GLY A 1 73 ? 27.460 35.144 31.490 1.00 0.00 73 GLY A O 17
ATOM 23061 N N . ILE A 1 74 ? 29.128 36.522 32.098 1.00 0.00 74 ILE A N 17
ATOM 23062 C CA . ILE A 1 74 ? 28.994 36.317 33.555 1.00 0.00 74 ILE A CA 17
ATOM 23063 C C . ILE A 1 74 ? 27.565 36.589 34.039 1.00 0.00 74 ILE A C 17
ATOM 23064 O O . ILE A 1 74 ? 27.056 35.855 34.883 1.00 0.00 74 ILE A O 17
ATOM 23080 N N . GLU A 1 75 ? 26.886 37.592 33.485 1.00 0.00 75 GLU A N 17
ATOM 23081 C CA . GLU A 1 75 ? 25.501 37.919 33.858 1.00 0.00 75 GLU A CA 17
ATOM 23082 C C . GLU A 1 75 ? 24.524 36.761 33.615 1.00 0.00 75 GLU A C 17
ATOM 23083 O O . GLU A 1 75 ? 23.614 36.531 34.414 1.00 0.00 75 GLU A O 17
ATOM 23095 N N . LYS A 1 76 ? 24.736 35.986 32.546 1.00 0.00 76 LYS A N 17
ATOM 23096 C CA . LYS A 1 76 ? 23.940 34.787 32.239 1.00 0.00 76 LYS A CA 17
ATOM 23097 C C . LYS A 1 76 ? 24.087 33.708 33.308 1.00 0.00 76 LYS A C 17
ATOM 23098 O O . LYS A 1 76 ? 23.178 32.908 33.491 1.00 0.00 76 LYS A O 17
ATOM 23117 N N . LEU A 1 77 ? 25.239 33.677 34.015 1.00 0.00 77 LEU A N 17
ATOM 23118 C CA . LEU A 1 77 ? 25.555 32.738 35.087 1.00 0.00 77 LEU A CA 17
ATOM 23119 C C . LEU A 1 77 ? 24.838 33.097 36.401 1.00 0.00 77 LEU A C 17
ATOM 23120 O O . LEU A 1 77 ? 24.759 32.265 37.302 1.00 0.00 77 LEU A O 17
ATOM 23136 N N . LYS A 1 78 ? 24.331 34.335 36.533 1.00 0.00 78 LYS A N 17
ATOM 23137 C CA . LYS A 1 78 ? 23.717 34.846 37.771 1.00 0.00 78 LYS A CA 17
ATOM 23138 C C . LYS A 1 78 ? 22.249 34.458 37.919 1.00 0.00 78 LYS A C 17
ATOM 23139 O O . LYS A 1 78 ? 21.809 34.152 39.025 1.00 0.00 78 LYS A O 17
ATOM 23158 N N . SER A 1 79 ? 21.505 34.442 36.811 1.00 0.00 79 SER A N 17
ATOM 23159 C CA . SER A 1 79 ? 20.086 34.057 36.747 1.00 0.00 79 SER A CA 17
ATOM 23160 C C . SER A 1 79 ? 19.846 32.540 36.852 1.00 0.00 79 SER A C 17
ATOM 23161 O O . SER A 1 79 ? 18.705 32.118 37.029 1.00 0.00 79 SER A O 17
ATOM 23169 N N . ILE A 1 80 ? 20.914 31.729 36.859 1.00 0.00 80 ILE A N 17
ATOM 23170 C CA . ILE A 1 80 ? 20.911 30.293 37.212 1.00 0.00 80 ILE A CA 17
ATOM 23171 C C . ILE A 1 80 ? 20.435 30.063 38.669 1.00 0.00 80 ILE A C 17
ATOM 23172 O O . ILE A 1 80 ? 19.981 28.961 39.013 1.00 0.00 80 ILE A O 17
ATOM 23188 N N . MET A 1 81 ? 20.526 31.100 39.519 1.00 0.00 81 MET A N 17
ATOM 23189 C CA . MET A 1 81 ? 20.065 31.143 40.918 1.00 0.00 81 MET A CA 17
ATOM 23190 C C . MET A 1 81 ? 18.587 31.545 41.036 1.00 0.00 81 MET A C 17
ATOM 23191 O O . MET A 1 81 ? 17.729 30.784 40.534 1.00 0.00 81 MET A O 17
ATOM 23206 N N . MET A 1 1 ? 17.074 32.432 32.210 1.00 0.00 1 MET A N 18
ATOM 23207 C CA . MET A 1 1 ? 17.184 31.303 33.156 1.00 0.00 1 MET A CA 18
ATOM 23208 C C . MET A 1 1 ? 17.799 30.071 32.504 1.00 0.00 1 MET A C 18
ATOM 23209 O O . MET A 1 1 ? 18.857 29.643 32.948 1.00 0.00 1 MET A O 18
ATOM 23225 N N . ALA A 1 2 ? 17.156 29.484 31.490 1.00 0.00 2 ALA A N 18
ATOM 23226 C CA . ALA A 1 2 ? 17.584 28.217 30.899 1.00 0.00 2 ALA A CA 18
ATOM 23227 C C . ALA A 1 2 ? 18.852 28.358 30.032 1.00 0.00 2 ALA A C 18
ATOM 23228 O O . ALA A 1 2 ? 19.022 29.343 29.307 1.00 0.00 2 ALA A O 18
ATOM 23235 N N . VAL A 1 3 ? 19.711 27.345 30.118 1.00 0.00 3 VAL A N 18
ATOM 23236 C CA . VAL A 1 3 ? 20.964 27.290 29.374 1.00 0.00 3 VAL A CA 18
ATOM 23237 C C . VAL A 1 3 ? 21.068 25.922 28.707 1.00 0.00 3 VAL A C 18
ATOM 23238 O O . VAL A 1 3 ? 20.430 24.966 29.148 1.00 0.00 3 VAL A O 18
ATOM 23251 N N . ASN A 1 4 ? 21.866 25.822 27.648 1.00 0.00 4 ASN A N 18
ATOM 23252 C CA . ASN A 1 4 ? 21.995 24.558 26.930 1.00 0.00 4 ASN A CA 18
ATOM 23253 C C . ASN A 1 4 ? 23.076 23.633 27.528 1.00 0.00 4 ASN A C 18
ATOM 23254 O O . ASN A 1 4 ? 24.248 24.008 27.586 1.00 0.00 4 ASN A O 18
ATOM 23265 N N . LYS A 1 5 ? 22.685 22.435 27.967 1.00 0.00 5 LYS A N 18
ATOM 23266 C CA . LYS A 1 5 ? 23.608 21.449 28.524 1.00 0.00 5 LYS A CA 18
ATOM 23267 C C . LYS A 1 5 ? 24.602 20.946 27.480 1.00 0.00 5 LYS A C 18
ATOM 23268 O O . LYS A 1 5 ? 25.764 20.675 27.785 1.00 0.00 5 LYS A O 18
ATOM 23287 N N . ASN A 1 6 ? 24.126 20.825 26.245 1.00 0.00 6 ASN A N 18
ATOM 23288 C CA . ASN A 1 6 ? 24.917 20.298 25.136 1.00 0.00 6 ASN A CA 18
ATOM 23289 C C . ASN A 1 6 ? 26.185 21.097 24.840 1.00 0.00 6 ASN A C 18
ATOM 23290 O O . ASN A 1 6 ? 27.215 20.513 24.503 1.00 0.00 6 ASN A O 18
ATOM 23301 N N . GLU A 1 7 ? 26.126 22.418 24.959 1.00 0.00 7 GLU A N 18
ATOM 23302 C CA . GLU A 1 7 ? 27.323 23.229 24.672 1.00 0.00 7 GLU A CA 18
ATOM 23303 C C . GLU A 1 7 ? 27.757 24.063 25.895 1.00 0.00 7 GLU A C 18
ATOM 23304 O O . GLU A 1 7 ? 28.937 24.097 26.247 1.00 0.00 7 GLU A O 18
ATOM 23316 N N . TYR A 1 8 ? 26.809 24.713 26.586 1.00 0.00 8 TYR A N 18
ATOM 23317 C CA . TYR A 1 8 ? 27.049 25.595 27.737 1.00 0.00 8 TYR A CA 18
ATOM 23318 C C . TYR A 1 8 ? 27.706 24.900 28.926 1.00 0.00 8 TYR A C 18
ATOM 23319 O O . TYR A 1 8 ? 28.316 25.599 29.728 1.00 0.00 8 TYR A O 18
ATOM 23337 N N . LYS A 1 9 ? 27.719 23.558 29.006 1.00 0.00 9 LYS A N 18
ATOM 23338 C CA . LYS A 1 9 ? 28.570 22.816 29.954 1.00 0.00 9 LYS A CA 18
ATOM 23339 C C . LYS A 1 9 ? 30.006 23.358 29.987 1.00 0.00 9 LYS A C 18
ATOM 23340 O O . LYS A 1 9 ? 30.576 23.490 31.061 1.00 0.00 9 LYS A O 18
ATOM 23359 N N . ILE A 1 10 ? 30.563 23.752 28.840 1.00 0.00 10 ILE A N 18
ATOM 23360 C CA . ILE A 1 10 ? 31.897 24.365 28.761 1.00 0.00 10 ILE A CA 18
ATOM 23361 C C . ILE A 1 10 ? 31.968 25.678 29.565 1.00 0.00 10 ILE A C 18
ATOM 23362 O O . ILE A 1 10 ? 32.866 25.858 30.385 1.00 0.00 10 ILE A O 18
ATOM 23378 N N . LEU A 1 11 ? 31.002 26.584 29.373 1.00 0.00 11 LEU A N 18
ATOM 23379 C CA . LEU A 1 11 ? 30.894 27.834 30.131 1.00 0.00 11 LEU A CA 18
ATOM 23380 C C . LEU A 1 11 ? 30.587 27.610 31.626 1.00 0.00 11 LEU A C 18
ATOM 23381 O O . LEU A 1 11 ? 30.820 28.500 32.443 1.00 0.00 11 LEU A O 18
ATOM 23397 N N . ILE A 1 12 ? 30.159 26.402 31.997 1.00 0.00 12 ILE A N 18
ATOM 23398 C CA . ILE A 1 12 ? 30.002 25.969 33.394 1.00 0.00 12 ILE A CA 18
ATOM 23399 C C . ILE A 1 12 ? 31.331 25.463 33.988 1.00 0.00 12 ILE A C 18
ATOM 23400 O O . ILE A 1 12 ? 31.630 25.755 35.145 1.00 0.00 12 ILE A O 18
ATOM 23416 N N . MET A 1 13 ? 32.185 24.794 33.201 1.00 0.00 13 MET A N 18
ATOM 23417 C CA . MET A 1 13 ? 33.501 24.311 33.652 1.00 0.00 13 MET A CA 18
ATOM 23418 C C . MET A 1 13 ? 34.389 25.441 34.199 1.00 0.00 13 MET A C 18
ATOM 23419 O O . MET A 1 13 ? 34.984 25.299 35.270 1.00 0.00 13 MET A O 18
ATOM 23433 N N . LEU A 1 14 ? 34.461 26.589 33.510 1.00 0.00 14 LEU A N 18
ATOM 23434 C CA . LEU A 1 14 ? 35.228 27.741 33.988 1.00 0.00 14 LEU A CA 18
ATOM 23435 C C . LEU A 1 14 ? 34.538 28.418 35.186 1.00 0.00 14 LEU A C 18
ATOM 23436 O O . LEU A 1 14 ? 35.227 28.838 36.111 1.00 0.00 14 LEU A O 18
ATOM 23452 N N . LYS A 1 15 ? 33.196 28.472 35.201 1.00 0.00 15 LYS A N 18
ATOM 23453 C CA . LYS A 1 15 ? 32.370 29.025 36.294 1.00 0.00 15 LYS A CA 18
ATOM 23454 C C . LYS A 1 15 ? 32.605 28.300 37.618 1.00 0.00 15 LYS A C 18
ATOM 23455 O O . LYS A 1 15 ? 32.840 28.961 38.624 1.00 0.00 15 LYS A O 18
ATOM 23474 N N . GLU A 1 16 ? 32.645 26.968 37.616 1.00 0.00 16 GLU A N 18
ATOM 23475 C CA . GLU A 1 16 ? 32.987 26.177 38.810 1.00 0.00 16 GLU A CA 18
ATOM 23476 C C . GLU A 1 16 ? 34.410 26.445 39.322 1.00 0.00 16 GLU A C 18
ATOM 23477 O O . GLU A 1 16 ? 34.634 26.476 40.531 1.00 0.00 16 GLU A O 18
ATOM 23489 N N . ASN A 1 17 ? 35.347 26.628 38.400 1.00 0.00 17 ASN A N 18
ATOM 23490 C CA . ASN A 1 17 ? 36.732 26.917 38.753 1.00 0.00 17 ASN A CA 18
ATOM 23491 C C . ASN A 1 17 ? 36.981 28.412 39.021 1.00 0.00 17 ASN A C 18
ATOM 23492 O O . ASN A 1 17 ? 38.120 28.790 39.313 1.00 0.00 17 ASN A O 18
ATOM 23503 N N . GLN A 1 18 ? 35.937 29.238 38.836 1.00 0.00 18 GLN A N 18
ATOM 23504 C CA . GLN A 1 18 ? 35.931 30.700 39.031 1.00 0.00 18 GLN A CA 18
ATOM 23505 C C . GLN A 1 18 ? 36.775 31.466 38.010 1.00 0.00 18 GLN A C 18
ATOM 23506 O O . GLN A 1 18 ? 37.178 32.602 38.259 1.00 0.00 18 GLN A O 18
ATOM 23520 N N . CYS A 1 19 ? 37.041 30.844 36.863 1.00 0.00 19 CYS A N 18
ATOM 23521 C CA . CYS A 1 19 ? 37.791 31.492 35.798 1.00 0.00 19 CYS A CA 18
ATOM 23522 C C . CYS A 1 19 ? 36.793 32.205 34.894 1.00 0.00 19 CYS A C 18
ATOM 23523 O O . CYS A 1 19 ? 36.547 31.769 33.769 1.00 0.00 19 CYS A O 18
ATOM 23531 N N . THR A 1 20 ? 36.218 33.299 35.381 1.00 0.00 20 THR A N 18
ATOM 23532 C CA . THR A 1 20 ? 35.230 34.040 34.613 1.00 0.00 20 THR A CA 18
ATOM 23533 C C . THR A 1 20 ? 35.545 35.526 34.608 1.00 0.00 20 THR A C 18
ATOM 23534 O O . THR A 1 20 ? 34.873 36.315 35.272 1.00 0.00 20 THR A O 18
ATOM 23545 N N . THR A 1 21 ? 36.570 35.906 33.855 1.00 0.00 21 THR A N 18
ATOM 23546 C CA . THR A 1 21 ? 36.952 37.329 33.772 1.00 0.00 21 THR A CA 18
ATOM 23547 C C . THR A 1 21 ? 37.999 37.561 32.690 1.00 0.00 21 THR A C 18
ATOM 23548 O O . THR A 1 21 ? 38.795 36.675 32.381 1.00 0.00 21 THR A O 18
ATOM 23559 N N . GLU A 1 22 ? 38.029 38.779 32.155 1.00 0.00 22 GLU A N 18
ATOM 23560 C CA . GLU A 1 22 ? 38.978 39.241 31.145 1.00 0.00 22 GLU A CA 18
ATOM 23561 C C . GLU A 1 22 ? 40.446 39.144 31.594 1.00 0.00 22 GLU A C 18
ATOM 23562 O O . GLU A 1 22 ? 41.341 39.055 30.755 1.00 0.00 22 GLU A O 18
ATOM 23574 N N . LEU A 1 23 ? 40.700 39.143 32.909 1.00 0.00 23 LEU A N 18
ATOM 23575 C CA . LEU A 1 23 ? 42.043 39.080 33.497 1.00 0.00 23 LEU A CA 18
ATOM 23576 C C . LEU A 1 23 ? 42.648 37.659 33.514 1.00 0.00 23 LEU A C 18
ATOM 23577 O O . LEU A 1 23 ? 43.859 37.524 33.711 1.00 0.00 23 LEU A O 18
ATOM 23593 N N . LYS A 1 24 ? 41.847 36.597 33.321 1.00 0.00 24 LYS A N 18
ATOM 23594 C CA . LYS A 1 24 ? 42.316 35.198 33.301 1.00 0.00 24 LYS A CA 18
ATOM 23595 C C . LYS A 1 24 ? 42.003 34.548 31.958 1.00 0.00 24 LYS A C 18
ATOM 23596 O O . LYS A 1 24 ? 40.846 34.443 31.566 1.00 0.00 24 LYS A O 18
ATOM 23615 N N . SER A 1 25 ? 43.038 34.069 31.272 1.00 0.00 25 SER A N 18
ATOM 23616 C CA . SER A 1 25 ? 42.917 33.456 29.944 1.00 0.00 25 SER A CA 18
ATOM 23617 C C . SER A 1 25 ? 43.485 32.035 29.952 1.00 0.00 25 SER A C 18
ATOM 23618 O O . SER A 1 25 ? 44.650 31.831 30.312 1.00 0.00 25 SER A O 18
ATOM 23626 N N . PHE A 1 26 ? 42.670 31.058 29.556 1.00 0.00 26 PHE A N 18
ATOM 23627 C CA . PHE A 1 26 ? 43.042 29.651 29.456 1.00 0.00 26 PHE A CA 18
ATOM 23628 C C . PHE A 1 26 ? 43.646 29.284 28.090 1.00 0.00 26 PHE A C 18
ATOM 23629 O O . PHE A 1 26 ? 43.141 29.651 27.025 1.00 0.00 26 PHE A O 18
ATOM 23646 N N . THR A 1 27 ? 44.693 28.461 28.150 1.00 0.00 27 THR A N 18
ATOM 23647 C CA . THR A 1 27 ? 45.218 27.654 27.043 1.00 0.00 27 THR A CA 18
ATOM 23648 C C . THR A 1 27 ? 44.307 26.457 26.756 1.00 0.00 27 THR A C 18
ATOM 23649 O O . THR A 1 27 ? 43.638 25.930 27.652 1.00 0.00 27 THR A O 18
ATOM 23660 N N . TYR A 1 28 ? 44.326 25.955 25.519 1.00 0.00 28 TYR A N 18
ATOM 23661 C CA . TYR A 1 28 ? 43.684 24.674 25.206 1.00 0.00 28 TYR A CA 18
ATOM 23662 C C . TYR A 1 28 ? 44.419 23.489 25.860 1.00 0.00 28 TYR A C 18
ATOM 23663 O O . TYR A 1 28 ? 43.780 22.490 26.178 1.00 0.00 28 TYR A O 18
ATOM 23681 N N . THR A 1 29 ? 45.730 23.600 26.118 1.00 0.00 29 THR A N 18
ATOM 23682 C CA . THR A 1 29 ? 46.533 22.541 26.762 1.00 0.00 29 THR A CA 18
ATOM 23683 C C . THR A 1 29 ? 46.061 22.245 28.188 1.00 0.00 29 THR A C 18
ATOM 23684 O O . THR A 1 29 ? 45.733 21.096 28.487 1.00 0.00 29 THR A O 18
ATOM 23695 N N . LYS A 1 30 ? 45.936 23.259 29.060 1.00 0.00 30 LYS A N 18
ATOM 23696 C CA . LYS A 1 30 ? 45.412 23.072 30.426 1.00 0.00 30 LYS A CA 18
ATOM 23697 C C . LYS A 1 30 ? 43.927 22.692 30.418 1.00 0.00 30 LYS A C 18
ATOM 23698 O O . LYS A 1 30 ? 43.536 21.792 31.164 1.00 0.00 30 LYS A O 18
ATOM 23717 N N . LEU A 1 31 ? 43.106 23.318 29.564 1.00 0.00 31 LEU A N 18
ATOM 23718 C CA . LEU A 1 31 ? 41.679 22.977 29.445 1.00 0.00 31 LEU A CA 18
ATOM 23719 C C . LEU A 1 31 ? 41.445 21.510 29.072 1.00 0.00 31 LEU A C 18
ATOM 23720 O O . LEU A 1 31 ? 40.467 20.937 29.550 1.00 0.00 31 LEU A O 18
ATOM 23736 N N . CYS A 1 32 ? 42.323 20.895 28.271 1.00 0.00 32 CYS A N 18
ATOM 23737 C CA . CYS A 1 32 ? 42.198 19.498 27.849 1.00 0.00 32 CYS A CA 18
ATOM 23738 C C . CYS A 1 32 ? 42.130 18.529 29.050 1.00 0.00 32 CYS A C 18
ATOM 23739 O O . CYS A 1 32 ? 41.357 17.570 29.016 1.00 0.00 32 CYS A O 18
ATOM 23747 N N . ASN A 1 33 ? 42.875 18.798 30.134 1.00 0.00 33 ASN A N 18
ATOM 23748 C CA . ASN A 1 33 ? 42.772 18.030 31.384 1.00 0.00 33 ASN A CA 18
ATOM 23749 C C . ASN A 1 33 ? 41.484 18.371 32.153 1.00 0.00 33 ASN A C 18
ATOM 23750 O O . ASN A 1 33 ? 40.654 17.495 32.380 1.00 0.00 33 ASN A O 18
ATOM 23761 N N . ILE A 1 34 ? 41.277 19.653 32.503 1.00 0.00 34 ILE A N 18
ATOM 23762 C CA . ILE A 1 34 ? 40.165 20.123 33.336 1.00 0.00 34 ILE A CA 18
ATOM 23763 C C . ILE A 1 34 ? 38.806 19.659 32.788 1.00 0.00 34 ILE A C 18
ATOM 23764 O O . ILE A 1 34 ? 37.930 19.248 33.549 1.00 0.00 34 ILE A O 18
ATOM 23780 N N . SER A 1 35 ? 38.642 19.744 31.466 1.00 0.00 35 SER A N 18
ATOM 23781 C CA . SER A 1 35 ? 37.369 19.553 30.764 1.00 0.00 35 SER A CA 18
ATOM 23782 C C . SER A 1 35 ? 37.040 18.085 30.451 1.00 0.00 35 SER A C 18
ATOM 23783 O O . SER A 1 35 ? 35.925 17.807 30.012 1.00 0.00 35 SER A O 18
ATOM 23791 N N . LYS A 1 36 ? 37.986 17.145 30.627 1.00 0.00 36 LYS A N 18
ATOM 23792 C CA . LYS A 1 36 ? 37.819 15.708 30.307 1.00 0.00 36 LYS A CA 18
ATOM 23793 C C . LYS A 1 36 ? 37.428 15.409 28.841 1.00 0.00 36 LYS A C 18
ATOM 23794 O O . LYS A 1 36 ? 36.666 14.476 28.571 1.00 0.00 36 LYS A O 18
ATOM 23813 N N . LEU A 1 37 ? 37.899 16.197 27.873 1.00 0.00 37 LEU A N 18
ATOM 23814 C CA . LEU A 1 37 ? 37.474 16.117 26.476 1.00 0.00 37 LEU A CA 18
ATOM 23815 C C . LEU A 1 37 ? 38.564 16.526 25.483 1.00 0.00 37 LEU A C 18
ATOM 23816 O O . LEU A 1 37 ? 39.544 17.167 25.859 1.00 0.00 37 LEU A O 18
ATOM 23832 N N . SER A 1 38 ? 38.388 16.139 24.213 1.00 0.00 38 SER A N 18
ATOM 23833 C CA . SER A 1 38 ? 39.340 16.445 23.139 1.00 0.00 38 SER A CA 18
ATOM 23834 C C . SER A 1 38 ? 39.512 17.958 22.982 1.00 0.00 38 SER A C 18
ATOM 23835 O O . SER A 1 38 ? 38.538 18.717 23.030 1.00 0.00 38 SER A O 18
ATOM 23843 N N . MET A 1 39 ? 40.747 18.427 22.764 1.00 0.00 39 MET A N 18
ATOM 23844 C CA . MET A 1 39 ? 40.970 19.863 22.559 1.00 0.00 39 MET A CA 18
ATOM 23845 C C . MET A 1 39 ? 40.343 20.369 21.249 1.00 0.00 39 MET A C 18
ATOM 23846 O O . MET A 1 39 ? 40.014 21.549 21.167 1.00 0.00 39 MET A O 18
ATOM 23860 N N . SER A 1 40 ? 40.051 19.487 20.283 1.00 0.00 40 SER A N 18
ATOM 23861 C CA . SER A 1 40 ? 39.107 19.776 19.194 1.00 0.00 40 SER A CA 18
ATOM 23862 C C . SER A 1 40 ? 37.745 20.229 19.736 1.00 0.00 40 SER A C 18
ATOM 23863 O O . SER A 1 40 ? 37.300 21.329 19.410 1.00 0.00 40 SER A O 18
ATOM 23871 N N . THR A 1 41 ? 37.117 19.458 20.636 1.00 0.00 41 THR A N 18
ATOM 23872 C CA . THR A 1 41 ? 35.813 19.803 21.239 1.00 0.00 41 THR A CA 18
ATOM 23873 C C . THR A 1 41 ? 35.860 21.142 21.985 1.00 0.00 41 THR A C 18
ATOM 23874 O O . THR A 1 41 ? 34.947 21.963 21.838 1.00 0.00 41 THR A O 18
ATOM 23885 N N . VAL A 1 42 ? 36.930 21.415 22.745 1.00 0.00 42 VAL A N 18
ATOM 23886 C CA . VAL A 1 42 ? 37.057 22.697 23.462 1.00 0.00 42 VAL A CA 18
ATOM 23887 C C . VAL A 1 42 ? 37.292 23.878 22.513 1.00 0.00 42 VAL A C 18
ATOM 23888 O O . VAL A 1 42 ? 36.643 24.905 22.674 1.00 0.00 42 VAL A O 18
ATOM 23901 N N . ARG A 1 43 ? 38.119 23.734 21.465 1.00 0.00 43 ARG A N 18
ATOM 23902 C CA . ARG A 1 43 ? 38.372 24.744 20.431 1.00 0.00 43 ARG A CA 18
ATOM 23903 C C . ARG A 1 43 ? 37.122 25.043 19.600 1.00 0.00 43 ARG A C 18
ATOM 23904 O O . ARG A 1 43 ? 36.800 26.207 19.372 1.00 0.00 43 ARG A O 18
ATOM 23925 N N . ARG A 1 44 ? 36.373 24.015 19.195 1.00 0.00 44 ARG A N 18
ATOM 23926 C CA . ARG A 1 44 ? 35.131 24.097 18.428 1.00 0.00 44 ARG A CA 18
ATOM 23927 C C . ARG A 1 44 ? 34.008 24.786 19.203 1.00 0.00 44 ARG A C 18
ATOM 23928 O O . ARG A 1 44 ? 33.323 25.644 18.653 1.00 0.00 44 ARG A O 18
ATOM 23949 N N . SER A 1 45 ? 33.821 24.442 20.476 1.00 0.00 45 SER A N 18
ATOM 23950 C CA . SER A 1 45 ? 32.832 25.114 21.329 1.00 0.00 45 SER A CA 18
ATOM 23951 C C . SER A 1 45 ? 33.253 26.554 21.654 1.00 0.00 45 SER A C 18
ATOM 23952 O O . SER A 1 45 ? 32.461 27.467 21.431 1.00 0.00 45 SER A O 18
ATOM 23960 N N . ILE A 1 46 ? 34.512 26.802 22.043 1.00 0.00 46 ILE A N 18
ATOM 23961 C CA . ILE A 1 46 ? 35.073 28.163 22.199 1.00 0.00 46 ILE A CA 18
ATOM 23962 C C . ILE A 1 46 ? 34.883 29.022 20.936 1.00 0.00 46 ILE A C 18
ATOM 23963 O O . ILE A 1 46 ? 34.510 30.185 21.066 1.00 0.00 46 ILE A O 18
ATOM 23979 N N . LYS A 1 47 ? 35.051 28.467 19.724 1.00 0.00 47 LYS A N 18
ATOM 23980 C CA . LYS A 1 47 ? 34.840 29.181 18.449 1.00 0.00 47 LYS A CA 18
ATOM 23981 C C . LYS A 1 47 ? 33.393 29.667 18.324 1.00 0.00 47 LYS A C 18
ATOM 23982 O O . LYS A 1 47 ? 33.178 30.853 18.094 1.00 0.00 47 LYS A O 18
ATOM 24001 N N . LYS A 1 48 ? 32.411 28.791 18.570 1.00 0.00 48 LYS A N 18
ATOM 24002 C CA . LYS A 1 48 ? 30.989 29.159 18.691 1.00 0.00 48 LYS A CA 18
ATOM 24003 C C . LYS A 1 48 ? 30.766 30.258 19.741 1.00 0.00 48 LYS A C 18
ATOM 24004 O O . LYS A 1 48 ? 30.045 31.221 19.492 1.00 0.00 48 LYS A O 18
ATOM 24023 N N . PHE A 1 49 ? 31.405 30.157 20.908 1.00 0.00 49 PHE A N 18
ATOM 24024 C CA . PHE A 1 49 ? 31.247 31.138 21.985 1.00 0.00 49 PHE A CA 18
ATOM 24025 C C . PHE A 1 49 ? 31.896 32.512 21.731 1.00 0.00 49 PHE A C 18
ATOM 24026 O O . PHE A 1 49 ? 31.502 33.468 22.404 1.00 0.00 49 PHE A O 18
ATOM 24043 N N . LEU A 1 50 ? 32.806 32.652 20.754 1.00 0.00 50 LEU A N 18
ATOM 24044 C CA . LEU A 1 50 ? 33.240 33.968 20.253 1.00 0.00 50 LEU A CA 18
ATOM 24045 C C . LEU A 1 50 ? 32.070 34.730 19.616 1.00 0.00 50 LEU A C 18
ATOM 24046 O O . LEU A 1 50 ? 31.921 35.932 19.847 1.00 0.00 50 LEU A O 18
ATOM 24062 N N . GLU A 1 51 ? 31.237 34.025 18.842 1.00 0.00 51 GLU A N 18
ATOM 24063 C CA . GLU A 1 51 ? 30.047 34.577 18.179 1.00 0.00 51 GLU A CA 18
ATOM 24064 C C . GLU A 1 51 ? 28.935 34.895 19.188 1.00 0.00 51 GLU A C 18
ATOM 24065 O O . GLU A 1 51 ? 28.285 35.935 19.070 1.00 0.00 51 GLU A O 18
ATOM 24077 N N . LEU A 1 52 ? 28.767 34.041 20.213 1.00 0.00 52 LEU A N 18
ATOM 24078 C CA . LEU A 1 52 ? 27.848 34.268 21.343 1.00 0.00 52 LEU A CA 18
ATOM 24079 C C . LEU A 1 52 ? 28.328 35.340 22.340 1.00 0.00 52 LEU A C 18
ATOM 24080 O O . LEU A 1 52 ? 27.656 35.584 23.338 1.00 0.00 52 LEU A O 18
ATOM 24096 N N . GLN A 1 53 ? 29.479 35.975 22.095 1.00 0.00 53 GLN A N 18
ATOM 24097 C CA . GLN A 1 53 ? 30.079 37.030 22.926 1.00 0.00 53 GLN A CA 18
ATOM 24098 C C . GLN A 1 53 ? 30.481 36.608 24.355 1.00 0.00 53 GLN A C 18
ATOM 24099 O O . GLN A 1 53 ? 30.948 37.455 25.118 1.00 0.00 53 GLN A O 18
ATOM 24113 N N . TYR A 1 54 ? 30.300 35.340 24.751 1.00 0.00 54 TYR A N 18
ATOM 24114 C CA . TYR A 1 54 ? 30.558 34.847 26.114 1.00 0.00 54 TYR A CA 18
ATOM 24115 C C . TYR A 1 54 ? 32.052 34.635 26.417 1.00 0.00 54 TYR A C 18
ATOM 24116 O O . TYR A 1 54 ? 32.479 34.792 27.563 1.00 0.00 54 TYR A O 18
ATOM 24134 N N . VAL A 1 55 ? 32.848 34.299 25.398 1.00 0.00 55 VAL A N 18
ATOM 24135 C CA . VAL A 1 55 ? 34.316 34.181 25.477 1.00 0.00 55 VAL A CA 18
ATOM 24136 C C . VAL A 1 55 ? 34.956 35.096 24.429 1.00 0.00 55 VAL A C 18
ATOM 24137 O O . VAL A 1 55 ? 34.317 35.418 23.428 1.00 0.00 55 VAL A O 18
ATOM 24150 N N . LYS A 1 56 ? 36.208 35.507 24.641 1.00 0.00 56 LYS A N 18
ATOM 24151 C CA . LYS A 1 56 ? 37.034 36.268 23.687 1.00 0.00 56 LYS A CA 18
ATOM 24152 C C . LYS A 1 56 ? 38.522 35.940 23.873 1.00 0.00 56 LYS A C 18
ATOM 24153 O O . LYS A 1 56 ? 38.875 35.083 24.682 1.00 0.00 56 LYS A O 18
ATOM 24172 N N . GLU A 1 57 ? 39.395 36.539 23.066 1.00 0.00 57 GLU A N 18
ATOM 24173 C CA . GLU A 1 57 ? 40.777 36.076 22.877 1.00 0.00 57 GLU A CA 18
ATOM 24174 C C . GLU A 1 57 ? 41.741 37.194 22.456 1.00 0.00 57 GLU A C 18
ATOM 24175 O O . GLU A 1 57 ? 41.324 38.224 21.924 1.00 0.00 57 GLU A O 18
ATOM 24187 N N . GLY A 1 58 ? 43.033 36.985 22.727 1.00 0.00 58 GLY A N 18
ATOM 24188 C CA . GLY A 1 58 ? 44.107 37.965 22.519 1.00 0.00 58 GLY A CA 18
ATOM 24189 C C . GLY A 1 58 ? 44.672 38.010 21.093 1.00 0.00 58 GLY A C 18
ATOM 24190 O O . GLY A 1 58 ? 44.047 38.537 20.173 1.00 0.00 58 GLY A O 18
ATOM 24194 N N . CYS A 1 59 ? 45.903 37.522 20.913 1.00 0.00 59 CYS A N 18
ATOM 24195 C CA . CYS A 1 59 ? 46.580 37.514 19.612 1.00 0.00 59 CYS A CA 18
ATOM 24196 C C . CYS A 1 59 ? 45.911 36.592 18.575 1.00 0.00 59 CYS A C 18
ATOM 24197 O O . CYS A 1 59 ? 45.531 35.462 18.882 1.00 0.00 59 CYS A O 18
ATOM 24205 N N . LYS A 1 60 ? 45.890 37.055 17.319 1.00 0.00 60 LYS A N 18
ATOM 24206 C CA . LYS A 1 60 ? 45.541 36.270 16.121 1.00 0.00 60 LYS A CA 18
ATOM 24207 C C . LYS A 1 60 ? 46.459 35.052 15.915 1.00 0.00 60 LYS A C 18
ATOM 24208 O O . LYS A 1 60 ? 47.589 35.020 16.403 1.00 0.00 60 LYS A O 18
ATOM 24227 N N . GLN A 1 61 ? 45.952 34.049 15.197 1.00 0.00 61 GLN A N 18
ATOM 24228 C CA . GLN A 1 61 ? 46.547 32.715 15.049 1.00 0.00 61 GLN A CA 18
ATOM 24229 C C . GLN A 1 61 ? 47.978 32.698 14.465 1.00 0.00 61 GLN A C 18
ATOM 24230 O O . GLN A 1 61 ? 48.334 33.493 13.597 1.00 0.00 61 GLN A O 18
ATOM 24244 N N . GLY A 1 62 ? 48.779 31.737 14.939 1.00 0.00 62 GLY A N 18
ATOM 24245 C CA . GLY A 1 62 ? 50.153 31.451 14.512 1.00 0.00 62 GLY A CA 18
ATOM 24246 C C . GLY A 1 62 ? 51.073 31.340 15.726 1.00 0.00 62 GLY A C 18
ATOM 24247 O O . GLY A 1 62 ? 51.621 30.275 16.011 1.00 0.00 62 GLY A O 18
ATOM 24251 N N . ILE A 1 63 ? 51.168 32.432 16.486 1.00 0.00 63 ILE A N 18
ATOM 24252 C CA . ILE A 1 63 ? 51.766 32.467 17.831 1.00 0.00 63 ILE A CA 18
ATOM 24253 C C . ILE A 1 63 ? 50.779 31.960 18.897 1.00 0.00 63 ILE A C 18
ATOM 24254 O O . ILE A 1 63 ? 49.577 31.854 18.649 1.00 0.00 63 ILE A O 18
ATOM 24270 N N . SER A 1 64 ? 51.280 31.648 20.098 1.00 0.00 64 SER A N 18
ATOM 24271 C CA . SER A 1 64 ? 50.463 31.099 21.191 1.00 0.00 64 SER A CA 18
ATOM 24272 C C . SER A 1 64 ? 49.394 32.090 21.682 1.00 0.00 64 SER A C 18
ATOM 24273 O O . SER A 1 64 ? 49.711 33.128 22.275 1.00 0.00 64 SER A O 18
ATOM 24281 N N . LYS A 1 65 ? 48.122 31.765 21.426 1.00 0.00 65 LYS A N 18
ATOM 24282 C CA . LYS A 1 65 ? 46.935 32.509 21.878 1.00 0.00 65 LYS A CA 18
ATOM 24283 C C . LYS A 1 65 ? 46.260 31.857 23.088 1.00 0.00 65 LYS A C 18
ATOM 24284 O O . LYS A 1 65 ? 46.582 30.735 23.475 1.00 0.00 65 LYS A O 18
ATOM 24303 N N . THR A 1 66 ? 45.296 32.568 23.667 1.00 0.00 66 THR A N 18
ATOM 24304 C CA . THR A 1 66 ? 44.623 32.188 24.914 1.00 0.00 66 THR A CA 18
ATOM 24305 C C . THR A 1 66 ? 43.269 32.891 25.053 1.00 0.00 66 THR A C 18
ATOM 24306 O O . THR A 1 66 ? 43.071 33.973 24.489 1.00 0.00 66 THR A O 18
ATOM 24317 N N . PHE A 1 67 ? 42.329 32.253 25.756 1.00 0.00 67 PHE A N 18
ATOM 24318 C CA . PHE A 1 67 ? 40.892 32.574 25.725 1.00 0.00 67 PHE A CA 18
ATOM 24319 C C . PHE A 1 67 ? 40.343 32.901 27.119 1.00 0.00 67 PHE A C 18
ATOM 24320 O O . PHE A 1 67 ? 40.577 32.160 28.071 1.00 0.00 67 PHE A O 18
ATOM 24337 N N . TYR A 1 68 ? 39.594 33.996 27.244 1.00 0.00 68 TYR A N 18
ATOM 24338 C CA . TYR A 1 68 ? 39.013 34.501 28.496 1.00 0.00 68 TYR A CA 18
ATOM 24339 C C . TYR A 1 68 ? 37.499 34.706 28.370 1.00 0.00 68 TYR A C 18
ATOM 24340 O O . TYR A 1 68 ? 36.946 34.713 27.270 1.00 0.00 68 TYR A O 18
ATOM 24358 N N . ILE A 1 69 ? 36.817 34.872 29.504 1.00 0.00 69 ILE A N 18
ATOM 24359 C CA . ILE A 1 69 ? 35.358 35.052 29.578 1.00 0.00 69 ILE A CA 18
ATOM 24360 C C . ILE A 1 69 ? 35.022 36.530 29.762 1.00 0.00 69 ILE A C 18
ATOM 24361 O O . ILE A 1 69 ? 35.656 37.229 30.551 1.00 0.00 69 ILE A O 18
ATOM 24377 N N . THR A 1 70 ? 34.022 36.999 29.023 1.00 0.00 70 THR A N 18
ATOM 24378 C CA . THR A 1 70 ? 33.518 38.371 29.066 1.00 0.00 70 THR A CA 18
ATOM 24379 C C . THR A 1 70 ? 32.474 38.540 30.187 1.00 0.00 70 THR A C 18
ATOM 24380 O O . THR A 1 70 ? 31.880 37.554 30.642 1.00 0.00 70 THR A O 18
ATOM 24391 N N . PRO A 1 71 ? 32.134 39.778 30.600 1.00 0.00 71 PRO A N 18
ATOM 24392 C CA . PRO A 1 71 ? 30.980 40.021 31.474 1.00 0.00 71 PRO A CA 18
ATOM 24393 C C . PRO A 1 71 ? 29.644 39.556 30.864 1.00 0.00 71 PRO A C 18
ATOM 24394 O O . PRO A 1 71 ? 28.751 39.149 31.606 1.00 0.00 71 PRO A O 18
ATOM 24405 N N . ASN A 1 72 ? 29.513 39.536 29.529 1.00 0.00 72 ASN A N 18
ATOM 24406 C CA . ASN A 1 72 ? 28.277 39.122 28.856 1.00 0.00 72 ASN A CA 18
ATOM 24407 C C . ASN A 1 72 ? 27.887 37.668 29.188 1.00 0.00 72 ASN A C 18
ATOM 24408 O O . ASN A 1 72 ? 26.703 37.366 29.335 1.00 0.00 72 ASN A O 18
ATOM 24419 N N . GLY A 1 73 ? 28.868 36.764 29.317 1.00 0.00 73 GLY A N 18
ATOM 24420 C CA . GLY A 1 73 ? 28.622 35.378 29.738 1.00 0.00 73 GLY A CA 18
ATOM 24421 C C . GLY A 1 73 ? 28.374 35.246 31.239 1.00 0.00 73 GLY A C 18
ATOM 24422 O O . GLY A 1 73 ? 27.534 34.442 31.643 1.00 0.00 73 GLY A O 18
ATOM 24426 N N . ILE A 1 74 ? 29.037 36.069 32.064 1.00 0.00 74 ILE A N 18
ATOM 24427 C CA . ILE A 1 74 ? 28.869 36.070 33.525 1.00 0.00 74 ILE A CA 18
ATOM 24428 C C . ILE A 1 74 ? 27.419 36.309 33.918 1.00 0.00 74 ILE A C 18
ATOM 24429 O O . ILE A 1 74 ? 26.941 35.617 34.811 1.00 0.00 74 ILE A O 18
ATOM 24445 N N . GLU A 1 75 ? 26.697 37.227 33.266 1.00 0.00 75 GLU A N 18
ATOM 24446 C CA . GLU A 1 75 ? 25.296 37.511 33.611 1.00 0.00 75 GLU A CA 18
ATOM 24447 C C . GLU A 1 75 ? 24.420 36.253 33.629 1.00 0.00 75 GLU A C 18
ATOM 24448 O O . GLU A 1 75 ? 23.657 36.049 34.572 1.00 0.00 75 GLU A O 18
ATOM 24460 N N . LYS A 1 76 ? 24.594 35.354 32.654 1.00 0.00 76 LYS A N 18
ATOM 24461 C CA . LYS A 1 76 ? 23.852 34.085 32.593 1.00 0.00 76 LYS A CA 18
ATOM 24462 C C . LYS A 1 76 ? 24.224 33.114 33.724 1.00 0.00 76 LYS A C 18
ATOM 24463 O O . LYS A 1 76 ? 23.485 32.175 33.997 1.00 0.00 76 LYS A O 18
ATOM 24482 N N . LEU A 1 77 ? 25.341 33.349 34.418 1.00 0.00 77 LEU A N 18
ATOM 24483 C CA . LEU A 1 77 ? 25.766 32.619 35.617 1.00 0.00 77 LEU A CA 18
ATOM 24484 C C . LEU A 1 77 ? 25.107 33.166 36.903 1.00 0.00 77 LEU A C 18
ATOM 24485 O O . LEU A 1 77 ? 24.924 32.407 37.853 1.00 0.00 77 LEU A O 18
ATOM 24501 N N . LYS A 1 78 ? 24.716 34.453 36.953 1.00 0.00 78 LYS A N 18
ATOM 24502 C CA . LYS A 1 78 ? 23.990 35.065 38.089 1.00 0.00 78 LYS A CA 18
ATOM 24503 C C . LYS A 1 78 ? 22.580 34.471 38.249 1.00 0.00 78 LYS A C 18
ATOM 24504 O O . LYS A 1 78 ? 22.108 34.355 39.377 1.00 0.00 78 LYS A O 18
ATOM 24523 N N . SER A 1 79 ? 21.952 34.012 37.161 1.00 0.00 79 SER A N 18
ATOM 24524 C CA . SER A 1 79 ? 20.709 33.215 37.177 1.00 0.00 79 SER A CA 18
ATOM 24525 C C . SER A 1 79 ? 20.833 31.873 37.915 1.00 0.00 79 SER A C 18
ATOM 24526 O O . SER A 1 79 ? 19.831 31.312 38.359 1.00 0.00 79 SER A O 18
ATOM 24534 N N . ILE A 1 80 ? 22.054 31.338 38.014 1.00 0.00 80 ILE A N 18
ATOM 24535 C CA . ILE A 1 80 ? 22.357 30.025 38.606 1.00 0.00 80 ILE A CA 18
ATOM 24536 C C . ILE A 1 80 ? 22.612 30.144 40.124 1.00 0.00 80 ILE A C 18
ATOM 24537 O O . ILE A 1 80 ? 22.431 29.179 40.865 1.00 0.00 80 ILE A O 18
ATOM 24553 N N . MET A 1 81 ? 23.034 31.329 40.586 1.00 0.00 81 MET A N 18
ATOM 24554 C CA . MET A 1 81 ? 23.415 31.631 41.974 1.00 0.00 81 MET A CA 18
ATOM 24555 C C . MET A 1 81 ? 22.214 31.983 42.850 1.00 0.00 81 MET A C 18
ATOM 24556 O O . MET A 1 81 ? 21.869 31.183 43.748 1.00 0.00 81 MET A O 18
ATOM 24571 N N . MET A 1 1 ? 22.496 30.733 24.731 1.00 0.00 1 MET A N 19
ATOM 24572 C CA . MET A 1 1 ? 21.390 31.330 25.508 1.00 0.00 1 MET A CA 19
ATOM 24573 C C . MET A 1 1 ? 21.103 30.498 26.745 1.00 0.00 1 MET A C 19
ATOM 24574 O O . MET A 1 1 ? 21.266 31.021 27.844 1.00 0.00 1 MET A O 19
ATOM 24590 N N . ALA A 1 2 ? 20.753 29.220 26.575 1.00 0.00 2 ALA A N 19
ATOM 24591 C CA . ALA A 1 2 ? 20.599 28.268 27.672 1.00 0.00 2 ALA A CA 19
ATOM 24592 C C . ALA A 1 2 ? 21.899 28.073 28.481 1.00 0.00 2 ALA A C 19
ATOM 24593 O O . ALA A 1 2 ? 22.998 28.327 27.982 1.00 0.00 2 ALA A O 19
ATOM 24600 N N . VAL A 1 3 ? 21.693 27.764 29.757 1.00 0.00 3 VAL A N 19
ATOM 24601 C CA . VAL A 1 3 ? 22.741 27.492 30.730 1.00 0.00 3 VAL A CA 19
ATOM 24602 C C . VAL A 1 3 ? 22.588 26.037 31.174 1.00 0.00 3 VAL A C 19
ATOM 24603 O O . VAL A 1 3 ? 22.917 25.681 32.305 1.00 0.00 3 VAL A O 19
ATOM 24616 N N . ASN A 1 4 ? 22.195 25.210 30.213 1.00 0.00 4 ASN A N 19
ATOM 24617 C CA . ASN A 1 4 ? 21.956 23.789 30.413 1.00 0.00 4 ASN A CA 19
ATOM 24618 C C . ASN A 1 4 ? 23.264 23.039 30.620 1.00 0.00 4 ASN A C 19
ATOM 24619 O O . ASN A 1 4 ? 24.349 23.586 30.421 1.00 0.00 4 ASN A O 19
ATOM 24630 N N . LYS A 1 5 ? 23.146 21.778 31.025 1.00 0.00 5 LYS A N 19
ATOM 24631 C CA . LYS A 1 5 ? 24.294 20.924 31.321 1.00 0.00 5 LYS A CA 19
ATOM 24632 C C . LYS A 1 5 ? 25.207 20.687 30.097 1.00 0.00 5 LYS A C 19
ATOM 24633 O O . LYS A 1 5 ? 24.732 20.725 28.952 1.00 0.00 5 LYS A O 19
ATOM 24652 N N . ASN A 1 6 ? 26.505 20.481 30.380 1.00 0.00 6 ASN A N 19
ATOM 24653 C CA . ASN A 1 6 ? 27.623 20.262 29.433 1.00 0.00 6 ASN A CA 19
ATOM 24654 C C . ASN A 1 6 ? 28.097 21.440 28.566 1.00 0.00 6 ASN A C 19
ATOM 24655 O O . ASN A 1 6 ? 29.303 21.582 28.364 1.00 0.00 6 ASN A O 19
ATOM 24666 N N . GLU A 1 7 ? 27.203 22.281 28.051 1.00 0.00 7 GLU A N 19
ATOM 24667 C CA . GLU A 1 7 ? 27.683 23.398 27.244 1.00 0.00 7 GLU A CA 19
ATOM 24668 C C . GLU A 1 7 ? 28.169 24.357 28.329 1.00 0.00 7 GLU A C 19
ATOM 24669 O O . GLU A 1 7 ? 29.328 24.771 28.329 1.00 0.00 7 GLU A O 19
ATOM 24681 N N . TYR A 1 8 ? 27.277 24.702 29.251 1.00 0.00 8 TYR A N 19
ATOM 24682 C CA . TYR A 1 8 ? 27.650 25.543 30.391 1.00 0.00 8 TYR A CA 19
ATOM 24683 C C . TYR A 1 8 ? 28.660 24.919 31.367 1.00 0.00 8 TYR A C 19
ATOM 24684 O O . TYR A 1 8 ? 29.353 25.649 32.069 1.00 0.00 8 TYR A O 19
ATOM 24702 N N . LYS A 1 9 ? 28.845 23.588 31.324 1.00 0.00 9 LYS A N 19
ATOM 24703 C CA . LYS A 1 9 ? 29.868 22.838 32.070 1.00 0.00 9 LYS A CA 19
ATOM 24704 C C . LYS A 1 9 ? 31.262 23.482 31.961 1.00 0.00 9 LYS A C 19
ATOM 24705 O O . LYS A 1 9 ? 31.947 23.614 32.967 1.00 0.00 9 LYS A O 19
ATOM 24724 N N . ILE A 1 10 ? 31.646 23.947 30.765 1.00 0.00 10 ILE A N 19
ATOM 24725 C CA . ILE A 1 10 ? 32.896 24.692 30.514 1.00 0.00 10 ILE A CA 19
ATOM 24726 C C . ILE A 1 10 ? 32.869 26.077 31.174 1.00 0.00 10 ILE A C 19
ATOM 24727 O O . ILE A 1 10 ? 33.802 26.464 31.875 1.00 0.00 10 ILE A O 19
ATOM 24743 N N . LEU A 1 11 ? 31.799 26.831 30.925 1.00 0.00 11 LEU A N 19
ATOM 24744 C CA . LEU A 1 11 ? 31.610 28.215 31.380 1.00 0.00 11 LEU A CA 19
ATOM 24745 C C . LEU A 1 11 ? 31.579 28.352 32.919 1.00 0.00 11 LEU A C 19
ATOM 24746 O O . LEU A 1 11 ? 31.807 29.436 33.455 1.00 0.00 11 LEU A O 19
ATOM 24762 N N . ILE A 1 12 ? 31.364 27.244 33.628 1.00 0.00 12 ILE A N 19
ATOM 24763 C CA . ILE A 1 12 ? 31.419 27.150 35.097 1.00 0.00 12 ILE A CA 19
ATOM 24764 C C . ILE A 1 12 ? 32.864 27.069 35.613 1.00 0.00 12 ILE A C 19
ATOM 24765 O O . ILE A 1 12 ? 33.187 27.642 36.654 1.00 0.00 12 ILE A O 19
ATOM 24781 N N . MET A 1 13 ? 33.762 26.426 34.864 1.00 0.00 13 MET A N 19
ATOM 24782 C CA . MET A 1 13 ? 35.167 26.241 35.260 1.00 0.00 13 MET A CA 19
ATOM 24783 C C . MET A 1 13 ? 35.881 27.584 35.487 1.00 0.00 13 MET A C 19
ATOM 24784 O O . MET A 1 13 ? 36.577 27.775 36.484 1.00 0.00 13 MET A O 19
ATOM 24798 N N . LEU A 1 14 ? 35.678 28.548 34.582 1.00 0.00 14 LEU A N 19
ATOM 24799 C CA . LEU A 1 14 ? 36.264 29.885 34.687 1.00 0.00 14 LEU A CA 19
ATOM 24800 C C . LEU A 1 14 ? 35.505 30.817 35.647 1.00 0.00 14 LEU A C 19
ATOM 24801 O O . LEU A 1 14 ? 36.084 31.798 36.107 1.00 0.00 14 LEU A O 19
ATOM 24817 N N . LYS A 1 15 ? 34.245 30.511 35.995 1.00 0.00 15 LYS A N 19
ATOM 24818 C CA . LYS A 1 15 ? 33.520 31.149 37.097 1.00 0.00 15 LYS A CA 19
ATOM 24819 C C . LYS A 1 15 ? 34.205 30.823 38.430 1.00 0.00 15 LYS A C 19
ATOM 24820 O O . LYS A 1 15 ? 34.595 31.747 39.138 1.00 0.00 15 LYS A O 19
ATOM 24839 N N . GLU A 1 16 ? 34.404 29.541 38.744 1.00 0.00 16 GLU A N 19
ATOM 24840 C CA . GLU A 1 16 ? 34.974 29.116 40.035 1.00 0.00 16 GLU A CA 19
ATOM 24841 C C . GLU A 1 16 ? 36.458 29.483 40.187 1.00 0.00 16 GLU A C 19
ATOM 24842 O O . GLU A 1 16 ? 36.894 29.861 41.273 1.00 0.00 16 GLU A O 19
ATOM 24854 N N . ASN A 1 17 ? 37.247 29.428 39.107 1.00 0.00 17 ASN A N 19
ATOM 24855 C CA . ASN A 1 17 ? 38.625 29.939 39.105 1.00 0.00 17 ASN A CA 19
ATOM 24856 C C . ASN A 1 17 ? 38.742 31.435 38.758 1.00 0.00 17 ASN A C 19
ATOM 24857 O O . ASN A 1 17 ? 39.847 31.934 38.557 1.00 0.00 17 ASN A O 19
ATOM 24868 N N . GLN A 1 18 ? 37.635 32.183 38.710 1.00 0.00 18 GLN A N 19
ATOM 24869 C CA . GLN A 1 18 ? 37.640 33.649 38.580 1.00 0.00 18 GLN A CA 19
ATOM 24870 C C . GLN A 1 18 ? 38.262 34.175 37.255 1.00 0.00 18 GLN A C 19
ATOM 24871 O O . GLN A 1 18 ? 38.481 35.375 37.088 1.00 0.00 18 GLN A O 19
ATOM 24885 N N . CYS A 1 19 ? 38.510 33.298 36.275 1.00 0.00 19 CYS A N 19
ATOM 24886 C CA . CYS A 1 19 ? 38.978 33.597 34.915 1.00 0.00 19 CYS A CA 19
ATOM 24887 C C . CYS A 1 19 ? 37.837 34.063 33.994 1.00 0.00 19 CYS A C 19
ATOM 24888 O O . CYS A 1 19 ? 37.620 33.517 32.915 1.00 0.00 19 CYS A O 19
ATOM 24896 N N . THR A 1 20 ? 37.088 35.073 34.438 1.00 0.00 20 THR A N 19
ATOM 24897 C CA . THR A 1 20 ? 35.824 35.505 33.822 1.00 0.00 20 THR A CA 19
ATOM 24898 C C . THR A 1 20 ? 35.824 36.997 33.469 1.00 0.00 20 THR A C 19
ATOM 24899 O O . THR A 1 20 ? 35.022 37.775 33.977 1.00 0.00 20 THR A O 19
ATOM 24910 N N . THR A 1 21 ? 36.766 37.404 32.614 1.00 0.00 21 THR A N 19
ATOM 24911 C CA . THR A 1 21 ? 36.940 38.791 32.144 1.00 0.00 21 THR A CA 19
ATOM 24912 C C . THR A 1 21 ? 37.896 38.853 30.953 1.00 0.00 21 THR A C 19
ATOM 24913 O O . THR A 1 21 ? 38.741 37.980 30.765 1.00 0.00 21 THR A O 19
ATOM 24924 N N . GLU A 1 22 ? 37.807 39.946 30.200 1.00 0.00 22 GLU A N 19
ATOM 24925 C CA . GLU A 1 22 ? 38.709 40.374 29.130 1.00 0.00 22 GLU A CA 19
ATOM 24926 C C . GLU A 1 22 ? 40.192 40.434 29.546 1.00 0.00 22 GLU A C 19
ATOM 24927 O O . GLU A 1 22 ? 41.076 40.388 28.692 1.00 0.00 22 GLU A O 19
ATOM 24939 N N . LEU A 1 23 ? 40.463 40.548 30.852 1.00 0.00 23 LEU A N 19
ATOM 24940 C CA . LEU A 1 23 ? 41.805 40.595 31.442 1.00 0.00 23 LEU A CA 19
ATOM 24941 C C . LEU A 1 23 ? 42.421 39.205 31.717 1.00 0.00 23 LEU A C 19
ATOM 24942 O O . LEU A 1 23 ? 43.574 39.127 32.152 1.00 0.00 23 LEU A O 19
ATOM 24958 N N . LYS A 1 24 ? 41.677 38.107 31.503 1.00 0.00 24 LYS A N 19
ATOM 24959 C CA . LYS A 1 24 ? 42.107 36.727 31.803 1.00 0.00 24 LYS A CA 19
ATOM 24960 C C . LYS A 1 24 ? 41.769 35.777 30.651 1.00 0.00 24 LYS A C 19
ATOM 24961 O O . LYS A 1 24 ? 40.599 35.492 30.397 1.00 0.00 24 LYS A O 19
ATOM 24980 N N . SER A 1 25 ? 42.803 35.246 30.001 1.00 0.00 25 SER A N 19
ATOM 24981 C CA . SER A 1 25 ? 42.680 34.355 28.838 1.00 0.00 25 SER A CA 19
ATOM 24982 C C . SER A 1 25 ? 43.277 32.974 29.126 1.00 0.00 25 SER A C 19
ATOM 24983 O O . SER A 1 25 ? 44.242 32.858 29.881 1.00 0.00 25 SER A O 19
ATOM 24991 N N . PHE A 1 26 ? 42.694 31.950 28.499 1.00 0.00 26 PHE A N 19
ATOM 24992 C CA . PHE A 1 26 ? 43.138 30.568 28.655 1.00 0.00 26 PHE A CA 19
ATOM 24993 C C . PHE A 1 26 ? 43.231 29.855 27.302 1.00 0.00 26 PHE A C 19
ATOM 24994 O O . PHE A 1 26 ? 42.586 30.253 26.332 1.00 0.00 26 PHE A O 19
ATOM 25011 N N . THR A 1 27 ? 44.049 28.804 27.244 1.00 0.00 27 THR A N 19
ATOM 25012 C CA . THR A 1 27 ? 44.261 28.014 26.032 1.00 0.00 27 THR A CA 19
ATOM 25013 C C . THR A 1 27 ? 43.604 26.644 26.183 1.00 0.00 27 THR A C 19
ATOM 25014 O O . THR A 1 27 ? 43.270 26.239 27.296 1.00 0.00 27 THR A O 19
ATOM 25025 N N . TYR A 1 28 ? 43.416 25.926 25.077 1.00 0.00 28 TYR A N 19
ATOM 25026 C CA . TYR A 1 28 ? 42.771 24.608 25.182 1.00 0.00 28 TYR A CA 19
ATOM 25027 C C . TYR A 1 28 ? 43.523 23.657 26.128 1.00 0.00 28 TYR A C 19
ATOM 25028 O O . TYR A 1 28 ? 42.878 22.889 26.835 1.00 0.00 28 TYR A O 19
ATOM 25046 N N . THR A 1 29 ? 44.854 23.749 26.220 1.00 0.00 29 THR A N 19
ATOM 25047 C CA . THR A 1 29 ? 45.675 22.964 27.159 1.00 0.00 29 THR A CA 19
ATOM 25048 C C . THR A 1 29 ? 45.362 23.322 28.616 1.00 0.00 29 THR A C 19
ATOM 25049 O O . THR A 1 29 ? 45.089 22.442 29.433 1.00 0.00 29 THR A O 19
ATOM 25060 N N . LYS A 1 30 ? 45.304 24.619 28.945 1.00 0.00 30 LYS A N 19
ATOM 25061 C CA . LYS A 1 30 ? 44.969 25.094 30.296 1.00 0.00 30 LYS A CA 19
ATOM 25062 C C . LYS A 1 30 ? 43.512 24.801 30.671 1.00 0.00 30 LYS A C 19
ATOM 25063 O O . LYS A 1 30 ? 43.251 24.369 31.792 1.00 0.00 30 LYS A O 19
ATOM 25082 N N . LEU A 1 31 ? 42.578 24.959 29.728 1.00 0.00 31 LEU A N 19
ATOM 25083 C CA . LEU A 1 31 ? 41.181 24.544 29.902 1.00 0.00 31 LEU A CA 19
ATOM 25084 C C . LEU A 1 31 ? 41.050 23.022 30.092 1.00 0.00 31 LEU A C 19
ATOM 25085 O O . LEU A 1 31 ? 40.230 22.575 30.889 1.00 0.00 31 LEU A O 19
ATOM 25101 N N . CYS A 1 32 ? 41.867 22.218 29.407 1.00 0.00 32 CYS A N 19
ATOM 25102 C CA . CYS A 1 32 ? 41.890 20.766 29.569 1.00 0.00 32 CYS A CA 19
ATOM 25103 C C . CYS A 1 32 ? 42.266 20.361 31.006 1.00 0.00 32 CYS A C 19
ATOM 25104 O O . CYS A 1 32 ? 41.532 19.591 31.627 1.00 0.00 32 CYS A O 19
ATOM 25112 N N . ASN A 1 33 ? 43.331 20.944 31.577 1.00 0.00 33 ASN A N 19
ATOM 25113 C CA . ASN A 1 33 ? 43.770 20.667 32.949 1.00 0.00 33 ASN A CA 19
ATOM 25114 C C . ASN A 1 33 ? 42.661 20.868 33.999 1.00 0.00 33 ASN A C 19
ATOM 25115 O O . ASN A 1 33 ? 42.582 20.108 34.962 1.00 0.00 33 ASN A O 19
ATOM 25126 N N . ILE A 1 34 ? 41.829 21.903 33.835 1.00 0.00 34 ILE A N 19
ATOM 25127 C CA . ILE A 1 34 ? 40.758 22.263 34.783 1.00 0.00 34 ILE A CA 19
ATOM 25128 C C . ILE A 1 34 ? 39.396 21.635 34.436 1.00 0.00 34 ILE A C 19
ATOM 25129 O O . ILE A 1 34 ? 38.497 21.659 35.269 1.00 0.00 34 ILE A O 19
ATOM 25145 N N . SER A 1 35 ? 39.232 21.075 33.230 1.00 0.00 35 SER A N 19
ATOM 25146 C CA . SER A 1 35 ? 37.961 20.496 32.753 1.00 0.00 35 SER A CA 19
ATOM 25147 C C . SER A 1 35 ? 37.966 18.973 32.525 1.00 0.00 35 SER A C 19
ATOM 25148 O O . SER A 1 35 ? 36.893 18.405 32.314 1.00 0.00 35 SER A O 19
ATOM 25156 N N . LYS A 1 36 ? 39.128 18.303 32.576 1.00 0.00 36 LYS A N 19
ATOM 25157 C CA . LYS A 1 36 ? 39.282 16.832 32.673 1.00 0.00 36 LYS A CA 19
ATOM 25158 C C . LYS A 1 36 ? 38.661 15.996 31.527 1.00 0.00 36 LYS A C 19
ATOM 25159 O O . LYS A 1 36 ? 38.059 14.946 31.756 1.00 0.00 36 LYS A O 19
ATOM 25178 N N . LEU A 1 37 ? 38.803 16.457 30.283 1.00 0.00 37 LEU A N 19
ATOM 25179 C CA . LEU A 1 37 ? 38.146 15.884 29.105 1.00 0.00 37 LEU A CA 19
ATOM 25180 C C . LEU A 1 37 ? 39.046 15.855 27.855 1.00 0.00 37 LEU A C 19
ATOM 25181 O O . LEU A 1 37 ? 40.120 16.459 27.832 1.00 0.00 37 LEU A O 19
ATOM 25197 N N . SER A 1 38 ? 38.606 15.161 26.799 1.00 0.00 38 SER A N 19
ATOM 25198 C CA . SER A 1 38 ? 39.255 15.213 25.480 1.00 0.00 38 SER A CA 19
ATOM 25199 C C . SER A 1 38 ? 39.232 16.601 24.835 1.00 0.00 38 SER A C 19
ATOM 25200 O O . SER A 1 38 ? 38.158 17.146 24.581 1.00 0.00 38 SER A O 19
ATOM 25208 N N . MET A 1 39 ? 40.396 17.154 24.473 1.00 0.00 39 MET A N 19
ATOM 25209 C CA . MET A 1 39 ? 40.483 18.526 23.938 1.00 0.00 39 MET A CA 19
ATOM 25210 C C . MET A 1 39 ? 39.552 18.875 22.756 1.00 0.00 39 MET A C 19
ATOM 25211 O O . MET A 1 39 ? 39.227 20.048 22.580 1.00 0.00 39 MET A O 19
ATOM 25225 N N . SER A 1 40 ? 39.037 17.889 22.005 1.00 0.00 40 SER A N 19
ATOM 25226 C CA . SER A 1 40 ? 37.959 18.111 21.021 1.00 0.00 40 SER A CA 19
ATOM 25227 C C . SER A 1 40 ? 36.708 18.750 21.657 1.00 0.00 40 SER A C 19
ATOM 25228 O O . SER A 1 40 ? 36.167 19.734 21.150 1.00 0.00 40 SER A O 19
ATOM 25236 N N . THR A 1 41 ? 36.302 18.284 22.843 1.00 0.00 41 THR A N 19
ATOM 25237 C CA . THR A 1 41 ? 35.086 18.733 23.539 1.00 0.00 41 THR A CA 19
ATOM 25238 C C . THR A 1 41 ? 35.148 20.216 23.945 1.00 0.00 41 THR A C 19
ATOM 25239 O O . THR A 1 41 ? 34.132 20.920 23.912 1.00 0.00 41 THR A O 19
ATOM 25250 N N . VAL A 1 42 ? 36.342 20.741 24.258 1.00 0.00 42 VAL A N 19
ATOM 25251 C CA . VAL A 1 42 ? 36.511 22.165 24.609 1.00 0.00 42 VAL A CA 19
ATOM 25252 C C . VAL A 1 42 ? 36.597 23.091 23.391 1.00 0.00 42 VAL A C 19
ATOM 25253 O O . VAL A 1 42 ? 36.033 24.183 23.421 1.00 0.00 42 VAL A O 19
ATOM 25266 N N . ARG A 1 43 ? 37.225 22.659 22.287 1.00 0.00 43 ARG A N 19
ATOM 25267 C CA . ARG A 1 43 ? 37.215 23.435 21.026 1.00 0.00 43 ARG A CA 19
ATOM 25268 C C . ARG A 1 43 ? 35.826 23.482 20.372 1.00 0.00 43 ARG A C 19
ATOM 25269 O O . ARG A 1 43 ? 35.440 24.538 19.873 1.00 0.00 43 ARG A O 19
ATOM 25290 N N . ARG A 1 44 ? 35.029 22.405 20.469 1.00 0.00 44 ARG A N 19
ATOM 25291 C CA . ARG A 1 44 ? 33.615 22.344 20.076 1.00 0.00 44 ARG A CA 19
ATOM 25292 C C . ARG A 1 44 ? 32.810 23.459 20.749 1.00 0.00 44 ARG A C 19
ATOM 25293 O O . ARG A 1 44 ? 32.078 24.189 20.083 1.00 0.00 44 ARG A O 19
ATOM 25314 N N . SER A 1 45 ? 32.951 23.582 22.067 1.00 0.00 45 SER A N 19
ATOM 25315 C CA . SER A 1 45 ? 32.154 24.489 22.897 1.00 0.00 45 SER A CA 19
ATOM 25316 C C . SER A 1 45 ? 32.646 25.935 22.807 1.00 0.00 45 SER A C 19
ATOM 25317 O O . SER A 1 45 ? 31.848 26.800 22.460 1.00 0.00 45 SER A O 19
ATOM 25325 N N . ILE A 1 46 ? 33.947 26.208 22.980 1.00 0.00 46 ILE A N 19
ATOM 25326 C CA . ILE A 1 46 ? 34.522 27.562 22.777 1.00 0.00 46 ILE A CA 19
ATOM 25327 C C . ILE A 1 46 ? 34.145 28.164 21.413 1.00 0.00 46 ILE A C 19
ATOM 25328 O O . ILE A 1 46 ? 33.792 29.340 21.365 1.00 0.00 46 ILE A O 19
ATOM 25344 N N . LYS A 1 47 ? 34.158 27.387 20.317 1.00 0.00 47 LYS A N 19
ATOM 25345 C CA . LYS A 1 47 ? 33.824 27.904 18.977 1.00 0.00 47 LYS A CA 19
ATOM 25346 C C . LYS A 1 47 ? 32.371 28.376 18.901 1.00 0.00 47 LYS A C 19
ATOM 25347 O O . LYS A 1 47 ? 32.105 29.490 18.466 1.00 0.00 47 LYS A O 19
ATOM 25366 N N . LYS A 1 48 ? 31.441 27.570 19.418 1.00 0.00 48 LYS A N 19
ATOM 25367 C CA . LYS A 1 48 ? 30.026 27.940 19.570 1.00 0.00 48 LYS A CA 19
ATOM 25368 C C . LYS A 1 48 ? 29.813 29.078 20.581 1.00 0.00 48 LYS A C 19
ATOM 25369 O O . LYS A 1 48 ? 28.921 29.900 20.397 1.00 0.00 48 LYS A O 19
ATOM 25388 N N . PHE A 1 49 ? 30.647 29.254 21.604 1.00 0.00 49 PHE A N 19
ATOM 25389 C CA . PHE A 1 49 ? 30.593 30.396 22.526 1.00 0.00 49 PHE A CA 19
ATOM 25390 C C . PHE A 1 49 ? 31.067 31.731 21.931 1.00 0.00 49 PHE A C 19
ATOM 25391 O O . PHE A 1 49 ? 30.686 32.775 22.468 1.00 0.00 49 PHE A O 19
ATOM 25408 N N . LEU A 1 50 ? 31.845 31.705 20.820 1.00 0.00 50 LEU A N 19
ATOM 25409 C CA . LEU A 1 50 ? 32.062 32.915 20.011 1.00 0.00 50 LEU A CA 19
ATOM 25410 C C . LEU A 1 50 ? 30.723 33.421 19.459 1.00 0.00 50 LEU A C 19
ATOM 25411 O O . LEU A 1 50 ? 30.441 34.617 19.491 1.00 0.00 50 LEU A O 19
ATOM 25427 N N . GLU A 1 51 ? 29.881 32.504 18.985 1.00 0.00 51 GLU A N 19
ATOM 25428 C CA . GLU A 1 51 ? 28.559 32.798 18.422 1.00 0.00 51 GLU A CA 19
ATOM 25429 C C . GLU A 1 51 ? 27.535 33.150 19.515 1.00 0.00 51 GLU A C 19
ATOM 25430 O O . GLU A 1 51 ? 26.694 34.021 19.307 1.00 0.00 51 GLU A O 19
ATOM 25442 N N . LEU A 1 52 ? 27.665 32.572 20.720 1.00 0.00 52 LEU A N 19
ATOM 25443 C CA . LEU A 1 52 ? 26.946 33.047 21.915 1.00 0.00 52 LEU A CA 19
ATOM 25444 C C . LEU A 1 52 ? 27.429 34.418 22.425 1.00 0.00 52 LEU A C 19
ATOM 25445 O O . LEU A 1 52 ? 26.801 34.985 23.313 1.00 0.00 52 LEU A O 19
ATOM 25461 N N . GLN A 1 53 ? 28.594 34.879 21.978 1.00 0.00 53 GLN A N 19
ATOM 25462 C CA . GLN A 1 53 ? 29.126 36.170 22.432 1.00 0.00 53 GLN A CA 19
ATOM 25463 C C . GLN A 1 53 ? 29.585 36.113 23.900 1.00 0.00 53 GLN A C 19
ATOM 25464 O O . GLN A 1 53 ? 29.701 37.139 24.569 1.00 0.00 53 GLN A O 19
ATOM 25478 N N . TYR A 1 54 ? 29.841 34.900 24.378 1.00 0.00 54 TYR A N 19
ATOM 25479 C CA . TYR A 1 54 ? 30.278 34.658 25.764 1.00 0.00 54 TYR A CA 19
ATOM 25480 C C . TYR A 1 54 ? 31.803 34.556 25.873 1.00 0.00 54 TYR A C 19
ATOM 25481 O O . TYR A 1 54 ? 32.348 34.769 26.956 1.00 0.00 54 TYR A O 19
ATOM 25499 N N . VAL A 1 55 ? 32.494 34.237 24.772 1.00 0.00 55 VAL A N 19
ATOM 25500 C CA . VAL A 1 55 ? 33.963 34.195 24.701 1.00 0.00 55 VAL A CA 19
ATOM 25501 C C . VAL A 1 55 ? 34.476 34.928 23.456 1.00 0.00 55 VAL A C 19
ATOM 25502 O O . VAL A 1 55 ? 33.725 35.180 22.512 1.00 0.00 55 VAL A O 19
ATOM 25515 N N . LYS A 1 56 ? 35.773 35.250 23.438 1.00 0.00 56 LYS A N 19
ATOM 25516 C CA . LYS A 1 56 ? 36.495 35.875 22.316 1.00 0.00 56 LYS A CA 19
ATOM 25517 C C . LYS A 1 56 ? 37.765 35.102 21.952 1.00 0.00 56 LYS A C 19
ATOM 25518 O O . LYS A 1 56 ? 38.182 34.209 22.683 1.00 0.00 56 LYS A O 19
ATOM 25537 N N . GLU A 1 57 ? 38.389 35.482 20.843 1.00 0.00 57 GLU A N 19
ATOM 25538 C CA . GLU A 1 57 ? 39.628 34.907 20.305 1.00 0.00 57 GLU A CA 19
ATOM 25539 C C . GLU A 1 57 ? 40.555 36.014 19.784 1.00 0.00 57 GLU A C 19
ATOM 25540 O O . GLU A 1 57 ? 40.077 37.088 19.417 1.00 0.00 57 GLU A O 19
ATOM 25552 N N . GLY A 1 58 ? 41.868 35.753 19.756 1.00 0.00 58 GLY A N 19
ATOM 25553 C CA . GLY A 1 58 ? 42.863 36.669 19.175 1.00 0.00 58 GLY A CA 19
ATOM 25554 C C . GLY A 1 58 ? 43.368 36.302 17.769 1.00 0.00 58 GLY A C 19
ATOM 25555 O O . GLY A 1 58 ? 43.565 37.196 16.941 1.00 0.00 58 GLY A O 19
ATOM 25559 N N . CYS A 1 59 ? 43.624 35.022 17.512 1.00 0.00 59 CYS A N 19
ATOM 25560 C CA . CYS A 1 59 ? 44.183 34.631 16.218 1.00 0.00 59 CYS A CA 19
ATOM 25561 C C . CYS A 1 59 ? 43.603 33.371 15.562 1.00 0.00 59 CYS A C 19
ATOM 25562 O O . CYS A 1 59 ? 42.998 32.526 16.220 1.00 0.00 59 CYS A O 19
ATOM 25570 N N . LYS A 1 60 ? 43.810 33.273 14.249 1.00 0.00 60 LYS A N 19
ATOM 25571 C CA . LYS A 1 60 ? 43.360 32.151 13.431 1.00 0.00 60 LYS A CA 19
ATOM 25572 C C . LYS A 1 60 ? 44.241 30.918 13.641 1.00 0.00 60 LYS A C 19
ATOM 25573 O O . LYS A 1 60 ? 45.325 31.007 14.216 1.00 0.00 60 LYS A O 19
ATOM 25592 N N . GLN A 1 61 ? 43.766 29.768 13.169 1.00 0.00 61 GLN A N 19
ATOM 25593 C CA . GLN A 1 61 ? 44.489 28.505 13.305 1.00 0.00 61 GLN A CA 19
ATOM 25594 C C . GLN A 1 61 ? 45.814 28.513 12.530 1.00 0.00 61 GLN A C 19
ATOM 25595 O O . GLN A 1 61 ? 45.955 29.207 11.523 1.00 0.00 61 GLN A O 19
ATOM 25609 N N . GLY A 1 62 ? 46.777 27.721 13.004 1.00 0.00 62 GLY A N 19
ATOM 25610 C CA . GLY A 1 62 ? 48.105 27.655 12.412 1.00 0.00 62 GLY A CA 19
ATOM 25611 C C . GLY A 1 62 ? 49.135 28.556 13.085 1.00 0.00 62 GLY A C 19
ATOM 25612 O O . GLY A 1 62 ? 50.305 28.563 12.702 1.00 0.00 62 GLY A O 19
ATOM 25616 N N . ILE A 1 63 ? 48.699 29.316 14.086 1.00 0.00 63 ILE A N 19
ATOM 25617 C CA . ILE A 1 63 ? 49.563 30.200 14.863 1.00 0.00 63 ILE A CA 19
ATOM 25618 C C . ILE A 1 63 ? 49.046 30.156 16.302 1.00 0.00 63 ILE A C 19
ATOM 25619 O O . ILE A 1 63 ? 47.876 29.836 16.530 1.00 0.00 63 ILE A O 19
ATOM 25635 N N . SER A 1 64 ? 49.876 30.485 17.286 1.00 0.00 64 SER A N 19
ATOM 25636 C CA . SER A 1 64 ? 49.354 30.419 18.666 1.00 0.00 64 SER A CA 19
ATOM 25637 C C . SER A 1 64 ? 48.180 31.389 18.917 1.00 0.00 64 SER A C 19
ATOM 25638 O O . SER A 1 64 ? 48.023 32.391 18.216 1.00 0.00 64 SER A O 19
ATOM 25646 N N . LYS A 1 65 ? 47.327 31.089 19.910 1.00 0.00 65 LYS A N 19
ATOM 25647 C CA . LYS A 1 65 ? 46.177 31.896 20.334 1.00 0.00 65 LYS A CA 19
ATOM 25648 C C . LYS A 1 65 ? 45.778 31.646 21.784 1.00 0.00 65 LYS A C 19
ATOM 25649 O O . LYS A 1 65 ? 46.171 30.660 22.401 1.00 0.00 65 LYS A O 19
ATOM 25668 N N . THR A 1 66 ? 44.887 32.502 22.270 1.00 0.00 66 THR A N 19
ATOM 25669 C CA . THR A 1 66 ? 44.199 32.366 23.551 1.00 0.00 66 THR A CA 19
ATOM 25670 C C . THR A 1 66 ? 42.777 32.925 23.458 1.00 0.00 66 THR A C 19
ATOM 25671 O O . THR A 1 66 ? 42.461 33.662 22.520 1.00 0.00 66 THR A O 19
ATOM 25682 N N . PHE A 1 67 ? 41.921 32.530 24.400 1.00 0.00 67 PHE A N 19
ATOM 25683 C CA . PHE A 1 67 ? 40.492 32.843 24.430 1.00 0.00 67 PHE A CA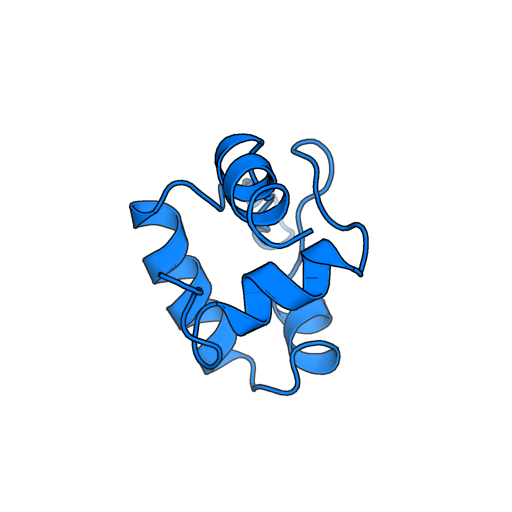 19
ATOM 25684 C C . PHE A 1 67 ? 40.115 33.404 25.808 1.00 0.00 67 PHE A C 19
ATOM 25685 O O . PHE A 1 67 ? 40.584 32.886 26.823 1.00 0.00 67 PHE A O 19
ATOM 25702 N N . TYR A 1 68 ? 39.276 34.442 25.853 1.00 0.00 68 TYR A N 19
ATOM 25703 C CA . TYR A 1 68 ? 38.843 35.120 27.087 1.00 0.00 68 TYR A CA 19
ATOM 25704 C C . TYR A 1 68 ? 37.320 35.274 27.150 1.00 0.00 68 TYR A C 19
ATOM 25705 O O . TYR A 1 68 ? 36.643 35.147 26.131 1.00 0.00 68 TYR A O 19
ATOM 25723 N N . ILE A 1 69 ? 36.778 35.549 28.339 1.00 0.00 69 ILE A N 19
ATOM 25724 C CA . ILE A 1 69 ? 35.331 35.693 28.571 1.00 0.00 69 ILE A CA 19
ATOM 25725 C C . ILE A 1 69 ? 34.880 37.149 28.395 1.00 0.00 69 ILE A C 19
ATOM 25726 O O . ILE A 1 69 ? 35.389 38.048 29.066 1.00 0.00 69 ILE A O 19
ATOM 25742 N N . THR A 1 70 ? 33.926 37.393 27.495 1.00 0.00 70 THR A N 19
ATOM 25743 C CA . THR A 1 70 ? 33.323 38.712 27.235 1.00 0.00 70 THR A CA 19
ATOM 25744 C C . THR A 1 70 ? 32.197 39.040 28.228 1.00 0.00 70 THR A C 19
ATOM 25745 O O . THR A 1 70 ? 31.517 38.128 28.708 1.00 0.00 70 THR A O 19
ATOM 25756 N N . PRO A 1 71 ? 31.939 40.332 28.531 1.00 0.00 71 PRO A N 19
ATOM 25757 C CA . PRO A 1 71 ? 31.019 40.755 29.600 1.00 0.00 71 PRO A CA 19
ATOM 25758 C C . PRO A 1 71 ? 29.582 40.256 29.404 1.00 0.00 71 PRO A C 19
ATOM 25759 O O . PRO A 1 71 ? 28.882 40.003 30.379 1.00 0.00 71 PRO A O 19
ATOM 25770 N N . ASN A 1 72 ? 29.154 40.035 28.160 1.00 0.00 72 ASN A N 19
ATOM 25771 C CA . ASN A 1 72 ? 27.835 39.489 27.840 1.00 0.00 72 ASN A CA 19
ATOM 25772 C C . ASN A 1 72 ? 27.616 38.090 28.450 1.00 0.00 72 ASN A C 19
ATOM 25773 O O . ASN A 1 72 ? 26.500 37.743 28.833 1.00 0.00 72 ASN A O 19
ATOM 25784 N N . GLY A 1 73 ? 28.686 37.300 28.606 1.00 0.00 73 GLY A N 19
ATOM 25785 C CA . GLY A 1 73 ? 28.633 36.030 29.328 1.00 0.00 73 GLY A CA 19
ATOM 25786 C C . GLY A 1 73 ? 28.516 36.214 30.844 1.00 0.00 73 GLY A C 19
ATOM 25787 O O . GLY A 1 73 ? 27.744 35.483 31.458 1.00 0.00 73 GLY A O 19
ATOM 25791 N N . ILE A 1 74 ? 29.192 37.208 31.447 1.00 0.00 74 ILE A N 19
ATOM 25792 C CA . ILE A 1 74 ? 29.111 37.538 32.886 1.00 0.00 74 ILE A CA 19
ATOM 25793 C C . ILE A 1 74 ? 27.658 37.779 33.323 1.00 0.00 74 ILE A C 19
ATOM 25794 O O . ILE A 1 74 ? 27.283 37.352 34.416 1.00 0.00 74 ILE A O 19
ATOM 25810 N N . GLU A 1 75 ? 26.822 38.376 32.462 1.00 0.00 75 GLU A N 19
ATOM 25811 C CA . GLU A 1 75 ? 25.375 38.526 32.691 1.00 0.00 75 GLU A CA 19
ATOM 25812 C C . GLU A 1 75 ? 24.683 37.169 32.941 1.00 0.00 75 GLU A C 19
ATOM 25813 O O . GLU A 1 75 ? 23.885 37.032 33.872 1.00 0.00 75 GLU A O 19
ATOM 25825 N N . LYS A 1 76 ? 25.031 36.133 32.164 1.00 0.00 76 LYS A N 19
ATOM 25826 C CA . LYS A 1 76 ? 24.497 34.765 32.309 1.00 0.00 76 LYS A CA 19
ATOM 25827 C C . LYS A 1 76 ? 24.962 34.106 33.604 1.00 0.00 76 LYS A C 19
ATOM 25828 O O . LYS A 1 76 ? 24.182 33.413 34.254 1.00 0.00 76 LYS A O 19
ATOM 25847 N N . LEU A 1 77 ? 26.212 34.355 34.011 1.00 0.00 77 LEU A N 19
ATOM 25848 C CA . LEU A 1 77 ? 26.785 33.801 35.247 1.00 0.00 77 LEU A CA 19
ATOM 25849 C C . LEU A 1 77 ? 26.210 34.436 36.530 1.00 0.00 77 LEU A C 19
ATOM 25850 O O . LEU A 1 77 ? 26.679 34.106 37.624 1.00 0.00 77 LEU A O 19
ATOM 25866 N N . LYS A 1 78 ? 25.226 35.344 36.412 1.00 0.00 78 LYS A N 19
ATOM 25867 C CA . LYS A 1 78 ? 24.401 35.829 37.532 1.00 0.00 78 LYS A CA 19
ATOM 25868 C C . LYS A 1 78 ? 23.195 34.917 37.773 1.00 0.00 78 LYS A C 19
ATOM 25869 O O . LYS A 1 78 ? 22.957 34.488 38.895 1.00 0.00 78 LYS A O 19
ATOM 25888 N N . SER A 1 79 ? 22.465 34.580 36.703 1.00 0.00 79 SER A N 19
ATOM 25889 C CA . SER A 1 79 ? 21.180 33.855 36.747 1.00 0.00 79 SER A CA 19
ATOM 25890 C C . SER A 1 79 ? 21.256 32.471 37.399 1.00 0.00 79 SER A C 19
ATOM 25891 O O . SER A 1 79 ? 20.257 31.995 37.932 1.00 0.00 79 SER A O 19
ATOM 25899 N N . ILE A 1 80 ? 22.426 31.832 37.375 1.00 0.00 80 ILE A N 19
ATOM 25900 C CA . ILE A 1 80 ? 22.668 30.511 37.975 1.00 0.00 80 ILE A CA 19
ATOM 25901 C C . ILE A 1 80 ? 22.998 30.533 39.481 1.00 0.00 80 ILE A C 19
ATOM 25902 O O . ILE A 1 80 ? 23.150 29.460 40.075 1.00 0.00 80 ILE A O 19
ATOM 25918 N N . MET A 1 81 ? 23.131 31.712 40.101 1.00 0.00 81 MET A N 19
ATOM 25919 C CA . MET A 1 81 ? 23.437 31.888 41.534 1.00 0.00 81 MET A CA 19
ATOM 25920 C C . MET A 1 81 ? 22.230 32.334 42.361 1.00 0.00 81 MET A C 19
ATOM 25921 O O . MET A 1 81 ? 21.102 32.445 41.820 1.00 0.00 81 MET A O 19
ATOM 25936 N N . MET A 1 1 ? 22.546 29.949 22.338 1.00 0.00 1 MET A N 20
ATOM 25937 C CA . MET A 1 1 ? 21.571 30.790 23.026 1.00 0.00 1 MET A CA 20
ATOM 25938 C C . MET A 1 1 ? 21.097 30.154 24.337 1.00 0.00 1 MET A C 20
ATOM 25939 O O . MET A 1 1 ? 21.313 30.715 25.411 1.00 0.00 1 MET A O 20
ATOM 25955 N N . ALA A 1 2 ? 20.454 28.990 24.254 1.00 0.00 2 ALA A N 20
ATOM 25956 C CA . ALA A 1 2 ? 19.968 28.307 25.445 1.00 0.00 2 ALA A CA 20
ATOM 25957 C C . ALA A 1 2 ? 21.148 27.841 26.297 1.00 0.00 2 ALA A C 20
ATOM 25958 O O . ALA A 1 2 ? 22.191 27.467 25.761 1.00 0.00 2 ALA A O 20
ATOM 25965 N N . VAL A 1 3 ? 20.990 27.861 27.619 1.00 0.00 3 VAL A N 20
ATOM 25966 C CA . VAL A 1 3 ? 22.059 27.441 28.513 1.00 0.00 3 VAL A CA 20
ATOM 25967 C C . VAL A 1 3 ? 21.632 26.197 29.302 1.00 0.00 3 VAL A C 20
ATOM 25968 O O . VAL A 1 3 ? 20.556 26.188 29.896 1.00 0.00 3 VAL A O 20
ATOM 25981 N N . ASN A 1 4 ? 22.465 25.155 29.320 1.00 0.00 4 ASN A N 20
ATOM 25982 C CA . ASN A 1 4 ? 22.139 23.934 30.044 1.00 0.00 4 ASN A CA 20
ATOM 25983 C C . ASN A 1 4 ? 23.397 23.363 30.687 1.00 0.00 4 ASN A C 20
ATOM 25984 O O . ASN A 1 4 ? 24.474 23.951 30.592 1.00 0.00 4 ASN A O 20
ATOM 25995 N N . LYS A 1 5 ? 23.254 22.216 31.340 1.00 0.00 5 LYS A N 20
ATOM 25996 C CA . LYS A 1 5 ? 24.381 21.566 31.996 1.00 0.00 5 LYS A CA 20
ATOM 25997 C C . LYS A 1 5 ? 25.212 20.849 30.941 1.00 0.00 5 LYS A C 20
ATOM 25998 O O . LYS A 1 5 ? 26.162 20.130 31.247 1.00 0.00 5 LYS A O 20
ATOM 26017 N N . ASN A 1 6 ? 24.822 21.070 29.691 1.00 0.00 6 ASN A N 20
ATOM 26018 C CA . ASN A 1 6 ? 25.485 20.447 28.543 1.00 0.00 6 ASN A CA 20
ATOM 26019 C C . ASN A 1 6 ? 26.412 21.449 27.826 1.00 0.00 6 ASN A C 20
ATOM 26020 O O . ASN A 1 6 ? 27.626 21.271 27.851 1.00 0.00 6 ASN A O 20
ATOM 26031 N N . GLU A 1 7 ? 25.874 22.549 27.284 1.00 0.00 7 GLU A N 20
ATOM 26032 C CA . GLU A 1 7 ? 26.679 23.640 26.701 1.00 0.00 7 GLU A CA 20
ATOM 26033 C C . GLU A 1 7 ? 27.285 24.563 27.770 1.00 0.00 7 GLU A C 20
ATOM 26034 O O . GLU A 1 7 ? 28.503 24.697 27.868 1.00 0.00 7 GLU A O 20
ATOM 26046 N N . TYR A 1 8 ? 26.445 25.192 28.602 1.00 0.00 8 TYR A N 20
ATOM 26047 C CA . TYR A 1 8 ? 26.838 26.221 29.576 1.00 0.00 8 TYR A CA 20
ATOM 26048 C C . TYR A 1 8 ? 27.860 25.722 30.596 1.00 0.00 8 TYR A C 20
ATOM 26049 O O . TYR A 1 8 ? 28.715 26.493 31.022 1.00 0.00 8 TYR A O 20
ATOM 26067 N N . LYS A 1 9 ? 27.863 24.409 30.868 1.00 0.00 9 LYS A N 20
ATOM 26068 C CA . LYS A 1 9 ? 28.903 23.672 31.604 1.00 0.00 9 LYS A CA 20
ATOM 26069 C C . LYS A 1 9 ? 30.329 24.107 31.233 1.00 0.00 9 LYS A C 20
ATOM 26070 O O . LYS A 1 9 ? 31.167 24.237 32.116 1.00 0.00 9 LYS A O 20
ATOM 26089 N N . ILE A 1 10 ? 30.599 24.394 29.958 1.00 0.00 10 ILE A N 20
ATOM 26090 C CA . ILE A 1 10 ? 31.896 24.911 29.501 1.00 0.00 10 ILE A CA 20
ATOM 26091 C C . ILE A 1 10 ? 32.242 26.264 30.148 1.00 0.00 10 ILE A C 20
ATOM 26092 O O . ILE A 1 10 ? 33.339 26.425 30.675 1.00 0.00 10 ILE A O 20
ATOM 26108 N N . LEU A 1 11 ? 31.317 27.234 30.140 1.00 0.00 11 LEU A N 20
ATOM 26109 C CA . LEU A 1 11 ? 31.520 28.547 30.774 1.00 0.00 11 LEU A CA 20
ATOM 26110 C C . LEU A 1 11 ? 31.640 28.431 32.305 1.00 0.00 11 LEU A C 20
ATOM 26111 O O . LEU A 1 11 ? 32.357 29.210 32.937 1.00 0.00 11 LEU A O 20
ATOM 26127 N N . ILE A 1 12 ? 31.016 27.405 32.889 1.00 0.00 12 ILE A N 20
ATOM 26128 C CA . ILE A 1 12 ? 31.110 27.107 34.333 1.00 0.00 12 ILE A CA 20
ATOM 26129 C C . ILE A 1 12 ? 32.546 26.719 34.720 1.00 0.00 12 ILE A C 20
ATOM 26130 O O . ILE A 1 12 ? 33.036 27.137 35.769 1.00 0.00 12 ILE A O 20
ATOM 26146 N N . MET A 1 13 ? 33.273 26.015 33.839 1.00 0.00 13 MET A N 20
ATOM 26147 C CA . MET A 1 13 ? 34.672 25.630 34.063 1.00 0.00 13 MET A CA 20
ATOM 26148 C C . MET A 1 13 ? 35.636 26.819 34.213 1.00 0.00 13 MET A C 20
ATOM 26149 O O . MET A 1 13 ? 36.717 26.629 34.766 1.00 0.00 13 MET A O 20
ATOM 26163 N N . LEU A 1 14 ? 35.194 28.014 33.837 1.00 0.00 14 LEU A N 20
ATOM 26164 C CA . LEU A 1 14 ? 35.996 29.210 34.040 1.00 0.00 14 LEU A CA 20
ATOM 26165 C C . LEU A 1 14 ? 35.559 29.950 35.321 1.00 0.00 14 LEU A C 20
ATOM 26166 O O . LEU A 1 14 ? 36.395 30.331 36.140 1.00 0.00 14 LEU A O 20
ATOM 26182 N N . LYS A 1 15 ? 34.248 30.147 35.481 1.00 0.00 15 LYS A N 20
ATOM 26183 C CA . LYS A 1 15 ? 33.680 30.857 36.642 1.00 0.00 15 LYS A CA 20
ATOM 26184 C C . LYS A 1 15 ? 33.825 30.194 38.023 1.00 0.00 15 LYS A C 20
ATOM 26185 O O . LYS A 1 15 ? 34.159 30.861 39.001 1.00 0.00 15 LYS A O 20
ATOM 26204 N N . GLU A 1 16 ? 33.573 28.890 38.096 1.00 0.00 16 GLU A N 20
ATOM 26205 C CA . GLU A 1 16 ? 33.667 28.135 39.352 1.00 0.00 16 GLU A CA 20
ATOM 26206 C C . GLU A 1 16 ? 35.113 28.143 39.814 1.00 0.00 16 GLU A C 20
ATOM 26207 O O . GLU A 1 16 ? 35.431 28.083 41.002 1.00 0.00 16 GLU A O 20
ATOM 26219 N N . ASN A 1 17 ? 35.965 28.217 38.810 1.00 0.00 17 ASN A N 20
ATOM 26220 C CA . ASN A 1 17 ? 37.422 28.206 38.942 1.00 0.00 17 ASN A CA 20
ATOM 26221 C C . ASN A 1 17 ? 38.026 29.620 38.853 1.00 0.00 17 ASN A C 20
ATOM 26222 O O . ASN A 1 17 ? 39.222 29.747 38.603 1.00 0.00 17 ASN A O 20
ATOM 26233 N N . GLN A 1 18 ? 37.250 30.680 39.070 1.00 0.00 18 GLN A N 20
ATOM 26234 C CA . GLN A 1 18 ? 37.821 32.043 39.185 1.00 0.00 18 GLN A CA 20
ATOM 26235 C C . GLN A 1 18 ? 38.752 32.504 38.057 1.00 0.00 18 GLN A C 20
ATOM 26236 O O . GLN A 1 18 ? 39.768 33.158 38.288 1.00 0.00 18 GLN A O 20
ATOM 26250 N N . CYS A 1 19 ? 38.374 32.145 36.848 1.00 0.00 19 CYS A N 20
ATOM 26251 C CA . CYS A 1 19 ? 39.095 32.461 35.611 1.00 0.00 19 CYS A CA 20
ATOM 26252 C C . CYS A 1 19 ? 38.256 33.256 34.600 1.00 0.00 19 CYS A C 20
ATOM 26253 O O . CYS A 1 19 ? 38.700 33.492 33.483 1.00 0.00 19 CYS A O 20
ATOM 26261 N N . THR A 1 20 ? 37.075 33.715 35.013 1.00 0.00 20 THR A N 20
ATOM 26262 C CA . THR A 1 20 ? 36.153 34.386 34.092 1.00 0.00 20 THR A CA 20
ATOM 26263 C C . THR A 1 20 ? 36.459 35.857 33.836 1.00 0.00 20 THR A C 20
ATOM 26264 O O . THR A 1 20 ? 35.887 36.756 34.453 1.00 0.00 20 THR A O 20
ATOM 26275 N N . THR A 1 21 ? 37.381 36.067 32.905 1.00 0.00 21 THR A N 20
ATOM 26276 C CA . THR A 1 21 ? 37.819 37.416 32.496 1.00 0.00 21 THR A CA 20
ATOM 26277 C C . THR A 1 21 ? 38.711 37.392 31.252 1.00 0.00 21 THR A C 20
ATOM 26278 O O . THR A 1 21 ? 39.354 36.391 30.930 1.00 0.00 21 THR A O 20
ATOM 26289 N N . GLU A 1 22 ? 38.756 38.540 30.582 1.00 0.00 22 GLU A N 20
ATOM 26290 C CA . GLU A 1 22 ? 39.511 38.719 29.345 1.00 0.00 22 GLU A CA 20
ATOM 26291 C C . GLU A 1 22 ? 41.007 38.501 29.517 1.00 0.00 22 GLU A C 20
ATOM 26292 O O . GLU A 1 22 ? 41.659 37.935 28.640 1.00 0.00 22 GLU A O 20
ATOM 26304 N N . LEU A 1 23 ? 41.563 38.960 30.639 1.00 0.00 23 LEU A N 20
ATOM 26305 C CA . LEU A 1 23 ? 42.994 38.805 30.884 1.00 0.00 23 LEU A CA 20
ATOM 26306 C C . LEU A 1 23 ? 43.384 37.324 30.920 1.00 0.00 23 LEU A C 20
ATOM 26307 O O . LEU A 1 23 ? 44.435 36.948 30.401 1.00 0.00 23 LEU A O 20
ATOM 26323 N N . LYS A 1 24 ? 42.542 36.472 31.531 1.00 0.00 24 LYS A N 20
ATOM 26324 C CA . LYS A 1 24 ? 42.812 35.042 31.580 1.00 0.00 24 LYS A CA 20
ATOM 26325 C C . LYS A 1 24 ? 42.348 34.398 30.265 1.00 0.00 24 LYS A C 20
ATOM 26326 O O . LYS A 1 24 ? 41.230 34.652 29.817 1.00 0.00 24 LYS A O 20
ATOM 26345 N N . SER A 1 25 ? 43.190 33.570 29.646 1.00 0.00 25 SER A N 20
ATOM 26346 C CA . SER A 1 25 ? 42.831 32.903 28.401 1.00 0.00 25 SER A CA 20
ATOM 26347 C C . SER A 1 25 ? 43.064 31.411 28.581 1.00 0.00 25 SER A C 20
ATOM 26348 O O . SER A 1 25 ? 44.041 31.013 29.218 1.00 0.00 25 SER A O 20
ATOM 26356 N N . PHE A 1 26 ? 42.185 30.578 28.033 1.00 0.00 26 PHE A N 20
ATOM 26357 C CA . PHE A 1 26 ? 42.365 29.132 28.207 1.00 0.00 26 PHE A CA 20
ATOM 26358 C C . PHE A 1 26 ? 42.705 28.423 26.875 1.00 0.00 26 PHE A C 20
ATOM 26359 O O . PHE A 1 26 ? 42.018 28.616 25.868 1.00 0.00 26 PHE A O 20
ATOM 26376 N N . THR A 1 27 ? 43.723 27.551 26.869 1.00 0.00 27 THR A N 20
ATOM 26377 C CA . THR A 1 27 ? 44.015 26.638 25.742 1.00 0.00 27 THR A CA 20
ATOM 26378 C C . THR A 1 27 ? 43.080 25.419 25.736 1.00 0.00 27 THR A C 20
ATOM 26379 O O . THR A 1 27 ? 42.548 25.016 26.774 1.00 0.00 27 THR A O 20
ATOM 26390 N N . TYR A 1 28 ? 42.919 24.760 24.581 1.00 0.00 28 TYR A N 20
ATOM 26391 C CA . TYR A 1 28 ? 42.124 23.527 24.493 1.00 0.00 28 TYR A CA 20
ATOM 26392 C C . TYR A 1 28 ? 42.689 22.357 25.321 1.00 0.00 28 TYR A C 20
ATOM 26393 O O . TYR A 1 28 ? 41.902 21.565 25.831 1.00 0.00 28 TYR A O 20
ATOM 26411 N N . THR A 1 29 ? 44.011 22.243 25.510 1.00 0.00 29 THR A N 20
ATOM 26412 C CA . THR A 1 29 ? 44.593 21.194 26.372 1.00 0.00 29 THR A CA 20
ATOM 26413 C C . THR A 1 29 ? 44.301 21.452 27.849 1.00 0.00 29 THR A C 20
ATOM 26414 O O . THR A 1 29 ? 43.854 20.550 28.556 1.00 0.00 29 THR A O 20
ATOM 26425 N N . LYS A 1 30 ? 44.450 22.702 28.304 1.00 0.00 30 LYS A N 20
ATOM 26426 C CA . LYS A 1 30 ? 44.119 23.122 29.671 1.00 0.00 30 LYS A CA 20
ATOM 26427 C C . LYS A 1 30 ? 42.617 22.979 29.970 1.00 0.00 30 LYS A C 20
ATOM 26428 O O . LYS A 1 30 ? 42.257 22.569 31.071 1.00 0.00 30 LYS A O 20
ATOM 26447 N N . LEU A 1 31 ? 41.742 23.235 28.989 1.00 0.00 31 LEU A N 20
ATOM 26448 C CA . LEU A 1 31 ? 40.310 22.921 29.095 1.00 0.00 31 LEU A CA 20
ATOM 26449 C C . LEU A 1 31 ? 40.030 21.410 29.103 1.00 0.00 31 LEU A C 20
ATOM 26450 O O . LEU A 1 31 ? 39.155 20.976 29.847 1.00 0.00 31 LEU A O 20
ATOM 26466 N N . CYS A 1 32 ? 40.754 20.606 28.316 1.00 0.00 32 CYS A N 20
ATOM 26467 C CA . CYS A 1 32 ? 40.584 19.149 28.255 1.00 0.00 32 CYS A CA 20
ATOM 26468 C C . CYS A 1 32 ? 40.770 18.494 29.636 1.00 0.00 32 CYS A C 20
ATOM 26469 O O . CYS A 1 32 ? 39.941 17.679 30.039 1.00 0.00 32 CYS A O 20
ATOM 26477 N N . ASN A 1 33 ? 41.780 18.915 30.413 1.00 0.00 33 ASN A N 20
ATOM 26478 C CA . ASN A 1 33 ? 42.001 18.436 31.780 1.00 0.00 33 ASN A CA 20
ATOM 26479 C C . ASN A 1 33 ? 40.797 18.670 32.715 1.00 0.00 33 ASN A C 20
ATOM 26480 O O . ASN A 1 33 ? 40.359 17.735 33.385 1.00 0.00 33 ASN A O 20
ATOM 26491 N N . ILE A 1 34 ? 40.264 19.897 32.769 1.00 0.00 34 ILE A N 20
ATOM 26492 C CA . ILE A 1 34 ? 39.191 20.258 33.718 1.00 0.00 34 ILE A CA 20
ATOM 26493 C C . ILE A 1 34 ? 37.796 19.848 33.226 1.00 0.00 34 ILE A C 20
ATOM 26494 O O . ILE A 1 34 ? 36.971 19.381 34.010 1.00 0.00 34 ILE A O 20
ATOM 26510 N N . SER A 1 35 ? 37.538 19.985 31.921 1.00 0.00 35 SER A N 20
ATOM 26511 C CA . SER A 1 35 ? 36.251 19.664 31.300 1.00 0.00 35 SER A CA 20
ATOM 26512 C C . SER A 1 35 ? 36.117 18.192 30.894 1.00 0.00 35 SER A C 20
ATOM 26513 O O . SER A 1 35 ? 35.008 17.756 30.569 1.00 0.00 35 SER A O 20
ATOM 26521 N N . LYS A 1 36 ? 37.216 17.422 30.936 1.00 0.00 36 LYS A N 20
ATOM 26522 C CA . LYS A 1 36 ? 37.249 15.951 30.831 1.00 0.00 36 LYS A CA 20
ATOM 26523 C C . LYS A 1 36 ? 36.694 15.384 29.522 1.00 0.00 36 LYS A C 20
ATOM 26524 O O . LYS A 1 36 ? 36.062 14.327 29.490 1.00 0.00 36 LYS A O 20
ATOM 26543 N N . LEU A 1 37 ? 36.900 16.110 28.431 1.00 0.00 37 LEU A N 20
ATOM 26544 C CA . LEU A 1 37 ? 36.362 15.814 27.117 1.00 0.00 37 LEU A CA 20
ATOM 26545 C C . LEU A 1 37 ? 37.324 16.304 26.037 1.00 0.00 37 LEU A C 20
ATOM 26546 O O . LEU A 1 37 ? 38.065 17.262 26.259 1.00 0.00 37 LEU A O 20
ATOM 26562 N N . SER A 1 38 ? 37.331 15.617 24.894 1.00 0.00 38 SER A N 20
ATOM 26563 C CA . SER A 1 38 ? 38.356 15.761 23.858 1.00 0.00 38 SER A CA 20
ATOM 26564 C C . SER A 1 38 ? 38.531 17.210 23.395 1.00 0.00 38 SER A C 20
ATOM 26565 O O . SER A 1 38 ? 37.569 17.979 23.315 1.00 0.00 38 SER A O 20
ATOM 26573 N N . MET A 1 39 ? 39.763 17.580 23.028 1.00 0.00 39 MET A N 20
ATOM 26574 C CA . MET A 1 39 ? 40.079 18.948 22.592 1.00 0.00 39 MET A CA 20
ATOM 26575 C C . MET A 1 39 ? 39.270 19.401 21.357 1.00 0.00 39 MET A C 20
ATOM 26576 O O . MET A 1 39 ? 39.026 20.593 21.187 1.00 0.00 39 MET A O 20
ATOM 26590 N N . SER A 1 40 ? 38.777 18.468 20.537 1.00 0.00 40 SER A N 20
ATOM 26591 C CA . SER A 1 40 ? 37.797 18.711 19.470 1.00 0.00 40 SER A CA 20
ATOM 26592 C C . SER A 1 40 ? 36.373 18.994 19.986 1.00 0.00 40 SER A C 20
ATOM 26593 O O . SER A 1 40 ? 35.715 19.915 19.496 1.00 0.00 40 SER A O 20
ATOM 26601 N N . THR A 1 41 ? 35.901 18.265 21.002 1.00 0.00 41 THR A N 20
ATOM 26602 C CA . THR A 1 41 ? 34.577 18.435 21.633 1.00 0.00 41 THR A CA 20
ATOM 26603 C C . THR A 1 41 ? 34.448 19.813 22.300 1.00 0.00 41 THR A C 20
ATOM 26604 O O . THR A 1 41 ? 33.440 20.507 22.130 1.00 0.00 41 THR A O 20
ATOM 26615 N N . VAL A 1 42 ? 35.497 20.270 22.997 1.00 0.00 42 VAL A N 20
ATOM 26616 C CA . VAL A 1 42 ? 35.541 21.635 23.562 1.00 0.00 42 VAL A CA 20
ATOM 26617 C C . VAL A 1 42 ? 35.683 22.714 22.489 1.00 0.00 42 VAL A C 20
ATOM 26618 O O . VAL A 1 42 ? 35.051 23.762 22.581 1.00 0.00 42 VAL A O 20
ATOM 26631 N N . ARG A 1 43 ? 36.445 22.454 21.423 1.00 0.00 43 ARG A N 20
ATOM 26632 C CA . ARG A 1 43 ? 36.572 23.332 20.259 1.00 0.00 43 ARG A CA 20
ATOM 26633 C C . ARG A 1 43 ? 35.219 23.575 19.575 1.00 0.00 43 ARG A C 20
ATOM 26634 O O . ARG A 1 43 ? 34.925 24.722 19.245 1.00 0.00 43 ARG A O 20
ATOM 26655 N N . ARG A 1 44 ? 34.356 22.557 19.426 1.00 0.00 44 ARG A N 20
ATOM 26656 C CA . ARG A 1 44 ? 33.005 22.698 18.862 1.00 0.00 44 ARG A CA 20
ATOM 26657 C C . ARG A 1 44 ? 32.111 23.659 19.658 1.00 0.00 44 ARG A C 20
ATOM 26658 O O . ARG A 1 44 ? 31.438 24.501 19.069 1.00 0.00 44 ARG A O 20
ATOM 26679 N N . SER A 1 45 ? 32.126 23.560 20.988 1.00 0.00 45 SER A N 20
ATOM 26680 C CA . SER A 1 45 ? 31.350 24.427 21.894 1.00 0.00 45 SER A CA 20
ATOM 26681 C C . SER A 1 45 ? 31.954 25.833 22.030 1.00 0.00 45 SER A C 20
ATOM 26682 O O . SER A 1 45 ? 31.230 26.815 21.874 1.00 0.00 45 SER A O 20
ATOM 26690 N N . ILE A 1 46 ? 33.277 25.963 22.194 1.00 0.00 46 ILE A N 20
ATOM 26691 C CA . ILE A 1 46 ? 33.983 27.262 22.156 1.00 0.00 46 ILE A CA 20
ATOM 26692 C C . ILE A 1 46 ? 33.704 28.037 20.861 1.00 0.00 46 ILE A C 20
ATOM 26693 O O . ILE A 1 46 ? 33.425 29.232 20.928 1.00 0.00 46 ILE A O 20
ATOM 26709 N N . LYS A 1 47 ? 33.731 27.380 19.691 1.00 0.00 47 LYS A N 20
ATOM 26710 C CA . LYS A 1 47 ? 33.553 28.046 18.385 1.00 0.00 47 LYS A CA 20
ATOM 26711 C C . LYS A 1 47 ? 32.141 28.626 18.238 1.00 0.00 47 LYS A C 20
ATOM 26712 O O . LYS A 1 47 ? 31.977 29.708 17.688 1.00 0.00 47 LYS A O 20
ATOM 26731 N N . LYS A 1 48 ? 31.142 27.957 18.815 1.00 0.00 48 LYS A N 20
ATOM 26732 C CA . LYS A 1 48 ? 29.759 28.446 18.940 1.00 0.00 48 LYS A CA 20
ATOM 26733 C C . LYS A 1 48 ? 29.615 29.584 19.961 1.00 0.00 48 LYS A C 20
ATOM 26734 O O . LYS A 1 48 ? 28.886 30.541 19.713 1.00 0.00 48 LYS A O 20
ATOM 26753 N N . PHE A 1 49 ? 30.347 29.550 21.078 1.00 0.00 49 PHE A N 20
ATOM 26754 C CA . PHE A 1 49 ? 30.365 30.658 22.050 1.00 0.00 49 PHE A CA 20
ATOM 26755 C C . PHE A 1 49 ? 30.991 31.967 21.539 1.00 0.00 49 PHE A C 20
ATOM 26756 O O . PHE A 1 49 ? 30.715 33.015 22.134 1.00 0.00 49 PHE A O 20
ATOM 26773 N N . LEU A 1 50 ? 31.731 31.937 20.423 1.00 0.00 50 LEU A N 20
ATOM 26774 C CA . LEU A 1 50 ? 32.116 33.138 19.669 1.00 0.00 50 LEU A CA 20
ATOM 26775 C C . LEU A 1 50 ? 30.877 33.913 19.189 1.00 0.00 50 LEU A C 20
ATOM 26776 O O . LEU A 1 50 ? 30.791 35.131 19.364 1.00 0.00 50 LEU A O 20
ATOM 26792 N N . GLU A 1 51 ? 29.886 33.199 18.641 1.00 0.00 51 GLU A N 20
ATOM 26793 C CA . GLU A 1 51 ? 28.618 33.781 18.182 1.00 0.00 51 GLU A CA 20
ATOM 26794 C C . GLU A 1 51 ? 27.750 34.252 19.359 1.00 0.00 51 GLU A C 20
ATOM 26795 O O . GLU A 1 51 ? 27.129 35.314 19.286 1.00 0.00 51 GLU A O 20
ATOM 26807 N N . LEU A 1 52 ? 27.756 33.508 20.476 1.00 0.00 52 LEU A N 20
ATOM 26808 C CA . LEU A 1 52 ? 27.044 33.897 21.705 1.00 0.00 52 LEU A CA 20
ATOM 26809 C C . LEU A 1 52 ? 27.631 35.137 22.399 1.00 0.00 52 LEU A C 20
ATOM 26810 O O . LEU A 1 52 ? 27.008 35.654 23.318 1.00 0.00 52 LEU A O 20
ATOM 26826 N N . GLN A 1 53 ? 28.797 35.639 21.968 1.00 0.00 53 GLN A N 20
ATOM 26827 C CA . GLN A 1 53 ? 29.532 36.736 22.621 1.00 0.00 53 GLN A CA 20
ATOM 26828 C C . GLN A 1 53 ? 29.956 36.379 24.060 1.00 0.00 53 GLN A C 20
ATOM 26829 O O . GLN A 1 53 ? 30.065 37.261 24.917 1.00 0.00 53 GLN A O 20
ATOM 26843 N N . TYR A 1 54 ? 30.158 35.092 24.355 1.00 0.00 54 TYR A N 20
ATOM 26844 C CA . TYR A 1 54 ? 30.433 34.603 25.713 1.00 0.00 54 TYR A CA 20
ATOM 26845 C C . TYR A 1 54 ? 31.906 34.228 25.872 1.00 0.00 54 TYR A C 20
ATOM 26846 O O . TYR A 1 54 ? 32.456 34.347 26.962 1.00 0.00 54 TYR A O 20
ATOM 26864 N N . VAL A 1 55 ? 32.550 33.802 24.787 1.00 0.00 55 VAL A N 20
ATOM 26865 C CA . VAL A 1 55 ? 33.991 33.544 24.718 1.00 0.00 55 VAL A CA 20
ATOM 26866 C C . VAL A 1 55 ? 34.507 34.114 23.396 1.00 0.00 55 VAL A C 20
ATOM 26867 O O . VAL A 1 55 ? 33.735 34.285 22.455 1.00 0.00 55 VAL A O 20
ATOM 26880 N N . LYS A 1 56 ? 35.806 34.380 23.312 1.00 0.00 56 LYS A N 20
ATOM 26881 C CA . LYS A 1 56 ? 36.519 34.910 22.136 1.00 0.00 56 LYS A CA 20
ATOM 26882 C C . LYS A 1 56 ? 37.967 34.420 22.102 1.00 0.00 56 LYS A C 20
ATOM 26883 O O . LYS A 1 56 ? 38.556 34.181 23.150 1.00 0.00 56 LYS A O 20
ATOM 26902 N N . GLU A 1 57 ? 38.536 34.306 20.904 1.00 0.00 57 GLU A N 20
ATOM 26903 C CA . GLU A 1 57 ? 39.924 33.876 20.739 1.00 0.00 57 GLU A CA 20
ATOM 26904 C C . GLU A 1 57 ? 40.903 34.960 21.211 1.00 0.00 57 GLU A C 20
ATOM 26905 O O . GLU A 1 57 ? 40.609 36.150 21.102 1.00 0.00 57 GLU A O 20
ATOM 26917 N N . GLY A 1 58 ? 42.059 34.552 21.734 1.00 0.00 58 GLY A N 20
ATOM 26918 C CA . GLY A 1 58 ? 43.061 35.494 22.214 1.00 0.00 58 GLY A CA 20
ATOM 26919 C C . GLY A 1 58 ? 44.463 35.203 21.704 1.00 0.00 58 GLY A C 20
ATOM 26920 O O . GLY A 1 58 ? 45.297 34.680 22.443 1.00 0.00 58 GLY A O 20
ATOM 26924 N N . CYS A 1 59 ? 44.729 35.537 20.444 1.00 0.00 59 CYS A N 20
ATOM 26925 C CA . CYS A 1 59 ? 46.041 35.285 19.840 1.00 0.00 59 CYS A CA 20
ATOM 26926 C C . CYS A 1 59 ? 47.084 36.381 20.091 1.00 0.00 59 CYS A C 20
ATOM 26927 O O . CYS A 1 59 ? 47.408 37.154 19.190 1.00 0.00 59 CYS A O 20
ATOM 26935 N N . LYS A 1 60 ? 47.605 36.442 21.313 1.00 0.00 60 LYS A N 20
ATOM 26936 C CA . LYS A 1 60 ? 48.637 37.415 21.677 1.00 0.00 60 LYS A CA 20
ATOM 26937 C C . LYS A 1 60 ? 50.000 36.967 21.142 1.00 0.00 60 LYS A C 20
ATOM 26938 O O . LYS A 1 60 ? 50.186 35.787 20.846 1.00 0.00 60 LYS A O 20
ATOM 26957 N N . GLN A 1 61 ? 50.950 37.893 21.012 1.00 0.00 61 GLN A N 20
ATOM 26958 C CA . GLN A 1 61 ? 52.273 37.498 20.506 1.00 0.00 61 GLN A CA 20
ATOM 26959 C C . GLN A 1 61 ? 52.983 36.490 21.426 1.00 0.00 61 GLN A C 20
ATOM 26960 O O . GLN A 1 61 ? 52.907 36.583 22.654 1.00 0.00 61 GLN A O 20
ATOM 26974 N N . GLY A 1 62 ? 53.728 35.567 20.809 1.00 0.00 62 GLY A N 20
ATOM 26975 C CA . GLY A 1 62 ? 54.625 34.627 21.490 1.00 0.00 62 GLY A CA 20
ATOM 26976 C C . GLY A 1 62 ? 53.979 33.363 22.074 1.00 0.00 62 GLY A C 20
ATOM 26977 O O . GLY A 1 62 ? 54.691 32.605 22.736 1.00 0.00 62 GLY A O 20
ATOM 26981 N N . ILE A 1 63 ? 52.680 33.118 21.851 1.00 0.00 63 ILE A N 20
ATOM 26982 C CA . ILE A 1 63 ? 51.922 32.013 22.472 1.00 0.00 63 ILE A CA 20
ATOM 26983 C C . ILE A 1 63 ? 51.061 31.207 21.479 1.00 0.00 63 ILE A C 20
ATOM 26984 O O . ILE A 1 63 ? 50.690 31.674 20.400 1.00 0.00 63 ILE A O 20
ATOM 27000 N N . SER A 1 64 ? 50.721 29.979 21.879 1.00 0.00 64 SER A N 20
ATOM 27001 C CA . SER A 1 64 ? 49.712 29.130 21.230 1.00 0.00 64 SER A CA 20
ATOM 27002 C C . SER A 1 64 ? 48.290 29.709 21.328 1.00 0.00 64 SER A C 20
ATOM 27003 O O . SER A 1 64 ? 48.011 30.562 22.175 1.00 0.00 64 SER A O 20
ATOM 27011 N N . LYS A 1 65 ? 47.365 29.225 20.485 1.00 0.00 65 LYS A N 20
ATOM 27012 C CA . LYS A 1 65 ? 45.973 29.712 20.455 1.00 0.00 65 LYS A CA 20
ATOM 27013 C C . LYS A 1 65 ? 45.240 29.506 21.788 1.00 0.00 65 LYS A C 20
ATOM 27014 O O . LYS A 1 65 ? 45.406 28.487 22.462 1.00 0.00 65 LYS A O 20
ATOM 27033 N N . THR A 1 66 ? 44.400 30.471 22.151 1.00 0.00 66 THR A N 20
ATOM 27034 C CA . THR A 1 66 ? 43.755 30.525 23.469 1.00 0.00 66 THR A CA 20
ATOM 27035 C C . THR A 1 66 ? 42.482 31.378 23.415 1.00 0.00 66 THR A C 20
ATOM 27036 O O . THR A 1 66 ? 42.318 32.195 22.506 1.00 0.00 66 THR A O 20
ATOM 27047 N N . PHE A 1 67 ? 41.571 31.169 24.368 1.00 0.00 67 PHE A N 20
ATOM 27048 C CA . PHE A 1 67 ? 40.186 31.662 24.333 1.00 0.00 67 PHE A CA 20
ATOM 27049 C C . PHE A 1 67 ? 39.780 32.235 25.704 1.00 0.00 67 PHE A C 20
ATOM 27050 O O . PHE A 1 67 ? 39.880 31.538 26.711 1.00 0.00 67 PHE A O 20
ATOM 27067 N N . TYR A 1 68 ? 39.340 33.496 25.756 1.00 0.00 68 TYR A N 20
ATOM 27068 C CA . TYR A 1 68 ? 38.961 34.218 26.980 1.00 0.00 68 TYR A CA 20
ATOM 27069 C C . TYR A 1 68 ? 37.463 34.525 27.042 1.00 0.00 68 TYR A C 20
ATOM 27070 O O . TYR A 1 68 ? 36.775 34.545 26.025 1.00 0.00 68 TYR A O 20
ATOM 27088 N N . ILE A 1 69 ? 36.963 34.788 28.251 1.00 0.00 69 ILE A N 20
ATOM 27089 C CA . ILE A 1 69 ? 35.549 35.054 28.522 1.00 0.00 69 ILE A CA 20
ATOM 27090 C C . ILE A 1 69 ? 35.270 36.546 28.350 1.00 0.00 69 ILE A C 20
ATOM 27091 O O . ILE A 1 69 ? 35.858 37.379 29.043 1.00 0.00 69 ILE A O 20
ATOM 27107 N N . THR A 1 70 ? 34.381 36.896 27.425 1.00 0.00 70 THR A N 20
ATOM 27108 C CA . THR A 1 70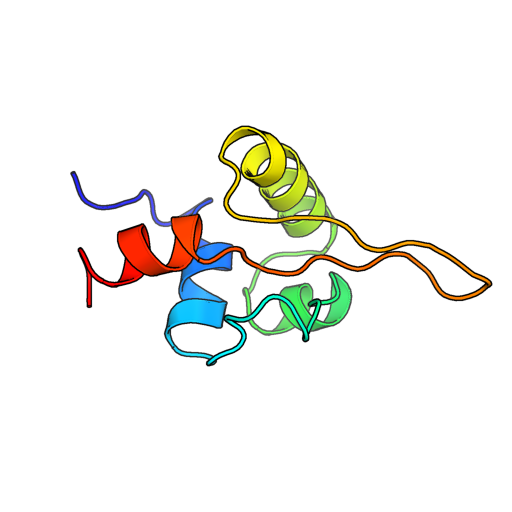 ? 33.988 38.277 27.145 1.00 0.00 70 THR A CA 20
ATOM 27109 C C . THR A 1 70 ? 32.909 38.779 28.120 1.00 0.00 70 THR A C 20
ATOM 27110 O O . THR A 1 70 ? 32.060 37.998 28.570 1.00 0.00 70 THR A O 20
ATOM 27121 N N . PRO A 1 71 ? 32.878 40.090 28.440 1.00 0.00 71 PRO A N 20
ATOM 27122 C CA . PRO A 1 71 ? 31.979 40.666 29.450 1.00 0.00 71 PRO A CA 20
ATOM 27123 C C . PRO A 1 71 ? 30.493 40.417 29.153 1.00 0.00 71 PRO A C 20
ATOM 27124 O O . PRO A 1 71 ? 29.713 40.158 30.068 1.00 0.00 71 PRO A O 20
ATOM 27135 N N . ASN A 1 72 ? 30.112 40.395 27.871 1.00 0.00 72 ASN A N 20
ATOM 27136 C CA . ASN A 1 72 ? 28.738 40.157 27.424 1.00 0.00 72 ASN A CA 20
ATOM 27137 C C . ASN A 1 72 ? 28.207 38.761 27.837 1.00 0.00 72 ASN A C 20
ATOM 27138 O O . ASN A 1 72 ? 26.997 38.568 27.944 1.00 0.00 72 ASN A O 20
ATOM 27149 N N . GLY A 1 73 ? 29.097 37.793 28.100 1.00 0.00 73 GLY A N 20
ATOM 27150 C CA . GLY A 1 73 ? 28.747 36.514 28.727 1.00 0.00 73 GLY A CA 20
ATOM 27151 C C . GLY A 1 73 ? 28.878 36.509 30.245 1.00 0.00 73 GLY A C 20
ATOM 27152 O O . GLY A 1 73 ? 28.063 35.870 30.906 1.00 0.00 73 GLY A O 20
ATOM 27156 N N . ILE A 1 74 ? 29.825 37.260 30.819 1.00 0.00 74 ILE A N 20
ATOM 27157 C CA . ILE A 1 74 ? 29.966 37.419 32.278 1.00 0.00 74 ILE A CA 20
ATOM 27158 C C . ILE A 1 74 ? 28.682 37.970 32.915 1.00 0.00 74 ILE A C 20
ATOM 27159 O O . ILE A 1 74 ? 28.339 37.540 34.016 1.00 0.00 74 ILE A O 20
ATOM 27175 N N . GLU A 1 75 ? 27.922 38.812 32.204 1.00 0.00 75 GLU A N 20
ATOM 27176 C CA . GLU A 1 75 ? 26.560 39.222 32.591 1.00 0.00 75 GLU A CA 20
ATOM 27177 C C . GLU A 1 75 ? 25.639 38.032 32.900 1.00 0.00 75 GLU A C 20
ATOM 27178 O O . GLU A 1 75 ? 24.910 38.048 33.890 1.00 0.00 75 GLU A O 20
ATOM 27190 N N . LYS A 1 76 ? 25.697 36.967 32.091 1.00 0.00 76 LYS A N 20
ATOM 27191 C CA . LYS A 1 76 ? 24.885 35.756 32.289 1.00 0.00 76 LYS A CA 20
ATOM 27192 C C . LYS A 1 76 ? 25.350 34.963 33.514 1.00 0.00 76 LYS A C 20
ATOM 27193 O O . LYS A 1 76 ? 24.539 34.332 34.187 1.00 0.00 76 LYS A O 20
ATOM 27212 N N . LEU A 1 77 ? 26.641 35.050 33.847 1.00 0.00 77 LEU A N 20
ATOM 27213 C CA . LEU A 1 77 ? 27.238 34.386 35.008 1.00 0.00 77 LEU A CA 20
ATOM 27214 C C . LEU A 1 77 ? 26.792 35.012 36.345 1.00 0.00 77 LEU A C 20
ATOM 27215 O O . LEU A 1 77 ? 26.757 34.320 37.360 1.00 0.00 77 LEU A O 20
ATOM 27231 N N . LYS A 1 78 ? 26.467 36.301 36.322 1.00 0.00 78 LYS A N 20
ATOM 27232 C CA . LYS A 1 78 ? 26.043 37.013 37.521 1.00 0.00 78 LYS A CA 20
ATOM 27233 C C . LYS A 1 78 ? 24.740 36.450 38.083 1.00 0.00 78 LYS A C 20
ATOM 27234 O O . LYS A 1 78 ? 24.579 36.335 39.297 1.00 0.00 78 LYS A O 20
ATOM 27253 N N . SER A 1 79 ? 23.815 36.102 37.195 1.00 0.00 79 SER A N 20
ATOM 27254 C CA . SER A 1 79 ? 22.528 35.560 37.612 1.00 0.00 79 SER A CA 20
ATOM 27255 C C . SER A 1 79 ? 22.616 34.056 37.850 1.00 0.00 79 SER A C 20
ATOM 27256 O O . SER A 1 79 ? 22.135 33.261 37.043 1.00 0.00 79 SER A O 20
ATOM 27264 N N . ILE A 1 80 ? 23.237 33.674 38.961 1.00 0.00 80 ILE A N 20
ATOM 27265 C CA . ILE A 1 80 ? 23.386 32.267 39.310 1.00 0.00 80 ILE A CA 20
ATOM 27266 C C . ILE A 1 80 ? 22.724 31.988 40.665 1.00 0.00 80 ILE A C 20
ATOM 27267 O O . ILE A 1 80 ? 22.956 32.722 41.625 1.00 0.00 80 ILE A O 20
ATOM 27283 N N . MET A 1 81 ? 21.904 30.940 40.754 1.00 0.00 81 MET A N 20
ATOM 27284 C CA . MET A 1 81 ? 21.237 30.607 42.007 1.00 0.00 81 MET A CA 20
ATOM 27285 C C . MET A 1 81 ? 21.170 29.095 42.195 1.00 0.00 81 MET A C 20
ATOM 27286 O O . MET A 1 81 ? 20.703 28.369 41.317 1.00 0.00 81 MET A O 20
#

Solvent-accessible surface area: 5804 Å² total; per-residue (Å²): 240,92,47,104,167,107,69,15,61,1,2,48,31,0,61,128,59,139,32,41,48,89,165,109,40,33,62,36,104,116,4,26,113,52,0,177,27,70,98,67,70,0,111,135,6,2,104,91,8,59,154,78,111,27,0,95,110,25,109,138,154,81,137,80,89,33,6,41,4,11,72,74,2,40,119,93,5,114,97,67,173

Nearest PDB structures (foldseek):
  6tey-assembly1_A  TM=9.010E-01  e=1.902E-12  Clostridium phage c-st
  5j6x-assembly2_B  TM=8.758E-01  e=2.641E-02  Danio rerio
  2obp-assembly2_B  TM=7.612E-01  e=1.670E-02  Cupriavidus pinatubonensis JMP134
  5k5q-assembly1_E  TM=6.127E-01  e=2.856E-03  Sulfolobus sp. NOB8H2
  3f21-assembly1_A  TM=7.510E-01  e=1.373E-02  Homo sapiens